Protein 3WXL (pdb70)

B-factor: mean 33.08, std 6.6, range [2.0, 93.12]

Radius of gyration: 60.73 Å; Cα contacts (8 Å, |Δi|>4): 5060; chains: 4; bounding box: 120×101×193 Å

Secondary structure (DSSP, 8-state):
----EEEEEEE-SSEEEEEEEETT--EEEEEEEE---B-SSTT--EE-HHHHHHHHHHHHHHHHHHHHHH-TT----SEEEEEE-SS-EEEEETTT-SBSSPEEPTT--TTHHHHHHHHHHTTSS-TTTTHHHHS--S-TTSHHHHHHHHHHH-HHHHHHHHHT-EEEEEHHHHHHHHHTTS---EEEHHHHTTTT-EETTTTEE-HHHHHHTT--GGGSPEEE-SEEEEEE----TTSHHHHH-S--EEEEEEEHHHHHHHHTT--STTEEEEEESSSEEEEEEEESS----SSSPEEEEEEEBSTT--EEEEEEEEES-SHHHHHHHHHTT-S-SSTTHHHHHHHTSSS-TT-EEEE-BTBB-TTS-BTTB-EEEEEE-TT--HHHHHHHHHHHHHHHHHHHHHHHHHHHTS---EEEEESSGGG-HHHHHHHHHHHTS-EEEES---HHHHHHHHHHHHHHTSS--HHHHHHHHHHHS-EEEE-----HHHHHHHHHHHHHHHHT-B---/-PPP-EEEEEE-SSEEEEEEE-TTS-EEEEEEEE---B-SSTT--EE-HHHHHHHHHHHHHHHHHHHHHH-TT----SEEEEEE-SS-EEEEETTT--BSS-EE-TT--TTHHHHHHHHHHTSTT-TTTTHHHHS--S-TTSHHHHHHHHHHH-HHHHHHHHHT-EEEEEHHHHHHHHHTTS---EEEHHHHTTTT-EETTTTEE-HHHHHHTT--GGG-PEEE-SEEEEEE----TTSHHHHT-S--EEEEEEEHHHHHHHHTT--STTEEEEEESSSEEEEEEEESS----SSSPEEEEEEE-STTSPEEEEEEEEES-SHHHHHIIIIIT-S-SSTHHHHHHHHTSS--TT-EEEE-TT-B-SSS-BTTB-EEEEEE-TT--HHHHHHHHHHHHHHHHHHHHHHHHHHHT----EEEEESGGGG-HHHHHHHHHHHTS-EEEESSS-HHHHHHHHHHHHHHTSS--HHHHHHHHHHH--EEEE-----HHHHHHHHHHHHHHHTT-B---/-PPPEEEEEEE-SSEEEEEEEETTS-EEEEEEEE---B-SSTT--EE-HHHHHHHHHHHHHHHHHHHHHH-TT----SEEEEEE-SS-EEEEETTT-SBSSPEEPTT--TTHHHHHHHHHHTSTT-TTTTHHHHS----TTSHHHHHHHHHHH-HHHHHHHHHT-EEEEEHHHHHHHHHTTS---EEEHHHHTTSS-B-TTTSSB-HHHHHHTT--GGGSPEEE-SEEEEEE----GGGHHHH--S-PEEEEEEEHHHHHHHHTT--STTEEEEEESSSEEEEEEEESS----SSSPEEEEEEEBSSSS-EEEEEEEEES-SHHHHHHHHHTS-S-SSTHHHHHHHHHSSS-TT-EEEE-TT-B-TTS-BTTB-EEEEEE-TT--HHHHHHHHHHHHHHHHHHHHHHHHHHHTS---EEEEESSGGG-HHHHHHHHHHHTS-EEEESS--HHHHHHHHHHHHHHTSS-SHHHHHHHHHHHS-EEEE---S-HHHHHHHHHHHHHHHTT-B---/-PPPEEEEEEE-SSEEEEEEEETT--EEEEEEEE---B-SSTT--EE-HHHHHHHHHHHHHHHHHHHHHH-TT----SEEEEEE-SS-EEEEETTT--BSSPEEPTT--TTHHHHHHHHHHTTSS-TTTTHHHHS--S-TTSHHHHHHHHHHH-HHHHHHHHHT-EEEEEHHHHHHHHHTTT---EEEHHHHTTTT-B-TTT-SB-HHHHHHTT--GGGSPEEE-SEEEEEE----TTS-STTT-S--EEEEEEEHHHHHHHHTT--STTEEEEE-SSS-EEEEEEESS----SSSPEEEEEEE-STTSPEEEEEEEE-SSSHHHHHHHHHTT-S-SSTTHHHHHHHHSSS-TT-EEE--TT-B-TTT-BTTB-EEEEEE-TT--HHHHHHHHHHHHHHHHHHHHHHHHHHHTS---EEEEESGGGG-HHHHHHHHHHHTS-EEEES-S-HHHHHHHHHHHHHHTSS--HHHHHHHHHHH--EEEE---S-HHHHHHHHHHHHHHHTT-B---

Solvent-accessible surface area: 75720 Å² total; per-residue (Å²): 159,104,68,67,3,0,0,0,1,19,0,20,34,91,16,0,89,0,2,0,0,2,62,91,0,82,48,36,4,65,54,82,26,93,9,68,64,44,92,75,95,133,45,60,26,22,0,32,0,19,49,0,4,93,2,1,2,94,0,3,20,54,0,1,56,91,2,105,162,139,30,115,65,15,150,63,2,40,0,0,0,0,0,0,2,11,9,0,0,0,0,0,6,163,87,79,107,69,26,49,30,86,0,1,0,64,61,0,102,19,0,120,116,12,6,103,63,10,19,62,89,69,15,69,61,68,39,74,54,2,15,102,55,2,5,0,28,14,24,12,91,4,0,1,1,0,3,48,28,0,17,26,72,21,37,38,0,11,44,0,36,55,118,58,17,6,10,0,2,5,0,0,0,0,0,0,11,28,3,2,44,37,152,8,59,6,2,0,2,0,0,0,2,6,5,1,0,2,15,0,136,76,58,109,26,7,85,109,4,8,132,104,9,79,2,28,96,149,5,12,7,78,12,54,2,0,4,19,86,8,14,74,10,71,26,84,83,36,30,1,37,65,16,6,100,66,142,1,19,0,27,0,0,0,0,27,23,0,0,0,0,0,3,0,4,0,5,94,143,2,23,0,0,0,24,0,23,99,14,0,53,0,0,0,0,5,2,114,101,19,76,42,11,152,45,27,9,29,2,0,0,0,2,4,37,24,147,108,17,85,13,47,16,1,0,6,4,32,5,39,8,0,17,17,0,15,77,6,0,82,152,9,3,49,0,5,74,92,121,90,62,3,42,153,35,0,102,80,20,139,25,10,93,24,4,10,0,0,5,4,4,68,6,10,45,2,37,56,149,22,93,22,0,50,0,0,2,3,4,0,39,70,159,0,40,69,7,11,2,0,27,4,0,0,12,1,0,0,5,11,1,22,36,0,4,20,2,0,68,162,30,4,63,34,118,10,76,14,0,28,1,4,46,33,24,10,136,12,24,11,0,3,67,12,0,0,23,2,18,53,16,62,0,33,25,17,77,18,87,61,3,32,2,6,0,0,0,0,0,0,0,27,35,31,42,27,4,110,45,51,127,71,0,57,37,10,6,184,168,49,13,77,65,134,87,16,60,57,88,51,49,88,151,100,94,125,49,37,36,56,51,2,155,86,0,30,163,19,2,120,49,27,242,246,56,64,94,14,0,0,0,0,20,0,20,35,88,16,0,73,0,0,0,0,5,60,79,0,83,44,29,3,42,46,83,26,97,13,64,62,54,94,63,99,132,39,59,25,21,0,32,1,33,48,0,6,130,5,0,0,102,0,0,24,41,0,1,49,85,2,118,155,141,31,97,53,10,174,78,3,41,0,0,0,0,0,0,2,9,9,0,0,0,0,0,2,105,103,84,73,79,29,46,27,90,0,0,0,57,65,1,90,22,0,119,114,12,12,108,107,10,23,65,127,58,13,72,55,72,41,80,55,2,24,119,40,1,5,0,21,12,24,12,73,6,0,0,1,0,4,49,32,0,20,84,83,26,101,39,0,21,51,0,30,168,156,32,25,4,0,0,5,5,0,0,0,0,0,0,8,25,0,2,42,24,161,9,40,7,3,0,4,0,0,1,2,4,7,0,0,2,35,0,121,67,69,129,38,11,85,91,2,1,151,94,8,107,5,38,84,123,5,18,6,94,32,64,2,0,6,38,73,6,12,69,5,64,20,120,57,54,30,0,41,81,25,5,103,71,148,0,23,0,27,0,0,0,0,23,19,0,0,0,0,0,2,11,23,0,17,104,105,0,23,0,2,0,24,11,44,101,16,4,43,1,1,0,1,0,0,93,120,13,63,28,30,156,75,20,6,23,3,0,0,1,3,6,42,20,190,130,21,76,12,44,10,1,0,1,2,22,12,34,7,0,21,16,0,5,57,6,0,85,178,12,2,45,0,3,77,116,92,76,60,1,38,140,36,0,113,76,18,114,15,12,122,35,2,10,0,1,1,2,4,63,4,9,30,0,21,55,124,50,110,28,0,54,0,2,3,2,4,0,49,80,174,6,38,66,7,17,2,0,38,3,0,0,16,1,6,0,5,3,2,9,9,1,5,12,10,0,70,168,17,7,73,42,105,12,68,16,0,32,0,21,33,67,13,14,169,13,27,14,0,3,65,17,0,0,27,4,16,48,14,57,0,18,26,20,62,12,152,21,8,28,1,2,0,0,0,0,0,0,0,28,34,32,48,20,2,114,34,46,121,63,0,89,62,15,14,170,161,30,15,73,123,145,77,20,60,60,94,35,57,83,138,86,70,100,60,40,21,62,54,1,100,66,0,26,130,37,5,95,43,29,235,227,70,76,48,1,0,0,0,0,24,0,21,34,94,18,0,47,0,0,0,0,1,70,102,0,84,48,34,7,57,50,97,25,94,10,71,68,47,95,64,96,138,36,66,24,25,0,29,0,24,42,0,4,101,6,0,0,90,0,0,18,41,0,1,52,93,0,83,159,135,29,116,56,14,137,54,4,38,0,0,0,0,0,0,2,12,8,0,0,0,0,0,2,157,114,84,77,89,32,31,30,88,0,0,0,73,54,0,93,22,0,122,111,14,11,113,79,3,16,62,137,62,17,68,63,71,46,66,50,1,8,116,28,2,5,0,28,9,24,13,98,4,0,0,0,0,2,33,33,1,26,90,80,26,102,46,0,22,65,0,38,179,145,56,22,8,6,0,1,4,0,0,0,0,0,2,9,26,0,1,35,16,156,12,51,7,2,0,2,0,0,0,3,5,5,1,0,3,10,0,70,14,56,59,26,6,101,78,0,6,118,90,4,116,3,26,88,142,5,14,4,74,9,34,0,0,5,22,80,14,14,69,15,71,13,114,62,48,31,0,60,78,8,11,107,67,153,4,20,1,27,0,0,0,0,31,26,0,0,1,0,0,0,0,12,0,7,87,127,2,19,0,0,0,30,0,20,104,13,1,51,2,0,0,0,4,5,86,56,13,78,44,7,143,79,26,5,28,3,0,0,1,1,10,40,22,63,64,17,72,3,53,2,1,0,4,3,20,10,40,5,0,11,19,0,7,76,8,0,101,200,25,3,59,1,7,84,115,118,77,53,2,41,136,27,0,115,80,20,122,25,10,117,16,2,9,0,0,3,3,6,68,5,7,34,1,33,52,136,28,106,31,0,46,0,1,3,1,4,0,41,69,155,1,38,54,8,13,1,0,32,3,0,0,11,0,0,0,6,7,0,24,16,1,3,18,4,0,70,182,21,1,68,30,117,14,68,10,0,26,0,7,33,52,15,10,173,14,21,10,0,2,49,12,0,0,12,17,20,50,25,60,0,35,22,14,69,16,127,33,2,40,1,4,0,0,0,0,0,0,0,25,34,43,49,20,3,120,50,51,119,58,0,70,49,10,3,200,152,41,9,76,66,134,90,14,65,54,86,39,39,70,144,81,67,106,46,34,28,49,52,0,87,81,0,28,156,47,3,108,40,36,220,165,75,77,78,13,0,0,0,0,16,0,18,14,73,18,0,48,0,0,0,0,5,59,82,0,82,47,44,8,55,52,96,15,94,9,71,60,50,92,67,95,134,42,62,22,25,0,34,1,23,45,0,5,117,1,0,7,88,0,12,37,56,0,2,54,103,4,80,160,178,34,98,83,16,144,85,4,27,0,0,0,0,0,0,1,8,7,0,0,0,1,0,3,119,105,85,80,89,30,32,33,89,0,0,0,28,60,0,89,21,0,118,94,23,9,109,120,11,20,63,144,59,15,69,61,74,44,62,55,0,10,104,41,1,4,0,24,11,22,12,71,2,0,0,0,0,3,50,37,1,19,98,82,26,110,50,0,40,56,0,33,186,136,32,12,6,5,0,2,4,0,0,0,0,0,0,8,30,0,2,32,24,161,9,49,4,2,0,4,0,0,1,2,5,5,1,0,2,33,0,126,80,56,130,39,9,89,91,2,2,141,91,9,148,4,39,85,124,3,15,6,84,21,57,3,0,6,28,76,5,12,76,8,54,39,68,53,49,39,96,26,65,26,7,86,85,150,2,22,0,27,0,0,0,0,23,14,0,0,0,0,0,5,10,14,0,17,106,103,0,18,0,0,3,12,23,55,76,16,12,29,0,0,0,1,0,1,98,110,15,73,34,6,148,56,41,6,30,2,0,0,1,3,6,40,18,143,146,17,81,8,49,8,1,0,2,4,17,7,33,14,4,31,39,0,24,81,6,0,70,185,26,4,59,1,13,86,120,111,91,49,6,36,147,29,0,111,79,24,131,22,17,126,32,2,10,0,0,0,3,4,69,4,9,40,15,33,85,165,26,72,30,0,46,0,0,3,2,6,0,29,78,141,4,41,61,8,12,2,0,30,4,0,0,17,1,2,0,7,9,4,18,17,0,4,25,7,0,75,183,24,7,65,46,93,5,71,16,0,43,0,10,42,51,8,9,117,4,16,7,0,0,64,13,0,0,30,5,16,50,16,56,0,23,12,35,82,17,153,9,9,30,1,2,0,0,0,0,0,0,0,29,35,42,48,9,3,119,48,63,135,58,0,88,50,9,14,179,156,39,17,72,116,122,76,24,65,56,77,60,78,76,142,114,85,74,52,48,6,57,50,2,119,74,0,11,130,39,0,108,42,21,239

Foldseek 3Di:
DAKAKEWEWEAEPFKIKIFIAILLRDTQFMDIDGFDWDDPDPQWTWGQLVRSLLRSLVNQLVRLVVRVVPDVRDDFHLAYFYAYQAQFKFKPFLVVLHTLGTTTHQRRCPLVVVLVVCCVPVVVVFQCNCCQFLLAGSDPRANLSRLLCCCVPPPSQVVRVVVLGIAMDISLQSNLCVQQVNPFREAELQRVSRHQQGGPVVSHGDPVSCVSSVPDPSRHGHYWFFFAFRHWGDDCSPHRCVSNVDIHTHGGYHYLLLLLCQLLLLPDALEWEWAQAQKIKIKGFLAQDWFHAPQNWGKGWNGAADGVHRTIIITIDMDRGGVVVQVCCVPVVVLDPDDPVLLVLLVVDPALQQKAWAQCCQAGGASDGDRQFHTDMDDDDPPGGSSSVSNNSLLNNLLSVLSNQVRCCVRSVHHNAEYEYAHPCLVRPVSQQSNQQLRQYKYKYWPRRPRSSSSRSCSHCCNSVSDVDSVVVVVSCVVSIPIDIHHHDDDPVRSVVSNVSVVVRVVVRRHHD/DDWAKEWFWEAEPFKIKIFIATLLLAGDFMDIDGFDFDDPDVQWTFGQLVRSLLRSLVNQLRRLVVVCVVPVPPQAHLAYFYAYQAQFKFKDFLPVLHTLDTTTHLRGDPLVVVLVVCCVPVVVNFQCSCCQFLLDGRDSRANLSSLLCCCVPRVSQVVSVVVLGMAMDISLQSNLCVQQVNPFREAELQRLSRHSQGGAQVSHGDPVVCVSSVHDCSRHGYYAFQFAFRHWRDDCNVDNCVSRRPIHTHGGYHYLLLLLCQLVLLPDFQEWEWEDDQWIKIKTFLALDWFHFPQQWGKGWNGAQGRPGGTTIIIMFIDRGDVNLLVCCPPPVPLDPDSVVLLVLLVVDPALVFKAWAQQCQADTLRDGGRQFHTDMDGDDPPGGSSSVSNNSLLNSLLSVLSNQVRRCVRSVDHNAAYEYADDCVPNPVSLQSNQQLNQHKYKYKPRRCSSSSSRSVSHCCNSVSDPDSVSVVVSCPVNIDIDIHHHDDDPVRNVVSNVSVVVVRVVRRHGD/DAWAKEWEWEAEDFWIKIFIATLLRAGQFMDIDGFDWDDPDVLWTFTALVRSLLRSLQNLQVRLVVCVVVPVRDDFHLAYFYAYQAQFKFKDFLPVLHTLDTTTHQRRCPLVVVLVVCCCPVVVVFQCSCCQFLLAGRDPRANLSSLLCCCVPRPSQVVSVVVLGMAMDISLQSNLCVQQVNDFREAELQRLSRHSQGGPVVSFGDPVRCVSSVPDCSNHGHYFFFFAFRHWRDDCRVHSCVSHPDTHTHGGYHYLLLLLCLLLLLPDFLEKEWEPAQHIKIKTFLAQDWFHFPQRWGKGWSGFAGRVTTTIIITMFDFRGGVVVVVCCCPVVVLDDDPVVLLVLLVVDPALQLKAWQQQCQAGTASDGDRQFHTDIDDDDPPGGSNSVSNNSLLNSLLSVLSNQVRVCVRSVHHRAEYEYAYDCLVSPVSLLSNQQQRVHKYKYWPNRPSSSSSRRVSHCCNSVSDVDSVRVVVSCVVNIPIDIHHNDDDPVCRVSSNVSVVVVRVVRGHHD/DDWAKEKFWEAEDFKIKIFIATLLLAGQFMDIDGFDFDDPDVQWTWTQLVRSLLRSLQNLLRRLVSNCVVPVVDAAHLAYFYAYQAQFKWKDFQPVLHTLDTTTHLRHCPLVVVLVCCCVPVVVVFQCNCCQFLLAGRDSRANLSSLLCCCVPRVSQVVSVVVLGMAMDISLQSNLCQQQVNPFREAELQRVSRHSQGGAQVSDGDPVRCVSSVHDCSNHGHYWFQFAFRHWGQNCRPHYCCSNVDTHTHGGYHYLLLLLCLLVLLPDAQEWEWEDDQWTKIKGWLALDFWHFPLNWGKGWNGAQGRPGRTIIITMFTFPQDVPVVVCCVPVVVLDDDPCVLLVLQVVDVALVLKAWQQQCQHGTASPDGRQFHTDIDDDDPPGDSNSVSNNSLLNSLLSVLRNLVRVCVRSVHHNAAYEYADDCLVSPVSLQSNQQLNQHKYKYKPRRCSSSSSRRVSHCCNSVSDVDSVRVVVSCPVNIDIDIHHHDDDDVVSVVSNVSSVVVSVVGRHHD

InterPro domains:
  IPR000577 Carbohydrate kinase, FGGY [PIRSF000538] (1-509)
  IPR005999 Glycerol kinase [TIGR01311] (2-508)
  IPR018483 Carbohydrate kinase, FGGY, conserved site [PS00445] (373-393)
  IPR018484 Carbohydrate kinase FGGY, N-terminal [PF00370] (3-261)
  IPR018485 Carbohydrate kinase FGGY, C-terminal [PF02782] (271-462)
  IPR042018 Glycerol kinase, metazoan-type [cd07792] (2-507)
  IPR043129 ATPase, nucleotide binding domain [SSF53067] (2-264)
  IPR043129 ATPase, nucleotide binding domain [SSF53067] (263-507)

Nearest PDB structures (foldseek):
  5azi-assembly1_A  TM=9.895E-01  e=1.089E-96  Trypanosoma brucei gambiense
  5gn5-assembly2_C  TM=9.904E-01  e=2.605E-94  Trypanosoma brucei gambiense
  8pry-assembly2_B  TM=9.829E-01  e=1.267E-76  Trypanosoma cruzi
  6zq6-assembly2_C  TM=9.469E-01  e=1.086E-59  Thermochaetoides thermophila DSM 1495
  6zq4-assembly4_G-3  TM=9.348E-01  e=2.263E-58  Thermochaetoides thermophila DSM 1495

CATH classification: 3.30.420.40 (+1 more: 3.30.420.40)

Sequence (2052 aa):
FTMKYVGSIDQGTTSTRFIIFDERQRPVSVHQVPHTQHTPHPGWLEHDPMEIFRSACKCMSVAIAKLRQKDASFRKIEAIGITNQRETTVAWDRVTKEPLCYAPVWNDLRTYDITKKVTAELGGGDSMFASKITGLPVSTYFAAFKMRWMLENVPAVADACRRGTLCFGTIDTWLMYKLSGGKAFVTDVTNASRTFLMDLRTRKWSPELCEKLKIPMETLPEIRSNSELFGYVETDECGVAAALNERTPIMGSIGDQQSALFGNMCFEKGEAKNTYGTGCFLLMNVGEEARFSKHGLLSTVGFQVGRDGPCYYALEGAIACAGATVEWMRRNMNLFSHITECEKLARSVPGTQGIVFVPAFSGLLAPYWDPSARGTIVGMTLKTTRAHVIRAALQAIALQLNDVVGSMKRDAGLNLSSLRVDGGLSKNGLLMEIQASLLGVDILVPSMHETTALGAALCAGLAAGVWTSLEEVKAVSRRENSWKTVSPSGSAMEREAMIAEWREALKRTKWAKFTMKYVGSIDQGTTSTRFIIFDERQRPVSVHQVPHTQHTPHPGWLEHDPMEIFRSACKCMSVAIAKLRQKDASFRKIEAIGITNQRETTVAWDRVTKEPLCYAPVWNDLRTYDITKKVTAELGGGDSMFASKITGLPVSTYFAAFKMRWMLENVPAVADACRRGTLCFGTIDTWLMYKLSGGKAFVTDVTNASRTFLMDLRTRKWSPELCEKLKIPMETLPEIRSNSELFGYVETDECGVAAALNERTPIMGSIGDQQSALFGNMCFEKGEAKNTYGTGCFLLMNVGEEARFSKHGLLSTVGFQVGRDGPCYYALEGAIACAGATVEWMRRNMNLFSHITECEKLARSVPGTQGIVFVPAFSGLLAPYWDPSARGTIVGMTLKTTRAHVIRAALQAIALQLNDVVGSMKRDAGLNLSSLRVDGGLSKNGLLMEIQASLLGVDILVPSMHETTALGAALCAGLAAGVWTSLEEVKAVSRRENSWKTVSPSGSAMEREAMIAEWREALKRTKWAKFTMKYVGSIDQGTTSTRFIIFDERQRPVSVHQVPHTQHTPHPGWLEHDPMEIFRSACKCMSVAIAKLRQKDASFRKIEAIGITNQRETTVAWDRVTKEPLCYAPVWNDLRTYDITKKVTAELGGGDSMFASKITGLPVSTYFAAFKMRWMLENVPAVADACRRGTLCFGTIDTWLMYKLSGGKAFVTDVTNASRTFLMDLRTRKWSPELCEKLKIPMETLPEIRSNSELFGYVETDECGVAAALNERTPIMGSIGDQQSALFGNMCFEKGEAKNTYGTGCFLLMNVGEEARFSKHGLLSTVGFQVGRDGPCYYALEGAIACAGATVEWMRRNMNLFSHITECEKLARSVPGTQGIVFVPAFSGLLAPYWDPSARGTIVGMTLKTTRAHVIRAALQAIALQLNDVVGSMKRDAGLNLSSLRVDGGLSKNGLLMEIQASLLGVDILVPSMHETTALGAALCAGLAAGVWTSLEEVKAVSRRENSWKTVSPSGSAMEREAMIAEWREALKRTKWAKFTMKYVGSIDQGTTSTRFIIFDERQRPVSVHQVPHTQHTPHPGWLEHDPMEIFRSACKCMSVAIAKLRQKDASFRKIEAIGITNQRETTVAWDRVTKEPLCYAPVWNDLRTYDITKKVTAELGGGDSMFASKITGLPVSTYFAAFKMRWMLENVPAVADACRRGTLCFGTIDTWLMYKLSGGKAFVTDVTNASRTFLMDLRTRKWSPELCEKLKIPMETLPEIRSNSELFGYVETDECGVAAALNERTPIMGSIGDQQSALFGNMCFEKGEAKNTYGTGCFLLMNVGEEARFSKHGLLSTVGFQVGRDGPCYYALEGAIACAGATVEWMRRNMNLFSHITECEKLARSVPGTQGIVFVPAFSGLLAPYWDPSARGTIVGMTLKTTRAHVIRAALQAIALQLNDVVGSMKRDAGLNLSSLRVDGGLSKNGLLMEIQASLLGVDILVPSMHETTALGAALCAGLAAGVWTSLEEVKAVSRRENSWKTVSPSGSAMEREAMIAEWREALKRTKWAK

Organism: Trypanosoma brucei gambiense (NCBI:txid31285)

Structure (mmCIF, N/CA/C/O backbone):
data_3WXL
#
_entry.id   3WXL
#
_cell.length_a   62.115
_cell.length_b   153.840
_cell.length_c   120.098
_cell.angle_alpha   90.00
_cell.angle_beta   89.95
_cell.angle_gamma   90.00
#
_symmetry.space_group_name_H-M   'P 1 21 1'
#
loop_
_entity.id
_entity.type
_entity.pdbx_description
1 polymer 'Glycerol kinase'
2 non-polymer GLYCEROL
3 non-polymer "ADENOSINE-5'-DIPHOSPHATE"
4 non-polymer 'MAGNESIUM ION'
5 water water
#
loop_
_atom_site.group_PDB
_atom_site.id
_atom_site.type_symbol
_atom_site.label_atom_id
_atom_site.label_alt_id
_atom_site.label_comp_id
_atom_site.label_asym_id
_atom_site.label_entity_id
_atom_site.label_seq_id
_atom_site.pdbx_PDB_ins_code
_atom_site.Cartn_x
_atom_site.Cartn_y
_atom_site.Cartn_z
_atom_site.occupancy
_atom_site.B_iso_or_equiv
_atom_site.auth_seq_id
_atom_site.auth_comp_id
_atom_site.auth_asym_id
_atom_site.auth_atom_id
_atom_site.pdbx_PDB_model_num
ATOM 1 N N . PHE A 1 5 ? -13.691 -21.366 31.268 1.00 33.52 -1 PHE A N 1
ATOM 2 C CA . PHE A 1 5 ? -12.868 -20.837 32.394 1.00 33.29 -1 PHE A CA 1
ATOM 3 C C . PHE A 1 5 ? -11.642 -21.713 32.645 1.00 33.10 -1 PHE A C 1
ATOM 4 O O . PHE A 1 5 ? -11.764 -22.905 32.941 1.00 33.35 -1 PHE A O 1
ATOM 6 N N . THR A 1 6 ? -10.463 -21.107 32.520 1.00 32.64 0 THR A N 1
ATOM 7 C CA . THR A 1 6 ? -9.187 -21.812 32.670 1.00 32.17 0 THR A CA 1
ATOM 8 C C . THR A 1 6 ? -8.227 -21.024 33.562 1.00 31.79 0 THR A C 1
ATOM 9 O O . THR A 1 6 ? -8.375 -19.809 33.714 1.00 31.73 0 THR A O 1
ATOM 13 N N . MET A 1 7 ? -7.249 -21.723 34.142 1.00 31.33 1 MET A N 1
ATOM 14 C CA . MET A 1 7 ? -6.239 -21.105 35.009 1.00 31.00 1 MET A CA 1
ATOM 15 C C . MET A 1 7 ? -5.492 -19.982 34.292 1.00 30.26 1 MET A C 1
ATOM 16 O O . MET A 1 7 ? -5.035 -20.149 33.157 1.00 30.04 1 MET A O 1
ATOM 21 N N . LYS A 1 8 ? -5.383 -18.836 34.960 1.00 29.39 2 LYS A N 1
ATOM 22 C CA . LYS A 1 8 ? -4.653 -17.696 34.416 1.00 28.44 2 LYS A CA 1
ATOM 23 C C . LYS A 1 8 ? -3.324 -17.486 35.136 1.00 27.82 2 LYS A C 1
ATOM 24 O O . LYS A 1 8 ? -3.212 -17.717 36.343 1.00 27.52 2 LYS A O 1
ATOM 30 N N . TYR A 1 9 ? -2.323 -17.059 34.370 1.00 27.04 3 TYR A N 1
ATOM 31 C CA . TYR A 1 9 ? -0.963 -16.871 34.869 1.00 26.37 3 TYR A CA 1
ATOM 32 C C . TYR A 1 9 ? -0.416 -15.525 34.420 1.00 25.77 3 TYR A C 1
ATOM 33 O O . TYR A 1 9 ? -0.611 -15.120 33.275 1.00 25.57 3 TYR A O 1
ATOM 42 N N . VAL A 1 10 ? 0.272 -14.841 35.330 1.00 25.07 4 VAL A N 1
ATOM 43 C CA . VAL A 1 10 ? 0.912 -13.565 35.028 1.00 24.49 4 VAL A CA 1
ATOM 44 C C . VAL A 1 10 ? 2.397 -13.662 35.372 1.00 24.25 4 VAL A C 1
ATOM 45 O O . VAL A 1 10 ? 2.758 -14.152 36.445 1.00 24.25 4 VAL A O 1
ATOM 49 N N . GLY A 1 11 ? 3.247 -13.204 34.457 1.00 23.75 5 GLY A N 1
ATOM 50 C CA . GLY A 1 11 ? 4.692 -13.223 34.663 1.00 23.64 5 GLY A CA 1
ATOM 51 C C . GLY A 1 11 ? 5.227 -11.904 35.187 1.00 23.44 5 GLY A C 1
ATOM 52 O O . GLY A 1 11 ? 4.678 -10.839 34.895 1.00 23.41 5 GLY A O 1
ATOM 53 N N . SER A 1 12 ? 6.299 -11.976 35.970 1.00 23.16 6 SER A N 1
ATOM 54 C CA . SER A 1 12 ? 6.954 -10.781 36.487 1.00 23.28 6 SER A CA 1
ATOM 55 C C . SER A 1 12 ? 8.457 -10.872 36.276 1.00 23.31 6 SER A C 1
ATOM 56 O O . SER A 1 12 ? 9.100 -11.812 36.747 1.00 22.93 6 SER A O 1
ATOM 59 N N . ILE A 1 13 ? 8.997 -9.904 35.540 1.00 23.48 7 ILE A N 1
ATOM 60 C CA . ILE A 1 13 ? 10.438 -9.736 35.400 1.00 23.65 7 ILE A CA 1
ATOM 61 C C . ILE A 1 13 ? 10.903 -8.820 36.526 1.00 23.88 7 ILE A C 1
ATOM 62 O O . ILE A 1 13 ? 10.483 -7.664 36.619 1.00 23.84 7 ILE A O 1
ATOM 67 N N . ASP A 1 14 ? 11.748 -9.363 37.395 1.00 24.15 8 ASP A N 1
ATOM 68 C CA . ASP A 1 14 ? 12.328 -8.607 38.486 1.00 24.43 8 ASP A CA 1
ATOM 69 C C . ASP A 1 14 ? 13.811 -8.422 38.185 1.00 24.49 8 ASP A C 1
ATOM 70 O O . ASP A 1 14 ? 14.617 -9.332 38.381 1.00 24.41 8 ASP A O 1
ATOM 75 N N . GLN A 1 15 ? 14.156 -7.242 37.683 1.00 24.56 9 GLN A N 1
ATOM 76 C CA . GLN A 1 15 ? 15.528 -6.942 37.308 1.00 24.77 9 GLN A CA 1
ATOM 77 C C . GLN A 1 15 ? 16.171 -6.120 38.417 1.00 24.91 9 GLN A C 1
ATOM 78 O O . GLN A 1 15 ? 15.870 -4.940 38.574 1.00 24.94 9 GLN A O 1
ATOM 84 N N . GLY A 1 16 ? 17.052 -6.755 39.187 1.00 25.08 10 GLY A N 1
ATOM 85 C CA . GLY A 1 16 ? 17.700 -6.097 40.320 1.00 25.48 10 GLY A CA 1
ATOM 86 C C . GLY A 1 16 ? 19.140 -5.687 40.071 1.00 25.83 10 GLY A C 1
ATOM 87 O O . GLY A 1 16 ? 19.674 -5.870 38.975 1.00 25.78 10 GLY A O 1
ATOM 88 N N . THR A 1 17 ? 19.766 -5.134 41.107 1.00 26.26 11 THR A N 1
ATOM 89 C CA . THR A 1 17 ? 21.155 -4.671 41.046 1.00 26.79 11 THR A CA 1
ATOM 90 C C . THR A 1 17 ? 22.154 -5.803 40.776 1.00 26.81 11 THR A C 1
ATOM 91 O O . THR A 1 17 ? 23.176 -5.590 40.121 1.00 26.95 11 THR A O 1
ATOM 95 N N . THR A 1 18 ? 21.858 -7.003 41.271 1.00 26.92 12 THR A N 1
ATOM 96 C CA . THR A 1 18 ? 22.805 -8.117 41.164 1.00 26.95 12 THR A CA 1
ATOM 97 C C . THR A 1 18 ? 22.344 -9.240 40.232 1.00 26.71 12 THR A C 1
ATOM 98 O O . THR A 1 18 ? 23.172 -9.967 39.678 1.00 26.49 12 THR A O 1
ATOM 102 N N . SER A 1 19 ? 21.031 -9.372 40.056 1.00 26.49 13 SER A N 1
ATOM 103 C CA . SER A 1 19 ? 20.474 -10.454 39.244 1.00 26.29 13 SER A CA 1
ATOM 104 C C . SER A 1 19 ? 19.110 -10.114 38.652 1.00 26.05 13 SER A C 1
ATOM 105 O O . SER A 1 19 ? 18.431 -9.185 39.100 1.00 25.93 13 SER A O 1
ATOM 108 N N . THR A 1 20 ? 18.723 -10.884 37.640 1.00 25.67 14 THR A N 1
ATOM 109 C CA . THR A 1 20 ? 17.389 -10.814 37.061 1.00 25.24 14 THR A CA 1
ATOM 110 C C . THR A 1 20 ? 16.651 -12.100 37.422 1.00 25.02 14 THR A C 1
ATOM 111 O O . THR A 1 20 ? 17.257 -13.171 37.505 1.00 24.93 14 THR A O 1
ATOM 115 N N . ARG A 1 21 ? 15.351 -11.977 37.667 1.00 24.63 15 ARG A N 1
ATOM 116 C CA . ARG A 1 21 ? 14.509 -13.113 38.020 1.00 24.44 15 ARG A CA 1
ATOM 117 C C . ARG A 1 21 ? 13.125 -12.987 37.399 1.00 23.93 15 ARG A C 1
ATOM 118 O O . ARG A 1 21 ? 12.494 -11.935 37.479 1.00 23.92 15 ARG A O 1
ATOM 126 N N . PHE A 1 22 ? 12.671 -14.067 36.773 1.00 23.34 16 PHE A N 1
ATOM 127 C CA . PHE A 1 22 ? 11.313 -14.145 36.256 1.00 22.94 16 PHE A CA 1
ATOM 128 C C . PHE A 1 22 ? 10.477 -15.005 37.190 1.00 22.83 16 PHE A C 1
ATOM 129 O O . PHE A 1 22 ? 10.852 -16.134 37.510 1.00 22.64 16 PHE A O 1
ATOM 137 N N . ILE A 1 23 ? 9.355 -14.457 37.647 1.00 22.77 17 ILE A N 1
ATOM 138 C CA . ILE A 1 23 ? 8.444 -15.199 38.509 1.00 22.77 17 ILE A CA 1
ATOM 139 C C . ILE A 1 23 ? 7.065 -15.264 37.867 1.00 22.70 17 ILE A C 1
ATOM 140 O O . ILE A 1 23 ? 6.510 -14.242 37.456 1.00 22.45 17 ILE A O 1
ATOM 145 N N . ILE A 1 24 ? 6.535 -16.478 37.766 1.00 22.70 18 ILE A N 1
ATOM 146 C CA . ILE A 1 24 ? 5.187 -16.692 37.258 1.00 22.73 18 ILE A CA 1
ATOM 147 C C . ILE A 1 24 ? 4.231 -16.817 38.443 1.00 22.79 18 ILE A C 1
ATOM 148 O O . ILE A 1 24 ? 4.458 -17.614 39.360 1.00 22.81 18 ILE A O 1
ATOM 153 N N . PHE A 1 25 ? 3.186 -15.995 38.426 1.00 22.70 19 PHE A N 1
ATOM 154 C CA . PHE A 1 25 ? 2.132 -16.039 39.429 1.00 22.78 19 PHE A CA 1
ATOM 155 C C . PHE A 1 25 ? 0.864 -16.596 38.810 1.00 22.87 19 PHE A C 1
ATOM 156 O O . PHE A 1 25 ? 0.576 -16.316 37.649 1.00 22.83 19 PHE A O 1
ATOM 164 N N . ASP A 1 26 ? 0.103 -17.370 39.579 1.00 23.20 20 ASP A N 1
ATOM 165 C CA . ASP A 1 26 ? -1.238 -17.759 39.140 1.00 23.53 20 ASP A CA 1
ATOM 166 C C . ASP A 1 26 ? -2.280 -16.744 39.623 1.00 23.83 20 ASP A C 1
ATOM 167 O O . ASP A 1 26 ? -1.933 -15.752 40.271 1.00 23.77 20 ASP A O 1
ATOM 172 N N . GLU A 1 27 ? -3.548 -16.993 39.302 1.00 24.15 21 GLU A N 1
ATOM 173 C CA . GLU A 1 27 ? -4.642 -16.080 39.654 1.00 24.88 21 GLU A CA 1
ATOM 174 C C . GLU A 1 27 ? -4.880 -15.966 41.164 1.00 24.92 21 GLU A C 1
ATOM 175 O O . GLU A 1 27 ? -5.510 -15.014 41.628 1.00 25.16 21 GLU A O 1
ATOM 181 N N . ARG A 1 28 ? -4.366 -16.933 41.920 1.00 25.15 22 ARG A N 1
ATOM 182 C CA . ARG A 1 28 ? -4.443 -16.916 43.382 1.00 25.48 22 ARG A CA 1
ATOM 183 C C . ARG A 1 28 ? -3.339 -16.046 43.991 1.00 25.55 22 ARG A C 1
ATOM 184 O O . ARG A 1 28 ? -3.264 -15.897 45.215 1.00 25.58 22 ARG A O 1
ATOM 192 N N . GLN A 1 29 ? -2.494 -15.479 43.129 1.00 25.67 23 GLN A N 1
ATOM 193 C CA . GLN A 1 29 ? -1.335 -14.674 43.540 1.00 25.88 23 GLN A CA 1
ATOM 194 C C . GLN A 1 29 ? -0.257 -15.528 44.220 1.00 26.03 23 GLN A C 1
ATOM 195 O O . GLN A 1 29 ? 0.513 -15.039 45.051 1.00 26.13 23 GLN A O 1
ATOM 201 N N . ARG A 1 30 ? -0.211 -16.806 43.844 1.00 26.28 24 ARG A N 1
ATOM 202 C CA . ARG A 1 30 ? 0.792 -17.746 44.340 1.00 26.40 24 ARG A CA 1
ATOM 203 C C . ARG A 1 30 ? 1.969 -17.816 43.369 1.00 26.19 24 ARG A C 1
ATOM 204 O O . ARG A 1 30 ? 1.762 -17.940 42.159 1.00 26.16 24 ARG A O 1
ATOM 212 N N . PRO A 1 31 ? 3.209 -17.730 43.889 1.00 26.04 25 PRO A N 1
ATOM 213 C CA . PRO A 1 31 ? 4.375 -17.899 43.025 1.00 25.95 25 PRO A CA 1
ATOM 214 C C . PRO A 1 31 ? 4.568 -19.377 42.693 1.00 25.82 25 PRO A C 1
ATOM 215 O O . PRO A 1 31 ? 4.800 -20.193 43.590 1.00 25.91 25 PRO A O 1
ATOM 219 N N . VAL A 1 32 ? 4.454 -19.717 41.413 1.00 25.57 26 VAL A N 1
ATOM 220 C CA . VAL A 1 32 ? 4.456 -21.120 41.000 1.00 25.40 26 VAL A CA 1
ATOM 221 C C . VAL A 1 32 ? 5.678 -21.533 40.180 1.00 25.37 26 VAL A C 1
ATOM 222 O O . VAL A 1 32 ? 5.907 -22.722 39.962 1.00 25.18 26 VAL A O 1
ATOM 226 N N . SER A 1 33 ? 6.450 -20.551 39.723 1.00 25.24 27 SER A N 1
ATOM 227 C CA . SER A 1 33 ? 7.722 -20.821 39.058 1.00 25.47 27 SER A CA 1
ATOM 228 C C . SER A 1 33 ? 8.653 -19.631 39.193 1.00 25.56 27 SER A C 1
ATOM 229 O O . SER A 1 33 ? 8.211 -18.481 39.160 1.00 25.60 27 SER A O 1
ATOM 232 N N . VAL A 1 34 ? 9.943 -19.919 39.341 1.00 25.72 28 VAL A N 1
ATOM 233 C CA . VAL A 1 34 ? 10.963 -18.883 39.507 1.00 25.90 28 VAL A CA 1
ATOM 234 C C . VAL A 1 34 ? 12.322 -19.341 38.971 1.00 25.89 28 VAL A C 1
ATOM 235 O O . VAL A 1 34 ? 12.762 -20.461 39.239 1.00 25.88 28 VAL A O 1
ATOM 239 N N . HIS A 1 35 ? 12.971 -18.476 38.194 1.00 26.02 29 HIS A N 1
ATOM 240 C CA . HIS A 1 35 ? 14.371 -18.682 37.839 1.00 25.98 29 HIS A CA 1
ATOM 241 C C . HIS A 1 35 ? 15.169 -17.382 37.885 1.00 26.21 29 HIS A C 1
ATOM 242 O O . HIS A 1 35 ? 14.656 -16.318 37.538 1.00 25.76 29 HIS A O 1
ATOM 249 N N . GLN A 1 36 ? 16.425 -17.493 38.311 1.00 26.46 30 GLN A N 1
ATOM 250 C CA . GLN A 1 36 ? 17.289 -16.339 38.551 1.00 27.12 30 GLN A CA 1
ATOM 251 C C . GLN A 1 36 ? 18.612 -16.468 37.797 1.00 27.41 30 GLN A C 1
ATOM 252 O O . GLN A 1 36 ? 19.269 -17.508 37.855 1.00 27.49 30 GLN A O 1
ATOM 258 N N . VAL A 1 37 ? 18.980 -15.407 37.079 1.00 27.91 31 VAL A N 1
ATOM 259 C CA . VAL A 1 37 ? 20.254 -15.335 36.364 1.00 28.34 31 VAL A CA 1
ATOM 260 C C . VAL A 1 37 ? 20.967 -14.027 36.731 1.00 28.72 31 VAL A C 1
ATOM 261 O O . VAL A 1 37 ? 20.415 -12.941 36.523 1.00 28.84 31 VAL A O 1
ATOM 265 N N . PRO A 1 38 ? 22.192 -14.126 37.282 1.00 29.02 32 PRO A N 1
ATOM 266 C CA . PRO A 1 38 ? 22.971 -12.939 37.635 1.00 29.31 32 PRO A CA 1
ATOM 267 C C . PRO A 1 38 ? 23.603 -12.251 36.423 1.00 29.70 32 PRO A C 1
ATOM 268 O O . PRO A 1 38 ? 23.616 -12.808 35.324 1.00 29.76 32 PRO A O 1
ATOM 272 N N . HIS A 1 39 ? 24.111 -11.040 36.636 1.00 30.19 33 HIS A N 1
ATOM 273 C CA . HIS A 1 39 ? 24.890 -10.325 35.625 1.00 30.74 33 HIS A CA 1
ATOM 274 C C . HIS A 1 39 ? 26.137 -9.711 36.262 1.00 31.12 33 HIS A C 1
ATOM 275 O O . HIS A 1 39 ? 26.171 -9.473 37.473 1.00 31.07 33 HIS A O 1
ATOM 282 N N . THR A 1 40 ? 27.152 -9.464 35.436 1.00 31.82 34 THR A N 1
ATOM 283 C CA . THR A 1 40 ? 28.464 -9.012 35.906 1.00 32.52 34 THR A CA 1
ATOM 284 C C . THR A 1 40 ? 28.401 -7.632 36.561 1.00 32.93 34 THR A C 1
ATOM 285 O O . THR A 1 40 ? 27.729 -6.728 36.064 1.00 32.87 34 THR A O 1
ATOM 289 N N . GLN A 1 41 ? 29.100 -7.493 37.686 1.00 33.57 35 GLN A N 1
ATOM 290 C CA . GLN A 1 41 ? 29.213 -6.222 38.391 1.00 34.18 35 GLN A CA 1
ATOM 291 C C . GLN A 1 41 ? 30.559 -5.576 38.082 1.00 34.72 35 GLN A C 1
ATOM 292 O O . GLN A 1 41 ? 31.583 -5.932 38.671 1.00 34.83 35 GLN A O 1
ATOM 298 N N . HIS A 1 42 ? 30.547 -4.629 37.148 1.00 35.28 36 HIS A N 1
ATOM 299 C CA . HIS A 1 42 ? 31.769 -3.967 36.701 1.00 35.87 36 HIS A CA 1
ATOM 300 C C . HIS A 1 42 ? 32.128 -2.780 37.589 1.00 36.19 36 HIS A C 1
ATOM 301 O O . HIS A 1 42 ? 31.336 -1.847 37.746 1.00 36.19 36 HIS A O 1
ATOM 308 N N . THR A 1 43 ? 33.325 -2.830 38.169 1.00 36.62 37 THR A N 1
ATOM 309 C CA . THR A 1 43 ? 33.840 -1.743 39.001 1.00 37.10 37 THR A CA 1
ATOM 310 C C . THR A 1 43 ? 35.182 -1.246 38.443 1.00 37.49 37 THR A C 1
ATOM 311 O O . THR A 1 43 ? 36.241 -1.581 38.986 1.00 37.45 37 THR A O 1
ATOM 315 N N . PRO A 1 44 ? 35.142 -0.449 37.352 1.00 37.77 38 PRO A N 1
ATOM 316 C CA . PRO A 1 44 ? 36.362 -0.019 36.656 1.00 38.11 38 PRO A CA 1
ATOM 317 C C . PRO A 1 44 ? 37.223 0.922 37.497 1.00 38.41 38 PRO A C 1
ATOM 318 O O . PRO A 1 44 ? 38.453 0.826 37.472 1.00 38.54 38 PRO A O 1
ATOM 322 N N . HIS A 1 45 ? 36.569 1.819 38.231 1.00 38.67 39 HIS A N 1
ATOM 323 C CA . HIS A 1 45 ? 37.246 2.746 39.131 1.00 38.94 39 HIS A CA 1
ATOM 324 C C . HIS A 1 45 ? 36.654 2.600 40.535 1.00 38.87 39 HIS A C 1
ATOM 325 O O . HIS A 1 45 ? 35.544 2.081 40.679 1.00 39.02 39 HIS A O 1
ATOM 332 N N . PRO A 1 46 ? 37.395 3.031 41.578 1.00 38.82 40 PRO A N 1
ATOM 333 C CA . PRO A 1 46 ? 36.863 2.953 42.943 1.00 38.71 40 PRO A CA 1
ATOM 334 C C . PRO A 1 46 ? 35.578 3.765 43.124 1.00 38.58 40 PRO A C 1
ATOM 335 O O . PRO A 1 46 ? 35.520 4.931 42.729 1.00 38.62 40 PRO A O 1
ATOM 339 N N . GLY A 1 47 ? 34.557 3.136 43.704 1.00 38.41 41 GLY A N 1
ATOM 340 C CA . GLY A 1 47 ? 33.269 3.790 43.944 1.00 38.15 41 GLY A CA 1
ATOM 341 C C . GLY A 1 47 ? 32.335 3.774 42.746 1.00 38.00 41 GLY A C 1
ATOM 342 O O . GLY A 1 47 ? 31.197 4.243 42.831 1.00 38.03 41 GLY A O 1
ATOM 343 N N . TRP A 1 48 ? 32.819 3.233 41.630 1.00 37.79 42 TRP A N 1
ATOM 344 C CA . TRP A 1 48 ? 32.038 3.143 40.400 1.00 37.59 42 TRP A CA 1
ATOM 345 C C . TRP A 1 48 ? 31.366 1.777 40.290 1.00 37.34 42 TRP A C 1
ATOM 346 O O . TRP A 1 48 ? 31.892 0.775 40.782 1.00 37.27 42 TRP A O 1
ATOM 357 N N . LEU A 1 49 ? 30.200 1.751 39.648 1.00 36.97 43 LEU A N 1
ATOM 358 C CA . LEU A 1 49 ? 29.493 0.505 39.357 1.00 36.61 43 LEU A CA 1
ATOM 359 C C . LEU A 1 49 ? 28.752 0.620 38.027 1.00 36.39 43 LEU A C 1
ATOM 360 O O . LEU A 1 49 ? 28.067 1.612 37.770 1.00 36.35 43 LEU A O 1
ATOM 365 N N . GLU A 1 50 ? 28.899 -0.407 37.196 1.00 36.18 44 GLU A N 1
ATOM 366 C CA . GLU A 1 50 ? 28.443 -0.379 35.810 1.00 35.99 44 GLU A CA 1
ATOM 367 C C . GLU A 1 50 ? 27.797 -1.722 35.452 1.00 35.74 44 GLU A C 1
ATOM 368 O O . GLU A 1 50 ? 28.266 -2.773 35.892 1.00 35.53 44 GLU A O 1
ATOM 374 N N . HIS A 1 51 ? 26.726 -1.679 34.658 1.00 35.38 45 HIS A N 1
ATOM 375 C CA . HIS A 1 51 ? 26.041 -2.896 34.206 1.00 35.22 45 HIS A CA 1
ATOM 376 C C . HIS A 1 51 ? 26.025 -3.040 32.691 1.00 35.06 45 HIS A C 1
ATOM 377 O O . HIS A 1 51 ? 25.694 -2.095 31.973 1.00 35.20 45 HIS A O 1
ATOM 384 N N . ASP A 1 52 ? 26.369 -4.236 32.222 1.00 34.97 46 ASP A N 1
ATOM 385 C CA . ASP A 1 52 ? 26.294 -4.592 30.809 1.00 34.88 46 ASP A CA 1
ATOM 386 C C . ASP A 1 52 ? 24.826 -4.781 30.414 1.00 34.72 46 ASP A C 1
ATOM 387 O O . ASP A 1 52 ? 24.200 -5.766 30.813 1.00 34.73 46 ASP A O 1
ATOM 392 N N . PRO A 1 53 ? 24.275 -3.833 29.627 1.00 34.62 47 PRO A N 1
ATOM 393 C CA . PRO A 1 53 ? 22.846 -3.805 29.297 1.00 34.46 47 PRO A CA 1
ATOM 394 C C . PRO A 1 53 ? 22.389 -5.000 28.463 1.00 34.40 47 PRO A C 1
ATOM 395 O O . PRO A 1 53 ? 21.259 -5.472 28.635 1.00 34.23 47 PRO A O 1
ATOM 399 N N . MET A 1 54 ? 23.256 -5.479 27.573 1.00 34.28 48 MET A N 1
ATOM 400 C CA . MET A 1 54 ? 22.950 -6.646 26.743 1.00 34.09 48 MET A CA 1
ATOM 401 C C . MET A 1 54 ? 22.930 -7.931 27.563 1.00 33.86 48 MET A C 1
ATOM 402 O O . MET A 1 54 ? 22.153 -8.842 27.272 1.00 33.91 48 MET A O 1
ATOM 407 N N . GLU A 1 55 ? 23.785 -8.000 28.583 1.00 33.59 49 GLU A N 1
ATOM 408 C CA . GLU A 1 55 ? 23.800 -9.133 29.508 1.00 33.36 49 GLU A CA 1
ATOM 409 C C . GLU A 1 55 ? 22.521 -9.169 30.347 1.00 33.06 49 GLU A C 1
ATOM 410 O O . GLU A 1 55 ? 21.961 -10.241 30.585 1.00 33.04 49 GLU A O 1
ATOM 416 N N . ILE A 1 56 ? 22.067 -7.993 30.784 1.00 32.55 50 ILE A N 1
ATOM 417 C CA . ILE A 1 56 ? 20.820 -7.862 31.542 1.00 32.22 50 ILE A CA 1
ATOM 418 C C . ILE A 1 56 ? 19.619 -8.342 30.720 1.00 32.02 50 ILE A C 1
ATOM 419 O O . ILE A 1 56 ? 18.769 -9.080 31.224 1.00 31.87 50 ILE A O 1
ATOM 424 N N . PHE A 1 57 ? 19.569 -7.920 29.457 1.00 31.81 51 PHE A N 1
ATOM 425 C CA . PHE A 1 57 ? 18.509 -8.319 28.534 1.00 31.67 51 PHE A CA 1
ATOM 426 C C . PHE A 1 57 ? 18.537 -9.824 28.242 1.00 31.49 51 PHE A C 1
ATOM 427 O O . PHE A 1 57 ? 17.492 -10.480 28.267 1.00 31.46 51 PHE A O 1
ATOM 435 N N . ARG A 1 58 ? 19.729 -10.361 27.978 1.00 31.37 52 ARG A N 1
ATOM 436 C CA . ARG A 1 58 ? 19.911 -11.802 27.771 1.00 31.40 52 ARG A CA 1
ATOM 437 C C . ARG A 1 58 ? 19.457 -12.609 28.985 1.00 31.08 52 ARG A C 1
ATOM 438 O O . ARG A 1 58 ? 18.817 -13.653 28.839 1.00 30.87 52 ARG A O 1
ATOM 446 N N . SER A 1 59 ? 19.789 -12.114 30.176 1.00 30.83 53 SER A N 1
ATOM 447 C CA . SER A 1 59 ? 19.405 -12.766 31.425 1.00 30.63 53 SER A CA 1
ATOM 448 C C . SER A 1 59 ? 17.891 -12.809 31.603 1.00 30.47 53 SER A C 1
ATOM 449 O O . SER A 1 59 ? 17.343 -13.837 32.001 1.00 30.43 53 SER A O 1
ATOM 452 N N . ALA A 1 60 ? 17.228 -11.693 31.300 1.00 30.35 54 ALA A N 1
ATOM 453 C CA . ALA A 1 60 ? 15.766 -11.604 31.368 1.00 30.21 54 ALA A CA 1
ATOM 454 C C . ALA A 1 60 ? 15.094 -12.666 30.498 1.00 30.21 54 ALA A C 1
ATOM 455 O O . ALA A 1 60 ? 14.157 -13.334 30.941 1.00 30.15 54 ALA A O 1
ATOM 457 N N . CYS A 1 61 ? 15.591 -12.826 29.272 1.00 30.26 55 CYS A N 1
ATOM 458 C CA . CYS A 1 61 ? 15.071 -13.824 28.333 1.00 30.46 55 CYS A CA 1
ATOM 459 C C . CYS A 1 61 ? 15.380 -15.256 28.773 1.00 30.26 55 CYS A C 1
ATOM 460 O O . CYS A 1 61 ? 14.532 -16.145 28.651 1.00 30.15 55 CYS A O 1
ATOM 463 N N . LYS A 1 62 ? 16.594 -15.472 29.277 1.00 30.16 56 LYS A N 1
ATOM 464 C CA . LYS A 1 62 ? 16.981 -16.768 29.836 1.00 30.06 56 LYS A CA 1
ATOM 465 C C . LYS A 1 62 ? 16.064 -17.146 30.996 1.00 29.95 56 LYS A C 1
ATOM 466 O O . LYS A 1 62 ? 15.563 -18.271 31.053 1.00 29.86 56 LYS A O 1
ATOM 472 N N . CYS A 1 63 ? 15.846 -16.192 31.903 1.00 29.79 57 CYS A N 1
ATOM 473 C CA . CYS A 1 63 ? 14.982 -16.383 33.069 1.00 29.80 57 CYS A CA 1
ATOM 474 C C . CYS A 1 63 ? 13.572 -16.794 32.679 1.00 29.46 57 CYS A C 1
ATOM 475 O O . CYS A 1 63 ? 12.986 -17.682 33.298 1.00 29.30 57 CYS A O 1
ATOM 478 N N . MET A 1 64 ? 13.041 -16.143 31.648 1.00 29.23 58 MET A N 1
ATOM 479 C CA . MET A 1 64 ? 11.689 -16.407 31.179 1.00 29.10 58 MET A CA 1
ATOM 480 C C . MET A 1 64 ? 11.522 -17.821 30.621 1.00 28.94 58 MET A C 1
ATOM 481 O O . MET A 1 64 ? 10.619 -18.546 31.039 1.00 28.79 58 MET A O 1
ATOM 486 N N . SER A 1 65 ? 12.402 -18.212 29.700 1.00 28.68 59 SER A N 1
ATOM 487 C CA . SER A 1 65 ? 12.283 -19.510 29.031 1.00 28.53 59 SER A CA 1
ATOM 488 C C . SER A 1 65 ? 12.464 -20.682 29.995 1.00 28.18 59 SER A C 1
ATOM 489 O O . SER A 1 65 ? 11.784 -21.700 29.865 1.00 28.02 59 SER A O 1
ATOM 492 N N . VAL A 1 66 ? 13.372 -20.529 30.958 1.00 27.76 60 VAL A N 1
ATOM 493 C CA . VAL A 1 66 ? 13.629 -21.571 31.956 1.00 27.54 60 VAL A CA 1
ATOM 494 C C . VAL A 1 66 ? 12.460 -21.714 32.938 1.00 27.42 60 VAL A C 1
ATOM 495 O O . VAL A 1 66 ? 11.992 -22.826 33.184 1.00 27.12 60 VAL A O 1
ATOM 499 N N . ALA A 1 67 ? 11.987 -20.591 33.482 1.00 27.34 61 ALA A N 1
ATOM 500 C CA . ALA A 1 67 ? 10.869 -20.603 34.431 1.00 27.42 61 ALA A CA 1
ATOM 501 C C . ALA A 1 67 ? 9.589 -21.157 33.805 1.00 27.47 61 ALA A C 1
ATOM 502 O O . ALA A 1 67 ? 8.817 -21.850 34.473 1.00 27.44 61 ALA A O 1
ATOM 504 N N . ILE A 1 68 ? 9.377 -20.854 32.524 1.00 27.62 62 ILE A N 1
ATOM 505 C CA . ILE A 1 68 ? 8.241 -21.386 31.768 1.00 27.93 62 ILE A CA 1
ATOM 506 C C . ILE A 1 68 ? 8.397 -22.895 31.549 1.00 28.09 62 ILE A C 1
ATOM 507 O O . ILE A 1 68 ? 7.461 -23.662 31.799 1.00 27.92 62 ILE A O 1
ATOM 512 N N . ALA A 1 69 ? 9.580 -23.311 31.094 1.00 28.39 63 ALA A N 1
ATOM 513 C CA . ALA A 1 69 ? 9.884 -24.732 30.887 1.00 28.76 63 ALA A CA 1
ATOM 514 C C . ALA A 1 69 ? 9.725 -25.538 32.174 1.00 28.96 63 ALA A C 1
ATOM 515 O O . ALA A 1 69 ? 9.225 -26.663 32.148 1.00 28.87 63 ALA A O 1
ATOM 517 N N . LYS A 1 70 ? 10.144 -24.951 33.294 1.00 29.30 64 LYS A N 1
ATOM 518 C CA . LYS A 1 70 ? 9.992 -25.574 34.607 1.00 29.68 64 LYS A CA 1
ATOM 519 C C . LYS A 1 70 ? 8.524 -25.705 35.019 1.00 29.91 64 LYS A C 1
ATOM 520 O O . LYS A 1 70 ? 8.142 -26.694 35.653 1.00 29.89 64 LYS A O 1
ATOM 526 N N . LEU A 1 71 ? 7.713 -24.712 34.653 1.00 29.99 65 LEU A N 1
ATOM 527 C CA . LEU A 1 71 ? 6.306 -24.672 35.052 1.00 30.37 65 LEU A CA 1
ATOM 528 C C . LEU A 1 71 ? 5.468 -25.751 34.369 1.00 30.48 65 LEU A C 1
ATOM 529 O O . LEU A 1 71 ? 4.651 -26.402 35.018 1.00 30.53 65 LEU A O 1
ATOM 534 N N . ARG A 1 72 ? 5.669 -25.939 33.067 1.00 30.84 66 ARG A N 1
ATOM 535 C CA . ARG A 1 72 ? 4.879 -26.919 32.317 1.00 31.27 66 ARG A CA 1
ATOM 536 C C . ARG A 1 72 ? 5.225 -28.368 32.660 1.00 31.24 66 ARG A C 1
ATOM 537 O O . ARG A 1 72 ? 4.430 -29.278 32.410 1.00 31.22 66 ARG A O 1
ATOM 545 N N . GLN A 1 73 ? 6.402 -28.572 33.245 1.00 31.26 67 GLN A N 1
ATOM 546 C CA . GLN A 1 73 ? 6.787 -29.884 33.750 1.00 31.40 67 GLN A CA 1
ATOM 547 C C . GLN A 1 73 ? 5.922 -30.275 34.948 1.00 31.15 67 GLN A C 1
ATOM 548 O O . GLN A 1 73 ? 5.463 -31.416 35.040 1.00 31.23 67 GLN A O 1
ATOM 554 N N . LYS A 1 74 ? 5.688 -29.317 35.846 1.00 30.76 68 LYS A N 1
ATOM 555 C CA . LYS A 1 74 ? 4.984 -29.578 37.106 1.00 30.58 68 LYS A CA 1
ATOM 556 C C . LYS A 1 74 ? 3.518 -29.124 37.136 1.00 30.36 68 LYS A C 1
ATOM 557 O O . LYS A 1 74 ? 2.814 -29.374 38.117 1.00 30.29 68 LYS A O 1
ATOM 563 N N . ASP A 1 75 ? 3.068 -28.464 36.072 1.00 30.19 69 ASP A N 1
ATOM 564 C CA . ASP A 1 75 ? 1.701 -27.941 36.000 1.00 30.19 69 ASP A CA 1
ATOM 565 C C . ASP A 1 75 ? 1.062 -28.229 34.642 1.00 30.21 69 ASP A C 1
ATOM 566 O O . ASP A 1 75 ? 1.383 -27.585 33.641 1.00 30.29 69 ASP A O 1
ATOM 571 N N . ALA A 1 76 ? 0.147 -29.197 34.624 1.00 30.30 70 ALA A N 1
ATOM 572 C CA . ALA A 1 76 ? -0.552 -29.591 33.400 1.00 30.33 70 ALA A CA 1
ATOM 573 C C . ALA A 1 76 ? -1.592 -28.560 32.942 1.00 30.40 70 ALA A C 1
ATOM 574 O O . ALA A 1 76 ? -1.973 -28.536 31.769 1.00 30.51 70 ALA A O 1
ATOM 576 N N . SER A 1 77 ? -2.037 -27.703 33.860 1.00 30.36 71 SER A N 1
ATOM 577 C CA . SER A 1 77 ? -3.017 -26.663 33.529 1.00 30.23 71 SER A CA 1
ATOM 578 C C . SER A 1 77 ? -2.389 -25.370 32.984 1.00 30.25 71 SER A C 1
ATOM 579 O O . SER A 1 77 ? -3.106 -24.469 32.546 1.00 30.23 71 SER A O 1
ATOM 582 N N . PHE A 1 78 ? -1.057 -25.292 32.999 1.00 30.10 72 PHE A N 1
ATOM 583 C CA . PHE A 1 78 ? -0.348 -24.139 32.441 1.00 30.12 72 PHE A CA 1
ATOM 584 C C . PHE A 1 78 ? -0.220 -24.236 30.922 1.00 30.16 72 PHE A C 1
ATOM 585 O O . PHE A 1 78 ? 0.317 -25.211 30.394 1.00 30.36 72 PHE A O 1
ATOM 593 N N . ARG A 1 79 ? -0.718 -23.212 30.234 1.00 30.29 73 ARG A N 1
ATOM 594 C CA . ARG A 1 79 ? -0.718 -23.165 28.773 1.00 30.46 73 ARG A CA 1
ATOM 595 C C . ARG A 1 79 ? 0.079 -21.958 28.280 1.00 30.16 73 ARG A C 1
ATOM 596 O O . ARG A 1 79 ? 0.976 -22.092 27.441 1.00 30.27 73 ARG A O 1
ATOM 604 N N . LYS A 1 80 ? -0.259 -20.784 28.806 1.00 29.73 74 LYS A N 1
ATOM 605 C CA . LYS A 1 80 ? 0.380 -19.534 28.408 1.00 29.31 74 LYS A CA 1
ATOM 606 C C . LYS A 1 80 ? 0.368 -18.518 29.546 1.00 28.92 74 LYS A C 1
ATOM 607 O O . LYS A 1 80 ? -0.385 -18.657 30.513 1.00 29.01 74 LYS A O 1
ATOM 613 N N . ILE A 1 81 ? 1.221 -17.507 29.423 1.00 28.50 75 ILE A N 1
ATOM 614 C CA . ILE A 1 81 ? 1.216 -16.361 30.323 1.00 28.02 75 ILE A CA 1
ATOM 615 C C . ILE A 1 81 ? 0.309 -15.281 29.737 1.00 27.75 75 ILE A C 1
ATOM 616 O O . ILE A 1 81 ? 0.468 -14.884 28.577 1.00 27.62 75 ILE A O 1
ATOM 621 N N . GLU A 1 82 ? -0.645 -14.822 30.544 1.00 27.35 76 GLU A N 1
ATOM 622 C CA . GLU A 1 82 ? -1.637 -13.836 30.113 1.00 27.15 76 GLU A CA 1
ATOM 623 C C . GLU A 1 82 ? -1.018 -12.466 29.841 1.00 26.69 76 GLU A C 1
ATOM 624 O O . GLU A 1 82 ? -1.392 -11.793 28.878 1.00 26.69 76 GLU A O 1
ATOM 630 N N . ALA A 1 83 ? -0.077 -12.065 30.695 1.00 26.05 77 ALA A N 1
ATOM 631 C CA . ALA A 1 83 ? 0.614 -10.780 30.575 1.00 25.44 77 ALA A CA 1
ATOM 632 C C . ALA A 1 83 ? 1.898 -10.772 31.400 1.00 25.14 77 ALA A C 1
ATOM 633 O O . ALA A 1 83 ? 2.031 -11.531 32.364 1.00 24.75 77 ALA A O 1
ATOM 635 N N . ILE A 1 84 ? 2.833 -9.910 31.014 1.00 24.69 78 ILE A N 1
ATOM 636 C CA . ILE A 1 84 ? 4.093 -9.748 31.736 1.00 24.57 78 ILE A CA 1
ATOM 637 C C . ILE A 1 84 ? 4.170 -8.363 32.368 1.00 24.28 78 ILE A C 1
ATOM 638 O O . ILE A 1 84 ? 3.848 -7.354 31.732 1.00 24.00 78 ILE A O 1
ATOM 643 N N . GLY A 1 85 ? 4.568 -8.333 33.636 1.00 23.91 79 GLY A N 1
ATOM 644 C CA . GLY A 1 85 ? 4.912 -7.090 34.313 1.00 23.58 79 GLY A CA 1
ATOM 645 C C . GLY A 1 85 ? 6.416 -6.995 34.479 1.00 23.44 79 GLY A C 1
ATOM 646 O O . GLY A 1 85 ? 7.102 -8.020 34.569 1.00 23.50 79 GLY A O 1
ATOM 647 N N . ILE A 1 86 ? 6.925 -5.765 34.511 1.00 23.12 80 ILE A N 1
ATOM 648 C CA . ILE A 1 86 ? 8.346 -5.501 34.731 1.00 23.15 80 ILE A CA 1
ATOM 649 C C . ILE A 1 86 ? 8.539 -4.709 36.023 1.00 22.84 80 ILE A C 1
ATOM 650 O O . ILE A 1 86 ? 7.819 -3.745 36.288 1.00 22.74 80 ILE A O 1
ATOM 655 N N . THR A 1 87 ? 9.504 -5.134 36.831 1.00 22.58 81 THR A N 1
ATOM 656 C CA . THR A 1 87 ? 9.948 -4.335 37.968 1.00 22.34 81 THR A CA 1
ATOM 657 C C . THR A 1 87 ? 11.474 -4.292 38.006 1.00 22.28 81 THR A C 1
ATOM 658 O O . THR A 1 87 ? 12.137 -5.312 37.814 1.00 22.25 81 THR A O 1
ATOM 662 N N . ASN A 1 88 ? 12.021 -3.102 38.240 1.00 22.35 82 ASN A N 1
ATOM 663 C CA . ASN A 1 88 ? 13.442 -2.864 38.012 1.00 22.41 82 ASN A CA 1
ATOM 664 C C . ASN A 1 88 ? 14.136 -2.027 39.075 1.00 22.56 82 ASN A C 1
ATOM 665 O O . ASN A 1 88 ? 13.513 -1.184 39.725 1.00 22.24 82 ASN A O 1
ATOM 670 N N . GLN A 1 89 ? 15.437 -2.266 39.227 1.00 22.73 83 GLN A N 1
ATOM 671 C CA . GLN A 1 89 ? 16.317 -1.350 39.947 1.00 23.30 83 GLN A CA 1
ATOM 672 C C . GLN A 1 89 ? 16.161 0.031 39.316 1.00 23.59 83 GLN A C 1
ATOM 673 O O . GLN A 1 89 ? 16.280 0.183 38.099 1.00 23.71 83 GLN A O 1
ATOM 679 N N . ARG A 1 90 ? 15.865 1.026 40.141 1.00 23.97 84 ARG A N 1
ATOM 680 C CA . ARG A 1 90 ? 15.598 2.371 39.637 1.00 24.49 84 ARG A CA 1
ATOM 681 C C . ARG A 1 90 ? 16.893 3.153 39.400 1.00 24.82 84 ARG A C 1
ATOM 682 O O . ARG A 1 90 ? 17.972 2.717 39.807 1.00 24.65 84 ARG A O 1
ATOM 690 N N . GLU A 1 91 ? 16.771 4.287 38.707 1.00 25.25 85 GLU A N 1
ATOM 691 C CA . GLU A 1 91 ? 17.867 5.253 38.481 1.00 25.90 85 GLU A CA 1
ATOM 692 C C . GLU A 1 91 ? 18.992 4.804 37.541 1.00 26.16 85 GLU A C 1
ATOM 693 O O . GLU A 1 91 ? 19.554 5.631 36.818 1.00 26.34 85 GLU A O 1
ATOM 699 N N . THR A 1 92 ? 19.328 3.514 37.562 1.00 26.57 86 THR A N 1
ATOM 700 C CA . THR A 1 92 ? 20.302 2.940 36.630 1.00 26.97 86 THR A CA 1
ATOM 701 C C . THR A 1 92 ? 19.896 3.289 35.195 1.00 27.39 86 THR A C 1
ATOM 702 O O . THR A 1 92 ? 18.770 3.009 34.779 1.00 27.37 86 THR A O 1
ATOM 706 N N . THR A 1 93 ? 20.814 3.910 34.456 1.00 27.92 87 THR A N 1
ATOM 707 C CA . THR A 1 93 ? 20.497 4.511 33.157 1.00 28.52 87 THR A CA 1
ATOM 708 C C . THR A 1 93 ? 21.304 3.905 32.012 1.00 28.96 87 THR A C 1
ATOM 709 O O . THR A 1 93 ? 22.531 3.829 32.078 1.00 29.08 87 THR A O 1
ATOM 713 N N . VAL A 1 94 ? 20.597 3.493 30.961 1.00 29.64 88 VAL A N 1
ATOM 714 C CA . VAL A 1 94 ? 21.208 2.915 29.765 1.00 30.26 88 VAL A CA 1
ATOM 715 C C . VAL A 1 94 ? 21.174 3.920 28.614 1.00 30.80 88 VAL A C 1
ATOM 716 O O . VAL A 1 94 ? 20.148 4.560 28.367 1.00 30.74 88 VAL A O 1
ATOM 720 N N . ALA A 1 95 ? 22.303 4.059 27.924 1.00 31.43 89 ALA A N 1
ATOM 721 C CA . ALA A 1 95 ? 22.372 4.848 26.698 1.00 32.21 89 ALA A CA 1
ATOM 722 C C . ALA A 1 95 ? 22.572 3.917 25.509 1.00 32.69 89 ALA A C 1
ATOM 723 O O . ALA A 1 95 ? 23.569 3.195 25.443 1.00 32.92 89 ALA A O 1
ATOM 725 N N . TRP A 1 96 ? 21.623 3.932 24.576 1.00 33.28 90 TRP A N 1
ATOM 726 C CA . TRP A 1 96 ? 21.699 3.056 23.407 1.00 33.89 90 TRP A CA 1
ATOM 727 C C . TRP A 1 96 ? 21.418 3.761 22.079 1.00 34.28 90 TRP A C 1
ATOM 728 O O . TRP A 1 96 ? 20.763 4.806 22.037 1.00 34.36 90 TRP A O 1
ATOM 739 N N . ASP A 1 97 ? 21.934 3.166 21.006 1.00 34.84 91 ASP A N 1
ATOM 740 C CA . ASP A 1 97 ? 21.799 3.690 19.651 1.00 35.45 91 ASP A CA 1
ATOM 741 C C . ASP A 1 97 ? 20.517 3.160 19.008 1.00 35.71 91 ASP A C 1
ATOM 742 O O . ASP A 1 97 ? 20.247 1.958 19.031 1.00 35.68 91 ASP A O 1
ATOM 747 N N . ARG A 1 98 ? 19.750 4.079 18.425 1.00 36.17 92 ARG A N 1
ATOM 748 C CA . ARG A 1 98 ? 18.442 3.794 17.832 1.00 36.77 92 ARG A CA 1
ATOM 749 C C . ARG A 1 98 ? 18.529 3.031 16.497 1.00 36.93 92 ARG A C 1
ATOM 750 O O . ARG A 1 98 ? 17.533 2.464 16.039 1.00 37.11 92 ARG A O 1
ATOM 758 N N . VAL A 1 99 ? 19.711 3.009 15.879 1.00 37.25 93 VAL A N 1
ATOM 759 C CA . VAL A 1 99 ? 19.903 2.249 14.633 1.00 37.48 93 VAL A CA 1
ATOM 760 C C . VAL A 1 99 ? 20.580 0.885 14.838 1.00 37.64 93 VAL A C 1
ATOM 761 O O . VAL A 1 99 ? 20.172 -0.104 14.229 1.00 37.77 93 VAL A O 1
ATOM 765 N N . THR A 1 100 ? 21.601 0.831 15.693 1.00 37.76 94 THR A N 1
ATOM 766 C CA . THR A 1 100 ? 22.283 -0.435 15.985 1.00 37.91 94 THR A CA 1
ATOM 767 C C . THR A 1 100 ? 21.488 -1.288 16.974 1.00 38.02 94 THR A C 1
ATOM 768 O O . THR A 1 100 ? 21.674 -2.506 17.038 1.00 38.09 94 THR A O 1
ATOM 772 N N . LYS A 1 101 ? 20.610 -0.635 17.739 1.00 38.12 95 LYS A N 1
ATOM 773 C CA . LYS A 1 101 ? 19.787 -1.277 18.777 1.00 38.13 95 LYS A CA 1
ATOM 774 C C . LYS A 1 101 ? 20.638 -1.798 19.944 1.00 38.08 95 LYS A C 1
ATOM 775 O O . LYS A 1 101 ? 20.171 -2.594 20.762 1.00 38.20 95 LYS A O 1
ATOM 781 N N . GLU A 1 102 ? 21.880 -1.317 20.015 1.00 38.01 96 GLU A N 1
ATOM 782 C CA . GLU A 1 102 ? 22.856 -1.738 21.019 1.00 37.99 96 GLU A CA 1
ATOM 783 C C . GLU A 1 102 ? 23.293 -0.536 21.872 1.00 37.76 96 GLU A C 1
ATOM 784 O O . GLU A 1 102 ? 23.255 0.601 21.396 1.00 37.72 96 GLU A O 1
ATOM 790 N N . PRO A 1 103 ? 23.695 -0.780 23.139 1.00 37.55 97 PRO A N 1
ATOM 791 C CA . PRO A 1 103 ? 24.216 0.294 23.992 1.00 37.37 97 PRO A CA 1
ATOM 792 C C . PRO A 1 103 ? 25.567 0.838 23.525 1.00 37.18 97 PRO A C 1
ATOM 793 O O . PRO A 1 103 ? 26.346 0.111 22.902 1.00 37.08 97 PRO A O 1
ATOM 797 N N . LEU A 1 104 ? 25.832 2.108 23.831 1.00 36.93 98 LEU A N 1
ATOM 798 C CA . LEU A 1 104 ? 27.111 2.733 23.499 1.00 36.76 98 LEU A CA 1
ATOM 799 C C . LEU A 1 104 ? 28.159 2.492 24.582 1.00 36.59 98 LEU A C 1
ATOM 800 O O . LEU A 1 104 ? 29.359 2.649 24.342 1.00 36.73 98 LEU A O 1
ATOM 805 N N . CYS A 1 105 ? 27.691 2.120 25.772 1.00 36.25 99 CYS A N 1
ATOM 806 C CA . CYS A 1 105 ? 28.550 1.803 26.912 1.00 35.98 99 CYS A CA 1
ATOM 807 C C . CYS A 1 105 ? 27.742 1.023 27.946 1.00 35.71 99 CYS A C 1
ATOM 808 O O . CYS A 1 105 ? 26.551 0.772 27.744 1.00 35.85 99 CYS A O 1
ATOM 811 N N . TYR A 1 106 ? 28.383 0.634 29.046 1.00 35.29 100 TYR A N 1
ATOM 812 C CA . TYR A 1 106 ? 27.660 0.013 30.150 1.00 34.94 100 TYR A CA 1
ATOM 813 C C . TYR A 1 106 ? 26.851 1.069 30.908 1.00 34.54 100 TYR A C 1
ATOM 814 O O . TYR A 1 106 ? 27.099 2.271 30.775 1.00 34.48 100 TYR A O 1
ATOM 823 N N . ALA A 1 107 ? 25.889 0.610 31.703 1.00 34.03 101 ALA A N 1
ATOM 824 C CA . ALA A 1 107 ? 24.988 1.500 32.428 1.00 33.48 101 ALA A CA 1
ATOM 825 C C . ALA A 1 107 ? 25.472 1.767 33.854 1.00 33.17 101 ALA A C 1
ATOM 826 O O . ALA A 1 107 ? 25.631 0.827 34.636 1.00 32.93 101 ALA A O 1
ATOM 828 N N . PRO A 1 108 ? 25.714 3.050 34.198 1.00 32.83 102 PRO A N 1
ATOM 829 C CA . PRO A 1 108 ? 26.024 3.381 35.585 1.00 32.67 102 PRO A CA 1
ATOM 830 C C . PRO A 1 108 ? 24.841 3.036 36.476 1.00 32.56 102 PRO A C 1
ATOM 831 O O . PRO A 1 108 ? 23.702 3.402 36.175 1.00 32.39 102 PRO A O 1
ATOM 835 N N . VAL A 1 109 ? 25.127 2.316 37.553 1.00 32.59 103 VAL A N 1
ATOM 836 C CA . VAL A 1 109 ? 24.110 1.825 38.474 1.00 32.69 103 VAL A CA 1
ATOM 837 C C . VAL A 1 109 ? 23.687 2.951 39.423 1.00 32.70 103 VAL A C 1
ATOM 838 O O . VAL A 1 109 ? 24.388 3.956 39.546 1.00 32.76 103 VAL A O 1
ATOM 842 N N . TRP A 1 110 ? 22.538 2.781 40.076 1.00 32.69 104 TRP A N 1
ATOM 843 C CA . TRP A 1 110 ? 21.974 3.799 40.967 1.00 32.72 104 TRP A CA 1
ATOM 844 C C . TRP A 1 110 ? 22.944 4.307 42.044 1.00 32.76 104 TRP A C 1
ATOM 845 O O . TRP A 1 110 ? 23.018 5.510 42.288 1.00 32.68 104 TRP A O 1
ATOM 856 N N . ASN A 1 111 ? 23.690 3.394 42.665 1.00 32.91 105 ASN A N 1
ATOM 857 C CA . ASN A 1 111 ? 24.619 3.752 43.745 1.00 33.11 105 ASN A CA 1
ATOM 858 C C . ASN A 1 111 ? 26.029 4.134 43.275 1.00 33.22 105 ASN A C 1
ATOM 859 O O . ASN A 1 111 ? 26.936 4.320 44.094 1.00 33.23 105 ASN A O 1
ATOM 864 N N . ASP A 1 112 ? 26.197 4.260 41.960 1.00 33.26 106 ASP A N 1
ATOM 865 C CA . ASP A 1 112 ? 27.461 4.688 41.357 1.00 33.55 106 ASP A CA 1
ATOM 866 C C . ASP A 1 112 ? 27.766 6.149 41.708 1.00 33.67 106 ASP A C 1
ATOM 867 O O . ASP A 1 112 ? 26.866 6.990 41.724 1.00 33.58 106 ASP A O 1
ATOM 872 N N . LEU A 1 113 ? 29.038 6.438 41.983 1.00 34.01 107 LEU A N 1
ATOM 873 C CA . LEU A 1 113 ? 29.443 7.752 42.493 1.00 34.28 107 LEU A CA 1
ATOM 874 C C . LEU A 1 113 ? 30.326 8.560 41.534 1.00 34.45 107 LEU A C 1
ATOM 875 O O . LEU A 1 113 ? 31.009 9.497 41.961 1.00 34.59 107 LEU A O 1
ATOM 880 N N . ARG A 1 114 ? 30.304 8.215 40.247 1.00 34.66 108 ARG A N 1
ATOM 881 C CA . ARG A 1 114 ? 31.107 8.930 39.245 1.00 34.85 108 ARG A CA 1
ATOM 882 C C . ARG A 1 114 ? 30.554 10.324 38.953 1.00 35.05 108 ARG A C 1
ATOM 883 O O . ARG A 1 114 ? 31.263 11.189 38.431 1.00 35.24 108 ARG A O 1
ATOM 891 N N . THR A 1 115 ? 29.287 10.528 39.301 1.00 35.25 109 THR A N 1
ATOM 892 C CA . THR A 1 115 ? 28.568 11.760 38.992 1.00 35.41 109 THR A CA 1
ATOM 893 C C . THR A 1 115 ? 28.727 12.828 40.073 1.00 35.64 109 THR A C 1
ATOM 894 O O . THR A 1 115 ? 28.070 13.870 40.018 1.00 35.74 109 THR A O 1
ATOM 898 N N . TYR A 1 116 ? 29.607 12.571 41.042 1.00 35.90 110 TYR A N 1
ATOM 899 C CA . TYR A 1 116 ? 29.806 13.482 42.172 1.00 36.14 110 TYR A CA 1
ATOM 900 C C . TYR A 1 116 ? 30.218 14.883 41.725 1.00 36.20 110 TYR A C 1
ATOM 901 O O . TYR A 1 116 ? 29.589 15.864 42.121 1.00 36.22 110 TYR A O 1
ATOM 910 N N . ASP A 1 117 ? 31.256 14.969 40.894 1.00 36.32 111 ASP A N 1
ATOM 911 C CA . ASP A 1 117 ? 31.736 16.254 40.373 1.00 36.40 111 ASP A CA 1
ATOM 912 C C . ASP A 1 117 ? 30.629 17.041 39.663 1.00 36.40 111 ASP A C 1
ATOM 913 O O . ASP A 1 117 ? 30.504 18.252 39.853 1.00 36.29 111 ASP A O 1
ATOM 918 N N . ILE A 1 118 ? 29.825 16.344 38.861 1.00 36.34 112 ILE A N 1
ATOM 919 C CA . ILE A 1 118 ? 28.686 16.955 38.167 1.00 36.36 112 ILE A CA 1
ATOM 920 C C . ILE A 1 118 ? 27.584 17.389 39.144 1.00 36.40 112 ILE A C 1
ATOM 921 O O . ILE A 1 118 ? 26.982 18.453 38.974 1.00 36.33 112 ILE A O 1
ATOM 926 N N . THR A 1 119 ? 27.345 16.574 40.172 1.00 36.48 113 THR A N 1
ATOM 927 C CA . THR A 1 119 ? 26.290 16.843 41.154 1.00 36.51 113 THR A CA 1
ATOM 928 C C . THR A 1 119 ? 26.616 18.067 42.024 1.00 36.60 113 THR A C 1
ATOM 929 O O . THR A 1 119 ? 25.715 18.783 42.467 1.00 36.49 113 THR A O 1
ATOM 933 N N . LYS A 1 120 ? 27.907 18.304 42.249 1.00 36.64 114 LYS A N 1
ATOM 934 C CA . LYS A 1 120 ? 28.365 19.486 42.974 1.00 36.82 114 LYS A CA 1
ATOM 935 C C . LYS A 1 120 ? 28.255 20.721 42.085 1.00 36.81 114 LYS A C 1
ATOM 936 O O . LYS A 1 120 ? 28.013 21.828 42.571 1.00 36.79 114 LYS A O 1
ATOM 942 N N . LYS A 1 121 ? 28.431 20.508 40.783 1.00 36.79 115 LYS A N 1
ATOM 943 C CA . LYS A 1 121 ? 28.355 21.561 39.772 1.00 36.87 115 LYS A CA 1
ATOM 944 C C . LYS A 1 121 ? 26.922 22.070 39.586 1.00 36.72 115 LYS A C 1
ATOM 945 O O . LYS A 1 121 ? 26.702 23.278 39.456 1.00 36.75 115 LYS A O 1
ATOM 951 N N . VAL A 1 122 ? 25.959 21.147 39.577 1.00 36.51 116 VAL A N 1
ATOM 952 C CA . VAL A 1 122 ? 24.536 21.492 39.473 1.00 36.33 116 VAL A CA 1
ATOM 953 C C . VAL A 1 122 ? 24.064 22.290 40.696 1.00 36.25 116 VAL A C 1
ATOM 954 O O . VAL A 1 122 ? 23.403 23.320 40.550 1.00 36.22 116 VAL A O 1
ATOM 958 N N . THR A 1 123 ? 24.413 21.813 41.890 1.00 36.22 117 THR A N 1
ATOM 959 C CA . THR A 1 123 ? 24.065 22.494 43.141 1.00 36.28 117 THR A CA 1
ATOM 960 C C . THR A 1 123 ? 24.668 23.903 43.199 1.00 36.39 117 THR A C 1
ATOM 961 O O . THR A 1 123 ? 24.004 24.850 43.628 1.00 36.44 117 THR A O 1
ATOM 965 N N . ALA A 1 124 ? 25.915 24.032 42.752 1.00 36.52 118 ALA A N 1
ATOM 966 C CA . ALA A 1 124 ? 26.616 25.316 42.759 1.00 36.68 118 ALA A CA 1
ATOM 967 C C . ALA A 1 124 ? 26.046 26.309 41.745 1.00 36.82 118 ALA A C 1
ATOM 968 O O . ALA A 1 124 ? 25.626 27.407 42.117 1.00 37.04 118 ALA A O 1
ATOM 970 N N . GLU A 1 125 ? 26.022 25.913 40.475 1.00 36.96 119 GLU A N 1
ATOM 971 C CA . GLU A 1 125 ? 25.688 26.827 39.378 1.00 37.13 119 GLU A CA 1
ATOM 972 C C . GLU A 1 125 ? 24.186 27.010 39.145 1.00 37.20 119 GLU A C 1
ATOM 973 O O . GLU A 1 125 ? 23.722 28.134 38.936 1.00 37.18 119 GLU A O 1
ATOM 979 N N . LEU A 1 126 ? 23.436 25.910 39.182 1.00 37.28 120 LEU A N 1
ATOM 980 C CA . LEU A 1 126 ? 21.991 25.945 38.933 1.00 37.37 120 LEU A CA 1
ATOM 981 C C . LEU A 1 126 ? 21.177 26.124 40.215 1.00 37.38 120 LEU A C 1
ATOM 982 O O . LEU A 1 126 ? 20.094 26.712 40.192 1.00 37.31 120 LEU A O 1
ATOM 987 N N . GLY A 1 127 ? 21.703 25.613 41.326 1.00 37.44 121 GLY A N 1
ATOM 988 C CA . GLY A 1 127 ? 21.009 25.675 42.610 1.00 37.57 121 GLY A CA 1
ATOM 989 C C . GLY A 1 127 ? 21.373 26.883 43.453 1.00 37.66 121 GLY A C 1
ATOM 990 O O . GLY A 1 127 ? 20.584 27.314 44.294 1.00 37.81 121 GLY A O 1
ATOM 991 N N . GLY A 1 128 ? 22.567 27.428 43.225 1.00 37.71 122 GLY A N 1
ATOM 992 C CA . GLY A 1 128 ? 23.077 28.555 44.006 1.00 37.64 122 GLY A CA 1
ATOM 993 C C . GLY A 1 128 ? 23.549 28.130 45.384 1.00 37.68 122 GLY A C 1
ATOM 994 O O . GLY A 1 128 ? 23.507 28.916 46.334 1.00 37.71 122 GLY A O 1
ATOM 995 N N . GLY A 1 129 ? 24.001 26.881 45.487 1.00 37.55 123 GLY A N 1
ATOM 996 C CA . GLY A 1 129 ? 24.420 26.299 46.759 1.00 37.48 123 GLY A CA 1
ATOM 997 C C . GLY A 1 129 ? 23.314 25.501 47.427 1.00 37.40 123 GLY A C 1
ATOM 998 O O . GLY A 1 129 ? 23.521 24.907 48.485 1.00 37.54 123 GLY A O 1
ATOM 999 N N . ASP A 1 130 ? 22.141 25.488 46.798 1.00 37.24 124 ASP A N 1
ATOM 1000 C CA . ASP A 1 130 ? 20.961 24.814 47.331 1.00 37.09 124 ASP A CA 1
ATOM 1001 C C . ASP A 1 130 ? 20.620 23.576 46.497 1.00 36.80 124 ASP A C 1
ATOM 1002 O O . ASP A 1 130 ? 20.176 23.689 45.353 1.00 36.71 124 ASP A O 1
ATOM 1007 N N . SER A 1 131 ? 20.831 22.399 47.082 1.00 36.58 125 SER A N 1
ATOM 1008 C CA . SER A 1 131 ? 20.549 21.132 46.402 1.00 36.29 125 SER A CA 1
ATOM 1009 C C . SER A 1 131 ? 19.048 20.829 46.330 1.00 36.18 125 SER A C 1
ATOM 1010 O O . SER A 1 131 ? 18.629 19.903 45.633 1.00 36.13 125 SER A O 1
ATOM 1013 N N . MET A 1 132 ? 18.250 21.622 47.042 1.00 35.97 126 MET A N 1
ATOM 1014 C CA . MET A 1 132 ? 16.796 21.452 47.082 1.00 35.86 126 MET A CA 1
ATOM 1015 C C . MET A 1 132 ? 16.064 22.372 46.099 1.00 35.56 126 MET A C 1
ATOM 1016 O O . MET A 1 132 ? 14.842 22.530 46.188 1.00 35.52 126 MET A O 1
ATOM 1021 N N . PHE A 1 133 ? 16.804 22.963 45.161 1.00 35.21 127 PHE A N 1
ATOM 1022 C CA . PHE A 1 133 ? 16.252 23.984 44.260 1.00 34.94 127 PHE A CA 1
ATOM 1023 C C . PHE A 1 133 ? 15.101 23.490 43.376 1.00 34.73 127 PHE A C 1
ATOM 1024 O O . PHE A 1 133 ? 14.199 24.261 43.041 1.00 34.80 127 PHE A O 1
ATOM 1032 N N . ALA A 1 134 ? 15.134 22.208 43.016 1.00 34.41 128 ALA A N 1
ATOM 1033 C CA . ALA A 1 134 ? 14.097 21.606 42.176 1.00 34.12 128 ALA A CA 1
ATOM 1034 C C . ALA A 1 134 ? 13.277 20.547 42.920 1.00 33.92 128 ALA A C 1
ATOM 1035 O O . ALA A 1 134 ? 12.612 19.716 42.296 1.00 33.83 128 ALA A O 1
ATOM 1037 N N . SER A 1 135 ? 13.321 20.590 44.252 1.00 33.65 129 SER A N 1
ATOM 1038 C CA . SER A 1 135 ? 12.619 19.612 45.089 1.00 33.38 129 SER A CA 1
ATOM 1039 C C . SER A 1 135 ? 11.099 19.724 44.986 1.00 33.12 129 SER A C 1
ATOM 1040 O O . SER A 1 135 ? 10.398 18.716 45.026 1.00 33.11 129 SER A O 1
ATOM 1043 N N . LYS A 1 136 ? 10.594 20.947 44.849 1.00 32.76 130 LYS A N 1
ATOM 1044 C CA . LYS A 1 136 ? 9.155 21.166 44.715 1.00 32.55 130 LYS A CA 1
ATOM 1045 C C . LYS A 1 136 ? 8.611 20.745 43.345 1.00 32.22 130 LYS A C 1
ATOM 1046 O O . LYS A 1 136 ? 7.395 20.625 43.165 1.00 32.23 130 LYS A O 1
ATOM 1052 N N . ILE A 1 137 ? 9.514 20.516 42.393 1.00 31.75 131 ILE A N 1
ATOM 1053 C CA . ILE A 1 137 ? 9.142 20.064 41.050 1.00 31.35 131 ILE A CA 1
ATOM 1054 C C . ILE A 1 137 ? 9.333 18.548 40.884 1.00 31.03 131 ILE A C 1
ATOM 1055 O O . ILE A 1 137 ? 8.425 17.853 40.423 1.00 30.94 131 ILE A O 1
ATOM 1060 N N . THR A 1 138 ? 10.506 18.045 41.267 1.00 30.74 132 THR A N 1
ATOM 1061 C CA . THR A 1 138 ? 10.836 16.623 41.105 1.00 30.40 132 THR A CA 1
ATOM 1062 C C . THR A 1 138 ? 10.562 15.780 42.353 1.00 30.12 132 THR A C 1
ATOM 1063 O O . THR A 1 138 ? 10.328 14.575 42.251 1.00 29.94 132 THR A O 1
ATOM 1067 N N . GLY A 1 139 ? 10.614 16.417 43.521 1.00 29.84 133 GLY A N 1
ATOM 1068 C CA . GLY A 1 139 ? 10.513 15.718 44.802 1.00 29.48 133 GLY A CA 1
ATOM 1069 C C . GLY A 1 139 ? 11.862 15.214 45.282 1.00 29.39 133 GLY A C 1
ATOM 1070 O O . GLY A 1 139 ? 11.950 14.514 46.295 1.00 29.07 133 GLY A O 1
ATOM 1071 N N . LEU A 1 140 ? 12.914 15.591 44.557 1.00 29.26 134 LEU A N 1
ATOM 1072 C CA . LEU A 1 140 ? 14.256 15.062 44.774 1.00 29.25 134 LEU A CA 1
ATOM 1073 C C . LEU A 1 140 ? 15.292 16.166 44.984 1.00 29.39 134 LEU A C 1
ATOM 1074 O O . LEU A 1 140 ? 15.189 17.240 44.383 1.00 29.16 134 LEU A O 1
ATOM 1079 N N . PRO A 1 141 ? 16.294 15.905 45.844 1.00 29.50 135 PRO A N 1
ATOM 1080 C CA . PRO A 1 141 ? 17.458 16.781 45.928 1.00 29.71 135 PRO A CA 1
ATOM 1081 C C . PRO A 1 141 ? 18.458 16.440 44.827 1.00 29.88 135 PRO A C 1
ATOM 1082 O O . PRO A 1 141 ? 18.354 15.379 44.204 1.00 29.82 135 PRO A O 1
ATOM 1086 N N . VAL A 1 142 ? 19.413 17.335 44.590 1.00 30.04 136 VAL A N 1
ATOM 1087 C CA . VAL A 1 142 ? 20.521 17.045 43.686 1.00 30.30 136 VAL A CA 1
ATOM 1088 C C . VAL A 1 142 ? 21.371 15.948 44.324 1.00 30.44 136 VAL A C 1
ATOM 1089 O O . VAL A 1 142 ? 21.942 16.139 45.402 1.00 30.57 136 VAL A O 1
ATOM 1093 N N . SER A 1 143 ? 21.425 14.792 43.666 1.00 30.51 137 SER A N 1
ATOM 1094 C CA . SER A 1 143 ? 22.141 13.633 44.197 1.00 30.57 137 SER A CA 1
ATOM 1095 C C . SER A 1 143 ? 22.677 12.729 43.093 1.00 30.62 137 SER A C 1
ATOM 1096 O O . SER A 1 143 ? 22.096 12.648 42.006 1.00 30.63 137 SER A O 1
ATOM 1099 N N . THR A 1 144 ? 23.780 12.044 43.393 1.00 30.63 138 THR A N 1
ATOM 1100 C CA . THR A 1 144 ? 24.432 11.116 42.461 1.00 30.80 138 THR A CA 1
ATOM 1101 C C . THR A 1 144 ? 23.499 10.028 41.921 1.00 30.85 138 THR A C 1
ATOM 1102 O O . THR A 1 144 ? 23.670 9.564 40.790 1.00 30.98 138 THR A O 1
ATOM 1106 N N . TYR A 1 145 ? 22.518 9.636 42.732 1.00 30.90 139 TYR A N 1
ATOM 1107 C CA . TYR A 1 145 ? 21.594 8.550 42.395 1.00 31.01 139 TYR A CA 1
ATOM 1108 C C . TYR A 1 145 ? 20.825 8.753 41.087 1.00 30.93 139 TYR A C 1
ATOM 1109 O O . TYR A 1 145 ? 20.755 7.844 40.263 1.00 30.89 139 TYR A O 1
ATOM 1118 N N . PHE A 1 146 ? 20.273 9.949 40.895 1.00 30.68 140 PHE A N 1
ATOM 1119 C CA . PHE A 1 146 ? 19.229 10.158 39.886 1.00 30.62 140 PHE A CA 1
ATOM 1120 C C . PHE A 1 146 ? 19.721 10.249 38.442 1.00 30.75 140 PHE A C 1
ATOM 1121 O O . PHE A 1 146 ? 20.817 10.749 38.174 1.00 30.70 140 PHE A O 1
ATOM 1129 N N . ALA A 1 147 ? 18.882 9.764 37.528 1.00 30.84 141 ALA A N 1
ATOM 1130 C CA . ALA A 1 147 ? 19.266 9.478 36.141 1.00 31.16 141 ALA A CA 1
ATOM 1131 C C . ALA A 1 147 ? 19.875 10.645 35.362 1.00 31.31 141 ALA A C 1
ATOM 1132 O O . ALA A 1 147 ? 20.845 10.451 34.633 1.00 31.35 141 ALA A O 1
ATOM 1134 N N . ALA A 1 148 ? 19.308 11.842 35.523 1.00 31.73 142 ALA A N 1
ATOM 1135 C CA . ALA A 1 148 ? 19.761 13.044 34.802 1.00 32.08 142 ALA A CA 1
ATOM 1136 C C . ALA A 1 148 ? 21.271 13.267 34.866 1.00 32.36 142 ALA A C 1
ATOM 1137 O O . ALA A 1 148 ? 21.891 13.658 33.876 1.00 32.56 142 ALA A O 1
ATOM 1139 N N . PHE A 1 149 ? 21.849 13.017 36.036 1.00 32.66 143 PHE A N 1
ATOM 1140 C CA . PHE A 1 149 ? 23.269 13.257 36.271 1.00 32.88 143 PHE A CA 1
ATOM 1141 C C . PHE A 1 149 ? 24.139 12.178 35.628 1.00 33.01 143 PHE A C 1
ATOM 1142 O O . PHE A 1 149 ? 25.276 12.447 35.231 1.00 32.79 143 PHE A O 1
ATOM 1150 N N . LYS A 1 150 ? 23.590 10.969 35.512 1.00 33.15 144 LYS A N 1
ATOM 1151 C CA . LYS A 1 150 ? 24.255 9.868 34.812 1.00 33.45 144 LYS A CA 1
ATOM 1152 C C . LYS A 1 150 ? 24.251 10.103 33.302 1.00 33.70 144 LYS A C 1
ATOM 1153 O O . LYS A 1 150 ? 25.254 9.854 32.627 1.00 33.71 144 LYS A O 1
ATOM 1159 N N . MET A 1 151 ? 23.117 10.579 32.786 1.00 34.11 145 MET A N 1
ATOM 1160 C CA . MET A 1 151 ? 22.978 10.960 31.377 1.00 34.55 145 MET A CA 1
ATOM 1161 C C . MET A 1 151 ? 23.982 12.052 31.010 1.00 34.85 145 MET A C 1
ATOM 1162 O O . MET A 1 151 ? 24.596 12.007 29.942 1.00 34.81 145 MET A O 1
ATOM 1167 N N . ARG A 1 152 ? 24.136 13.025 31.909 1.00 35.17 146 ARG A N 1
ATOM 1168 C CA . ARG A 1 152 ? 25.068 14.134 31.726 1.00 35.62 146 ARG A CA 1
ATOM 1169 C C . ARG A 1 152 ? 26.513 13.648 31.689 1.00 35.75 146 ARG A C 1
ATOM 1170 O O . ARG A 1 152 ? 27.309 14.121 30.875 1.00 35.78 146 ARG A O 1
ATOM 1178 N N . TRP A 1 153 ? 26.841 12.706 32.572 1.00 35.94 147 TRP A N 1
ATOM 1179 C CA . TRP A 1 153 ? 28.183 12.129 32.626 1.00 36.26 147 TRP A CA 1
ATOM 1180 C C . TRP A 1 153 ? 28.527 11.393 31.335 1.00 36.62 147 TRP A C 1
ATOM 1181 O O . TRP A 1 153 ? 29.662 11.460 30.861 1.00 36.62 147 TRP A O 1
ATOM 1192 N N . MET A 1 154 ? 27.542 10.694 30.776 1.00 37.04 148 MET A N 1
ATOM 1193 C CA . MET A 1 154 ? 27.725 9.945 29.537 1.00 37.52 148 MET A CA 1
ATOM 1194 C C . MET A 1 154 ? 28.019 10.860 28.348 1.00 37.62 148 MET A C 1
ATOM 1195 O O . MET A 1 154 ? 28.828 10.520 27.486 1.00 37.66 148 MET A O 1
ATOM 1200 N N . LEU A 1 155 ? 27.369 12.020 28.315 1.00 37.79 149 LEU A N 1
ATOM 1201 C CA . LEU A 1 155 ? 27.601 13.007 27.257 1.00 37.95 149 LEU A CA 1
ATOM 1202 C C . LEU A 1 155 ? 28.935 13.734 27.427 1.00 38.04 149 LEU A C 1
ATOM 1203 O O . LEU A 1 155 ? 29.519 14.210 26.451 1.00 38.17 149 LEU A O 1
ATOM 1208 N N . GLU A 1 156 ? 29.416 13.802 28.666 1.00 38.15 150 GLU A N 1
ATOM 1209 C CA . GLU A 1 156 ? 30.671 14.484 28.980 1.00 38.20 150 GLU A CA 1
ATOM 1210 C C . GLU A 1 156 ? 31.900 13.575 28.901 1.00 38.24 150 GLU A C 1
ATOM 1211 O O . GLU A 1 156 ? 33.005 14.047 28.627 1.00 38.26 150 GLU A O 1
ATOM 1217 N N . ASN A 1 157 ? 31.713 12.279 29.140 1.00 38.23 151 ASN A N 1
ATOM 1218 C CA . ASN A 1 157 ? 32.847 11.359 29.247 1.00 38.26 151 ASN A CA 1
ATOM 1219 C C . ASN A 1 157 ? 32.901 10.245 28.200 1.00 38.23 151 ASN A C 1
ATOM 1220 O O . ASN A 1 157 ? 33.987 9.799 27.826 1.00 38.26 151 ASN A O 1
ATOM 1225 N N . VAL A 1 158 ? 31.738 9.797 27.735 1.00 38.23 152 VAL A N 1
ATOM 1226 C CA . VAL A 1 158 ? 31.674 8.739 26.726 1.00 38.17 152 VAL A CA 1
ATOM 1227 C C . VAL A 1 158 ? 31.511 9.359 25.334 1.00 38.16 152 VAL A C 1
ATOM 1228 O O . VAL A 1 158 ? 30.468 9.951 25.039 1.00 38.12 152 VAL A O 1
ATOM 1232 N N . PRO A 1 159 ? 32.548 9.231 24.481 1.00 38.18 153 PRO A N 1
ATOM 1233 C CA . PRO A 1 159 ? 32.549 9.828 23.141 1.00 38.24 153 PRO A CA 1
ATOM 1234 C C . PRO A 1 159 ? 31.436 9.294 22.240 1.00 38.31 153 PRO A C 1
ATOM 1235 O O . PRO A 1 159 ? 30.867 10.056 21.455 1.00 38.32 153 PRO A O 1
ATOM 1239 N N . ALA A 1 160 ? 31.131 8.002 22.364 1.00 38.37 154 ALA A N 1
ATOM 1240 C CA . ALA A 1 160 ? 30.075 7.360 21.579 1.00 38.47 154 ALA A CA 1
ATOM 1241 C C . ALA A 1 160 ? 28.685 7.917 21.897 1.00 38.54 154 ALA A C 1
ATOM 1242 O O . ALA A 1 160 ? 27.851 8.064 21.000 1.00 38.59 154 ALA A O 1
ATOM 1244 N N . VAL A 1 161 ? 28.447 8.225 23.172 1.00 38.54 155 VAL A N 1
ATOM 1245 C CA . VAL A 1 161 ? 27.167 8.787 23.617 1.00 38.56 155 VAL A CA 1
ATOM 1246 C C . VAL A 1 161 ? 26.991 10.225 23.112 1.00 38.66 155 VAL A C 1
ATOM 1247 O O . VAL A 1 161 ? 25.908 10.599 22.654 1.00 38.66 155 VAL A O 1
ATOM 1251 N N . ALA A 1 162 ? 28.061 11.015 23.187 1.00 38.76 156 ALA A N 1
ATOM 1252 C CA . ALA A 1 162 ? 28.063 12.379 22.655 1.00 38.93 156 ALA A CA 1
ATOM 1253 C C . ALA A 1 162 ? 27.890 12.387 21.135 1.00 39.02 156 ALA A C 1
ATOM 1254 O O . ALA A 1 162 ? 27.224 13.268 20.583 1.00 39.01 156 ALA A O 1
ATOM 1256 N N . ASP A 1 163 ? 28.484 11.394 20.474 1.00 39.22 157 ASP A N 1
ATOM 1257 C CA . ASP A 1 163 ? 28.401 11.241 19.021 1.00 39.46 157 ASP A CA 1
ATOM 1258 C C . ASP A 1 163 ? 26.991 10.856 18.563 1.00 39.54 157 ASP A C 1
ATOM 1259 O O . ASP A 1 163 ? 26.507 11.355 17.544 1.00 39.50 157 ASP A O 1
ATOM 1264 N N . ALA A 1 164 ? 26.341 9.970 19.318 1.00 39.70 158 ALA A N 1
ATOM 1265 C CA . ALA A 1 164 ? 24.977 9.532 19.015 1.00 39.85 158 ALA A CA 1
ATOM 1266 C C . ALA A 1 164 ? 23.953 10.651 19.209 1.00 40.02 158 ALA A C 1
ATOM 1267 O O . ALA A 1 164 ? 22.958 10.721 18.484 1.00 39.94 158 ALA A O 1
ATOM 1269 N N . CYS A 1 165 ? 24.209 11.520 20.188 1.00 40.29 159 CYS A N 1
ATOM 1270 C CA . CYS A 1 165 ? 23.360 12.680 20.468 1.00 40.61 159 CYS A CA 1
ATOM 1271 C C . CYS A 1 165 ? 23.312 13.658 19.294 1.00 40.68 159 CYS A C 1
ATOM 1272 O O . CYS A 1 165 ? 22.271 14.260 19.022 1.00 40.75 159 CYS A O 1
ATOM 1275 N N . ARG A 1 166 ? 24.445 13.806 18.612 1.00 40.83 160 ARG A N 1
ATOM 1276 C CA . ARG A 1 166 ? 24.574 14.703 17.464 1.00 41.00 160 ARG A CA 1
ATOM 1277 C C . ARG A 1 166 ? 23.694 14.252 16.302 1.00 40.88 160 ARG A C 1
ATOM 1278 O O . ARG A 1 166 ? 22.998 15.067 15.690 1.00 40.95 160 ARG A O 1
ATOM 1286 N N . ARG A 1 167 ? 23.734 12.952 16.012 1.00 40.75 161 ARG A N 1
ATOM 1287 C CA . ARG A 1 167 ? 23.039 12.372 14.861 1.00 40.50 161 ARG A CA 1
ATOM 1288 C C . ARG A 1 167 ? 21.530 12.276 15.072 1.00 40.14 161 ARG A C 1
ATOM 1289 O O . ARG A 1 167 ? 20.760 12.292 14.107 1.00 40.19 161 ARG A O 1
ATOM 1297 N N . GLY A 1 168 ? 21.117 12.175 16.333 1.00 39.63 162 GLY A N 1
ATOM 1298 C CA . GLY A 1 168 ? 19.708 12.010 16.682 1.00 38.96 162 GLY A CA 1
ATOM 1299 C C . GLY A 1 168 ? 19.320 10.548 16.797 1.00 38.46 162 GLY A C 1
ATOM 1300 O O . GLY A 1 168 ? 18.169 10.184 16.554 1.00 38.44 162 GLY A O 1
ATOM 1301 N N . THR A 1 169 ? 20.288 9.711 17.163 1.00 37.92 163 THR A N 1
ATOM 1302 C CA . THR A 1 169 ? 20.055 8.278 17.340 1.00 37.36 163 THR A CA 1
ATOM 1303 C C . THR A 1 169 ? 20.232 7.846 18.800 1.00 36.93 163 THR A C 1
ATOM 1304 O O . THR A 1 169 ? 20.147 6.658 19.119 1.00 36.90 163 THR A O 1
ATOM 1308 N N . LEU A 1 170 ? 20.470 8.815 19.682 1.00 36.38 164 LEU A N 1
ATOM 1309 C CA . LEU A 1 170 ? 20.689 8.524 21.097 1.00 35.73 164 LEU A CA 1
ATOM 1310 C C . LEU A 1 170 ? 19.378 8.355 21.858 1.00 35.30 164 LEU A C 1
ATOM 1311 O O . LEU A 1 170 ? 18.456 9.163 21.723 1.00 35.16 164 LEU A O 1
ATOM 1316 N N . CYS A 1 171 ? 19.316 7.291 22.655 1.00 34.72 165 CYS A N 1
ATOM 1317 C CA . CYS A 1 171 ? 18.193 7.041 23.550 1.00 34.10 165 CYS A CA 1
ATOM 1318 C C . CYS A 1 171 ? 18.697 6.865 24.974 1.00 33.63 165 CYS A C 1
ATOM 1319 O O . CYS A 1 171 ? 19.601 6.063 25.226 1.00 33.59 165 CYS A O 1
ATOM 1322 N N . PHE A 1 172 ? 18.121 7.630 25.895 1.00 32.94 166 PHE A N 1
ATOM 1323 C CA . PHE A 1 172 ? 18.348 7.418 27.317 1.00 32.43 166 PHE A CA 1
ATOM 1324 C C . PHE A 1 172 ? 17.147 6.702 27.909 1.00 31.93 166 PHE A C 1
ATOM 1325 O O . PHE A 1 172 ? 16.001 6.992 27.558 1.00 31.97 166 PHE A O 1
ATOM 1333 N N . GLY A 1 173 ? 17.413 5.763 28.807 1.00 31.33 167 GLY A N 1
ATOM 1334 C CA . GLY A 1 173 ? 16.346 5.016 29.447 1.00 30.62 167 GLY A CA 1
ATOM 1335 C C . GLY A 1 173 ? 16.773 4.361 30.738 1.00 30.07 167 GLY A C 1
ATOM 1336 O O . GLY A 1 173 ? 17.909 3.902 30.872 1.00 30.03 167 GLY A O 1
ATOM 1337 N N . THR A 1 174 ? 15.855 4.337 31.696 1.00 29.59 168 THR A N 1
ATOM 1338 C CA . THR A 1 174 ? 16.014 3.527 32.894 1.00 29.20 168 THR A CA 1
ATOM 1339 C C . THR A 1 174 ? 15.729 2.070 32.515 1.00 28.91 168 THR A C 1
ATOM 1340 O O . THR A 1 174 ? 15.240 1.802 31.416 1.00 28.74 168 THR A O 1
ATOM 1344 N N . ILE A 1 175 ? 16.047 1.137 33.410 1.00 28.58 169 ILE A N 1
ATOM 1345 C CA . ILE A 1 175 ? 16.006 -0.302 33.102 1.00 28.50 169 ILE A CA 1
ATOM 1346 C C . ILE A 1 175 ? 14.660 -0.791 32.547 1.00 28.40 169 ILE A C 1
ATOM 1347 O O . ILE A 1 175 ? 14.628 -1.652 31.662 1.00 28.57 169 ILE A O 1
ATOM 1352 N N . ASP A 1 176 ? 13.562 -0.238 33.058 1.00 28.37 170 ASP A N 1
ATOM 1353 C CA . ASP A 1 176 ? 12.223 -0.554 32.555 1.00 28.39 170 ASP A CA 1
ATOM 1354 C C . ASP A 1 176 ? 12.095 -0.236 31.062 1.00 28.41 170 ASP A C 1
ATOM 1355 O O . ASP A 1 176 ? 11.509 -1.011 30.303 1.00 28.32 170 ASP A O 1
ATOM 1360 N N . THR A 1 177 ? 12.666 0.897 30.657 1.00 28.44 171 THR A N 1
ATOM 1361 C CA . THR A 1 177 ? 12.644 1.350 29.266 1.00 28.69 171 THR A CA 1
ATOM 1362 C C . THR A 1 177 ? 13.533 0.477 28.384 1.00 28.84 171 THR A C 1
ATOM 1363 O O . THR A 1 177 ? 13.112 0.054 27.309 1.00 28.95 171 THR A O 1
ATOM 1367 N N . TRP A 1 178 ? 14.754 0.212 28.845 1.00 29.17 172 TRP A N 1
ATOM 1368 C CA . TRP A 1 178 ? 15.714 -0.608 28.102 1.00 29.54 172 TRP A CA 1
ATOM 1369 C C . TRP A 1 178 ? 15.169 -2.006 27.802 1.00 29.84 172 TRP A C 1
ATOM 1370 O O . TRP A 1 178 ? 15.214 -2.462 26.656 1.00 29.73 172 TRP A O 1
ATOM 1381 N N . LEU A 1 179 ? 14.658 -2.671 28.837 1.00 30.22 173 LEU A N 1
ATOM 1382 C CA . LEU A 1 179 ? 14.035 -3.989 28.706 1.00 30.65 173 LEU A CA 1
ATOM 1383 C C . LEU A 1 179 ? 12.796 -3.958 27.813 1.00 30.98 173 LEU A C 1
ATOM 1384 O O . LEU A 1 179 ? 12.649 -4.796 26.925 1.00 30.92 173 LEU A O 1
ATOM 1389 N N . MET A 1 180 ? 11.925 -2.975 28.038 1.00 31.42 174 MET A N 1
ATOM 1390 C CA . MET A 1 180 ? 10.713 -2.788 27.238 1.00 31.95 174 MET A CA 1
ATOM 1391 C C . MET A 1 180 ? 11.051 -2.522 25.764 1.00 32.32 174 MET A C 1
ATOM 1392 O O . MET A 1 180 ? 10.309 -2.930 24.868 1.00 32.31 174 MET A O 1
ATOM 1397 N N . TYR A 1 181 ? 12.181 -1.852 25.529 1.00 32.75 175 TYR A N 1
ATOM 1398 C CA . TYR A 1 181 ? 12.676 -1.576 24.179 1.00 33.31 175 TYR A CA 1
ATOM 1399 C C . TYR A 1 181 ? 13.182 -2.843 23.489 1.00 33.50 175 TYR A C 1
ATOM 1400 O O . TYR A 1 181 ? 12.815 -3.122 22.346 1.00 33.64 175 TYR A O 1
ATOM 1409 N N . LYS A 1 182 ? 14.019 -3.606 24.190 1.00 33.80 176 LYS A N 1
ATOM 1410 C CA . LYS A 1 182 ? 14.637 -4.801 23.617 1.00 34.00 176 LYS A CA 1
ATOM 1411 C C . LYS A 1 182 ? 13.679 -5.984 23.514 1.00 34.13 176 LYS A C 1
ATOM 1412 O O . LYS A 1 182 ? 13.780 -6.786 22.582 1.00 34.02 176 LYS A O 1
ATOM 1418 N N . LEU A 1 183 ? 12.760 -6.089 24.475 1.00 34.31 177 LEU A N 1
ATOM 1419 C CA . LEU A 1 183 ? 11.729 -7.130 24.472 1.00 34.52 177 LEU A CA 1
ATOM 1420 C C . LEU A 1 183 ? 10.778 -6.963 23.289 1.00 34.64 177 LEU A C 1
ATOM 1421 O O . LEU A 1 183 ? 10.339 -7.951 22.697 1.00 34.73 177 LEU A O 1
ATOM 1426 N N . SER A 1 184 ? 10.475 -5.710 22.952 1.00 34.71 178 SER A N 1
ATOM 1427 C CA . SER A 1 184 ? 9.586 -5.379 21.836 1.00 34.90 178 SER A CA 1
ATOM 1428 C C . SER A 1 184 ? 10.283 -5.402 20.474 1.00 34.81 178 SER A C 1
ATOM 1429 O O . SER A 1 184 ? 9.634 -5.230 19.441 1.00 34.97 178 SER A O 1
ATOM 1432 N N . GLY A 1 185 ? 11.598 -5.610 20.476 1.00 34.89 179 GLY A N 1
ATOM 1433 C CA . GLY A 1 185 ? 12.395 -5.566 19.251 1.00 34.81 179 GLY A CA 1
ATOM 1434 C C . GLY A 1 185 ? 12.504 -4.158 18.694 1.00 34.78 179 GLY A C 1
ATOM 1435 O O . GLY A 1 185 ? 12.384 -3.949 17.485 1.00 34.87 179 GLY A O 1
ATOM 1436 N N . GLY A 1 186 ? 12.728 -3.193 19.585 1.00 34.65 180 GLY A N 1
ATOM 1437 C CA . GLY A 1 186 ? 12.850 -1.784 19.210 1.00 34.40 180 GLY A CA 1
ATOM 1438 C C . GLY A 1 186 ? 11.555 -1.121 18.777 1.00 34.20 180 GLY A C 1
ATOM 1439 O O . GLY A 1 186 ? 11.575 -0.165 17.997 1.00 34.33 180 GLY A O 1
ATOM 1440 N N . LYS A 1 187 ? 10.431 -1.619 19.288 1.00 33.93 181 LYS A N 1
ATOM 1441 C CA . LYS A 1 187 ? 9.112 -1.109 18.910 1.00 33.66 181 LYS A CA 1
ATOM 1442 C C . LYS A 1 187 ? 8.468 -0.235 19.985 1.00 33.36 181 LYS A C 1
ATOM 1443 O O . LYS A 1 187 ? 7.544 0.531 19.698 1.00 33.27 181 LYS A O 1
ATOM 1449 N N . ALA A 1 188 ? 8.960 -0.354 21.218 1.00 32.88 182 ALA A N 1
ATOM 1450 C CA . ALA A 1 188 ? 8.444 0.427 22.337 1.00 32.39 182 ALA A CA 1
ATOM 1451 C C . ALA A 1 188 ? 9.539 1.263 22.993 1.00 32.04 182 ALA A C 1
ATOM 1452 O O . ALA A 1 188 ? 10.594 0.746 23.363 1.00 32.10 182 ALA A O 1
ATOM 1454 N N . PHE A 1 189 ? 9.282 2.561 23.118 1.00 31.57 183 PHE A N 1
ATOM 1455 C CA . PHE A 1 189 ? 10.187 3.472 23.810 1.00 31.07 183 PHE A CA 1
ATOM 1456 C C . PHE A 1 189 ? 9.374 4.237 24.846 1.00 30.67 183 PHE A C 1
ATOM 1457 O O . PHE A 1 189 ? 8.919 5.360 24.607 1.00 30.37 183 PHE A O 1
ATOM 1465 N N . VAL A 1 190 ? 9.181 3.597 25.997 1.00 30.13 184 VAL A N 1
ATOM 1466 C CA . VAL A 1 190 ? 8.258 4.079 27.024 1.00 29.77 184 VAL A CA 1
ATOM 1467 C C . VAL A 1 190 ? 8.813 3.892 28.438 1.00 29.31 184 VAL A C 1
ATOM 1468 O O . VAL A 1 190 ? 9.688 3.055 28.670 1.00 29.29 184 VAL A O 1
ATOM 1472 N N . THR A 1 191 ? 8.297 4.686 29.371 1.00 28.97 185 THR A N 1
ATOM 1473 C CA . THR A 1 191 ? 8.610 4.537 30.793 1.00 28.58 185 THR A CA 1
ATOM 1474 C C . THR A 1 191 ? 7.356 4.738 31.640 1.00 28.32 185 THR A C 1
ATOM 1475 O O . THR A 1 191 ? 6.418 5.417 31.222 1.00 28.43 185 THR A O 1
ATOM 1479 N N . ASP A 1 192 ? 7.342 4.136 32.826 1.00 27.88 186 ASP A N 1
ATOM 1480 C CA . ASP A 1 192 ? 6.244 4.317 33.768 1.00 27.31 186 ASP A CA 1
ATOM 1481 C C . ASP A 1 192 ? 6.500 5.532 34.657 1.00 26.85 186 ASP A C 1
ATOM 1482 O O . ASP A 1 192 ? 7.640 5.989 34.777 1.00 27.03 186 ASP A O 1
ATOM 1487 N N . VAL A 1 193 ? 5.438 6.041 35.279 1.00 26.29 187 VAL A N 1
ATOM 1488 C CA . VAL A 1 193 ? 5.509 7.250 36.108 1.00 25.82 187 VAL A CA 1
ATOM 1489 C C . VAL A 1 193 ? 6.413 7.124 37.332 1.00 25.37 187 VAL A C 1
ATOM 1490 O O . VAL A 1 193 ? 7.008 8.113 37.766 1.00 25.35 187 VAL A O 1
ATOM 1494 N N . THR A 1 194 ? 6.504 5.916 37.890 1.00 24.85 188 THR A N 1
ATOM 1495 C CA . THR A 1 194 ? 7.347 5.685 39.064 1.00 24.35 188 THR A CA 1
ATOM 1496 C C . THR A 1 194 ? 8.827 5.764 38.693 1.00 24.12 188 THR A C 1
ATOM 1497 O O . THR A 1 194 ? 9.607 6.415 39.386 1.00 24.00 188 THR A O 1
ATOM 1501 N N . ASN A 1 195 ? 9.200 5.122 37.587 1.00 23.78 189 ASN A N 1
ATOM 1502 C CA . ASN A 1 195 ? 10.574 5.165 37.090 1.00 23.60 189 ASN A CA 1
ATOM 1503 C C . ASN A 1 195 ? 11.000 6.554 36.617 1.00 23.59 189 ASN A C 1
ATOM 1504 O O . ASN A 1 195 ? 12.138 6.973 36.844 1.00 23.34 189 ASN A O 1
ATOM 1509 N N . ALA A 1 196 ? 10.074 7.268 35.983 1.00 23.50 190 ALA A N 1
ATOM 1510 C CA . ALA A 1 196 ? 10.330 8.627 35.509 1.00 23.65 190 ALA A CA 1
ATOM 1511 C C . ALA A 1 196 ? 10.552 9.610 36.659 1.00 23.70 190 ALA A C 1
ATOM 1512 O O . ALA A 1 196 ? 11.347 10.546 36.533 1.00 23.78 190 ALA A O 1
ATOM 1514 N N . SER A 1 197 ? 9.865 9.385 37.780 1.00 23.85 191 SER A N 1
ATOM 1515 C CA . SER A 1 197 ? 9.993 10.251 38.958 1.00 24.12 191 SER A CA 1
ATOM 1516 C C . SER A 1 197 ? 11.388 10.176 39.594 1.00 24.37 191 SER A C 1
ATOM 1517 O O . SER A 1 197 ? 11.691 10.928 40.523 1.00 24.43 191 SER A O 1
ATOM 1520 N N . ARG A 1 198 ? 12.228 9.281 39.074 1.00 24.53 192 ARG A N 1
ATOM 1521 C CA . ARG A 1 198 ? 13.584 9.064 39.595 1.00 24.96 192 ARG A CA 1
ATOM 1522 C C . ARG A 1 198 ? 14.681 9.562 38.649 1.00 24.97 192 ARG A C 1
ATOM 1523 O O . ARG A 1 198 ? 15.864 9.257 38.843 1.00 24.92 192 ARG A O 1
ATOM 1531 N N . THR A 1 199 ? 14.292 10.326 37.630 1.00 25.18 193 THR A N 1
ATOM 1532 C CA . THR A 1 199 ? 15.245 10.822 36.635 1.00 25.44 193 THR A CA 1
ATOM 1533 C C . THR A 1 199 ? 15.752 12.238 36.918 1.00 25.75 193 THR A C 1
ATOM 1534 O O . THR A 1 199 ? 16.766 12.650 36.356 1.00 25.57 193 THR A O 1
ATOM 1538 N N . PHE A 1 200 ? 15.049 12.966 37.788 1.00 26.12 194 PHE A N 1
ATOM 1539 C CA . PHE A 1 200 ? 15.286 14.399 38.034 1.00 26.76 194 PHE A CA 1
ATOM 1540 C C . PHE A 1 200 ? 14.836 15.238 36.826 1.00 27.12 194 PHE A C 1
ATOM 1541 O O . PHE A 1 200 ? 15.237 16.393 36.668 1.00 27.35 194 PHE A O 1
ATOM 1549 N N . LEU A 1 201 ? 13.985 14.652 35.986 1.00 27.53 195 LEU A N 1
ATOM 1550 C CA . LEU A 1 201 ? 13.497 15.327 34.785 1.00 28.05 195 LEU A CA 1
ATOM 1551 C C . LEU A 1 201 ? 11.973 15.438 34.722 1.00 28.37 195 LEU A C 1
ATOM 1552 O O . LEU A 1 201 ? 11.439 16.177 33.896 1.00 28.48 195 LEU A O 1
ATOM 1557 N N . MET A 1 202 ? 11.281 14.716 35.601 1.00 28.72 196 MET A N 1
ATOM 1558 C CA . MET A 1 202 ? 9.821 14.736 35.625 1.00 29.01 196 MET A CA 1
ATOM 1559 C C . MET A 1 202 ? 9.260 15.700 36.671 1.00 29.31 196 MET A C 1
ATOM 1560 O O . MET A 1 202 ? 9.761 15.779 37.797 1.00 29.12 196 MET A O 1
ATOM 1565 N N . ASP A 1 203 ? 8.221 16.432 36.277 1.00 29.63 197 ASP A N 1
ATOM 1566 C CA . ASP A 1 203 ? 7.449 17.257 37.196 1.00 30.17 197 ASP A CA 1
ATOM 1567 C C . ASP A 1 203 ? 6.411 16.372 37.890 1.00 30.44 197 ASP A C 1
ATOM 1568 O O . ASP A 1 203 ? 5.636 15.683 37.225 1.00 30.44 197 ASP A O 1
ATOM 1573 N N . LEU A 1 204 ? 6.406 16.392 39.223 1.00 30.80 198 LEU A N 1
ATOM 1574 C CA . LEU A 1 204 ? 5.513 15.538 40.017 1.00 31.20 198 LEU A CA 1
ATOM 1575 C C . LEU A 1 204 ? 4.038 15.895 39.875 1.00 31.51 198 LEU A C 1
ATOM 1576 O O . LEU A 1 204 ? 3.178 15.017 39.918 1.00 31.76 198 LEU A O 1
ATOM 1581 N N . ARG A 1 205 ? 3.762 17.185 39.712 1.00 31.93 199 ARG A N 1
ATOM 1582 C CA . ARG A 1 205 ? 2.397 17.703 39.643 1.00 32.20 199 ARG A CA 1
ATOM 1583 C C . ARG A 1 205 ? 1.701 17.351 38.324 1.00 32.24 199 ARG A C 1
ATOM 1584 O O . ARG A 1 205 ? 0.501 17.067 38.303 1.00 32.39 199 ARG A O 1
ATOM 1592 N N . THR A 1 206 ? 2.458 17.368 37.229 1.00 32.19 200 THR A N 1
ATOM 1593 C CA . THR A 1 206 ? 1.909 17.068 35.903 1.00 32.05 200 THR A CA 1
ATOM 1594 C C . THR A 1 206 ? 2.142 15.617 35.484 1.00 31.99 200 THR A C 1
ATOM 1595 O O . THR A 1 206 ? 1.417 15.089 34.637 1.00 31.85 200 THR A O 1
ATOM 1599 N N . ARG A 1 207 ? 3.155 14.986 36.082 1.00 31.94 201 ARG A N 1
ATOM 1600 C CA . ARG A 1 207 ? 3.628 13.648 35.687 1.00 31.89 201 ARG A CA 1
ATOM 1601 C C . ARG A 1 207 ? 4.184 13.641 34.254 1.00 31.75 201 ARG A C 1
ATOM 1602 O O . ARG A 1 207 ? 4.065 12.647 33.530 1.00 31.58 201 ARG A O 1
ATOM 1610 N N . LYS A 1 208 ? 4.798 14.759 33.866 1.00 31.58 202 LYS A N 1
ATOM 1611 C CA . LYS A 1 208 ? 5.398 14.921 32.541 1.00 31.52 202 LYS A CA 1
ATOM 1612 C C . LYS A 1 208 ? 6.823 15.457 32.660 1.00 31.50 202 LYS A C 1
ATOM 1613 O O . LYS A 1 208 ? 7.198 16.007 33.699 1.00 31.41 202 LYS A O 1
ATOM 1619 N N . TRP A 1 209 ? 7.608 15.294 31.595 1.00 31.58 203 TRP A N 1
ATOM 1620 C CA . TRP A 1 209 ? 8.969 15.830 31.543 1.00 31.84 203 TRP A CA 1
ATOM 1621 C C . TRP A 1 209 ? 8.957 17.349 31.702 1.00 32.04 203 TRP A C 1
ATOM 1622 O O . TRP A 1 209 ? 8.076 18.025 31.171 1.00 32.07 203 TRP A O 1
ATOM 1633 N N . SER A 1 210 ? 9.931 17.870 32.442 1.00 32.23 204 SER A N 1
ATOM 1634 C CA . SER A 1 210 ? 10.069 19.308 32.647 1.00 32.47 204 SER A CA 1
ATOM 1635 C C . SER A 1 210 ? 10.998 19.900 31.590 1.00 32.69 204 SER A C 1
ATOM 1636 O O . SER A 1 210 ? 12.200 19.617 31.593 1.00 32.67 204 SER A O 1
ATOM 1639 N N . PRO A 1 211 ? 10.443 20.721 30.675 1.00 33.03 205 PRO A N 1
ATOM 1640 C CA . PRO A 1 211 ? 11.250 21.361 29.635 1.00 33.25 205 PRO A CA 1
ATOM 1641 C C . PRO A 1 211 ? 12.372 22.213 30.224 1.00 33.47 205 PRO A C 1
ATOM 1642 O O . PRO A 1 211 ? 13.486 22.207 29.697 1.00 33.40 205 PRO A O 1
ATOM 1646 N N . GLU A 1 212 ? 12.074 22.915 31.319 1.00 33.89 206 GLU A N 1
ATOM 1647 C CA . GLU A 1 212 ? 13.044 23.778 31.997 1.00 34.30 206 GLU A CA 1
ATOM 1648 C C . GLU A 1 212 ? 14.206 22.987 32.588 1.00 34.49 206 GLU A C 1
ATOM 1649 O O . GLU A 1 212 ? 15.364 23.382 32.447 1.00 34.61 206 GLU A O 1
ATOM 1655 N N . LEU A 1 213 ? 13.894 21.871 33.245 1.00 34.65 207 LEU A N 1
ATOM 1656 C CA . LEU A 1 213 ? 14.921 21.014 33.835 1.00 34.83 207 LEU A CA 1
ATOM 1657 C C . LEU A 1 213 ? 15.760 20.317 32.770 1.00 34.95 207 LEU A C 1
ATOM 1658 O O . LEU A 1 213 ? 16.969 20.161 32.934 1.00 34.86 207 LEU A O 1
ATOM 1663 N N . CYS A 1 214 ? 15.113 19.911 31.680 1.00 35.25 208 CYS A N 1
ATOM 1664 C CA . CYS A 1 214 ? 15.816 19.367 30.521 1.00 35.67 208 CYS A CA 1
ATOM 1665 C C . CYS A 1 214 ? 16.729 20.424 29.894 1.00 35.92 208 CYS A C 1
ATOM 1666 O O . CYS A 1 214 ? 17.867 20.128 29.525 1.00 35.91 208 CYS A O 1
ATOM 1669 N N . GLU A 1 215 ? 16.221 21.653 29.794 1.00 36.34 209 GLU A N 1
ATOM 1670 C CA . GLU A 1 215 ? 16.982 22.790 29.267 1.00 36.77 209 GLU A CA 1
ATOM 1671 C C . GLU A 1 215 ? 18.200 23.099 30.140 1.00 36.91 209 GLU A C 1
ATOM 1672 O O . GLU A 1 215 ? 19.314 23.240 29.632 1.00 37.02 209 GLU A O 1
ATOM 1678 N N . LYS A 1 216 ? 17.980 23.188 31.452 1.00 37.03 210 LYS A N 1
ATOM 1679 C CA . LYS A 1 216 ? 19.037 23.527 32.411 1.00 37.25 210 LYS A CA 1
ATOM 1680 C C . LYS A 1 216 ? 20.128 22.461 32.509 1.00 37.27 210 LYS A C 1
ATOM 1681 O O . LYS A 1 216 ? 21.306 22.786 32.680 1.00 37.21 210 LYS A O 1
ATOM 1687 N N . LEU A 1 217 ? 19.729 21.195 32.395 1.00 37.32 211 LEU A N 1
ATOM 1688 C CA . LEU A 1 217 ? 20.654 20.070 32.532 1.00 37.35 211 LEU A CA 1
ATOM 1689 C C . LEU A 1 217 ? 21.188 19.561 31.189 1.00 37.34 211 LEU A C 1
ATOM 1690 O O . LEU A 1 217 ? 21.914 18.567 31.146 1.00 37.25 211 LEU A O 1
ATOM 1695 N N . LYS A 1 218 ? 20.827 20.253 30.106 1.00 37.36 212 LYS A N 1
ATOM 1696 C CA . LYS A 1 218 ? 21.282 19.932 28.743 1.00 37.45 212 LYS A CA 1
ATOM 1697 C C . LYS A 1 218 ? 20.990 18.481 28.335 1.00 37.28 212 LYS A C 1
ATOM 1698 O O . LYS A 1 218 ? 21.830 17.801 27.742 1.00 37.28 212 LYS A O 1
ATOM 1704 N N . ILE A 1 219 ? 19.789 18.016 28.662 1.00 37.13 213 ILE A N 1
ATOM 1705 C CA . ILE A 1 219 ? 19.336 16.703 28.225 1.00 37.02 213 ILE A CA 1
ATOM 1706 C C . ILE A 1 219 ? 18.191 16.900 27.232 1.00 36.79 213 ILE A C 1
ATOM 1707 O O . ILE A 1 219 ? 17.095 17.299 27.626 1.00 36.78 213 ILE A O 1
ATOM 1712 N N . PRO A 1 220 ? 18.452 16.638 25.936 1.00 36.69 214 PRO A N 1
ATOM 1713 C CA . PRO A 1 220 ? 17.438 16.841 24.899 1.00 36.56 214 PRO A CA 1
ATOM 1714 C C . PRO A 1 220 ? 16.246 15.909 25.093 1.00 36.46 214 PRO A C 1
ATOM 1715 O O . PRO A 1 220 ? 16.426 14.745 25.465 1.00 36.32 214 PRO A O 1
ATOM 1719 N N . MET A 1 221 ? 15.042 16.427 24.855 1.00 36.37 215 MET A N 1
ATOM 1720 C CA . MET A 1 221 ? 13.820 15.632 24.982 1.00 36.34 215 MET A CA 1
ATOM 1721 C C . MET A 1 221 ? 13.672 14.567 23.895 1.00 36.14 215 MET A C 1
ATOM 1722 O O . MET A 1 221 ? 12.826 13.677 24.012 1.00 36.22 215 MET A O 1
ATOM 1727 N N . GLU A 1 222 ? 14.493 14.661 22.848 1.00 35.77 216 GLU A N 1
ATOM 1728 C CA . GLU A 1 222 ? 14.532 13.644 21.794 1.00 35.51 216 GLU A CA 1
ATOM 1729 C C . GLU A 1 222 ? 15.038 12.303 22.329 1.00 35.05 216 GLU A C 1
ATOM 1730 O O . GLU A 1 222 ? 14.704 11.249 21.788 1.00 35.10 216 GLU A O 1
ATOM 1736 N N . THR A 1 223 ? 15.841 12.357 23.391 1.00 34.54 217 THR A N 1
ATOM 1737 C CA . THR A 1 223 ? 16.471 11.163 23.957 1.00 33.90 217 THR A CA 1
ATOM 1738 C C . THR A 1 223 ? 15.596 10.446 24.991 1.00 33.54 217 THR A C 1
ATOM 1739 O O . THR A 1 223 ? 15.898 9.318 25.385 1.00 33.48 217 THR A O 1
ATOM 1743 N N . LEU A 1 224 ? 14.517 11.098 25.420 1.00 33.05 218 LEU A N 1
ATOM 1744 C CA . LEU A 1 224 ? 13.669 10.580 26.498 1.00 32.64 218 LEU A CA 1
ATOM 1745 C C . LEU A 1 224 ? 12.444 9.820 25.986 1.00 32.23 218 LEU A C 1
ATOM 1746 O O . LEU A 1 224 ? 11.858 10.199 24.968 1.00 32.29 218 LEU A O 1
ATOM 1751 N N . PRO A 1 225 ? 12.053 8.737 26.691 1.00 31.76 219 PRO A N 1
ATOM 1752 C CA . PRO A 1 225 ? 10.872 7.969 26.295 1.00 31.41 219 PRO A CA 1
ATOM 1753 C C . PRO A 1 225 ? 9.558 8.616 26.732 1.00 31.02 219 PRO A C 1
ATOM 1754 O O . PRO A 1 225 ? 9.561 9.597 27.482 1.00 31.08 219 PRO A O 1
ATOM 1758 N N . GLU A 1 226 ? 8.451 8.053 26.257 1.00 30.51 220 GLU A N 1
ATOM 1759 C CA . GLU A 1 226 ? 7.114 8.508 26.617 1.00 30.16 220 GLU A CA 1
ATOM 1760 C C . GLU A 1 226 ? 6.699 7.969 27.984 1.00 29.67 220 GLU A C 1
ATOM 1761 O O . GLU A 1 226 ? 6.736 6.758 28.221 1.00 29.72 220 GLU A O 1
ATOM 1767 N N . ILE A 1 227 ? 6.294 8.875 28.870 1.00 29.12 221 ILE A N 1
ATOM 1768 C CA . ILE A 1 227 ? 5.824 8.506 30.205 1.00 28.60 221 ILE A CA 1
ATOM 1769 C C . ILE A 1 227 ? 4.393 7.976 30.153 1.00 28.22 221 ILE A C 1
ATOM 1770 O O . ILE A 1 227 ? 3.504 8.617 29.587 1.00 28.07 221 ILE A O 1
ATOM 1775 N N . ARG A 1 228 ? 4.191 6.799 30.743 1.00 27.57 222 ARG A N 1
ATOM 1776 C CA . ARG A 1 228 ? 2.869 6.187 30.874 1.00 27.07 222 ARG A CA 1
ATOM 1777 C C . ARG A 1 228 ? 2.623 5.744 32.324 1.00 26.59 222 ARG A C 1
ATOM 1778 O O . ARG A 1 228 ? 3.442 6.015 33.206 1.00 26.48 222 ARG A O 1
ATOM 1786 N N . SER A 1 229 ? 1.495 5.078 32.568 1.00 26.01 223 SER A N 1
ATOM 1787 C CA . SER A 1 229 ? 1.153 4.585 33.905 1.00 25.55 223 SER A CA 1
ATOM 1788 C C . SER A 1 229 ? 1.918 3.302 34.244 1.00 25.05 223 SER A C 1
ATOM 1789 O O . SER A 1 229 ? 2.824 2.905 33.511 1.00 24.93 223 SER A O 1
ATOM 1792 N N . ASN A 1 230 ? 1.549 2.670 35.359 1.00 24.94 224 ASN A N 1
ATOM 1793 C CA . ASN A 1 230 ? 2.131 1.390 35.781 1.00 24.82 224 ASN A CA 1
ATOM 1794 C C . ASN A 1 230 ? 1.369 0.176 35.254 1.00 25.10 224 ASN A C 1
ATOM 1795 O O . ASN A 1 230 ? 1.895 -0.940 35.247 1.00 24.91 224 ASN A O 1
ATOM 1800 N N . SER A 1 231 ? 0.127 0.400 34.829 1.00 25.62 225 SER A N 1
ATOM 1801 C CA . SER A 1 231 ? -0.764 -0.678 34.413 1.00 26.21 225 SER A CA 1
ATOM 1802 C C . SER A 1 231 ? -1.525 -0.294 33.149 1.00 26.79 225 SER A C 1
ATOM 1803 O O . SER A 1 231 ? -2.469 0.493 33.201 1.00 26.92 225 SER A O 1
ATOM 1806 N N . GLU A 1 232 ? -1.089 -0.852 32.020 1.00 27.67 226 GLU A N 1
ATOM 1807 C CA . GLU A 1 232 ? -1.671 -0.604 30.695 1.00 28.58 226 GLU A CA 1
ATOM 1808 C C . GLU A 1 232 ? -0.831 -1.334 29.651 1.00 29.14 226 GLU A C 1
ATOM 1809 O O . GLU A 1 232 ? 0.143 -1.997 29.999 1.00 29.17 226 GLU A O 1
ATOM 1815 N N . LEU A 1 233 ? -1.200 -1.216 28.377 1.00 29.87 227 LEU A N 1
ATOM 1816 C CA . LEU A 1 233 ? -0.404 -1.806 27.302 1.00 30.40 227 LEU A CA 1
ATOM 1817 C C . LEU A 1 233 ? 0.847 -0.972 27.022 1.00 30.77 227 LEU A C 1
ATOM 1818 O O . LEU A 1 233 ? 0.762 0.233 26.769 1.00 30.80 227 LEU A O 1
ATOM 1823 N N . PHE A 1 234 ? 2.005 -1.624 27.081 1.00 31.14 228 PHE A N 1
ATOM 1824 C CA . PHE A 1 234 ? 3.280 -0.991 26.749 1.00 31.62 228 PHE A CA 1
ATOM 1825 C C . PHE A 1 234 ? 3.799 -1.500 25.410 1.00 31.98 228 PHE A C 1
ATOM 1826 O O . PHE A 1 234 ? 4.482 -0.777 24.680 1.00 31.98 228 PHE A O 1
ATOM 1834 N N . GLY A 1 235 ? 3.472 -2.753 25.107 1.00 32.48 229 GLY A N 1
ATOM 1835 C CA . GLY A 1 235 ? 3.925 -3.417 23.892 1.00 33.23 229 GLY A CA 1
ATOM 1836 C C . GLY A 1 235 ? 3.847 -4.926 24.016 1.00 33.74 229 GLY A C 1
ATOM 1837 O O . GLY A 1 235 ? 3.217 -5.450 24.935 1.00 33.77 229 GLY A O 1
ATOM 1838 N N . TYR A 1 236 ? 4.494 -5.620 23.086 1.00 34.33 230 TYR A N 1
ATOM 1839 C CA . TYR A 1 236 ? 4.497 -7.080 23.059 1.00 34.90 230 TYR A CA 1
ATOM 1840 C C . TYR A 1 236 ? 5.920 -7.615 23.028 1.00 35.51 230 TYR A C 1
ATOM 1841 O O . TYR A 1 236 ? 6.832 -6.943 22.542 1.00 35.48 230 TYR A O 1
ATOM 1850 N N . VAL A 1 237 ? 6.105 -8.823 23.554 1.00 36.24 231 VAL A N 1
ATOM 1851 C CA . VAL A 1 237 ? 7.392 -9.504 23.473 1.00 37.06 231 VAL A CA 1
ATOM 1852 C C . VAL A 1 237 ? 7.598 -10.000 22.040 1.00 37.64 231 VAL A C 1
ATOM 1853 O O . VAL A 1 237 ? 6.873 -10.875 21.564 1.00 37.73 231 VAL A O 1
ATOM 1857 N N . GLU A 1 238 ? 8.575 -9.406 21.358 1.00 38.40 232 GLU A N 1
ATOM 1858 C CA . GLU A 1 238 ? 8.890 -9.750 19.974 1.00 39.22 232 GLU A CA 1
ATOM 1859 C C . GLU A 1 238 ? 10.389 -9.989 19.798 1.00 39.68 232 GLU A C 1
ATOM 1860 O O . GLU A 1 238 ? 11.066 -9.287 19.038 1.00 39.74 232 GLU A O 1
ATOM 1866 N N . THR A 1 239 ? 10.895 -10.983 20.523 1.00 40.25 233 THR A N 1
ATOM 1867 C CA . THR A 1 239 ? 12.289 -11.415 20.427 1.00 40.78 233 THR A CA 1
ATOM 1868 C C . THR A 1 239 ? 12.400 -12.900 20.770 1.00 41.20 233 THR A C 1
ATOM 1869 O O . THR A 1 239 ? 11.572 -13.433 21.512 1.00 41.26 233 THR A O 1
ATOM 1873 N N . ASP A 1 240 ? 13.414 -13.563 20.220 1.00 41.70 234 ASP A N 1
ATOM 1874 C CA . ASP A 1 240 ? 13.685 -14.964 20.538 1.00 42.17 234 ASP A CA 1
ATOM 1875 C C . ASP A 1 240 ? 15.162 -15.148 20.893 1.00 42.42 234 ASP A C 1
ATOM 1876 O O . ASP A 1 240 ? 15.792 -16.135 20.504 1.00 42.51 234 ASP A O 1
ATOM 1881 N N . GLU A 1 241 ? 15.696 -14.187 21.647 1.00 42.72 235 GLU A N 1
ATOM 1882 C CA . GLU A 1 241 ? 17.112 -14.151 22.019 1.00 43.07 235 GLU A CA 1
ATOM 1883 C C . GLU A 1 241 ? 17.594 -15.450 22.668 1.00 43.16 235 GLU A C 1
ATOM 1884 O O . GLU A 1 241 ? 18.628 -15.999 22.281 1.00 43.40 235 GLU A O 1
ATOM 1890 N N . CYS A 1 242 ? 16.837 -15.935 23.648 1.00 43.23 236 CYS A N 1
ATOM 1891 C CA . CYS A 1 242 ? 17.191 -17.154 24.369 1.00 43.29 236 CYS A CA 1
ATOM 1892 C C . CYS A 1 242 ? 16.047 -18.169 24.312 1.00 43.13 236 CYS A C 1
ATOM 1893 O O . CYS A 1 242 ? 15.821 -18.929 25.259 1.00 43.21 236 CYS A O 1
ATOM 1896 N N . GLY A 1 243 ? 15.336 -18.173 23.185 1.00 42.90 237 GLY A N 1
ATOM 1897 C CA . GLY A 1 243 ? 14.180 -19.043 22.981 1.00 42.63 237 GLY A CA 1
ATOM 1898 C C . GLY A 1 243 ? 12.969 -18.633 23.799 1.00 42.41 237 GLY A C 1
ATOM 1899 O O . GLY A 1 243 ? 12.149 -19.476 24.166 1.00 42.41 237 GLY A O 1
ATOM 1900 N N . VAL A 1 244 ? 12.885 -17.356 24.141 1.00 42.14 238 VAL A N 1
ATOM 1901 C CA . VAL A 1 244 ? 11.776 -16.828 24.901 1.00 41.79 238 VAL A CA 1
ATOM 1902 C C . VAL A 1 244 ? 10.404 -16.798 24.245 1.00 41.58 238 VAL A C 1
ATOM 1903 O O . VAL A 1 244 ? 9.428 -17.157 24.850 1.00 41.51 238 VAL A O 1
ATOM 1907 N N . ALA A 1 245 ? 10.343 -16.372 23.002 1.00 41.34 239 ALA A N 1
ATOM 1908 C CA . ALA A 1 245 ? 9.067 -16.284 22.299 1.00 41.08 239 ALA A CA 1
ATOM 1909 C C . ALA A 1 245 ? 8.474 -17.648 22.122 1.00 40.89 239 ALA A C 1
ATOM 1910 O O . ALA A 1 245 ? 7.286 -17.836 22.166 1.00 40.84 239 ALA A O 1
ATOM 1912 N N . ALA A 1 246 ? 9.361 -18.573 21.839 1.00 40.67 240 ALA A N 1
ATOM 1913 C CA . ALA A 1 246 ? 9.017 -19.927 21.613 1.00 40.41 240 ALA A CA 1
ATOM 1914 C C . ALA A 1 246 ? 8.490 -20.496 22.899 1.00 40.18 240 ALA A C 1
ATOM 1915 O O . ALA A 1 246 ? 7.540 -21.212 22.911 1.00 40.16 240 ALA A O 1
ATOM 1917 N N . ALA A 1 247 ? 9.127 -20.163 23.999 1.00 39.91 241 ALA A N 1
ATOM 1918 C CA . ALA A 1 247 ? 8.676 -20.648 25.277 1.00 39.53 241 ALA A CA 1
ATOM 1919 C C . ALA A 1 247 ? 7.318 -20.084 25.640 1.00 39.34 241 ALA A C 1
ATOM 1920 O O . ALA A 1 247 ? 6.480 -20.749 26.164 1.00 39.28 241 ALA A O 1
ATOM 1922 N N . LEU A 1 248 ? 7.151 -18.816 25.355 1.00 39.02 242 LEU A N 1
ATOM 1923 C CA . LEU A 1 248 ? 5.946 -18.096 25.578 1.00 38.75 242 LEU A CA 1
ATOM 1924 C C . LEU A 1 248 ? 4.866 -18.704 24.709 1.00 38.61 242 LEU A C 1
ATOM 1925 O O . LEU A 1 248 ? 3.735 -18.709 25.043 1.00 38.66 242 LEU A O 1
ATOM 1930 N N . ASN A 1 249 ? 5.285 -19.168 23.547 1.00 38.41 243 ASN A N 1
ATOM 1931 C CA . ASN A 1 249 ? 4.497 -19.859 22.541 1.00 38.07 243 ASN A CA 1
ATOM 1932 C C . ASN A 1 249 ? 3.558 -18.879 21.927 1.00 37.83 243 ASN A C 1
ATOM 1933 O O . ASN A 1 249 ? 3.749 -18.444 20.827 1.00 37.97 243 ASN A O 1
ATOM 1938 N N . GLU A 1 250 ? 2.572 -18.482 22.705 1.00 37.39 244 GLU A N 1
ATOM 1939 C CA . GLU A 1 250 ? 1.588 -17.512 22.304 1.00 36.88 244 GLU A CA 1
ATOM 1940 C C . GLU A 1 250 ? 2.129 -16.093 22.452 1.00 36.28 244 GLU A C 1
ATOM 1941 O O . GLU A 1 250 ? 3.081 -15.860 23.147 1.00 36.14 244 GLU A O 1
ATOM 1947 N N . ARG A 1 251 ? 1.487 -15.157 21.783 1.00 35.44 245 ARG A N 1
ATOM 1948 C CA . ARG A 1 251 ? 1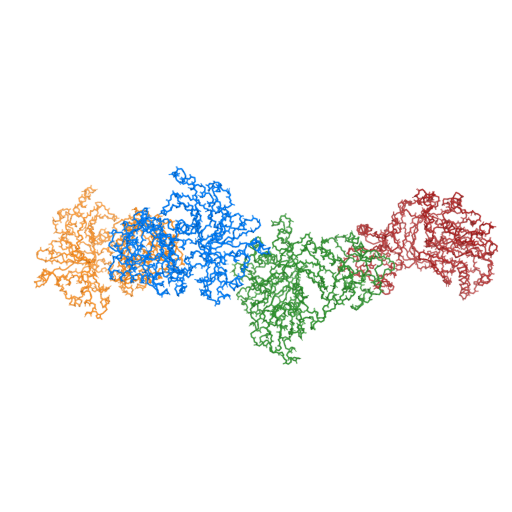.889 -13.782 21.857 1.00 34.69 245 ARG A CA 1
ATOM 1949 C C . ARG A 1 251 ? 1.538 -13.218 23.220 1.00 33.88 245 ARG A C 1
ATOM 1950 O O . ARG A 1 251 ? 0.418 -13.344 23.672 1.00 33.88 245 ARG A O 1
ATOM 1958 N N . THR A 1 252 ? 2.516 -12.579 23.854 1.00 32.81 246 THR A N 1
ATOM 1959 C CA . THR A 1 252 ? 2.359 -12.070 25.212 1.00 31.67 246 THR A CA 1
ATOM 1960 C C . THR A 1 252 ? 2.542 -10.566 25.361 1.00 30.76 246 THR A C 1
ATOM 1961 O O . THR A 1 252 ? 3.556 -10.053 25.026 1.00 30.72 246 THR A O 1
ATOM 1965 N N . PRO A 1 253 ? 1.543 -9.884 25.887 1.00 29.89 247 PRO A N 1
ATOM 1966 C CA . PRO A 1 253 ? 1.659 -8.439 26.062 1.00 29.28 247 PRO A CA 1
ATOM 1967 C C . PRO A 1 253 ? 2.413 -8.040 27.328 1.00 28.63 247 PRO A C 1
ATOM 1968 O O . PRO A 1 253 ? 2.344 -8.738 28.343 1.00 28.51 247 PRO A O 1
ATOM 1972 N N . ILE A 1 254 ? 3.137 -6.926 27.243 1.00 27.91 248 ILE A N 1
ATOM 1973 C CA . ILE A 1 254 ? 3.772 -6.299 28.399 1.00 27.11 248 ILE A CA 1
ATOM 1974 C C . ILE A 1 254 ? 2.795 -5.256 28.930 1.00 26.48 248 ILE A C 1
ATOM 1975 O O . ILE A 1 254 ? 2.541 -4.240 28.273 1.00 26.51 248 ILE A O 1
ATOM 1980 N N . MET A 1 255 ? 2.236 -5.517 30.109 1.00 25.49 249 MET A N 1
ATOM 1981 C CA . MET A 1 255 ? 1.151 -4.692 30.641 1.00 24.73 249 MET A CA 1
ATOM 1982 C C . MET A 1 255 ? 1.427 -4.122 32.038 1.00 24.07 249 MET A C 1
ATOM 1983 O O . MET A 1 255 ? 0.548 -3.521 32.660 1.00 23.61 249 MET A O 1
ATOM 1988 N N . GLY A 1 256 ? 2.656 -4.304 32.514 1.00 23.12 250 GLY A N 1
ATOM 1989 C CA . GLY A 1 256 ? 3.065 -3.765 33.802 1.00 22.45 250 GLY A CA 1
ATOM 1990 C C . GLY A 1 256 ? 4.487 -3.250 33.766 1.00 21.86 250 GLY A C 1
ATOM 1991 O O . GLY A 1 256 ? 5.370 -3.887 33.188 1.00 21.79 250 GLY A O 1
ATOM 1992 N N . SER A 1 257 ? 4.696 -2.084 34.372 1.00 21.36 251 SER A N 1
ATOM 1993 C CA . SER A 1 257 ? 6.028 -1.519 34.558 1.00 20.92 251 SER A CA 1
ATOM 1994 C C . SER A 1 257 ? 6.017 -0.636 35.796 1.00 20.46 251 SER A C 1
ATOM 1995 O O . SER A 1 257 ? 5.226 0.304 35.888 1.00 20.23 251 SER A O 1
ATOM 1998 N N . ILE A 1 258 ? 6.894 -0.944 36.749 1.00 19.98 252 ILE A N 1
ATOM 1999 C CA . ILE A 1 258 ? 6.909 -0.252 38.039 1.00 19.42 252 ILE A CA 1
ATOM 2000 C C . ILE A 1 258 ? 8.279 -0.399 38.715 1.00 19.30 252 ILE A C 1
ATOM 2001 O O . ILE A 1 258 ? 8.857 -1.487 38.718 1.00 19.06 252 ILE A O 1
ATOM 2006 N N . GLY A 1 259 ? 8.798 0.705 39.256 1.00 18.81 253 GLY A N 1
ATOM 2007 C CA . GLY A 1 259 ? 10.072 0.703 39.990 1.00 19.04 253 GLY A CA 1
ATOM 2008 C C . GLY A 1 259 ? 10.020 -0.217 41.197 1.00 18.78 253 GLY A C 1
ATOM 2009 O O . GLY A 1 259 ? 8.987 -0.318 41.851 1.00 18.86 253 GLY A O 1
ATOM 2010 N N . ASP A 1 260 ? 11.136 -0.879 41.498 1.00 19.11 254 ASP A N 1
ATOM 2011 C CA . ASP A 1 260 ? 11.155 -1.979 42.476 1.00 19.30 254 ASP A CA 1
ATOM 2012 C C . ASP A 1 260 ? 10.562 -1.684 43.860 1.00 19.17 254 ASP A C 1
ATOM 2013 O O . ASP A 1 260 ? 9.875 -2.530 44.436 1.00 19.15 254 ASP A O 1
ATOM 2018 N N . GLN A 1 261 ? 10.834 -0.489 44.381 1.00 19.20 255 GLN A N 1
ATOM 2019 C CA . GLN A 1 261 ? 10.337 -0.090 45.699 1.00 19.41 255 GLN A CA 1
ATOM 2020 C C . GLN A 1 261 ? 8.846 0.222 45.680 1.00 19.24 255 GLN A C 1
ATOM 2021 O O . GLN A 1 261 ? 8.116 -0.164 46.590 1.00 19.02 255 GLN A O 1
ATOM 2027 N N . GLN A 1 262 ? 8.402 0.920 44.636 1.00 19.01 256 GLN A N 1
ATOM 2028 C CA . GLN A 1 262 ? 6.975 1.142 44.408 1.00 19.05 256 GLN A CA 1
ATOM 2029 C C . GLN A 1 262 ? 6.228 -0.178 44.180 1.00 19.05 256 GLN A C 1
ATOM 2030 O O . GLN A 1 262 ? 5.074 -0.326 44.590 1.00 18.89 256 GLN A O 1
ATOM 2036 N N . SER A 1 263 ? 6.898 -1.131 43.536 1.00 19.35 257 SER A N 1
ATOM 2037 C CA . SER A 1 263 ? 6.328 -2.453 43.282 1.00 19.80 257 SER A CA 1
ATOM 2038 C C . SER A 1 263 ? 6.094 -3.238 44.574 1.00 20.07 257 SER A C 1
ATOM 2039 O O . SER A 1 263 ? 5.148 -4.016 44.667 1.00 20.17 257 SER A O 1
ATOM 2042 N N . ALA A 1 264 ? 6.962 -3.031 45.562 1.00 20.61 258 ALA A N 1
ATOM 2043 C CA . ALA A 1 264 ? 6.785 -3.634 46.880 1.00 20.89 258 ALA A CA 1
ATOM 2044 C C . ALA A 1 264 ? 5.623 -2.971 47.615 1.00 21.15 258 ALA A C 1
ATOM 2045 O O . ALA A 1 264 ? 4.861 -3.644 48.305 1.00 21.36 258 ALA A O 1
ATOM 2047 N N . LEU A 1 265 ? 5.485 -1.655 47.448 1.00 21.44 259 LEU A N 1
ATOM 2048 C CA . LEU A 1 265 ? 4.366 -0.900 48.013 1.00 21.79 259 LEU A CA 1
ATOM 2049 C C . LEU A 1 265 ? 3.046 -1.426 47.456 1.00 22.04 259 LEU A C 1
ATOM 2050 O O . LEU A 1 265 ? 2.070 -1.600 48.188 1.00 22.00 259 LEU A O 1
ATOM 2055 N N . PHE A 1 266 ? 3.042 -1.696 46.155 1.00 22.50 260 PHE A N 1
ATOM 2056 C CA . PHE A 1 266 ? 1.880 -2.234 45.463 1.00 22.80 260 PHE A CA 1
ATOM 2057 C C . PHE A 1 266 ? 1.642 -3.702 45.818 1.00 23.17 260 PHE A C 1
ATOM 2058 O O . PHE A 1 266 ? 0.508 -4.105 46.100 1.00 23.00 260 PHE A O 1
ATOM 2066 N N . GLY A 1 267 ? 2.716 -4.492 45.809 1.00 23.43 261 GLY A N 1
ATOM 2067 C CA . GLY A 1 267 ? 2.658 -5.907 46.176 1.00 24.17 261 GLY A CA 1
ATOM 2068 C C . GLY A 1 267 ? 2.159 -6.131 47.592 1.00 24.69 261 GLY A C 1
ATOM 2069 O O . GLY A 1 267 ? 1.492 -7.128 47.870 1.00 24.69 261 GLY A O 1
ATOM 2070 N N . ASN A 1 268 ? 2.475 -5.189 48.480 1.00 25.16 262 ASN A N 1
ATOM 2071 C CA . ASN A 1 268 ? 2.030 -5.231 49.873 1.00 26.06 262 ASN A CA 1
ATOM 2072 C C . ASN A 1 268 ? 0.663 -4.574 50.105 1.00 26.45 262 ASN A C 1
ATOM 2073 O O . ASN A 1 268 ? 0.275 -4.323 51.247 1.00 26.47 262 ASN A O 1
ATOM 2078 N N . MET A 1 269 ? -0.055 -4.303 49.014 1.00 27.13 263 MET A N 1
ATOM 2079 C CA . MET A 1 269 ? -1.439 -3.796 49.056 1.00 27.84 263 MET A CA 1
ATOM 2080 C C . MET A 1 269 ? -1.599 -2.476 49.821 1.00 27.82 263 MET A C 1
ATOM 2081 O O . MET A 1 269 ? -2.562 -2.296 50.571 1.00 27.88 263 MET A O 1
ATOM 2086 N N . CYS A 1 270 ? -0.657 -1.556 49.623 1.00 27.90 264 CYS A N 1
ATOM 2087 C CA . CYS A 1 270 ? -0.721 -0.239 50.259 1.00 28.05 264 CYS A CA 1
ATOM 2088 C C . CYS A 1 270 ? -1.440 0.769 49.362 1.00 28.23 264 CYS A C 1
ATOM 2089 O O . CYS A 1 270 ? -0.875 1.800 48.982 1.00 27.94 264 CYS A O 1
ATOM 2092 N N . PHE A 1 271 ? -2.696 0.461 49.046 1.00 28.61 265 PHE A N 1
ATOM 2093 C CA . PHE A 1 271 ? -3.481 1.241 48.091 1.00 29.05 265 PHE A CA 1
ATOM 2094 C C . PHE A 1 271 ? -4.123 2.492 48.698 1.00 29.40 265 PHE A C 1
ATOM 2095 O O . PHE A 1 271 ? -4.584 3.370 47.966 1.00 29.43 265 PHE A O 1
ATOM 2103 N N . GLU A 1 272 ? -4.144 2.570 50.028 1.00 29.80 266 GLU A N 1
ATOM 2104 C CA . GLU A 1 272 ? -4.772 3.687 50.740 1.00 30.45 266 GLU A CA 1
ATOM 2105 C C . GLU A 1 272 ? -3.733 4.607 51.371 1.00 30.45 266 GLU A C 1
ATOM 2106 O O . GLU A 1 272 ? -2.636 4.164 51.717 1.00 30.52 266 GLU A O 1
ATOM 2112 N N . LYS A 1 273 ? -4.088 5.882 51.527 1.00 30.57 267 LYS A N 1
ATOM 2113 C CA . LYS A 1 273 ? -3.231 6.848 52.223 1.00 30.63 267 LYS A CA 1
ATOM 2114 C C . LYS A 1 273 ? -3.071 6.470 53.695 1.00 30.51 267 LYS A C 1
ATOM 2115 O O . LYS A 1 273 ? -4.041 6.102 54.359 1.00 30.62 267 LYS A O 1
ATOM 2121 N N . GLY A 1 274 ? -1.839 6.541 54.188 1.00 30.37 268 GLY A N 1
ATOM 2122 C CA . GLY A 1 274 ? -1.536 6.150 55.563 1.00 30.15 268 GLY A CA 1
ATOM 2123 C C . GLY A 1 274 ? -0.908 4.772 55.650 1.00 29.97 268 GLY A C 1
ATOM 2124 O O . GLY A 1 274 ? -0.249 4.443 56.638 1.00 30.21 268 GLY A O 1
ATOM 2125 N N . GLU A 1 275 ? -1.122 3.963 54.614 1.00 29.76 269 GLU A N 1
ATOM 2126 C CA . GLU A 1 275 ? -0.535 2.629 54.530 1.00 29.41 269 GLU A CA 1
ATOM 2127 C C . GLU A 1 275 ? 0.904 2.705 54.030 1.00 29.07 269 GLU A C 1
ATOM 2128 O O . GLU A 1 275 ? 1.211 3.454 53.098 1.00 28.90 269 GLU A O 1
ATOM 2134 N N . ALA A 1 276 ? 1.780 1.932 54.665 1.00 28.59 270 ALA A N 1
ATOM 2135 C CA . ALA A 1 276 ? 3.206 1.959 54.356 1.00 28.30 270 ALA A CA 1
ATOM 2136 C C . ALA A 1 276 ? 3.800 0.561 54.243 1.00 28.03 270 ALA A C 1
ATOM 2137 O O . ALA A 1 276 ? 3.223 -0.414 54.730 1.00 27.94 270 ALA A O 1
ATOM 2139 N N . LYS A 1 277 ? 4.948 0.477 53.575 1.00 27.76 271 LYS A N 1
ATOM 2140 C CA . LYS A 1 277 ? 5.721 -0.754 53.504 1.00 27.61 271 LYS A CA 1
ATOM 2141 C C . LYS A 1 277 ? 7.170 -0.479 53.880 1.00 27.77 271 LYS A C 1
ATOM 2142 O O . LYS A 1 277 ? 7.685 0.621 53.651 1.00 27.68 271 LYS A O 1
ATOM 2148 N N . ASN A 1 278 ? 7.816 -1.478 54.472 1.00 27.95 272 ASN A N 1
ATOM 2149 C CA . ASN A 1 278 ? 9.259 -1.443 54.649 1.00 28.23 272 ASN A CA 1
ATOM 2150 C C . ASN A 1 278 ? 9.910 -2.751 54.240 1.00 28.52 272 ASN A C 1
ATOM 2151 O O . ASN A 1 278 ? 9.495 -3.831 54.672 1.00 28.74 272 ASN A O 1
ATOM 2156 N N . THR A 1 279 ? 10.933 -2.638 53.400 1.00 28.83 273 THR A N 1
ATOM 2157 C CA . THR A 1 279 ? 11.713 -3.784 52.969 1.00 29.19 273 THR A CA 1
ATOM 2158 C C . THR A 1 279 ? 12.994 -3.863 53.794 1.00 29.52 273 THR A C 1
ATOM 2159 O O . THR A 1 279 ? 13.909 -3.060 53.609 1.00 29.67 273 THR A O 1
ATOM 2163 N N . TYR A 1 280 ? 13.032 -4.822 54.717 1.00 29.82 274 TYR A N 1
ATOM 2164 C CA . TYR A 1 280 ? 14.210 -5.073 55.543 1.00 30.18 274 TYR A CA 1
ATOM 2165 C C . TYR A 1 280 ? 15.204 -5.948 54.782 1.00 30.37 274 TYR A C 1
ATOM 2166 O O . TYR A 1 280 ? 15.188 -7.176 54.913 1.00 30.59 274 TYR A O 1
ATOM 2175 N N . GLY A 1 281 ? 16.058 -5.317 53.979 1.00 30.53 275 GLY A N 1
ATOM 2176 C CA . GLY A 1 281 ? 17.104 -6.030 53.242 1.00 30.68 275 GLY A CA 1
ATOM 2177 C C . GLY A 1 281 ? 18.473 -5.702 53.803 1.00 30.71 275 GLY A C 1
ATOM 2178 O O . GLY A 1 281 ? 18.624 -5.550 55.016 1.00 30.78 275 GLY A O 1
ATOM 2179 N N . THR A 1 282 ? 19.468 -5.600 52.921 1.00 30.78 276 THR A N 1
ATOM 2180 C CA . THR A 1 282 ? 20.795 -5.084 53.280 1.00 30.84 276 THR A CA 1
ATOM 2181 C C . THR A 1 282 ? 20.625 -3.718 53.953 1.00 30.73 276 THR A C 1
ATOM 2182 O O . THR A 1 282 ? 21.231 -3.444 54.993 1.00 30.77 276 THR A O 1
ATOM 2186 N N . GLY A 1 283 ? 19.783 -2.881 53.351 1.00 30.59 277 GLY A N 1
ATOM 2187 C CA . GLY A 1 283 ? 19.285 -1.659 53.978 1.00 30.38 277 GLY A CA 1
ATOM 2188 C C . GLY A 1 283 ? 17.765 -1.675 54.017 1.00 30.25 277 GLY A C 1
ATOM 2189 O O . GLY A 1 283 ? 17.138 -2.624 53.538 1.00 30.39 277 GLY A O 1
ATOM 2190 N N . CYS A 1 284 ? 17.167 -0.632 54.591 1.00 30.01 278 CYS A N 1
ATOM 2191 C CA . CYS A 1 284 ? 15.711 -0.502 54.613 1.00 29.87 278 CYS A CA 1
ATOM 2192 C C . CYS A 1 284 ? 15.244 0.571 53.639 1.00 29.49 278 CYS A C 1
ATOM 2193 O O . CYS A 1 284 ? 15.813 1.661 53.590 1.00 29.41 278 CYS A O 1
ATOM 2196 N N . PHE A 1 285 ? 14.218 0.246 52.857 1.00 28.97 279 PHE A N 1
ATOM 2197 C CA . PHE A 1 285 ? 13.494 1.244 52.078 1.00 28.63 279 PHE A CA 1
ATOM 2198 C C . PHE A 1 285 ? 12.071 1.322 52.610 1.00 28.25 279 PHE A C 1
ATOM 2199 O O . PHE A 1 285 ? 11.309 0.353 52.516 1.00 28.08 279 PHE A O 1
ATOM 2207 N N . LEU A 1 286 ? 11.728 2.471 53.181 1.00 27.76 280 LEU A N 1
ATOM 2208 C CA . LEU A 1 286 ? 10.387 2.723 53.691 1.00 27.42 280 LEU A CA 1
ATOM 2209 C C . LEU A 1 286 ? 9.609 3.602 52.715 1.00 27.09 280 LEU A C 1
ATOM 2210 O O . LEU A 1 286 ? 10.023 4.721 52.412 1.00 26.94 280 LEU A O 1
ATOM 2215 N N . LEU A 1 287 ? 8.492 3.079 52.217 1.00 27.00 281 LEU A N 1
ATOM 2216 C CA . LEU A 1 287 ? 7.581 3.849 51.376 1.00 27.02 281 LEU A CA 1
ATOM 2217 C C . LEU A 1 287 ? 6.210 3.944 52.029 1.00 27.43 281 LEU A C 1
ATOM 2218 O O . LEU A 1 287 ? 5.649 2.935 52.458 1.00 27.24 281 LEU A O 1
ATOM 2223 N N . MET A 1 288 ? 5.687 5.165 52.105 1.00 27.95 282 MET A N 1
ATOM 2224 C CA . MET A 1 288 ? 4.371 5.425 52.682 1.00 28.57 282 MET A CA 1
ATOM 2225 C C . MET A 1 288 ? 3.465 6.101 51.662 1.00 28.64 282 MET A C 1
ATOM 2226 O O . MET A 1 288 ? 3.833 7.119 51.072 1.00 28.50 282 MET A O 1
ATOM 2231 N N . ASN A 1 289 ? 2.283 5.523 51.463 1.00 28.95 283 ASN A N 1
ATOM 2232 C CA . ASN A 1 289 ? 1.251 6.114 50.619 1.00 29.21 283 ASN A CA 1
ATOM 2233 C C . ASN A 1 289 ? 0.708 7.378 51.283 1.00 29.57 283 ASN A C 1
ATOM 2234 O O . ASN A 1 289 ? 0.121 7.316 52.365 1.00 29.71 283 ASN A O 1
ATOM 2239 N N . VAL A 1 290 ? 0.919 8.522 50.637 1.00 29.91 284 VAL A N 1
ATOM 2240 C CA . VAL A 1 290 ? 0.524 9.813 51.211 1.00 30.37 284 VAL A CA 1
ATOM 2241 C C . VAL A 1 290 ? -0.766 10.377 50.606 1.00 30.71 284 VAL A C 1
ATOM 2242 O O . VAL A 1 290 ? -1.249 11.429 51.029 1.00 30.82 284 VAL A O 1
ATOM 2246 N N . GLY A 1 291 ? -1.318 9.670 49.622 1.00 31.08 285 GLY A N 1
ATOM 2247 C CA . GLY A 1 291 ? -2.571 10.074 48.987 1.00 31.53 285 GLY A CA 1
ATOM 2248 C C . GLY A 1 291 ? -2.408 10.600 47.574 1.00 32.00 285 GLY A C 1
ATOM 2249 O O . GLY A 1 291 ? -1.385 10.369 46.926 1.00 31.89 285 GLY A O 1
ATOM 2250 N N . GLU A 1 292 ? -3.422 11.328 47.110 1.00 32.43 286 GLU A N 1
ATOM 2251 C CA . GLU A 1 292 ? -3.477 11.815 45.731 1.00 33.02 286 GLU A CA 1
ATOM 2252 C C . GLU A 1 292 ? -2.837 13.194 45.546 1.00 33.34 286 GLU A C 1
ATOM 2253 O O . GLU A 1 292 ? -2.695 13.672 44.418 1.00 33.34 286 GLU A O 1
ATOM 2259 N N . GLU A 1 293 ? -2.461 13.827 46.654 1.00 33.66 287 GLU A N 1
ATOM 2260 C CA . GLU A 1 293 ? -1.681 15.064 46.615 1.00 34.05 287 GLU A CA 1
ATOM 2261 C C . GLU A 1 293 ? -0.236 14.782 47.025 1.00 34.11 287 GLU A C 1
ATOM 2262 O O . GLU A 1 293 ? 0.011 14.082 48.013 1.00 34.17 287 GLU A O 1
ATOM 2268 N N . ALA A 1 294 ? 0.710 15.315 46.255 1.00 34.15 288 ALA A N 1
ATOM 2269 C CA . ALA A 1 294 ? 2.130 15.147 46.553 1.00 34.29 288 ALA A CA 1
ATOM 2270 C C . ALA A 1 294 ? 2.495 15.859 47.851 1.00 34.39 288 ALA A C 1
ATOM 2271 O O . ALA A 1 294 ? 2.124 17.015 48.064 1.00 34.32 288 ALA A O 1
ATOM 2273 N N . ARG A 1 295 ? 3.213 15.150 48.718 1.00 34.49 289 ARG A N 1
ATOM 2274 C CA . ARG A 1 295 ? 3.646 15.698 49.996 1.00 34.59 289 ARG A CA 1
ATOM 2275 C C . ARG A 1 295 ? 5.160 15.854 49.995 1.00 34.56 289 ARG A C 1
ATOM 2276 O O . ARG A 1 295 ? 5.887 14.944 49.589 1.00 34.51 289 ARG A O 1
ATOM 2284 N N . PHE A 1 296 ? 5.627 17.015 50.440 1.00 34.49 290 PHE A N 1
ATOM 2285 C CA . PHE A 1 296 ? 7.048 17.339 50.384 1.00 34.44 290 PHE A CA 1
ATOM 2286 C C . PHE A 1 296 ? 7.678 17.375 51.767 1.00 34.40 290 PHE A C 1
ATOM 2287 O O . PHE A 1 296 ? 7.064 17.836 52.734 1.00 34.49 290 PHE A O 1
ATOM 2295 N N . SER A 1 297 ? 8.908 16.881 51.845 1.00 34.34 291 SER A N 1
ATOM 2296 C CA . SER A 1 297 ? 9.602 16.711 53.113 1.00 34.27 291 SER A CA 1
ATOM 2297 C C . SER A 1 297 ? 10.529 17.874 53.441 1.00 34.26 291 SER A C 1
ATOM 2298 O O . SER A 1 297 ? 11.105 18.497 52.549 1.00 34.22 291 SER A O 1
ATOM 2301 N N . LYS A 1 298 ? 10.656 18.157 54.733 1.00 34.24 292 LYS A N 1
ATOM 2302 C CA . LYS A 1 298 ? 11.656 19.093 55.229 1.00 34.28 292 LYS A CA 1
ATOM 2303 C C . LYS A 1 298 ? 12.742 18.319 55.981 1.00 34.10 292 LYS A C 1
ATOM 2304 O O . LYS A 1 298 ? 13.608 18.913 56.628 1.00 34.22 292 LYS A O 1
ATOM 2310 N N . HIS A 1 299 ? 12.690 16.991 55.871 1.00 33.80 293 HIS A N 1
ATOM 2311 C CA . HIS A 1 299 ? 13.628 16.095 56.554 1.00 33.47 293 HIS A CA 1
ATOM 2312 C C . HIS A 1 299 ? 14.478 15.270 55.578 1.00 32.96 293 HIS A C 1
ATOM 2313 O O . HIS A 1 299 ? 15.018 14.225 55.946 1.00 33.03 293 HIS A O 1
ATOM 2320 N N . GLY A 1 300 ? 14.580 15.732 54.333 1.00 32.44 294 GLY A N 1
ATOM 2321 C CA . GLY A 1 300 ? 15.415 15.073 53.324 1.00 31.63 294 GLY A CA 1
ATOM 2322 C C . GLY A 1 300 ? 14.838 13.800 52.725 1.00 31.03 294 GLY A C 1
ATOM 2323 O O . GLY A 1 300 ? 15.509 13.119 51.946 1.00 31.15 294 GLY A O 1
ATOM 2324 N N . LEU A 1 301 ? 13.601 13.473 53.089 1.00 30.30 295 LEU A N 1
ATOM 2325 C CA . LEU A 1 301 ? 12.909 12.315 52.527 1.00 29.61 295 LEU A CA 1
ATOM 2326 C C . LEU A 1 301 ? 12.421 12.631 51.117 1.00 29.10 295 LEU A C 1
ATOM 2327 O O . LEU A 1 301 ? 12.115 13.783 50.806 1.00 28.86 295 LEU A O 1
ATOM 2332 N N . LEU A 1 302 ? 12.360 11.606 50.271 1.00 28.36 296 LEU A N 1
ATOM 2333 C CA . LEU A 1 302 ? 12.037 11.791 48.859 1.00 27.93 296 LEU A CA 1
ATOM 2334 C C . LEU A 1 302 ? 10.538 11.760 48.609 1.00 27.57 296 LEU A C 1
ATOM 2335 O O . LEU A 1 302 ? 9.833 10.890 49.122 1.00 27.66 296 LEU A O 1
ATOM 2340 N N . SER A 1 303 ? 10.060 12.724 47.829 1.00 27.03 297 SER A N 1
ATOM 2341 C CA . SER A 1 303 ? 8.696 12.694 47.322 1.00 26.63 297 SER A CA 1
ATOM 2342 C C . SER A 1 303 ? 8.733 11.983 45.981 1.00 26.13 297 SER A C 1
ATOM 2343 O O . SER A 1 303 ? 9.586 12.277 45.141 1.00 26.33 297 SER A O 1
ATOM 2346 N N . THR A 1 304 ? 7.823 11.034 45.793 1.00 25.57 298 THR A N 1
ATOM 2347 C CA . THR A 1 304 ? 7.799 10.221 44.582 1.00 25.04 298 THR A CA 1
ATOM 2348 C C . THR A 1 304 ? 6.382 9.747 44.274 1.00 24.79 298 THR A C 1
ATOM 2349 O O . THR A 1 304 ? 5.485 9.873 45.106 1.00 24.79 298 THR A O 1
ATOM 2353 N N . VAL A 1 305 ? 6.184 9.219 43.071 1.00 24.35 299 VAL A N 1
ATOM 2354 C CA . VAL A 1 305 ? 4.916 8.596 42.719 1.00 24.16 299 VAL A CA 1
ATOM 2355 C C . VAL A 1 305 ? 4.904 7.183 43.296 1.00 24.07 299 VAL A C 1
ATOM 2356 O O . VAL A 1 305 ? 5.892 6.455 43.180 1.00 23.89 299 VAL A O 1
ATOM 2360 N N . GLY A 1 306 ? 3.797 6.816 43.938 1.00 24.12 300 GLY A N 1
ATOM 2361 C CA . GLY A 1 306 ? 3.623 5.474 44.493 1.00 24.30 300 GLY A CA 1
ATOM 2362 C C . GLY A 1 306 ? 3.147 4.497 43.435 1.00 24.57 300 GLY A C 1
ATOM 2363 O O . GLY A 1 306 ? 3.775 3.462 43.211 1.00 24.36 300 GLY A O 1
ATOM 2364 N N . PHE A 1 307 ? 2.025 4.827 42.795 1.00 24.79 301 PHE A N 1
ATOM 2365 C CA . PHE A 1 307 ? 1.481 4.038 41.687 1.00 25.31 301 PHE A CA 1
ATOM 2366 C C . PHE A 1 307 ? 0.395 4.793 40.918 1.00 25.75 301 PHE A C 1
ATOM 2367 O O . PHE A 1 307 ? -0.207 5.738 41.434 1.00 25.91 301 PHE A O 1
ATOM 2375 N N . GLN A 1 308 ? 0.159 4.354 39.686 1.00 26.39 302 GLN A N 1
ATOM 2376 C CA . GLN A 1 308 ? -0.940 4.836 38.856 1.00 27.07 302 GLN A CA 1
ATOM 2377 C C . GLN A 1 308 ? -1.464 3.672 38.016 1.00 27.34 302 GLN A C 1
ATOM 2378 O O . GLN A 1 308 ? -0.767 3.171 37.130 1.00 27.27 302 GLN A O 1
ATOM 2384 N N . VAL A 1 309 ? -2.685 3.237 38.311 1.00 28.00 303 VAL A N 1
ATOM 2385 C CA . VAL A 1 309 ? -3.303 2.119 37.599 1.00 28.64 303 VAL A CA 1
ATOM 2386 C C . VAL A 1 309 ? -4.186 2.650 36.472 1.00 29.15 303 VAL A C 1
ATOM 2387 O O . VAL A 1 309 ? -5.196 3.310 36.722 1.00 29.26 303 VAL A O 1
ATOM 2391 N N . GLY A 1 310 ? -3.790 2.364 35.235 1.00 29.67 304 GLY A N 1
ATOM 2392 C CA . GLY A 1 310 ? -4.532 2.812 34.058 1.00 30.45 304 GLY A CA 1
ATOM 2393 C C . GLY A 1 310 ? -4.029 4.135 33.514 1.00 30.89 304 GLY A C 1
ATOM 2394 O O . GLY A 1 310 ? -3.531 4.975 34.267 1.00 30.85 304 GLY A O 1
ATOM 2395 N N . ARG A 1 311 ? -4.164 4.311 32.200 1.00 31.43 305 ARG A N 1
ATOM 2396 C CA . ARG A 1 311 ? -3.783 5.545 31.517 1.00 32.03 305 ARG A CA 1
ATOM 2397 C C . ARG A 1 311 ? -4.471 6.750 32.157 1.00 32.13 305 ARG A C 1
ATOM 2398 O O . ARG A 1 311 ? -5.699 6.778 32.272 1.00 32.29 305 ARG A O 1
ATOM 2406 N N . ASP A 1 312 ? -3.664 7.721 32.589 1.00 32.38 306 ASP A N 1
ATOM 2407 C CA . ASP A 1 312 ? -4.138 8.948 33.254 1.00 32.49 306 ASP A CA 1
ATOM 2408 C C . ASP A 1 312 ? -5.058 8.670 34.449 1.00 32.48 306 ASP A C 1
ATOM 2409 O O . ASP A 1 312 ? -5.941 9.472 34.768 1.00 32.68 306 ASP A O 1
ATOM 2414 N N . GLY A 1 313 ? -4.841 7.534 35.108 1.00 32.33 307 GLY A N 1
ATOM 2415 C CA . GLY A 1 313 ? -5.671 7.120 36.233 1.00 32.13 307 GLY A CA 1
ATOM 2416 C C . GLY A 1 313 ? -5.319 7.833 37.525 1.00 32.04 307 GLY A C 1
ATOM 2417 O O . GLY A 1 313 ? -4.471 8.731 37.527 1.00 32.20 307 GLY A O 1
ATOM 2418 N N . PRO A 1 314 ? -5.969 7.440 38.637 1.00 31.95 308 PRO A N 1
ATOM 2419 C CA . PRO A 1 314 ? -5.680 8.027 39.945 1.00 31.88 308 PRO A CA 1
ATOM 2420 C C . PRO A 1 314 ? -4.222 7.799 40.325 1.00 31.73 308 PRO A C 1
ATOM 2421 O O . PRO A 1 314 ? -3.764 6.655 40.372 1.00 31.87 308 PRO A O 1
ATOM 2425 N N . CYS A 1 315 ? -3.498 8.886 40.567 1.00 31.56 309 CYS A N 1
ATOM 2426 C CA . CYS A 1 315 ? -2.083 8.801 40.906 1.00 31.37 309 CYS A CA 1
ATOM 2427 C C . CYS A 1 315 ? -1.849 9.023 42.395 1.00 30.86 309 CYS A C 1
ATOM 2428 O O . CYS A 1 315 ? -2.010 10.135 42.906 1.00 30.79 309 CYS A O 1
ATOM 2431 N N . TYR A 1 316 ? -1.471 7.949 43.081 1.00 30.24 310 TYR A N 1
ATOM 2432 C CA . TYR A 1 316 ? -1.139 8.010 44.497 1.00 29.76 310 TYR A CA 1
ATOM 2433 C C . TYR A 1 316 ? 0.351 8.271 44.686 1.00 29.25 310 TYR A C 1
ATOM 2434 O O . TYR A 1 316 ? 1.190 7.593 44.091 1.00 29.18 310 TYR A O 1
ATOM 2443 N N . TYR A 1 317 ? 0.665 9.273 45.502 1.00 28.58 311 TYR A N 1
ATOM 2444 C CA . TYR A 1 317 ? 2.044 9.672 45.758 1.00 27.95 311 TYR A CA 1
ATOM 2445 C C . TYR A 1 317 ? 2.608 8.959 46.980 1.00 27.72 311 TYR A C 1
ATOM 2446 O O . TYR A 1 317 ? 1.870 8.321 47.735 1.00 27.56 311 TYR A O 1
ATOM 2455 N N . ALA A 1 318 ? 3.920 9.072 47.167 1.00 27.33 312 ALA A N 1
ATOM 2456 C CA . ALA A 1 318 ? 4.591 8.433 48.289 1.00 27.09 312 ALA A CA 1
ATOM 2457 C C . ALA A 1 318 ? 5.724 9.284 48.852 1.00 27.05 312 ALA A C 1
ATOM 2458 O O . ALA A 1 318 ? 6.280 10.146 48.162 1.00 26.93 312 ALA A O 1
ATOM 2460 N N . LEU A 1 319 ? 6.037 9.048 50.122 1.00 26.89 313 LEU A N 1
ATOM 2461 C CA . LEU A 1 319 ? 7.263 9.546 50.726 1.00 26.89 313 LEU A CA 1
ATOM 2462 C C . LEU A 1 319 ? 8.201 8.365 50.899 1.00 26.89 313 LEU A C 1
ATOM 2463 O O . LEU A 1 319 ? 7.758 7.259 51.219 1.00 26.84 313 LEU A O 1
ATOM 2468 N N . GLU A 1 320 ? 9.490 8.602 50.681 1.00 26.94 314 GLU A N 1
ATOM 2469 C CA . GLU A 1 320 ? 10.485 7.538 50.698 1.00 27.18 314 GLU A CA 1
ATOM 2470 C C . GLU A 1 320 ? 11.629 7.847 51.655 1.00 27.32 314 GLU A C 1
ATOM 2471 O O . GLU A 1 320 ? 12.181 8.950 51.649 1.00 27.24 314 GLU A O 1
ATOM 2477 N N . GLY A 1 321 ? 11.962 6.863 52.484 1.00 27.48 315 GLY A N 1
ATOM 2478 C CA . GLY A 1 321 ? 13.090 6.959 53.401 1.00 28.03 315 GLY A CA 1
ATOM 2479 C C . GLY A 1 321 ? 13.937 5.706 53.346 1.00 28.37 315 GLY A C 1
ATOM 2480 O O . GLY A 1 321 ? 13.438 4.622 53.042 1.00 27.96 315 GLY A O 1
ATOM 2481 N N . ALA A 1 322 ? 15.224 5.853 53.645 1.00 28.99 316 ALA A N 1
ATOM 2482 C CA . ALA A 1 322 ? 16.141 4.719 53.618 1.00 29.57 316 ALA A CA 1
ATOM 2483 C C . ALA A 1 322 ? 17.123 4.726 54.781 1.00 29.97 316 ALA A C 1
ATOM 2484 O O . ALA A 1 322 ? 17.511 5.787 55.272 1.00 30.10 316 ALA A O 1
ATOM 2486 N N . ILE A 1 323 ? 17.496 3.532 55.231 1.00 30.42 317 ILE A N 1
ATOM 2487 C CA . ILE A 1 323 ? 18.648 3.366 56.116 1.00 31.02 317 ILE A CA 1
ATOM 2488 C C . ILE A 1 323 ? 19.673 2.473 55.417 1.00 31.30 317 ILE A C 1
ATOM 2489 O O . ILE A 1 323 ? 19.307 1.538 54.699 1.00 31.22 317 ILE A O 1
ATOM 2494 N N . ALA A 1 324 ? 20.952 2.778 55.617 1.00 31.79 318 ALA A N 1
ATOM 2495 C CA . ALA A 1 324 ? 22.031 2.117 54.882 1.00 32.26 318 ALA A CA 1
ATOM 2496 C C . ALA A 1 324 ? 22.348 0.698 55.360 1.00 32.60 318 ALA A C 1
ATOM 2497 O O . ALA A 1 324 ? 22.526 -0.206 54.540 1.00 32.59 318 ALA A O 1
ATOM 2499 N N . CYS A 1 325 ? 22.422 0.507 56.677 1.00 32.95 319 CYS A N 1
ATOM 2500 C CA . CYS A 1 325 ? 22.891 -0.761 57.240 1.00 33.37 319 CYS A CA 1
ATOM 2501 C C . CYS A 1 325 ? 21.869 -1.458 58.145 1.00 33.28 319 CYS A C 1
ATOM 2502 O O . CYS A 1 325 ? 21.820 -1.219 59.354 1.00 33.40 319 CYS A O 1
ATOM 2505 N N . ALA A 1 326 ? 21.064 -2.328 57.542 1.00 33.13 320 ALA A N 1
ATOM 2506 C CA . ALA A 1 326 ? 20.102 -3.141 58.277 1.00 33.02 320 ALA A CA 1
ATOM 2507 C C . ALA A 1 326 ? 20.546 -4.602 58.269 1.00 33.02 320 ALA A C 1
ATOM 2508 O O . ALA A 1 326 ? 21.036 -5.116 59.279 1.00 33.02 320 ALA A O 1
ATOM 2510 N N . GLY A 1 327 ? 20.388 -5.260 57.122 1.00 32.93 321 GLY A N 1
ATOM 2511 C CA . GLY A 1 327 ? 20.870 -6.629 56.937 1.00 32.92 321 GLY A CA 1
ATOM 2512 C C . GLY A 1 327 ? 22.385 -6.685 56.934 1.00 32.94 321 GLY A C 1
ATOM 2513 O O . GLY A 1 327 ? 22.978 -7.673 57.376 1.00 33.01 321 GLY A O 1
ATOM 2514 N N . ALA A 1 328 ? 23.005 -5.613 56.440 1.00 32.88 322 ALA A N 1
ATOM 2515 C CA . ALA A 1 328 ? 24.461 -5.470 56.425 1.00 32.95 322 ALA A CA 1
ATOM 2516 C C . ALA A 1 328 ? 25.058 -5.488 57.832 1.00 32.95 322 ALA A C 1
ATOM 2517 O O . ALA A 1 328 ? 26.206 -5.890 58.011 1.00 32.90 322 ALA A O 1
ATOM 2519 N N . THR A 1 329 ? 24.274 -5.045 58.815 1.00 33.07 323 THR A N 1
ATOM 2520 C CA . THR A 1 329 ? 24.684 -5.044 60.222 1.00 33.24 323 THR A CA 1
ATOM 2521 C C . THR A 1 329 ? 24.649 -6.456 60.807 1.00 33.50 323 THR A C 1
ATOM 2522 O O . THR A 1 329 ? 25.584 -6.869 61.497 1.00 33.35 323 THR A O 1
ATOM 2526 N N . VAL A 1 330 ? 23.572 -7.189 60.521 1.00 33.82 324 VAL A N 1
ATOM 2527 C CA . VAL A 1 330 ? 23.426 -8.575 60.969 1.00 34.19 324 VAL A CA 1
ATOM 2528 C C . VAL A 1 330 ? 24.557 -9.450 60.416 1.00 34.42 324 VAL A C 1
ATOM 2529 O O . VAL A 1 330 ? 25.166 -10.222 61.160 1.00 34.40 324 VAL A O 1
ATOM 2533 N N . GLU A 1 331 ? 24.843 -9.305 59.122 1.00 34.78 325 GLU A N 1
ATOM 2534 C CA . GLU A 1 331 ? 25.955 -10.012 58.483 1.00 35.04 325 GLU A CA 1
ATOM 2535 C C . GLU A 1 331 ? 27.307 -9.589 59.066 1.00 35.02 325 GLU A C 1
ATOM 2536 O O . GLU A 1 331 ? 28.141 -10.443 59.369 1.00 34.95 325 GLU A O 1
ATOM 2542 N N . TRP A 1 332 ? 27.508 -8.281 59.232 1.00 34.92 326 TRP A N 1
ATOM 2543 C CA . TRP A 1 332 ? 28.750 -7.739 59.798 1.00 34.87 326 TRP A CA 1
ATOM 2544 C C . TRP A 1 332 ? 29.078 -8.336 61.166 1.00 35.07 326 TRP A C 1
ATOM 2545 O O . TRP A 1 332 ? 30.231 -8.676 61.436 1.00 35.06 326 TRP A O 1
ATOM 2556 N N . MET A 1 333 ? 28.063 -8.459 62.019 1.00 35.24 327 MET A N 1
ATOM 2557 C CA . MET A 1 333 ? 28.227 -9.073 63.336 1.00 35.50 327 MET A CA 1
ATOM 2558 C C . MET A 1 333 ? 28.669 -10.534 63.230 1.00 35.85 327 MET A C 1
ATOM 2559 O O . MET A 1 333 ? 29.433 -11.017 64.068 1.00 35.70 327 MET A O 1
ATOM 2564 N N . ARG A 1 334 ? 28.193 -11.222 62.193 1.00 36.28 328 ARG A N 1
ATOM 2565 C CA . ARG A 1 334 ? 28.517 -12.632 61.975 1.00 36.76 328 ARG A CA 1
ATOM 2566 C C . ARG A 1 334 ? 29.946 -12.844 61.462 1.00 36.89 328 ARG A C 1
ATOM 2567 O O . ARG A 1 334 ? 30.749 -13.502 62.127 1.00 37.00 328 ARG A O 1
ATOM 2575 N N . ARG A 1 335 ? 30.252 -12.302 60.283 1.00 37.14 329 ARG A N 1
ATOM 2576 C CA . ARG A 1 335 ? 31.559 -12.520 59.649 1.00 37.46 329 ARG A CA 1
ATOM 2577 C C . ARG A 1 335 ? 32.697 -11.742 60.304 1.00 37.58 329 ARG A C 1
ATOM 2578 O O . ARG A 1 335 ? 33.725 -12.324 60.654 1.00 37.63 329 AR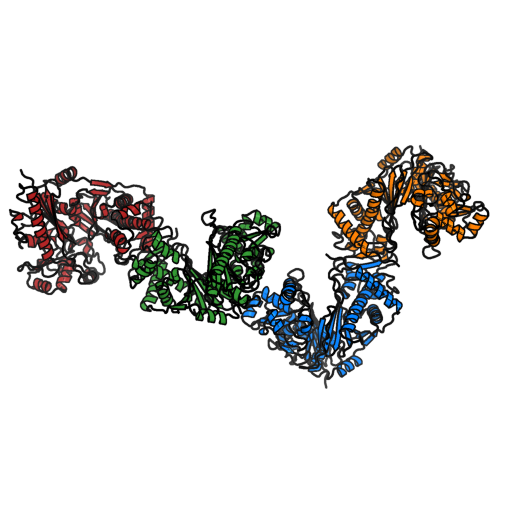G A O 1
ATOM 2586 N N . ASN A 1 336 ? 32.510 -10.434 60.464 1.00 37.76 330 ASN A N 1
ATOM 2587 C CA . ASN A 1 336 ? 33.561 -9.562 60.986 1.00 37.92 330 ASN A CA 1
ATOM 2588 C C . ASN A 1 336 ? 33.799 -9.678 62.489 1.00 38.07 330 ASN A C 1
ATOM 2589 O O . ASN A 1 336 ? 34.927 -9.502 62.950 1.00 38.03 330 ASN A O 1
ATOM 2594 N N . MET A 1 337 ? 32.748 -9.987 63.245 1.00 38.23 331 MET A N 1
ATOM 2595 C CA . MET A 1 337 ? 32.828 -9.960 64.710 1.00 38.54 331 MET A CA 1
ATOM 2596 C C . MET A 1 337 ? 32.652 -11.308 65.405 1.00 38.70 331 MET A C 1
ATOM 2597 O O . MET A 1 337 ? 32.867 -11.410 66.615 1.00 38.66 331 MET A O 1
ATOM 2602 N N . ASN A 1 338 ? 32.262 -12.332 64.643 1.00 39.02 332 ASN A N 1
ATOM 2603 C CA . ASN A 1 338 ? 32.081 -13.696 65.161 1.00 39.30 332 ASN A CA 1
ATOM 2604 C C . ASN A 1 338 ? 31.085 -13.778 66.330 1.00 39.57 332 ASN A C 1
ATOM 2605 O O . ASN A 1 338 ? 31.266 -14.560 67.266 1.00 39.52 332 ASN A O 1
ATOM 2610 N N . LEU A 1 339 ? 30.032 -12.965 66.265 1.00 39.95 333 LEU A N 1
ATOM 2611 C CA . LEU A 1 339 ? 29.025 -12.923 67.329 1.00 40.38 333 LEU A CA 1
ATOM 2612 C C . LEU A 1 339 ? 28.072 -14.114 67.274 1.00 40.69 333 LEU A C 1
ATOM 2613 O O . LEU A 1 339 ? 27.502 -14.505 68.293 1.00 40.76 333 LEU A O 1
ATOM 2618 N N . PHE A 1 340 ? 27.904 -14.674 66.078 1.00 41.15 334 PHE A N 1
ATOM 2619 C CA . PHE A 1 340 ? 27.144 -15.911 65.871 1.00 41.58 334 PHE A CA 1
ATOM 2620 C C . PHE A 1 340 ? 27.597 -16.604 64.585 1.00 41.90 334 PHE A C 1
ATOM 2621 O O . PHE A 1 340 ? 28.214 -15.970 63.725 1.00 41.93 334 PHE A O 1
ATOM 2629 N N . SER A 1 341 ? 27.299 -17.898 64.462 1.00 42.31 335 SER A N 1
ATOM 2630 C CA . SER A 1 341 ? 27.769 -18.697 63.325 1.00 42.71 335 SER A CA 1
ATOM 2631 C C . SER A 1 341 ? 26.987 -18.442 62.033 1.00 42.91 335 SER A C 1
ATOM 2632 O O . SER A 1 341 ? 27.590 -18.140 61.000 1.00 42.99 335 SER A O 1
ATOM 2635 N N . HIS A 1 342 ? 25.660 -18.580 62.086 1.00 43.11 336 HIS A N 1
ATOM 2636 C CA . HIS A 1 342 ? 24.799 -18.238 60.942 1.00 43.28 336 HIS A CA 1
ATOM 2637 C C . HIS A 1 342 ? 23.435 -17.648 61.350 1.00 43.25 336 HIS A C 1
ATOM 2638 O O . HIS A 1 342 ? 23.140 -17.523 62.542 1.00 43.33 336 HIS A O 1
ATOM 2645 N N . ILE A 1 343 ? 22.614 -17.311 60.352 1.00 43.14 337 ILE A N 1
ATOM 2646 C CA . ILE A 1 343 ? 21.467 -16.395 60.513 1.00 42.97 337 ILE A CA 1
ATOM 2647 C C . ILE A 1 343 ? 20.482 -16.654 61.668 1.00 42.69 337 ILE A C 1
ATOM 2648 O O . ILE A 1 343 ? 19.982 -15.703 62.272 1.00 42.76 337 ILE A O 1
ATOM 2653 N N . THR A 1 344 ? 20.213 -17.923 61.970 1.00 42.36 338 THR A N 1
ATOM 2654 C CA . THR A 1 344 ? 19.163 -18.289 62.933 1.00 41.95 338 THR A CA 1
ATOM 2655 C C . THR A 1 344 ? 19.475 -17.924 64.388 1.00 41.72 338 THR A C 1
ATOM 2656 O O . THR A 1 344 ? 18.559 -17.699 65.186 1.00 41.65 338 THR A O 1
ATOM 2660 N N . GLU A 1 345 ? 20.762 -17.855 64.722 1.00 41.31 339 GLU A N 1
ATOM 2661 C CA . GLU A 1 345 ? 21.205 -17.551 66.086 1.00 40.94 339 GLU A CA 1
ATOM 2662 C C . GLU A 1 345 ? 21.021 -16.088 66.486 1.00 40.48 339 GLU A C 1
ATOM 2663 O O . GLU A 1 345 ? 20.985 -15.768 67.679 1.00 40.44 339 GLU A O 1
ATOM 2669 N N . CYS A 1 346 ? 20.911 -15.207 65.493 1.00 39.92 340 CYS A N 1
ATOM 2670 C CA . CYS A 1 346 ? 20.718 -13.775 65.733 1.00 39.37 340 CYS A CA 1
ATOM 2671 C C . CYS A 1 346 ? 19.496 -13.504 66.612 1.00 39.07 340 CYS A C 1
ATOM 2672 O O . CYS A 1 346 ? 19.597 -12.809 67.624 1.00 39.00 340 CYS A O 1
ATOM 2675 N N . GLU A 1 347 ? 18.355 -14.076 66.231 1.00 38.57 341 GLU A N 1
ATOM 2676 C CA . GLU A 1 347 ? 17.102 -13.885 66.958 1.00 38.17 341 GLU A CA 1
ATOM 2677 C C . GLU A 1 347 ? 17.114 -14.565 68.330 1.00 37.87 341 GLU A C 1
ATOM 2678 O O . GLU A 1 347 ? 16.678 -13.973 69.319 1.00 37.80 341 GLU A O 1
ATOM 2684 N N . LYS A 1 348 ? 17.618 -15.798 68.383 1.00 37.61 342 LYS A N 1
ATOM 2685 C CA . LYS A 1 348 ? 17.635 -16.585 69.620 1.00 37.41 342 LYS A CA 1
ATOM 2686 C C . LYS A 1 348 ? 18.491 -15.948 70.719 1.00 37.11 342 LYS A C 1
ATOM 2687 O O . LYS A 1 348 ? 18.067 -15.879 71.875 1.00 37.20 342 LYS A O 1
ATOM 2693 N N . LEU A 1 349 ? 19.681 -15.478 70.353 1.00 36.79 343 LEU A N 1
ATOM 2694 C CA . LEU A 1 349 ? 20.561 -14.781 71.294 1.00 36.42 343 LEU A CA 1
ATOM 2695 C C . LEU A 1 349 ? 19.951 -13.459 71.757 1.00 36.28 343 LEU A C 1
ATOM 2696 O O . LEU A 1 349 ? 20.000 -13.130 72.943 1.00 36.06 343 LEU A O 1
ATOM 2701 N N . ALA A 1 350 ? 19.358 -12.720 70.821 1.00 36.09 344 ALA A N 1
ATOM 2702 C CA . ALA A 1 350 ? 18.713 -11.444 71.130 1.00 36.13 344 ALA A CA 1
ATOM 2703 C C . ALA A 1 350 ? 17.511 -11.598 72.067 1.00 36.18 344 ALA A C 1
ATOM 2704 O O . ALA A 1 350 ? 17.264 -10.735 72.910 1.00 36.20 344 ALA A O 1
ATOM 2706 N N . ARG A 1 351 ? 16.777 -12.701 71.921 1.00 36.24 345 ARG A N 1
ATOM 2707 C CA . ARG A 1 351 ? 15.613 -12.982 72.764 1.00 36.31 345 ARG A CA 1
ATOM 2708 C C . ARG A 1 351 ? 15.964 -13.475 74.169 1.00 36.29 345 ARG A C 1
ATOM 2709 O O . ARG A 1 351 ? 15.157 -13.337 75.092 1.00 36.28 345 ARG A O 1
ATOM 2717 N N . SER A 1 352 ? 17.162 -14.040 74.323 1.00 36.25 346 SER A N 1
ATOM 2718 C CA . SER A 1 352 ? 17.603 -14.635 75.592 1.00 36.18 346 SER A CA 1
ATOM 2719 C C . SER A 1 352 ? 17.768 -13.618 76.727 1.00 36.26 346 SER A C 1
ATOM 2720 O O . SER A 1 352 ? 17.848 -13.989 77.902 1.00 36.32 346 SER A O 1
ATOM 2723 N N . VAL A 1 353 ? 17.817 -12.339 76.366 1.00 36.12 347 VAL A N 1
ATOM 2724 C CA . VAL A 1 353 ? 17.916 -11.258 77.344 1.00 35.99 347 VAL A CA 1
ATOM 2725 C C . VAL A 1 353 ? 16.645 -10.396 77.326 1.00 35.95 347 VAL A C 1
ATOM 2726 O O . VAL A 1 353 ? 16.115 -10.109 76.251 1.00 36.02 347 VAL A O 1
ATOM 2730 N N . PRO A 1 354 ? 16.143 -10.001 78.518 1.00 35.85 348 PRO A N 1
ATOM 2731 C CA . PRO A 1 354 ? 14.929 -9.180 78.632 1.00 35.76 348 PRO A CA 1
ATOM 2732 C C . PRO A 1 354 ? 15.050 -7.829 77.925 1.00 35.62 348 PRO A C 1
ATOM 2733 O O . PRO A 1 354 ? 14.071 -7.336 77.361 1.00 35.81 348 PRO A O 1
ATOM 2737 N N . GLY A 1 355 ? 16.248 -7.251 77.959 1.00 35.43 349 GLY A N 1
ATOM 2738 C CA . GLY A 1 355 ? 16.535 -5.991 77.286 1.00 35.01 349 GLY A CA 1
ATOM 2739 C C . GLY A 1 355 ? 18.014 -5.821 76.997 1.00 34.75 349 GLY A C 1
ATOM 2740 O O . GLY A 1 355 ? 18.800 -6.761 77.139 1.00 34.70 349 GLY A O 1
ATOM 2741 N N . THR A 1 356 ? 18.392 -4.612 76.596 1.00 34.46 350 THR A N 1
ATOM 2742 C CA . THR A 1 356 ? 19.777 -4.311 76.241 1.00 34.29 350 THR A CA 1
ATOM 2743 C C . THR A 1 356 ? 20.575 -3.792 77.439 1.00 34.11 350 THR A C 1
ATOM 2744 O O . THR A 1 356 ? 21.774 -3.516 77.324 1.00 34.05 350 THR A O 1
ATOM 2748 N N . GLN A 1 357 ? 19.902 -3.694 78.587 1.00 33.95 351 GLN A N 1
ATOM 2749 C CA . GLN A 1 357 ? 20.482 -3.200 79.846 1.00 33.85 351 GLN A CA 1
ATOM 2750 C C . GLN A 1 357 ? 21.452 -2.024 79.678 1.00 33.49 351 GLN A C 1
ATOM 2751 O O . GLN A 1 357 ? 22.614 -2.087 80.090 1.00 33.66 351 GLN A O 1
ATOM 2757 N N . GLY A 1 358 ? 20.958 -0.955 79.058 1.00 33.09 352 GLY A N 1
ATOM 2758 C CA . GLY A 1 358 ? 21.682 0.314 79.002 1.00 32.47 352 GLY A CA 1
ATOM 2759 C C . GLY A 1 358 ? 22.484 0.599 77.746 1.00 31.98 352 GLY A C 1
ATOM 2760 O O . GLY A 1 358 ? 22.748 1.763 77.435 1.00 32.09 352 GLY A O 1
ATOM 2761 N N . ILE A 1 359 ? 22.879 -0.444 77.020 1.00 31.36 353 ILE A N 1
ATOM 2762 C CA . ILE A 1 359 ? 23.723 -0.248 75.839 1.00 30.65 353 ILE A CA 1
ATOM 2763 C C . ILE A 1 359 ? 22.949 0.247 74.615 1.00 30.30 353 ILE A C 1
ATOM 2764 O O . ILE A 1 359 ? 21.765 -0.063 74.440 1.00 29.98 353 ILE A O 1
ATOM 2769 N N . VAL A 1 360 ? 23.628 1.032 73.784 1.00 29.75 354 VAL A N 1
ATOM 2770 C CA . VAL A 1 360 ? 23.101 1.413 72.479 1.00 29.37 354 VAL A CA 1
ATOM 2771 C C . VAL A 1 360 ? 24.168 1.162 71.421 1.00 29.25 354 VAL A C 1
ATOM 2772 O O . VAL A 1 360 ? 25.340 1.500 71.606 1.00 29.16 354 VAL A O 1
ATOM 2776 N N . PHE A 1 361 ? 23.748 0.545 70.323 1.00 29.04 355 PHE A N 1
ATOM 2777 C CA . PHE A 1 361 ? 24.614 0.290 69.184 1.00 29.00 355 PHE A CA 1
ATOM 2778 C C . PHE A 1 361 ? 24.015 1.008 67.981 1.00 29.05 355 PHE A C 1
ATOM 2779 O O . PHE A 1 361 ? 22.938 0.645 67.510 1.00 28.81 355 PHE A O 1
ATOM 2787 N N . VAL A 1 362 ? 24.706 2.051 67.522 1.00 29.10 356 VAL A N 1
ATOM 2788 C CA . VAL A 1 362 ? 24.293 2.816 66.346 1.00 29.41 356 VAL A CA 1
ATOM 2789 C C . VAL A 1 362 ? 25.160 2.411 65.149 1.00 29.74 356 VAL A C 1
ATOM 2790 O O . VAL A 1 362 ? 26.285 2.895 65.003 1.00 29.63 356 VAL A O 1
ATOM 2794 N N . PRO A 1 363 ? 24.641 1.512 64.290 1.00 30.15 357 PRO A N 1
ATOM 2795 C CA . PRO A 1 363 ? 25.395 0.983 63.157 1.00 30.54 357 PRO A CA 1
ATOM 2796 C C . PRO A 1 363 ? 25.443 1.958 61.978 1.00 30.99 357 PRO A C 1
ATOM 2797 O O . PRO A 1 363 ? 25.053 1.610 60.861 1.00 31.07 357 PRO A O 1
ATOM 2801 N N . ALA A 1 364 ? 25.939 3.167 62.234 1.00 31.46 358 ALA A N 1
ATOM 2802 C CA . ALA A 1 364 ? 26.071 4.192 61.201 1.00 32.02 358 ALA A CA 1
ATOM 2803 C C . ALA A 1 364 ? 27.386 4.038 60.432 1.00 32.34 358 ALA A C 1
ATOM 2804 O O . ALA A 1 364 ? 28.072 5.024 60.155 1.00 32.47 358 ALA A O 1
ATOM 2806 N N . PHE A 1 365 ? 27.710 2.795 60.075 1.00 32.84 359 PHE A N 1
ATOM 2807 C CA . PHE A 1 365 ? 28.981 2.439 59.430 1.00 33.34 359 PHE A CA 1
ATOM 2808 C C . PHE A 1 365 ? 29.347 3.316 58.229 1.00 33.64 359 PHE A C 1
ATOM 2809 O O . PHE A 1 365 ? 30.530 3.533 57.951 1.00 33.74 359 PHE A O 1
ATOM 2817 N N . SER A 1 366 ? 28.330 3.804 57.522 1.00 34.00 360 SER A N 1
ATOM 2818 C CA . SER A 1 366 ? 28.523 4.711 56.392 1.00 34.27 360 SER A CA 1
ATOM 2819 C C . SER A 1 366 ? 27.686 5.982 56.565 1.00 34.45 360 SER A C 1
ATOM 2820 O O . SER A 1 366 ? 27.095 6.491 55.609 1.00 34.62 360 SER A O 1
ATOM 2823 N N . GLY A 1 367 ? 27.644 6.484 57.796 1.00 34.57 361 GLY A N 1
ATOM 2824 C CA . GLY A 1 367 ? 26.913 7.705 58.114 1.00 34.72 361 GLY A CA 1
ATOM 2825 C C . GLY A 1 367 ? 25.443 7.498 58.425 1.00 34.90 361 GLY A C 1
ATOM 2826 O O . GLY A 1 367 ? 24.923 6.381 58.339 1.00 34.97 361 GLY A O 1
ATOM 2827 N N . LEU A 1 368 ? 24.784 8.591 58.796 1.00 35.08 362 LEU A N 1
ATOM 2828 C CA . LEU A 1 368 ? 23.353 8.612 59.075 1.00 35.42 362 LEU A CA 1
ATOM 2829 C C . LEU A 1 368 ? 22.606 9.339 57.962 1.00 35.62 362 LEU A C 1
ATOM 2830 O O . LEU A 1 368 ? 23.034 10.403 57.512 1.00 35.69 362 LEU A O 1
ATOM 2835 N N . LEU A 1 369 ? 21.497 8.751 57.520 1.00 35.91 363 LEU A N 1
ATOM 2836 C CA . LEU A 1 369 ? 20.640 9.351 56.498 1.00 36.19 363 LEU A CA 1
ATOM 2837 C C . LEU A 1 369 ? 19.353 9.833 57.162 1.00 36.41 363 LEU A C 1
ATOM 2838 O O . LEU A 1 369 ? 19.404 10.539 58.173 1.00 36.53 363 LEU A O 1
ATOM 2843 N N . ALA A 1 370 ? 18.210 9.452 56.589 1.00 36.75 364 ALA A N 1
ATOM 2844 C CA . ALA A 1 370 ? 16.898 9.618 57.223 1.00 36.77 364 ALA A CA 1
ATOM 2845 C C . ALA A 1 370 ? 16.581 11.094 57.539 1.00 36.91 364 ALA A C 1
ATOM 2846 O O . ALA A 1 370 ? 16.881 11.963 56.717 1.00 37.16 364 ALA A O 1
ATOM 2848 N N . PRO A 1 371 ? 15.968 11.390 58.709 1.00 36.84 365 PRO A N 1
ATOM 2849 C CA . PRO A 1 371 ? 15.761 12.806 59.022 1.00 36.80 365 PRO A CA 1
ATOM 2850 C C . PRO A 1 371 ? 16.983 13.508 59.631 1.00 36.67 365 PRO A C 1
ATOM 2851 O O . PRO A 1 371 ? 16.929 14.713 59.882 1.00 36.64 365 PRO A O 1
ATOM 2855 N N . TYR A 1 372 ? 18.066 12.769 59.865 1.00 36.62 366 TYR A N 1
ATOM 2856 C CA . TYR A 1 372 ? 19.285 13.352 60.439 1.00 36.62 366 TYR A CA 1
ATOM 2857 C C . TYR A 1 372 ? 20.535 13.047 59.610 1.00 36.60 366 TYR A C 1
ATOM 2858 O O . TYR A 1 372 ? 21.345 12.190 59.975 1.00 36.71 366 TYR A O 1
ATOM 2867 N N . TRP A 1 373 ? 20.686 13.765 58.500 1.00 36.52 367 TRP A N 1
ATOM 2868 C CA . TRP A 1 373 ? 21.774 13.521 57.556 1.00 36.42 367 TRP A CA 1
ATOM 2869 C C . TRP A 1 373 ? 23.132 13.887 58.147 1.00 36.14 367 TRP A C 1
ATOM 2870 O O . TRP A 1 373 ? 23.378 15.046 58.490 1.00 36.15 367 TRP A O 1
ATOM 2881 N N . ASP A 1 374 ? 23.999 12.883 58.271 1.00 35.75 368 ASP A N 1
ATOM 2882 C CA . ASP A 1 374 ? 25.350 13.070 58.795 1.00 35.45 368 ASP A CA 1
ATOM 2883 C C . ASP A 1 374 ? 26.298 11.992 58.263 1.00 35.10 368 ASP A C 1
ATOM 2884 O O . ASP A 1 374 ? 26.315 10.872 58.778 1.00 35.07 368 ASP A O 1
ATOM 2889 N N . PRO A 1 375 ? 27.088 12.332 57.224 1.00 34.74 369 PRO A N 1
ATOM 2890 C CA . PRO A 1 375 ? 28.081 11.419 56.650 1.00 34.45 369 PRO A CA 1
ATOM 2891 C C . PRO A 1 375 ? 29.272 11.154 57.577 1.00 34.15 369 PRO A C 1
ATOM 2892 O O . PRO A 1 375 ? 29.991 10.170 57.383 1.00 34.25 369 PRO A O 1
ATOM 2896 N N . SER A 1 376 ? 29.472 12.024 58.567 1.00 33.72 370 SER A N 1
ATOM 2897 C CA . SER A 1 376 ? 30.584 11.898 59.515 1.00 33.35 370 SER A CA 1
ATOM 2898 C C . SER A 1 376 ? 30.321 10.868 60.621 1.00 32.95 370 SER A C 1
ATOM 2899 O O . SER A 1 376 ? 31.255 10.424 61.296 1.00 32.87 370 SER A O 1
ATOM 2902 N N . ALA A 1 377 ? 29.056 10.493 60.800 1.00 32.37 371 ALA A N 1
ATOM 2903 C CA . ALA A 1 377 ? 28.679 9.481 61.786 1.00 31.92 371 ALA A CA 1
ATOM 2904 C C . ALA A 1 377 ? 29.275 8.122 61.429 1.00 31.62 371 ALA A C 1
ATOM 2905 O O . ALA A 1 377 ? 29.355 7.758 60.256 1.00 31.57 371 ALA A O 1
ATOM 2907 N N . ARG A 1 378 ? 29.714 7.386 62.445 1.00 31.25 372 ARG A N 1
ATOM 2908 C CA . ARG A 1 378 ? 30.269 6.048 62.247 1.00 30.85 372 ARG A CA 1
ATOM 2909 C C . ARG A 1 378 ? 29.630 5.053 63.214 1.00 30.44 372 ARG A C 1
ATOM 2910 O O . ARG A 1 378 ? 28.834 5.444 64.071 1.00 30.36 372 ARG A O 1
ATOM 2918 N N . GLY A 1 379 ? 29.963 3.772 63.059 1.00 30.05 373 GLY A N 1
ATOM 2919 C CA . GLY A 1 379 ? 29.459 2.717 63.940 1.00 29.55 373 GLY A CA 1
ATOM 2920 C C . GLY A 1 379 ? 29.890 2.932 65.379 1.00 29.19 373 GLY A C 1
ATOM 2921 O O . GLY A 1 379 ? 31.084 3.043 65.663 1.00 29.31 373 GLY A O 1
ATOM 2922 N N . THR A 1 380 ? 28.915 3.010 66.282 1.00 28.73 374 THR A N 1
ATOM 2923 C CA . THR A 1 380 ? 29.188 3.310 67.691 1.00 28.42 374 THR A CA 1
ATOM 2924 C C . THR A 1 380 ? 28.462 2.375 68.643 1.00 28.13 374 THR A C 1
ATOM 2925 O O . THR A 1 380 ? 27.301 2.016 68.418 1.00 28.12 374 THR A O 1
ATOM 2929 N N . ILE A 1 381 ? 29.153 1.995 69.712 1.00 27.68 375 ILE A N 1
ATOM 2930 C CA . ILE A 1 381 ? 28.541 1.280 70.824 1.00 27.34 375 ILE A CA 1
ATOM 2931 C C . ILE A 1 381 ? 28.826 2.074 72.094 1.00 27.18 375 ILE A C 1
ATOM 2932 O O . ILE A 1 381 ? 29.960 2.495 72.320 1.00 27.10 375 ILE A O 1
ATOM 2937 N N . VAL A 1 382 ? 27.793 2.286 72.904 1.00 26.98 376 VAL A N 1
ATOM 2938 C CA . VAL A 1 382 ? 27.931 2.977 74.189 1.00 26.87 376 VAL A CA 1
ATOM 2939 C C . VAL A 1 382 ? 27.236 2.218 75.318 1.00 26.99 376 VAL A C 1
ATOM 2940 O O . VAL A 1 382 ? 26.347 1.402 75.069 1.00 26.89 376 VAL A O 1
ATOM 2944 N N . GLY A 1 383 ? 27.660 2.487 76.552 1.00 26.99 377 GLY A N 1
ATOM 2945 C CA . GLY A 1 383 ? 26.977 1.989 77.745 1.00 27.22 377 GLY A CA 1
ATOM 2946 C C . GLY A 1 383 ? 27.358 0.603 78.236 1.00 27.34 377 GLY A C 1
ATOM 2947 O O . GLY A 1 383 ? 26.693 0.056 79.115 1.00 27.56 377 GLY A O 1
ATOM 2948 N N . MET A 1 384 ? 28.426 0.034 77.686 1.00 27.48 378 MET A N 1
ATOM 2949 C CA . MET A 1 384 ? 28.799 -1.346 77.998 1.00 27.71 378 MET A CA 1
ATOM 2950 C C . MET A 1 384 ? 29.372 -1.511 79.402 1.00 27.92 378 MET A C 1
ATOM 2951 O O . MET A 1 384 ? 30.167 -0.689 79.859 1.00 27.59 378 MET A O 1
ATOM 2956 N N . THR A 1 385 ? 28.937 -2.573 80.077 1.00 28.24 379 THR A N 1
ATOM 2957 C CA . THR A 1 385 ? 29.519 -2.993 81.349 1.00 28.67 379 THR A CA 1
ATOM 2958 C C . THR A 1 385 ? 30.117 -4.387 81.169 1.00 28.82 379 THR A C 1
ATOM 2959 O O . THR A 1 385 ? 30.078 -4.946 80.070 1.00 28.93 379 THR A O 1
ATOM 2963 N N . LEU A 1 386 ? 30.676 -4.946 82.239 1.00 29.09 380 LEU A N 1
ATOM 2964 C CA . LEU A 1 386 ? 31.173 -6.320 82.201 1.00 29.37 380 LEU A CA 1
ATOM 2965 C C . LEU A 1 386 ? 30.023 -7.329 82.118 1.00 29.57 380 LEU A C 1
ATOM 2966 O O . LEU A 1 386 ? 30.237 -8.490 81.769 1.00 29.67 380 LEU A O 1
ATOM 2971 N N . LYS A 1 387 ? 28.810 -6.876 82.433 1.00 29.79 381 LYS A N 1
ATOM 2972 C CA . LYS A 1 387 ? 27.607 -7.700 82.295 1.00 30.11 381 LYS A CA 1
ATOM 2973 C C . LYS A 1 387 ? 27.125 -7.797 80.843 1.00 30.17 381 LYS A C 1
ATOM 2974 O O . LYS A 1 387 ? 26.321 -8.674 80.512 1.00 30.21 381 LYS A O 1
ATOM 2980 N N . THR A 1 388 ? 27.617 -6.897 79.988 1.00 30.17 382 THR A N 1
ATOM 2981 C CA . THR A 1 388 ? 27.282 -6.885 78.557 1.00 30.07 382 THR A CA 1
ATOM 2982 C C . THR A 1 388 ? 27.825 -8.121 77.836 1.00 30.17 382 THR A C 1
ATOM 2983 O O . THR A 1 388 ? 28.979 -8.507 78.033 1.00 30.23 382 THR A O 1
ATOM 2987 N N . THR A 1 389 ? 26.981 -8.733 77.006 1.00 30.09 383 THR A N 1
ATOM 2988 C CA . THR A 1 389 ? 27.364 -9.902 76.211 1.00 30.20 383 THR A CA 1
ATOM 2989 C C . THR A 1 389 ? 27.101 -9.680 74.721 1.00 30.23 383 THR A C 1
ATOM 2990 O O . THR A 1 389 ? 26.487 -8.682 74.330 1.00 30.10 383 THR A O 1
ATOM 2994 N N . ARG A 1 390 ? 27.566 -10.618 73.897 1.00 30.29 384 ARG A N 1
ATOM 2995 C CA . ARG A 1 390 ? 27.304 -10.596 72.454 1.00 30.34 384 ARG A CA 1
ATOM 2996 C C . ARG A 1 390 ? 25.804 -10.550 72.155 1.00 30.23 384 ARG A C 1
ATOM 2997 O O . ARG A 1 390 ? 25.376 -9.899 71.199 1.00 30.14 384 ARG A O 1
ATOM 3005 N N . ALA A 1 391 ? 25.024 -11.230 72.994 1.00 30.13 385 ALA A N 1
ATOM 3006 C CA . ALA A 1 391 ? 23.564 -11.239 72.906 1.00 29.99 385 ALA A CA 1
ATOM 3007 C C . ALA A 1 391 ? 22.970 -9.839 73.064 1.00 29.84 385 ALA A C 1
ATOM 3008 O O . ALA A 1 391 ? 22.006 -9.490 72.380 1.00 29.93 385 ALA A O 1
ATOM 3010 N N . HIS A 1 392 ? 23.548 -9.045 73.964 1.00 29.59 386 HIS A N 1
ATOM 3011 C CA . HIS A 1 392 ? 23.106 -7.667 74.170 1.00 29.36 386 HIS A CA 1
ATOM 3012 C C . HIS A 1 392 ? 23.431 -6.789 72.962 1.00 29.11 386 HIS A C 1
ATOM 3013 O O . HIS A 1 392 ? 22.614 -5.961 72.558 1.00 29.09 386 HIS A O 1
ATOM 3020 N N . VAL A 1 393 ? 24.618 -6.983 72.389 1.00 28.94 387 VAL A N 1
ATOM 3021 C CA . VAL A 1 393 ? 25.048 -6.248 71.198 1.00 28.69 387 VAL A CA 1
ATOM 3022 C C . VAL A 1 393 ? 24.164 -6.602 69.997 1.00 28.68 387 VAL A C 1
ATOM 3023 O O . VAL A 1 393 ? 23.757 -5.717 69.237 1.00 28.55 387 VAL A O 1
ATOM 3027 N N . ILE A 1 394 ? 23.857 -7.891 69.846 1.00 28.48 388 ILE A N 1
ATOM 3028 C CA . ILE A 1 394 ? 22.958 -8.362 68.787 1.00 28.34 388 ILE A CA 1
ATOM 3029 C C . ILE A 1 394 ? 21.556 -7.748 68.926 1.00 28.30 388 ILE A C 1
ATOM 3030 O O . ILE A 1 394 ? 21.012 -7.216 67.953 1.00 28.20 388 ILE A O 1
ATOM 3035 N N . ARG A 1 395 ? 20.989 -7.804 70.132 1.00 28.16 389 ARG A N 1
ATOM 3036 C CA . ARG A 1 395 ? 19.680 -7.195 70.393 1.00 28.22 389 ARG A CA 1
ATOM 3037 C C . ARG A 1 395 ? 19.690 -5.678 70.173 1.00 28.04 389 ARG A C 1
ATOM 3038 O O . ARG A 1 395 ? 18.700 -5.110 69.703 1.00 27.86 389 ARG A O 1
ATOM 3046 N N . ALA A 1 396 ? 20.808 -5.034 70.509 1.00 27.88 390 ALA A N 1
ATOM 3047 C CA . ALA A 1 396 ? 20.959 -3.592 70.324 1.00 27.74 390 ALA A CA 1
ATOM 3048 C C . ALA A 1 396 ? 20.962 -3.198 68.848 1.00 27.70 390 ALA A C 1
ATOM 3049 O O . ALA A 1 396 ? 20.461 -2.132 68.491 1.00 27.67 390 ALA A O 1
ATOM 3051 N N . ALA A 1 397 ? 21.523 -4.062 68.002 1.00 27.68 391 ALA A N 1
ATOM 3052 C CA . ALA A 1 397 ? 21.546 -3.837 66.555 1.00 27.63 391 ALA A CA 1
ATOM 3053 C C . ALA A 1 397 ? 20.137 -3.882 65.973 1.00 27.58 391 ALA A C 1
ATOM 3054 O O . ALA A 1 397 ? 19.760 -3.024 65.170 1.00 27.62 391 ALA A O 1
ATOM 3056 N N . LEU A 1 398 ? 19.366 -4.884 66.393 1.00 27.53 392 LEU A N 1
ATOM 3057 C CA . LEU A 1 398 ? 17.965 -5.021 65.993 1.00 27.42 392 LEU A CA 1
ATOM 3058 C C . LEU A 1 398 ? 17.125 -3.850 66.501 1.00 27.21 392 LEU A C 1
ATOM 3059 O O . LEU A 1 398 ? 16.282 -3.325 65.772 1.00 27.28 392 LEU A O 1
ATOM 3064 N N . GLN A 1 399 ? 17.371 -3.431 67.741 1.00 26.91 393 GLN A N 1
ATOM 3065 C CA . GLN A 1 399 ? 16.711 -2.244 68.286 1.00 26.63 393 GLN A CA 1
ATOM 3066 C C . GLN A 1 399 ? 17.050 -0.984 67.491 1.00 26.22 393 GLN A C 1
ATOM 3067 O O . GLN A 1 399 ? 16.172 -0.163 67.233 1.00 26.22 393 GLN A O 1
ATOM 3073 N N . ALA A 1 400 ? 18.314 -0.855 67.087 1.00 25.82 394 ALA A N 1
ATOM 3074 C CA . ALA A 1 400 ? 18.782 0.299 66.313 1.00 25.53 394 ALA A CA 1
ATOM 3075 C C . ALA A 1 400 ? 18.101 0.441 64.950 1.00 25.41 394 ALA A C 1
ATOM 3076 O O . ALA A 1 400 ? 17.781 1.555 64.531 1.00 25.30 394 ALA A O 1
ATOM 3078 N N . ILE A 1 401 ? 17.894 -0.683 64.264 1.00 25.30 395 ILE A N 1
ATOM 3079 C CA . ILE A 1 401 ? 17.190 -0.690 62.976 1.00 25.21 395 ILE A CA 1
ATOM 3080 C C . ILE A 1 401 ? 15.762 -0.176 63.156 1.00 25.05 395 ILE A C 1
ATOM 3081 O O . ILE A 1 401 ? 15.331 0.740 62.446 1.00 24.91 395 ILE A O 1
ATOM 3086 N N . ALA A 1 402 ? 15.049 -0.757 64.120 1.00 24.90 396 ALA A N 1
ATOM 3087 C CA . ALA A 1 402 ? 13.682 -0.349 64.449 1.00 24.75 396 ALA A CA 1
ATOM 3088 C C . ALA A 1 402 ? 13.588 1.113 64.889 1.00 24.65 396 ALA A C 1
ATOM 3089 O O . ALA A 1 402 ? 12.651 1.817 64.508 1.00 24.51 396 ALA A O 1
ATOM 3091 N N . LEU A 1 403 ? 14.559 1.566 65.684 1.00 24.71 397 LEU A N 1
ATOM 3092 C CA . LEU A 1 403 ? 14.587 2.952 66.156 1.00 24.67 397 LEU A CA 1
ATOM 3093 C C . LEU A 1 403 ? 14.782 3.946 65.009 1.00 24.96 397 LEU A C 1
ATOM 3094 O O . LEU A 1 403 ? 14.128 4.995 64.974 1.00 24.64 397 LEU A O 1
ATOM 3099 N N . GLN A 1 404 ? 15.672 3.610 64.074 1.00 25.24 398 GLN A N 1
ATOM 3100 C CA . GLN A 1 404 ? 15.899 4.444 62.888 1.00 25.77 398 GLN A CA 1
ATOM 3101 C C . GLN A 1 404 ? 14.627 4.604 62.059 1.00 25.83 398 GLN A C 1
ATOM 3102 O O . GLN A 1 404 ? 14.281 5.717 61.662 1.00 25.84 398 GLN A O 1
ATOM 3108 N N . LEU A 1 405 ? 13.933 3.491 61.819 1.00 26.15 399 LEU A N 1
ATOM 3109 C CA . LEU A 1 405 ? 12.643 3.513 61.124 1.00 26.38 399 LEU A CA 1
ATOM 3110 C C . LEU A 1 405 ? 11.605 4.367 61.842 1.00 26.41 399 LEU A C 1
ATOM 3111 O O . LEU A 1 405 ? 10.866 5.108 61.197 1.00 26.27 399 LEU A O 1
ATOM 3116 N N . ASN A 1 406 ? 11.560 4.266 63.171 1.00 26.39 400 ASN A N 1
ATOM 3117 C CA . ASN A 1 406 ? 10.649 5.079 63.981 1.00 26.52 400 ASN A CA 1
ATOM 3118 C C . ASN A 1 406 ? 10.847 6.580 63.756 1.00 26.62 400 ASN A C 1
ATOM 3119 O O . ASN A 1 406 ? 9.874 7.331 63.644 1.00 26.31 400 ASN A O 1
ATOM 3124 N N . ASP A 1 407 ? 12.110 7.000 63.690 1.00 26.84 401 ASP A N 1
ATOM 3125 C CA . ASP A 1 407 ? 12.467 8.382 63.371 1.00 27.17 401 ASP A CA 1
ATOM 3126 C C . ASP A 1 407 ? 12.028 8.769 61.955 1.00 27.32 401 ASP A C 1
ATOM 3127 O O . ASP A 1 407 ? 11.486 9.858 61.746 1.00 27.31 401 ASP A O 1
ATOM 3132 N N . VAL A 1 408 ? 12.257 7.875 60.993 1.00 27.64 402 VAL A N 1
ATOM 3133 C CA . VAL A 1 408 ? 11.845 8.109 59.603 1.00 28.00 402 VAL A CA 1
ATOM 3134 C C . VAL A 1 408 ? 10.318 8.190 59.495 1.00 28.34 402 VAL A C 1
ATOM 3135 O O . VAL A 1 408 ? 9.787 9.092 58.842 1.00 28.36 402 VAL A O 1
ATOM 3139 N N . VAL A 1 409 ? 9.630 7.253 60.149 1.00 28.88 403 VAL A N 1
ATOM 3140 C CA . VAL A 1 409 ? 8.160 7.204 60.175 1.00 29.42 403 VAL A CA 1
ATOM 3141 C C . VAL A 1 409 ? 7.570 8.482 60.776 1.00 29.87 403 VAL A C 1
ATOM 3142 O O . VAL A 1 409 ? 6.661 9.083 60.197 1.00 29.83 403 VAL A O 1
ATOM 3146 N N . GLY A 1 410 ? 8.103 8.894 61.927 1.00 30.35 404 GLY A N 1
ATOM 3147 C CA . GLY A 1 410 ? 7.687 10.133 62.585 1.00 31.04 404 GLY A CA 1
ATOM 3148 C C . GLY A 1 410 ? 7.772 11.337 61.666 1.00 31.56 404 GLY A C 1
ATOM 3149 O O . GLY A 1 410 ? 6.826 12.121 61.573 1.00 31.47 404 GLY A O 1
ATOM 3150 N N . SER A 1 411 ? 8.905 11.470 60.978 1.00 32.12 405 SER A N 1
ATOM 3151 C CA . SER A 1 411 ? 9.128 12.562 60.027 1.00 32.74 405 SER A CA 1
ATOM 3152 C C . SER A 1 411 ? 8.166 12.513 58.838 1.00 33.10 405 SER A C 1
ATOM 3153 O O . SER A 1 411 ? 7.739 13.555 58.337 1.00 33.06 405 SER A O 1
ATOM 3156 N N . MET A 1 412 ? 7.832 11.302 58.396 1.00 33.64 406 MET A N 1
ATOM 3157 C CA . MET A 1 412 ? 6.843 11.105 57.335 1.00 34.26 406 MET A CA 1
ATOM 3158 C C . MET A 1 412 ? 5.446 11.521 57.780 1.00 34.64 406 MET A C 1
ATOM 3159 O O . MET A 1 412 ? 4.746 12.224 57.052 1.00 34.54 406 MET A O 1
ATOM 3164 N N . LYS A 1 413 ? 5.057 11.083 58.977 1.00 35.14 407 LYS A N 1
ATOM 3165 C CA . LYS A 1 413 ? 3.743 11.392 59.552 1.00 35.66 407 LYS A CA 1
ATOM 3166 C C . LYS A 1 413 ? 3.497 12.893 59.712 1.00 35.88 407 LYS A C 1
ATOM 3167 O O . LYS A 1 413 ? 2.372 13.366 59.535 1.00 36.09 407 LYS A O 1
ATOM 3173 N N . ARG A 1 414 ? 4.551 13.630 60.048 1.00 36.27 408 ARG A N 1
ATOM 3174 C CA . ARG A 1 414 ? 4.455 15.072 60.264 1.00 36.56 408 ARG A CA 1
ATOM 3175 C C . ARG A 1 414 ? 4.306 15.841 58.952 1.00 36.66 408 ARG A C 1
ATOM 3176 O O . ARG A 1 414 ? 3.472 16.744 58.850 1.00 36.67 408 ARG A O 1
ATOM 3184 N N . ASP A 1 415 ? 5.113 15.476 57.956 1.00 36.79 409 ASP A N 1
ATOM 3185 C CA . ASP A 1 415 ? 5.084 16.131 56.647 1.00 36.93 409 ASP A CA 1
ATOM 3186 C C . ASP A 1 415 ? 3.860 15.757 55.816 1.00 36.90 409 ASP A C 1
ATOM 3187 O O . ASP A 1 415 ? 3.307 16.598 55.104 1.00 36.97 409 ASP A O 1
ATOM 3192 N N . ALA A 1 416 ? 3.446 14.495 55.910 1.00 36.79 410 ALA A N 1
ATOM 3193 C CA . ALA A 1 416 ? 2.297 13.998 55.153 1.00 36.70 410 ALA A CA 1
ATOM 3194 C C . ALA A 1 416 ? 0.958 14.435 55.751 1.00 36.64 410 ALA A C 1
ATOM 3195 O O . ALA A 1 416 ? -0.068 14.433 55.064 1.00 36.56 410 ALA A O 1
ATOM 3197 N N . GLY A 1 417 ? 0.975 14.808 57.029 1.00 36.54 411 GLY A N 1
ATOM 3198 C CA . GLY A 1 417 ? -0.239 15.195 57.746 1.00 36.52 411 GLY A CA 1
ATOM 3199 C C . GLY A 1 417 ? -1.200 14.035 57.932 1.00 36.44 411 GLY A C 1
ATOM 3200 O O . GLY A 1 417 ? -2.415 14.207 57.848 1.00 36.42 411 GLY A O 1
ATOM 3201 N N . LEU A 1 418 ? -0.650 12.849 58.176 1.00 36.46 412 LEU A N 1
ATOM 3202 C CA . LEU A 1 418 ? -1.457 11.647 58.377 1.00 36.46 412 LEU A CA 1
ATOM 3203 C C . LEU A 1 418 ? -0.769 10.643 59.291 1.00 36.38 412 LEU A C 1
ATOM 3204 O O . LEU A 1 418 ? 0.460 10.556 59.328 1.00 36.29 412 LEU A O 1
ATOM 3209 N N . ASN A 1 419 ? -1.579 9.891 60.028 1.00 36.41 413 ASN A N 1
ATOM 3210 C CA . ASN A 1 419 ? -1.077 8.846 60.907 1.00 36.46 413 ASN A CA 1
ATOM 3211 C C . ASN A 1 419 ? -0.758 7.581 60.125 1.00 36.39 413 ASN A C 1
ATOM 3212 O O . ASN A 1 419 ? -1.387 7.301 59.099 1.00 36.52 413 ASN A O 1
ATOM 3217 N N . LEU A 1 420 ? 0.231 6.832 60.605 1.00 36.15 414 LEU A N 1
ATOM 3218 C CA . LEU A 1 420 ? 0.540 5.522 60.051 1.00 35.98 414 LEU A CA 1
ATOM 3219 C C . LEU A 1 420 ? -0.566 4.549 60.443 1.00 35.89 414 LEU A C 1
ATOM 3220 O O . LEU A 1 420 ? -0.815 4.320 61.627 1.00 35.90 414 LEU A O 1
ATOM 3225 N N . SER A 1 421 ? -1.243 4.002 59.437 1.00 35.85 415 SER A N 1
ATOM 3226 C CA . SER A 1 421 ? -2.357 3.086 59.660 1.00 35.70 415 SER A CA 1
ATOM 3227 C C . SER A 1 421 ? -1.834 1.709 60.044 1.00 35.42 415 SER A C 1
ATOM 3228 O O . SER A 1 421 ? -2.293 1.107 61.018 1.00 35.45 415 SER A O 1
ATOM 3231 N N . SER A 1 422 ? -0.865 1.229 59.266 1.00 35.05 416 SER A N 1
ATOM 3232 C CA . SER A 1 422 ? -0.221 -0.063 59.479 1.00 34.65 416 SER A CA 1
ATOM 3233 C C . SER A 1 422 ? 1.058 -0.128 58.654 1.00 34.36 416 SER A C 1
ATOM 3234 O O . SER A 1 422 ? 1.218 0.622 57.686 1.00 34.34 416 SER A O 1
ATOM 3237 N N . LEU A 1 423 ? 1.967 -1.019 59.039 1.00 33.94 417 LEU A N 1
ATOM 3238 C CA . LEU A 1 423 ? 3.189 -1.239 58.273 1.00 33.59 417 LEU A CA 1
ATOM 3239 C C . LEU A 1 423 ? 3.269 -2.676 57.764 1.00 33.46 417 LEU A C 1
ATOM 3240 O O . LEU A 1 423 ? 3.292 -3.623 58.551 1.00 33.40 417 LEU A O 1
ATOM 3245 N N . ARG A 1 424 ? 3.296 -2.824 56.443 1.00 33.27 418 ARG A N 1
ATOM 3246 C CA . ARG A 1 424 ? 3.518 -4.124 55.818 1.00 33.18 418 ARG A CA 1
ATOM 3247 C C . ARG A 1 424 ? 5.023 -4.299 55.653 1.00 33.08 418 ARG A C 1
ATOM 3248 O O . ARG A 1 424 ? 5.733 -3.336 55.355 1.00 33.01 418 ARG A O 1
ATOM 3256 N N . VAL A 1 425 ? 5.514 -5.518 55.861 1.00 32.98 419 VAL A N 1
ATOM 3257 C CA . VAL A 1 425 ? 6.959 -5.768 55.848 1.00 33.08 419 VAL A CA 1
ATOM 3258 C C . VAL A 1 425 ? 7.378 -6.889 54.892 1.00 33.18 419 VAL A C 1
ATOM 3259 O O . VAL A 1 425 ? 6.594 -7.791 54.599 1.00 33.09 419 VAL A O 1
ATOM 3263 N N . ASP A 1 426 ? 8.615 -6.805 54.404 1.00 33.40 420 ASP A N 1
ATOM 3264 C CA . ASP A 1 426 ? 9.220 -7.832 53.545 1.00 33.67 420 ASP A CA 1
ATOM 3265 C C . ASP A 1 426 ? 10.744 -7.682 53.544 1.00 33.67 420 ASP A C 1
ATOM 3266 O O . ASP A 1 426 ? 11.279 -6.805 54.221 1.00 33.65 420 ASP A O 1
ATOM 3271 N N . GLY A 1 427 ? 11.438 -8.546 52.803 1.00 33.70 421 GLY A N 1
ATOM 3272 C CA . GLY A 1 427 ? 12.882 -8.395 52.599 1.00 33.96 421 GLY A CA 1
ATOM 3273 C C . GLY A 1 427 ? 13.778 -9.536 53.046 1.00 34.02 421 GLY A C 1
ATOM 3274 O O . GLY A 1 427 ? 14.690 -9.937 52.320 1.00 34.20 421 GLY A O 1
ATOM 3275 N N . GLY A 1 428 ? 13.536 -10.051 54.248 1.00 33.98 422 GLY A N 1
ATOM 3276 C CA . GLY A 1 428 ? 14.394 -11.092 54.813 1.00 33.94 422 GLY A CA 1
ATOM 3277 C C . GLY A 1 428 ? 14.523 -10.973 56.317 1.00 33.82 422 GLY A C 1
ATOM 3278 O O . GLY A 1 428 ? 14.318 -11.949 57.038 1.00 33.97 422 GLY A O 1
ATOM 3279 N N . LEU A 1 429 ? 14.860 -9.774 56.791 1.00 33.75 423 LEU A N 1
ATOM 3280 C CA . LEU A 1 429 ? 14.888 -9.498 58.227 1.00 33.57 423 LEU A CA 1
ATOM 3281 C C . LEU A 1 429 ? 13.483 -9.391 58.816 1.00 33.47 423 LEU A C 1
ATOM 3282 O O . LEU A 1 429 ? 13.321 -9.302 60.034 1.00 33.55 423 LEU A O 1
ATOM 3287 N N . SER A 1 430 ? 12.472 -9.403 57.947 1.00 33.22 424 SER A N 1
ATOM 3288 C CA . SER A 1 430 ? 11.077 -9.480 58.377 1.00 33.02 424 SER A CA 1
ATOM 3289 C C . SER A 1 430 ? 10.775 -10.851 58.989 1.00 32.88 424 SER A C 1
ATOM 3290 O O . SER A 1 430 ? 9.787 -11.015 59.708 1.00 32.81 424 SER A O 1
ATOM 3293 N N . LYS A 1 431 ? 11.645 -11.821 58.706 1.00 32.74 425 LYS A N 1
ATOM 3294 C CA . LYS A 1 431 ? 11.564 -13.155 59.300 0.50 32.62 425 LYS A CA 1
ATOM 3295 C C . LYS A 1 431 ? 12.014 -13.157 60.766 1.00 32.60 425 LYS A C 1
ATOM 3296 O O . LYS A 1 431 ? 11.752 -14.115 61.496 1.00 32.62 425 LYS A O 1
ATOM 3302 N N . ASN A 1 432 ? 12.693 -12.090 61.189 1.00 32.43 426 ASN A N 1
ATOM 3303 C CA . ASN A 1 432 ? 13.080 -11.933 62.588 1.00 32.18 426 ASN A CA 1
ATOM 3304 C C . ASN A 1 432 ? 11.885 -11.467 63.413 1.00 32.02 426 ASN A C 1
ATOM 3305 O O . ASN A 1 432 ? 11.493 -10.299 63.349 1.00 31.96 426 ASN A O 1
ATOM 3310 N N . GLY A 1 433 ? 11.315 -12.394 64.182 1.00 31.83 427 GLY A N 1
ATOM 3311 C CA . GLY A 1 433 ? 10.128 -12.134 64.996 1.00 31.55 427 GLY A CA 1
ATOM 3312 C C . GLY A 1 433 ? 10.298 -11.054 66.048 1.00 31.36 427 GLY A C 1
ATOM 3313 O O . GLY A 1 433 ? 9.380 -10.263 66.284 1.00 31.47 427 GLY A O 1
ATOM 3314 N N . LEU A 1 434 ? 11.471 -11.022 66.680 1.00 31.11 428 LEU A N 1
ATOM 3315 C CA . LEU A 1 434 ? 11.768 -10.026 67.711 1.00 30.74 428 LEU A CA 1
ATOM 3316 C C . LEU A 1 434 ? 11.881 -8.619 67.124 1.00 30.48 428 LEU A C 1
ATOM 3317 O O . LEU A 1 434 ? 11.360 -7.663 67.701 1.00 30.44 428 LEU A O 1
ATOM 3322 N N . LEU A 1 435 ? 12.557 -8.504 65.981 1.00 30.30 429 LEU A N 1
ATOM 3323 C CA . LEU A 1 435 ? 12.688 -7.229 65.273 1.00 30.14 429 LEU A CA 1
ATOM 3324 C C . LEU A 1 435 ? 11.318 -6.641 64.929 1.00 30.03 429 LEU A C 1
ATOM 3325 O O . LEU A 1 435 ? 11.096 -5.441 65.087 1.00 29.99 429 LEU A O 1
ATOM 3330 N N . MET A 1 436 ? 10.405 -7.497 64.474 1.00 30.05 430 MET A N 1
ATOM 3331 C CA . MET A 1 436 ? 9.038 -7.079 64.165 1.00 30.01 430 MET A CA 1
ATOM 3332 C C . MET A 1 436 ? 8.280 -6.637 65.418 1.00 29.82 430 MET A C 1
ATOM 3333 O O . MET A 1 436 ? 7.561 -5.638 65.388 1.00 29.87 430 MET A O 1
ATOM 3338 N N . GLU A 1 437 ? 8.463 -7.369 66.517 1.00 29.73 431 GLU A N 1
ATOM 3339 C CA . GLU A 1 437 ? 7.831 -7.030 67.796 1.00 29.69 431 GLU A CA 1
ATOM 3340 C C . GLU A 1 437 ? 8.316 -5.693 68.352 1.00 29.52 431 GLU A C 1
ATOM 3341 O O . GLU A 1 437 ? 7.506 -4.870 68.780 1.00 29.42 431 GLU A O 1
ATOM 3347 N N . ILE A 1 438 ? 9.633 -5.483 68.341 1.00 29.42 432 ILE A N 1
ATOM 3348 C CA . ILE A 1 438 ? 10.224 -4.207 68.759 1.00 29.18 432 ILE A CA 1
ATOM 3349 C C . ILE A 1 438 ? 9.685 -3.077 67.881 1.00 29.12 432 ILE A C 1
ATOM 3350 O O . ILE A 1 438 ? 9.227 -2.048 68.387 1.00 28.99 432 ILE A O 1
ATOM 3355 N N . GLN A 1 439 ? 9.718 -3.292 66.569 1.00 28.99 433 GLN A N 1
ATOM 3356 C CA . GLN A 1 439 ? 9.220 -2.311 65.611 1.00 28.87 433 GLN A CA 1
ATOM 3357 C C . GLN A 1 439 ? 7.759 -1.939 65.873 1.00 28.82 433 GLN A C 1
ATOM 3358 O O . GLN A 1 439 ? 7.404 -0.765 65.824 1.00 28.83 433 GLN A O 1
ATOM 3364 N N . ALA A 1 440 ? 6.929 -2.940 66.166 1.00 28.98 434 ALA A N 1
ATOM 3365 C CA . ALA A 1 440 ? 5.508 -2.719 66.453 1.00 29.11 434 ALA A CA 1
ATOM 3366 C C . ALA A 1 440 ? 5.295 -1.874 67.709 1.00 29.19 434 ALA A C 1
ATOM 3367 O O . ALA A 1 440 ? 4.455 -0.973 67.724 1.00 29.27 434 ALA A O 1
ATOM 3369 N N . SER A 1 441 ? 6.071 -2.162 68.751 1.00 29.42 435 SER A N 1
ATOM 3370 C CA . SER A 1 441 ? 5.979 -1.431 70.015 1.00 29.46 435 SER A CA 1
ATOM 3371 C C . SER A 1 441 ? 6.435 0.020 69.888 1.00 29.47 435 SER A C 1
ATOM 3372 O O . SER A 1 441 ? 5.836 0.915 70.486 1.00 29.61 435 SER A O 1
ATOM 3375 N N . LEU A 1 442 ? 7.489 0.249 69.105 1.00 29.51 436 LEU A N 1
ATOM 3376 C CA . LEU A 1 442 ? 8.011 1.599 68.882 1.00 29.54 436 LEU A CA 1
ATOM 3377 C C . LEU A 1 442 ? 7.074 2.469 68.047 1.00 29.58 436 LEU A C 1
ATOM 3378 O O . LEU A 1 442 ? 6.915 3.661 68.324 1.00 29.51 436 LEU A O 1
ATOM 3383 N N . LEU A 1 443 ? 6.459 1.868 67.031 1.00 29.65 437 LEU A N 1
ATOM 3384 C CA . LEU A 1 443 ? 5.606 2.610 66.104 1.00 29.75 437 LEU A CA 1
ATOM 3385 C C . LEU A 1 443 ? 4.194 2.852 66.633 1.00 29.94 437 LEU A C 1
ATOM 3386 O O . LEU A 1 443 ? 3.563 3.857 66.296 1.00 29.86 437 LEU A O 1
ATOM 3391 N N . GLY A 1 444 ? 3.704 1.932 67.460 1.00 30.13 438 GLY A N 1
ATOM 3392 C CA . GLY A 1 444 ? 2.334 1.998 67.961 1.00 30.36 438 GLY A CA 1
ATOM 3393 C C . GLY A 1 444 ? 1.330 1.667 66.873 1.00 30.67 438 GLY A C 1
ATOM 3394 O O . GLY A 1 444 ? 0.234 2.231 66.835 1.00 30.80 438 GLY A O 1
ATOM 3395 N N . VAL A 1 445 ? 1.726 0.767 65.973 1.00 30.78 439 VAL A N 1
ATOM 3396 C CA . VAL A 1 445 ? 0.860 0.268 64.903 1.00 31.04 439 VAL A CA 1
ATOM 3397 C C . VAL A 1 445 ? 1.067 -1.237 64.735 1.00 31.09 439 VAL A C 1
ATOM 3398 O O . VAL A 1 445 ? 2.125 -1.767 65.089 1.00 31.15 439 VAL A O 1
ATOM 3402 N N . ASP A 1 446 ? 0.058 -1.921 64.200 1.00 31.36 440 ASP A N 1
ATOM 3403 C CA . ASP A 1 446 ? 0.180 -3.339 63.859 1.00 31.55 440 ASP A CA 1
ATOM 3404 C C . ASP A 1 446 ? 1.093 -3.529 62.652 1.00 31.56 440 ASP A C 1
ATOM 3405 O O . ASP A 1 446 ? 1.036 -2.756 61.690 1.00 31.52 440 ASP A O 1
ATOM 3410 N N . ILE A 1 447 ? 1.927 -4.562 62.708 1.00 31.48 441 ILE A N 1
ATOM 3411 C CA . ILE A 1 447 ? 2.833 -4.887 61.612 1.00 31.49 441 ILE A CA 1
ATOM 3412 C C . ILE A 1 447 ? 2.373 -6.144 60.883 1.00 31.46 441 ILE A C 1
ATOM 3413 O O . ILE A 1 447 ? 2.181 -7.194 61.500 1.00 31.63 441 ILE A O 1
ATOM 3418 N N . LEU A 1 448 ? 2.207 -6.024 59.568 1.00 31.32 442 LEU A N 1
ATOM 3419 C CA . LEU A 1 448 ? 1.692 -7.115 58.747 1.00 31.22 442 LEU A CA 1
ATOM 3420 C C . LEU A 1 448 ? 2.795 -7.869 58.008 1.00 31.04 442 LEU A C 1
ATOM 3421 O O . LEU A 1 448 ? 3.568 -7.282 57.246 1.00 30.77 442 LEU A O 1
ATOM 3426 N N . VAL A 1 449 ? 2.850 -9.177 58.244 1.00 31.01 443 VAL A N 1
ATOM 3427 C CA . VAL A 1 449 ? 3.878 -10.039 57.674 1.00 31.15 443 VAL A CA 1
ATOM 3428 C C . VAL A 1 449 ? 3.246 -11.029 56.690 1.00 31.25 443 VAL A C 1
ATOM 3429 O O . VAL A 1 449 ? 2.631 -12.014 57.108 1.00 31.27 443 VAL A O 1
ATOM 3433 N N . PRO A 1 450 ? 3.390 -10.768 55.377 1.00 31.39 444 PRO A N 1
ATOM 3434 C CA . PRO A 1 450 ? 2.855 -11.681 54.369 1.00 31.47 444 PRO A CA 1
ATOM 3435 C C . PRO A 1 450 ? 3.618 -13.002 54.354 1.00 31.57 444 PRO A C 1
ATOM 3436 O O . PRO A 1 450 ? 4.850 -13.005 54.357 1.00 31.65 444 PRO A O 1
ATOM 3440 N N . SER A 1 451 ? 2.884 -14.112 54.346 1.00 31.82 445 SER A N 1
ATOM 3441 C CA . SER A 1 451 ? 3.485 -15.446 54.270 1.00 32.08 445 SER A CA 1
ATOM 3442 C C . SER A 1 451 ? 4.005 -15.730 52.862 1.00 32.15 445 SER A C 1
ATOM 3443 O O . SER A 1 451 ? 4.828 -16.626 52.662 1.00 32.14 445 SER A O 1
ATOM 3446 N N . MET A 1 452 ? 3.496 -14.969 51.895 1.00 32.33 446 MET A N 1
ATOM 3447 C CA . MET A 1 452 ? 4.034 -14.941 50.543 1.00 32.44 446 MET A CA 1
ATOM 3448 C C . MET A 1 452 ? 4.862 -13.663 50.439 1.00 32.63 446 MET A C 1
ATOM 3449 O O . MET A 1 452 ? 4.312 -12.560 50.369 1.00 32.74 446 MET A O 1
ATOM 3454 N N . HIS A 1 453 ? 6.183 -13.820 50.445 1.00 32.69 447 HIS A N 1
ATOM 3455 C CA . HIS A 1 453 ? 7.096 -12.679 50.564 1.00 32.74 447 HIS A CA 1
ATOM 3456 C C . HIS A 1 453 ? 7.803 -12.290 49.260 1.00 32.45 447 HIS A C 1
ATOM 3457 O O . HIS A 1 453 ? 8.751 -11.499 49.273 1.00 32.61 447 HIS A O 1
ATOM 3464 N N . GLU A 1 454 ? 7.337 -12.842 48.142 1.00 32.03 448 GLU A N 1
ATOM 3465 C CA . GLU A 1 454 ? 7.778 -12.396 46.822 1.00 31.67 448 GLU A CA 1
ATOM 3466 C C . GLU A 1 454 ? 6.987 -11.147 46.421 1.00 31.06 448 GLU A C 1
ATOM 3467 O O . GLU A 1 454 ? 6.384 -11.091 45.346 1.00 31.03 448 GLU A O 1
ATOM 3473 N N . THR A 1 455 ? 7.017 -10.143 47.298 1.00 30.28 449 THR A N 1
ATOM 3474 C CA . THR A 1 455 ? 6.152 -8.963 47.192 1.00 29.54 449 THR A CA 1
ATOM 3475 C C . THR A 1 455 ? 6.549 -7.990 46.082 1.00 28.74 449 THR A C 1
ATOM 3476 O O . THR A 1 455 ? 5.678 -7.406 45.434 1.00 28.55 449 THR A O 1
ATOM 3480 N N . THR A 1 456 ? 7.854 -7.801 45.882 1.00 27.77 450 THR A N 1
ATOM 3481 C CA . THR A 1 456 ? 8.362 -6.926 44.820 1.00 27.02 450 THR A CA 1
ATOM 3482 C C . THR A 1 456 ? 7.961 -7.460 43.444 1.00 26.34 450 THR A C 1
ATOM 3483 O O . THR A 1 456 ? 7.498 -6.702 42.588 1.00 26.15 450 THR A O 1
ATOM 3487 N N . ALA A 1 457 ? 8.129 -8.766 43.247 1.00 25.50 451 ALA A N 1
ATOM 3488 C CA . ALA A 1 457 ? 7.700 -9.424 42.014 1.00 25.01 451 ALA A CA 1
ATOM 3489 C C . ALA A 1 457 ? 6.184 -9.359 41.851 1.00 24.58 451 ALA A C 1
ATOM 3490 O O . ALA A 1 457 ? 5.685 -9.205 40.736 1.00 24.40 451 ALA A O 1
ATOM 3492 N N . LEU A 1 458 ? 5.464 -9.465 42.969 1.00 24.12 452 LEU A N 1
ATOM 3493 C CA . LEU A 1 458 ? 4.002 -9.440 42.953 1.00 23.76 452 LEU A CA 1
ATOM 3494 C C . LEU A 1 458 ? 3.448 -8.120 42.411 1.00 23.60 452 LEU A C 1
ATOM 3495 O O . LEU A 1 458 ? 2.528 -8.131 41.601 1.00 23.42 452 LEU A O 1
ATOM 3500 N N . GLY A 1 459 ? 4.024 -6.999 42.845 1.00 23.37 453 GLY A N 1
ATOM 3501 C CA . GLY A 1 459 ? 3.587 -5.670 42.403 1.00 23.33 453 GLY A CA 1
ATOM 3502 C C . GLY A 1 459 ? 3.442 -5.517 40.898 1.00 23.39 453 GLY A C 1
ATOM 3503 O O . GLY A 1 459 ? 2.413 -5.040 40.415 1.00 23.40 453 GLY A O 1
ATOM 3504 N N . ALA A 1 460 ? 4.471 -5.931 40.159 1.00 23.29 454 ALA A N 1
ATOM 3505 C CA . ALA A 1 460 ? 4.459 -5.863 38.696 1.00 23.35 454 ALA A CA 1
ATOM 3506 C C . ALA A 1 460 ? 3.467 -6.856 38.088 1.00 23.39 454 ALA A C 1
ATOM 3507 O O . ALA A 1 460 ? 2.814 -6.553 37.085 1.00 23.28 454 ALA A O 1
ATOM 3509 N N . ALA A 1 461 ? 3.355 -8.033 38.704 1.00 23.46 455 ALA A N 1
ATOM 3510 C CA . ALA A 1 461 ? 2.379 -9.042 38.285 1.00 23.71 455 ALA A CA 1
ATOM 3511 C C . ALA A 1 461 ? 0.944 -8.554 38.491 1.00 23.97 455 ALA A C 1
ATOM 3512 O O . ALA A 1 461 ? 0.074 -8.803 37.652 1.00 24.23 455 ALA A O 1
ATOM 3514 N N . LEU A 1 462 ? 0.704 -7.863 39.604 1.00 24.03 456 LEU A N 1
ATOM 3515 C CA . LEU A 1 462 ? -0.599 -7.255 39.872 1.00 24.41 456 LEU A CA 1
ATOM 3516 C C . LEU A 1 462 ? -0.906 -6.150 38.860 1.00 24.58 456 LEU A C 1
ATOM 3517 O O . LEU A 1 462 ? -2.020 -6.081 38.341 1.00 24.65 456 LEU A O 1
ATOM 3522 N N . CYS A 1 463 ? 0.086 -5.306 38.578 1.00 24.85 457 CYS A N 1
ATOM 3523 C CA . CYS A 1 463 ? -0.048 -4.250 37.568 1.00 25.26 457 CYS A CA 1
ATOM 3524 C C . CYS A 1 463 ? -0.411 -4.826 36.195 1.00 25.65 457 CYS A C 1
ATOM 3525 O O . CYS A 1 463 ? -1.356 -4.361 35.552 1.00 25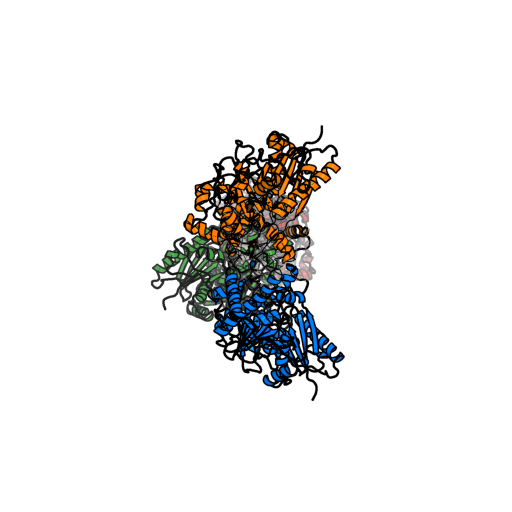.94 457 CYS A O 1
ATOM 3528 N N . ALA A 1 464 ? 0.330 -5.847 35.768 1.00 25.92 458 ALA A N 1
ATOM 3529 C CA . ALA A 1 464 ? 0.077 -6.520 34.494 1.00 26.17 458 ALA A CA 1
ATOM 3530 C C . ALA A 1 464 ? -1.272 -7.236 34.491 1.00 26.49 458 ALA A C 1
ATOM 3531 O O . ALA A 1 464 ? -2.024 -7.145 33.518 1.00 26.39 458 ALA A O 1
ATOM 3533 N N . GLY A 1 465 ? -1.570 -7.935 35.586 1.00 26.92 459 GLY A N 1
ATOM 3534 C CA . GLY A 1 465 ? -2.819 -8.684 35.735 1.00 27.44 459 GLY A CA 1
ATOM 3535 C C . GLY A 1 465 ? -4.064 -7.816 35.778 1.00 27.86 459 GLY A C 1
ATOM 3536 O O . GLY A 1 465 ? -5.120 -8.215 35.281 1.00 27.92 459 GLY A O 1
ATOM 3537 N N . LEU A 1 466 ? -3.941 -6.633 36.380 1.00 28.19 460 LEU A N 1
ATOM 3538 C CA . LEU A 1 466 ? -5.032 -5.659 36.428 1.00 28.61 460 LEU A CA 1
ATOM 3539 C C . LEU A 1 466 ? -5.350 -5.106 35.041 1.00 28.95 460 LEU A C 1
ATOM 3540 O O . LEU A 1 466 ? -6.517 -4.897 34.701 1.00 29.23 460 LEU A O 1
ATOM 3545 N N . ALA A 1 467 ? -4.308 -4.885 34.244 1.00 29.30 461 ALA A N 1
ATOM 3546 C CA . ALA A 1 467 ? -4.462 -4.414 32.870 1.00 29.69 461 ALA A CA 1
ATOM 3547 C C . ALA A 1 467 ? -4.979 -5.522 31.954 1.00 30.02 461 ALA A C 1
ATOM 3548 O O . ALA A 1 467 ? -5.681 -5.248 30.979 1.00 30.13 461 ALA A O 1
ATOM 3550 N N . ALA A 1 468 ? -4.631 -6.766 32.281 1.00 30.22 462 ALA A N 1
ATOM 3551 C CA . ALA A 1 468 ? -5.046 -7.936 31.505 1.00 30.59 462 ALA A CA 1
ATOM 3552 C C . ALA A 1 468 ? -6.411 -8.479 31.937 1.00 30.83 462 ALA A C 1
ATOM 3553 O O . ALA A 1 468 ? -6.962 -9.375 31.292 1.00 30.94 462 ALA A O 1
ATOM 3555 N N . GLY A 1 469 ? -6.949 -7.939 33.028 1.00 31.09 463 GLY A N 1
ATOM 3556 C CA . GLY A 1 469 ? -8.255 -8.352 33.535 1.00 31.51 463 GLY A CA 1
ATOM 3557 C C . GLY A 1 469 ? -8.255 -9.682 34.268 1.00 31.79 463 GLY A C 1
ATOM 3558 O O . GLY A 1 469 ? -9.312 -10.287 34.458 1.00 31.97 463 GLY A O 1
ATOM 3559 N N . VAL A 1 470 ? -7.069 -10.141 34.672 1.00 31.90 464 VAL A N 1
ATOM 3560 C CA . VAL A 1 470 ? -6.928 -11.338 35.507 1.00 31.99 464 VAL A CA 1
ATOM 3561 C C . VAL A 1 470 ? -7.533 -11.045 36.882 1.00 32.19 464 VAL A C 1
ATOM 3562 O O . VAL A 1 470 ? -8.215 -11.891 37.468 1.00 32.19 464 VAL A O 1
ATOM 3566 N N . TRP A 1 471 ? -7.268 -9.838 37.378 1.00 32.41 465 TRP A N 1
ATOM 3567 C CA . TRP A 1 471 ? -7.958 -9.280 38.534 1.00 32.63 465 TRP A CA 1
ATOM 3568 C C . TRP A 1 471 ? -8.621 -7.979 38.087 1.00 33.08 465 TRP A C 1
ATOM 3569 O O . TRP A 1 471 ? -7.993 -7.155 37.415 1.00 33.16 465 TRP A O 1
ATOM 3580 N N . THR A 1 472 ? -9.889 -7.802 38.447 1.00 33.61 466 THR A N 1
ATOM 3581 C CA . THR A 1 472 ? -10.698 -6.702 37.902 1.00 34.08 466 THR A CA 1
ATOM 3582 C C . THR A 1 472 ? -10.785 -5.448 38.781 1.00 34.33 466 THR A C 1
ATOM 3583 O O . THR A 1 472 ? -11.304 -4.418 38.341 1.00 34.42 466 THR A O 1
ATOM 3587 N N . SER A 1 473 ? -10.276 -5.533 40.009 1.00 34.62 467 SER A N 1
ATOM 3588 C CA . SER A 1 473 ? -10.241 -4.383 40.919 1.00 34.91 467 SER A CA 1
ATOM 3589 C C . SER A 1 473 ? -9.167 -4.544 41.989 1.00 35.13 467 SER A C 1
ATOM 3590 O O . SER A 1 473 ? -8.738 -5.661 42.283 1.00 35.19 467 SER A O 1
ATOM 3593 N N . LEU A 1 474 ? -8.748 -3.422 42.573 1.00 35.44 468 LEU A N 1
ATOM 3594 C CA . LEU A 1 474 ? -7.832 -3.434 43.714 1.00 35.78 468 LEU A CA 1
ATOM 3595 C C . LEU A 1 474 ? -8.500 -4.087 44.922 1.00 35.94 468 LEU A C 1
ATOM 3596 O O . LEU A 1 474 ? -7.836 -4.718 45.747 1.00 36.01 468 LEU A O 1
ATOM 3601 N N . GLU A 1 475 ? -9.821 -3.932 45.002 1.00 36.17 469 GLU A N 1
ATOM 3602 C CA . GLU A 1 475 ? -10.635 -4.534 46.054 1.00 36.35 469 GLU A CA 1
ATOM 3603 C C . GLU A 1 475 ? -10.628 -6.062 45.961 1.00 36.29 469 GLU A C 1
ATOM 3604 O O . GLU A 1 475 ? -10.583 -6.748 46.984 1.00 36.38 469 GLU A O 1
ATOM 3610 N N . GLU A 1 476 ? -10.674 -6.588 44.737 1.00 36.26 470 GLU A N 1
ATOM 3611 C CA . GLU A 1 476 ? -10.598 -8.035 44.517 1.00 36.19 470 GLU A CA 1
ATOM 3612 C C . GLU A 1 476 ? -9.168 -8.544 44.694 1.00 35.92 470 GLU A C 1
ATOM 3613 O O . GLU A 1 476 ? -8.958 -9.651 45.191 1.00 35.91 470 GLU A O 1
ATOM 3619 N N . VAL A 1 477 ? -8.196 -7.730 44.284 1.00 35.70 471 VAL A N 1
ATOM 3620 C CA . VAL A 1 477 ? -6.779 -8.031 44.500 1.00 35.47 471 VAL A CA 1
ATOM 3621 C C . VAL A 1 477 ? -6.525 -8.334 45.983 1.00 35.40 471 VAL A C 1
ATOM 3622 O O . VAL A 1 477 ? -5.908 -9.348 46.316 1.00 35.25 471 VAL A O 1
ATOM 3626 N N . LYS A 1 478 ? -7.033 -7.467 46.858 1.00 35.43 472 LYS A N 1
ATOM 3627 C CA . LYS A 1 478 ? -6.920 -7.651 48.307 1.00 35.52 472 LYS A CA 1
ATOM 3628 C C . LYS A 1 478 ? -7.700 -8.863 48.810 1.00 35.46 472 LYS A C 1
ATOM 3629 O O . LYS A 1 478 ? -7.218 -9.595 49.678 1.00 35.60 472 LYS A O 1
ATOM 3635 N N . ALA A 1 479 ? -8.900 -9.064 48.265 1.00 35.48 473 ALA A N 1
ATOM 3636 C CA . ALA A 1 479 ? -9.755 -10.195 48.629 1.00 35.36 473 ALA A CA 1
ATOM 3637 C C . ALA A 1 479 ? -9.094 -11.533 48.295 1.00 35.31 473 ALA A C 1
ATOM 3638 O O . ALA A 1 479 ? -9.083 -12.447 49.122 1.00 35.30 473 ALA A O 1
ATOM 3640 N N . VAL A 1 480 ? -8.534 -11.630 47.089 1.00 35.26 474 VAL A N 1
ATOM 3641 C CA . VAL A 1 480 ? -7.771 -12.807 46.671 1.00 35.14 474 VAL A CA 1
ATOM 3642 C C . VAL A 1 480 ? -6.573 -13.016 47.601 1.00 35.13 474 VAL A C 1
ATOM 3643 O O . VAL A 1 480 ? -6.342 -14.128 48.081 1.00 34.94 474 VAL A O 1
ATOM 3647 N N . SER A 1 481 ? -5.835 -11.939 47.868 1.00 35.19 475 SER A N 1
ATOM 3648 C CA . SER A 1 481 ? -4.690 -11.996 48.775 1.00 35.38 475 SER A CA 1
ATOM 3649 C C . SER A 1 481 ? -5.091 -12.528 50.150 1.00 35.53 475 SER A C 1
ATOM 3650 O O . SER A 1 481 ? -4.454 -13.441 50.671 1.00 35.56 475 SER A O 1
ATOM 3653 N N . ARG A 1 482 ? -6.161 -11.965 50.711 1.00 35.80 476 ARG A N 1
ATOM 3654 C CA . ARG A 1 482 ? -6.662 -12.347 52.034 1.00 36.20 476 ARG A CA 1
ATOM 3655 C C . ARG A 1 482 ? -7.135 -13.797 52.111 1.00 36.21 476 ARG A C 1
ATOM 3656 O O . ARG A 1 482 ? -6.964 -14.458 53.135 1.00 36.42 476 ARG A O 1
ATOM 3664 N N . ARG A 1 483 ? -7.732 -14.276 51.024 1.00 36.39 477 ARG A N 1
ATOM 3665 C CA . ARG A 1 483 ? -8.282 -15.628 50.960 1.00 36.42 477 ARG A CA 1
ATOM 3666 C C . ARG A 1 483 ? -7.200 -16.684 50.719 1.00 36.37 477 ARG A C 1
ATOM 3667 O O . ARG A 1 483 ? -7.251 -17.771 51.297 1.00 36.44 477 ARG A O 1
ATOM 3675 N N . GLU A 1 484 ? -6.220 -16.353 49.881 1.00 36.37 478 GLU A N 1
ATOM 3676 C CA . GLU A 1 484 ? -5.208 -17.318 49.443 1.00 36.41 478 GLU A CA 1
ATOM 3677 C C . GLU A 1 484 ? -3.911 -17.265 50.248 1.00 36.49 478 GLU A C 1
ATOM 3678 O O . GLU A 1 484 ? -3.356 -18.306 50.602 1.00 36.51 478 GLU A O 1
ATOM 3684 N N . ASN A 1 485 ? -3.431 -16.055 50.527 1.00 36.62 479 ASN A N 1
ATOM 3685 C CA . ASN A 1 485 ? -2.171 -15.861 51.242 1.00 36.82 479 ASN A CA 1
ATOM 3686 C C . ASN A 1 485 ? -2.394 -15.293 52.643 1.00 36.97 479 ASN A C 1
ATOM 3687 O O . ASN A 1 485 ? -2.907 -14.186 52.799 1.00 37.15 479 ASN A O 1
ATOM 3692 N N . SER A 1 486 ? -2.010 -16.059 53.659 1.00 37.21 480 SER A N 1
ATOM 3693 C CA . SER A 1 486 ? -2.211 -15.645 55.046 1.00 37.42 480 SER A CA 1
ATOM 3694 C C . SER A 1 486 ? -1.235 -14.552 55.472 1.00 37.43 480 SER A C 1
ATOM 3695 O O . SER A 1 486 ? -0.065 -14.563 55.088 1.00 37.50 480 SER A O 1
ATOM 3698 N N . TRP A 1 487 ? -1.739 -13.605 56.256 1.00 37.58 481 TRP A N 1
ATOM 3699 C CA . TRP A 1 487 ? -0.918 -12.571 56.874 1.00 37.66 481 TRP A CA 1
ATOM 3700 C C . TRP A 1 487 ? -0.604 -12.972 58.312 1.00 37.55 481 TRP A C 1
ATOM 3701 O O . TRP A 1 487 ? -1.392 -13.667 58.956 1.00 37.53 481 TRP A O 1
ATOM 3712 N N . LYS A 1 488 ? 0.553 -12.540 58.804 1.00 37.43 482 LYS A N 1
ATOM 3713 C CA . LYS A 1 488 ? 0.847 -12.590 60.230 1.00 37.38 482 LYS A CA 1
ATOM 3714 C C . LYS A 1 488 ? 0.800 -11.168 60.775 1.00 37.25 482 LYS A C 1
ATOM 3715 O O . LYS A 1 488 ? 1.479 -10.274 60.263 1.00 37.18 482 LYS A O 1
ATOM 3721 N N . THR A 1 489 ? -0.021 -10.962 61.800 1.00 37.05 483 THR A N 1
ATOM 3722 C CA . THR A 1 489 ? -0.147 -9.651 62.426 1.00 37.01 483 THR A CA 1
ATOM 3723 C C . THR A 1 489 ? 0.639 -9.587 63.737 1.00 36.97 483 THR A C 1
ATOM 3724 O O . THR A 1 489 ? 0.513 -10.463 64.596 1.00 36.83 483 THR A O 1
ATOM 3728 N N . VAL A 1 490 ? 1.475 -8.559 63.855 1.00 36.86 484 VAL A N 1
ATOM 3729 C CA . VAL A 1 490 ? 2.294 -8.342 65.045 1.00 36.87 484 VAL A CA 1
ATOM 3730 C C . VAL A 1 490 ? 1.878 -7.013 65.675 1.00 36.92 484 VAL A C 1
ATOM 3731 O O . VAL A 1 490 ? 2.133 -5.941 65.119 1.00 36.82 484 VAL A O 1
ATOM 3735 N N . SER A 1 491 ? 1.214 -7.101 66.824 1.00 37.03 485 SER A N 1
ATOM 3736 C CA . SER A 1 491 ? 0.680 -5.927 67.511 1.00 37.23 485 SER A CA 1
ATOM 3737 C C . SER A 1 491 ? 1.688 -5.344 68.503 1.00 37.40 485 SER A C 1
ATOM 3738 O O . SER A 1 491 ? 2.565 -6.066 68.984 1.00 37.32 485 SER A O 1
ATOM 3741 N N . PRO A 1 492 ? 1.575 -4.032 68.803 1.00 37.62 486 PRO A N 1
ATOM 3742 C CA . PRO A 1 492 ? 2.445 -3.389 69.790 1.00 37.86 486 PRO A CA 1
ATOM 3743 C C . PRO A 1 492 ? 2.314 -4.017 71.177 1.00 38.20 486 PRO A C 1
ATOM 3744 O O . PRO A 1 492 ? 1.200 -4.162 71.690 1.00 38.05 486 PRO A O 1
ATOM 3748 N N . SER A 1 493 ? 3.451 -4.390 71.761 1.00 38.71 487 SER A N 1
ATOM 3749 C CA . SER A 1 493 ? 3.493 -5.012 73.084 1.00 39.26 487 SER A CA 1
ATOM 3750 C C . SER A 1 493 ? 4.688 -4.513 73.901 1.00 39.60 487 SER A C 1
ATOM 3751 O O . SER A 1 493 ? 5.544 -5.298 74.316 1.00 39.88 487 SER A O 1
ATOM 3754 N N . GLY A 1 494 ? 4.741 -3.204 74.124 1.00 40.01 488 GLY A N 1
ATOM 3755 C CA . GLY A 1 494 ? 5.785 -2.602 74.949 1.00 40.47 488 GLY A CA 1
ATOM 3756 C C . GLY A 1 494 ? 5.224 -1.889 76.163 1.00 40.72 488 GLY A C 1
ATOM 3757 O O . GLY A 1 494 ? 4.009 -1.836 76.357 1.00 40.82 488 GLY A O 1
ATOM 3758 N N . SER A 1 495 ? 6.116 -1.352 76.990 1.00 41.04 489 SER A N 1
ATOM 3759 C CA . SER A 1 495 ? 5.722 -0.514 78.118 1.00 41.33 489 SER A CA 1
ATOM 3760 C C . SER A 1 495 ? 6.065 0.938 77.808 1.00 41.45 489 SER A C 1
ATOM 3761 O O . SER A 1 495 ? 7.086 1.214 77.173 1.00 41.57 489 SER A O 1
ATOM 3764 N N . ALA A 1 496 ? 5.210 1.855 78.258 1.00 41.63 490 ALA A N 1
ATOM 3765 C CA . ALA A 1 496 ? 5.382 3.289 78.006 1.00 41.77 490 ALA A CA 1
ATOM 3766 C C . ALA A 1 496 ? 6.736 3.805 78.480 1.00 41.87 490 ALA A C 1
ATOM 3767 O O . ALA A 1 496 ? 7.349 4.637 77.813 1.00 41.93 490 ALA A O 1
ATOM 3769 N N . MET A 1 497 ? 7.195 3.305 79.625 1.00 41.93 491 MET A N 1
ATOM 3770 C CA . MET A 1 497 ? 8.498 3.690 80.161 1.00 41.98 491 MET A CA 1
ATOM 3771 C C . MET A 1 497 ? 9.646 2.959 79.459 1.00 41.77 491 MET A C 1
ATOM 3772 O O . MET A 1 497 ? 10.749 3.497 79.359 1.00 41.85 491 MET A O 1
ATOM 3777 N N . GLU A 1 498 ? 9.377 1.744 78.978 1.00 41.48 492 GLU A N 1
ATOM 3778 C CA . GLU A 1 498 ? 10.365 0.951 78.239 1.00 41.14 492 GLU A CA 1
ATOM 3779 C C . GLU A 1 498 ? 10.649 1.548 76.864 1.00 40.77 492 GLU A C 1
ATOM 3780 O O . GLU A 1 498 ? 11.798 1.583 76.422 1.00 40.79 492 GLU A O 1
ATOM 3786 N N . ARG A 1 499 ? 9.592 2.004 76.195 1.00 40.27 493 ARG A N 1
ATOM 3787 C CA . ARG A 1 499 ? 9.710 2.705 74.921 1.00 39.74 493 ARG A CA 1
ATOM 3788 C C . ARG A 1 499 ? 10.355 4.073 75.147 1.00 39.33 493 ARG A C 1
ATOM 3789 O O . ARG A 1 499 ? 11.203 4.505 74.362 1.00 39.19 493 ARG A O 1
ATOM 3797 N N . GLU A 1 500 ? 9.951 4.733 76.232 1.00 38.74 494 GLU A N 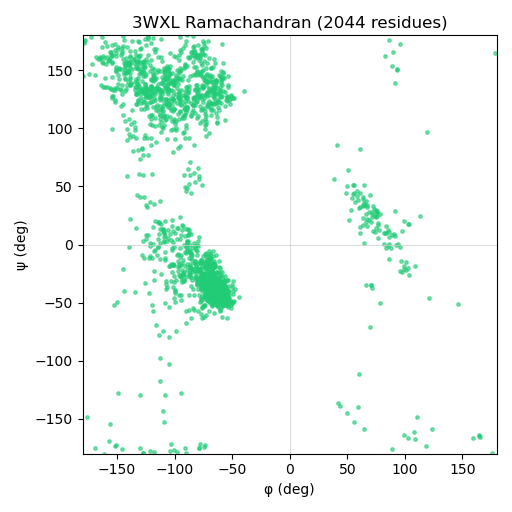1
ATOM 3798 C CA . GLU A 1 500 ? 10.487 6.036 76.621 1.00 38.25 494 GLU A CA 1
ATOM 3799 C C . GLU A 1 500 ? 11.988 5.958 76.888 1.00 37.69 494 GLU A C 1
ATOM 3800 O O . GLU A 1 500 ? 12.743 6.827 76.452 1.00 37.65 494 GLU A O 1
ATOM 3806 N N . ALA A 1 501 ? 12.409 4.910 77.596 1.00 36.96 495 ALA A N 1
ATOM 3807 C CA . ALA A 1 501 ? 13.820 4.698 77.918 1.00 36.27 495 ALA A CA 1
ATOM 3808 C C . ALA A 1 501 ? 14.643 4.362 76.677 1.00 35.68 495 ALA A C 1
ATOM 3809 O O . ALA A 1 501 ? 15.751 4.870 76.513 1.00 35.58 495 ALA A O 1
ATOM 3811 N N . MET A 1 502 ? 14.090 3.516 75.808 1.00 34.91 496 MET A N 1
ATOM 3812 C CA . MET A 1 502 ? 14.787 3.075 74.598 1.00 34.29 496 MET A CA 1
ATOM 3813 C C . MET A 1 502 ? 15.056 4.234 73.638 1.00 33.64 496 MET A C 1
ATOM 3814 O O . MET A 1 502 ? 16.157 4.350 73.096 1.00 33.48 496 MET A O 1
ATOM 3819 N N . ILE A 1 503 ? 14.047 5.080 73.442 1.00 32.88 497 ILE A N 1
ATOM 3820 C CA . ILE A 1 503 ? 14.166 6.268 72.594 1.00 32.19 497 ILE A CA 1
ATOM 3821 C C . ILE A 1 503 ? 15.123 7.297 73.206 1.00 31.66 497 ILE A C 1
ATOM 3822 O O . ILE A 1 503 ? 15.944 7.880 72.496 1.00 31.64 497 ILE A O 1
ATOM 3827 N N . ALA A 1 504 ? 15.025 7.499 74.520 1.00 31.18 498 ALA A N 1
ATOM 3828 C CA . ALA A 1 504 ? 15.890 8.447 75.229 1.00 30.58 498 ALA A CA 1
ATOM 3829 C C . ALA A 1 504 ? 17.366 8.053 75.162 1.00 30.26 498 ALA A C 1
ATOM 3830 O O . ALA A 1 504 ? 18.233 8.913 74.977 1.00 30.07 498 ALA A O 1
ATOM 3832 N N . GLU A 1 505 ? 17.639 6.756 75.316 1.00 29.77 499 GLU A N 1
ATOM 3833 C CA . GLU A 1 505 ? 18.995 6.213 75.199 1.00 29.42 499 GLU A CA 1
ATOM 3834 C C . GLU A 1 505 ? 19.509 6.373 73.771 1.00 29.02 499 GLU A C 1
ATOM 3835 O O . GLU A 1 505 ? 20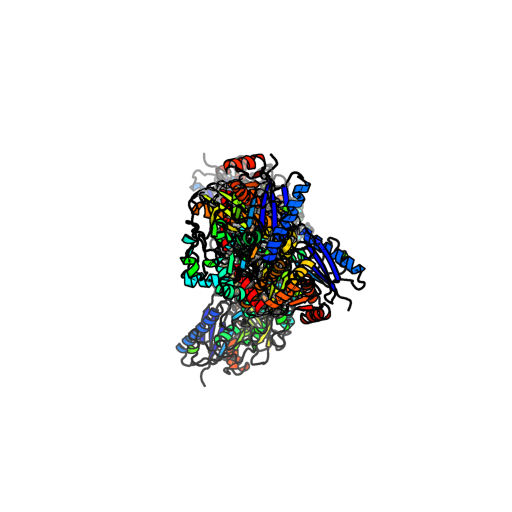.644 6.801 73.553 1.00 28.78 499 GLU A O 1
ATOM 3841 N N . TRP A 1 506 ? 18.654 6.017 72.813 1.00 28.61 500 TRP A N 1
ATOM 3842 C CA . TRP A 1 506 ? 18.926 6.164 71.385 1.00 28.26 500 TRP A CA 1
ATOM 3843 C C . TRP A 1 506 ? 19.311 7.606 71.054 1.00 28.19 500 TRP A C 1
ATOM 3844 O O . TRP A 1 506 ? 20.288 7.850 70.342 1.00 28.01 500 TRP A O 1
ATOM 3855 N N . ARG A 1 507 ? 18.544 8.547 71.600 1.00 28.14 501 ARG A N 1
ATOM 3856 C CA . ARG A 1 507 ? 18.794 9.976 71.430 1.00 28.23 501 ARG A CA 1
ATOM 3857 C C . ARG A 1 507 ? 20.187 10.401 71.899 1.00 28.03 501 ARG A C 1
ATOM 3858 O O . ARG A 1 507 ? 20.891 11.124 71.188 1.00 27.93 501 ARG A O 1
ATOM 3866 N N . GLU A 1 508 ? 20.573 9.954 73.094 1.00 27.82 502 GLU A N 1
ATOM 3867 C CA . GLU A 1 508 ? 21.885 10.278 73.666 1.00 27.76 502 GLU A CA 1
ATOM 3868 C C . GLU A 1 508 ? 23.025 9.694 72.840 1.00 27.51 502 GLU A C 1
ATOM 3869 O O . GLU A 1 508 ? 24.036 10.363 72.598 1.00 27.43 502 GLU A O 1
ATOM 3875 N N . ALA A 1 509 ? 22.852 8.444 72.414 1.00 27.09 503 ALA A N 1
ATOM 3876 C CA . ALA A 1 509 ? 23.860 7.735 71.631 1.00 26.82 503 ALA A CA 1
ATOM 3877 C C . ALA A 1 509 ? 24.158 8.441 70.313 1.00 26.75 503 ALA A C 1
ATOM 3878 O O . ALA A 1 509 ? 25.318 8.549 69.913 1.00 26.42 503 ALA A O 1
ATOM 3880 N N . LEU A 1 510 ? 23.107 8.934 69.658 1.00 26.74 504 LEU A N 1
ATOM 3881 C CA . LEU A 1 510 ? 23.233 9.638 68.381 1.00 27.12 504 LEU A CA 1
ATOM 3882 C C . LEU A 1 510 ? 24.169 10.841 68.459 1.00 27.32 504 LEU A C 1
ATOM 3883 O O . LEU A 1 510 ? 24.859 11.155 67.491 1.00 27.40 504 LEU A O 1
ATOM 3888 N N . LYS A 1 511 ? 24.189 11.504 69.614 1.00 27.69 505 LYS A N 1
ATOM 3889 C CA . LYS A 1 511 ? 25.050 12.667 69.833 1.00 28.14 505 LYS A CA 1
ATOM 3890 C C . LYS A 1 511 ? 26.533 12.300 69.954 1.00 28.62 505 LYS A C 1
ATOM 3891 O O . LYS A 1 511 ? 27.406 13.152 69.785 1.00 28.55 505 LYS A O 1
ATOM 3897 N N . ARG A 1 512 ? 26.809 11.029 70.233 1.00 29.20 506 ARG A N 1
ATOM 3898 C CA . ARG A 1 512 ? 28.181 10.552 70.419 1.00 30.04 506 ARG A CA 1
ATOM 3899 C C . ARG A 1 512 ? 28.740 9.851 69.171 1.00 30.56 506 ARG A C 1
ATOM 3900 O O . ARG A 1 512 ? 29.820 9.254 69.219 1.00 30.61 506 ARG A O 1
ATOM 3908 N N . THR A 1 513 ? 28.012 9.945 68.058 1.00 31.20 507 THR A N 1
ATOM 3909 C CA . THR A 1 513 ? 28.359 9.213 66.830 1.00 31.95 507 THR A CA 1
ATOM 3910 C C . THR A 1 513 ? 29.308 9.951 65.879 1.00 32.48 507 THR A C 1
ATOM 3911 O O . THR A 1 513 ? 29.902 9.329 64.994 1.00 32.42 507 THR A O 1
ATOM 3915 N N . LYS A 1 514 ? 29.447 11.264 66.059 1.00 33.35 508 LYS A N 1
ATOM 3916 C CA . LYS A 1 514 ? 30.304 12.086 65.194 1.00 34.30 508 LYS A CA 1
ATOM 3917 C C . LYS A 1 514 ? 31.780 11.721 65.333 1.00 34.86 508 LYS A C 1
ATOM 3918 O O . LYS A 1 514 ? 32.316 11.704 66.442 1.00 34.90 508 LYS A O 1
ATOM 3924 N N . TRP A 1 515 ? 32.428 11.426 64.206 1.00 35.60 509 TRP A N 1
ATOM 3925 C CA . TRP A 1 515 ? 33.823 10.971 64.218 1.00 36.28 509 TRP A CA 1
ATOM 3926 C C . TRP A 1 515 ? 34.611 11.293 62.942 1.00 36.78 509 TRP A C 1
ATOM 3927 O O . TRP A 1 515 ? 35.696 11.873 63.017 1.00 36.89 509 TRP A O 1
ATOM 3938 N N . ALA A 1 516 ? 34.063 10.916 61.785 1.00 37.40 510 ALA A N 1
ATOM 3939 C CA . ALA A 1 516 ? 34.776 11.000 60.502 1.00 37.91 510 ALA A CA 1
ATOM 3940 C C . ALA A 1 516 ? 35.257 12.405 60.128 1.00 38.33 510 ALA A C 1
ATOM 3941 O O . ALA A 1 516 ? 34.695 13.408 60.582 1.00 38.49 510 ALA A O 1
ATOM 3943 N N . LYS A 1 517 ? 36.291 12.448 59.284 1.00 38.77 511 LYS A N 1
ATOM 3944 C CA . LYS A 1 517 ? 37.026 13.671 58.927 1.00 39.09 511 LYS A CA 1
ATOM 3945 C C . LYS A 1 517 ? 37.801 14.220 60.121 1.00 39.21 511 LYS A C 1
ATOM 3946 O O . LYS A 1 517 ? 38.740 13.584 60.605 1.00 39.32 511 LYS A O 1
ATOM 3952 N N . PHE B 1 5 ? 77.297 -25.502 103.761 1.00 34.23 -1 PHE B N 1
ATOM 3953 C CA . PHE B 1 5 ? 76.245 -26.069 104.653 1.00 34.05 -1 PHE B CA 1
ATOM 3954 C C . PHE B 1 5 ? 74.875 -26.005 103.970 1.00 33.78 -1 PHE B C 1
ATOM 3955 O O . PHE B 1 5 ? 74.784 -25.754 102.761 1.00 33.71 -1 PHE B O 1
ATOM 3963 N N . THR B 1 6 ? 73.820 -26.236 104.749 1.00 33.33 0 THR B N 1
ATOM 3964 C CA . THR B 1 6 ? 72.448 -26.248 104.250 1.00 33.02 0 THR B CA 1
ATOM 3965 C C . THR B 1 6 ? 72.007 -24.880 103.738 1.00 32.53 0 THR B C 1
ATOM 3966 O O . THR B 1 6 ? 72.546 -23.845 104.133 1.00 32.44 0 THR B O 1
ATOM 3970 N N . MET B 1 7 ? 71.021 -24.894 102.852 1.00 32.17 1 MET B N 1
ATOM 3971 C CA . MET B 1 7 ? 70.447 -23.676 102.302 1.00 31.55 1 MET B CA 1
ATOM 3972 C C . MET B 1 7 ? 69.614 -22.948 103.358 1.00 31.19 1 MET B C 1
ATOM 3973 O O . MET B 1 7 ? 68.905 -23.589 104.138 1.00 31.43 1 MET B O 1
ATOM 3978 N N . LYS B 1 8 ? 69.717 -21.617 103.393 1.00 30.52 2 LYS B N 1
ATOM 3979 C CA . LYS B 1 8 ? 68.800 -20.804 104.193 1.00 29.76 2 LYS B CA 1
ATOM 3980 C C . LYS B 1 8 ? 67.527 -20.604 103.380 1.00 29.07 2 LYS B C 1
ATOM 3981 O O . LYS B 1 8 ? 67.590 -20.285 102.190 1.00 28.81 2 LYS B O 1
ATOM 3987 N N . TYR B 1 9 ? 66.380 -20.795 104.022 1.00 28.21 3 TYR B N 1
ATOM 3988 C CA . TYR B 1 9 ? 65.093 -20.617 103.355 1.00 27.36 3 TYR B CA 1
ATOM 3989 C C . TYR B 1 9 ? 64.279 -19.496 103.994 1.00 26.80 3 TYR B C 1
ATOM 3990 O O . TYR B 1 9 ? 64.302 -19.310 105.213 1.00 26.64 3 TYR B O 1
ATOM 3999 N N . VAL B 1 10 ? 63.570 -18.742 103.157 1.00 25.99 4 VAL B N 1
ATOM 4000 C CA . VAL B 1 10 ? 62.664 -17.704 103.633 1.00 25.27 4 VAL B CA 1
ATOM 4001 C C . VAL B 1 10 ? 61.267 -17.970 103.082 1.00 25.01 4 VAL B C 1
ATOM 4002 O O . VAL B 1 10 ? 61.098 -18.175 101.880 1.00 24.88 4 VAL B O 1
ATOM 4006 N N . GLY B 1 11 ? 60.276 -17.972 103.968 1.00 24.64 5 GLY B N 1
ATOM 4007 C CA . GLY B 1 11 ? 58.893 -18.244 103.579 1.00 24.37 5 GLY B CA 1
ATOM 4008 C C . GLY B 1 11 ? 58.063 -16.983 103.467 1.00 24.20 5 GLY B C 1
ATOM 4009 O O . GLY B 1 11 ? 58.170 -16.086 104.299 1.00 24.31 5 GLY B O 1
ATOM 4010 N N . SER B 1 12 ? 57.229 -16.922 102.433 1.00 23.98 6 SER B N 1
ATOM 4011 C CA . SER B 1 12 ? 56.383 -15.762 102.186 1.00 23.76 6 SER B CA 1
ATOM 4012 C C . SER B 1 12 ? 54.915 -16.162 102.080 1.00 23.61 6 SER B C 1
ATOM 4013 O O . SER B 1 12 ? 54.544 -16.951 101.210 1.00 23.85 6 SER B O 1
ATOM 4016 N N . ILE B 1 13 ? 54.095 -15.627 102.981 1.00 23.32 7 ILE B N 1
ATOM 4017 C CA . ILE B 1 13 ? 52.645 -15.757 102.880 1.00 23.25 7 ILE B CA 1
ATOM 4018 C C . ILE B 1 13 ? 52.142 -14.660 101.948 1.00 23.16 7 ILE B C 1
ATOM 4019 O O . ILE B 1 13 ? 52.340 -13.470 102.204 1.00 23.28 7 ILE B O 1
ATOM 4024 N N . ASP B 1 14 ? 51.511 -15.078 100.859 1.00 23.03 8 ASP B N 1
ATOM 4025 C CA . ASP B 1 14 ? 50.931 -14.164 99.890 1.00 22.84 8 ASP B CA 1
ATOM 4026 C C . ASP B 1 14 ? 49.420 -14.328 99.982 1.00 22.61 8 ASP B C 1
ATOM 4027 O O . ASP B 1 14 ? 48.847 -15.258 99.410 1.00 22.49 8 ASP B O 1
ATOM 4032 N N . GLN B 1 15 ? 48.794 -13.432 100.739 1.00 22.43 9 GLN B N 1
ATOM 4033 C CA . GLN B 1 15 ? 47.363 -13.486 100.992 1.00 22.34 9 GLN B CA 1
ATOM 4034 C C . GLN B 1 15 ? 46.654 -12.517 100.055 1.00 22.37 9 GLN B C 1
ATOM 4035 O O . GLN B 1 15 ? 46.604 -11.311 100.305 1.00 22.27 9 GLN B O 1
ATOM 4041 N N . GLY B 1 16 ? 46.117 -13.062 98.967 1.00 22.50 10 GLY B N 1
ATOM 4042 C CA . GLY B 1 16 ? 45.466 -12.262 97.937 1.00 22.73 10 GLY B CA 1
ATOM 4043 C C . GLY B 1 16 ? 43.964 -12.183 98.108 1.00 22.96 10 GLY B C 1
ATOM 4044 O O . GLY B 1 16 ? 43.391 -12.779 99.026 1.00 22.71 10 GLY B O 1
ATOM 4045 N N . THR B 1 17 ? 43.327 -11.437 97.213 1.00 23.16 11 THR B N 1
ATOM 4046 C CA . THR B 1 17 ? 41.879 -11.262 97.243 1.00 23.48 11 THR B CA 1
ATOM 4047 C C . THR B 1 17 ? 41.143 -12.596 97.070 1.00 23.60 11 THR B C 1
ATOM 4048 O O . THR B 1 17 ? 40.154 -12.852 97.757 1.00 23.88 11 THR B O 1
ATOM 4052 N N . THR B 1 18 ? 41.631 -13.449 96.172 1.00 23.78 12 THR B N 1
ATOM 4053 C CA . THR B 1 18 ? 40.913 -14.689 95.850 1.00 24.10 12 THR B CA 1
ATOM 4054 C C . THR B 1 18 ? 41.484 -15.953 96.493 1.00 24.18 12 THR B C 1
ATOM 4055 O O . THR B 1 18 ? 40.769 -16.942 96.656 1.00 24.25 12 THR B O 1
ATOM 4059 N N . SER B 1 19 ? 42.765 -15.922 96.854 1.00 24.22 13 SER B N 1
ATOM 4060 C CA . SER B 1 19 ? 43.412 -17.088 97.459 1.00 24.41 13 SER B CA 1
ATOM 4061 C C . SER B 1 19 ? 44.561 -16.701 98.385 1.00 24.40 13 SER B C 1
ATOM 4062 O O . SER B 1 19 ? 44.948 -15.535 98.464 1.00 24.28 13 SER B O 1
ATOM 4065 N N . THR B 1 20 ? 45.096 -17.698 99.085 1.00 24.49 14 THR B N 1
ATOM 4066 C CA . THR B 1 20 ? 46.303 -17.534 99.879 1.00 24.56 14 THR B CA 1
ATOM 4067 C C . THR B 1 20 ? 47.377 -18.476 99.341 1.00 24.58 14 THR B C 1
ATOM 4068 O O . THR B 1 20 ? 47.078 -19.583 98.886 1.00 24.52 14 THR B O 1
ATOM 4072 N N . ARG B 1 21 ? 48.622 -18.011 99.365 1.00 24.53 15 ARG B N 1
ATOM 4073 C CA . ARG B 1 21 ? 49.756 -18.807 98.920 1.00 24.68 15 ARG B CA 1
ATOM 4074 C C . ARG B 1 21 ? 50.884 -18.690 99.933 1.00 24.55 15 ARG B C 1
ATOM 4075 O O . ARG B 1 21 ? 51.116 -17.615 100.486 1.00 24.42 15 ARG B O 1
ATOM 4083 N N . PHE B 1 22 ? 51.554 -19.808 100.192 1.00 24.26 16 PHE B N 1
ATOM 4084 C CA . PHE B 1 22 ? 52.823 -19.796 100.909 1.00 24.22 16 PHE B CA 1
ATOM 4085 C C . PHE B 1 22 ? 53.901 -20.227 99.933 1.00 23.96 16 PHE B C 1
ATOM 4086 O O . PHE B 1 22 ? 53.779 -21.264 99.276 1.00 23.89 16 PHE B O 1
ATOM 4094 N N . ILE B 1 23 ? 54.939 -19.406 99.821 1.00 23.83 17 ILE B N 1
ATOM 4095 C CA . ILE B 1 23 ? 56.033 -19.666 98.897 1.00 23.74 17 ILE B CA 1
ATOM 4096 C C . ILE B 1 23 ? 57.359 -19.607 99.640 1.00 23.61 17 ILE B C 1
ATOM 4097 O O . ILE B 1 23 ? 57.682 -18.605 100.284 1.00 23.54 17 ILE B O 1
ATOM 4102 N N . ILE B 1 24 ? 58.107 -20.703 99.567 1.00 23.39 18 ILE B N 1
ATOM 4103 C CA . ILE B 1 24 ? 59.423 -20.774 100.189 1.00 23.22 18 ILE B CA 1
ATOM 4104 C C . ILE B 1 24 ? 60.499 -20.432 99.165 1.00 22.97 18 ILE B C 1
ATOM 4105 O O . ILE B 1 24 ? 60.589 -21.062 98.112 1.00 22.98 18 ILE B O 1
ATOM 4110 N N . PHE B 1 25 ? 61.304 -19.422 99.486 1.00 22.83 19 PHE B N 1
ATOM 4111 C CA . PHE B 1 25 ? 62.430 -19.022 98.652 1.00 22.63 19 PHE B CA 1
ATOM 4112 C C . PHE B 1 25 ? 63.734 -19.489 99.280 1.00 22.81 19 PHE B C 1
ATOM 4113 O O . PHE B 1 25 ? 63.829 -19.609 100.501 1.00 22.84 19 PHE B O 1
ATOM 4121 N N . ASP B 1 26 ? 64.738 -19.740 98.446 1.00 22.91 20 ASP B N 1
ATOM 4122 C CA . ASP B 1 26 ? 66.088 -19.969 98.949 1.00 23.06 20 ASP B CA 1
ATOM 4123 C C . ASP B 1 26 ? 66.963 -18.727 98.750 1.00 23.16 20 ASP B C 1
ATOM 4124 O O . ASP B 1 26 ? 66.456 -17.665 98.369 1.00 23.01 20 ASP B O 1
ATOM 4129 N N . GLU B 1 27 ? 68.262 -18.858 99.014 1.00 23.31 21 GLU B N 1
ATOM 4130 C CA . GLU B 1 27 ? 69.200 -17.730 98.933 1.00 23.48 21 GLU B CA 1
ATOM 4131 C C . GLU B 1 27 ? 69.359 -17.179 97.519 1.00 23.54 21 GLU B C 1
ATOM 4132 O O . GLU B 1 27 ? 69.813 -16.048 97.337 1.00 23.43 21 GLU B O 1
ATOM 4138 N N . ARG B 1 28 ? 68.988 -17.987 96.529 1.00 23.68 22 ARG B N 1
ATOM 4139 C CA . ARG B 1 28 ? 69.057 -17.602 95.118 1.00 24.06 22 ARG B CA 1
ATOM 4140 C C . ARG B 1 28 ? 67.863 -16.737 94.719 1.00 24.30 22 ARG B C 1
ATOM 4141 O O . ARG B 1 28 ? 67.758 -16.317 93.565 1.00 24.42 22 ARG B O 1
ATOM 4149 N N . GLN B 1 29 ? 66.968 -16.486 95.677 1.00 24.62 23 GLN B N 1
ATOM 4150 C CA . GLN B 1 29 ? 65.685 -15.811 95.431 1.00 24.90 23 GLN B CA 1
ATOM 4151 C C . GLN B 1 29 ? 64.816 -16.606 94.450 1.00 25.14 23 GLN B C 1
ATOM 4152 O O . GLN B 1 29 ? 64.049 -16.038 93.668 1.00 25.22 23 GLN B O 1
ATOM 4158 N N . ARG B 1 30 ? 64.952 -17.929 94.504 1.00 25.43 24 ARG B N 1
ATOM 4159 C CA . ARG B 1 30 ? 64.178 -18.834 93.664 1.00 25.78 24 ARG B CA 1
ATOM 4160 C C . ARG B 1 30 ? 63.063 -19.481 94.471 1.00 25.83 24 ARG B C 1
ATOM 4161 O O . ARG B 1 30 ? 63.302 -19.960 95.583 1.00 25.84 24 ARG B O 1
ATOM 4169 N N . PRO B 1 31 ? 61.836 -19.498 93.916 1.00 25.93 25 PRO B N 1
ATOM 4170 C CA . PRO B 1 31 ? 60.738 -20.198 94.573 1.00 26.08 25 PRO B CA 1
ATOM 4171 C C . PRO B 1 31 ? 60.914 -21.709 94.421 1.00 26.14 25 PRO B C 1
ATOM 4172 O O . PRO B 1 31 ? 60.879 -22.234 93.304 1.00 26.44 25 PRO B O 1
ATOM 4176 N N . VAL B 1 32 ? 61.120 -22.391 95.543 1.00 26.18 26 VAL B N 1
ATOM 4177 C CA . VAL B 1 32 ? 61.441 -23.819 95.533 1.00 26.12 26 VAL B CA 1
ATOM 4178 C C . VAL B 1 32 ? 60.294 -24.705 96.024 1.00 26.15 26 VAL B C 1
ATOM 4179 O O . VAL B 1 32 ? 60.326 -25.924 95.840 1.00 26.17 26 VAL B O 1
ATOM 4183 N N . SER B 1 33 ? 59.292 -24.087 96.649 1.00 26.24 27 SER B N 1
ATOM 4184 C CA . SER B 1 33 ? 58.099 -24.798 97.117 1.00 26.28 27 SER B CA 1
ATOM 4185 C C . SER B 1 33 ? 56.914 -23.848 97.239 1.00 26.28 27 SER B C 1
ATOM 4186 O O . SER B 1 33 ? 57.046 -22.750 97.782 1.00 26.31 27 SER B O 1
ATOM 4189 N N . VAL B 1 34 ? 55.759 -24.282 96.737 1.00 26.22 28 VAL B N 1
ATOM 4190 C CA . VAL B 1 34 ? 54.556 -23.448 96.696 1.00 26.31 28 VAL B CA 1
ATOM 4191 C C . VAL B 1 34 ? 53.316 -24.281 97.023 1.00 26.31 28 VAL B C 1
ATOM 4192 O O . VAL B 1 34 ? 53.214 -25.437 96.612 1.00 26.37 28 VAL B O 1
ATOM 4196 N N . HIS B 1 35 ? 52.391 -23.693 97.778 1.00 26.22 29 HIS B N 1
ATOM 4197 C CA . HIS B 1 35 ? 51.031 -24.223 97.887 1.00 26.22 29 HIS B CA 1
ATOM 4198 C C . HIS B 1 35 ? 50.003 -23.097 97.959 1.00 26.05 29 HIS B C 1
ATOM 4199 O O . HIS B 1 35 ? 50.247 -22.063 98.584 1.00 25.93 29 HIS B O 1
ATOM 4206 N N . GLN B 1 36 ? 48.857 -23.321 97.318 1.00 25.76 30 GLN B N 1
ATOM 4207 C CA . GLN B 1 36 ? 47.787 -22.332 97.223 1.00 25.66 30 GLN B CA 1
ATOM 4208 C C . GLN B 1 36 ? 46.460 -22.903 97.726 1.00 25.31 30 GLN B C 1
ATOM 4209 O O . GLN B 1 36 ? 46.129 -24.059 97.446 1.00 25.05 30 GLN B O 1
ATOM 4215 N N . VAL B 1 37 ? 45.721 -22.085 98.477 1.00 25.00 31 VAL B N 1
ATOM 4216 C CA . VAL B 1 37 ? 44.376 -22.423 98.957 1.00 24.83 31 VAL B CA 1
ATOM 4217 C C . VAL B 1 37 ? 43.421 -21.245 98.711 1.00 24.88 31 VAL B C 1
ATOM 4218 O O . VAL B 1 37 ? 43.655 -20.142 99.215 1.00 24.76 31 VAL B O 1
ATOM 4222 N N . PRO B 1 38 ? 42.344 -21.472 97.934 1.00 24.90 32 PRO B N 1
ATOM 4223 C CA . PRO B 1 38 ? 41.378 -20.402 97.673 1.00 24.91 32 PRO B CA 1
ATOM 4224 C C . PRO B 1 38 ? 40.417 -20.185 98.844 1.00 24.94 32 PRO B C 1
ATOM 4225 O O . PRO B 1 38 ? 40.251 -21.077 99.678 1.00 25.14 32 PRO B O 1
ATOM 4229 N N . HIS B 1 39 ? 39.803 -19.005 98.905 1.00 25.07 33 HIS B N 1
ATOM 4230 C CA . HIS B 1 39 ? 38.777 -18.723 99.912 1.00 25.08 33 HIS B CA 1
ATOM 4231 C C . HIS B 1 39 ? 37.514 -18.125 99.293 1.00 25.11 33 HIS B C 1
ATOM 4232 O O . HIS B 1 39 ? 37.508 -17.735 98.124 1.00 25.04 33 HIS B O 1
ATOM 4239 N N . THR B 1 40 ? 36.454 -18.060 100.093 1.00 25.10 34 THR B N 1
ATOM 4240 C CA . THR B 1 40 ? 35.118 -17.712 99.611 1.00 25.24 34 THR B CA 1
ATOM 4241 C C . THR B 1 40 ? 34.931 -16.208 99.440 1.00 25.31 34 THR B C 1
ATOM 4242 O O . THR B 1 40 ? 35.229 -15.424 100.344 1.00 25.11 34 THR B O 1
ATOM 4246 N N . GLN B 1 41 ? 34.428 -15.827 98.269 1.00 25.45 35 GLN B N 1
ATOM 4247 C CA . GLN B 1 41 ? 34.130 -14.438 97.946 1.00 25.74 35 GLN B CA 1
ATOM 4248 C C . GLN B 1 41 ? 32.650 -14.163 98.221 1.00 26.10 35 GLN B C 1
ATOM 4249 O O . GLN B 1 41 ? 31.814 -14.252 97.314 1.00 26.07 35 GLN B O 1
ATOM 4255 N N . HIS B 1 42 ? 32.335 -13.846 99.477 1.00 26.37 36 HIS B N 1
ATOM 4256 C CA . HIS B 1 42 ? 30.954 -13.633 99.912 1.00 26.89 36 HIS B CA 1
ATOM 4257 C C . HIS B 1 42 ? 30.409 -12.302 99.405 1.00 27.36 36 HIS B C 1
ATOM 4258 O O . HIS B 1 42 ? 31.040 -11.256 99.578 1.00 27.24 36 HIS B O 1
ATOM 4265 N N . THR B 1 43 ? 29.238 -12.359 98.777 1.00 27.82 37 THR B N 1
ATOM 4266 C CA . THR B 1 43 ? 28.549 -11.173 98.277 1.00 28.53 37 THR B CA 1
ATOM 4267 C C . THR B 1 43 ? 27.106 -11.176 98.797 1.00 28.96 37 THR B C 1
ATOM 4268 O O . THR B 1 43 ? 26.187 -11.592 98.085 1.00 29.04 37 THR B O 1
ATOM 4272 N N . PRO B 1 44 ? 26.904 -10.719 100.049 1.00 29.43 38 PRO B N 1
ATOM 4273 C CA . PRO B 1 44 ? 25.589 -10.769 100.696 1.00 29.78 38 PRO B CA 1
ATOM 4274 C C . PRO B 1 44 ? 24.573 -9.787 100.104 1.00 30.14 38 PRO B C 1
ATOM 4275 O O . PRO B 1 44 ? 23.365 -9.993 100.246 1.00 30.16 38 PRO B O 1
ATOM 4279 N N . HIS B 1 45 ? 25.070 -8.733 99.458 1.00 30.52 39 HIS B N 1
ATOM 4280 C CA . HIS B 1 45 ? 24.238 -7.736 98.784 1.00 30.85 39 HIS B CA 1
ATOM 4281 C C . HIS B 1 45 ? 24.960 -7.232 97.529 1.00 30.82 39 HIS B C 1
ATOM 4282 O O . HIS B 1 45 ? 26.152 -7.504 97.359 1.00 30.94 39 HIS B O 1
ATOM 4289 N N . PRO B 1 46 ? 24.244 -6.514 96.636 1.00 30.90 40 PRO B N 1
ATOM 4290 C CA . PRO B 1 46 ? 24.912 -5.893 95.488 1.00 30.73 40 PRO B CA 1
ATOM 4291 C C . PRO B 1 46 ? 25.929 -4.835 95.918 1.00 30.62 40 PRO B C 1
ATOM 4292 O O . PRO B 1 46 ? 25.612 -3.960 96.729 1.00 30.65 40 PRO B O 1
ATOM 4296 N N . GLY B 1 47 ? 27.145 -4.936 95.385 1.00 30.40 41 GLY B N 1
ATOM 4297 C CA . GLY B 1 47 ? 28.230 -4.015 95.729 1.00 30.11 41 GLY B CA 1
ATOM 4298 C C . GLY B 1 47 ? 29.000 -4.402 96.980 1.00 29.85 41 GLY B C 1
ATOM 4299 O O . GLY B 1 47 ? 29.960 -3.725 97.360 1.00 29.87 41 GLY B O 1
ATOM 4300 N N . TRP B 1 48 ? 28.581 -5.491 97.620 1.00 29.59 42 TRP B N 1
ATOM 4301 C CA . TRP B 1 48 ? 29.212 -5.973 98.844 1.00 29.31 42 TRP B CA 1
ATOM 4302 C C . TRP B 1 48 ? 30.148 -7.140 98.552 1.00 29.08 42 TRP B C 1
ATOM 4303 O O . TRP B 1 48 ? 29.828 -8.017 97.746 1.00 29.16 42 TRP B O 1
ATOM 4314 N N . LEU B 1 49 ? 31.302 -7.138 99.213 1.00 28.77 43 LEU B N 1
ATOM 4315 C CA . LEU B 1 49 ? 32.232 -8.265 99.179 1.00 28.34 43 LEU B CA 1
ATOM 4316 C C . LEU B 1 49 ? 32.930 -8.390 100.528 1.00 28.27 43 LEU B C 1
ATOM 4317 O O . LEU B 1 49 ? 33.453 -7.408 101.063 1.00 28.06 43 LEU B O 1
ATOM 4322 N N . GLU B 1 50 ? 32.920 -9.602 101.074 1.00 28.03 44 GLU B N 1
ATOM 4323 C CA . GLU B 1 50 ? 33.529 -9.873 102.373 1.00 28.02 44 GLU B CA 1
ATOM 4324 C C . GLU B 1 50 ? 34.177 -11.251 102.429 1.00 27.67 44 GLU B C 1
ATOM 4325 O O . GLU B 1 50 ? 33.728 -12.191 101.768 1.00 27.77 44 GLU B O 1
ATOM 4331 N N . HIS B 1 51 ? 35.244 -11.355 103.214 1.00 27.36 45 HIS B N 1
ATOM 4332 C CA . HIS B 1 51 ? 35.940 -12.619 103.403 1.00 26.91 45 HIS B CA 1
ATOM 4333 C C . HIS B 1 51 ? 35.780 -13.130 104.829 1.00 26.97 45 HIS B C 1
ATOM 4334 O O . HIS B 1 51 ? 35.655 -12.345 105.774 1.00 26.85 45 HIS B O 1
ATOM 4341 N N . ASP B 1 52 ? 35.779 -14.453 104.966 1.00 26.97 46 ASP B N 1
ATOM 4342 C CA . ASP B 1 52 ? 35.760 -15.121 106.260 1.00 27.13 46 ASP B CA 1
ATOM 4343 C C . ASP B 1 52 ? 37.188 -15.118 106.811 1.00 26.99 46 ASP B C 1
ATOM 4344 O O . ASP B 1 52 ? 38.055 -15.816 106.281 1.00 26.75 46 ASP B O 1
ATOM 4349 N N . PRO B 1 53 ? 37.439 -14.310 107.864 1.00 27.07 47 PRO B N 1
ATOM 4350 C CA . PRO B 1 53 ? 38.780 -14.139 108.429 1.00 27.15 47 PRO B CA 1
ATOM 4351 C C . PRO B 1 53 ? 39.399 -15.453 108.897 1.00 27.18 47 PRO B C 1
ATOM 4352 O O . PRO B 1 53 ? 40.591 -15.678 108.683 1.00 27.20 47 PRO B O 1
ATOM 4356 N N . MET B 1 54 ? 38.589 -16.310 109.517 1.00 27.24 48 MET B N 1
ATOM 4357 C CA . MET B 1 54 ? 39.053 -17.614 109.991 1.00 27.34 48 MET B CA 1
ATOM 4358 C C . MET B 1 54 ? 39.385 -18.557 108.834 1.00 27.02 48 MET B C 1
ATOM 4359 O O . MET B 1 54 ? 40.302 -19.375 108.944 1.00 27.02 48 MET B O 1
ATOM 4364 N N . GLU B 1 55 ? 38.640 -18.436 107.734 1.00 26.58 49 GLU B N 1
ATOM 4365 C CA . GLU B 1 55 ? 38.926 -19.192 106.512 1.00 26.20 49 GLU B CA 1
ATOM 4366 C C . GLU B 1 55 ? 40.280 -18.785 105.932 1.00 26.02 49 GLU B C 1
ATOM 4367 O O . GLU B 1 55 ? 41.050 -19.637 105.493 1.00 26.08 49 GLU B O 1
ATOM 4373 N N . ILE B 1 56 ? 40.560 -17.483 105.944 1.00 25.94 50 ILE B N 1
ATOM 4374 C CA . ILE B 1 56 ? 41.837 -16.955 105.463 1.00 25.77 50 ILE B CA 1
ATOM 4375 C C . ILE B 1 56 ? 43.003 -17.443 106.335 1.00 25.82 50 ILE B C 1
ATOM 4376 O O . ILE B 1 56 ? 44.025 -17.894 105.812 1.00 25.79 50 ILE B O 1
ATOM 4381 N N . PHE B 1 57 ? 42.832 -17.371 107.654 1.00 25.94 51 PHE B N 1
ATOM 4382 C CA . PHE B 1 57 ? 43.831 -17.882 108.596 1.00 26.09 51 PHE B CA 1
ATOM 4383 C C . PHE B 1 57 ? 44.129 -19.364 108.359 1.00 25.96 51 PHE B C 1
ATOM 4384 O O . PHE B 1 57 ? 45.291 -19.750 108.235 1.00 25.87 51 PHE B O 1
ATOM 4392 N N . ARG B 1 58 ? 43.076 -20.177 108.281 1.00 25.79 52 ARG B N 1
ATOM 4393 C CA . ARG B 1 58 ? 43.211 -21.618 108.053 1.00 25.77 52 ARG B CA 1
ATOM 4394 C C . ARG B 1 58 ? 43.855 -21.939 106.707 1.00 25.54 52 ARG B C 1
ATOM 4395 O O . ARG B 1 58 ? 44.614 -22.903 106.592 1.00 25.44 52 ARG B O 1
ATOM 4403 N N . SER B 1 59 ? 43.551 -21.122 105.700 1.00 25.24 53 SER B N 1
ATOM 4404 C CA . SER B 1 59 ? 44.138 -21.262 104.372 1.00 25.09 53 SER B CA 1
ATOM 4405 C C . SER B 1 59 ? 45.651 -21.064 104.419 1.00 25.10 53 SER B C 1
ATOM 4406 O O . SER B 1 59 ? 46.402 -21.882 103.888 1.00 24.98 53 SER B O 1
ATOM 4409 N N . ALA B 1 60 ? 46.083 -19.982 105.069 1.00 25.15 54 ALA B N 1
ATOM 4410 C CA . ALA B 1 60 ? 47.503 -19.680 105.240 1.00 25.39 54 ALA B CA 1
ATOM 4411 C C . ALA B 1 60 ? 48.221 -20.817 105.964 1.00 25.52 54 ALA B C 1
ATOM 4412 O O . ALA B 1 60 ? 49.323 -21.209 105.579 1.00 25.29 54 ALA B O 1
ATOM 4414 N N . CYS B 1 61 ? 47.575 -21.342 107.002 1.00 25.91 55 CYS B N 1
ATOM 4415 C CA . CYS B 1 61 ? 48.113 -22.442 107.797 1.00 26.46 55 CYS B CA 1
ATOM 4416 C C . CYS B 1 61 ? 48.303 -23.713 106.974 1.00 26.42 55 CYS B C 1
ATOM 4417 O O . CYS B 1 61 ? 49.372 -24.325 107.018 1.00 26.43 55 CYS B O 1
ATOM 4420 N N . LYS B 1 62 ? 47.272 -24.096 106.220 1.00 26.44 56 LYS B N 1
ATOM 4421 C CA . LYS B 1 62 ? 47.360 -25.222 105.287 1.00 26.56 56 LYS B CA 1
ATOM 4422 C C . LYS B 1 62 ? 48.466 -25.032 104.252 1.00 26.47 56 LYS B C 1
ATOM 4423 O O . LYS B 1 62 ? 49.254 -25.945 104.010 1.00 26.21 56 LYS B O 1
ATOM 4429 N N . CYS B 1 63 ? 48.516 -23.842 103.653 1.00 26.43 57 CYS B N 1
ATOM 4430 C CA . CYS B 1 63 ? 49.546 -23.498 102.675 1.00 26.53 57 CYS B CA 1
ATOM 4431 C C . CYS B 1 63 ? 50.945 -23.739 103.233 1.00 26.58 57 CYS B C 1
ATOM 4432 O O . CYS B 1 63 ? 51.785 -24.338 102.567 1.00 26.50 57 CYS B O 1
ATOM 4435 N N . MET B 1 64 ? 51.171 -23.281 104.462 1.00 26.67 58 MET B N 1
ATOM 4436 C CA . MET B 1 64 ? 52.461 -23.425 105.126 1.00 26.94 58 MET B CA 1
ATOM 4437 C C . MET B 1 64 ? 52.850 -24.894 105.303 1.00 26.93 58 MET B C 1
ATOM 4438 O O . MET B 1 64 ? 53.895 -25.318 104.808 1.00 27.01 58 MET B O 1
ATOM 4443 N N . SER B 1 65 ? 51.992 -25.663 105.972 1.00 26.90 59 SER B N 1
ATOM 4444 C CA . SER B 1 65 ? 52.271 -27.072 106.277 1.00 26.85 59 SER B CA 1
ATOM 4445 C C . SER B 1 65 ? 52.494 -27.932 105.028 1.00 26.64 59 SER B C 1
ATOM 4446 O O . SER B 1 65 ? 53.371 -28.798 105.020 1.00 26.52 59 SER B O 1
ATOM 4449 N N . VAL B 1 66 ? 51.712 -27.682 103.979 1.00 26.44 60 VAL B N 1
ATOM 4450 C CA . VAL B 1 66 ? 51.851 -28.407 102.711 1.00 26.25 60 VAL B CA 1
ATOM 4451 C C . VAL B 1 66 ? 53.144 -28.017 101.977 1.00 26.15 60 VAL B C 1
ATOM 4452 O O . VAL B 1 66 ? 53.871 -28.885 101.485 1.00 25.99 60 VAL B O 1
ATOM 4456 N N . ALA B 1 67 ? 53.429 -26.717 101.917 1.00 26.12 61 ALA B N 1
ATOM 4457 C CA . ALA B 1 67 ? 54.658 -26.224 101.290 1.00 26.11 61 ALA B CA 1
ATOM 4458 C C . ALA B 1 67 ? 55.913 -26.695 102.031 1.00 26.09 61 ALA B C 1
ATOM 4459 O O . ALA B 1 67 ? 56.922 -27.012 101.400 1.00 26.12 61 ALA B O 1
ATOM 4461 N N . ILE B 1 68 ? 55.837 -26.739 103.363 1.00 26.05 62 ILE B N 1
ATOM 4462 C CA . ILE B 1 68 ? 56.928 -27.253 104.197 1.00 26.26 62 ILE B CA 1
ATOM 4463 C C . ILE B 1 68 ? 57.165 -28.737 103.911 1.00 26.36 62 ILE B C 1
ATOM 4464 O O . ILE B 1 68 ? 58.306 -29.162 103.714 1.00 26.50 62 ILE B O 1
ATOM 4469 N N . ALA B 1 69 ? 56.079 -29.508 103.868 1.00 26.52 63 ALA B N 1
ATOM 4470 C CA . ALA B 1 69 ? 56.138 -30.943 103.580 1.00 26.72 63 ALA B CA 1
ATOM 4471 C C . ALA B 1 69 ? 56.769 -31.242 102.221 1.00 26.86 63 ALA B C 1
ATOM 4472 O O . ALA B 1 69 ? 57.582 -32.158 102.103 1.00 26.79 63 ALA B O 1
ATOM 4474 N N . LYS B 1 70 ? 56.398 -30.458 101.209 1.00 27.13 64 LYS B N 1
ATOM 4475 C CA . LYS B 1 70 ? 56.929 -30.610 99.853 1.00 27.49 64 LYS B CA 1
ATOM 4476 C C . LYS B 1 70 ? 58.420 -30.287 99.754 1.00 27.83 64 LYS B C 1
ATOM 4477 O O . LYS B 1 70 ? 59.133 -30.887 98.948 1.00 27.76 64 LYS B O 1
ATOM 4483 N N . LEU B 1 71 ? 58.878 -29.333 100.564 1.00 28.29 65 LEU B N 1
ATOM 4484 C CA . LEU B 1 71 ? 60.280 -28.918 100.552 1.00 28.90 65 LEU B CA 1
ATOM 4485 C C . LEU B 1 71 ? 61.182 -29.960 101.212 1.00 29.33 65 LEU B C 1
ATOM 4486 O O . LEU B 1 71 ? 62.261 -30.253 100.698 1.00 29.43 65 LEU B O 1
ATOM 4491 N N . ARG B 1 72 ? 60.737 -30.512 102.344 1.00 30.00 66 ARG B N 1
ATOM 4492 C CA . ARG B 1 72 ? 61.497 -31.547 103.058 1.00 30.72 66 ARG B CA 1
ATOM 4493 C C . ARG B 1 72 ? 61.685 -32.801 102.198 1.00 30.93 66 ARG B C 1
ATOM 4494 O O . ARG B 1 72 ? 62.575 -33.616 102.447 1.00 31.06 66 ARG B O 1
ATOM 4502 N N . GLN B 1 73 ? 60.840 -32.924 101.178 1.00 31.30 67 GLN B N 1
ATOM 4503 C CA . GLN B 1 73 ? 60.916 -33.988 100.187 1.00 31.52 67 GLN B CA 1
ATOM 4504 C C . GLN B 1 73 ? 62.047 -33.706 99.190 1.00 31.69 67 GLN B C 1
ATOM 4505 O O . GLN B 1 73 ? 62.726 -34.629 98.733 1.00 31.62 67 GLN B O 1
ATOM 4511 N N . LYS B 1 74 ? 62.239 -32.428 98.862 1.00 31.93 68 LYS B N 1
ATOM 4512 C CA . LYS B 1 74 ? 63.275 -31.992 97.919 1.00 32.15 68 LYS B CA 1
ATOM 4513 C C . LYS B 1 74 ? 64.629 -31.805 98.605 1.00 32.21 68 LYS B C 1
ATOM 4514 O O . LYS B 1 74 ? 65.678 -31.973 97.983 1.00 32.19 68 LYS B O 1
ATOM 4520 N N . ASP B 1 75 ? 64.584 -31.440 99.883 1.00 32.33 69 ASP B N 1
ATOM 4521 C CA . ASP B 1 75 ? 65.774 -31.180 100.683 1.00 32.52 69 ASP B CA 1
ATOM 4522 C C . ASP B 1 75 ? 65.531 -31.727 102.082 1.00 32.74 69 ASP B C 1
ATOM 4523 O O . ASP B 1 75 ? 64.868 -31.091 102.902 1.00 32.91 69 ASP B O 1
ATOM 4528 N N . ALA B 1 76 ? 66.068 -32.916 102.343 1.00 33.16 70 ALA B N 1
ATOM 4529 C CA . ALA B 1 76 ? 65.835 -33.615 103.607 1.00 33.43 70 ALA B CA 1
ATOM 4530 C C . ALA B 1 76 ? 66.552 -32.967 104.794 1.00 33.68 70 ALA B C 1
ATOM 4531 O O . ALA B 1 76 ? 66.204 -33.225 105.948 1.00 33.80 70 ALA B O 1
ATOM 4533 N N . SER B 1 77 ? 67.540 -32.122 104.503 1.00 33.89 71 SER B N 1
ATOM 4534 C CA . SER B 1 77 ? 68.269 -31.393 105.540 1.00 34.15 71 SER B CA 1
ATOM 4535 C C . SER B 1 77 ? 67.556 -30.102 105.947 1.00 34.27 71 SER B C 1
ATOM 4536 O O . SER B 1 77 ? 67.947 -29.452 106.920 1.00 34.44 71 SER B O 1
ATOM 4539 N N . PHE B 1 78 ? 66.514 -29.737 105.199 1.00 34.29 72 PHE B N 1
ATOM 4540 C CA . PHE B 1 78 ? 65.672 -28.592 105.544 1.00 34.30 72 PHE B CA 1
ATOM 4541 C C . PHE B 1 78 ? 64.963 -28.839 106.877 1.00 34.21 72 PHE B C 1
ATOM 4542 O O . PHE B 1 78 ? 64.021 -29.631 106.966 1.00 34.48 72 PHE B O 1
ATOM 4550 N N . ARG B 1 79 ? 65.450 -28.161 107.912 1.00 33.99 73 ARG B N 1
ATOM 4551 C CA . ARG B 1 79 ? 64.912 -28.297 109.261 1.00 33.88 73 ARG B CA 1
ATOM 4552 C C . ARG B 1 79 ? 64.097 -27.077 109.673 1.00 33.37 73 ARG B C 1
ATOM 4553 O O . ARG B 1 79 ? 63.090 -27.213 110.367 1.00 33.65 73 ARG B O 1
ATOM 4561 N N . LYS B 1 80 ? 64.529 -25.891 109.245 1.00 32.79 74 LYS B N 1
ATOM 4562 C CA . LYS B 1 80 ? 63.839 -24.654 109.608 1.00 32.02 74 LYS B CA 1
ATOM 4563 C C . LYS B 1 80 ? 63.793 -23.614 108.490 1.00 31.41 74 LYS B C 1
ATOM 4564 O O . LYS B 1 80 ? 64.579 -23.657 107.539 1.00 31.23 74 LYS B O 1
ATOM 4570 N N . ILE B 1 81 ? 62.856 -22.682 108.629 1.00 30.67 75 ILE B N 1
ATOM 4571 C CA . ILE B 1 81 ? 62.801 -21.487 107.801 1.00 30.01 75 ILE B CA 1
ATOM 4572 C C . ILE B 1 81 ? 63.365 -20.325 108.624 1.00 29.50 75 ILE B C 1
ATOM 4573 O O . ILE B 1 81 ? 62.988 -20.137 109.783 1.00 29.43 75 ILE B O 1
ATOM 4578 N N . GLU B 1 82 ? 64.272 -19.559 108.020 1.00 28.91 76 GLU B N 1
ATOM 4579 C CA . GLU B 1 82 ? 64.988 -18.488 108.721 1.00 28.42 76 GLU B CA 1
ATOM 4580 C C . GLU B 1 82 ? 64.052 -17.410 109.273 1.00 27.87 76 GLU B C 1
ATOM 4581 O O . GLU B 1 82 ? 64.202 -16.972 110.416 1.00 27.73 76 GLU B O 1
ATOM 4587 N N . ALA B 1 83 ? 63.091 -16.992 108.450 1.00 26.97 77 ALA B N 1
ATOM 4588 C CA . ALA B 1 83 ? 62.073 -16.023 108.848 1.00 26.23 77 ALA B CA 1
ATOM 4589 C C . ALA B 1 83 ? 60.892 -16.077 107.887 1.00 25.72 77 ALA B C 1
ATOM 4590 O O . ALA B 1 83 ? 61.005 -16.601 106.778 1.00 25.66 77 ALA B O 1
ATOM 4592 N N . ILE B 1 84 ? 59.763 -15.533 108.322 1.00 25.12 78 ILE B N 1
ATOM 4593 C CA . ILE B 1 84 ? 58.582 -15.447 107.474 1.00 24.61 78 ILE B CA 1
ATOM 4594 C C . ILE B 1 84 ? 58.209 -13.994 107.197 1.00 24.15 78 ILE B C 1
ATOM 4595 O O . ILE B 1 84 ? 58.208 -13.154 108.101 1.00 24.11 78 ILE B O 1
ATOM 4600 N N . GLY B 1 85 ? 57.922 -13.711 105.930 1.00 23.73 79 GLY B N 1
ATOM 4601 C CA . GLY B 1 85 ? 57.362 -12.430 105.523 1.00 22.97 79 GLY B CA 1
ATOM 4602 C C . GLY B 1 85 ? 55.917 -12.606 105.094 1.00 22.82 79 GLY B C 1
ATOM 4603 O O . GLY B 1 85 ? 55.529 -13.673 104.608 1.00 22.62 79 GLY B O 1
ATOM 4604 N N . ILE B 1 86 ? 55.120 -11.560 105.285 1.00 22.41 80 ILE B N 1
ATOM 4605 C CA . ILE B 1 86 ? 53.711 -11.566 104.892 1.00 22.25 80 ILE B CA 1
ATOM 4606 C C . ILE B 1 86 ? 53.448 -10.457 103.879 1.00 22.05 80 ILE B C 1
ATOM 4607 O O . ILE B 1 86 ? 53.932 -9.336 104.032 1.00 21.70 80 ILE B O 1
ATOM 4612 N N . THR B 1 87 ? 52.715 -10.794 102.822 1.00 21.93 81 THR B N 1
ATOM 4613 C CA . THR B 1 87 ? 52.186 -9.789 101.905 1.00 21.92 81 THR B CA 1
ATOM 4614 C C . THR B 1 87 ? 50.703 -10.049 101.652 1.00 21.80 81 THR B C 1
ATOM 4615 O O . THR B 1 87 ? 50.286 -11.199 101.490 1.00 21.89 81 THR B O 1
ATOM 4619 N N . ASN B 1 88 ? 49.916 -8.976 101.627 1.00 21.69 82 ASN B N 1
ATOM 4620 C CA . ASN B 1 88 ? 48.462 -9.095 101.693 1.00 21.69 82 ASN B CA 1
ATOM 4621 C C . ASN B 1 88 ? 47.697 -8.097 100.837 1.00 21.66 82 ASN B C 1
ATOM 4622 O O . ASN B 1 88 ? 48.149 -6.973 100.614 1.00 21.70 82 ASN B O 1
ATOM 4627 N N . GLN B 1 89 ? 46.520 -8.519 100.382 1.00 21.70 83 GLN B N 1
ATOM 4628 C CA . GLN B 1 89 ? 45.505 -7.603 99.872 1.00 21.73 83 GLN B CA 1
ATOM 4629 C C . GLN B 1 89 ? 45.289 -6.494 100.902 1.00 22.01 83 GLN B C 1
ATOM 4630 O O . GLN B 1 89 ? 45.059 -6.763 102.084 1.00 21.77 83 GLN B O 1
ATOM 4636 N N . ARG B 1 90 ? 45.384 -5.250 100.451 1.00 22.33 84 ARG B N 1
ATOM 4637 C CA . ARG B 1 90 ? 45.315 -4.108 101.351 1.00 22.76 84 ARG B CA 1
ATOM 4638 C C . ARG B 1 90 ? 43.874 -3.710 101.643 1.00 23.23 84 ARG B C 1
ATOM 4639 O O . ARG B 1 90 ? 42.943 -4.221 101.015 1.00 23.10 84 ARG B O 1
ATOM 4647 N N . GLU B 1 91 ? 43.709 -2.817 102.620 1.00 23.72 85 GLU B N 1
ATOM 4648 C CA . GLU B 1 91 ? 42.425 -2.180 102.951 1.00 24.49 85 GLU B CA 1
ATOM 4649 C C . GLU B 1 91 ? 41.370 -3.078 103.612 1.00 24.69 85 GLU B C 1
ATOM 4650 O O . GLU B 1 91 ? 40.630 -2.612 104.481 1.00 24.77 85 GLU B O 1
ATOM 4656 N N . THR B 1 92 ? 41.294 -4.344 103.195 1.00 25.16 86 THR B N 1
ATOM 4657 C CA . THR B 1 92 ? 40.372 -5.323 103.789 1.00 25.66 86 THR B CA 1
ATOM 4658 C C . THR B 1 92 ? 40.542 -5.360 105.312 1.00 26.10 86 THR B C 1
ATOM 4659 O O . THR B 1 92 ? 41.635 -5.627 105.815 1.00 26.06 86 THR B O 1
ATOM 4663 N N . THR B 1 93 ? 39.454 -5.082 106.028 1.00 26.57 87 THR B N 1
ATOM 4664 C CA . THR B 1 93 ? 39.497 -4.847 107.472 1.00 27.29 87 THR B CA 1
ATOM 4665 C C . THR B 1 93 ? 38.799 -5.946 108.267 1.00 27.72 87 THR B C 1
ATOM 4666 O O . THR B 1 93 ? 37.623 -6.233 108.042 1.00 27.59 87 THR B O 1
ATOM 4670 N N . VAL B 1 94 ? 39.535 -6.543 109.203 1.00 28.33 88 VAL B N 1
ATOM 4671 C CA . VAL B 1 94 ? 38.984 -7.550 110.106 1.00 28.93 88 VAL B CA 1
ATOM 4672 C C . VAL B 1 94 ? 38.667 -6.912 111.461 1.00 29.42 88 VAL B C 1
ATOM 4673 O O . VAL B 1 94 ? 39.446 -6.105 111.977 1.00 29.42 88 VAL B O 1
ATOM 4677 N N . ALA B 1 95 ? 37.507 -7.263 112.014 1.00 30.03 89 ALA B N 1
ATOM 4678 C CA . ALA B 1 95 ? 37.128 -6.862 113.365 1.00 30.68 89 ALA B CA 1
ATOM 4679 C C . ALA B 1 95 ? 37.071 -8.097 114.260 1.00 31.17 89 ALA B C 1
ATOM 4680 O O . ALA B 1 95 ? 36.296 -9.020 114.001 1.00 31.38 89 ALA B O 1
ATOM 4682 N N . TRP B 1 96 ? 37.898 -8.119 115.305 1.00 31.80 90 TRP B N 1
ATOM 4683 C CA . TRP B 1 96 ? 37.933 -9.264 116.215 1.00 32.47 90 TRP B CA 1
ATOM 4684 C C . TRP B 1 96 ? 37.970 -8.894 117.699 1.00 33.04 90 TRP B C 1
ATOM 4685 O O . TRP B 1 96 ? 38.320 -7.769 118.069 1.00 33.07 90 TRP B O 1
ATOM 4696 N N . ASP B 1 97 ? 37.582 -9.856 118.532 1.00 33.79 91 ASP B N 1
ATOM 4697 C CA . ASP B 1 97 ? 37.580 -9.695 119.982 1.00 34.54 91 ASP B CA 1
ATOM 4698 C C . ASP B 1 97 ? 38.871 -10.266 120.560 1.00 34.88 91 ASP B C 1
ATOM 4699 O O . ASP B 1 97 ? 39.258 -11.394 120.243 1.00 34.82 91 ASP B O 1
ATOM 4704 N N . ARG B 1 98 ? 39.527 -9.479 121.412 1.00 35.39 92 ARG B N 1
ATOM 4705 C CA . ARG B 1 98 ? 40.845 -9.832 121.947 1.00 35.95 92 ARG B CA 1
ATOM 4706 C C . ARG B 1 98 ? 40.811 -10.841 123.108 1.00 36.20 92 ARG B C 1
ATOM 4707 O O . ARG B 1 98 ? 41.855 -11.175 123.675 1.00 36.48 92 ARG B O 1
ATOM 4715 N N . VAL B 1 99 ? 39.616 -11.321 123.450 1.00 36.54 93 VAL B N 1
ATOM 4716 C CA . VAL B 1 99 ? 39.450 -12.316 124.515 1.00 36.71 93 VAL B CA 1
ATOM 4717 C C . VAL B 1 99 ? 39.078 -13.683 123.932 1.00 37.00 93 VAL B C 1
ATOM 4718 O O . VAL B 1 99 ? 39.703 -14.696 124.260 1.00 37.07 93 VAL B O 1
ATOM 4722 N N . THR B 1 1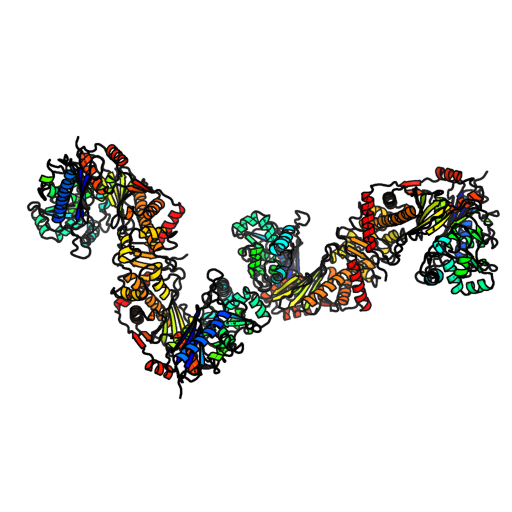00 ? 38.067 -13.702 123.064 1.00 37.16 94 THR B N 1
ATOM 4723 C CA . THR B 1 100 ? 37.657 -14.927 122.377 1.00 37.40 94 THR B CA 1
ATOM 4724 C C . THR B 1 100 ? 38.607 -15.270 121.229 1.00 37.42 94 THR B C 1
ATOM 4725 O O . THR B 1 100 ? 38.565 -16.381 120.696 1.00 37.55 94 THR B O 1
ATOM 4729 N N . LYS B 1 101 ? 39.454 -14.307 120.858 1.00 37.42 95 LYS B N 1
ATOM 4730 C CA . LYS B 1 101 ? 40.380 -14.422 119.719 1.00 37.35 95 LYS B CA 1
ATOM 4731 C C . LYS B 1 101 ? 39.628 -14.631 118.396 1.00 37.10 95 LYS B C 1
ATOM 4732 O O . LYS B 1 101 ? 40.225 -15.005 117.384 1.00 37.19 95 LYS B O 1
ATOM 4738 N N . GLU B 1 102 ? 38.321 -14.368 118.420 1.00 36.84 96 GLU B N 1
ATOM 4739 C CA . GLU B 1 102 ? 37.431 -14.636 117.289 1.00 36.53 96 GLU B CA 1
ATOM 4740 C C . GLU B 1 102 ? 36.968 -13.351 116.599 1.00 36.06 96 GLU B C 1
ATOM 4741 O O . GLU B 1 102 ? 36.829 -12.313 117.250 1.00 36.10 96 GLU B O 1
ATOM 4747 N N . PRO B 1 103 ? 36.721 -13.418 115.275 1.00 35.66 97 PRO B N 1
ATOM 4748 C CA . PRO B 1 103 ? 36.169 -12.267 114.561 1.00 35.32 97 PRO B CA 1
ATOM 4749 C C . PRO B 1 103 ? 34.692 -12.060 114.894 1.00 35.00 97 PRO B C 1
ATOM 4750 O O . PRO B 1 103 ? 33.948 -13.036 115.021 1.00 35.08 97 PRO B O 1
ATOM 4754 N N . LEU B 1 104 ? 34.281 -10.802 115.040 1.00 34.60 98 LEU B N 1
ATOM 4755 C CA . LEU B 1 104 ? 32.884 -10.473 115.338 1.00 34.24 98 LEU B CA 1
ATOM 4756 C C . LEU B 1 104 ? 31.991 -10.532 114.098 1.00 33.94 98 LEU B C 1
ATOM 4757 O O . LEU B 1 104 ? 30.771 -10.690 114.209 1.00 34.02 98 LEU B O 1
ATOM 4762 N N . CYS B 1 105 ? 32.606 -10.403 112.923 1.00 33.40 99 CYS B N 1
ATOM 4763 C CA . CYS B 1 105 ? 31.887 -10.403 111.649 1.00 32.91 99 CYS B CA 1
ATOM 4764 C C . CYS B 1 105 ? 32.835 -10.720 110.495 1.00 32.56 99 CYS B C 1
ATOM 4765 O O . CYS B 1 105 ? 34.047 -10.833 110.695 1.00 32.55 99 CYS B O 1
ATOM 4768 N N . TYR B 1 106 ? 32.281 -10.865 109.293 1.00 32.06 100 TYR B N 1
ATOM 4769 C CA . TYR B 1 106 ? 33.101 -11.039 108.095 1.00 31.70 100 TYR B CA 1
ATOM 4770 C C . TYR B 1 106 ? 33.792 -9.731 107.715 1.00 31.08 100 TYR B C 1
ATOM 4771 O O . TYR B 1 106 ? 33.292 -8.647 108.020 1.00 31.14 100 TYR B O 1
ATOM 4780 N N . ALA B 1 107 ? 34.946 -9.846 107.062 1.00 30.39 101 ALA B N 1
ATOM 4781 C CA . ALA B 1 107 ? 35.801 -8.696 106.771 1.00 29.76 101 ALA B CA 1
ATOM 4782 C C . ALA B 1 107 ? 35.478 -8.044 105.426 1.00 29.23 101 ALA B C 1
ATOM 4783 O O . ALA B 1 107 ? 35.663 -8.672 104.382 1.00 29.18 101 ALA B O 1
ATOM 4785 N N . PRO B 1 108 ? 35.007 -6.777 105.445 1.00 28.82 102 PRO B N 1
ATOM 4786 C CA . PRO B 1 108 ? 34.733 -6.055 104.199 1.00 28.45 102 PRO B CA 1
ATOM 4787 C C . PRO B 1 108 ? 36.000 -5.860 103.369 1.00 28.14 102 PRO B C 1
ATOM 4788 O O . PRO B 1 108 ? 36.996 -5.329 103.864 1.00 28.02 102 PRO B O 1
ATOM 4792 N N . VAL B 1 109 ? 35.944 -6.308 102.119 1.00 27.71 103 VAL B N 1
ATOM 4793 C CA . VAL B 1 109 ? 37.091 -6.314 101.210 1.00 27.50 103 VAL B CA 1
ATOM 4794 C C . VAL B 1 109 ? 37.368 -4.911 100.657 1.00 27.49 103 VAL B C 1
ATOM 4795 O O . VAL B 1 109 ? 36.472 -4.064 100.629 1.00 27.27 103 VAL B O 1
ATOM 4799 N N . TRP B 1 110 ? 38.610 -4.668 100.231 1.00 27.51 104 TRP B N 1
ATOM 4800 C CA . TRP B 1 110 ? 39.003 -3.376 99.654 1.00 27.66 104 TRP B CA 1
ATOM 4801 C C . TRP B 1 110 ? 37.993 -2.910 98.608 1.00 27.92 104 TRP B C 1
ATOM 4802 O O . TRP B 1 110 ? 37.650 -1.726 98.541 1.00 27.73 104 TRP B O 1
ATOM 4813 N N . ASN B 1 111 ? 37.504 -3.889 97.848 1.00 28.27 105 ASN B N 1
ATOM 4814 C CA . ASN B 1 111 ? 36.580 -3.749 96.725 1.00 28.96 105 ASN B CA 1
ATOM 4815 C C . ASN B 1 111 ? 35.138 -3.396 97.108 1.00 28.98 105 ASN B C 1
ATOM 4816 O O . ASN B 1 111 ? 34.347 -2.965 96.261 1.00 29.05 105 ASN B O 1
ATOM 4821 N N . ASP B 1 112 ? 34.804 -3.603 98.379 1.00 29.16 106 ASP B N 1
ATOM 4822 C CA . ASP B 1 112 ? 33.433 -3.486 98.882 1.00 29.34 106 ASP B CA 1
ATOM 4823 C C . ASP B 1 112 ? 32.900 -2.046 98.856 1.00 29.57 106 ASP B C 1
ATOM 4824 O O . ASP B 1 112 ? 33.623 -1.102 99.176 1.00 29.43 106 ASP B O 1
ATOM 4829 N N . LEU B 1 113 ? 31.629 -1.896 98.482 1.00 29.75 107 LEU B N 1
ATOM 4830 C CA . LEU B 1 113 ? 31.015 -0.576 98.316 1.00 30.09 107 LEU B CA 1
ATOM 4831 C C . LEU B 1 113 ? 30.028 -0.184 99.420 1.00 30.23 107 LEU B C 1
ATOM 4832 O O . LEU B 1 113 ? 29.426 0.890 99.352 1.00 30.23 107 LEU B O 1
ATOM 4837 N N . ARG B 1 114 ? 29.873 -1.035 100.433 1.00 30.52 108 ARG B N 1
ATOM 4838 C CA . ARG B 1 114 ? 28.891 -0.793 101.500 1.00 30.89 108 ARG B CA 1
ATOM 4839 C C . ARG B 1 114 ? 29.144 0.512 102.264 1.00 30.96 108 ARG B C 1
ATOM 4840 O O . ARG B 1 114 ? 28.242 1.045 102.909 1.00 30.96 108 ARG B O 1
ATOM 4848 N N . THR B 1 115 ? 30.372 1.017 102.170 1.00 31.17 109 THR B N 1
ATOM 4849 C CA . THR B 1 115 ? 30.799 2.208 102.906 1.00 31.33 109 THR B CA 1
ATOM 4850 C C . THR B 1 115 ? 30.459 3.510 102.179 1.00 31.73 109 THR B C 1
ATOM 4851 O O . THR B 1 115 ? 30.890 4.588 102.597 1.00 31.60 109 THR B O 1
ATOM 4855 N N . TYR B 1 116 ? 29.678 3.402 101.104 1.00 32.17 110 TYR B N 1
ATOM 4856 C CA . TYR B 1 116 ? 29.299 4.554 100.281 1.00 32.82 110 TYR B CA 1
ATOM 4857 C C . TYR B 1 116 ? 28.619 5.666 101.083 1.00 33.00 110 TYR B C 1
ATOM 4858 O O . TYR B 1 116 ? 29.045 6.821 101.016 1.00 33.08 110 TYR B O 1
ATOM 4867 N N . ASP B 1 117 ? 27.581 5.312 101.844 1.00 33.35 111 ASP B N 1
ATOM 4868 C CA . ASP B 1 117 ? 26.844 6.273 102.677 1.00 33.70 111 ASP B CA 1
ATOM 4869 C C . ASP B 1 117 ? 27.758 7.067 103.612 1.00 33.70 111 ASP B C 1
ATOM 4870 O O . ASP B 1 117 ? 27.642 8.291 103.714 1.00 33.76 111 ASP B O 1
ATOM 4875 N N . ILE B 1 118 ? 28.665 6.360 104.282 1.00 33.69 112 ILE B N 1
ATOM 4876 C CA . ILE B 1 118 ? 29.627 6.974 105.200 1.00 33.73 112 ILE B CA 1
ATOM 4877 C C . ILE B 1 118 ? 30.622 7.864 104.452 1.00 33.77 112 ILE B C 1
ATOM 4878 O O . ILE B 1 118 ? 30.938 8.964 104.908 1.00 33.74 112 ILE B O 1
ATOM 4883 N N . THR B 1 119 ? 31.089 7.386 103.299 1.00 33.87 113 THR B N 1
ATOM 4884 C CA . THR B 1 119 ? 32.001 8.137 102.432 1.00 34.05 113 THR B CA 1
ATOM 4885 C C . THR B 1 119 ? 31.439 9.521 102.073 1.00 33.99 113 THR B C 1
ATOM 4886 O O . THR B 1 119 ? 32.147 10.530 102.176 1.00 33.89 113 THR B O 1
ATOM 4890 N N . LYS B 1 120 ? 30.166 9.557 101.678 1.00 33.87 114 LYS B N 1
ATOM 4891 C CA . LYS B 1 120 ? 29.466 10.807 101.373 1.00 33.83 114 LYS B CA 1
ATOM 4892 C C . LYS B 1 120 ? 29.407 11.726 102.592 1.00 33.68 114 LYS B C 1
ATOM 4893 O O . LYS B 1 120 ? 29.663 12.926 102.488 1.00 33.78 114 LYS B O 1
ATOM 4899 N N . LYS B 1 121 ? 29.071 11.141 103.740 1.00 33.53 115 LYS B N 1
ATOM 4900 C CA . LYS B 1 121 ? 28.909 11.866 104.999 1.00 33.40 115 LYS B CA 1
ATOM 4901 C C . LYS B 1 121 ? 30.220 12.494 105.481 1.00 33.26 115 LYS B C 1
ATOM 4902 O O . LYS B 1 121 ? 30.227 13.632 105.957 1.00 33.15 115 LYS B O 1
ATOM 4908 N N . VAL B 1 122 ? 31.318 11.751 105.345 1.00 32.96 116 VAL B N 1
ATOM 4909 C CA . VAL B 1 122 ? 32.650 12.229 105.732 1.00 32.85 116 VAL B CA 1
ATOM 4910 C C . VAL B 1 122 ? 33.063 13.452 104.908 1.00 32.87 116 VAL B C 1
ATOM 4911 O O . VAL B 1 122 ? 33.489 14.468 105.465 1.00 32.71 116 VAL B O 1
ATOM 4915 N N . THR B 1 123 ? 32.923 13.346 103.588 1.00 32.80 117 THR B N 1
ATOM 4916 C CA . THR B 1 123 ? 33.272 14.426 102.663 1.00 33.01 117 THR B CA 1
ATOM 4917 C C . THR B 1 123 ? 32.446 15.691 102.921 1.00 33.26 117 THR B C 1
ATOM 4918 O O . THR B 1 123 ? 32.974 16.803 102.863 1.00 33.27 117 THR B O 1
ATOM 4922 N N . ALA B 1 124 ? 31.164 15.511 103.233 1.00 33.56 118 ALA B N 1
ATOM 4923 C CA . ALA B 1 124 ? 30.246 16.632 103.440 1.00 33.92 118 ALA B CA 1
ATOM 4924 C C . ALA B 1 124 ? 30.382 17.302 104.812 1.00 34.12 118 ALA B C 1
ATOM 4925 O O . ALA B 1 124 ? 30.385 18.531 104.907 1.00 34.34 118 ALA B O 1
ATOM 4927 N N . GLU B 1 125 ? 30.496 16.494 105.865 1.00 34.36 119 GLU B N 1
ATOM 4928 C CA . GLU B 1 125 ? 30.453 16.999 107.242 1.00 34.61 119 GLU B CA 1
ATOM 4929 C C . GLU B 1 125 ? 31.827 17.286 107.856 1.00 34.50 119 GLU B C 1
ATOM 4930 O O . GLU B 1 125 ? 31.947 18.136 108.741 1.00 34.51 119 GLU B O 1
ATOM 4936 N N . LEU B 1 126 ? 32.851 16.573 107.393 1.00 34.35 120 LEU B N 1
ATOM 4937 C CA . LEU B 1 126 ? 34.214 16.768 107.892 1.00 34.16 120 LEU B CA 1
ATOM 4938 C C . LEU B 1 126 ? 35.109 17.462 106.868 1.00 34.04 120 LEU B C 1
ATOM 4939 O O . LEU B 1 126 ? 35.999 18.235 107.234 1.00 33.91 120 LEU B O 1
ATOM 4944 N N . GLY B 1 127 ? 34.867 17.185 105.589 1.00 33.91 121 GLY B N 1
ATOM 4945 C CA . GLY B 1 127 ? 35.661 17.759 104.507 1.00 33.78 121 GLY B CA 1
ATOM 4946 C C . GLY B 1 127 ? 35.071 19.016 103.897 1.00 33.73 121 GLY B C 1
ATOM 4947 O O . GLY B 1 127 ? 35.722 19.681 103.088 1.00 33.81 121 GLY B O 1
ATOM 4948 N N . GLY B 1 128 ? 33.835 19.334 104.277 1.00 33.64 122 GLY B N 1
ATOM 4949 C CA . GLY B 1 128 ? 33.129 20.507 103.758 1.00 33.41 122 GLY B CA 1
ATOM 4950 C C . GLY B 1 128 ? 32.853 20.445 102.265 1.00 33.26 122 GLY B C 1
ATOM 4951 O O . GLY B 1 128 ? 32.659 21.477 101.622 1.00 33.26 122 GLY B O 1
ATOM 4952 N N . GLY B 1 129 ? 32.833 19.231 101.719 1.00 33.03 123 GLY B N 1
ATOM 4953 C CA . GLY B 1 129 ? 32.628 19.021 100.288 1.00 32.78 123 GLY B CA 1
ATOM 4954 C C . GLY B 1 129 ? 33.869 18.552 99.547 1.00 32.49 123 GLY B C 1
ATOM 4955 O O . GLY B 1 129 ? 33.769 18.027 98.439 1.00 32.54 123 GLY B O 1
ATOM 4956 N N . ASP B 1 130 ? 35.038 18.743 100.160 1.00 32.21 124 ASP B N 1
ATOM 4957 C CA . ASP B 1 130 ? 36.311 18.344 99.561 1.00 31.84 124 ASP B CA 1
ATOM 4958 C C . ASP B 1 130 ? 36.698 16.925 99.980 1.00 31.52 124 ASP B C 1
ATOM 4959 O O . ASP B 1 130 ? 36.928 16.660 101.163 1.00 31.40 124 ASP B O 1
ATOM 4964 N N . SER B 1 131 ? 36.774 16.021 99.003 1.00 31.03 125 SER B N 1
ATOM 4965 C CA . SER B 1 131 ? 37.198 14.642 99.257 1.00 30.63 125 SER B CA 1
ATOM 4966 C C . SER B 1 131 ? 38.706 14.549 99.517 1.00 30.38 125 SER B C 1
ATOM 4967 O O . SER B 1 131 ? 39.182 13.569 100.095 1.00 30.17 125 SER B O 1
ATOM 4970 N N . MET B 1 132 ? 39.442 15.576 99.093 1.00 30.05 126 MET B N 1
ATOM 4971 C CA . MET B 1 132 ? 40.895 15.640 99.274 1.00 29.95 126 MET B CA 1
ATOM 4972 C C . MET B 1 132 ? 41.303 16.391 100.549 1.00 29.51 126 MET B C 1
ATOM 4973 O O . MET B 1 132 ? 42.469 16.773 100.699 1.00 29.43 126 MET B O 1
ATOM 4978 N N . PHE B 1 133 ? 40.356 16.578 101.469 1.00 29.00 127 PHE B N 1
ATOM 4979 C CA . PHE B 1 133 ? 40.570 17.422 102.654 1.00 28.73 127 PHE B CA 1
ATOM 4980 C C . PHE B 1 133 ? 41.705 16.962 103.578 1.00 28.38 127 PHE B C 1
ATOM 4981 O O . PHE B 1 133 ? 42.368 17.788 104.204 1.00 28.29 127 PHE B O 1
ATOM 4989 N N . ALA B 1 134 ? 41.921 15.650 103.653 1.00 27.91 128 ALA B N 1
ATOM 4990 C CA . ALA B 1 134 ? 42.971 15.083 104.499 1.00 27.59 128 ALA B CA 1
ATOM 4991 C C . ALA B 1 134 ? 44.109 14.449 103.688 1.00 27.24 128 ALA B C 1
ATOM 4992 O O . ALA B 1 134 ? 44.909 13.679 104.225 1.00 27.34 128 ALA B O 1
ATOM 4994 N N . SER B 1 135 ? 44.188 14.797 102.403 1.00 26.84 129 SER B N 1
ATOM 4995 C CA . SER B 1 135 ? 45.163 14.205 101.481 1.00 26.60 129 SER B CA 1
ATOM 4996 C C . SER B 1 135 ? 46.611 14.556 101.819 1.00 26.32 129 SER B C 1
ATOM 4997 O O . SER B 1 135 ? 47.518 13.773 101.547 1.00 26.36 129 SER B O 1
ATOM 5000 N N . LYS B 1 136 ? 46.828 15.736 102.396 1.00 26.07 130 LYS B N 1
ATOM 5001 C CA . LYS B 1 136 ? 48.172 16.131 102.826 1.00 25.85 130 LYS B CA 1
ATOM 5002 C C . LYS B 1 136 ? 48.594 15.423 104.117 1.00 25.48 130 LYS B C 1
ATOM 5003 O O . LYS B 1 136 ? 49.777 15.419 104.475 1.00 25.49 130 LYS B O 1
ATOM 5009 N N . ILE B 1 137 ? 47.627 14.821 104.807 1.00 24.97 131 ILE B N 1
ATOM 5010 C CA . ILE B 1 137 ? 47.916 13.983 105.971 1.00 24.66 131 ILE B CA 1
ATOM 5011 C C . ILE B 1 137 ? 48.128 12.524 105.551 1.00 24.42 131 ILE B C 1
ATOM 5012 O O . ILE B 1 137 ? 49.186 11.950 105.809 1.00 24.55 131 ILE B O 1
ATOM 5017 N N . THR B 1 138 ? 47.127 11.945 104.890 1.00 24.01 132 THR B N 1
ATOM 5018 C CA . THR B 1 138 ? 47.116 10.510 104.575 1.00 23.77 132 THR B CA 1
ATOM 5019 C C . THR B 1 138 ? 47.705 10.175 103.206 1.00 23.56 132 THR B C 1
ATOM 5020 O O . THR B 1 138 ? 48.168 9.054 102.984 1.00 23.35 132 THR B O 1
ATOM 5024 N N . GLY B 1 139 ? 47.670 11.147 102.297 1.00 23.35 133 GLY B N 1
ATOM 5025 C CA . GLY B 1 139 ? 48.020 10.926 100.896 1.00 23.52 133 GLY B CA 1
ATOM 5026 C C . GLY B 1 139 ? 46.849 10.350 100.114 1.00 23.46 133 GLY B C 1
ATOM 5027 O O . GLY B 1 139 ? 47.003 9.942 98.960 1.00 23.36 133 GLY B O 1
ATOM 5028 N N . LEU B 1 140 ? 45.679 10.331 100.749 1.00 23.55 134 LEU B N 1
ATOM 5029 C CA . LEU B 1 140 ? 44.500 9.649 100.216 1.00 23.70 134 LEU B CA 1
ATOM 5030 C C . LEU B 1 140 ? 43.280 10.567 100.135 1.00 23.96 134 LEU B C 1
ATOM 5031 O O . LEU B 1 140 ? 43.135 11.479 100.953 1.00 23.94 134 LEU B O 1
ATOM 5036 N N . PRO B 1 141 ? 42.401 10.328 99.140 1.00 24.05 135 PRO B N 1
ATOM 5037 C CA . PRO B 1 141 ? 41.082 10.953 99.097 1.00 24.33 135 PRO B CA 1
ATOM 5038 C C . PRO B 1 141 ? 40.079 10.156 99.921 1.00 24.54 135 PRO B C 1
ATOM 5039 O O . PRO B 1 141 ? 40.353 9.007 100.287 1.00 24.67 135 PRO B O 1
ATOM 5043 N N . VAL B 1 142 ? 38.928 10.758 100.209 1.00 24.85 136 VAL B N 1
ATOM 5044 C CA . VAL B 1 142 ? 37.829 10.019 100.819 1.00 25.22 136 VAL B CA 1
ATOM 5045 C C . VAL B 1 142 ? 37.276 9.062 99.768 1.00 25.50 136 VAL B C 1
ATOM 5046 O O . VAL B 1 142 ? 36.892 9.475 98.669 1.00 25.76 136 VAL B O 1
ATOM 5050 N N . SER B 1 143 ? 37.273 7.781 100.112 1.00 25.65 137 SER B N 1
ATOM 5051 C CA . SER B 1 143 ? 36.923 6.716 99.184 1.00 25.87 137 SER B CA 1
ATOM 5052 C C . SER B 1 143 ? 36.413 5.514 99.966 1.00 25.94 137 SER B C 1
ATOM 5053 O O . SER B 1 143 ? 36.739 5.351 101.139 1.00 25.84 137 SER B O 1
ATOM 5056 N N . THR B 1 144 ? 35.617 4.673 99.310 1.00 26.13 138 THR B N 1
ATOM 5057 C CA . THR B 1 144 ? 35.048 3.481 99.940 1.00 26.24 138 THR B CA 1
ATOM 5058 C C . THR B 1 144 ? 36.107 2.438 100.291 1.00 26.49 138 THR B C 1
ATOM 5059 O O . THR B 1 144 ? 35.890 1.587 101.155 1.00 26.42 138 THR B O 1
ATOM 5063 N N . TYR B 1 145 ? 37.253 2.527 99.624 1.00 26.75 139 TYR B N 1
ATOM 5064 C CA . TYR B 1 145 ? 38.286 1.496 99.693 1.00 27.15 139 TYR B CA 1
ATOM 5065 C C . TYR B 1 145 ? 39.021 1.431 101.031 1.00 26.85 139 TYR B C 1
ATOM 5066 O O . TYR B 1 145 ? 39.342 0.345 101.502 1.00 27.01 139 TYR B O 1
ATOM 5075 N N . PHE B 1 146 ? 39.254 2.583 101.654 1.00 26.60 140 PHE B N 1
ATOM 5076 C CA . PHE B 1 146 ? 40.171 2.663 102.796 1.00 26.27 140 PHE B CA 1
ATOM 5077 C C . PHE B 1 146 ? 39.592 2.179 104.131 1.00 26.40 140 PHE B C 1
ATOM 5078 O O . PHE B 1 146 ? 38.399 2.333 104.403 1.00 26.26 140 PHE B O 1
ATOM 5086 N N . ALA B 1 147 ? 40.467 1.595 104.947 1.00 26.44 141 ALA B N 1
ATOM 5087 C CA . ALA B 1 147 ? 40.080 0.827 106.133 1.00 26.56 141 ALA B CA 1
ATOM 5088 C C . ALA B 1 147 ? 39.216 1.555 107.170 1.00 26.74 141 ALA B C 1
ATOM 5089 O O . ALA B 1 147 ? 38.333 0.940 107.772 1.00 26.71 141 ALA B O 1
ATOM 5091 N N . ALA B 1 148 ? 39.466 2.849 107.374 1.00 27.05 142 ALA B N 1
ATOM 5092 C CA . ALA B 1 148 ? 38.752 3.638 108.390 1.00 27.41 142 ALA B CA 1
ATOM 5093 C C . ALA B 1 148 ? 37.235 3.603 108.229 1.00 27.65 142 ALA B C 1
ATOM 5094 O O . ALA B 1 148 ? 36.502 3.451 109.207 1.00 27.75 142 ALA B O 1
ATOM 5096 N N . PHE B 1 149 ? 36.772 3.746 106.991 1.00 27.88 143 PHE B N 1
ATOM 5097 C CA . PHE B 1 149 ? 35.341 3.815 106.712 1.00 28.16 143 PHE B CA 1
ATOM 5098 C C . PHE B 1 149 ? 34.653 2.464 106.907 1.00 28.44 143 PHE B C 1
ATOM 5099 O O . PHE B 1 149 ? 33.492 2.412 107.318 1.00 28.48 143 PHE B O 1
ATOM 5107 N N . LYS B 1 150 ? 35.382 1.382 106.632 1.00 28.87 144 LYS B N 1
ATOM 5108 C CA . LYS B 1 150 ? 34.910 0.023 106.918 1.00 29.42 144 LYS B CA 1
ATOM 5109 C C . LYS B 1 150 ? 34.806 -0.207 108.424 1.00 29.93 144 LYS B C 1
ATOM 5110 O O . LYS B 1 150 ? 33.889 -0.886 108.891 1.00 29.89 144 LYS B O 1
ATOM 5116 N N . MET B 1 151 ? 35.756 0.360 109.168 1.00 30.61 145 MET B N 1
ATOM 5117 C CA . MET B 1 151 ? 35.752 0.308 110.629 1.00 31.38 145 MET B CA 1
ATOM 5118 C C . MET B 1 151 ? 34.510 1.007 111.176 1.00 31.82 145 MET B C 1
ATOM 5119 O O . MET B 1 151 ? 33.790 0.445 112.007 1.00 31.98 145 MET B O 1
ATOM 5124 N N . ARG B 1 152 ? 34.265 2.224 110.689 1.00 32.42 146 ARG B N 1
ATOM 5125 C CA . ARG B 1 152 ? 33.100 3.021 111.076 1.00 33.03 146 ARG B CA 1
ATOM 5126 C C . ARG B 1 152 ? 31.789 2.291 110.780 1.00 33.22 146 ARG B C 1
ATOM 5127 O O . ARG B 1 152 ? 30.871 2.311 111.602 1.00 33.28 146 ARG B O 1
ATOM 5135 N N . TRP B 1 153 ? 31.714 1.648 109.614 1.00 33.56 147 TRP B N 1
ATOM 5136 C CA . TRP B 1 153 ? 30.522 0.896 109.221 1.00 33.87 147 TRP B CA 1
ATOM 5137 C C . TRP B 1 153 ? 30.229 -0.250 110.185 1.00 34.16 147 TRP B C 1
ATOM 5138 O O . TRP B 1 153 ? 29.082 -0.448 110.586 1.00 34.14 147 TRP B O 1
ATOM 5149 N N . MET B 1 154 ? 31.270 -1.000 110.541 1.00 34.51 148 MET B N 1
ATOM 5150 C CA . MET B 1 154 ? 31.139 -2.130 111.459 1.00 34.91 148 MET B CA 1
ATOM 5151 C C . MET B 1 154 ? 30.723 -1.680 112.863 1.00 35.39 148 MET B C 1
ATOM 5152 O O . MET B 1 154 ? 30.004 -2.396 113.561 1.00 35.47 148 MET B O 1
ATOM 5157 N N . LEU B 1 155 ? 31.164 -0.487 113.258 1.00 35.87 149 LEU B N 1
ATOM 5158 C CA . LEU B 1 155 ? 30.743 0.122 114.522 1.00 36.50 149 LEU B CA 1
ATOM 5159 C C . LEU B 1 155 ? 29.269 0.536 114.495 1.00 36.91 149 LEU B C 1
ATOM 5160 O O . LEU B 1 155 ? 28.587 0.488 115.520 1.00 36.94 149 LEU B O 1
ATOM 5165 N N . GLU B 1 156 ? 28.790 0.936 113.318 1.00 37.55 150 GLU B N 1
ATOM 5166 C CA . GLU B 1 156 ? 27.434 1.467 113.158 1.00 38.08 150 GLU B CA 1
ATOM 5167 C C . GLU B 1 156 ? 26.386 0.409 112.800 1.00 38.42 150 GLU B C 1
ATOM 5168 O O . GLU B 1 156 ? 25.195 0.604 113.059 1.00 38.48 150 GLU B O 1
ATOM 5174 N N . ASN B 1 157 ? 26.825 -0.700 112.208 1.00 38.77 151 ASN B N 1
ATOM 5175 C CA . ASN B 1 157 ? 25.896 -1.710 111.692 1.00 39.16 151 ASN B CA 1
ATOM 5176 C C . ASN B 1 157 ? 25.988 -3.090 112.345 1.00 39.38 151 ASN B C 1
ATOM 5177 O O . ASN B 1 157 ? 25.028 -3.862 112.298 1.00 39.51 151 ASN B O 1
ATOM 5182 N N . VAL B 1 158 ? 27.134 -3.402 112.946 1.00 39.67 152 VAL B N 1
ATOM 5183 C CA . VAL B 1 158 ? 27.322 -4.696 113.604 1.00 39.97 152 VAL B CA 1
ATOM 5184 C C . VAL B 1 158 ? 27.311 -4.523 115.127 1.00 40.20 152 VAL B C 1
ATOM 5185 O O . VAL B 1 158 ? 28.262 -3.978 115.696 1.00 40.31 152 VAL B O 1
ATOM 5189 N N . PRO B 1 159 ? 26.229 -4.986 115.788 1.00 40.41 153 PRO B N 1
ATOM 5190 C CA . PRO B 1 159 ? 26.062 -4.847 117.238 1.00 40.55 153 PRO B CA 1
ATOM 5191 C C . PRO B 1 159 ? 27.168 -5.523 118.048 1.00 40.64 153 PRO B C 1
ATOM 5192 O O . PRO B 1 159 ? 27.518 -5.038 119.124 1.00 40.73 153 PRO B O 1
ATOM 5196 N N . ALA B 1 160 ? 27.710 -6.623 117.527 1.00 40.73 154 ALA B N 1
ATOM 5197 C CA . ALA B 1 160 ? 28.796 -7.354 118.182 1.00 40.82 154 ALA B CA 1
ATOM 5198 C C . ALA B 1 160 ? 30.112 -6.570 118.179 1.00 40.89 154 ALA B C 1
ATOM 5199 O O . ALA B 1 160 ? 30.892 -6.655 119.132 1.00 40.96 154 ALA B O 1
ATOM 5201 N N . VAL B 1 161 ? 30.351 -5.818 117.105 1.00 40.97 155 VAL B N 1
ATOM 5202 C CA . VAL B 1 161 ? 31.526 -4.946 117.000 1.00 40.99 155 VAL B CA 1
ATOM 5203 C C . VAL B 1 161 ? 31.404 -3.780 117.983 1.00 41.14 155 VAL B C 1
ATOM 5204 O O . VAL B 1 161 ? 32.352 -3.465 118.709 1.00 41.09 155 VAL B O 1
ATOM 5208 N N . ALA B 1 162 ? 30.225 -3.158 118.006 1.00 41.33 156 ALA B N 1
ATOM 5209 C CA . ALA B 1 162 ? 29.911 -2.097 118.960 1.00 41.55 156 ALA B CA 1
ATOM 5210 C C . ALA B 1 162 ? 29.929 -2.623 120.394 1.00 41.70 156 ALA B C 1
ATOM 5211 O O . ALA B 1 162 ? 30.315 -1.906 121.316 1.00 41.77 156 ALA B O 1
ATOM 5213 N N . ASP B 1 163 ? 29.517 -3.880 120.564 1.00 41.90 157 ASP B N 1
ATOM 5214 C CA . ASP B 1 163 ? 29.519 -4.551 121.863 1.00 42.09 157 ASP B CA 1
ATOM 5215 C C . ASP B 1 163 ? 30.945 -4.744 122.376 1.00 42.12 157 ASP B C 1
ATOM 5216 O O . ASP B 1 163 ? 31.207 -4.580 123.566 1.00 42.20 157 ASP B O 1
ATOM 5221 N N . ALA B 1 164 ? 31.856 -5.088 121.467 1.00 42.17 158 ALA B N 1
ATOM 5222 C CA . ALA B 1 164 ? 33.276 -5.209 121.792 1.00 42.21 158 ALA B CA 1
ATOM 5223 C C . ALA B 1 164 ? 33.915 -3.834 121.990 1.00 42.28 158 ALA B C 1
ATOM 5224 O O . ALA B 1 164 ? 34.865 -3.690 122.763 1.00 42.33 158 ALA B O 1
ATOM 5226 N N . CYS B 1 165 ? 33.386 -2.833 121.287 1.00 42.35 159 CYS B N 1
ATOM 5227 C CA . CYS B 1 165 ? 33.849 -1.452 121.412 1.00 42.43 159 CYS B CA 1
ATOM 5228 C C . CYS B 1 165 ? 33.434 -0.833 122.745 1.00 42.29 159 CYS B C 1
ATOM 5229 O O . CYS B 1 165 ? 34.256 -0.223 123.432 1.00 42.31 159 CYS B O 1
ATOM 5232 N N . ARG B 1 166 ? 32.158 -0.995 123.097 1.00 42.16 160 ARG B N 1
ATOM 5233 C CA . ARG B 1 166 ? 31.605 -0.453 124.342 1.00 42.00 160 ARG B CA 1
ATOM 5234 C C . ARG B 1 166 ? 32.228 -1.089 125.584 1.00 41.80 160 ARG B C 1
ATOM 5235 O O . ARG B 1 166 ? 32.382 -0.430 126.614 1.00 41.92 160 ARG B O 1
ATOM 5243 N N . ARG B 1 167 ? 32.586 -2.367 125.475 1.00 41.50 161 ARG B N 1
ATOM 5244 C CA . ARG B 1 167 ? 33.274 -3.085 126.547 1.00 41.15 161 ARG B CA 1
ATOM 5245 C C . ARG B 1 167 ? 34.754 -2.707 126.624 1.00 40.78 161 ARG B C 1
ATOM 5246 O O . ARG B 1 167 ? 35.275 -2.445 127.709 1.00 40.89 161 ARG B O 1
ATOM 5254 N N . GLY B 1 168 ? 35.418 -2.678 125.470 1.00 40.26 162 GLY B N 1
ATOM 5255 C CA . GLY B 1 168 ? 36.839 -2.341 125.389 1.00 39.49 162 GLY B CA 1
ATOM 5256 C C . GLY B 1 168 ? 37.714 -3.501 124.946 1.00 38.93 162 GLY B C 1
ATOM 5257 O O . GLY B 1 168 ? 38.909 -3.536 125.247 1.00 39.00 162 GLY B O 1
ATOM 5258 N N . THR B 1 169 ? 37.117 -4.445 124.223 1.00 38.31 163 THR B N 1
ATOM 5259 C CA . THR B 1 169 ? 37.819 -5.643 123.759 1.00 37.64 163 THR B CA 1
ATOM 5260 C C . THR B 1 169 ? 37.961 -5.683 122.233 1.00 37.06 163 THR B C 1
ATOM 5261 O O . THR B 1 169 ? 38.392 -6.691 121.667 1.00 37.01 163 THR B O 1
ATOM 5265 N N . LEU B 1 170 ? 37.611 -4.580 121.576 1.00 36.31 164 LEU B N 1
ATOM 5266 C CA . LEU B 1 170 ? 37.605 -4.526 120.116 1.00 35.60 164 LEU B CA 1
ATOM 5267 C C . LEU B 1 170 ? 38.992 -4.298 119.520 1.00 34.97 164 LEU B C 1
ATOM 5268 O O . LEU B 1 170 ? 39.747 -3.434 119.976 1.00 34.94 164 LEU B O 1
ATOM 5273 N N . CYS B 1 171 ? 39.312 -5.089 118.500 1.00 34.20 165 CYS B N 1
ATOM 5274 C CA . CYS B 1 171 ? 40.523 -4.905 117.710 1.00 33.41 165 CYS B CA 1
ATOM 5275 C C . CYS B 1 171 ? 40.156 -4.748 116.239 1.00 32.83 165 CYS B C 1
ATOM 5276 O O . CYS B 1 171 ? 39.416 -5.566 115.688 1.00 32.74 165 CYS B O 1
ATOM 5279 N N . PHE B 1 172 ? 40.660 -3.685 115.619 1.00 32.05 166 PHE B N 1
ATOM 5280 C CA . PHE B 1 172 ? 40.577 -3.518 114.170 1.00 31.46 166 PHE B CA 1
ATOM 5281 C C . PHE B 1 172 ? 41.939 -3.784 113.546 1.00 30.92 166 PHE B C 1
ATOM 5282 O O . PHE B 1 172 ? 42.975 -3.538 114.170 1.00 30.91 166 PHE B O 1
ATOM 5290 N N . GLY B 1 173 ? 41.941 -4.280 112.313 1.00 30.33 167 GLY B N 1
ATOM 5291 C CA . GLY B 1 173 ? 43.189 -4.531 111.611 1.00 29.43 167 GLY B CA 1
ATOM 5292 C C . GLY B 1 173 ? 43.028 -4.978 110.177 1.00 28.97 167 GLY B C 1
ATOM 5293 O O . GLY B 1 173 ? 42.069 -5.674 109.830 1.00 28.87 167 GLY B O 1
ATOM 5294 N N . THR B 1 174 ? 43.980 -4.573 109.342 1.00 28.32 168 THR B N 1
ATOM 5295 C CA . THR B 1 174 ? 44.069 -5.079 107.979 1.00 27.85 168 THR B CA 1
ATOM 5296 C C . THR B 1 174 ? 44.624 -6.508 107.995 1.00 27.56 168 THR B C 1
ATOM 5297 O O . THR B 1 174 ? 44.987 -7.026 109.057 1.00 27.50 168 THR B O 1
ATOM 5301 N N . ILE B 1 175 ? 44.673 -7.144 106.826 1.00 27.20 169 ILE B N 1
ATOM 5302 C CA . ILE B 1 175 ? 44.976 -8.576 106.730 1.00 26.94 169 ILE B CA 1
ATOM 5303 C C . ILE B 1 175 ? 46.346 -8.956 107.314 1.00 26.93 169 ILE B C 1
ATOM 5304 O O . ILE B 1 175 ? 46.488 -10.024 107.911 1.00 26.71 169 ILE B O 1
ATOM 5309 N N . ASP B 1 176 ? 47.335 -8.076 107.168 1.00 26.82 170 ASP B N 1
ATOM 5310 C CA . ASP B 1 176 ? 48.646 -8.300 107.780 1.00 26.89 170 ASP B CA 1
ATOM 5311 C C . ASP B 1 176 ? 48.534 -8.449 109.303 1.00 26.82 170 ASP B C 1
ATOM 5312 O O . ASP B 1 176 ? 49.076 -9.394 109.872 1.00 26.95 170 ASP B O 1
ATOM 5317 N N . THR B 1 177 ? 47.806 -7.530 109.938 1.00 27.02 171 THR B N 1
ATOM 5318 C CA . THR B 1 177 ? 47.599 -7.534 111.388 1.00 27.21 171 THR B CA 1
ATOM 5319 C C . THR B 1 177 ? 46.871 -8.796 111.841 1.00 27.50 171 THR B C 1
ATOM 5320 O O . THR B 1 177 ? 47.349 -9.505 112.731 1.00 27.64 171 THR B O 1
ATOM 5324 N N . TRP B 1 178 ? 45.728 -9.069 111.213 1.00 27.78 172 TRP B N 1
ATOM 5325 C CA . TRP B 1 178 ? 44.928 -10.263 111.495 1.00 27.99 172 TRP B CA 1
ATOM 5326 C C . TRP B 1 178 ? 45.764 -11.542 111.446 1.00 28.19 172 TRP B C 1
ATOM 5327 O O . TRP B 1 178 ? 45.725 -12.350 112.382 1.00 28.21 172 TRP B O 1
ATOM 5338 N N . LEU B 1 179 ? 46.525 -11.705 110.363 1.00 28.44 173 LEU B N 1
ATOM 5339 C CA . LEU B 1 179 ? 47.405 -12.859 110.176 1.00 28.72 173 LEU B CA 1
ATOM 5340 C C . LEU B 1 179 ? 48.474 -12.949 111.259 1.00 29.00 173 LEU B C 1
ATOM 5341 O O . LEU B 1 179 ? 48.649 -14.002 111.869 1.00 28.99 173 LEU B O 1
ATOM 5346 N N . MET B 1 180 ? 49.170 -11.841 111.507 1.00 29.16 174 MET B N 1
ATOM 5347 C CA . MET B 1 180 ? 50.201 -11.799 112.545 1.00 29.57 174 MET B CA 1
ATOM 5348 C C . MET B 1 180 ? 49.621 -12.026 113.944 1.00 29.77 174 MET B C 1
ATOM 5349 O O . MET B 1 180 ? 50.295 -12.583 114.812 1.00 29.94 174 MET B O 1
ATOM 5354 N N . TYR B 1 181 ? 48.369 -11.613 114.143 1.00 30.08 175 TYR B N 1
ATOM 5355 C CA . TYR B 1 181 ? 47.658 -11.817 115.407 1.00 30.26 175 TYR B CA 1
ATOM 5356 C C . TYR B 1 181 ? 47.335 -13.286 115.660 1.00 30.34 175 TYR B C 1
ATOM 5357 O O . TYR B 1 181 ? 47.547 -13.788 116.763 1.00 30.29 175 TYR B O 1
ATOM 5366 N N . LYS B 1 182 ? 46.819 -13.966 114.642 1.00 30.37 176 LYS B N 1
ATOM 5367 C CA . LYS B 1 182 ? 46.402 -15.357 114.790 1.00 30.55 176 LYS B CA 1
ATOM 5368 C C . LYS B 1 182 ? 47.579 -16.323 114.713 1.00 30.74 176 LYS B C 1
ATOM 5369 O O . LYS B 1 182 ? 47.593 -17.341 115.407 1.00 30.79 176 LYS B O 1
ATOM 5375 N N . LEU B 1 183 ? 48.562 -15.994 113.876 1.00 30.93 177 LEU B N 1
ATOM 5376 C CA . LEU B 1 183 ? 49.795 -16.774 113.773 1.00 31.33 177 LEU B CA 1
ATOM 5377 C C . LEU B 1 183 ? 50.572 -16.761 115.091 1.00 31.48 177 LEU B C 1
ATOM 5378 O O . LEU B 1 183 ? 51.285 -17.714 115.405 1.00 31.51 177 LEU B O 1
ATOM 5383 N N . SER B 1 184 ? 50.417 -15.679 115.854 1.00 31.71 178 SER B N 1
ATOM 5384 C CA . SER B 1 184 ? 51.078 -15.516 117.149 1.00 32.10 178 SER B CA 1
ATOM 5385 C C . SER B 1 184 ? 50.245 -16.045 118.316 1.00 32.05 178 SER B C 1
ATOM 5386 O O . SER B 1 184 ? 50.689 -16.004 119.467 1.00 32.20 178 SER B O 1
ATOM 5389 N N . GLY B 1 185 ? 49.041 -16.529 118.019 1.00 32.03 179 GLY B N 1
ATOM 5390 C CA . GLY B 1 185 ? 48.107 -16.990 119.047 1.00 31.99 179 GLY B CA 1
ATOM 5391 C C . GLY B 1 185 ? 47.595 -15.861 119.924 1.00 32.04 179 GLY B C 1
ATOM 5392 O O . GLY B 1 185 ? 47.325 -16.061 121.113 1.00 32.13 179 GLY B O 1
ATOM 5393 N N . GLY B 1 186 ? 47.473 -14.671 119.337 1.00 31.75 180 GLY B N 1
ATOM 5394 C CA . GLY B 1 186 ? 47.004 -13.482 120.047 1.00 31.62 180 GLY B CA 1
ATOM 5395 C C . GLY B 1 186 ? 48.096 -12.676 120.730 1.00 31.48 180 GLY B C 1
ATOM 5396 O O . GLY B 1 186 ? 47.804 -11.736 121.469 1.00 31.61 180 GLY B O 1
ATOM 5397 N N . LYS B 1 187 ? 49.353 -13.032 120.474 1.00 31.36 181 LYS B N 1
ATOM 5398 C CA . LYS B 1 187 ? 50.490 -12.406 121.155 1.00 31.23 181 LYS B CA 1
ATOM 5399 C C . LYS B 1 187 ? 50.989 -11.122 120.491 1.00 31.02 181 LYS B C 1
ATOM 5400 O O . LYS B 1 187 ? 51.585 -10.268 121.156 1.00 31.00 181 LYS B O 1
ATOM 5406 N N . ALA B 1 188 ? 50.755 -10.996 119.186 1.00 30.51 182 ALA B N 1
ATOM 5407 C CA . ALA B 1 188 ? 51.189 -9.823 118.429 1.00 30.12 182 ALA B CA 1
ATOM 5408 C C . ALA B 1 188 ? 50.002 -9.035 117.882 1.00 29.68 182 ALA B C 1
ATOM 5409 O O . ALA B 1 188 ? 49.051 -9.613 117.358 1.00 29.75 182 ALA B O 1
ATOM 5411 N N . PHE B 1 189 ? 50.068 -7.715 118.016 1.00 29.30 183 PHE B N 1
ATOM 5412 C CA . PHE B 1 189 ? 49.045 -6.817 117.485 1.00 28.91 183 PHE B CA 1
ATOM 5413 C C . PHE B 1 189 ? 49.749 -5.642 116.812 1.00 28.57 183 PHE B C 1
ATOM 5414 O O . PHE B 1 189 ? 49.899 -4.565 117.394 1.00 28.54 183 PHE B O 1
ATOM 5422 N N . VAL B 1 190 ? 50.194 -5.876 115.578 1.00 28.20 184 VAL B N 1
ATOM 5423 C CA . VAL B 1 190 ? 51.078 -4.947 114.868 1.00 27.71 184 VAL B CA 1
ATOM 5424 C C . VAL B 1 190 ? 50.715 -4.785 113.390 1.00 27.49 184 VAL B C 1
ATOM 5425 O O . VAL B 1 190 ? 50.012 -5.618 112.820 1.00 27.53 184 VAL B O 1
ATOM 5429 N N . THR B 1 191 ? 51.207 -3.708 112.784 1.00 27.15 185 THR B N 1
ATOM 5430 C CA . THR B 1 191 ? 51.063 -3.477 111.347 1.00 26.83 185 THR B CA 1
ATOM 5431 C C . THR B 1 191 ? 52.298 -2.783 110.779 1.00 26.49 185 THR B C 1
ATOM 5432 O O . THR B 1 191 ? 53.075 -2.172 111.519 1.00 26.38 185 THR B O 1
ATOM 5436 N N . ASP B 1 192 ? 52.481 -2.895 109.466 1.00 25.91 186 ASP B N 1
ATOM 5437 C CA . ASP B 1 192 ? 53.592 -2.244 108.786 1.00 25.40 186 ASP B CA 1
ATOM 5438 C C . ASP B 1 192 ? 53.154 -0.904 108.195 1.00 25.08 186 ASP B C 1
ATOM 5439 O O . ASP B 1 192 ? 51.955 -0.650 108.043 1.00 24.79 186 ASP B O 1
ATOM 5444 N N . VAL B 1 193 ? 54.133 -0.065 107.861 1.00 24.39 187 VAL B N 1
ATOM 5445 C CA . VAL B 1 193 ? 53.887 1.296 107.366 1.00 24.17 187 VAL B CA 1
ATOM 5446 C C . VAL B 1 193 ? 53.077 1.370 106.067 1.00 23.82 187 VAL B C 1
ATOM 5447 O O . VAL B 1 193 ? 52.309 2.320 105.868 1.00 23.97 187 VAL B O 1
ATOM 5451 N N . THR B 1 194 ? 53.252 0.379 105.193 1.00 23.34 188 THR B N 1
ATOM 5452 C CA . THR B 1 194 ? 52.535 0.366 103.914 1.00 22.86 188 THR B CA 1
ATOM 5453 C C . THR B 1 194 ? 51.051 0.065 104.109 1.00 22.40 188 THR B C 1
ATOM 5454 O O . THR B 1 194 ? 50.207 0.775 103.573 1.00 22.35 188 THR B O 1
ATOM 5458 N N . ASN B 1 195 ? 50.741 -0.968 104.892 1.00 21.98 189 ASN B N 1
ATOM 5459 C CA . ASN B 1 195 ? 49.352 -1.285 105.226 1.00 21.30 189 ASN B CA 1
ATOM 5460 C C . ASN B 1 195 ? 48.681 -0.171 106.021 1.00 21.10 189 ASN B C 1
ATOM 5461 O O . ASN B 1 195 ? 47.532 0.184 105.753 1.00 20.73 189 ASN B O 1
ATOM 5466 N N . ALA B 1 196 ? 49.409 0.387 106.987 1.00 20.69 190 ALA B N 1
ATOM 5467 C CA . ALA B 1 196 ? 48.891 1.486 107.800 1.00 20.62 190 ALA B CA 1
ATOM 5468 C C . ALA B 1 196 ? 48.537 2.711 106.958 1.00 20.49 190 ALA B C 1
ATOM 5469 O O . ALA B 1 196 ? 47.569 3.412 107.257 1.00 20.58 190 ALA B O 1
ATOM 5471 N N . SER B 1 197 ? 49.309 2.950 105.900 1.00 20.54 191 SER B N 1
ATOM 5472 C CA . SER B 1 197 ? 49.072 4.089 105.007 1.00 20.90 191 SER B CA 1
ATOM 5473 C C . SER B 1 197 ? 47.759 3.983 104.217 1.00 21.09 191 SER B C 1
ATOM 5474 O O . SER B 1 197 ? 47.346 4.949 103.577 1.00 21.14 191 SER B O 1
ATOM 5477 N N . ARG B 1 198 ? 47.117 2.817 104.274 1.00 21.51 192 ARG B N 1
ATOM 5478 C CA . ARG B 1 198 ? 45.876 2.565 103.526 1.00 22.01 192 ARG B CA 1
ATOM 5479 C C . ARG B 1 198 ? 44.640 2.610 104.424 1.00 22.18 192 ARG B C 1
ATOM 5480 O O . ARG B 1 198 ? 43.531 2.263 103.995 1.00 22.41 192 ARG B O 1
ATOM 5488 N N . THR B 1 199 ? 44.829 3.039 105.668 1.00 22.21 193 THR B N 1
ATOM 5489 C CA . THR B 1 199 ? 43.744 3.049 106.645 1.00 22.64 193 THR B CA 1
ATOM 5490 C C . THR B 1 199 ? 43.002 4.376 106.720 1.00 22.76 193 THR B C 1
ATOM 5491 O O . THR B 1 199 ? 41.906 4.431 107.272 1.00 23.07 193 THR B O 1
ATOM 5495 N N . PHE B 1 200 ? 43.604 5.432 106.165 1.00 23.04 194 PHE B N 1
ATOM 5496 C CA . PHE B 1 200 ? 43.102 6.812 106.267 1.00 23.29 194 PHE B CA 1
ATOM 5497 C C . PHE B 1 200 ? 43.298 7.374 107.688 1.00 23.60 194 PHE B C 1
ATOM 5498 O O . PHE B 1 200 ? 42.777 8.438 108.026 1.00 23.61 194 PHE B O 1
ATOM 5506 N N . LEU B 1 201 ? 44.069 6.660 108.504 1.00 23.97 195 LEU B N 1
ATOM 5507 C CA . LEU B 1 201 ? 44.278 7.040 109.902 1.00 24.45 195 LEU B CA 1
ATOM 5508 C C . LEU B 1 201 ? 45.736 7.387 110.231 1.00 24.91 195 LEU B C 1
ATOM 5509 O O . LEU B 1 201 ? 46.039 7.815 111.350 1.00 25.15 195 LEU B O 1
ATOM 5514 N N . MET B 1 202 ? 46.628 7.207 109.257 1.00 25.29 196 MET B N 1
ATOM 5515 C CA . MET B 1 202 ? 48.058 7.454 109.456 1.00 25.58 196 MET B CA 1
ATOM 5516 C C . MET B 1 202 ? 48.531 8.711 108.728 1.00 25.84 196 MET B C 1
ATOM 5517 O O . MET B 1 202 ? 48.166 8.942 107.574 1.00 25.84 196 MET B O 1
ATOM 5522 N N . ASP B 1 203 ? 49.339 9.524 109.409 1.00 26.02 197 ASP B N 1
ATOM 5523 C CA . ASP B 1 203 ? 50.061 10.600 108.741 1.00 26.13 197 ASP B CA 1
ATOM 5524 C C . ASP B 1 203 ? 51.162 9.967 107.894 1.00 26.13 197 ASP B C 1
ATOM 5525 O O . ASP B 1 203 ? 52.033 9.263 108.410 1.00 26.07 197 ASP B O 1
ATOM 5530 N N . LEU B 1 204 ? 51.095 10.222 106.590 1.00 26.18 198 LEU B N 1
ATOM 5531 C CA . LEU B 1 204 ? 51.925 9.556 105.589 1.00 26.26 198 LEU B CA 1
ATOM 5532 C C . LEU B 1 204 ? 53.421 9.800 105.789 1.00 26.30 198 LEU B C 1
ATOM 5533 O O . LEU B 1 204 ? 54.235 8.889 105.615 1.00 25.94 198 LEU B O 1
ATOM 5538 N N . ARG B 1 205 ? 53.767 11.024 106.178 1.00 26.41 199 ARG B N 1
ATOM 5539 C CA . ARG B 1 205 ? 55.163 11.445 106.287 1.00 26.75 199 ARG B CA 1
ATOM 5540 C C . ARG B 1 205 ? 55.807 11.096 107.626 1.00 26.97 199 ARG B C 1
ATOM 5541 O O . ARG B 1 205 ? 56.991 10.764 107.673 1.00 27.22 199 ARG B O 1
ATOM 5549 N N . THR B 1 206 ? 55.030 11.172 108.705 1.00 27.16 200 THR B N 1
ATOM 5550 C CA . THR B 1 206 ? 55.534 10.841 110.040 1.00 27.55 200 THR B CA 1
ATOM 5551 C C . THR B 1 206 ? 55.399 9.347 110.344 1.00 27.60 200 THR B C 1
ATOM 5552 O O . THR B 1 206 ? 56.073 8.826 111.240 1.00 27.72 200 THR B O 1
ATOM 5556 N N . ARG B 1 207 ? 54.527 8.676 109.588 1.00 27.63 201 ARG B N 1
ATOM 5557 C CA . ARG B 1 207 ? 54.221 7.246 109.755 1.00 27.66 201 ARG B CA 1
ATOM 5558 C C . ARG B 1 207 ? 53.754 6.897 111.174 1.00 27.62 201 ARG B C 1
ATOM 5559 O O . ARG B 1 207 ? 54.172 5.895 111.766 1.00 27.41 201 ARG B O 1
ATOM 5567 N N . LYS B 1 208 ? 52.874 7.750 111.692 1.00 27.59 202 LYS B N 1
ATOM 5568 C CA . LYS B 1 208 ? 52.266 7.587 113.003 1.00 27.79 202 LYS B CA 1
ATOM 5569 C C . LYS B 1 208 ? 50.764 7.778 112.861 1.00 27.88 202 LYS B C 1
ATOM 5570 O O . LYS B 1 208 ? 50.318 8.516 111.980 1.00 27.79 202 LYS B O 1
ATOM 5576 N N . TRP B 1 209 ? 49.990 7.120 113.725 1.00 28.16 203 TRP B N 1
ATOM 5577 C CA . TRP B 1 209 ? 48.539 7.312 113.760 1.00 28.49 203 TRP B CA 1
ATOM 5578 C C . TRP B 1 209 ? 48.199 8.773 114.040 1.00 28.95 203 TRP B C 1
ATOM 5579 O O . TRP B 1 209 ? 48.881 9.438 114.825 1.00 28.91 203 TRP B O 1
ATOM 5590 N N . SER B 1 210 ? 47.142 9.256 113.395 1.00 29.38 204 SER B N 1
ATOM 5591 C CA . SER B 1 210 ? 46.660 10.622 113.575 1.00 30.00 204 SER B CA 1
ATOM 5592 C C . SER B 1 210 ? 45.447 10.657 114.513 1.00 30.45 204 SER B C 1
ATOM 5593 O O . SER B 1 210 ? 44.357 10.228 114.126 1.00 30.52 204 SER B O 1
ATOM 5596 N N . PRO B 1 211 ? 45.634 11.161 115.754 1.00 30.89 205 PRO B N 1
ATOM 5597 C CA . PRO B 1 211 ? 44.518 11.292 116.699 1.00 31.10 205 PRO B CA 1
ATOM 5598 C C . PRO B 1 211 ? 43.415 12.213 116.181 1.00 31.35 205 PRO B C 1
ATOM 5599 O O . PRO B 1 211 ? 42.240 11.988 116.475 1.00 31.34 205 PRO B O 1
ATOM 5603 N N . GLU B 1 212 ? 43.805 13.232 115.416 1.00 31.69 206 GLU B N 1
ATOM 5604 C CA . GLU B 1 212 ? 42.874 14.151 114.761 1.00 32.08 206 GLU B CA 1
ATOM 5605 C C . GLU B 1 212 ? 41.842 13.396 113.914 1.00 32.19 206 GLU B C 1
ATOM 5606 O O . GLU B 1 212 ? 40.635 13.575 114.092 1.00 32.14 206 GLU B O 1
ATOM 5612 N N . LEU B 1 213 ? 42.325 12.544 113.010 1.00 32.56 207 LEU B N 1
ATOM 5613 C CA . LEU B 1 213 ? 41.447 11.784 112.118 1.00 32.85 207 LEU B CA 1
ATOM 5614 C C . LEU B 1 213 ? 40.704 10.650 112.821 1.00 33.13 207 LEU B C 1
ATOM 5615 O O . LEU B 1 213 ? 39.546 10.380 112.503 1.00 33.13 207 LEU B O 1
ATOM 5620 N N . CYS B 1 214 ? 41.372 9.991 113.769 1.00 33.50 208 CYS B N 1
ATOM 5621 C CA . CYS B 1 214 ? 40.751 8.922 114.552 1.00 33.94 208 CYS B CA 1
ATOM 5622 C C . CYS B 1 214 ? 39.524 9.420 115.317 1.00 34.31 208 CYS B C 1
ATOM 5623 O O . CYS B 1 214 ? 38.492 8.751 115.347 1.00 34.36 208 CYS B O 1
ATOM 5626 N N . GLU B 1 215 ? 39.644 10.598 115.926 1.00 34.82 209 GLU B N 1
ATOM 5627 C CA . GLU B 1 215 ? 38.553 11.185 116.700 1.00 35.31 209 GLU B CA 1
ATOM 5628 C C . GLU B 1 215 ? 37.442 11.726 115.796 1.00 35.31 209 GLU B C 1
ATOM 5629 O O . GLU B 1 215 ? 36.257 11.587 116.113 1.00 35.49 209 GLU B O 1
ATOM 5635 N N . LYS B 1 216 ? 37.827 12.333 114.675 1.00 35.43 210 LYS B N 1
ATOM 5636 C CA . LYS B 1 216 ? 36.862 12.853 113.702 1.00 35.54 210 LYS B CA 1
ATOM 5637 C C . LYS B 1 216 ? 36.013 11.738 113.094 1.00 35.60 210 LYS B C 1
ATOM 5638 O O . LYS B 1 216 ? 34.798 11.881 112.954 1.00 35.59 210 LYS B O 1
ATOM 5644 N N . LEU B 1 217 ? 36.660 10.626 112.750 1.00 35.73 211 LEU B N 1
ATOM 5645 C CA . LEU B 1 217 ? 35.978 9.483 112.142 1.00 35.90 211 LEU B CA 1
ATOM 5646 C C . LEU B 1 217 ? 35.413 8.513 113.186 1.00 36.06 211 LEU B C 1
ATOM 5647 O O . LEU B 1 217 ? 35.015 7.396 112.852 1.00 36.08 211 LEU B O 1
ATOM 5652 N N . LYS B 1 218 ? 35.380 8.958 114.444 1.00 36.29 212 LYS B N 1
ATOM 5653 C CA . LYS B 1 218 ? 34.863 8.183 115.584 1.00 36.49 212 LYS B CA 1
ATOM 5654 C C . LYS B 1 218 ? 35.440 6.764 115.664 1.00 36.46 212 LYS B C 1
ATOM 5655 O O . LYS B 1 218 ? 34.703 5.780 115.779 1.00 36.56 212 LYS B O 1
ATOM 5661 N N . ILE B 1 219 ? 36.764 6.667 115.595 1.00 36.44 213 ILE B N 1
ATOM 5662 C CA . ILE B 1 219 ? 37.450 5.390 115.761 1.00 36.36 213 ILE B CA 1
ATOM 5663 C C . ILE B 1 219 ? 38.333 5.458 117.005 1.00 36.24 213 ILE B C 1
ATOM 5664 O O . ILE B 1 219 ? 39.246 6.284 117.070 1.00 36.31 213 ILE B O 1
ATOM 5669 N N . PRO B 1 220 ? 38.050 4.601 118.005 1.00 36.15 214 PRO B N 1
ATOM 5670 C CA . PRO B 1 220 ? 38.887 4.541 119.200 1.00 36.01 214 PRO B CA 1
ATOM 5671 C C . PRO B 1 220 ? 40.282 4.038 118.847 1.00 35.87 214 PRO B C 1
ATOM 5672 O O . PRO B 1 220 ? 40.419 3.012 118.176 1.00 35.72 214 PRO B O 1
ATOM 5676 N N . MET B 1 221 ? 41.302 4.772 119.282 1.00 35.69 215 MET B N 1
ATOM 5677 C CA . MET B 1 221 ? 42.697 4.417 119.007 1.00 35.64 215 MET B CA 1
ATOM 5678 C C . MET B 1 221 ? 43.134 3.161 119.766 1.00 35.35 215 MET B C 1
ATOM 5679 O O . MET B 1 221 ? 44.184 2.580 119.474 1.00 35.22 215 MET B O 1
ATOM 5684 N N . GLU B 1 222 ? 42.308 2.754 120.730 1.00 34.92 216 GLU B N 1
ATOM 5685 C CA . GLU B 1 222 ? 42.506 1.533 121.509 1.00 34.73 216 GLU B CA 1
ATOM 5686 C C . GLU B 1 222 ? 42.343 0.278 120.645 1.00 34.22 216 GLU B C 1
ATOM 5687 O O . GLU B 1 222 ? 42.853 -0.790 120.990 1.00 34.31 216 GLU B O 1
ATOM 5693 N N . THR B 1 223 ? 41.634 0.421 119.526 1.00 33.62 217 THR B N 1
ATOM 5694 C CA . THR B 1 223 ? 41.365 -0.686 118.600 1.00 32.91 217 THR B CA 1
ATOM 5695 C C . THR B 1 223 ? 42.439 -0.843 117.516 1.00 32.55 217 THR B C 1
ATOM 5696 O O . THR B 1 223 ? 42.349 -1.738 116.670 1.00 32.40 217 THR B O 1
ATOM 5700 N N . LEU B 1 224 ? 43.448 0.026 117.543 1.00 31.96 218 LEU B N 1
ATOM 5701 C CA . LEU B 1 224 ? 44.454 0.074 116.482 1.00 31.53 218 LEU B CA 1
ATOM 5702 C C . LEU B 1 224 ? 45.798 -0.526 116.900 1.00 31.15 218 LEU B C 1
ATOM 5703 O O . LEU B 1 224 ? 46.255 -0.302 118.024 1.00 31.20 218 LEU B O 1
ATOM 5708 N N . PRO B 1 225 ? 46.433 -1.297 115.993 1.00 30.72 219 PRO B N 1
ATOM 5709 C CA . PRO B 1 225 ? 47.726 -1.928 116.273 1.00 30.34 219 PRO B CA 1
ATOM 5710 C C . PRO B 1 225 ? 48.911 -0.961 116.190 1.00 29.94 219 PRO B C 1
ATOM 5711 O O . PRO B 1 225 ? 48.764 0.166 115.711 1.00 29.94 219 PRO B O 1
ATOM 5715 N N . GLU B 1 226 ? 50.070 -1.416 116.663 1.00 29.51 220 GLU B N 1
ATOM 5716 C CA . GLU B 1 226 ? 51.315 -0.651 116.605 1.00 28.98 220 GLU B CA 1
ATOM 5717 C C . GLU B 1 226 ? 51.892 -0.664 115.187 1.00 28.48 220 GLU B C 1
ATOM 5718 O O . GLU B 1 226 ? 51.911 -1.704 114.528 1.00 28.21 220 GLU B O 1
ATOM 5724 N N . ILE B 1 227 ? 52.362 0.495 114.730 1.00 27.95 221 ILE B N 1
ATOM 5725 C CA . ILE B 1 227 ? 52.973 0.617 113.407 1.00 27.38 221 ILE B CA 1
ATOM 5726 C C . ILE B 1 227 ? 54.473 0.353 113.466 1.00 27.18 221 ILE B C 1
ATOM 5727 O O . ILE B 1 227 ? 55.198 0.989 114.237 1.00 27.29 221 ILE B O 1
ATOM 5732 N N . ARG B 1 228 ? 54.929 -0.581 112.636 1.00 26.53 222 ARG B N 1
ATOM 5733 C CA . ARG B 1 228 ? 56.353 -0.854 112.469 1.00 26.18 222 ARG B CA 1
ATOM 5734 C C . ARG B 1 228 ? 56.759 -0.709 110.998 1.00 25.91 222 ARG B C 1
ATOM 5735 O O . ARG B 1 228 ? 55.921 -0.388 110.150 1.00 25.66 222 ARG B O 1
ATOM 5743 N N . SER B 1 229 ? 58.039 -0.926 110.699 1.00 25.47 223 SER B N 1
ATOM 5744 C CA . SER B 1 229 ? 58.528 -0.854 109.321 1.00 25.28 223 SER B CA 1
ATOM 5745 C C . SER B 1 229 ? 58.168 -2.140 108.572 1.00 25.12 223 SER B C 1
ATOM 5746 O O . SER B 1 229 ? 57.476 -2.998 109.114 1.00 25.13 223 SER B O 1
ATOM 5749 N N . ASN B 1 230 ? 58.632 -2.266 107.330 1.00 25.14 224 ASN B N 1
ATOM 5750 C CA . ASN B 1 230 ? 58.409 -3.482 106.547 1.00 25.18 224 ASN B CA 1
ATOM 5751 C C . ASN B 1 230 ? 59.362 -4.621 106.906 1.00 25.41 224 ASN B C 1
ATOM 5752 O O . ASN B 1 230 ? 59.064 -5.787 106.642 1.00 25.06 224 ASN B O 1
ATOM 5757 N N . SER B 1 231 ? 60.498 -4.279 107.514 1.00 25.81 225 SER B N 1
ATOM 5758 C CA . SER B 1 231 ? 61.561 -5.249 107.778 1.00 26.25 225 SER B CA 1
ATOM 5759 C C . SER B 1 231 ? 62.107 -5.154 109.207 1.00 26.71 225 SER B C 1
ATOM 5760 O O . SER B 1 231 ? 63.023 -4.378 109.484 1.00 26.66 225 SER B O 1
ATOM 5763 N N . GLU B 1 232 ? 61.522 -5.947 110.101 1.00 27.16 226 GLU B N 1
ATOM 5764 C CA . GLU B 1 232 ? 61.947 -6.044 111.505 1.00 27.67 226 GLU B CA 1
ATOM 5765 C C . GLU B 1 232 ? 61.186 -7.171 112.198 1.00 27.93 226 GLU B C 1
ATOM 5766 O O . GLU B 1 232 ? 60.339 -7.814 111.583 1.00 27.87 226 GLU B O 1
ATOM 5772 N N . LEU B 1 233 ? 61.486 -7.412 113.472 1.00 28.24 227 LEU B N 1
ATOM 5773 C CA . LEU B 1 233 ? 60.770 -8.434 114.231 1.00 28.54 227 LEU B CA 1
ATOM 5774 C C . LEU B 1 233 ? 59.339 -7.989 114.528 1.00 28.75 227 LEU B C 1
ATOM 5775 O O . LEU B 1 233 ? 59.122 -6.954 115.162 1.00 28.79 227 LEU B O 1
ATOM 5780 N N . PHE B 1 234 ? 58.372 -8.771 114.050 1.00 29.10 228 PHE B N 1
ATOM 5781 C CA . PHE B 1 234 ? 56.952 -8.506 114.290 1.00 29.51 228 PHE B CA 1
ATOM 5782 C C . PHE B 1 234 ? 56.394 -9.406 115.385 1.00 29.87 228 PHE B C 1
ATOM 5783 O O . PHE B 1 234 ? 55.542 -8.989 116.169 1.00 29.87 228 PHE B O 1
ATOM 5791 N N . GLY B 1 235 ? 56.878 -10.644 115.416 1.00 30.55 229 GLY B N 1
ATOM 5792 C CA . GLY B 1 235 ? 56.403 -11.660 116.347 1.00 31.41 229 GLY B CA 1
ATOM 5793 C C . GLY B 1 235 ? 56.862 -13.039 115.915 1.00 31.99 229 GLY B C 1
ATOM 5794 O O . GLY B 1 235 ? 57.742 -13.168 115.064 1.00 32.00 229 GLY B O 1
ATOM 5795 N N . TYR B 1 236 ? 56.262 -14.071 116.502 1.00 32.76 230 TYR B N 1
ATOM 5796 C CA . TYR B 1 236 ? 56.638 -15.453 116.215 1.00 33.53 230 TYR B CA 1
ATOM 5797 C C . TYR B 1 236 ? 55.411 -16.291 115.879 1.00 34.02 230 TYR B C 1
ATOM 5798 O O . TYR B 1 236 ? 54.323 -16.039 116.398 1.00 34.23 230 TYR B O 1
ATOM 5807 N N . VAL B 1 237 ? 55.588 -17.282 115.007 1.00 34.67 231 VAL B N 1
ATOM 5808 C CA . VAL B 1 237 ? 54.507 -18.207 114.665 1.00 35.41 231 VAL B CA 1
ATOM 5809 C C . VAL B 1 237 ? 54.258 -19.170 115.833 1.00 36.08 231 VAL B C 1
ATOM 5810 O O . VAL B 1 237 ? 54.985 -20.150 116.017 1.00 36.32 231 VAL B O 1
ATOM 5814 N N . GLU B 1 238 ? 53.231 -18.860 116.622 1.00 36.87 232 GLU B N 1
ATOM 5815 C CA . GLU B 1 238 ? 52.888 -19.617 117.822 1.00 37.67 232 GLU B CA 1
ATOM 5816 C C . GLU B 1 238 ? 51.472 -20.187 117.708 1.00 38.08 232 GLU B C 1
ATOM 5817 O O . GLU B 1 238 ? 50.593 -19.857 118.511 1.00 38.25 232 GLU B O 1
ATOM 5823 N N . THR B 1 239 ? 51.253 -21.031 116.700 1.00 38.56 233 THR B N 1
ATOM 5824 C CA . THR B 1 239 ? 49.962 -21.699 116.506 1.00 39.00 233 THR B CA 1
ATOM 5825 C C . THR B 1 239 ? 50.125 -23.095 115.902 1.00 39.27 233 THR B C 1
ATOM 5826 O O . THR B 1 239 ? 50.869 -23.281 114.936 1.00 39.19 233 THR B O 1
ATOM 5830 N N . ASP B 1 240 ? 49.426 -24.069 116.480 1.00 39.73 234 ASP B N 1
ATOM 5831 C CA . ASP B 1 240 ? 49.462 -25.449 115.984 1.00 40.26 234 ASP B CA 1
ATOM 5832 C C . ASP B 1 240 ? 48.309 -25.762 115.020 1.00 40.46 234 ASP B C 1
ATOM 5833 O O . ASP B 1 240 ? 47.908 -26.916 114.855 1.00 40.50 234 ASP B O 1
ATOM 5838 N N . GLU B 1 241 ? 47.783 -24.710 114.399 1.00 40.81 235 GLU B N 1
ATOM 5839 C CA . GLU B 1 241 ? 46.837 -24.819 113.299 1.00 41.12 235 GLU B CA 1
ATOM 5840 C C . GLU B 1 241 ? 47.610 -24.472 112.029 1.00 41.29 235 GLU B C 1
ATOM 5841 O O . GLU B 1 241 ? 48.235 -23.414 111.975 1.00 41.45 235 GLU B O 1
ATOM 5847 N N . CYS B 1 242 ? 47.629 -25.354 111.029 1.00 41.53 236 CYS B N 1
ATOM 5848 C CA . CYS B 1 242 ? 47.135 -26.723 111.123 1.00 41.70 236 CYS B CA 1
ATOM 5849 C C . CYS B 1 242 ? 48.366 -27.612 111.278 1.00 41.62 236 CYS B C 1
ATOM 5850 O O . CYS B 1 242 ? 48.846 -28.212 110.311 1.00 41.71 236 CYS B O 1
ATOM 5853 N N . GLY B 1 243 ? 48.887 -27.668 112.501 1.00 41.56 237 GLY B N 1
ATOM 5854 C CA . GLY B 1 243 ? 50.156 -28.334 112.783 1.00 41.44 237 GLY B CA 1
ATOM 5855 C C . GLY B 1 243 ? 51.348 -27.524 112.299 1.00 41.35 237 GLY B C 1
ATOM 5856 O O . GLY B 1 243 ? 52.415 -28.079 112.035 1.00 41.31 237 GLY B O 1
ATOM 5857 N N . VAL B 1 244 ? 51.160 -26.208 112.189 1.00 41.25 238 VAL B N 1
ATOM 5858 C CA . VAL B 1 244 ? 52.189 -25.297 111.673 1.00 41.17 238 VAL B CA 1
ATOM 5859 C C . VAL B 1 244 ? 53.341 -25.098 112.665 1.00 41.15 238 VAL B C 1
ATOM 5860 O O . VAL B 1 244 ? 54.503 -25.003 112.260 1.00 41.12 238 VAL B O 1
ATOM 5864 N N . ALA B 1 245 ? 53.025 -24.963 113.923 1.00 41.21 239 ALA B N 1
ATOM 5865 C CA . ALA B 1 245 ? 54.071 -24.805 114.888 1.00 41.31 239 ALA B CA 1
ATOM 5866 C C . ALA B 1 245 ? 54.952 -26.049 114.882 1.00 41.32 239 ALA B C 1
ATOM 5867 O O . ALA B 1 245 ? 56.111 -25.947 115.076 1.00 41.45 239 ALA B O 1
ATOM 5869 N N . ALA B 1 246 ? 54.380 -27.222 114.713 1.00 41.22 240 ALA B N 1
ATOM 5870 C CA . ALA B 1 246 ? 55.154 -28.419 114.512 1.00 41.18 240 ALA B CA 1
ATOM 5871 C C . ALA B 1 246 ? 55.900 -28.524 113.179 1.00 41.11 240 ALA B C 1
ATOM 5872 O O . ALA B 1 246 ? 57.042 -28.909 113.133 1.00 41.17 240 ALA B O 1
ATOM 5874 N N . ALA B 1 247 ? 55.234 -28.162 112.099 1.00 40.92 241 ALA B N 1
ATOM 5875 C CA . ALA B 1 247 ? 55.796 -28.264 110.773 1.00 40.77 241 ALA B CA 1
ATOM 5876 C C . ALA B 1 247 ? 57.030 -27.375 110.669 1.00 40.68 241 ALA B C 1
ATOM 5877 O O . ALA B 1 247 ? 57.962 -27.703 110.015 1.00 40.69 241 ALA B O 1
ATOM 5879 N N . LEU B 1 248 ? 56.980 -26.239 111.322 1.00 40.60 242 LEU B N 1
ATOM 5880 C CA . LEU B 1 248 ? 58.063 -25.301 111.426 1.00 40.48 242 LEU B CA 1
ATOM 5881 C C . LEU B 1 248 ? 59.335 -25.742 112.187 1.00 40.44 242 LEU B C 1
ATOM 5882 O O . LEU B 1 248 ? 60.376 -25.177 111.956 1.00 40.67 242 LEU B O 1
ATOM 5887 N N . ASN B 1 249 ? 59.257 -26.659 113.142 1.00 40.24 243 ASN B N 1
ATOM 5888 C CA . ASN B 1 249 ? 60.465 -26.996 113.922 1.00 39.80 243 ASN B CA 1
ATOM 5889 C C . ASN B 1 249 ? 61.059 -25.821 114.687 1.00 39.47 243 ASN B C 1
ATOM 5890 O O . ASN B 1 249 ? 60.460 -25.451 115.660 1.00 39.49 243 ASN B O 1
ATOM 5895 N N . GLU B 1 250 ? 62.243 -25.289 114.345 1.00 38.93 244 GLU B N 1
ATOM 5896 C CA . GLU B 1 250 ? 62.704 -24.149 115.131 1.00 38.41 244 GLU B CA 1
ATOM 5897 C C . GLU B 1 250 ? 61.632 -23.068 115.164 1.00 37.92 244 GLU B C 1
ATOM 5898 O O . GLU B 1 250 ? 60.910 -22.880 114.180 1.00 37.84 244 GLU B O 1
ATOM 5904 N N . ARG B 1 251 ? 61.523 -22.372 116.295 1.00 37.20 245 ARG B N 1
ATOM 5905 C CA . ARG B 1 251 ? 60.573 -21.270 116.425 1.00 36.49 245 ARG B CA 1
ATOM 5906 C C . ARG B 1 251 ? 60.889 -20.223 115.362 1.00 35.72 245 ARG B C 1
ATOM 5907 O O . ARG B 1 251 ? 62.037 -19.788 115.231 1.00 35.90 245 ARG B O 1
ATOM 5915 N N . THR B 1 252 ? 59.869 -19.837 114.600 1.00 34.59 246 THR B N 1
ATOM 5916 C CA . THR B 1 252 ? 60.062 -19.026 113.401 1.00 33.37 246 THR B CA 1
ATOM 5917 C C . THR B 1 252 ? 59.588 -17.589 113.594 1.00 32.35 246 THR B C 1
ATOM 5918 O O . THR B 1 252 ? 58.413 -17.354 113.894 1.00 32.39 246 THR B O 1
ATOM 5922 N N . PRO B 1 253 ? 60.504 -16.619 113.419 1.00 31.22 247 PRO B N 1
ATOM 5923 C CA . PRO B 1 253 ? 60.129 -15.222 113.570 1.00 30.37 247 PRO B CA 1
ATOM 5924 C C . PRO B 1 253 ? 59.438 -14.679 112.320 1.00 29.45 247 PRO B C 1
ATOM 5925 O O . PRO B 1 253 ? 59.850 -14.982 111.199 1.00 29.41 247 PRO B O 1
ATOM 5929 N N . ILE B 1 254 ? 58.374 -13.910 112.524 1.00 28.53 248 ILE B N 1
ATOM 5930 C CA . ILE B 1 254 ? 57.762 -13.149 111.444 1.00 27.46 248 ILE B CA 1
ATOM 5931 C C . ILE B 1 254 ? 58.524 -11.832 111.357 1.00 26.88 248 ILE B C 1
ATOM 5932 O O . ILE B 1 254 ? 58.458 -11.007 112.272 1.00 26.94 248 ILE B O 1
ATOM 5937 N N . MET B 1 255 ? 59.267 -11.650 110.267 1.00 26.14 249 MET B N 1
ATOM 5938 C CA . MET B 1 255 ? 60.176 -10.512 110.148 1.00 25.41 249 MET B CA 1
ATOM 5939 C C . MET B 1 255 ? 59.901 -9.594 108.955 1.00 24.83 249 MET B C 1
ATOM 5940 O O . MET B 1 255 ? 60.617 -8.610 108.743 1.00 24.71 249 MET B O 1
ATOM 5945 N N . GLY B 1 256 ? 58.860 -9.914 108.192 1.00 23.97 250 GLY B N 1
ATOM 5946 C CA . GLY B 1 256 ? 58.472 -9.115 107.036 1.00 23.17 250 GLY B CA 1
ATOM 5947 C C . GLY B 1 256 ? 56.970 -8.948 106.941 1.00 22.37 250 GLY B C 1
ATOM 5948 O O . GLY B 1 256 ? 56.217 -9.890 107.171 1.00 22.28 250 GLY B O 1
ATOM 5949 N N . SER B 1 257 ? 56.540 -7.733 106.620 1.00 21.83 251 SER B N 1
ATOM 5950 C CA . SER B 1 257 ? 55.129 -7.434 106.384 1.00 21.20 251 SER B CA 1
ATOM 5951 C C . SER B 1 257 ? 55.048 -6.221 105.472 1.00 20.69 251 SER B C 1
ATOM 5952 O O . SER B 1 257 ? 55.640 -5.181 105.759 1.00 20.40 251 SER B O 1
ATOM 5955 N N . ILE B 1 258 ? 54.326 -6.368 104.366 1.00 20.36 252 ILE B N 1
ATOM 5956 C CA . ILE B 1 258 ? 54.273 -5.344 103.322 1.00 19.96 252 ILE B CA 1
ATOM 5957 C C . ILE B 1 258 ? 53.035 -5.559 102.444 1.00 19.89 252 ILE B C 1
ATOM 5958 O O . ILE B 1 258 ? 52.730 -6.689 102.078 1.00 20.04 252 ILE B O 1
ATOM 5963 N N . GLY B 1 259 ? 52.325 -4.474 102.132 1.00 19.57 253 GLY B N 1
ATOM 5964 C CA . GLY B 1 259 ? 51.140 -4.523 101.264 1.00 19.14 253 GLY B CA 1
ATOM 5965 C C . GLY B 1 259 ? 51.470 -5.103 99.898 1.00 18.78 253 GLY B C 1
ATOM 5966 O O . GLY B 1 259 ? 52.581 -4.915 99.393 1.00 18.43 253 GLY B O 1
ATOM 5967 N N . ASP B 1 260 ? 50.511 -5.806 99.298 1.00 18.66 254 ASP B N 1
ATOM 5968 C CA . ASP B 1 260 ? 50.793 -6.592 98.091 1.00 18.62 254 ASP B CA 1
ATOM 5969 C C . ASP B 1 260 ? 51.422 -5.826 96.930 1.00 18.54 254 ASP B C 1
ATOM 5970 O O . ASP B 1 260 ? 52.424 -6.262 96.362 1.00 18.40 254 ASP B O 1
ATOM 5975 N N . GLN B 1 261 ? 50.852 -4.669 96.606 1.00 18.71 255 GLN B N 1
ATOM 5976 C CA . GLN B 1 261 ? 51.355 -3.847 95.505 1.00 18.73 255 GLN B CA 1
ATOM 5977 C C . GLN B 1 261 ? 52.751 -3.297 95.803 1.00 18.76 255 GLN B C 1
ATOM 5978 O O . GLN B 1 261 ? 53.623 -3.279 94.930 1.00 18.22 255 GLN B O 1
ATOM 5984 N N . GLN B 1 262 ? 52.960 -2.877 97.049 1.00 18.81 256 GLN B N 1
ATOM 5985 C CA . GLN B 1 262 ? 54.279 -2.441 97.496 1.00 19.01 256 GLN B CA 1
ATOM 5986 C C . GLN B 1 262 ? 55.275 -3.601 97.449 1.00 19.18 256 GLN B C 1
ATOM 5987 O O . GLN B 1 262 ? 56.428 -3.419 97.054 1.00 19.49 256 GLN B O 1
ATOM 5993 N N . SER B 1 263 ? 54.815 -4.795 97.827 1.00 19.33 257 SER B N 1
ATOM 5994 C CA . SER B 1 263 ? 55.644 -5.998 97.796 1.00 19.54 257 SER B CA 1
ATOM 5995 C C . SER B 1 263 ? 56.107 -6.301 96.376 1.00 19.71 257 SER B C 1
ATOM 5996 O O . SER B 1 263 ? 57.244 -6.724 96.167 1.00 19.47 257 SER B O 1
ATOM 5999 N N . ALA B 1 264 ? 55.221 -6.067 95.408 1.00 19.83 258 ALA B N 1
ATOM 6000 C CA . ALA B 1 264 ? 55.546 -6.224 93.992 1.00 20.42 258 ALA B CA 1
ATOM 6001 C C . ALA B 1 264 ? 56.625 -5.231 93.559 1.00 20.54 258 ALA B C 1
ATOM 6002 O O . ALA B 1 264 ? 57.572 -5.604 92.868 1.00 20.80 258 ALA B O 1
ATOM 6004 N N . LEU B 1 265 ? 56.474 -3.976 93.981 1.00 21.00 259 LEU B N 1
ATOM 6005 C CA . LEU B 1 265 ? 57.445 -2.921 93.696 1.00 21.39 259 LEU B CA 1
ATOM 6006 C C . LEU B 1 265 ? 58.820 -3.300 94.251 1.00 21.90 259 LEU B C 1
ATOM 6007 O O . LEU B 1 265 ? 59.831 -3.203 93.549 1.00 22.00 259 LEU B O 1
ATOM 6012 N N . PHE B 1 266 ? 58.834 -3.764 95.500 1.00 22.21 260 PHE B N 1
ATOM 6013 C CA . PHE B 1 266 ? 60.060 -4.171 96.184 1.00 23.10 260 PHE B CA 1
ATOM 6014 C C . PHE B 1 266 ? 60.662 -5.434 95.566 1.00 23.37 260 PHE B C 1
ATOM 6015 O O . PHE B 1 266 ? 61.865 -5.488 95.301 1.00 23.64 260 PHE B O 1
ATOM 6023 N N . GLY B 1 267 ? 59.814 -6.434 95.326 1.00 23.70 261 GLY B N 1
ATOM 6024 C CA . GLY B 1 267 ? 60.237 -7.713 94.755 1.00 23.99 261 GLY B CA 1
ATOM 6025 C C . GLY B 1 267 ? 60.759 -7.628 93.330 1.00 24.34 261 GLY B C 1
ATOM 6026 O O . GLY B 1 267 ? 61.450 -8.533 92.870 1.00 24.13 261 GLY B O 1
ATOM 6027 N N . ASN B 1 268 ? 60.423 -6.544 92.632 1.00 24.70 262 ASN B N 1
ATOM 6028 C CA . ASN B 1 268 ? 60.951 -6.291 91.289 1.00 25.22 262 ASN B CA 1
ATOM 6029 C C . ASN B 1 268 ? 62.144 -5.332 91.259 1.00 25.54 262 ASN B C 1
ATOM 6030 O O . ASN B 1 268 ? 62.527 -4.840 90.194 1.00 25.63 262 ASN B O 1
ATOM 6035 N N . MET B 1 269 ? 62.726 -5.083 92.432 1.00 25.91 263 MET B N 1
ATOM 6036 C CA . MET B 1 269 ? 63.961 -4.290 92.564 1.00 26.44 263 MET B CA 1
ATOM 6037 C C . MET B 1 269 ? 63.790 -2.821 92.161 1.00 26.77 263 MET B C 1
ATOM 6038 O O . MET B 1 269 ? 64.715 -2.206 91.622 1.00 26.73 263 MET B O 1
ATOM 6043 N N . CYS B 1 270 ? 62.611 -2.262 92.428 1.00 27.12 264 CYS B N 1
ATOM 6044 C CA . CYS B 1 270 ? 62.348 -0.852 92.140 1.00 27.66 264 CYS B CA 1
ATOM 6045 C C . CYS B 1 270 ? 62.789 0.032 93.308 1.00 28.07 264 CYS B C 1
ATOM 6046 O O . CYS B 1 270 ? 61.961 0.596 94.031 1.00 28.13 264 CYS B O 1
ATOM 6049 N N . PHE B 1 271 ? 64.105 0.147 93.475 1.00 28.65 265 PHE B N 1
ATOM 6050 C CA . PHE B 1 271 ? 64.695 0.852 94.612 1.00 29.28 265 PHE B CA 1
ATOM 6051 C C . PHE B 1 271 ? 65.006 2.323 94.311 1.00 29.66 265 PHE B C 1
ATOM 6052 O O . PHE B 1 271 ? 65.045 3.154 95.224 1.00 29.78 265 PHE B O 1
ATOM 6060 N N . GLU B 1 272 ? 65.228 2.631 93.035 1.00 30.16 266 GLU B N 1
ATOM 6061 C CA . GLU B 1 272 ? 65.615 3.976 92.598 1.00 30.71 266 GLU B CA 1
ATOM 6062 C C . GLU B 1 272 ? 64.394 4.854 92.328 1.00 30.70 266 GLU B C 1
ATOM 6063 O O . GLU B 1 272 ? 63.290 4.345 92.125 1.00 30.75 266 GLU B O 1
ATOM 6069 N N . LYS B 1 273 ? 64.606 6.170 92.315 1.00 30.88 267 LYS B N 1
ATOM 6070 C CA . LYS B 1 273 ? 63.561 7.133 91.959 1.00 30.90 267 LYS B CA 1
ATOM 6071 C C . LYS B 1 273 ? 63.180 6.982 90.487 1.00 30.79 267 LYS B C 1
ATOM 6072 O O . LYS B 1 273 ? 64.045 6.990 89.609 1.00 30.89 267 LYS B O 1
ATOM 6078 N N . GLY B 1 274 ? 61.885 6.832 90.224 1.00 30.54 268 GLY B N 1
ATOM 6079 C CA . GLY B 1 274 ? 61.387 6.696 88.856 1.00 30.27 268 GLY B CA 1
ATOM 6080 C C . GLY B 1 274 ? 61.169 5.262 88.410 1.00 29.99 268 GLY B C 1
ATOM 6081 O O . GLY B 1 274 ? 60.523 5.020 87.387 1.00 30.02 268 GLY B O 1
ATOM 6082 N N . GLU B 1 275 ? 61.714 4.310 89.167 1.00 29.79 269 GLU B N 1
ATOM 6083 C CA . GLU B 1 275 ? 61.496 2.889 88.896 1.00 29.61 269 GLU B CA 1
ATOM 6084 C C . GLU B 1 275 ? 60.074 2.496 89.285 1.00 29.42 269 GLU B C 1
ATOM 6085 O O . GLU B 1 275 ? 59.617 2.795 90.393 1.00 29.27 269 GLU B O 1
ATOM 6091 N N . ALA B 1 276 ? 59.380 1.834 88.364 1.00 29.17 270 ALA B N 1
ATOM 6092 C CA . ALA B 1 276 ? 57.961 1.552 88.535 1.00 29.04 270 ALA B CA 1
ATOM 6093 C C . ALA B 1 276 ? 57.583 0.106 88.248 1.00 28.97 270 ALA B C 1
ATOM 6094 O O . ALA B 1 276 ? 58.278 -0.605 87.520 1.00 28.85 270 ALA B O 1
ATOM 6096 N N . LYS B 1 277 ? 56.462 -0.305 88.832 1.00 29.06 271 LYS B N 1
ATOM 6097 C CA . LYS B 1 277 ? 55.907 -1.633 88.643 1.00 29.15 271 LYS B CA 1
ATOM 6098 C C . LYS B 1 277 ? 54.425 -1.526 88.293 1.00 29.22 271 LYS B C 1
ATOM 6099 O O . LYS B 1 277 ? 53.673 -0.808 88.958 1.00 28.96 271 LYS B O 1
ATOM 6105 N N . ASN B 1 278 ? 54.022 -2.228 87.236 1.00 29.38 272 ASN B N 1
ATOM 6106 C CA . ASN B 1 278 ? 52.611 -2.390 86.901 1.00 29.67 272 ASN B CA 1
ATOM 6107 C C . ASN B 1 278 ? 52.189 -3.843 87.089 1.00 29.77 272 ASN B C 1
ATOM 6108 O O . ASN B 1 278 ? 52.626 -4.730 86.349 1.00 29.87 272 ASN B O 1
ATOM 6113 N N . THR B 1 279 ? 51.353 -4.082 88.095 1.00 29.99 273 THR B N 1
ATOM 6114 C CA . THR B 1 279 ? 50.906 -5.432 88.418 1.00 30.26 273 THR B CA 1
ATOM 6115 C C . THR B 1 279 ? 49.566 -5.706 87.757 1.00 30.64 273 THR B C 1
ATOM 6116 O O . THR B 1 279 ? 48.565 -5.065 88.074 1.00 30.48 273 THR B O 1
ATOM 6120 N N . TYR B 1 280 ? 49.567 -6.658 86.829 1.00 31.03 274 TYR B N 1
ATOM 6121 C CA . TYR B 1 280 ? 48.360 -7.027 86.102 1.00 31.54 274 TYR B CA 1
ATOM 6122 C C . TYR B 1 280 ? 47.567 -8.090 86.844 1.00 31.58 274 TYR B C 1
ATOM 6123 O O . TYR B 1 280 ? 48.130 -9.047 87.372 1.00 31.89 274 TYR B O 1
ATOM 6132 N N . GLY B 1 281 ? 46.253 -7.894 86.882 1.00 31.65 275 GLY B N 1
ATOM 6133 C CA . GLY B 1 281 ? 45.311 -8.886 87.381 1.00 31.65 275 GLY B CA 1
ATOM 6134 C C . GLY B 1 281 ? 44.011 -8.704 86.624 1.00 31.58 275 GLY B C 1
ATOM 6135 O O . GLY B 1 281 ? 44.007 -8.674 85.391 1.00 31.74 275 GLY B O 1
ATOM 6136 N N . THR B 1 282 ? 42.913 -8.572 87.364 1.00 31.56 276 THR B N 1
ATOM 6137 C CA . THR B 1 282 ? 41.615 -8.216 86.793 1.00 31.42 276 THR B CA 1
ATOM 6138 C C . THR B 1 282 ? 41.708 -6.790 86.247 1.00 31.23 276 THR B C 1
ATOM 6139 O O . THR B 1 282 ? 41.354 -6.525 85.094 1.00 31.02 276 THR B O 1
ATOM 6143 N N . GLY B 1 283 ? 42.193 -5.884 87.092 1.00 30.90 277 GLY B N 1
ATOM 6144 C CA . GLY B 1 283 ? 42.642 -4.572 86.657 1.00 30.67 277 GLY B CA 1
ATOM 6145 C C . GLY B 1 283 ? 44.150 -4.544 86.780 1.00 30.53 277 GLY B C 1
ATOM 6146 O O . GLY B 1 283 ? 44.800 -5.588 86.699 1.00 30.38 277 GLY B O 1
ATOM 6147 N N . CYS B 1 284 ? 44.711 -3.355 86.973 1.00 30.44 278 CYS B N 1
ATOM 6148 C CA . CYS B 1 284 ? 46.133 -3.235 87.288 1.00 30.46 278 CYS B CA 1
ATOM 6149 C C . CYS B 1 284 ? 46.444 -2.028 88.167 1.00 29.93 278 CYS B C 1
ATOM 6150 O O . CYS B 1 284 ? 45.782 -0.990 88.077 1.00 29.87 278 CYS B O 1
ATOM 6153 N N . PHE B 1 285 ? 47.438 -2.196 89.035 1.00 29.19 279 PHE B N 1
ATOM 6154 C CA . PHE B 1 285 ? 47.967 -1.107 89.842 1.00 28.63 279 PHE B CA 1
ATOM 6155 C C . PHE B 1 285 ? 49.345 -0.739 89.329 1.00 28.25 279 PHE B C 1
ATOM 6156 O O . PHE B 1 285 ? 50.191 -1.611 89.115 1.00 28.47 279 PHE B O 1
ATOM 6164 N N . LEU B 1 286 ? 49.561 0.555 89.134 1.00 27.84 280 LEU B N 1
ATOM 6165 C CA . LEU B 1 286 ? 50.872 1.080 88.785 1.00 27.52 280 LEU B CA 1
ATOM 6166 C C . LEU B 1 286 ? 51.427 1.853 89.975 1.00 27.16 280 LEU B C 1
ATOM 6167 O O . LEU B 1 286 ? 50.793 2.790 90.460 1.00 26.98 280 LEU B O 1
ATOM 6172 N N . LEU B 1 287 ? 52.595 1.434 90.456 1.00 26.95 281 LEU B N 1
ATOM 6173 C CA . LEU B 1 287 ? 53.301 2.138 91.525 1.00 26.82 281 LEU B CA 1
ATOM 6174 C C . LEU B 1 287 ? 54.671 2.587 91.046 1.00 26.80 281 LEU B C 1
ATOM 6175 O O . LEU B 1 287 ? 55.379 1.830 90.384 1.00 26.77 281 LEU B O 1
ATOM 6180 N N . MET B 1 288 ? 55.033 3.821 91.382 1.00 26.77 282 MET B N 1
ATOM 6181 C CA . MET B 1 288 ? 56.348 4.358 91.064 1.00 26.94 282 MET B CA 1
ATOM 6182 C C . MET B 1 288 ? 57.035 4.857 92.329 1.00 26.75 282 MET B C 1
ATOM 6183 O O . MET B 1 288 ? 56.453 5.619 93.101 1.00 26.45 282 MET B O 1
ATOM 6188 N N . ASN B 1 289 ? 58.272 4.412 92.531 1.00 26.63 283 ASN B N 1
ATOM 6189 C CA . ASN B 1 289 ? 59.134 4.932 93.584 1.00 26.55 283 ASN B CA 1
ATOM 6190 C C . ASN B 1 289 ? 59.464 6.394 93.286 1.00 26.63 283 ASN B C 1
ATOM 6191 O O . ASN B 1 289 ? 60.025 6.704 92.235 1.00 26.67 283 ASN B O 1
ATOM 6196 N N . VAL B 1 290 ? 59.103 7.285 94.208 1.00 26.75 284 VAL B N 1
ATOM 6197 C CA . VAL B 1 290 ? 59.319 8.726 94.017 1.00 27.09 284 VAL B CA 1
ATOM 6198 C C . VAL B 1 290 ? 60.433 9.293 94.904 1.00 27.44 284 VAL B C 1
ATOM 6199 O O . VAL B 1 290 ? 60.641 10.508 94.947 1.00 27.52 284 VAL B O 1
ATOM 6203 N N . GLY B 1 291 ? 61.146 8.406 95.597 1.00 27.85 285 GLY B N 1
ATOM 6204 C CA . GLY B 1 291 ? 62.252 8.802 96.468 1.00 28.23 285 GLY B CA 1
ATOM 6205 C C . GLY B 1 291 ? 61.882 8.875 97.937 1.00 28.48 285 GLY B C 1
ATOM 6206 O O . GLY B 1 291 ? 60.848 8.353 98.351 1.00 28.37 285 GLY B O 1
ATOM 6207 N N . GLU B 1 292 ? 62.732 9.538 98.720 1.00 28.87 286 GLU B N 1
ATOM 6208 C CA . GLU B 1 292 ? 62.565 9.614 100.174 1.00 29.33 286 GLU B CA 1
ATOM 6209 C C . GLU B 1 292 ? 61.648 10.752 100.621 1.00 29.50 286 GLU B C 1
ATOM 6210 O O . GLU B 1 292 ? 61.280 10.840 101.797 1.00 29.46 286 GLU B O 1
ATOM 6216 N N . GLU B 1 293 ? 61.283 11.617 99.678 1.00 29.74 287 GLU B N 1
ATOM 6217 C CA . GLU B 1 293 ? 60.384 12.735 99.943 1.00 30.01 287 GLU B CA 1
ATOM 6218 C C . GLU B 1 293 ? 59.011 12.454 99.335 1.00 29.77 287 GLU B C 1
ATOM 6219 O O . GLU B 1 293 ? 58.890 12.243 98.124 1.00 29.96 287 GLU B O 1
ATOM 6225 N N . ALA B 1 294 ? 57.987 12.450 100.185 1.00 29.44 288 ALA B N 1
ATOM 6226 C CA . ALA B 1 294 ? 56.615 12.174 99.764 1.00 29.27 288 ALA B CA 1
ATOM 6227 C C . ALA B 1 294 ? 56.123 13.187 98.734 1.00 29.16 288 ALA B C 1
ATOM 6228 O O . ALA B 1 294 ? 56.293 14.399 98.902 1.00 29.00 288 ALA B O 1
ATOM 6230 N N . ARG B 1 295 ? 55.528 12.673 97.664 1.00 29.07 289 ARG B N 1
ATOM 6231 C CA . ARG B 1 295 ? 54.996 13.506 96.591 1.00 28.99 289 ARG B CA 1
ATOM 6232 C C . ARG B 1 295 ? 53.477 13.410 96.573 1.00 28.87 289 ARG B C 1
ATOM 6233 O O . ARG B 1 295 ? 52.913 12.312 96.635 1.00 28.78 289 ARG B O 1
ATOM 6241 N N . PHE B 1 296 ? 52.823 14.565 96.502 1.00 28.68 290 PHE B N 1
ATOM 6242 C CA . PHE B 1 296 ? 51.363 14.633 96.518 1.00 28.88 290 PHE B CA 1
ATOM 6243 C C . PHE B 1 296 ? 50.810 14.908 95.124 1.00 29.00 290 PHE B C 1
ATOM 6244 O O . PHE B 1 296 ? 51.489 15.497 94.284 1.00 28.99 290 PHE B O 1
ATOM 6252 N N . SER B 1 297 ? 49.574 14.475 94.891 1.00 29.37 291 SER B N 1
ATOM 6253 C CA . SER B 1 297 ? 49.021 14.406 93.542 1.00 29.57 291 SER B CA 1
ATOM 6254 C C . SER B 1 297 ? 48.015 15.502 93.221 1.00 29.81 291 SER B C 1
ATOM 6255 O O . SER B 1 297 ? 47.102 15.776 94.004 1.00 29.84 291 SER B O 1
ATOM 6258 N N . LYS B 1 298 ? 48.201 16.117 92.056 1.00 30.10 292 LYS B N 1
ATOM 6259 C CA . LYS B 1 298 ? 47.273 17.109 91.521 1.00 30.50 292 LYS B CA 1
ATOM 6260 C C . LYS B 1 298 ? 46.383 16.462 90.459 1.00 30.52 292 LYS B C 1
ATOM 6261 O O . LYS B 1 298 ? 45.490 17.111 89.908 1.00 30.61 292 LYS B O 1
ATOM 6267 N N . HIS B 1 299 ? 46.626 15.179 90.184 1.00 30.51 293 HIS B N 1
ATOM 6268 C CA . HIS B 1 299 ? 45.984 14.486 89.064 1.00 30.50 293 HIS B CA 1
ATOM 6269 C C . HIS B 1 299 ? 45.393 13.113 89.420 1.00 30.18 293 HIS B C 1
ATOM 6270 O O . HIS B 1 299 ? 45.536 12.153 88.659 1.00 30.43 293 HIS B O 1
ATOM 6277 N N . GLY B 1 300 ? 44.737 13.028 90.576 1.00 29.75 294 GLY B N 1
ATOM 6278 C CA . GLY B 1 300 ? 43.957 11.845 90.953 1.00 28.97 294 GLY B CA 1
ATOM 6279 C C . GLY B 1 300 ? 44.689 10.705 91.645 1.00 28.43 294 GLY B C 1
ATOM 6280 O O . GLY B 1 300 ? 44.053 9.805 92.196 1.00 28.73 294 GLY B O 1
ATOM 6281 N N . LEU B 1 301 ? 46.019 10.744 91.634 1.00 27.53 295 LEU B N 1
ATOM 6282 C CA . LEU B 1 301 ? 46.826 9.618 92.113 1.00 26.47 295 LEU B CA 1
ATOM 6283 C C . LEU B 1 301 ? 46.904 9.529 93.637 1.00 25.78 295 LEU B C 1
ATOM 6284 O O . LEU B 1 301 ? 46.580 10.484 94.345 1.00 25.45 295 LEU B O 1
ATOM 6289 N N . LEU B 1 302 ? 47.328 8.367 94.126 1.00 24.86 296 LEU B N 1
ATOM 6290 C CA . LEU B 1 302 ? 47.484 8.140 95.557 1.00 24.11 296 LEU B CA 1
ATOM 6291 C C . LEU B 1 302 ? 48.928 8.330 95.994 1.00 23.77 296 LEU B C 1
ATOM 6292 O O . LEU B 1 302 ? 49.856 7.940 95.284 1.00 23.55 296 LEU B O 1
ATOM 6297 N N . SER B 1 303 ? 49.104 8.938 97.164 1.00 23.28 297 SER B N 1
ATOM 6298 C CA . SER B 1 303 ? 50.410 9.029 97.806 1.00 22.96 297 SER B CA 1
ATOM 6299 C C . SER B 1 303 ? 50.469 7.980 98.902 1.00 22.63 297 SER B C 1
ATOM 6300 O O . SER B 1 303 ? 49.600 7.928 99.775 1.00 22.70 297 SER B O 1
ATOM 6303 N N . THR B 1 304 ? 51.491 7.135 98.842 1.00 22.42 298 THR B N 1
ATOM 6304 C CA . THR B 1 304 ? 51.591 5.987 99.734 1.00 22.26 298 THR B CA 1
ATOM 6305 C C . THR B 1 304 ? 53.047 5.692 100.087 1.00 22.19 298 THR B C 1
ATOM 6306 O O . THR B 1 304 ? 53.966 6.208 99.447 1.00 21.94 298 THR B O 1
ATOM 6310 N N . VAL B 1 305 ? 53.249 4.879 101.120 1.00 22.34 299 VAL B N 1
ATOM 6311 C CA . VAL B 1 305 ? 54.578 4.380 101.453 1.00 22.50 299 VAL B CA 1
ATOM 6312 C C . VAL B 1 305 ? 54.942 3.301 100.439 1.00 22.75 299 VAL B C 1
ATOM 6313 O O . VAL B 1 305 ? 54.113 2.450 100.112 1.00 22.66 299 VAL B O 1
ATOM 6317 N N . GLY B 1 306 ? 56.171 3.358 99.929 1.00 22.91 300 GLY B N 1
ATOM 6318 C CA . GLY B 1 306 ? 56.686 2.326 99.035 1.00 23.70 300 GLY B CA 1
ATOM 6319 C C . GLY B 1 306 ? 57.266 1.195 99.856 1.00 23.99 300 GLY B C 1
ATOM 6320 O O . GLY B 1 306 ? 56.783 0.066 99.799 1.00 23.95 300 GLY B O 1
ATOM 6321 N N . PHE B 1 307 ? 58.308 1.511 100.622 1.00 24.60 301 PHE B N 1
ATOM 6322 C CA . PHE B 1 307 ? 58.902 0.574 101.574 1.00 25.14 301 PHE B CA 1
ATOM 6323 C C . PHE B 1 307 ? 59.787 1.286 102.599 1.00 25.36 301 PHE B C 1
ATOM 6324 O O . PHE B 1 307 ? 60.264 2.399 102.366 1.00 25.26 301 PHE B O 1
ATOM 6332 N N . GLN B 1 308 ? 59.980 0.630 103.739 1.00 25.86 302 GLN B N 1
ATOM 6333 C CA . GLN B 1 308 ? 60.870 1.102 104.788 1.00 26.35 302 GLN B CA 1
ATOM 6334 C C . GLN B 1 308 ? 61.543 -0.117 105.398 1.00 26.63 302 GLN B C 1
ATOM 6335 O O . GLN B 1 308 ? 60.908 -0.893 106.118 1.00 26.51 302 GLN B O 1
ATOM 6341 N N . VAL B 1 309 ? 62.823 -0.290 105.081 1.00 27.10 303 VAL B N 1
ATOM 6342 C CA . VAL B 1 309 ? 63.601 -1.416 105.581 1.00 27.62 303 VAL B CA 1
ATOM 6343 C C . VAL B 1 309 ? 64.249 -1.010 106.903 1.00 28.03 303 VAL B C 1
ATOM 6344 O O . VAL B 1 309 ? 65.229 -0.260 106.924 1.00 27.93 303 VAL B O 1
ATOM 6348 N N . GLY B 1 310 ? 63.674 -1.493 108.003 1.00 28.48 304 GLY B N 1
ATOM 6349 C CA . GLY B 1 310 ? 64.175 -1.187 109.342 1.00 29.20 304 GLY B CA 1
ATOM 6350 C C . GLY B 1 310 ? 63.499 0.015 109.973 1.00 29.62 304 GLY B C 1
ATOM 6351 O O . GLY B 1 310 ? 63.063 0.933 109.274 1.00 29.50 304 GLY B O 1
ATOM 6352 N N . ARG B 1 311 ? 63.430 0.001 111.303 1.00 30.19 305 ARG B N 1
ATOM 6353 C CA . ARG B 1 311 ? 62.756 1.033 112.098 1.00 30.79 305 ARG B CA 1
ATOM 6354 C C . ARG B 1 311 ? 63.217 2.468 111.802 1.00 30.94 305 ARG B C 1
ATOM 6355 O O . ARG B 1 311 ? 62.398 3.388 111.752 1.00 31.06 305 ARG B O 1
ATOM 6363 N N . ASP B 1 312 ? 64.518 2.659 111.602 1.00 31.19 306 ASP B N 1
ATOM 6364 C CA . ASP B 1 312 ? 65.020 3.967 111.172 1.00 31.40 306 ASP B CA 1
ATOM 6365 C C . ASP B 1 312 ? 65.827 3.900 109.873 1.00 31.27 306 ASP B C 1
ATOM 6366 O O . ASP B 1 312 ? 66.762 4.675 109.658 1.00 31.39 306 ASP B O 1
ATOM 6371 N N . GLY B 1 313 ? 65.442 2.964 109.008 1.00 30.92 307 GLY B N 1
ATOM 6372 C CA . GLY B 1 313 ? 65.923 2.941 107.633 1.00 30.61 307 GLY B CA 1
ATOM 6373 C C . GLY B 1 313 ? 65.170 3.989 106.831 1.00 30.29 307 GLY B C 1
ATOM 6374 O O . GLY B 1 313 ? 64.108 4.448 107.261 1.00 30.25 307 GLY B O 1
ATOM 6375 N N . PRO B 1 314 ? 65.713 4.381 105.663 1.00 30.07 308 PRO B N 1
ATOM 6376 C CA . PRO B 1 314 ? 65.078 5.424 104.858 1.00 29.88 308 PRO B CA 1
ATOM 6377 C C . PRO B 1 314 ? 63.714 4.972 104.337 1.00 29.50 308 PRO B C 1
ATOM 6378 O O . PRO B 1 314 ? 63.582 3.852 103.845 1.00 29.68 308 PRO B O 1
ATOM 6382 N N . CYS B 1 315 ? 62.704 5.824 104.472 1.00 29.13 309 CYS B N 1
ATOM 6383 C CA . CYS B 1 315 ? 61.385 5.494 103.949 1.00 28.75 309 CYS B CA 1
ATOM 6384 C C . CYS B 1 315 ? 61.249 6.009 102.522 1.00 28.20 309 CYS B C 1
ATOM 6385 O O . CYS B 1 315 ? 61.338 7.213 102.274 1.00 28.13 309 CYS B O 1
ATOM 6388 N N . TYR B 1 316 ? 61.056 5.079 101.593 1.00 27.52 310 TYR B N 1
ATOM 6389 C CA . TYR B 1 316 ? 60.839 5.411 100.192 1.00 26.99 310 TYR B CA 1
ATOM 6390 C C . TYR B 1 316 ? 59.347 5.470 99.910 1.00 26.35 310 TYR B C 1
ATOM 6391 O O . TYR B 1 316 ? 58.620 4.518 100.186 1.00 26.22 310 TYR B O 1
ATOM 6400 N N . TYR B 1 317 ? 58.899 6.603 99.383 1.00 25.56 311 TYR B N 1
ATOM 6401 C CA . TYR B 1 317 ? 57.483 6.813 99.104 1.00 24.89 311 TYR B CA 1
ATOM 6402 C C . TYR B 1 317 ? 57.148 6.480 97.659 1.00 24.41 311 TYR B C 1
ATOM 6403 O O . TYR B 1 317 ? 58.041 6.299 96.830 1.00 23.97 311 TYR B O 1
ATOM 6412 N N . ALA B 1 318 ? 55.855 6.381 97.370 1.00 24.08 312 ALA B N 1
ATOM 6413 C CA . ALA B 1 318 ? 55.400 6.027 96.035 1.00 23.98 312 ALA B CA 1
ATOM 6414 C C . ALA B 1 318 ? 54.151 6.795 95.632 1.00 23.87 312 ALA B C 1
ATOM 6415 O O . ALA B 1 318 ? 53.412 7.296 96.481 1.00 23.69 312 ALA B O 1
ATOM 6417 N N . LEU B 1 319 ? 53.944 6.904 94.323 1.00 24.00 313 LEU B N 1
ATOM 6418 C CA . LEU B 1 319 ? 52.665 7.328 93.772 1.00 24.06 313 LEU B CA 1
ATOM 6419 C C . LEU B 1 319 ? 51.961 6.103 93.210 1.00 24.49 313 LEU B C 1
ATOM 6420 O O . LEU B 1 319 ? 52.607 5.209 92.662 1.00 24.44 313 LEU B O 1
ATOM 6425 N N . GLU B 1 320 ? 50.641 6.058 93.362 1.00 24.93 314 GLU B N 1
ATOM 6426 C CA . GLU B 1 320 ? 49.859 4.912 92.914 1.00 25.61 314 GLU B CA 1
ATOM 6427 C C . GLU B 1 320 ? 48.691 5.332 92.032 1.00 26.00 314 GLU B C 1
ATOM 6428 O O . GLU B 1 320 ? 47.958 6.270 92.352 1.00 25.88 314 GLU B O 1
ATOM 6434 N N . GLY B 1 321 ? 48.536 4.616 90.921 1.00 26.77 315 GLY B N 1
ATOM 6435 C CA . GLY B 1 321 ? 47.403 4.783 90.021 1.00 27.63 315 GLY B CA 1
ATOM 6436 C C . GLY B 1 321 ? 46.798 3.431 89.706 1.00 28.34 315 GLY B C 1
ATOM 6437 O O . GLY B 1 321 ? 47.517 2.458 89.464 1.00 28.31 315 GLY B O 1
ATOM 6438 N N . ALA B 1 322 ? 45.472 3.368 89.721 1.00 29.25 316 ALA B N 1
ATOM 6439 C CA . ALA B 1 322 ? 44.757 2.127 89.451 1.00 30.09 316 ALA B CA 1
ATOM 6440 C C . ALA B 1 322 ? 43.841 2.277 88.244 1.00 30.70 316 ALA B C 1
ATOM 6441 O O . ALA B 1 322 ? 43.163 3.294 88.095 1.00 30.86 316 ALA B O 1
ATOM 6443 N N . ILE B 1 323 ? 43.843 1.268 87.377 1.00 31.44 317 ILE B N 1
ATOM 6444 C CA . ILE B 1 323 ? 42.840 1.166 86.315 1.00 32.17 317 ILE B CA 1
ATOM 6445 C C . ILE B 1 323 ? 42.140 -0.196 86.404 1.00 32.58 317 ILE B C 1
ATOM 6446 O O . ILE B 1 323 ? 42.790 -1.232 86.581 1.00 32.50 317 ILE B O 1
ATOM 6451 N N . ALA B 1 324 ? 40.812 -0.171 86.299 1.00 33.07 318 ALA B N 1
ATOM 6452 C CA . ALA B 1 324 ? 39.956 -1.278 86.743 1.00 33.57 318 ALA B CA 1
ATOM 6453 C C . ALA B 1 324 ? 39.845 -2.486 85.815 1.00 33.95 318 ALA B C 1
ATOM 6454 O O . ALA B 1 324 ? 39.679 -3.611 86.294 1.00 34.03 318 ALA B O 1
ATOM 6456 N N . CYS B 1 325 ? 39.919 -2.261 84.504 1.00 34.37 319 CYS B N 1
ATOM 6457 C CA . CYS B 1 325 ? 39.641 -3.325 83.533 1.00 34.68 319 CYS B CA 1
ATOM 6458 C C . CYS B 1 325 ? 40.780 -3.588 82.540 1.00 34.71 319 CYS B C 1
ATOM 6459 O O . CYS B 1 325 ? 40.850 -2.961 81.478 1.00 34.68 319 CYS B O 1
ATOM 6462 N N . ALA B 1 326 ? 41.659 -4.526 82.895 1.00 34.78 320 ALA B N 1
ATOM 6463 C CA . ALA B 1 326 ? 42.776 -4.928 82.037 1.00 34.79 320 ALA B CA 1
ATOM 6464 C C . ALA B 1 326 ? 42.615 -6.368 81.559 1.00 34.88 320 ALA B C 1
ATOM 6465 O O . ALA B 1 326 ? 42.227 -6.608 80.412 1.00 34.98 320 ALA B O 1
ATOM 6467 N N . GLY B 1 327 ? 42.922 -7.320 82.441 1.00 34.85 321 GLY B N 1
ATOM 6468 C CA . GLY B 1 327 ? 42.730 -8.741 82.161 1.00 34.73 321 GLY B CA 1
ATOM 6469 C C . GLY B 1 327 ? 41.262 -9.083 81.990 1.00 34.70 321 GLY B C 1
ATOM 6470 O O . GLY B 1 327 ? 40.913 -9.994 81.237 1.00 34.65 321 GLY B O 1
ATOM 6471 N N . ALA B 1 328 ? 40.408 -8.339 82.693 1.00 34.61 322 ALA B N 1
ATOM 6472 C CA . ALA B 1 328 ? 38.956 -8.476 82.590 1.00 34.67 322 ALA B CA 1
ATOM 6473 C C . ALA B 1 328 ? 38.432 -8.084 81.207 1.00 34.64 322 ALA B C 1
ATOM 6474 O O . ALA B 1 328 ? 37.436 -8.639 80.745 1.00 34.53 322 ALA B O 1
ATOM 6476 N N . THR B 1 329 ? 39.104 -7.130 80.562 1.00 34.69 323 THR B N 1
ATOM 6477 C CA . THR B 1 329 ? 38.757 -6.682 79.209 1.00 34.69 323 THR B CA 1
ATOM 6478 C C . THR B 1 329 ? 39.060 -7.755 78.155 1.00 34.89 323 THR B C 1
ATOM 6479 O O . THR B 1 329 ? 38.241 -8.016 77.269 1.00 34.58 323 THR B O 1
ATOM 6483 N N . VAL B 1 330 ? 40.235 -8.372 78.262 1.00 35.00 324 VAL B N 1
ATOM 6484 C CA . VAL B 1 330 ? 40.644 -9.437 77.345 1.00 35.15 324 VAL B CA 1
ATOM 6485 C C . VAL B 1 330 ? 39.719 -10.652 77.475 1.00 35.36 324 VAL B C 1
ATOM 6486 O O . VAL B 1 330 ? 39.294 -11.227 76.470 1.00 35.42 324 VAL B O 1
ATOM 6490 N N . GLU B 1 331 ? 39.397 -11.019 78.714 1.00 35.57 325 GLU B N 1
ATOM 6491 C CA . GLU B 1 331 ? 38.467 -12.115 78.978 1.00 35.81 325 GLU B CA 1
ATOM 6492 C C . GLU B 1 331 ? 37.044 -11.751 78.556 1.00 35.76 325 GLU B C 1
ATOM 6493 O O . GLU B 1 331 ? 36.300 -12.609 78.082 1.00 35.73 325 GLU B O 1
ATOM 6499 N N . TRP B 1 332 ? 36.677 -10.479 78.721 1.00 35.73 326 TRP B N 1
ATOM 6500 C CA . TRP B 1 332 ? 35.374 -9.984 78.270 1.00 35.77 326 TRP B CA 1
ATOM 6501 C C . TRP B 1 332 ? 35.183 -10.226 76.774 1.00 35.95 326 TRP B C 1
ATOM 6502 O O . TRP B 1 332 ? 34.112 -10.653 76.343 1.00 36.03 326 TRP B O 1
ATOM 6513 N N . MET B 1 333 ? 36.230 -9.963 75.994 1.00 36.16 327 MET B N 1
ATOM 6514 C CA . MET B 1 333 ? 36.206 -10.205 74.552 1.00 36.49 327 MET B CA 1
ATOM 6515 C C . MET B 1 333 ? 36.034 -11.693 74.227 1.00 36.88 327 MET B C 1
ATOM 6516 O O . MET B 1 333 ? 35.547 -12.044 73.148 1.00 36.91 327 MET B O 1
ATOM 6521 N N . ARG B 1 334 ? 36.417 -12.551 75.174 1.00 37.26 328 ARG B N 1
ATOM 6522 C CA . ARG B 1 334 ? 36.342 -14.004 75.011 1.00 37.78 328 ARG B CA 1
ATOM 6523 C C . ARG B 1 334 ? 35.008 -14.597 75.481 1.00 37.85 328 ARG B C 1
ATOM 6524 O O . ARG B 1 334 ? 34.234 -15.101 74.665 1.00 37.90 328 ARG B O 1
ATOM 6532 N N . ARG B 1 335 ? 34.749 -14.544 76.789 1.00 38.06 329 ARG B N 1
ATOM 6533 C CA . ARG B 1 335 ? 33.558 -15.179 77.371 1.00 38.36 329 ARG B CA 1
ATOM 6534 C C . ARG B 1 335 ? 32.249 -14.440 77.082 1.00 38.40 329 ARG B C 1
ATOM 6535 O O . ARG B 1 335 ? 31.183 -15.057 77.053 1.00 38.43 329 ARG B O 1
ATOM 6543 N N . ASN B 1 336 ? 32.333 -13.128 76.871 1.00 38.52 330 ASN B N 1
ATOM 6544 C CA . ASN B 1 336 ? 31.140 -12.314 76.634 1.00 38.68 330 ASN B CA 1
ATOM 6545 C C . ASN B 1 336 ? 30.858 -12.007 75.164 1.00 38.75 330 ASN B C 1
ATOM 6546 O O . ASN B 1 336 ? 29.700 -11.866 74.776 1.00 38.78 330 ASN B O 1
ATOM 6551 N N . MET B 1 337 ? 31.908 -11.919 74.349 1.00 38.84 331 MET B N 1
ATOM 6552 C CA . MET B 1 337 ? 31.764 -11.454 72.966 1.00 39.03 331 MET B CA 1
ATOM 6553 C C . MET B 1 337 ? 32.173 -12.443 71.875 1.00 39.25 331 MET B C 1
ATOM 6554 O O . MET B 1 337 ? 31.884 -12.218 70.698 1.00 39.20 331 MET B O 1
ATOM 6559 N N . ASN B 1 338 ? 32.844 -13.527 72.268 1.00 39.57 332 ASN B N 1
ATOM 6560 C CA . ASN B 1 338 ? 33.252 -14.596 71.344 1.00 39.97 332 ASN B CA 1
ATOM 6561 C C . ASN B 1 338 ? 34.193 -14.130 70.220 1.00 40.22 332 ASN B C 1
ATOM 6562 O O . ASN B 1 338 ? 34.172 -14.669 69.111 1.00 40.19 332 ASN B O 1
ATOM 6567 N N . LEU B 1 339 ? 35.022 -13.129 70.514 1.00 40.59 333 LEU B N 1
ATOM 6568 C CA . LEU B 1 339 ? 35.985 -12.611 69.537 1.00 41.02 333 LEU B CA 1
ATOM 6569 C C . LEU B 1 339 ? 37.128 -13.598 69.287 1.00 41.41 333 LEU B C 1
ATOM 6570 O O . LEU B 1 339 ? 37.754 -13.582 68.225 1.00 41.41 333 LEU B O 1
ATOM 6575 N N . PHE B 1 340 ? 37.387 -14.446 70.280 1.00 42.00 334 PHE B N 1
ATOM 6576 C CA . PHE B 1 340 ? 38.339 -15.553 70.169 1.00 42.66 334 PHE B CA 1
ATOM 6577 C C . PHE B 1 340 ? 37.995 -16.646 71.180 1.00 43.12 334 PHE B C 1
ATOM 6578 O O . PHE B 1 340 ? 37.199 -16.419 72.096 1.00 43.20 334 PHE B O 1
ATOM 6586 N N . SER B 1 341 ? 38.583 -17.828 71.003 1.00 43.78 335 SER B N 1
ATOM 6587 C CA . SER B 1 341 ? 38.323 -18.971 71.882 1.00 44.35 335 SER B CA 1
ATOM 6588 C C . SER B 1 341 ? 39.483 -19.227 72.842 1.00 44.76 335 SER B C 1
ATOM 6589 O O . SER B 1 341 ? 39.286 -19.298 74.057 1.00 44.78 335 SER B O 1
ATOM 6592 N N . HIS B 1 342 ? 40.685 -19.372 72.289 1.00 45.27 336 HIS B N 1
ATOM 6593 C CA . HIS B 1 342 ? 41.897 -19.520 73.086 1.00 45.81 336 HIS B CA 1
ATOM 6594 C C . HIS B 1 342 ? 42.551 -18.151 73.227 1.00 46.08 336 HIS B C 1
ATOM 6595 O O . HIS B 1 342 ? 42.531 -17.349 72.289 1.00 46.19 336 HIS B O 1
ATOM 6602 N N . ILE B 1 343 ? 43.131 -17.887 74.396 1.00 46.44 337 ILE B N 1
ATOM 6603 C CA . ILE B 1 343 ? 43.760 -16.592 74.681 1.00 46.73 337 ILE B CA 1
ATOM 6604 C C . ILE B 1 343 ? 45.056 -16.387 73.870 1.00 46.90 337 ILE B C 1
ATOM 6605 O O . ILE B 1 343 ? 45.650 -15.306 73.890 1.00 46.98 337 ILE B O 1
ATOM 6610 N N . THR B 1 344 ? 45.470 -17.421 73.139 1.00 47.09 338 THR B N 1
ATOM 6611 C CA . THR B 1 344 ? 46.599 -17.310 72.213 1.00 47.29 338 THR B CA 1
ATOM 6612 C C . THR B 1 344 ? 46.183 -16.625 70.905 1.00 47.38 338 THR B C 1
ATOM 6613 O O . THR B 1 344 ? 47.022 -16.061 70.199 1.00 47.40 338 THR B O 1
ATOM 6617 N N . GLU B 1 345 ? 44.885 -16.670 70.603 1.00 47.44 339 GLU B N 1
ATOM 6618 C CA . GLU B 1 345 ? 44.327 -16.052 69.397 1.00 47.55 339 GLU B CA 1
ATOM 6619 C C . GLU B 1 345 ? 44.181 -14.538 69.546 1.00 47.52 339 GLU B C 1
ATOM 6620 O O . GLU B 1 345 ? 44.124 -13.815 68.548 1.00 47.57 339 GLU B O 1
ATOM 6626 N N . CYS B 1 346 ? 44.113 -14.074 70.793 1.00 47.48 340 CYS B N 1
ATOM 6627 C CA . CYS B 1 346 ? 43.994 -12.651 71.105 1.00 47.46 340 CYS B CA 1
ATOM 6628 C C . CYS B 1 346 ? 45.112 -11.830 70.461 1.00 47.30 340 CYS B C 1
ATOM 6629 O O . CYS B 1 346 ? 44.841 -10.848 69.769 1.00 47.34 340 CYS B O 1
ATOM 6632 N N . GLU B 1 347 ? 46.359 -12.242 70.685 1.00 47.11 341 GLU B N 1
ATOM 6633 C CA . GLU B 1 347 ? 47.511 -11.559 70.099 1.00 46.88 341 GLU B CA 1
ATOM 6634 C C . GLU B 1 347 ? 47.626 -11.847 68.602 1.00 46.70 341 GLU B C 1
ATOM 6635 O O . GLU B 1 347 ? 47.980 -10.961 67.825 1.00 46.72 341 GLU B O 1
ATOM 6641 N N . LYS B 1 348 ? 47.314 -13.082 68.208 1.00 46.48 342 LYS B N 1
ATOM 6642 C CA . LYS B 1 348 ? 47.375 -13.508 66.805 1.00 46.26 342 LYS B CA 1
ATOM 6643 C C . LYS B 1 348 ? 46.479 -12.671 65.887 1.00 46.04 342 LYS B C 1
ATOM 6644 O O . LYS B 1 348 ? 46.898 -12.278 64.796 1.00 45.96 342 LYS B O 1
ATOM 6650 N N . LEU B 1 349 ? 45.254 -12.401 66.337 1.00 45.70 343 LEU B N 1
ATOM 6651 C CA . LEU B 1 349 ? 44.319 -11.559 65.589 1.00 45.44 343 LEU B CA 1
ATOM 6652 C C . LEU B 1 349 ? 44.716 -10.084 65.639 1.00 45.23 343 LEU B C 1
ATOM 6653 O O . LEU B 1 349 ? 44.604 -9.372 64.641 1.00 45.21 343 LEU B O 1
ATOM 6658 N N . ALA B 1 350 ? 45.190 -9.635 66.800 1.00 45.04 344 ALA B N 1
ATOM 6659 C CA . ALA B 1 350 ? 45.618 -8.247 66.982 1.00 44.79 344 ALA B CA 1
ATOM 6660 C C . ALA B 1 350 ? 46.831 -7.894 66.118 1.00 44.65 344 ALA B C 1
ATOM 6661 O O . ALA B 1 350 ? 46.948 -6.764 65.638 1.00 44.63 344 ALA B O 1
ATOM 6663 N N . ARG B 1 351 ? 47.719 -8.867 65.918 1.00 44.44 345 ARG B N 1
ATOM 6664 C CA . ARG B 1 351 ? 48.905 -8.680 65.080 1.00 44.24 345 ARG B CA 1
ATOM 6665 C C . ARG B 1 351 ? 48.599 -8.862 63.590 1.00 44.09 345 ARG B C 1
ATOM 6666 O O . ARG B 1 351 ? 49.385 -8.444 62.736 1.00 44.06 345 ARG B O 1
ATOM 6674 N N . SER B 1 352 ? 47.453 -9.471 63.283 1.00 43.92 346 SER B N 1
ATOM 6675 C CA . SER B 1 352 ? 47.058 -9.744 61.897 1.00 43.68 346 SER B CA 1
ATOM 6676 C C . SER B 1 352 ? 46.613 -8.496 61.128 1.00 43.60 346 SER B C 1
ATOM 6677 O O . SER B 1 352 ? 46.401 -8.552 59.914 1.00 43.56 346 SER B O 1
ATOM 6680 N N . VAL B 1 353 ? 46.476 -7.378 61.840 1.00 43.41 347 VAL B N 1
ATOM 6681 C CA . VAL B 1 353 ? 46.089 -6.098 61.238 1.00 43.24 347 VAL B CA 1
ATOM 6682 C C . VAL B 1 353 ? 47.178 -5.028 61.416 1.00 43.14 347 VAL B C 1
ATOM 6683 O O . VAL B 1 353 ? 47.870 -5.017 62.437 1.00 43.15 347 VAL B O 1
ATOM 6687 N N . PRO B 1 354 ? 47.337 -4.133 60.418 1.00 42.96 348 PRO B N 1
ATOM 6688 C CA . PRO B 1 354 ? 48.360 -3.080 60.473 1.00 42.82 348 PRO B CA 1
ATOM 6689 C C . PRO B 1 354 ? 48.091 -2.018 61.543 1.00 42.63 348 PRO B C 1
ATOM 6690 O O . PRO B 1 354 ? 49.032 -1.424 62.074 1.00 42.67 348 PRO B O 1
ATOM 6694 N N . GLY B 1 355 ? 46.816 -1.789 61.844 1.00 42.33 349 GLY B N 1
ATOM 6695 C CA . GLY B 1 355 ? 46.408 -0.812 62.847 1.00 41.97 349 GLY B CA 1
ATOM 6696 C C . GLY B 1 355 ? 44.935 -0.944 63.181 1.00 41.68 349 GLY B C 1
ATOM 6697 O O . GLY B 1 355 ? 44.260 -1.859 62.704 1.00 41.79 349 GLY B O 1
ATOM 6698 N N . THR B 1 356 ? 44.440 -0.030 64.012 1.00 41.38 350 THR B N 1
ATOM 6699 C CA . THR B 1 356 ? 43.019 0.022 64.356 1.00 41.02 350 THR B CA 1
ATOM 6700 C C . THR B 1 356 ? 42.205 0.577 63.192 1.00 40.70 350 THR B C 1
ATOM 6701 O O . THR B 1 356 ? 41.011 0.289 63.063 1.00 40.71 350 THR B O 1
ATOM 6705 N N . GLN B 1 357 ? 42.870 1.377 62.358 1.00 40.26 351 GLN B N 1
ATOM 6706 C CA . GLN B 1 357 ? 42.292 1.956 61.142 1.00 39.79 351 GLN B CA 1
ATOM 6707 C C . GLN B 1 357 ? 40.955 2.659 61.393 1.00 39.24 351 GLN B C 1
ATOM 6708 O O . GLN B 1 357 ? 39.910 2.235 60.897 1.00 39.20 351 GLN B O 1
ATOM 6714 N N . GLY B 1 358 ? 41.005 3.727 62.187 1.00 38.63 352 GLY B N 1
ATOM 6715 C CA . GLY B 1 358 ? 39.849 4.597 62.394 1.00 37.78 352 GLY B CA 1
ATOM 6716 C C . GLY B 1 358 ? 39.107 4.453 63.710 1.00 37.17 352 GLY B C 1
ATOM 6717 O O . GLY B 1 358 ? 38.474 5.407 64.168 1.00 37.31 352 GLY B O 1
ATOM 6718 N N . ILE B 1 359 ? 39.182 3.271 64.322 1.00 36.42 353 ILE B N 1
ATOM 6719 C CA . ILE B 1 359 ? 38.383 2.974 65.518 1.00 35.61 353 ILE B CA 1
ATOM 6720 C C . ILE B 1 359 ? 39.121 3.214 66.838 1.00 35.16 353 ILE B C 1
ATOM 6721 O O . ILE B 1 359 ? 40.351 3.123 66.901 1.00 35.16 353 ILE B O 1
ATOM 6726 N N . VAL B 1 360 ? 38.357 3.531 67.881 1.00 34.31 354 VAL B N 1
ATOM 6727 C CA . VAL B 1 360 ? 38.876 3.560 69.250 1.00 33.61 354 VAL B CA 1
ATOM 6728 C C . VAL B 1 360 ? 37.911 2.813 70.168 1.00 33.11 354 VAL B C 1
ATOM 6729 O O . VAL B 1 360 ? 36.698 3.048 70.137 1.00 32.95 354 VAL B O 1
ATOM 6733 N N . PHE B 1 361 ? 38.462 1.906 70.971 1.00 32.41 355 PHE B N 1
ATOM 6734 C CA . PHE B 1 361 ? 37.694 1.144 71.947 1.00 31.77 355 PHE B CA 1
ATOM 6735 C C . PHE B 1 361 ? 38.128 1.574 73.342 1.00 31.40 355 PHE B C 1
ATOM 6736 O O . PHE B 1 361 ? 39.263 1.330 73.749 1.00 31.28 355 PHE B O 1
ATOM 6744 N N . VAL B 1 362 ? 37.225 2.245 74.054 1.00 30.78 356 VAL B N 1
ATOM 6745 C CA . VAL B 1 362 ? 37.460 2.622 75.442 1.00 30.37 356 VAL B CA 1
ATOM 6746 C C . VAL B 1 362 ? 36.741 1.619 76.346 1.00 30.17 356 VAL B C 1
ATOM 6747 O O . VAL B 1 362 ? 35.517 1.677 76.487 1.00 30.01 356 VAL B O 1
ATOM 6751 N N . PRO B 1 363 ? 37.502 0.691 76.957 1.00 30.03 357 PRO B N 1
ATOM 6752 C CA . PRO B 1 363 ? 36.918 -0.360 77.779 1.00 30.01 357 PRO B CA 1
ATOM 6753 C C . PRO B 1 363 ? 36.711 0.102 79.223 1.00 30.07 357 PRO B C 1
ATOM 6754 O O . PRO B 1 363 ? 37.259 -0.488 80.157 1.00 29.93 357 PRO B O 1
ATOM 6758 N N . ALA B 1 364 ? 35.913 1.154 79.387 1.00 30.12 358 ALA B N 1
ATOM 6759 C CA . ALA B 1 364 ? 35.601 1.709 80.700 1.00 30.45 358 ALA B CA 1
ATOM 6760 C C . ALA B 1 364 ? 34.342 1.074 81.292 1.00 30.67 358 ALA B C 1
ATOM 6761 O O . ALA B 1 364 ? 33.449 1.778 81.765 1.00 30.64 358 ALA B O 1
ATOM 6763 N N . PHE B 1 365 ? 34.291 -0.257 81.281 1.00 31.00 359 PHE B N 1
ATOM 6764 C CA . PHE B 1 365 ? 33.113 -1.012 81.729 1.00 31.48 359 PHE B CA 1
ATOM 6765 C C . PHE B 1 365 ? 32.662 -0.677 83.150 1.00 31.77 359 PHE B C 1
ATOM 6766 O O . PHE B 1 365 ? 31.472 -0.743 83.459 1.00 31.91 359 PHE B O 1
ATOM 6774 N N . SER B 1 366 ? 33.617 -0.320 84.004 1.00 32.33 360 SER B N 1
ATOM 6775 C CA . SER B 1 366 ? 33.336 -0.010 85.401 1.00 32.78 360 SER B CA 1
ATOM 6776 C C . SER B 1 366 ? 33.599 1.463 85.696 1.00 33.07 360 SER B C 1
ATOM 6777 O O . SER B 1 366 ? 33.739 1.863 86.853 1.00 33.24 360 SER B O 1
ATOM 6780 N N . GLY B 1 367 ? 33.655 2.266 84.637 1.00 33.43 361 GLY B N 1
ATOM 6781 C CA . GLY B 1 367 ? 33.942 3.688 84.755 1.00 33.92 361 GLY B CA 1
ATOM 6782 C C . GLY B 1 367 ? 35.405 4.002 84.524 1.00 34.26 361 GLY B C 1
ATOM 6783 O O . GLY B 1 367 ? 36.238 3.097 84.400 1.00 34.35 361 GLY B O 1
ATOM 6784 N N . LEU B 1 368 ? 35.709 5.294 84.463 1.00 34.64 362 LEU B N 1
ATOM 6785 C CA . LEU B 1 368 ? 37.075 5.773 84.299 1.00 35.04 362 LEU B CA 1
ATOM 6786 C C . LEU B 1 368 ? 37.734 6.014 85.651 1.00 35.34 362 LEU B C 1
ATOM 6787 O O . LEU B 1 368 ? 37.220 6.759 86.486 1.00 35.36 362 LEU B O 1
ATOM 6792 N N . LEU B 1 369 ? 38.868 5.355 85.860 1.00 35.77 363 LEU B N 1
ATOM 6793 C CA . LEU B 1 369 ? 39.681 5.576 87.045 1.00 36.09 363 LEU B CA 1
ATOM 6794 C C . LEU B 1 369 ? 40.980 6.227 86.596 1.00 36.15 363 LEU B C 1
ATOM 6795 O O . LEU B 1 369 ? 41.017 7.440 86.380 1.00 36.23 363 LEU B O 1
ATOM 6800 N N . ALA B 1 370 ? 42.025 5.413 86.429 1.00 36.35 364 ALA B N 1
ATOM 6801 C CA . ALA B 1 370 ? 43.329 5.859 85.929 1.00 36.35 364 ALA B CA 1
ATOM 6802 C C . ALA B 1 370 ? 43.543 7.205 86.678 1.00 36.44 364 ALA B C 1
ATOM 6803 O O . ALA B 1 370 ? 43.295 7.268 87.883 1.00 36.52 364 ALA B O 1
ATOM 6805 N N . PRO B 1 371 ? 44.014 8.265 85.980 1.00 36.49 365 PRO B N 1
ATOM 6806 C CA . PRO B 1 371 ? 43.848 9.589 86.566 1.00 36.56 365 PRO B CA 1
ATOM 6807 C C . PRO B 1 371 ? 42.544 10.394 86.543 1.00 36.73 365 PRO B C 1
ATOM 6808 O O . PRO B 1 371 ? 42.246 11.135 87.482 1.00 36.73 365 PRO B O 1
ATOM 6812 N N . TYR B 1 372 ? 41.783 10.242 85.462 1.00 36.91 366 TYR B N 1
ATOM 6813 C CA . TYR B 1 372 ? 40.521 10.952 85.256 1.00 36.97 366 TYR B CA 1
ATOM 6814 C C . TYR B 1 372 ? 39.354 10.187 85.874 1.00 36.88 366 TYR B C 1
ATOM 6815 O O . TYR B 1 372 ? 38.746 9.333 85.221 1.00 37.02 366 TYR B O 1
ATOM 6824 N N . TRP B 1 373 ? 39.038 10.489 87.130 1.00 36.62 367 TRP B N 1
ATOM 6825 C CA . TRP B 1 373 ? 37.953 9.787 87.812 1.00 36.40 367 TRP B CA 1
ATOM 6826 C C . TRP B 1 373 ? 36.580 10.204 87.302 1.00 35.98 367 TRP B C 1
ATOM 6827 O O . TRP B 1 373 ? 36.078 11.289 87.608 1.00 36.12 367 TRP B O 1
ATOM 6838 N N . ASP B 1 374 ? 35.998 9.320 86.498 1.00 35.41 368 ASP B N 1
ATOM 6839 C CA . ASP B 1 374 ? 34.696 9.538 85.898 1.00 34.90 368 ASP B CA 1
ATOM 6840 C C . ASP B 1 374 ? 33.886 8.248 86.016 1.00 34.42 368 ASP B C 1
ATOM 6841 O O . ASP B 1 374 ? 33.997 7.365 85.162 1.00 34.43 368 ASP B O 1
ATOM 6846 N N . PRO B 1 375 ? 33.077 8.129 87.087 1.00 34.03 369 PRO B N 1
ATOM 6847 C CA . PRO B 1 375 ? 32.242 6.947 87.304 1.00 33.67 369 PRO B CA 1
ATOM 6848 C C . PRO B 1 375 ? 31.095 6.822 86.298 1.00 33.32 369 PRO B C 1
ATOM 6849 O O . PRO B 1 375 ? 30.462 5.767 86.219 1.00 33.33 369 PRO B O 1
ATOM 6853 N N . SER B 1 376 ? 30.835 7.891 85.544 1.00 32.82 370 SER B N 1
ATOM 6854 C CA . SER B 1 376 ? 29.780 7.897 84.531 1.00 32.34 370 SER B CA 1
ATOM 6855 C C . SER B 1 376 ? 30.206 7.188 83.241 1.00 31.94 370 SER B C 1
ATOM 6856 O O . SER B 1 376 ? 29.360 6.760 82.452 1.00 31.77 370 SER B O 1
ATOM 6859 N N . ALA B 1 377 ? 31.517 7.065 83.040 1.00 31.37 371 ALA B N 1
ATOM 6860 C CA . ALA B 1 377 ? 32.071 6.433 81.843 1.00 30.88 371 ALA B CA 1
ATOM 6861 C C . ALA B 1 377 ? 31.648 4.972 81.713 1.00 30.54 371 ALA B C 1
ATOM 6862 O O . ALA B 1 377 ? 31.477 4.271 82.712 1.00 30.45 371 ALA B O 1
ATOM 6864 N N . ARG B 1 378 ? 31.465 4.529 80.474 1.00 30.14 372 ARG B N 1
ATOM 6865 C CA . ARG B 1 378 ? 31.119 3.138 80.190 1.00 29.77 372 ARG B CA 1
ATOM 6866 C C . ARG B 1 378 ? 31.918 2.610 79.000 1.00 29.55 372 ARG B C 1
ATOM 6867 O O . ARG B 1 378 ? 32.674 3.358 78.375 1.00 29.25 372 ARG B O 1
ATOM 6875 N N . GLY B 1 379 ? 31.758 1.318 78.707 1.00 29.26 373 GLY B N 1
ATOM 6876 C CA . GLY B 1 379 ? 32.405 0.691 77.559 1.00 29.07 373 GLY B CA 1
ATOM 6877 C C . GLY B 1 379 ? 31.863 1.251 76.259 1.00 28.97 373 GLY B C 1
ATOM 6878 O O . GLY B 1 379 ? 30.648 1.276 76.045 1.00 28.95 373 GLY B O 1
ATOM 6879 N N . THR B 1 380 ? 32.768 1.703 75.394 1.00 28.92 374 THR B N 1
ATOM 6880 C CA . THR B 1 380 ? 32.385 2.402 74.165 1.00 28.98 374 THR B CA 1
ATOM 6881 C C . THR B 1 380 ? 33.356 2.198 73.006 1.00 29.15 374 THR B C 1
ATOM 6882 O O . THR B 1 380 ? 34.577 2.215 73.182 1.00 29.06 374 THR B O 1
ATOM 6886 N N . ILE B 1 381 ? 32.790 1.997 71.819 1.00 29.21 375 ILE B N 1
ATOM 6887 C CA . ILE B 1 381 ? 33.563 1.875 70.591 1.00 29.46 375 ILE B CA 1
ATOM 6888 C C . ILE B 1 381 ? 33.083 2.932 69.602 1.00 29.67 375 ILE B C 1
ATOM 6889 O O . ILE B 1 381 ? 31.887 3.036 69.329 1.00 29.67 375 ILE B O 1
ATOM 6894 N N . VAL B 1 382 ? 34.019 3.723 69.085 1.00 29.89 376 VAL B N 1
ATOM 6895 C CA . VAL B 1 382 ? 33.704 4.749 68.089 1.00 30.21 376 VAL B CA 1
ATOM 6896 C C . VAL B 1 382 ? 34.477 4.521 66.790 1.00 30.53 376 VAL B C 1
ATOM 6897 O O . VAL B 1 382 ? 35.493 3.826 66.778 1.00 30.52 376 VAL B O 1
ATOM 6901 N N . GLY B 1 383 ? 33.973 5.096 65.701 1.00 30.87 377 GLY B N 1
ATOM 6902 C CA . GLY B 1 383 ? 34.702 5.157 64.437 1.00 31.44 377 GLY B CA 1
ATOM 6903 C C . GLY B 1 383 ? 34.595 3.954 63.521 1.00 31.89 377 GLY B C 1
ATOM 6904 O O . GLY B 1 383 ? 35.351 3.845 62.555 1.00 32.07 377 GLY B O 1
ATOM 6905 N N . MET B 1 384 ? 33.652 3.059 63.806 1.00 32.21 378 MET B N 1
ATOM 6906 C CA . MET B 1 384 ? 33.527 1.812 63.046 1.00 32.75 378 MET B CA 1
ATOM 6907 C C . MET B 1 384 ? 32.961 1.989 61.637 1.00 33.07 378 MET B C 1
ATOM 6908 O O . MET B 1 384 ? 32.057 2.796 61.410 1.00 33.06 378 MET B O 1
ATOM 6913 N N . THR B 1 385 ? 33.529 1.233 60.700 1.00 33.58 379 THR B N 1
ATOM 6914 C CA . THR B 1 385 ? 33.006 1.102 59.340 1.00 34.02 379 THR B CA 1
ATOM 6915 C C . THR B 1 385 ? 32.705 -0.378 59.096 1.00 34.31 379 THR B C 1
ATOM 6916 O O . THR B 1 385 ? 32.873 -1.203 59.998 1.00 34.40 379 THR B O 1
ATOM 6920 N N . LEU B 1 386 ? 32.266 -0.717 57.886 1.00 34.82 380 LEU B N 1
ATOM 6921 C CA . LEU B 1 386 ? 32.017 -2.117 57.536 1.00 35.24 380 LEU B CA 1
ATOM 6922 C C . LEU B 1 386 ? 33.315 -2.920 57.388 1.00 35.48 380 LEU B C 1
ATOM 6923 O O . LEU B 1 386 ? 33.297 -4.153 57.400 1.00 35.62 380 LEU B O 1
ATOM 6928 N N . LYS B 1 387 ? 34.436 -2.210 57.263 1.00 35.77 381 LYS B N 1
ATOM 6929 C CA . LYS B 1 387 ? 35.760 -2.836 57.193 1.00 36.02 381 LYS B CA 1
ATOM 6930 C C . LYS B 1 387 ? 36.316 -3.219 58.571 1.00 36.06 381 LYS B C 1
ATOM 6931 O O . LYS B 1 387 ? 37.375 -3.851 58.666 1.00 36.22 381 LYS B O 1
ATOM 6937 N N . THR B 1 388 ? 35.600 -2.843 59.631 1.00 36.01 382 THR B N 1
ATOM 6938 C CA . THR B 1 388 ? 36.013 -3.137 61.004 1.00 35.98 382 THR B CA 1
ATOM 6939 C C . THR B 1 388 ? 35.771 -4.604 61.353 1.00 36.06 382 THR B C 1
ATOM 6940 O O . THR B 1 388 ? 34.645 -5.098 61.257 1.00 36.10 382 THR B O 1
ATOM 6944 N N . THR B 1 389 ? 36.836 -5.291 61.758 1.00 36.05 383 THR B N 1
ATOM 6945 C CA . THR B 1 389 ? 36.758 -6.697 62.154 1.00 36.02 383 THR B CA 1
ATOM 6946 C C . THR B 1 389 ? 37.108 -6.879 63.629 1.00 35.94 383 THR B C 1
ATOM 6947 O O . THR B 1 389 ? 37.612 -5.955 64.277 1.00 35.88 383 THR B O 1
ATOM 6951 N N . ARG B 1 390 ? 36.838 -8.076 64.149 1.00 35.77 384 ARG B N 1
ATOM 6952 C CA . ARG B 1 390 ? 37.212 -8.452 65.514 1.00 35.75 384 ARG B CA 1
ATOM 6953 C C . ARG B 1 390 ? 38.707 -8.239 65.773 1.00 35.68 384 ARG B C 1
ATOM 6954 O O . ARG B 1 390 ? 39.108 -7.937 66.895 1.00 35.58 384 ARG B O 1
ATOM 6962 N N . ALA B 1 391 ? 39.509 -8.382 64.719 1.00 35.59 385 ALA B N 1
ATOM 6963 C CA . ALA B 1 391 ? 40.953 -8.169 64.776 1.00 35.60 385 ALA B CA 1
ATOM 6964 C C . ALA B 1 391 ? 41.320 -6.715 65.089 1.00 35.51 385 ALA B C 1
ATOM 6965 O O . ALA B 1 391 ? 42.214 -6.459 65.899 1.00 35.57 385 ALA B O 1
ATOM 6967 N N . HIS B 1 392 ? 40.626 -5.774 64.448 1.00 35.43 386 HIS B N 1
ATOM 6968 C CA . HIS B 1 392 ? 40.817 -4.345 64.708 1.00 35.26 386 HIS B CA 1
ATOM 6969 C C . HIS B 1 392 ? 40.328 -3.956 66.103 1.00 35.04 386 HIS B C 1
ATOM 6970 O O . HIS B 1 392 ? 40.926 -3.101 66.759 1.00 35.04 386 HIS B O 1
ATOM 6977 N N . VAL B 1 393 ? 39.239 -4.587 66.540 1.00 34.80 387 VAL B N 1
ATOM 6978 C CA . VAL B 1 393 ? 38.649 -4.337 67.857 1.00 34.55 387 VAL B CA 1
ATOM 6979 C C . VAL B 1 393 ? 39.566 -4.823 68.982 1.00 34.45 387 VAL B C 1
ATOM 6980 O O . VAL B 1 393 ? 39.752 -4.124 69.984 1.00 34.30 387 VAL B O 1
ATOM 6984 N N . ILE B 1 394 ? 40.134 -6.016 68.807 1.00 34.29 388 ILE B N 1
ATOM 6985 C CA . ILE B 1 394 ? 41.069 -6.587 69.779 1.00 34.25 388 ILE B CA 1
ATOM 6986 C C . ILE B 1 394 ? 42.328 -5.720 69.890 1.00 34.20 388 ILE B C 1
ATOM 6987 O O . ILE B 1 394 ? 42.796 -5.443 70.998 1.00 34.28 388 ILE B O 1
ATOM 6992 N N . ARG B 1 395 ? 42.853 -5.280 68.747 1.00 34.14 389 ARG B N 1
ATOM 6993 C CA . ARG B 1 395 ? 44.021 -4.397 68.716 1.00 34.11 389 ARG B CA 1
ATOM 6994 C C . ARG B 1 395 ? 43.730 -3.044 69.364 1.00 33.98 389 ARG B C 1
ATOM 6995 O O . ARG B 1 395 ? 44.612 -2.451 69.991 1.00 33.90 389 ARG B O 1
ATOM 7003 N N . ALA B 1 396 ? 42.496 -2.565 69.203 1.00 33.83 390 ALA B N 1
ATOM 7004 C CA . ALA B 1 396 ? 42.048 -1.320 69.827 1.00 33.74 390 ALA B CA 1
ATOM 7005 C C . ALA B 1 396 ? 41.979 -1.448 71.345 1.00 33.69 390 ALA B C 1
ATOM 7006 O O . ALA B 1 396 ? 42.279 -0.495 72.064 1.00 33.63 390 ALA B O 1
ATOM 7008 N N . ALA B 1 397 ? 41.583 -2.628 71.821 1.00 33.66 391 ALA B N 1
ATOM 7009 C CA . ALA B 1 397 ? 41.561 -2.924 73.250 1.00 33.65 391 ALA B CA 1
ATOM 7010 C C . ALA B 1 397 ? 42.973 -2.888 73.837 1.00 33.64 391 ALA B C 1
ATOM 7011 O O . ALA B 1 397 ? 43.185 -2.341 74.920 1.00 33.58 391 ALA B O 1
ATOM 7013 N N . LEU B 1 398 ? 43.930 -3.458 73.105 1.00 33.66 392 LEU B N 1
ATOM 7014 C CA . LEU B 1 398 ? 45.336 -3.454 73.515 1.00 33.65 392 LEU B CA 1
ATOM 7015 C C . LEU B 1 398 ? 45.935 -2.047 73.501 1.00 33.58 392 LEU B C 1
ATOM 7016 O O . LEU B 1 398 ? 46.693 -1.685 74.403 1.00 33.77 392 LEU B O 1
ATOM 7021 N N . GLN B 1 399 ? 45.585 -1.259 72.485 1.00 33.46 393 GLN B N 1
ATOM 7022 C CA . GLN B 1 399 ? 45.992 0.146 72.418 1.00 33.27 393 GLN B CA 1
ATOM 7023 C C . GLN B 1 399 ? 45.409 0.950 73.582 1.00 32.94 393 GLN B C 1
ATOM 7024 O O . GLN B 1 399 ? 46.079 1.824 74.134 1.00 32.92 393 GLN B O 1
ATOM 7030 N N . ALA B 1 400 ? 44.169 0.631 73.954 1.00 32.54 394 ALA B N 1
ATOM 7031 C CA . ALA B 1 400 ? 43.463 1.311 75.041 1.00 32.25 394 ALA B CA 1
ATOM 7032 C C . ALA B 1 400 ? 44.110 1.095 76.405 1.00 32.05 394 ALA B C 1
ATOM 7033 O O . ALA B 1 400 ? 44.238 2.038 77.189 1.00 31.95 394 ALA B O 1
ATOM 7035 N N . ILE B 1 401 ? 44.494 -0.149 76.688 1.00 31.86 395 ILE B N 1
ATOM 7036 C CA . ILE B 1 401 ? 45.199 -0.483 77.928 1.00 31.72 395 ILE B CA 1
ATOM 7037 C C . ILE B 1 401 ? 46.492 0.330 78.015 1.00 31.41 395 ILE B C 1
ATOM 7038 O O . ILE B 1 401 ? 46.795 0.914 79.056 1.00 31.44 395 ILE B O 1
ATOM 7043 N N . ALA B 1 402 ? 47.225 0.380 76.903 1.00 31.21 396 ALA B N 1
ATOM 7044 C CA . ALA B 1 402 ? 48.461 1.158 76.795 1.00 31.05 396 ALA B CA 1
ATOM 7045 C C . ALA B 1 402 ? 48.232 2.655 76.986 1.00 30.97 396 ALA B C 1
ATOM 7046 O O . ALA B 1 402 ? 49.005 3.323 77.680 1.00 30.92 396 ALA B O 1
ATOM 7048 N N . LEU B 1 403 ? 47.174 3.172 76.363 1.00 30.82 397 LEU B N 1
ATOM 7049 C CA . LEU B 1 403 ? 46.836 4.593 76.442 1.00 30.81 397 LEU B CA 1
ATOM 7050 C C . LEU B 1 403 ? 46.369 5.003 77.839 1.00 30.80 397 LEU B C 1
ATOM 7051 O O . LEU B 1 403 ? 46.683 6.100 78.304 1.00 30.79 397 LEU B O 1
ATOM 7056 N N . GLN B 1 404 ? 45.627 4.115 78.498 1.00 30.89 398 GLN B N 1
ATOM 7057 C CA . GLN B 1 404 ? 45.170 4.345 79.868 1.00 31.05 398 GLN B CA 1
ATOM 7058 C C . GLN B 1 404 ? 46.339 4.439 80.848 1.00 30.88 398 GLN B C 1
ATOM 7059 O O . GLN B 1 404 ? 46.353 5.309 81.719 1.00 31.00 398 GLN B O 1
ATOM 7065 N N . LEU B 1 405 ? 47.320 3.552 80.688 1.00 30.74 399 LEU B N 1
ATOM 7066 C CA . LEU B 1 405 ? 48.527 3.580 81.516 1.00 30.63 399 LEU B CA 1
ATOM 7067 C C . LEU B 1 405 ? 49.360 4.829 81.225 1.00 30.48 399 LEU B C 1
ATOM 7068 O O . LEU B 1 405 ? 49.923 5.427 82.141 1.00 30.47 399 LEU B O 1
ATOM 7073 N N . ASN B 1 406 ? 49.423 5.215 79.951 1.00 30.35 400 ASN B N 1
ATOM 7074 C CA . ASN B 1 406 ? 50.079 6.455 79.532 1.00 30.27 400 ASN B CA 1
ATOM 7075 C C . ASN B 1 406 ? 49.489 7.682 80.224 1.00 30.23 400 ASN B C 1
ATOM 7076 O O . ASN B 1 406 ? 50.219 8.600 80.599 1.00 30.21 400 ASN B O 1
ATOM 7081 N N . ASP B 1 407 ? 48.167 7.681 80.390 1.00 30.23 401 ASP B N 1
ATOM 7082 C CA . ASP B 1 407 ? 47.468 8.726 81.135 1.00 30.31 401 ASP B CA 1
ATOM 7083 C C . ASP B 1 407 ? 47.880 8.744 82.610 1.00 30.24 401 ASP B C 1
ATOM 7084 O O . ASP B 1 407 ? 48.047 9.813 83.197 1.00 30.26 401 ASP B O 1
ATOM 7089 N N . VAL B 1 408 ? 48.051 7.561 83.197 1.00 30.30 402 VAL B N 1
ATOM 7090 C CA . VAL B 1 408 ? 48.519 7.447 84.581 1.00 30.46 402 VAL B CA 1
ATOM 7091 C C . VAL B 1 408 ? 49.981 7.891 84.697 1.00 30.62 402 VAL B C 1
ATOM 7092 O O . VAL B 1 408 ? 50.318 8.696 85.567 1.00 30.55 402 VAL B O 1
ATOM 7096 N N . VAL B 1 409 ? 50.829 7.369 83.809 1.00 30.92 403 VAL B N 1
ATOM 7097 C CA . VAL B 1 409 ? 52.267 7.674 83.797 1.00 31.35 403 VAL B CA 1
ATOM 7098 C C . VAL B 1 409 ? 52.522 9.170 83.610 1.00 31.63 403 VAL B C 1
ATOM 7099 O O . VAL B 1 409 ? 53.346 9.757 84.317 1.00 31.61 403 VAL B O 1
ATOM 7103 N N . GLY B 1 410 ? 51.802 9.777 82.667 1.00 32.02 404 GLY B N 1
ATOM 7104 C CA . GLY B 1 410 ? 51.858 11.223 82.451 1.00 32.57 404 GLY B CA 1
ATOM 7105 C C . GLY B 1 410 ? 51.578 11.993 83.729 1.00 32.97 404 GLY B C 1
ATOM 7106 O O . GLY B 1 410 ? 52.319 12.909 84.082 1.00 32.92 404 GLY B O 1
ATOM 7107 N N . SER B 1 411 ? 50.517 11.596 84.429 1.00 33.42 405 SER B N 1
ATOM 7108 C CA . SER B 1 411 ? 50.132 12.207 85.701 1.00 33.91 405 SER B CA 1
ATOM 7109 C C . SER B 1 411 ? 51.187 12.018 86.791 1.00 34.14 405 SER B C 1
ATOM 7110 O O . SER B 1 411 ? 51.439 12.933 87.579 1.00 34.17 405 SER B O 1
ATOM 7113 N N . MET B 1 412 ? 51.796 10.834 86.826 1.00 34.54 406 MET B N 1
ATOM 7114 C CA . MET B 1 412 ? 52.858 10.524 87.789 1.00 35.12 406 MET B CA 1
ATOM 7115 C C . MET B 1 412 ? 54.101 11.374 87.563 1.00 35.39 406 MET B C 1
ATOM 7116 O O . MET B 1 412 ? 54.712 11.858 88.518 1.00 35.36 406 MET B O 1
ATOM 7121 N N . LYS B 1 413 ? 54.463 11.546 86.294 1.00 35.81 407 LYS B N 1
ATOM 7122 C CA . LYS B 1 413 ? 55.615 12.353 85.906 1.00 36.32 407 LYS B CA 1
ATOM 7123 C C . LYS B 1 413 ? 55.463 13.804 86.356 1.00 36.62 407 LYS B C 1
ATOM 7124 O O . LYS B 1 413 ? 56.416 14.405 86.853 1.00 36.76 407 LYS B O 1
ATOM 7130 N N . ARG B 1 414 ? 54.258 14.347 86.190 1.00 36.99 408 ARG B N 1
ATOM 7131 C CA . ARG B 1 414 ? 53.944 15.723 86.582 1.00 37.41 408 ARG B CA 1
ATOM 7132 C C . ARG B 1 414 ? 53.904 15.896 88.104 1.00 37.53 408 ARG B C 1
ATOM 7133 O O . ARG B 1 414 ? 54.367 16.911 88.627 1.00 37.59 408 ARG B O 1
ATOM 7141 N N . ASP B 1 415 ? 53.354 14.904 88.803 1.00 37.69 409 ASP B N 1
ATOM 7142 C CA . ASP B 1 415 ? 53.228 14.951 90.263 1.00 37.86 409 ASP B CA 1
ATOM 7143 C C . ASP B 1 415 ? 54.559 14.738 90.982 1.00 38.01 409 ASP B C 1
ATOM 7144 O O . ASP B 1 415 ? 54.766 15.254 92.083 1.00 37.93 409 ASP B O 1
ATOM 7149 N N . ALA B 1 416 ? 55.451 13.974 90.358 1.00 38.19 410 ALA B N 1
ATOM 7150 C CA . ALA B 1 416 ? 56.740 13.640 90.960 1.00 38.49 410 ALA B CA 1
ATOM 7151 C C . ALA B 1 416 ? 57.873 14.544 90.478 1.00 38.69 410 ALA B C 1
ATOM 7152 O O . ALA B 1 416 ? 58.911 14.644 91.137 1.00 38.85 410 ALA B O 1
ATOM 7154 N N . GLY B 1 417 ? 57.667 15.200 89.336 1.00 38.94 411 GLY B N 1
ATOM 7155 C CA . GLY B 1 417 ? 58.725 15.964 88.671 1.00 39.23 411 GLY B CA 1
ATOM 7156 C C . GLY B 1 417 ? 59.863 15.033 88.303 1.00 39.38 411 GLY B C 1
ATOM 7157 O O . GLY B 1 417 ? 61.037 15.351 88.508 1.00 39.54 411 GLY B O 1
ATOM 7158 N N . LEU B 1 418 ? 59.499 13.873 87.762 1.00 39.47 412 LEU B N 1
ATOM 7159 C CA . LEU B 1 418 ? 60.427 12.766 87.588 1.00 39.62 412 LEU B CA 1
ATOM 7160 C C . LEU B 1 418 ? 59.987 11.870 86.436 1.00 39.68 412 LEU B C 1
ATOM 7161 O O . LEU B 1 418 ? 58.815 11.502 86.336 1.00 39.60 412 LEU B O 1
ATOM 7166 N N . ASN B 1 419 ? 60.935 11.530 85.568 1.00 39.83 413 ASN B N 1
ATOM 7167 C CA . ASN B 1 419 ? 60.674 10.634 84.445 1.00 40.01 413 ASN B CA 1
ATOM 7168 C C . ASN B 1 419 ? 60.620 9.170 84.866 1.00 40.09 413 ASN B C 1
ATOM 7169 O O . ASN B 1 419 ? 61.335 8.749 85.780 1.00 40.13 413 ASN B O 1
ATOM 7174 N N . LEU B 1 420 ? 59.763 8.407 84.194 1.00 40.13 414 LEU B N 1
ATOM 7175 C CA . LEU B 1 420 ? 59.715 6.960 84.359 1.00 40.25 414 LEU B CA 1
ATOM 7176 C C . LEU B 1 420 ? 60.989 6.346 83.781 1.00 40.25 414 LEU B C 1
ATOM 7177 O O . LEU B 1 420 ? 61.216 6.384 82.569 1.00 40.26 414 LEU B O 1
ATOM 7182 N N . SER B 1 421 ? 61.824 5.803 84.664 1.00 40.28 415 SER B N 1
ATOM 7183 C CA . SER B 1 421 ? 63.118 5.241 84.278 1.00 40.27 415 SER B CA 1
ATOM 7184 C C . SER B 1 421 ? 62.962 3.912 83.547 1.00 40.20 415 SER B C 1
ATOM 7185 O O . SER B 1 421 ? 63.510 3.730 82.458 1.00 40.37 415 SER B O 1
ATOM 7188 N N . SER B 1 422 ? 62.213 2.995 84.156 1.00 40.00 416 SER B N 1
ATOM 7189 C CA . SER B 1 422 ? 61.899 1.697 83.562 1.00 39.76 416 SER B CA 1
ATOM 7190 C C . SER B 1 422 ? 60.621 1.145 84.185 1.00 39.55 416 SER B C 1
ATOM 7191 O O . SER B 1 422 ? 60.238 1.547 85.287 1.00 39.56 416 SER B O 1
ATOM 7194 N N . LEU B 1 423 ? 59.969 0.221 83.484 1.00 39.15 417 LEU B N 1
ATOM 7195 C CA . LEU B 1 423 ? 58.708 -0.338 83.956 1.00 38.88 417 LEU B CA 1
ATOM 7196 C C . LEU B 1 423 ? 58.713 -1.864 84.005 1.00 38.77 417 LEU B C 1
ATOM 7197 O O . LEU B 1 423 ? 58.845 -2.532 82.977 1.00 38.57 417 LEU B O 1
ATOM 7202 N N . ARG B 1 424 ? 58.563 -2.400 85.214 1.00 38.65 418 ARG B N 1
ATOM 7203 C CA . ARG B 1 424 ? 58.445 -3.841 85.415 1.00 38.70 418 ARG B CA 1
ATOM 7204 C C . ARG B 1 424 ? 56.973 -4.223 85.320 1.00 38.65 418 ARG B C 1
ATOM 7205 O O . ARG B 1 424 ? 56.111 -3.536 85.875 1.00 38.46 418 ARG B O 1
ATOM 7213 N N . VAL B 1 425 ? 56.688 -5.305 84.601 1.00 38.70 419 VAL B N 1
ATOM 7214 C CA . VAL B 1 425 ? 55.318 -5.806 84.461 1.00 38.91 419 VAL B CA 1
ATOM 7215 C C . VAL B 1 425 ? 55.248 -7.321 84.645 1.00 39.07 419 VAL B C 1
ATOM 7216 O O . VAL B 1 425 ? 56.079 -8.061 84.113 1.00 39.05 419 VAL B O 1
ATOM 7220 N N . ASP B 1 426 ? 54.256 -7.770 85.408 1.00 39.29 420 ASP B N 1
ATOM 7221 C CA . ASP B 1 426 ? 53.994 -9.196 85.584 1.00 39.59 420 ASP B CA 1
ATOM 7222 C C . ASP B 1 426 ? 52.494 -9.442 85.738 1.00 39.80 420 ASP B C 1
ATOM 7223 O O . ASP B 1 426 ? 51.731 -8.513 86.016 1.00 39.81 420 ASP B O 1
ATOM 7228 N N . GLY B 1 427 ? 52.083 -10.693 85.553 1.00 40.13 421 GLY B N 1
ATOM 7229 C CA . GLY B 1 427 ? 50.676 -11.069 85.638 1.00 40.48 421 GLY B CA 1
ATOM 7230 C C . GLY B 1 427 ? 50.155 -11.621 84.326 1.00 40.73 421 GLY B C 1
ATOM 7231 O O . GLY B 1 427 ? 50.921 -11.824 83.381 1.00 40.78 421 GLY B O 1
ATOM 7232 N N . GLY B 1 428 ? 48.845 -11.853 84.273 1.00 40.99 422 GLY B N 1
ATOM 7233 C CA . GLY B 1 428 ? 48.191 -12.447 83.108 1.00 41.25 422 GLY B CA 1
ATOM 7234 C C . GLY B 1 428 ? 48.555 -11.823 81.774 1.00 41.44 422 GLY B C 1
ATOM 7235 O O . GLY B 1 428 ? 48.900 -12.533 80.826 1.00 41.52 422 GLY B O 1
ATOM 7236 N N . LEU B 1 429 ? 48.498 -10.494 81.707 1.00 41.56 423 LEU B N 1
ATOM 7237 C CA . LEU B 1 429 ? 48.682 -9.771 80.444 1.00 41.68 423 LEU B CA 1
ATOM 7238 C C . LEU B 1 429 ? 50.128 -9.421 80.086 1.00 41.72 423 LEU B C 1
ATOM 7239 O O . LEU B 1 429 ? 50.389 -8.904 78.994 1.00 41.75 423 LEU B O 1
ATOM 7244 N N . SER B 1 430 ? 51.063 -9.708 80.990 1.00 41.66 424 SER B N 1
ATOM 7245 C CA . SER B 1 430 ? 52.484 -9.483 80.712 1.00 41.68 424 SER B CA 1
ATOM 7246 C C . SER B 1 430 ? 53.024 -10.488 79.689 1.00 41.57 424 SER B C 1
ATOM 7247 O O . SER B 1 430 ? 54.117 -10.306 79.147 1.00 41.64 424 SER B O 1
ATOM 7250 N N . LYS B 1 431 ? 52.243 -11.536 79.431 1.00 41.48 425 LYS B N 1
ATOM 7251 C CA . LYS B 1 431 ? 52.575 -12.551 78.434 0.50 41.30 425 LYS B CA 1
ATOM 7252 C C . LYS B 1 431 ? 52.287 -12.031 77.023 1.00 41.17 425 LYS B C 1
ATOM 7253 O O . LYS B 1 431 ? 52.978 -12.399 76.068 1.00 41.29 425 LYS B O 1
ATOM 7259 N N . ASN B 1 432 ? 51.270 -11.178 76.898 1.00 40.92 426 ASN B N 1
ATOM 7260 C CA . ASN B 1 432 ? 50.894 -10.596 75.607 1.00 40.60 426 ASN B CA 1
ATOM 7261 C C . ASN B 1 432 ? 52.012 -9.723 75.037 1.00 40.31 426 ASN B C 1
ATOM 7262 O O . ASN B 1 432 ? 52.238 -8.598 75.497 1.00 40.16 426 ASN B O 1
ATOM 7267 N N . GLY B 1 433 ? 52.703 -10.262 74.035 1.00 39.94 427 GLY B N 1
ATOM 7268 C CA . GLY B 1 433 ? 53.848 -9.602 73.411 1.00 39.46 427 GLY B CA 1
ATOM 7269 C C . GLY B 1 433 ? 53.532 -8.263 72.775 1.00 39.09 427 GLY B C 1
ATOM 7270 O O . GLY B 1 433 ? 54.250 -7.284 72.996 1.00 39.02 427 GLY B O 1
ATOM 7271 N N . LEU B 1 434 ? 52.458 -8.219 71.987 1.00 38.71 428 LEU B N 1
ATOM 7272 C CA . LEU B 1 434 ? 52.049 -6.989 71.305 1.00 38.32 428 LEU B CA 1
ATOM 7273 C C . LEU B 1 434 ? 51.685 -5.880 72.289 1.00 37.96 428 LEU B C 1
ATOM 7274 O O . LEU B 1 434 ? 52.080 -4.728 72.096 1.00 37.97 428 LEU B O 1
ATOM 7279 N N . LEU B 1 435 ? 50.943 -6.230 73.340 1.00 37.58 429 LEU B N 1
ATOM 7280 C CA . LEU B 1 435 ? 50.590 -5.274 74.391 1.00 37.20 429 LEU B CA 1
ATOM 7281 C C . LEU B 1 435 ? 51.843 -4.612 74.966 1.00 36.95 429 LEU B C 1
ATOM 7282 O O . LEU B 1 435 ? 51.870 -3.398 75.160 1.00 36.88 429 LEU B O 1
ATOM 7287 N N . MET B 1 436 ? 52.878 -5.415 75.209 1.00 36.70 430 MET B N 1
ATOM 7288 C CA . MET B 1 436 ? 54.158 -4.913 75.711 1.00 36.57 430 MET B CA 1
ATOM 7289 C C . MET B 1 436 ? 54.827 -3.956 74.726 1.00 36.27 430 MET B C 1
ATOM 7290 O O . MET B 1 436 ? 55.307 -2.894 75.123 1.00 36.22 430 MET B O 1
ATOM 7295 N N . GLU B 1 437 ? 54.849 -4.335 73.447 1.00 36.02 431 GLU B N 1
ATOM 7296 C CA . GLU B 1 437 ? 55.437 -3.504 72.391 1.00 35.77 431 GLU B CA 1
ATOM 7297 C C . GLU B 1 437 ? 54.724 -2.161 72.253 1.00 35.59 431 GLU B C 1
ATOM 7298 O O . GLU B 1 437 ? 55.374 -1.116 72.147 1.00 35.51 431 GLU B O 1
ATOM 7304 N N . ILE B 1 438 ? 53.392 -2.195 72.256 1.00 35.30 432 ILE B N 1
ATOM 7305 C CA . ILE B 1 438 ? 52.586 -0.975 72.164 1.00 35.11 432 ILE B CA 1
ATOM 7306 C C . ILE B 1 438 ? 52.806 -0.084 73.388 1.00 34.99 432 ILE B C 1
ATOM 7307 O O . ILE B 1 438 ? 52.972 1.127 73.249 1.00 35.03 432 ILE B O 1
ATOM 7312 N N . GLN B 1 439 ? 52.818 -0.691 74.574 1.00 34.81 433 GLN B N 1
ATOM 7313 C CA . GLN B 1 439 ? 53.056 0.040 75.820 1.00 34.76 433 GLN B CA 1
ATOM 7314 C C . GLN B 1 439 ? 54.443 0.681 75.859 1.00 34.65 433 GLN B C 1
ATOM 7315 O O . GLN B 1 439 ? 54.577 1.840 76.247 1.00 34.44 433 GLN B O 1
ATOM 7321 N N . ALA B 1 440 ? 55.461 -0.076 75.449 1.00 34.50 434 ALA B N 1
ATOM 7322 C CA . ALA B 1 440 ? 56.839 0.421 75.405 1.00 34.59 434 ALA B CA 1
ATOM 7323 C C . ALA B 1 440 ? 56.997 1.601 74.446 1.00 34.62 434 ALA B C 1
ATOM 7324 O O . ALA B 1 440 ? 57.655 2.590 74.774 1.00 34.58 434 ALA B O 1
ATOM 7326 N N . SER B 1 441 ? 56.382 1.492 73.271 1.00 34.76 435 SER B N 1
ATOM 7327 C CA . SER B 1 441 ? 56.467 2.532 72.243 1.00 34.96 435 SER B CA 1
ATOM 7328 C C . SER B 1 441 ? 55.659 3.779 72.600 1.00 35.07 435 SER B C 1
ATOM 7329 O O . SER B 1 441 ? 56.068 4.899 72.286 1.00 35.14 435 SER B O 1
ATOM 7332 N N . LEU B 1 442 ? 54.517 3.580 73.253 1.00 35.21 436 LEU B N 1
ATOM 7333 C CA . LEU B 1 442 ? 53.631 4.684 73.616 1.00 35.27 436 LEU B CA 1
ATOM 7334 C C . LEU B 1 442 ? 54.157 5.443 74.833 1.00 35.31 436 LEU B C 1
ATOM 7335 O O . LEU B 1 442 ? 54.047 6.666 74.902 1.00 35.48 436 LEU B O 1
ATOM 7340 N N . LEU B 1 443 ? 54.726 4.712 75.790 1.00 35.16 437 LEU B N 1
ATOM 7341 C CA . LEU B 1 443 ? 55.293 5.322 76.991 1.00 35.17 437 LEU B CA 1
ATOM 7342 C C . LEU B 1 443 ? 56.698 5.865 76.755 1.00 34.99 437 LEU B C 1
ATOM 7343 O O . LEU B 1 443 ? 57.113 6.827 77.403 1.00 35.02 437 LEU B O 1
ATOM 7348 N N . GLY B 1 444 ? 57.422 5.243 75.827 1.00 34.86 438 GLY B N 1
ATOM 7349 C CA . GLY B 1 444 ? 58.810 5.606 75.548 1.00 34.71 438 GLY B CA 1
ATOM 7350 C C . GLY B 1 444 ? 59.758 5.099 76.619 1.00 34.61 438 GLY B C 1
ATOM 7351 O O . GLY B 1 444 ? 60.813 5.693 76.853 1.00 34.78 438 GLY B O 1
ATOM 7352 N N . VAL B 1 445 ? 59.374 4.004 77.272 1.00 34.41 439 VAL B N 1
ATOM 7353 C CA . VAL B 1 445 ? 60.181 3.391 78.331 1.00 34.10 439 VAL B CA 1
ATOM 7354 C C . VAL B 1 445 ? 60.405 1.900 78.075 1.00 33.91 439 VAL B C 1
ATOM 7355 O O . VAL B 1 445 ? 59.633 1.261 77.354 1.00 33.90 439 VAL B O 1
ATOM 7359 N N . ASP B 1 446 ? 61.462 1.354 78.670 1.00 33.61 440 ASP B N 1
ATOM 7360 C CA . ASP B 1 446 ? 61.744 -0.073 78.571 1.00 33.33 440 ASP B CA 1
ATOM 7361 C C . ASP B 1 446 ? 60.804 -0.859 79.470 1.00 33.04 440 ASP B C 1
ATOM 7362 O O . ASP B 1 446 ? 60.565 -0.484 80.620 1.00 32.96 440 ASP B O 1
ATOM 7367 N N . ILE B 1 447 ? 60.268 -1.946 78.929 1.00 32.71 441 ILE B N 1
ATOM 7368 C CA . ILE B 1 447 ? 59.409 -2.838 79.689 1.00 32.54 441 ILE B CA 1
ATOM 7369 C C . ILE B 1 447 ? 60.174 -4.112 80.037 1.00 32.34 441 ILE B C 1
ATOM 7370 O O . ILE B 1 447 ? 60.665 -4.817 79.152 1.00 32.28 441 ILE B O 1
ATOM 7375 N N . LEU B 1 448 ? 60.286 -4.384 81.335 1.00 32.00 442 LEU B N 1
ATOM 7376 C CA . LEU B 1 448 ? 60.973 -5.576 81.815 1.00 31.74 442 LEU B CA 1
ATOM 7377 C C . LEU B 1 448 ? 59.969 -6.599 82.329 1.00 31.63 442 LEU B C 1
ATOM 7378 O O . LEU B 1 448 ? 59.169 -6.306 83.222 1.00 31.52 442 LEU B O 1
ATOM 7383 N N . VAL B 1 449 ? 60.009 -7.793 81.744 1.00 31.36 443 VAL B N 1
ATOM 7384 C CA . VAL B 1 449 ? 59.133 -8.885 82.149 1.00 31.22 443 VAL B CA 1
ATOM 7385 C C . VAL B 1 449 ? 59.967 -9.959 82.847 1.00 31.05 443 VAL B C 1
ATOM 7386 O O . VAL B 1 449 ? 60.822 -10.578 82.215 1.00 31.02 443 VAL B O 1
ATOM 7390 N N . PRO B 1 450 ? 59.726 -10.177 84.155 1.00 30.95 444 PRO B N 1
ATOM 7391 C CA . PRO B 1 450 ? 60.484 -11.179 84.907 1.00 30.83 444 PRO B CA 1
ATOM 7392 C C . PRO B 1 450 ? 60.139 -12.609 84.495 1.00 30.77 444 PRO B C 1
ATOM 7393 O O . PRO B 1 450 ? 58.962 -12.948 84.352 1.00 30.67 444 PRO B O 1
ATOM 7397 N N . SER B 1 451 ? 61.168 -13.432 84.302 1.00 30.77 445 SER B N 1
ATOM 7398 C CA . SER B 1 451 ? 60.979 -14.853 84.016 1.00 30.89 445 SER B CA 1
ATOM 7399 C C . SER B 1 451 ? 60.562 -15.602 85.281 1.00 30.75 445 SER B C 1
ATOM 7400 O O . SER B 1 451 ? 59.939 -16.662 85.209 1.00 30.89 445 SER B O 1
ATOM 7403 N N . MET B 1 452 ? 60.917 -15.042 86.435 1.00 30.58 446 MET B N 1
ATOM 7404 C CA . MET B 1 452 ? 60.481 -15.564 87.725 1.00 30.41 446 MET B CA 1
ATOM 7405 C C . MET B 1 452 ? 59.087 -15.004 88.012 1.00 30.29 446 MET B C 1
ATOM 7406 O O . MET B 1 452 ? 58.888 -13.788 88.008 1.00 30.41 446 MET B O 1
ATOM 7411 N N . HIS B 1 453 ? 58.129 -15.898 88.249 1.00 30.13 447 HIS B N 1
ATOM 7412 C CA . HIS B 1 453 ? 56.714 -15.521 88.343 1.00 30.02 447 HIS B CA 1
ATOM 7413 C C . HIS B 1 453 ? 56.242 -15.164 89.755 1.00 29.67 447 HIS B C 1
ATOM 7414 O O . HIS B 1 453 ? 55.048 -14.946 89.978 1.00 29.61 447 HIS B O 1
ATOM 7421 N N . GLU B 1 454 ? 57.172 -15.083 90.700 1.00 29.06 448 GLU B N 1
ATOM 7422 C CA . GLU B 1 454 ? 56.795 -14.936 92.099 1.00 28.63 448 GLU B CA 1
ATOM 7423 C C . GLU B 1 454 ? 57.364 -13.679 92.756 1.00 28.01 448 GLU B C 1
ATOM 7424 O O . GLU B 1 454 ? 57.701 -13.694 93.941 1.00 27.69 448 GLU B O 1
ATOM 7430 N N . THR B 1 455 ? 57.440 -12.590 91.993 1.00 27.39 449 THR B N 1
ATOM 7431 C CA . THR B 1 455 ? 58.033 -11.343 92.486 1.00 26.81 449 THR B CA 1
ATOM 7432 C C . THR B 1 455 ? 57.193 -10.636 93.555 1.00 26.48 449 THR B C 1
ATOM 7433 O O . THR B 1 455 ? 57.747 -9.945 94.412 1.00 26.61 449 THR B O 1
ATOM 7437 N N . THR B 1 456 ? 55.870 -10.807 93.506 1.00 25.90 450 THR B N 1
ATOM 7438 C CA . THR B 1 456 ? 54.984 -10.265 94.541 1.00 25.31 450 THR B CA 1
ATOM 7439 C C . THR B 1 456 ? 55.266 -10.930 95.889 1.00 25.06 450 THR B C 1
ATOM 7440 O O . THR B 1 456 ? 55.448 -10.247 96.898 1.00 24.96 450 THR B O 1
ATOM 7444 N N . ALA B 1 457 ? 55.300 -12.261 95.893 1.00 24.53 451 ALA B N 1
ATOM 7445 C CA . ALA B 1 457 ? 55.649 -13.029 97.085 1.00 24.27 451 ALA B CA 1
ATOM 7446 C C . ALA B 1 457 ? 57.064 -12.700 97.562 1.00 24.03 451 ALA B C 1
ATOM 7447 O O . ALA B 1 457 ? 57.299 -12.543 98.764 1.00 24.07 451 ALA B O 1
ATOM 7449 N N . LEU B 1 458 ? 57.989 -12.577 96.611 1.00 23.78 452 LEU B N 1
ATOM 7450 C CA . LEU B 1 458 ? 59.399 -12.310 96.911 1.00 23.55 452 LEU B CA 1
ATOM 7451 C C . LEU B 1 458 ? 59.618 -11.044 97.738 1.00 23.38 452 LEU B C 1
ATOM 7452 O O . LEU B 1 458 ? 60.498 -11.013 98.594 1.00 23.15 452 LEU B O 1
ATOM 7457 N N . GLY B 1 459 ? 58.814 -10.012 97.485 1.00 23.20 453 GLY B N 1
ATOM 7458 C CA . GLY B 1 459 ? 58.915 -8.750 98.221 1.00 22.84 453 GLY B CA 1
ATOM 7459 C C . GLY B 1 459 ? 58.906 -8.927 99.730 1.00 22.79 453 GLY B C 1
ATOM 7460 O O . GLY B 1 459 ? 59.800 -8.431 100.426 1.00 22.48 453 GLY B O 1
ATOM 7461 N N . ALA B 1 460 ? 57.900 -9.645 100.230 1.00 22.50 454 ALA B N 1
ATOM 7462 C CA . ALA B 1 460 ? 57.783 -9.955 101.657 1.00 22.44 454 ALA B CA 1
ATOM 7463 C C . ALA B 1 460 ? 58.903 -10.877 102.144 1.00 22.40 454 ALA B C 1
ATOM 7464 O O . ALA B 1 460 ? 59.334 -10.785 103.299 1.00 22.38 454 ALA B O 1
ATOM 7466 N N . ALA B 1 461 ? 59.367 -11.760 101.264 1.00 22.45 455 ALA B N 1
ATOM 7467 C CA . ALA B 1 461 ? 60.482 -12.654 101.579 1.00 22.77 455 ALA B CA 1
ATOM 7468 C C . ALA B 1 461 ? 61.805 -11.894 101.653 1.00 22.98 455 ALA B C 1
ATOM 7469 O O . ALA B 1 461 ? 62.686 -12.259 102.433 1.00 22.95 455 ALA B O 1
ATOM 7471 N N . LEU B 1 462 ? 61.940 -10.850 100.835 1.00 23.07 456 LEU B N 1
ATOM 7472 C CA . LEU B 1 462 ? 63.133 -10.002 100.848 1.00 23.48 456 LEU B CA 1
ATOM 7473 C C . LEU B 1 462 ? 63.175 -9.155 102.114 1.00 23.80 456 LEU B C 1
ATOM 7474 O O . LEU B 1 462 ? 64.241 -8.973 102.704 1.00 23.90 456 LEU B O 1
ATOM 7479 N N . CYS B 1 463 ? 62.011 -8.647 102.523 1.00 24.12 457 CYS B N 1
ATOM 7480 C CA . CYS B 1 463 ? 61.876 -7.898 103.773 1.00 24.68 457 CYS B CA 1
ATOM 7481 C C . CYS B 1 463 ? 62.266 -8.740 104.989 1.00 24.76 457 CYS B C 1
ATOM 7482 O O . CYS B 1 463 ? 62.954 -8.256 105.890 1.00 25.00 457 CYS B O 1
ATOM 7485 N N . ALA B 1 464 ? 61.829 -9.997 104.999 1.00 24.71 458 ALA B N 1
ATOM 7486 C CA . ALA B 1 464 ? 62.140 -10.928 106.080 1.00 24.86 458 ALA B CA 1
ATOM 7487 C C . ALA B 1 464 ? 63.607 -11.369 106.057 1.00 24.94 458 ALA B C 1
ATOM 7488 O O . ALA B 1 464 ? 64.261 -11.404 107.101 1.00 25.13 458 ALA B O 1
ATOM 7490 N N . GLY B 1 465 ? 64.110 -11.697 104.867 1.00 25.07 459 GLY B N 1
ATOM 7491 C CA . GLY B 1 465 ? 65.488 -12.161 104.679 1.00 25.39 459 GLY B CA 1
ATOM 7492 C C . GLY B 1 465 ? 66.547 -11.131 105.029 1.00 25.61 459 GLY B C 1
ATOM 7493 O O . GLY B 1 465 ? 67.606 -11.475 105.566 1.00 25.74 459 GLY B O 1
ATOM 7494 N N . LEU B 1 466 ? 66.263 -9.867 104.721 1.00 25.75 460 LEU B N 1
ATOM 7495 C CA . LEU B 1 466 ? 67.141 -8.759 105.092 1.00 25.91 460 LEU B CA 1
ATOM 7496 C C . LEU B 1 466 ? 67.176 -8.577 106.607 1.00 26.12 460 LEU B C 1
ATOM 7497 O O . LEU B 1 466 ? 68.243 -8.365 107.187 1.00 26.20 460 LEU B O 1
ATOM 7502 N N . ALA B 1 467 ? 66.006 -8.677 107.236 1.00 26.30 461 ALA B N 1
ATOM 7503 C CA . ALA B 1 467 ? 65.879 -8.595 108.691 1.00 26.68 461 ALA B CA 1
ATOM 7504 C C . ALA B 1 467 ? 66.498 -9.793 109.415 1.00 26.88 461 ALA B C 1
ATOM 7505 O O . ALA B 1 467 ? 66.951 -9.664 110.554 1.00 27.19 461 ALA B O 1
ATOM 7507 N N . ALA B 1 468 ? 66.513 -10.948 108.752 1.00 27.02 462 ALA B N 1
ATOM 7508 C CA . ALA B 1 468 ? 67.047 -12.184 109.331 1.00 27.47 462 ALA B CA 1
ATOM 7509 C C . ALA B 1 468 ? 68.507 -12.453 108.957 1.00 27.64 462 ALA B C 1
ATOM 7510 O O . ALA B 1 468 ? 69.100 -13.436 109.417 1.00 27.90 462 ALA B O 1
ATOM 7512 N N . GLY B 1 469 ? 69.078 -11.586 108.122 1.00 27.84 463 GLY B N 1
ATOM 7513 C CA . GLY B 1 469 ? 70.483 -11.689 107.723 1.00 27.96 463 GLY B CA 1
ATOM 7514 C C . GLY B 1 469 ? 70.791 -12.667 106.600 1.00 28.18 463 GLY B C 1
ATOM 7515 O O . GLY B 1 469 ? 71.961 -12.958 106.333 1.00 27.97 463 GLY B O 1
ATOM 7516 N N . VAL B 1 470 ? 69.748 -13.177 105.944 1.00 28.21 464 VAL B N 1
ATOM 7517 C CA . VAL B 1 470 ? 69.902 -14.047 104.773 1.00 28.50 464 VAL B CA 1
ATOM 7518 C C . VAL B 1 470 ? 70.573 -13.265 103.644 1.00 28.64 464 VAL B C 1
ATOM 7519 O O . VAL B 1 470 ? 71.496 -13.761 102.997 1.00 28.79 464 VAL B O 1
ATOM 7523 N N . TRP B 1 471 ? 70.091 -12.045 103.420 1.00 28.94 465 TRP B N 1
ATOM 7524 C CA . TRP B 1 471 ? 70.764 -11.077 102.566 1.00 29.12 465 TRP B CA 1
ATOM 7525 C C . TRP B 1 471 ? 71.147 -9.868 103.420 1.00 29.60 465 TRP B C 1
ATOM 7526 O O . TRP B 1 471 ? 70.429 -9.509 104.357 1.00 29.46 465 TRP B O 1
ATOM 7537 N N . THR B 1 472 ? 72.281 -9.251 103.097 1.00 30.14 466 THR B N 1
ATOM 7538 C CA . THR B 1 472 ? 72.882 -8.226 103.957 1.00 30.84 466 THR B CA 1
ATOM 7539 C C . THR B 1 472 ? 72.694 -6.786 103.473 1.00 31.09 466 THR B C 1
ATOM 7540 O O . THR B 1 472 ? 72.845 -5.844 104.256 1.00 31.40 466 THR B O 1
ATOM 7544 N N . SER B 1 473 ? 72.369 -6.618 102.193 1.00 31.39 467 SER B N 1
ATOM 7545 C CA . SER B 1 473 ? 72.154 -5.293 101.604 1.00 31.57 467 SER B CA 1
ATOM 7546 C C . SER B 1 473 ? 71.250 -5.372 100.376 1.00 31.70 467 SER B C 1
ATOM 7547 O O . SER B 1 473 ? 71.042 -6.454 99.828 1.00 31.75 467 SER B O 1
ATOM 7550 N N . LEU B 1 474 ? 70.720 -4.226 99.948 1.00 31.86 468 LEU B N 1
ATOM 7551 C CA . LEU B 1 474 ? 69.925 -4.153 98.720 1.00 31.98 468 LEU B CA 1
ATOM 7552 C C . LEU B 1 474 ? 70.788 -4.397 97.483 1.00 32.00 468 LEU B C 1
ATOM 7553 O O . LEU B 1 474 ? 70.314 -4.939 96.483 1.00 32.11 468 LEU B O 1
ATOM 7558 N N . GLU B 1 475 ? 72.055 -3.996 97.563 1.00 32.03 469 GLU B N 1
ATOM 7559 C CA . GLU B 1 475 ? 73.029 -4.251 96.500 1.00 31.94 469 GLU B CA 1
ATOM 7560 C C . GLU B 1 475 ? 73.344 -5.739 96.340 1.00 31.70 469 GLU B C 1
ATOM 7561 O O . GLU B 1 475 ? 73.513 -6.217 95.217 1.00 31.59 469 GLU B O 1
ATOM 7567 N N . GLU B 1 476 ? 73.416 -6.467 97.456 1.00 31.38 470 GLU B N 1
ATOM 7568 C CA . GLU B 1 476 ? 73.550 -7.925 97.406 1.00 31.16 470 GLU B CA 1
ATOM 7569 C C . GLU B 1 476 ? 72.265 -8.567 96.879 1.00 30.76 470 GLU B C 1
ATOM 7570 O O . GLU B 1 476 ? 72.318 -9.496 96.070 1.00 30.86 470 GLU B O 1
ATOM 7576 N N . VAL B 1 477 ? 71.121 -8.061 97.340 1.00 30.44 471 VAL B N 1
ATOM 7577 C CA . VAL B 1 477 ? 69.810 -8.512 96.863 1.00 30.15 471 VAL B CA 1
ATOM 7578 C C . VAL B 1 477 ? 69.724 -8.371 95.341 1.00 30.06 471 VAL B C 1
ATOM 7579 O O . VAL B 1 477 ? 69.303 -9.300 94.647 1.00 29.97 471 VAL B O 1
ATOM 7583 N N . LYS B 1 478 ? 70.155 -7.217 94.834 1.00 29.88 472 LYS B N 1
ATOM 7584 C CA . LYS B 1 478 ? 70.149 -6.939 93.399 1.00 29.85 472 LYS B CA 1
ATOM 7585 C C . LYS B 1 478 ? 71.123 -7.836 92.627 1.00 29.68 472 LYS B C 1
ATOM 7586 O O . LYS B 1 478 ? 70.793 -8.320 91.543 1.00 29.66 472 LYS B O 1
ATOM 7592 N N . ALA B 1 479 ? 72.307 -8.066 93.197 1.00 29.58 473 ALA B N 1
ATOM 7593 C CA . ALA B 1 479 ? 73.331 -8.906 92.567 1.00 29.45 473 ALA B CA 1
ATOM 7594 C C . ALA B 1 479 ? 72.877 -10.360 92.420 1.00 29.38 473 ALA B C 1
ATOM 7595 O O . ALA B 1 479 ? 73.053 -10.965 91.360 1.00 29.29 473 ALA B O 1
ATOM 7597 N N . VAL B 1 480 ? 72.296 -10.909 93.486 1.00 29.35 474 VAL B N 1
ATOM 7598 C CA . VAL B 1 480 ? 71.716 -12.253 93.460 1.00 29.43 474 VAL B CA 1
ATOM 7599 C C . VAL B 1 480 ? 70.599 -12.334 92.412 1.00 29.48 474 VAL B C 1
ATOM 7600 O O . VAL B 1 480 ? 70.559 -13.273 91.613 1.00 29.22 474 VAL B O 1
ATOM 7604 N N . SER B 1 481 ? 69.717 -11.334 92.415 1.00 29.65 475 SER B N 1
ATOM 7605 C CA . SER B 1 481 ? 68.601 -11.249 91.467 1.00 29.90 475 SER B CA 1
ATOM 7606 C C . SER B 1 481 ? 69.060 -11.332 90.008 1.00 30.20 475 SER B C 1
ATOM 7607 O O . SER B 1 481 ? 68.546 -12.145 89.235 1.00 30.22 475 SER B O 1
ATOM 7610 N N . ARG B 1 482 ? 70.038 -10.503 89.647 1.00 30.54 476 ARG B N 1
ATOM 7611 C CA . ARG B 1 482 ? 70.562 -10.451 88.280 1.00 31.00 476 ARG B CA 1
ATOM 7612 C C . ARG B 1 482 ? 71.218 -11.759 87.836 1.00 30.94 476 ARG B C 1
ATOM 7613 O O . ARG B 1 482 ? 71.129 -12.141 86.668 1.00 31.08 476 ARG B O 1
ATOM 7621 N N . ARG B 1 483 ? 71.868 -12.438 88.777 1.00 30.97 477 ARG B N 1
ATOM 7622 C CA . ARG B 1 483 ? 72.547 -13.705 88.519 1.00 30.95 477 ARG B CA 1
ATOM 7623 C C . ARG B 1 483 ? 71.557 -14.858 88.344 1.00 31.02 477 ARG B C 1
ATOM 7624 O O . ARG B 1 483 ? 71.818 -15.804 87.596 1.00 31.17 477 ARG B O 1
ATOM 7632 N N . GLU B 1 484 ? 70.416 -14.763 89.024 1.00 31.07 478 GLU B N 1
ATOM 7633 C CA . GLU B 1 484 ? 69.496 -15.893 89.159 1.00 31.11 478 GLU B CA 1
ATOM 7634 C C . GLU B 1 484 ? 68.203 -15.792 88.355 1.00 31.28 478 GLU B C 1
ATOM 7635 O O . GLU B 1 484 ? 67.714 -16.796 87.830 1.00 31.19 478 GLU B O 1
ATOM 7641 N N . ASN B 1 485 ? 67.648 -14.587 88.275 1.00 31.28 479 ASN B N 1
ATOM 7642 C CA . ASN B 1 485 ? 66.333 -14.390 87.680 1.00 31.65 479 ASN B CA 1
ATOM 7643 C C . ASN B 1 485 ? 66.369 -13.461 86.475 1.00 31.90 479 ASN B C 1
ATOM 7644 O O . ASN B 1 485 ? 66.465 -12.241 86.614 1.00 31.90 479 ASN B O 1
ATOM 7649 N N . SER B 1 486 ? 66.303 -14.064 85.291 1.00 32.36 480 SER B N 1
ATOM 7650 C CA . SER B 1 486 ? 66.365 -13.337 84.031 1.00 32.89 480 SER B CA 1
ATOM 7651 C C . SER B 1 486 ? 65.073 -12.567 83.763 1.00 33.23 480 SER B C 1
ATOM 7652 O O . SER B 1 486 ? 64.065 -12.756 84.448 1.00 33.21 480 SER B O 1
ATOM 7655 N N . TRP B 1 487 ? 65.124 -11.696 82.762 1.00 33.72 481 TRP B N 1
ATOM 7656 C CA . TRP B 1 487 ? 63.965 -10.920 82.339 1.00 34.27 481 TRP B CA 1
ATOM 7657 C C . TRP B 1 487 ? 64.050 -10.595 80.855 1.00 34.46 481 TRP B C 1
ATOM 7658 O O . TRP B 1 487 ? 65.145 -10.472 80.302 1.00 34.57 481 TRP B O 1
ATOM 7669 N N . LYS B 1 488 ? 62.889 -10.481 80.215 1.00 34.66 482 LYS B N 1
ATOM 7670 C CA . LYS B 1 488 ? 62.813 -10.005 78.839 1.00 34.91 482 LYS B CA 1
ATOM 7671 C C . LYS B 1 488 ? 62.660 -8.488 78.843 1.00 34.86 482 LYS B C 1
ATOM 7672 O O . LYS B 1 488 ? 61.883 -7.936 79.626 1.00 34.76 482 LYS B O 1
ATOM 7678 N N . THR B 1 489 ? 63.415 -7.820 77.975 1.00 34.92 483 THR B N 1
ATOM 7679 C CA . THR B 1 489 ? 63.286 -6.378 77.806 1.00 35.00 483 THR B CA 1
ATOM 7680 C C . THR B 1 489 ? 62.577 -6.035 76.495 1.00 35.15 483 THR B C 1
ATOM 7681 O O . THR B 1 489 ? 62.919 -6.561 75.430 1.00 34.91 483 THR B O 1
ATOM 7685 N N . VAL B 1 490 ? 61.565 -5.178 76.598 1.00 35.29 484 VAL B N 1
ATOM 7686 C CA . VAL B 1 490 ? 60.843 -4.674 75.436 1.00 35.53 484 VAL B CA 1
ATOM 7687 C C . VAL B 1 490 ? 61.074 -3.169 75.351 1.00 35.73 484 VAL B C 1
ATOM 7688 O O . VAL B 1 490 ? 60.669 -2.415 76.240 1.00 35.66 484 VAL B O 1
ATOM 7692 N N . SER B 1 491 ? 61.737 -2.749 74.279 1.00 36.06 485 SER B N 1
ATOM 7693 C CA . SER B 1 491 ? 62.131 -1.357 74.092 1.00 36.38 485 SER B CA 1
ATOM 7694 C C . SER B 1 491 ? 61.153 -0.613 73.181 1.00 36.57 485 SER B C 1
ATOM 7695 O O . SER B 1 491 ? 60.386 -1.250 72.453 1.00 36.51 485 SER B O 1
ATOM 7698 N N . PRO B 1 492 ? 61.160 0.737 73.233 1.00 36.79 486 PRO B N 1
ATOM 7699 C CA . PRO B 1 492 ? 60.357 1.538 72.306 1.00 37.09 486 PRO B CA 1
ATOM 7700 C C . PRO B 1 492 ? 60.722 1.267 70.847 1.00 37.43 486 PRO B C 1
ATOM 7701 O O . PRO B 1 492 ? 61.905 1.149 70.513 1.00 37.40 486 PRO B O 1
ATOM 7705 N N . SER B 1 493 ? 59.703 1.159 69.998 1.00 37.83 487 SER B N 1
ATOM 7706 C CA . SER B 1 493 ? 59.893 0.875 68.576 1.00 38.27 487 SER B CA 1
ATOM 7707 C C . SER B 1 493 ? 58.952 1.707 67.702 1.00 38.62 487 SER B C 1
ATOM 7708 O O . SER B 1 493 ? 58.672 1.348 66.554 1.00 38.71 487 SER B O 1
ATOM 7711 N N . GLY B 1 494 ? 58.473 2.819 68.255 1.00 38.94 488 GLY B N 1
ATOM 7712 C CA . GLY B 1 494 ? 57.561 3.715 67.549 1.00 39.51 488 GLY B CA 1
ATOM 7713 C C . GLY B 1 494 ? 58.142 5.100 67.342 1.00 39.86 488 GLY B C 1
ATOM 7714 O O . GLY B 1 494 ? 59.169 5.449 67.934 1.00 39.96 488 GLY B O 1
ATOM 7715 N N . SER B 1 495 ? 57.479 5.890 66.500 1.00 40.15 489 SER B N 1
ATOM 7716 C CA . SER B 1 495 ? 57.919 7.251 66.200 1.00 40.46 489 SER B CA 1
ATOM 7717 C C . SER B 1 495 ? 57.279 8.268 67.145 1.00 40.65 489 SER B C 1
ATOM 7718 O O . SER B 1 495 ? 56.385 7.927 67.925 1.00 40.72 489 SER B O 1
ATOM 7721 N N . ALA B 1 496 ? 57.747 9.512 67.065 1.00 40.88 490 ALA B N 1
ATOM 7722 C CA . ALA B 1 496 ? 57.223 10.604 67.882 1.00 41.09 490 ALA B CA 1
ATOM 7723 C C . ALA B 1 496 ? 55.796 10.986 67.480 1.00 41.27 490 ALA B C 1
ATOM 7724 O O . ALA B 1 496 ? 54.935 11.160 68.344 1.00 41.22 490 ALA B O 1
ATOM 7726 N N . MET B 1 497 ? 55.552 11.104 66.173 1.00 41.42 491 MET B N 1
ATOM 7727 C CA . MET B 1 497 ? 54.226 11.461 65.659 1.00 41.64 491 MET B CA 1
ATOM 7728 C C . MET B 1 497 ? 53.215 10.324 65.825 1.00 41.50 491 MET B C 1
ATOM 7729 O O . MET B 1 497 ? 52.021 10.571 65.999 1.00 41.60 491 MET B O 1
ATOM 7734 N N . GLU B 1 498 ? 53.707 9.086 65.762 1.00 41.36 492 GLU B N 1
ATOM 7735 C CA . GLU B 1 498 ? 52.890 7.882 65.931 1.00 41.16 492 GLU B CA 1
ATOM 7736 C C . GLU B 1 498 ? 52.254 7.854 67.321 1.00 40.90 492 GLU B C 1
ATOM 7737 O O . GLU B 1 498 ? 51.151 7.333 67.502 1.00 40.84 492 GLU B O 1
ATOM 7743 N N . ARG B 1 499 ? 52.968 8.421 68.290 1.00 40.53 493 ARG B N 1
ATOM 7744 C CA . ARG B 1 499 ? 52.498 8.535 69.664 1.00 40.16 493 ARG B CA 1
ATOM 7745 C C . ARG B 1 499 ? 51.488 9.675 69.803 1.00 39.85 493 ARG B C 1
ATOM 7746 O O . ARG B 1 499 ? 50.409 9.485 70.365 1.00 39.66 493 ARG B O 1
ATOM 7754 N N . GLU B 1 500 ? 51.844 10.848 69.280 1.00 39.53 494 GLU B N 1
ATOM 7755 C CA . GLU B 1 500 ? 51.011 12.049 69.398 1.00 39.28 494 GLU B CA 1
ATOM 7756 C C . GLU B 1 500 ? 49.649 11.899 68.723 1.00 38.88 494 GLU B C 1
ATOM 7757 O O . GLU B 1 500 ? 48.635 12.346 69.264 1.00 38.85 494 GLU B O 1
ATOM 7763 N N . ALA B 1 501 ? 49.636 11.268 67.549 1.00 38.44 495 ALA B N 1
ATOM 7764 C CA . ALA B 1 501 ? 48.402 11.037 66.797 1.00 37.96 495 ALA B CA 1
ATOM 7765 C C . ALA B 1 501 ? 47.481 10.049 67.511 1.00 37.58 495 ALA B C 1
ATOM 7766 O O . ALA B 1 501 ? 46.265 10.247 67.550 1.00 37.52 495 ALA B O 1
ATOM 7768 N N . MET B 1 502 ? 48.071 8.997 68.076 1.00 37.13 496 MET B N 1
ATOM 7769 C CA . MET B 1 502 ? 47.330 7.975 68.815 1.00 36.67 496 MET B CA 1
ATOM 7770 C C . MET B 1 502 ? 46.691 8.541 70.087 1.00 36.11 496 MET B C 1
ATOM 7771 O O . MET B 1 502 ? 45.566 8.178 70.436 1.00 36.07 496 MET B O 1
ATOM 7776 N N . ILE B 1 503 ? 47.413 9.429 70.770 1.00 35.41 497 ILE B N 1
ATOM 7777 C CA . ILE B 1 503 ? 46.898 10.090 71.973 1.00 34.80 497 ILE B CA 1
ATOM 7778 C C . ILE B 1 503 ? 45.779 11.073 71.618 1.00 34.42 497 ILE B C 1
ATOM 7779 O O . ILE B 1 503 ? 44.739 11.096 72.278 1.00 34.27 497 ILE B O 1
ATOM 7784 N N . ALA B 1 504 ? 45.994 11.866 70.567 1.00 34.04 498 ALA B N 1
ATOM 7785 C CA . ALA B 1 504 ? 44.992 12.821 70.080 1.00 33.61 498 ALA B CA 1
ATOM 7786 C C . ALA B 1 504 ? 43.677 12.126 69.732 1.00 33.30 498 ALA B C 1
ATOM 7787 O O . ALA B 1 504 ? 42.598 12.624 70.053 1.00 33.33 498 ALA B O 1
ATOM 7789 N N . GLU B 1 505 ? 43.789 10.971 69.079 1.00 32.92 499 GLU B N 1
ATOM 7790 C CA . GLU B 1 505 ? 42.651 10.124 68.735 1.00 32.50 499 GLU B CA 1
ATOM 7791 C C . GLU B 1 505 ? 41.966 9.590 70.000 1.00 32.03 499 GLU B C 1
ATOM 7792 O O . GLU B 1 505 ? 40.735 9.524 70.075 1.00 31.89 499 GLU B O 1
ATOM 7798 N N . TRP B 1 506 ? 42.783 9.220 70.985 1.00 31.40 500 TRP B N 1
ATOM 7799 C CA . TRP B 1 506 ? 42.323 8.727 72.284 1.00 31.02 500 TRP B CA 1
ATOM 7800 C C . TRP B 1 506 ? 41.545 9.797 73.054 1.00 30.85 500 TRP B C 1
ATOM 7801 O O . TRP B 1 506 ? 40.492 9.512 73.626 1.00 30.67 500 TRP B O 1
ATOM 7812 N N . ARG B 1 507 ? 42.068 11.023 73.053 1.00 30.97 501 ARG B N 1
ATOM 7813 C CA . ARG B 1 507 ? 41.440 12.155 73.744 1.00 31.15 501 ARG B CA 1
ATOM 7814 C C . ARG B 1 507 ? 40.061 12.476 73.173 1.00 31.14 501 ARG B C 1
ATOM 7815 O O . ARG B 1 507 ? 39.138 12.810 73.917 1.00 31.15 501 ARG B O 1
ATOM 7823 N N . GLU B 1 508 ? 39.933 12.369 71.852 1.00 31.27 502 GLU B N 1
ATOM 7824 C CA . GLU B 1 508 ? 38.668 12.611 71.157 1.00 31.39 502 GLU B CA 1
ATOM 7825 C C . GLU B 1 508 ? 37.609 11.570 71.530 1.00 31.23 502 GLU B C 1
ATOM 7826 O O . GLU B 1 508 ? 36.434 11.903 71.697 1.00 31.40 502 GLU B O 1
ATOM 7832 N N . ALA B 1 509 ? 38.039 10.318 71.670 1.00 30.89 503 ALA B N 1
ATOM 7833 C CA . ALA B 1 509 ? 37.148 9.214 72.027 1.00 30.58 503 ALA B CA 1
ATOM 7834 C C . ALA B 1 509 ? 36.652 9.292 73.471 1.00 30.48 503 ALA B C 1
ATOM 7835 O O . ALA B 1 509 ? 35.499 8.956 73.750 1.00 30.25 503 ALA B O 1
ATOM 7837 N N . LEU B 1 510 ? 37.522 9.737 74.379 1.00 30.41 504 LEU B N 1
ATOM 7838 C CA . LEU B 1 510 ? 37.174 9.873 75.799 1.00 30.44 504 LEU B CA 1
ATOM 7839 C C . LEU B 1 510 ? 35.975 10.797 76.021 1.00 30.45 504 LEU B C 1
ATOM 7840 O O . LEU B 1 510 ? 35.173 10.578 76.933 1.00 30.41 504 LEU B O 1
ATOM 7845 N N . LYS B 1 511 ? 35.861 11.812 75.166 1.00 30.54 505 LYS B N 1
ATOM 7846 C CA . LYS B 1 511 ? 34.761 12.781 75.196 1.00 30.77 505 LYS B CA 1
ATOM 7847 C C . LYS B 1 511 ? 33.384 12.135 75.027 1.00 30.85 505 LYS B C 1
ATOM 7848 O O . LYS B 1 511 ? 32.376 12.698 75.452 1.00 30.81 505 LYS B O 1
ATOM 7854 N N . ARG B 1 512 ? 33.356 10.955 74.409 1.00 31.02 506 ARG B N 1
ATOM 7855 C CA . ARG B 1 512 ? 32.107 10.275 74.057 1.00 31.17 506 ARG B CA 1
ATOM 7856 C C . ARG B 1 512 ? 31.756 9.112 74.994 1.00 31.25 506 ARG B C 1
ATOM 7857 O O . ARG B 1 512 ? 30.756 8.419 74.784 1.00 31.18 506 ARG B O 1
ATOM 7865 N N . THR B 1 513 ? 32.568 8.921 76.034 1.00 31.37 507 THR B N 1
ATOM 7866 C CA . THR B 1 513 ? 32.430 7.780 76.951 1.00 31.68 507 THR B CA 1
ATOM 7867 C C . THR B 1 513 ? 31.369 7.979 78.039 1.00 31.94 507 THR B C 1
ATOM 7868 O O . THR B 1 513 ? 30.864 7.008 78.611 1.00 31.92 507 THR B O 1
ATOM 7872 N N . LYS B 1 514 ? 31.054 9.239 78.325 1.00 32.40 508 LYS B N 1
ATOM 7873 C CA . LYS B 1 514 ? 30.044 9.607 79.322 1.00 33.00 508 LYS B CA 1
ATOM 7874 C C . LYS B 1 514 ? 28.685 8.961 79.038 1.00 33.33 508 LYS B C 1
ATOM 7875 O O . LYS B 1 514 ? 28.138 9.105 77.944 1.00 33.32 508 LYS B O 1
ATOM 7881 N N . TRP B 1 515 ? 28.160 8.238 80.024 1.00 33.78 509 TRP B N 1
ATOM 7882 C CA . TRP B 1 515 ? 26.878 7.548 79.877 1.00 34.38 509 TRP B CA 1
ATOM 7883 C C . TRP B 1 515 ? 26.064 7.545 81.170 1.00 35.00 509 TRP B C 1
ATOM 7884 O O . TRP B 1 515 ? 24.839 7.706 81.141 1.00 35.10 509 TRP B O 1
ATOM 7895 N N . ALA B 1 516 ? 26.760 7.351 82.291 1.00 35.76 510 ALA B N 1
ATOM 7896 C CA . ALA B 1 516 ? 26.194 7.460 83.642 1.00 36.39 510 ALA B CA 1
ATOM 7897 C C . ALA B 1 516 ? 25.121 6.421 83.972 1.00 36.87 510 ALA B C 1
ATOM 7898 O O . ALA B 1 516 ? 25.053 5.357 83.346 1.00 37.10 510 ALA B O 1
ATOM 7900 N N . LYS B 1 517 ? 24.297 6.754 84.966 1.00 37.29 511 LYS B N 1
ATOM 7901 C CA . LYS B 1 517 ? 23.239 5.888 85.486 1.00 37.61 511 LYS B CA 1
ATOM 7902 C C . LYS B 1 517 ? 22.284 5.415 84.396 1.00 37.73 511 LYS B C 1
ATOM 7903 O O . LYS B 1 517 ? 22.301 4.246 84.008 1.00 38.01 511 LYS B O 1
ATOM 7909 N N . PHE C 1 5 ? 19.059 51.283 27.693 1.00 35.27 -1 PHE C N 1
ATOM 7910 C CA . PHE C 1 5 ? 18.869 52.732 28.005 1.00 35.13 -1 PHE C CA 1
ATOM 7911 C C . PHE C 1 5 ? 20.036 53.594 27.514 1.00 34.89 -1 PHE C C 1
ATOM 7912 O O . PHE C 1 5 ? 19.944 54.208 26.447 1.00 35.01 -1 PHE C O 1
ATOM 7920 N N . THR C 1 6 ? 21.126 53.631 28.278 1.00 34.46 0 THR C N 1
ATOM 7921 C CA . THR C 1 6 ? 22.310 54.408 27.900 1.00 34.01 0 THR C CA 1
ATOM 7922 C C . THR C 1 6 ? 23.165 53.658 26.878 1.00 33.49 0 THR C C 1
ATOM 7923 O O . THR C 1 6 ? 23.008 52.447 26.699 1.00 33.42 0 THR C O 1
ATOM 7927 N N . MET C 1 7 ? 24.054 54.393 26.208 1.00 32.93 1 MET C N 1
ATOM 7928 C CA . MET C 1 7 ? 25.021 53.827 25.262 1.00 32.33 1 MET C CA 1
ATOM 7929 C C . MET C 1 7 ? 25.799 52.678 25.901 1.00 31.68 1 MET C C 1
ATOM 7930 O O . MET C 1 7 ? 26.394 52.841 26.969 1.00 31.65 1 MET C O 1
ATOM 7935 N N . LYS C 1 8 ? 25.779 51.518 25.250 1.00 30.80 2 LYS C N 1
ATOM 7936 C CA . LYS C 1 8 ? 26.479 50.341 25.757 1.00 29.88 2 LYS C CA 1
ATOM 7937 C C . LYS C 1 8 ? 27.803 50.127 25.032 1.00 29.16 2 LYS C C 1
ATOM 7938 O O . LYS C 1 8 ? 27.900 50.328 23.816 1.00 28.90 2 LYS C O 1
ATOM 7944 N N . TYR C 1 9 ? 28.815 49.723 25.796 1.00 28.20 3 TYR C N 1
ATOM 7945 C CA . TYR C 1 9 ? 30.167 49.526 25.283 1.00 27.37 3 TYR C CA 1
ATOM 7946 C C . TYR C 1 9 ? 30.722 48.182 25.737 1.00 26.83 3 TYR C C 1
ATOM 7947 O O . TYR C 1 9 ? 30.471 47.746 26.861 1.00 26.74 3 TYR C O 1
ATOM 7956 N N . VAL C 1 10 ? 31.477 47.540 24.851 1.00 26.26 4 VAL C N 1
ATOM 7957 C CA . VAL C 1 10 ? 32.131 46.265 25.143 1.00 25.86 4 VAL C CA 1
ATOM 7958 C C . VAL C 1 10 ? 33.623 46.355 24.796 1.00 25.64 4 VAL C C 1
ATOM 7959 O O . VAL C 1 10 ? 33.999 46.964 23.793 1.00 25.68 4 VAL C O 1
ATOM 7963 N N . GLY C 1 11 ? 34.463 45.756 25.636 1.00 25.13 5 GLY C N 1
ATOM 7964 C CA . GLY C 1 11 ? 35.908 45.772 25.423 1.00 24.80 5 GLY C CA 1
ATOM 7965 C C . GLY C 1 11 ? 36.467 44.446 24.941 1.00 24.48 5 GLY C C 1
ATOM 7966 O O . GLY C 1 11 ? 35.992 43.383 25.336 1.00 24.54 5 GLY C O 1
ATOM 7967 N N . SER C 1 12 ? 37.486 44.518 24.089 1.00 24.15 6 SER C N 1
ATOM 7968 C CA . SER C 1 12 ? 38.143 43.331 23.561 1.00 24.13 6 SER C CA 1
ATOM 7969 C C . SER C 1 12 ? 39.658 43.409 23.739 1.00 23.89 6 SER C C 1
ATOM 7970 O O . SER C 1 12 ? 40.311 44.292 23.180 1.00 23.87 6 SER C O 1
ATOM 7973 N N . ILE C 1 13 ? 40.206 42.490 24.531 1.00 23.77 7 ILE C N 1
ATOM 7974 C CA . ILE C 1 13 ? 41.655 42.334 24.643 1.00 23.66 7 ILE C CA 1
ATOM 7975 C C . ILE C 1 13 ? 42.147 41.413 23.527 1.00 23.87 7 ILE C C 1
ATOM 7976 O O . ILE C 1 13 ? 41.860 40.210 23.524 1.00 24.01 7 ILE C O 1
ATOM 7981 N N . ASP C 1 14 ? 42.871 41.993 22.574 1.00 23.88 8 ASP C N 1
ATOM 7982 C CA . ASP C 1 14 ? 43.463 41.249 21.470 1.00 24.16 8 ASP C CA 1
ATOM 7983 C C . ASP C 1 14 ? 44.942 40.997 21.773 1.00 24.11 8 ASP C C 1
ATOM 7984 O O . ASP C 1 14 ? 45.812 41.805 21.437 1.00 24.11 8 ASP C O 1
ATOM 7989 N N . GLN C 1 15 ? 45.212 39.867 22.418 1.00 24.28 9 GLN C N 1
ATOM 7990 C CA . GLN C 1 15 ? 46.569 39.514 22.816 1.00 24.50 9 GLN C CA 1
ATOM 7991 C C . GLN C 1 15 ? 47.246 38.716 21.702 1.00 24.66 9 GLN C C 1
ATOM 7992 O O . GLN C 1 15 ? 47.009 37.518 21.555 1.00 24.82 9 GLN C O 1
ATOM 7998 N N . GLY C 1 16 ? 48.086 39.393 20.920 1.00 24.87 10 GLY C N 1
ATOM 7999 C CA . GLY C 1 16 ? 48.750 38.781 19.770 1.00 25.37 10 GLY C CA 1
ATOM 8000 C C . GLY C 1 16 ? 50.191 38.371 20.020 1.00 25.67 10 GLY C C 1
ATOM 8001 O O . GLY C 1 16 ? 50.706 38.516 21.128 1.00 25.62 10 GLY C O 1
ATOM 8002 N N . THR C 1 17 ? 50.840 37.865 18.974 1.00 26.03 11 THR C N 1
ATOM 8003 C CA . THR C 1 17 ? 52.210 37.354 19.064 1.00 26.56 11 THR C CA 1
ATOM 8004 C C . THR C 1 17 ? 53.245 38.470 19.248 1.00 26.66 11 THR C C 1
ATOM 8005 O O . THR C 1 17 ? 54.236 38.294 19.961 1.00 26.61 11 THR C O 1
ATOM 8009 N N . THR C 1 18 ? 53.005 39.619 18.621 1.00 26.83 12 THR C N 1
ATOM 8010 C CA . THR C 1 18 ? 53.963 40.726 18.682 1.00 26.99 12 THR C CA 1
ATOM 8011 C C . THR C 1 18 ? 53.490 41.907 19.538 1.00 26.87 12 THR C C 1
ATOM 8012 O O . THR C 1 18 ? 54.280 42.800 19.849 1.00 26.70 12 THR C O 1
ATOM 8016 N N . SER C 1 19 ? 52.212 41.900 19.923 1.00 26.78 13 SER C N 1
ATOM 8017 C CA . SER C 1 19 ? 51.627 42.996 20.707 1.00 26.69 13 SER C CA 1
ATOM 8018 C C . SER C 1 19 ? 50.302 42.627 21.382 1.00 26.57 13 SER C C 1
ATOM 8019 O O . SER C 1 19 ? 49.723 41.575 21.111 1.00 26.50 13 SER C O 1
ATOM 8022 N N . THR C 1 20 ? 49.837 43.504 22.269 1.00 26.30 14 THR C N 1
ATOM 8023 C CA . THR C 1 20 ? 48.504 43.391 22.854 1.00 26.02 14 THR C CA 1
ATOM 8024 C C . THR C 1 20 ? 47.711 44.647 22.516 1.00 25.85 14 THR C C 1
ATOM 8025 O O . THR C 1 20 ? 48.263 45.748 22.474 1.00 25.62 14 THR C O 1
ATOM 8029 N N . ARG C 1 21 ? 46.420 44.472 22.255 1.00 25.58 15 ARG C N 1
ATOM 8030 C CA . ARG C 1 21 ? 45.537 45.591 21.965 1.00 25.45 15 ARG C CA 1
ATOM 8031 C C . ARG C 1 21 ? 44.292 45.530 22.830 1.00 24.98 15 ARG C C 1
ATOM 8032 O O . ARG C 1 21 ? 43.857 44.451 23.229 1.00 24.95 15 ARG C O 1
ATOM 8040 N N . PHE C 1 22 ? 43.726 46.696 23.120 1.00 24.54 16 PHE C N 1
ATOM 8041 C CA . PHE C 1 22 ? 42.390 46.763 23.686 1.00 24.08 16 PHE C CA 1
ATOM 8042 C C . PHE C 1 22 ? 41.524 47.632 22.790 1.00 23.83 16 PHE C C 1
ATOM 8043 O O . PHE C 1 22 ? 41.807 48.811 22.592 1.00 23.60 16 PHE C O 1
ATOM 8051 N N . ILE C 1 23 ? 40.483 47.031 22.229 1.00 23.50 17 ILE C N 1
ATOM 8052 C CA . ILE C 1 23 ? 39.553 47.772 21.395 1.00 23.17 17 ILE C CA 1
ATOM 8053 C C . ILE C 1 23 ? 38.206 47.866 22.099 1.00 22.97 17 ILE C C 1
ATOM 8054 O O . ILE C 1 23 ? 37.650 46.856 22.534 1.00 22.88 17 ILE C O 1
ATOM 8059 N N . ILE C 1 24 ? 37.712 49.092 22.242 1.00 22.88 18 ILE C N 1
ATOM 8060 C CA . ILE C 1 24 ? 36.366 49.319 22.752 1.00 22.88 18 ILE C CA 1
ATOM 8061 C C . ILE C 1 24 ? 35.434 49.479 21.559 1.00 22.91 18 ILE C C 1
ATOM 8062 O O . ILE C 1 24 ? 35.702 50.267 20.647 1.00 22.91 18 ILE C O 1
ATOM 8067 N N . PHE C 1 25 ? 34.363 48.694 21.561 1.00 22.92 19 PHE C N 1
ATOM 8068 C CA . PHE C 1 25 ? 33.330 48.782 20.541 1.00 22.92 19 PHE C CA 1
ATOM 8069 C C . PHE C 1 25 ? 32.080 49.389 21.154 1.00 23.12 19 PHE C C 1
ATOM 8070 O O . PHE C 1 25 ? 31.806 49.186 22.337 1.00 23.16 19 PHE C O 1
ATOM 8078 N N . ASP C 1 26 ? 31.324 50.141 20.360 1.00 23.37 20 ASP C N 1
ATOM 8079 C CA . ASP C 1 26 ? 30.006 50.568 20.808 1.00 23.70 20 ASP C CA 1
ATOM 8080 C C . ASP C 1 26 ? 28.977 49.523 20.386 1.00 23.92 20 ASP C C 1
ATOM 8081 O O . ASP C 1 26 ? 29.316 48.559 19.690 1.00 24.00 20 ASP C O 1
ATOM 8086 N N . GLU C 1 27 ? 27.729 49.715 20.803 1.00 24.15 21 GLU C N 1
ATOM 8087 C CA . GLU C 1 27 ? 26.651 48.774 20.491 1.00 24.52 21 GLU C CA 1
ATOM 8088 C C . GLU C 1 27 ? 26.350 48.670 18.988 1.00 24.41 21 GLU C C 1
ATOM 8089 O O . GLU C 1 27 ? 25.596 47.791 18.562 1.00 24.63 21 GLU C O 1
ATOM 8095 N N . ARG C 1 28 ? 26.954 49.562 18.201 1.00 24.37 22 ARG C N 1
ATOM 8096 C CA . ARG C 1 28 ? 26.861 49.531 16.737 1.00 24.41 22 ARG C CA 1
ATOM 8097 C C . ARG C 1 28 ? 27.963 48.680 16.104 1.00 24.29 22 ARG C C 1
ATOM 8098 O O . ARG C 1 28 ? 28.061 48.608 14.876 1.00 24.30 22 ARG C O 1
ATOM 8106 N N . GLN C 1 29 ? 28.787 48.048 16.942 1.00 24.24 23 GLN C N 1
ATOM 8107 C CA . GLN C 1 29 ? 29.954 47.270 16.496 1.00 24.35 23 GLN C CA 1
ATOM 8108 C C . GLN C 1 29 ? 31.043 48.142 15.853 1.00 24.43 23 GLN C C 1
ATOM 8109 O O . GLN C 1 29 ? 31.832 47.667 15.032 1.00 24.53 23 GLN C O 1
ATOM 8115 N N . ARG C 1 30 ? 31.083 49.414 16.240 1.00 24.67 24 ARG C N 1
ATOM 8116 C CA . ARG C 1 30 ? 32.095 50.345 15.748 1.00 24.96 24 ARG C CA 1
ATOM 8117 C C . ARG C 1 30 ? 33.246 50.435 16.743 1.00 24.78 24 ARG C C 1
ATOM 8118 O O . ARG C 1 30 ? 33.013 50.683 17.925 1.00 24.80 24 ARG C O 1
ATOM 8126 N N . PRO C 1 31 ? 34.492 50.228 16.270 1.00 24.81 25 PRO C N 1
ATOM 8127 C CA . PRO C 1 31 ? 35.656 50.358 17.146 1.00 24.74 25 PRO C CA 1
ATOM 8128 C C . PRO C 1 31 ? 35.917 51.828 17.456 1.00 24.62 25 PRO C C 1
ATOM 8129 O O . PRO C 1 31 ? 36.386 52.580 16.595 1.00 24.93 25 PRO C O 1
ATOM 8133 N N . VAL C 1 32 ? 35.592 52.232 18.680 1.00 24.40 26 VAL C N 1
ATOM 8134 C CA . VAL C 1 32 ? 35.614 53.645 19.044 1.00 24.26 26 VAL C CA 1
ATOM 8135 C C . VAL C 1 32 ? 36.923 54.100 19.693 1.00 24.17 26 VAL C C 1
ATOM 8136 O O . VAL C 1 32 ? 37.287 55.270 19.595 1.00 23.91 26 VAL C O 1
ATOM 8140 N N . SER C 1 33 ? 37.625 53.176 20.346 1.00 24.08 27 SER C N 1
ATOM 8141 C CA . SER C 1 33 ? 38.928 53.483 20.931 1.00 24.29 27 SER C CA 1
ATOM 8142 C C . SER C 1 33 ? 39.833 52.265 20.919 1.00 24.39 27 SER C C 1
ATOM 8143 O O . SER C 1 33 ? 39.379 51.136 21.131 1.00 24.43 27 SER C O 1
ATOM 8146 N N . VAL C 1 34 ? 41.116 52.509 20.667 1.00 24.62 28 VAL C N 1
ATOM 8147 C CA . VAL C 1 34 ? 42.120 51.450 20.628 1.00 24.79 28 VAL C CA 1
ATOM 8148 C C . VAL C 1 34 ? 43.439 51.924 21.234 1.00 24.87 28 VAL C C 1
ATOM 8149 O O . VAL C 1 34 ? 43.785 53.104 21.151 1.00 24.67 28 VAL C O 1
ATOM 8153 N N . HIS C 1 35 ? 44.155 50.997 21.866 1.00 24.91 29 HIS C N 1
ATOM 8154 C CA . HIS C 1 35 ? 45.555 51.210 22.193 1.00 25.21 29 HIS C CA 1
ATOM 8155 C C . HIS C 1 35 ? 46.344 49.911 22.064 1.00 25.33 29 HIS C C 1
ATOM 8156 O O . HIS C 1 35 ? 45.814 48.829 22.315 1.00 25.03 29 HIS C O 1
ATOM 8163 N N . GLN C 1 36 ? 47.605 50.034 21.656 1.00 25.69 30 GLN C N 1
ATOM 8164 C CA . GLN C 1 36 ? 48.479 48.881 21.443 1.00 26.23 30 GLN C CA 1
ATOM 8165 C C . GLN C 1 36 ? 49.766 49.014 22.259 1.00 26.35 30 GLN C C 1
ATOM 8166 O O . GLN C 1 36 ? 50.366 50.087 22.316 1.00 26.32 30 GLN C O 1
ATOM 8172 N N . VAL C 1 37 ? 50.162 47.918 22.905 1.00 26.66 31 VAL C N 1
ATOM 8173 C CA . VAL C 1 37 ? 51.414 47.847 23.660 1.00 26.86 31 VAL C CA 1
ATOM 8174 C C . VAL C 1 37 ? 52.159 46.571 23.253 1.00 27.15 31 VAL C C 1
ATOM 8175 O O . VAL C 1 37 ? 51.599 45.476 23.340 1.00 27.22 31 VAL C O 1
ATOM 8179 N N . PRO C 1 38 ? 53.420 46.709 22.797 1.00 27.37 32 PRO C N 1
ATOM 8180 C CA . PRO C 1 38 ? 54.209 45.543 22.400 1.00 27.60 32 PRO C CA 1
ATOM 8181 C C . PRO C 1 38 ? 54.856 44.836 23.589 1.00 27.98 32 PRO C C 1
ATOM 8182 O O . PRO C 1 38 ? 54.960 45.411 24.674 1.00 28.08 32 PRO C O 1
ATOM 8186 N N . HIS C 1 39 ? 55.277 43.593 23.375 1.00 28.37 33 HIS C N 1
ATOM 8187 C CA . HIS C 1 39 ? 56.039 42.845 24.374 1.00 28.75 33 HIS C CA 1
ATOM 8188 C C . HIS C 1 39 ? 57.296 42.244 23.748 1.00 29.02 33 HIS C C 1
ATOM 8189 O O . HIS C 1 39 ? 57.359 42.036 22.533 1.00 29.20 33 HIS C O 1
ATOM 8196 N N . THR C 1 40 ? 58.290 41.968 24.588 1.00 29.55 34 THR C N 1
ATOM 8197 C CA . THR C 1 40 ? 59.605 41.517 24.133 1.00 30.05 34 THR C CA 1
ATOM 8198 C C . THR C 1 40 ? 59.578 40.112 23.527 1.00 30.37 34 THR C C 1
ATOM 8199 O O . THR C 1 40 ? 59.000 39.189 24.100 1.00 30.36 34 THR C O 1
ATOM 8203 N N . GLN C 1 41 ? 60.202 39.975 22.358 1.00 30.98 35 GLN C N 1
ATOM 8204 C CA . GLN C 1 41 ? 60.375 38.683 21.702 1.00 31.49 35 GLN C CA 1
ATOM 8205 C C . GLN C 1 41 ? 61.707 38.063 22.127 1.00 31.98 35 GLN C C 1
ATOM 8206 O O . GLN C 1 41 ? 62.761 38.394 21.572 1.00 32.20 35 GLN C O 1
ATOM 8212 N N . HIS C 1 42 ? 61.654 37.175 23.118 1.00 32.38 36 HIS C N 1
ATOM 8213 C CA . HIS C 1 42 ? 62.851 36.497 23.616 1.00 32.87 36 HIS C CA 1
ATOM 8214 C C . HIS C 1 42 ? 63.224 35.318 22.722 1.00 33.20 36 HIS C C 1
ATOM 8215 O O . HIS C 1 42 ? 62.418 34.408 22.509 1.00 33.04 36 HIS C O 1
ATOM 8222 N N . THR C 1 43 ? 64.447 35.349 22.196 1.00 33.69 37 THR C N 1
ATOM 8223 C CA . THR C 1 43 ? 64.959 34.282 21.336 1.00 34.20 37 THR C CA 1
ATOM 8224 C C . THR C 1 43 ? 66.302 33.768 21.867 1.00 34.46 37 THR C C 1
ATOM 8225 O O . THR C 1 43 ? 67.355 34.308 21.517 1.00 34.48 37 THR C O 1
ATOM 8229 N N . PRO C 1 44 ? 66.267 32.730 22.727 1.00 34.69 38 PRO C N 1
ATOM 8230 C CA . PRO C 1 44 ? 67.495 32.158 23.290 1.00 34.81 38 PRO C CA 1
ATOM 8231 C C . PRO C 1 44 ? 68.324 31.350 22.283 1.00 34.92 38 PRO C C 1
ATOM 8232 O O . PRO C 1 44 ? 69.553 31.337 22.377 1.00 35.02 38 PRO C O 1
ATOM 8236 N N . HIS C 1 45 ? 67.658 30.686 21.339 1.00 34.95 39 HIS C N 1
ATOM 8237 C CA . HIS C 1 45 ? 68.341 29.871 20.330 1.00 35.03 39 HIS C CA 1
ATOM 8238 C C . HIS C 1 45 ? 67.655 29.987 18.966 1.00 34.88 39 HIS C C 1
ATOM 8239 O O . HIS C 1 45 ? 66.473 30.329 18.899 1.00 35.00 39 HIS C O 1
ATOM 8246 N N . PRO C 1 46 ? 68.397 29.720 17.871 1.00 34.80 40 PRO C N 1
ATOM 8247 C CA . PRO C 1 46 ? 67.768 29.687 16.550 1.00 34.60 40 PRO C CA 1
ATOM 8248 C C . PRO C 1 46 ? 66.609 28.685 16.496 1.00 34.39 40 PRO C C 1
ATOM 8249 O O . PRO C 1 46 ? 66.808 27.489 16.727 1.00 34.53 40 PRO C O 1
ATOM 8253 N N . GLY C 1 47 ? 65.411 29.188 16.210 1.00 34.12 41 GLY C N 1
ATOM 8254 C CA . GLY C 1 47 ? 64.199 28.369 16.194 1.00 33.60 41 GLY C CA 1
ATOM 8255 C C . GLY C 1 47 ? 63.353 28.525 17.446 1.00 33.17 41 GLY C C 1
ATOM 8256 O O . GLY C 1 47 ? 62.183 28.132 17.467 1.00 33.30 41 GLY C O 1
ATOM 8257 N N . TRP C 1 48 ? 63.945 29.105 18.489 1.00 32.68 42 TRP C N 1
ATOM 8258 C CA . TRP C 1 48 ? 63.269 29.301 19.770 1.00 32.20 42 TRP C CA 1
ATOM 8259 C C . TRP C 1 48 ? 62.615 30.681 19.863 1.00 31.71 42 TRP C C 1
ATOM 8260 O O . TRP C 1 48 ? 63.176 31.676 19.393 1.00 31.68 42 TRP C O 1
ATOM 8271 N N . LEU C 1 49 ? 61.431 30.726 20.473 1.00 31.00 43 LEU C N 1
ATOM 8272 C CA . LEU C 1 49 ? 60.737 31.985 20.763 1.00 30.31 43 LEU C CA 1
ATOM 8273 C C . LEU C 1 49 ? 59.881 31.863 22.022 1.00 29.78 43 LEU C C 1
ATOM 8274 O O . LEU C 1 49 ? 59.163 30.875 22.201 1.00 29.62 43 LEU C O 1
ATOM 8279 N N . GLU C 1 50 ? 59.968 32.869 22.890 1.00 29.12 44 GLU C N 1
ATOM 8280 C CA . GLU C 1 50 ? 59.211 32.887 24.145 1.00 28.52 44 GLU C CA 1
ATOM 8281 C C . GLU C 1 50 ? 58.821 34.297 24.596 1.00 28.29 44 GLU C C 1
ATOM 8282 O O . GLU C 1 50 ? 59.521 35.267 24.302 1.00 28.10 44 GLU C O 1
ATOM 8288 N N . HIS C 1 51 ? 57.698 34.393 25.307 1.00 28.03 45 HIS C N 1
ATOM 8289 C CA . HIS C 1 51 ? 57.201 35.671 25.820 1.00 27.74 45 HIS C CA 1
ATOM 8290 C C . HIS C 1 51 ? 57.147 35.690 27.344 1.00 27.69 45 HIS C C 1
ATOM 8291 O O . HIS C 1 51 ? 56.972 34.649 27.982 1.00 27.86 45 HIS C O 1
ATOM 8298 N N . ASP C 1 52 ? 57.298 36.884 27.912 1.00 27.67 46 ASP C N 1
ATOM 8299 C CA . ASP C 1 52 ? 57.178 37.112 29.352 1.00 27.70 46 ASP C CA 1
ATOM 8300 C C . ASP C 1 52 ? 55.696 37.251 29.717 1.00 27.56 46 ASP C C 1
ATOM 8301 O O . ASP C 1 52 ? 55.050 38.227 29.320 1.00 27.35 46 ASP C O 1
ATOM 8306 N N . PRO C 1 53 ? 55.156 36.279 30.481 1.00 27.50 47 PRO C N 1
ATOM 8307 C CA . PRO C 1 53 ? 53.732 36.258 30.833 1.00 27.50 47 PRO C CA 1
ATOM 8308 C C . PRO C 1 53 ? 53.297 37.448 31.690 1.00 27.70 47 PRO C C 1
ATOM 8309 O O . PRO C 1 53 ? 52.161 37.915 31.557 1.00 27.45 47 PRO C O 1
ATOM 8313 N N . MET C 1 54 ? 54.190 37.931 32.554 1.00 27.80 48 MET C N 1
ATOM 8314 C CA . MET C 1 54 ? 53.914 39.120 33.362 1.00 27.90 48 MET C CA 1
ATOM 8315 C C . MET C 1 54 ? 53.913 40.392 32.520 1.00 27.67 48 MET C C 1
ATOM 8316 O O . MET C 1 54 ? 53.081 41.279 32.734 1.00 27.83 48 MET C O 1
ATOM 8321 N N . GLU C 1 55 ? 54.839 40.474 31.565 1.00 27.38 49 GLU C N 1
ATOM 8322 C CA . GLU C 1 55 ? 54.883 41.592 30.622 1.00 27.22 49 GLU C CA 1
ATOM 8323 C C . GLU C 1 55 ? 53.583 41.668 29.820 1.00 26.85 49 GLU C C 1
ATOM 8324 O O . GLU C 1 55 ? 53.018 42.748 29.656 1.00 26.68 49 GLU C O 1
ATOM 8330 N N . ILE C 1 56 ? 53.115 40.513 29.343 1.00 26.36 50 ILE C N 1
ATOM 8331 C CA . ILE C 1 56 ? 51.849 40.413 28.613 1.00 26.15 50 ILE C CA 1
ATOM 8332 C C . ILE C 1 56 ? 50.659 40.841 29.481 1.00 26.05 50 ILE C C 1
ATOM 8333 O O . ILE C 1 56 ? 49.786 41.587 29.022 1.00 25.97 50 ILE C O 1
ATOM 8338 N N . PHE C 1 57 ? 50.633 40.372 30.728 1.00 26.02 51 PHE C N 1
ATOM 8339 C CA . PHE C 1 57 ? 49.589 40.755 31.679 1.00 26.11 51 PHE C CA 1
ATOM 8340 C C . PHE C 1 57 ? 49.530 42.272 31.891 1.00 26.32 51 PHE C C 1
ATOM 8341 O O . PHE C 1 57 ? 48.448 42.865 31.832 1.00 26.18 51 PHE C O 1
ATOM 8349 N N . ARG C 1 58 ? 50.689 42.891 32.117 1.00 26.51 52 ARG C N 1
ATOM 8350 C CA . ARG C 1 58 ? 50.769 44.341 32.324 1.00 26.93 52 ARG C CA 1
ATOM 8351 C C . ARG C 1 58 ? 50.470 45.130 31.046 1.00 26.91 52 ARG C C 1
ATOM 8352 O O . ARG C 1 58 ? 49.892 46.218 31.107 1.00 26.87 52 ARG C O 1
ATOM 8360 N N . SER C 1 59 ? 50.870 44.581 29.900 1.00 26.98 53 SER C N 1
ATOM 8361 C CA . SER C 1 59 ? 50.586 45.193 28.599 1.00 27.13 53 SER C CA 1
ATOM 8362 C C . SER C 1 59 ? 49.082 45.288 28.365 1.00 27.02 53 SER C C 1
ATOM 8363 O O . SER C 1 59 ? 48.578 46.341 27.966 1.00 26.98 53 SER C O 1
ATOM 8366 N N . ALA C 1 60 ? 48.380 44.184 28.623 1.00 26.93 54 ALA C N 1
ATOM 8367 C CA . ALA C 1 60 ? 46.920 44.141 28.571 1.00 27.01 54 ALA C CA 1
ATOM 8368 C C . ALA C 1 60 ? 46.302 45.219 29.463 1.00 27.11 54 ALA C C 1
ATOM 8369 O O . ALA C 1 60 ? 45.471 46.005 29.008 1.00 26.90 54 ALA C O 1
ATOM 8371 N N . CYS C 1 61 ? 46.731 45.259 30.724 1.00 27.17 55 CYS C N 1
ATOM 8372 C CA . CYS C 1 61 ? 46.273 46.270 31.680 1.00 27.52 55 CYS C CA 1
ATOM 8373 C C . CYS C 1 61 ? 46.521 47.696 31.182 1.00 27.54 55 CYS C C 1
ATOM 8374 O O . CYS C 1 61 ? 45.638 48.555 31.270 1.00 27.51 55 CYS C O 1
ATOM 8377 N N . LYS C 1 62 ? 47.722 47.929 30.652 1.00 27.72 56 LYS C N 1
ATOM 8378 C CA . LYS C 1 62 ? 48.117 49.227 30.106 1.00 27.95 56 LYS C CA 1
ATOM 8379 C C . LYS C 1 62 ? 47.219 49.640 28.941 1.00 27.91 56 LYS C C 1
ATOM 8380 O O .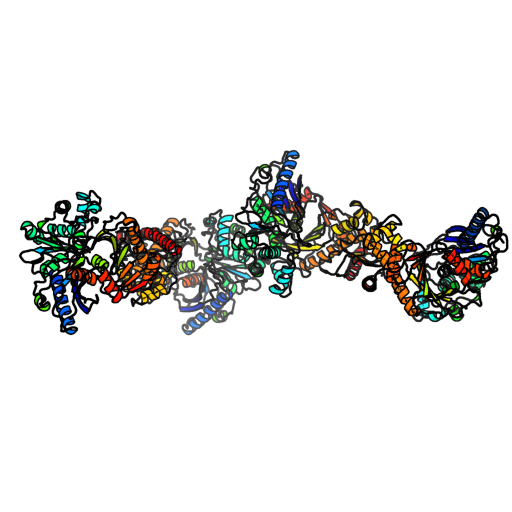 LYS C 1 62 ? 46.751 50.781 28.883 1.00 27.67 56 LYS C O 1
ATOM 8386 N N . CYS C 1 63 ? 46.997 48.702 28.020 1.00 27.76 57 CYS C N 1
ATOM 8387 C CA . CYS C 1 63 ? 46.107 48.902 26.877 1.00 27.99 57 CYS C CA 1
ATOM 8388 C C . CYS C 1 63 ? 44.731 49.368 27.322 1.00 27.48 57 CYS C C 1
ATOM 8389 O O . CYS C 1 63 ? 44.202 50.346 26.794 1.00 27.39 57 CYS C O 1
ATOM 8392 N N . MET C 1 64 ? 44.172 48.667 28.307 1.00 27.25 58 MET C N 1
ATOM 8393 C CA . MET C 1 64 ? 42.851 48.975 28.842 1.00 27.12 58 MET C CA 1
ATOM 8394 C C . MET C 1 64 ? 42.788 50.373 29.450 1.00 26.89 58 MET C C 1
ATOM 8395 O O . MET C 1 64 ? 41.862 51.132 29.170 1.00 26.74 58 MET C O 1
ATOM 8400 N N . SER C 1 65 ? 43.787 50.713 30.261 1.00 26.46 59 SER C N 1
ATOM 8401 C CA . SER C 1 65 ? 43.851 52.026 30.897 1.00 26.32 59 SER C CA 1
ATOM 8402 C C . SER C 1 65 ? 43.894 53.169 29.880 1.00 25.97 59 SER C C 1
ATOM 8403 O O . SER C 1 65 ? 43.131 54.130 29.997 1.00 26.08 59 SER C O 1
ATOM 8406 N N . VAL C 1 66 ? 44.768 53.052 28.882 1.00 25.57 60 VAL C N 1
ATOM 8407 C CA . VAL C 1 66 ? 44.928 54.090 27.858 1.00 25.29 60 VAL C CA 1
ATOM 8408 C C . VAL C 1 66 ? 43.696 54.210 26.952 1.00 25.26 60 VAL C C 1
ATOM 8409 O O . VAL C 1 66 ? 43.223 55.319 26.688 1.00 24.96 60 VAL C O 1
ATOM 8413 N N . ALA C 1 67 ? 43.180 53.071 26.490 1.00 25.26 61 ALA C N 1
ATOM 8414 C CA . ALA C 1 67 ? 42.010 53.053 25.606 1.00 25.35 61 ALA C CA 1
ATOM 8415 C C . ALA C 1 67 ? 40.777 53.676 26.264 1.00 25.38 61 ALA C C 1
ATOM 8416 O O . ALA C 1 67 ? 40.040 54.429 25.618 1.00 25.51 61 ALA C O 1
ATOM 8418 N N . ILE C 1 68 ? 40.569 53.369 27.545 1.00 25.56 62 ILE C N 1
ATOM 8419 C CA . ILE C 1 68 ? 39.463 53.938 28.322 1.00 25.93 62 ILE C CA 1
ATOM 8420 C C . ILE C 1 68 ? 39.643 55.447 28.507 1.00 26.05 62 ILE C C 1
ATOM 8421 O O . ILE C 1 68 ? 38.699 56.217 28.304 1.00 26.04 62 ILE C O 1
ATOM 8426 N N . ALA C 1 69 ? 40.858 55.859 28.871 1.00 26.28 63 ALA C N 1
ATOM 8427 C CA . ALA C 1 69 ? 41.180 57.276 29.065 1.00 26.53 63 ALA C CA 1
ATOM 8428 C C . ALA C 1 69 ? 40.969 58.103 27.798 1.00 26.76 63 ALA C C 1
ATOM 8429 O O . ALA C 1 69 ? 40.464 59.226 27.863 1.00 26.95 63 ALA C O 1
ATOM 8431 N N . LYS C 1 70 ? 41.352 57.543 26.652 1.00 26.95 64 LYS C N 1
ATOM 8432 C CA . LYS C 1 70 ? 41.193 58.223 25.371 1.00 27.30 64 LYS C CA 1
ATOM 8433 C C . LYS C 1 70 ? 39.724 58.368 24.986 1.00 27.43 64 LYS C C 1
ATOM 8434 O O . LYS C 1 70 ? 39.316 59.420 24.491 1.00 27.53 64 LYS C O 1
ATOM 8440 N N . LEU C 1 71 ? 38.941 57.316 25.228 1.00 27.41 65 LEU C N 1
ATOM 8441 C CA . LEU C 1 71 ? 37.508 57.314 24.927 1.00 27.66 65 LEU C CA 1
ATOM 8442 C C . LEU C 1 71 ? 36.754 58.316 25.802 1.00 27.77 65 LEU C C 1
ATOM 8443 O O . LEU C 1 71 ? 35.871 59.029 25.320 1.00 27.66 65 LEU C O 1
ATOM 8448 N N . ARG C 1 72 ? 37.110 58.363 27.085 1.00 28.03 66 ARG C N 1
ATOM 8449 C CA . ARG C 1 72 ? 36.478 59.278 28.036 1.00 28.43 66 ARG C CA 1
ATOM 8450 C C . ARG C 1 72 ? 36.596 60.743 27.619 1.00 28.59 66 ARG C C 1
ATOM 8451 O O . ARG C 1 72 ? 35.695 61.542 27.889 1.00 28.60 66 ARG C O 1
ATOM 8459 N N . GLN C 1 73 ? 37.693 61.080 26.944 1.00 28.92 67 GLN C N 1
ATOM 8460 C CA . GLN C 1 73 ? 37.943 62.452 26.501 1.00 29.40 67 GLN C CA 1
ATOM 8461 C C . GLN C 1 73 ? 37.177 62.839 25.238 1.00 29.45 67 GLN C C 1
ATOM 8462 O O . GLN C 1 73 ? 36.820 64.006 25.069 1.00 29.52 67 GLN C O 1
ATOM 8468 N N . LYS C 1 74 ? 36.931 61.871 24.354 1.00 29.40 68 LYS C N 1
ATOM 8469 C CA . LYS C 1 74 ? 36.273 62.169 23.076 1.00 29.47 68 LYS C CA 1
ATOM 8470 C C . LYS C 1 74 ? 34.832 61.660 22.935 1.00 29.30 68 LYS C C 1
ATOM 8471 O O . LYS C 1 74 ? 34.206 61.843 21.888 1.00 29.19 68 LYS C O 1
ATOM 8477 N N . ASP C 1 75 ? 34.315 61.038 23.994 1.00 29.27 69 ASP C N 1
ATOM 8478 C CA . ASP C 1 75 ? 32.937 60.546 24.024 1.00 29.47 69 ASP C CA 1
ATOM 8479 C C . ASP C 1 75 ? 32.300 60.801 25.389 1.00 29.52 69 ASP C C 1
ATOM 8480 O O . ASP C 1 75 ? 32.636 60.144 26.375 1.00 29.47 69 ASP C O 1
ATOM 8485 N N . ALA C 1 76 ? 31.367 61.750 25.430 1.00 29.66 70 ALA C N 1
ATOM 8486 C CA . ALA C 1 76 ? 30.717 62.153 26.679 1.00 29.79 70 ALA C CA 1
ATOM 8487 C C . ALA C 1 76 ? 29.669 61.151 27.171 1.00 29.92 70 ALA C C 1
ATOM 8488 O O . ALA C 1 76 ? 29.251 61.203 28.330 1.00 30.17 70 ALA C O 1
ATOM 8490 N N . SER C 1 77 ? 29.257 60.237 26.295 1.00 29.96 71 SER C N 1
ATOM 8491 C CA . SER C 1 77 ? 28.267 59.215 26.646 1.00 30.02 71 SER C CA 1
ATOM 8492 C C . SER C 1 77 ? 28.890 57.914 27.173 1.00 30.09 71 SER C C 1
ATOM 8493 O O . SER C 1 77 ? 28.173 57.015 27.617 1.00 30.11 71 SER C O 1
ATOM 8496 N N . PHE C 1 78 ? 30.218 57.821 27.129 1.00 30.11 72 PHE C N 1
ATOM 8497 C CA . PHE C 1 78 ? 30.924 56.650 27.653 1.00 30.27 72 PHE C CA 1
ATOM 8498 C C . PHE C 1 78 ? 31.157 56.769 29.157 1.00 30.48 72 PHE C C 1
ATOM 8499 O O . PHE C 1 78 ? 31.813 57.705 29.620 1.00 30.56 72 PHE C O 1
ATOM 8507 N N . ARG C 1 79 ? 30.617 55.814 29.913 1.00 30.77 73 ARG C N 1
ATOM 8508 C CA . ARG C 1 79 ? 30.773 55.806 31.370 1.00 31.13 73 ARG C CA 1
ATOM 8509 C C . ARG C 1 79 ? 31.338 54.497 31.931 1.00 31.01 73 ARG C C 1
ATOM 8510 O O . ARG C 1 79 ? 32.062 54.509 32.928 1.00 31.09 73 ARG C O 1
ATOM 8518 N N . LYS C 1 80 ? 31.007 53.379 31.286 1.00 30.84 74 LYS C N 1
ATOM 8519 C CA . LYS C 1 80 ? 31.453 52.057 31.731 1.00 30.74 74 LYS C CA 1
ATOM 8520 C C . LYS C 1 80 ? 31.508 51.048 30.584 1.00 30.49 74 LYS C C 1
ATOM 8521 O O . LYS C 1 80 ? 30.912 51.255 29.523 1.00 30.44 74 LYS C O 1
ATOM 8527 N N . ILE C 1 81 ? 32.237 49.962 30.811 1.00 30.11 75 ILE C N 1
ATOM 8528 C CA . ILE C 1 81 ? 32.276 48.838 29.885 1.00 29.72 75 ILE C CA 1
ATOM 8529 C C . ILE C 1 81 ? 31.372 47.730 30.427 1.00 29.48 75 ILE C C 1
ATOM 8530 O O . ILE C 1 81 ? 31.521 47.305 31.577 1.00 29.44 75 ILE C O 1
ATOM 8535 N N . GLU C 1 82 ? 30.430 47.285 29.596 1.00 29.12 76 GLU C N 1
ATOM 8536 C CA . GLU C 1 82 ? 29.452 46.261 29.979 1.00 28.83 76 GLU C CA 1
ATOM 8537 C C . GLU C 1 82 ? 30.096 44.908 30.266 1.00 28.40 76 GLU C C 1
ATOM 8538 O O . GLU C 1 82 ? 29.757 44.254 31.253 1.00 28.33 76 GLU C O 1
ATOM 8544 N N . ALA C 1 83 ? 31.014 44.502 29.392 1.00 27.86 77 ALA C N 1
ATOM 8545 C CA . ALA C 1 83 ? 31.739 43.238 29.520 1.00 27.38 77 ALA C CA 1
ATOM 8546 C C . ALA C 1 83 ? 33.027 43.265 28.707 1.00 26.98 77 ALA C C 1
ATOM 8547 O O . ALA C 1 83 ? 33.146 44.021 27.739 1.00 26.92 77 ALA C O 1
ATOM 8549 N N . ILE C 1 84 ? 33.991 42.441 29.110 1.00 26.39 78 ILE C N 1
ATOM 8550 C CA . ILE C 1 84 ? 35.243 42.305 28.374 1.00 25.94 78 ILE C CA 1
ATOM 8551 C C . ILE C 1 84 ? 35.318 40.925 27.727 1.00 25.48 78 ILE C C 1
ATOM 8552 O O . ILE C 1 84 ? 35.027 39.910 28.364 1.00 25.34 78 ILE C O 1
ATOM 8557 N N . GLY C 1 85 ? 35.684 40.906 26.450 1.00 24.91 79 GLY C N 1
ATOM 8558 C CA . GLY C 1 85 ? 35.999 39.669 25.751 1.00 24.05 79 GLY C CA 1
ATOM 8559 C C . GLY C 1 85 ? 37.498 39.569 25.559 1.00 23.59 79 GLY C C 1
ATOM 8560 O O . GLY C 1 85 ? 38.191 40.588 25.488 1.00 23.69 79 GLY C O 1
ATOM 8561 N N . ILE C 1 86 ? 38.005 38.344 25.494 1.00 22.90 80 ILE C N 1
ATOM 8562 C CA . ILE C 1 86 ? 39.429 38.126 25.262 1.00 22.59 80 ILE C CA 1
ATOM 8563 C C . ILE C 1 86 ? 39.639 37.262 24.022 1.00 22.28 80 ILE C C 1
ATOM 8564 O O . ILE C 1 86 ? 38.948 36.261 23.820 1.00 22.34 80 ILE C O 1
ATOM 8569 N N . THR C 1 87 ? 40.563 37.691 23.172 1.00 21.93 81 THR C N 1
ATOM 8570 C CA . THR C 1 87 ? 41.053 36.854 22.087 1.00 21.57 81 THR C CA 1
ATOM 8571 C C . THR C 1 87 ? 42.577 36.803 22.132 1.00 21.41 81 THR C C 1
ATOM 8572 O O . THR C 1 87 ? 43.228 37.778 22.506 1.00 21.34 81 THR C O 1
ATOM 8576 N N . ASN C 1 88 ? 43.140 35.657 21.768 1.00 21.15 82 ASN C N 1
ATOM 8577 C CA . ASN C 1 88 ? 44.552 35.409 22.036 1.00 21.07 82 ASN C CA 1
ATOM 8578 C C . ASN C 1 88 ? 45.278 34.575 20.996 1.00 20.93 82 ASN C C 1
ATOM 8579 O O . ASN C 1 88 ? 44.680 33.724 20.327 1.00 20.81 82 ASN C O 1
ATOM 8584 N N . GLN C 1 89 ? 46.581 34.822 20.880 1.00 20.90 83 GLN C N 1
ATOM 8585 C CA . GLN C 1 89 ? 47.477 33.913 20.181 1.00 20.94 83 GLN C CA 1
ATOM 8586 C C . GLN C 1 89 ? 47.305 32.529 20.801 1.00 21.03 83 GLN C C 1
ATOM 8587 O O . GLN C 1 89 ? 47.390 32.365 22.021 1.00 21.07 83 GLN C O 1
ATOM 8593 N N . ARG C 1 90 ? 47.025 31.545 19.958 1.00 20.94 84 ARG C N 1
ATOM 8594 C CA . ARG C 1 90 ? 46.740 30.198 20.435 1.00 21.19 84 ARG C CA 1
ATOM 8595 C C . ARG C 1 90 ? 48.033 29.424 20.699 1.00 21.39 84 ARG C C 1
ATOM 8596 O O . ARG C 1 90 ? 49.122 29.896 20.368 1.00 21.11 84 ARG C O 1
ATOM 8604 N N . GLU C 1 91 ? 47.891 28.254 21.325 1.00 21.92 85 GLU C N 1
ATOM 8605 C CA . GLU C 1 91 ? 48.982 27.287 21.548 1.00 22.50 85 GLU C CA 1
ATOM 8606 C C . GLU C 1 91 ? 50.110 27.736 22.484 1.00 22.75 85 GLU C C 1
ATOM 8607 O O . GLU C 1 91 ? 50.682 26.908 23.200 1.00 22.87 85 GLU C O 1
ATOM 8613 N N . THR C 1 92 ? 50.441 29.026 22.455 1.00 22.79 86 THR C N 1
ATOM 8614 C CA . THR C 1 92 ? 51.389 29.623 23.403 1.00 22.93 86 THR C CA 1
ATOM 8615 C C . THR C 1 92 ? 51.007 29.211 24.826 1.00 23.06 86 THR C C 1
ATOM 8616 O O . THR C 1 92 ? 49.862 29.392 25.250 1.00 22.96 86 THR C O 1
ATOM 8620 N N . THR C 1 93 ? 51.975 28.644 25.545 1.00 23.27 87 THR C N 1
ATOM 8621 C CA . THR C 1 93 ? 51.710 27.930 26.789 1.00 23.56 87 THR C CA 1
ATOM 8622 C C . THR C 1 93 ? 52.409 28.568 27.988 1.00 23.80 87 THR C C 1
ATOM 8623 O O . THR C 1 93 ? 53.632 28.728 27.996 1.00 23.62 87 THR C O 1
ATOM 8627 N N . VAL C 1 94 ? 51.612 28.913 28.996 1.00 24.18 88 VAL C N 1
ATOM 8628 C CA . VAL C 1 94 ? 52.105 29.522 30.227 1.00 24.70 88 VAL C CA 1
ATOM 8629 C C . VAL C 1 94 ? 52.084 28.496 31.357 1.00 25.11 88 VAL C C 1
ATOM 8630 O O . VAL C 1 94 ? 51.135 27.715 31.489 1.00 24.97 88 VAL C O 1
ATOM 8634 N N . ALA C 1 95 ? 53.146 28.501 32.157 1.00 25.63 89 ALA C N 1
ATOM 8635 C CA . ALA C 1 95 ? 53.193 27.742 33.399 1.00 26.30 89 ALA C CA 1
ATOM 8636 C C . ALA C 1 95 ? 53.364 28.721 34.557 1.00 26.74 89 ALA C C 1
ATOM 8637 O O . ALA C 1 95 ? 54.218 29.609 34.504 1.00 26.72 89 ALA C O 1
ATOM 8639 N N . TRP C 1 96 ? 52.538 28.570 35.589 1.00 27.46 90 TRP C N 1
ATOM 8640 C CA . TRP C 1 96 ? 52.646 29.406 36.785 1.00 28.29 90 TRP C CA 1
ATOM 8641 C C . TRP C 1 96 ? 52.339 28.640 38.069 1.00 28.86 90 TRP C C 1
ATOM 8642 O O . TRP C 1 96 ? 51.978 27.461 38.024 1.00 28.82 90 TRP C O 1
ATOM 8653 N N . ASP C 1 97 ? 52.502 29.316 39.205 1.00 29.69 91 ASP C N 1
ATOM 8654 C CA . ASP C 1 97 ? 52.308 28.702 40.516 1.00 30.58 91 ASP C CA 1
ATOM 8655 C C . ASP C 1 97 ? 50.990 29.133 41.150 1.00 31.08 91 ASP C C 1
ATOM 8656 O O . ASP C 1 97 ? 50.607 30.303 41.085 1.00 31.43 91 ASP C O 1
ATOM 8661 N N . ARG C 1 98 ? 50.319 28.164 41.767 1.00 31.78 92 ARG C N 1
ATOM 8662 C CA . ARG C 1 98 ? 49.010 28.326 42.405 1.00 32.50 92 ARG C CA 1
ATOM 8663 C C . ARG C 1 98 ? 48.991 29.387 43.511 1.00 32.81 92 ARG C C 1
ATOM 8664 O O . ARG C 1 98 ? 48.030 30.154 43.627 1.00 32.99 92 ARG C O 1
ATOM 8672 N N . VAL C 1 99 ? 50.047 29.425 44.320 1.00 33.17 93 VAL C N 1
ATOM 8673 C CA . VAL C 1 99 ? 50.068 30.287 45.509 1.00 33.43 93 VAL C CA 1
ATOM 8674 C C . VAL C 1 99 ? 50.901 31.562 45.353 1.00 33.49 93 VAL C C 1
ATOM 8675 O O . VAL C 1 99 ? 50.570 32.587 45.949 1.00 33.63 93 VAL C O 1
ATOM 8679 N N . THR C 1 100 ? 51.966 31.502 44.554 1.00 33.60 94 THR C N 1
ATOM 8680 C CA . THR C 1 100 ? 52.765 32.696 44.253 1.00 33.66 94 THR C CA 1
ATOM 8681 C C . THR C 1 100 ? 52.091 33.547 43.173 1.00 33.69 94 THR C C 1
ATOM 8682 O O . THR C 1 100 ? 52.358 34.746 43.061 1.00 33.78 94 THR C O 1
ATOM 8686 N N . LYS C 1 101 ? 51.228 32.904 42.382 1.00 33.66 95 LYS C N 1
ATOM 8687 C CA . LYS C 1 101 ? 50.469 33.541 41.286 1.00 33.53 95 LYS C CA 1
ATOM 8688 C C . LYS C 1 101 ? 51.349 34.094 40.157 1.00 33.32 95 LYS C C 1
ATOM 8689 O O . LYS C 1 101 ? 50.893 34.899 39.340 1.00 33.25 95 LYS C O 1
ATOM 8695 N N . GLU C 1 102 ? 52.602 33.645 40.109 1.00 33.04 96 GLU C N 1
ATOM 8696 C CA . GLU C 1 102 ? 53.568 34.136 39.127 1.00 32.80 96 GLU C CA 1
ATOM 8697 C C . GLU C 1 102 ? 54.135 33.024 38.235 1.00 32.38 96 GLU C C 1
ATOM 8698 O O . GLU C 1 102 ? 54.157 31.859 38.639 1.00 32.41 96 GLU C O 1
ATOM 8704 N N . PRO C 1 103 ? 54.594 33.384 37.016 1.00 31.99 97 PRO C N 1
ATOM 8705 C CA . PRO C 1 103 ? 55.157 32.436 36.048 1.00 31.62 97 PRO C CA 1
ATOM 8706 C C . PRO C 1 103 ? 56.381 31.688 36.573 1.00 31.25 97 PRO C C 1
ATOM 8707 O O . PRO C 1 103 ? 57.135 32.222 37.388 1.00 31.18 97 PRO C O 1
ATOM 8711 N N . LEU C 1 104 ? 56.563 30.460 36.099 1.00 30.70 98 LEU C N 1
ATOM 8712 C CA . LEU C 1 104 ? 57.687 29.620 36.507 1.00 30.32 98 LEU C CA 1
ATOM 8713 C C . LEU C 1 104 ? 58.823 29.679 35.490 1.00 30.03 98 LEU C C 1
ATOM 8714 O O . LEU C 1 104 ? 59.920 29.167 35.735 1.00 29.98 98 LEU C O 1
ATOM 8719 N N . CYS C 1 105 ? 58.539 30.313 34.354 1.00 29.52 99 CYS C N 1
ATOM 8720 C CA . CYS C 1 105 ? 59.467 30.455 33.236 1.00 29.21 99 CYS C CA 1
ATOM 8721 C C . CYS C 1 105 ? 58.761 31.262 32.158 1.00 28.76 99 CYS C C 1
ATOM 8722 O O . CYS C 1 105 ? 57.572 31.558 32.287 1.00 28.72 99 CYS C O 1
ATOM 8725 N N . TYR C 1 106 ? 59.487 31.626 31.103 1.00 28.37 100 TYR C N 1
ATOM 8726 C CA . TYR C 1 106 ? 58.869 32.285 29.956 1.00 27.95 100 TYR C CA 1
ATOM 8727 C C . TYR C 1 106 ? 58.015 31.294 29.167 1.00 27.67 100 TYR C C 1
ATOM 8728 O O . TYR C 1 106 ? 58.232 30.080 29.230 1.00 27.48 100 TYR C O 1
ATOM 8737 N N . ALA C 1 107 ? 57.037 31.824 28.437 1.00 27.35 101 ALA C N 1
ATOM 8738 C CA . ALA C 1 107 ? 56.069 31.005 27.717 1.00 27.05 101 ALA C CA 1
ATOM 8739 C C . ALA C 1 107 ? 56.540 30.669 26.303 1.00 26.91 101 ALA C C 1
ATOM 8740 O O . ALA C 1 107 ? 56.731 31.576 25.490 1.00 26.87 101 ALA C O 1
ATOM 8742 N N . PRO C 1 108 ? 56.729 29.365 26.001 1.00 26.81 102 PRO C N 1
ATOM 8743 C CA . PRO C 1 108 ? 57.011 28.969 24.620 1.00 26.78 102 PRO C CA 1
ATOM 8744 C C . PRO C 1 108 ? 55.856 29.367 23.703 1.00 26.85 102 PRO C C 1
ATOM 8745 O O . PRO C 1 108 ? 54.691 29.127 24.033 1.00 26.59 102 PRO C O 1
ATOM 8749 N N . VAL C 1 109 ? 56.192 29.977 22.570 1.00 27.06 103 VAL C N 1
ATOM 8750 C CA . VAL C 1 109 ? 55.203 30.517 21.636 1.00 27.47 103 VAL C CA 1
ATOM 8751 C C . VAL C 1 109 ? 54.818 29.462 20.591 1.00 27.75 103 VAL C C 1
ATOM 8752 O O . VAL C 1 109 ? 55.593 28.545 20.311 1.00 27.62 103 VAL C O 1
ATOM 8756 N N . TRP C 1 110 ? 53.619 29.595 20.027 1.00 28.07 104 TRP C N 1
ATOM 8757 C CA . TRP C 1 110 ? 53.079 28.628 19.067 1.00 28.45 104 TRP C CA 1
ATOM 8758 C C . TRP C 1 110 ? 54.080 28.160 18.000 1.00 28.75 104 TRP C C 1
ATOM 8759 O O . TRP C 1 110 ? 54.182 26.963 17.731 1.00 28.76 104 TRP C O 1
ATOM 8770 N N . ASN C 1 111 ? 54.826 29.101 17.422 1.00 29.21 105 ASN C N 1
ATOM 8771 C CA . ASN C 1 111 ? 55.768 28.804 16.337 1.00 29.74 105 ASN C CA 1
ATOM 8772 C C . ASN C 1 111 ? 57.176 28.402 16.795 1.00 29.89 105 ASN C C 1
ATOM 8773 O O . ASN C 1 111 ? 58.067 28.191 15.967 1.00 29.98 105 ASN C O 1
ATOM 8778 N N . ASP C 1 112 ? 57.368 28.304 18.109 1.00 30.04 106 ASP C N 1
ATOM 8779 C CA . ASP C 1 112 ? 58.640 27.868 18.692 1.00 30.34 106 ASP C CA 1
ATOM 8780 C C . ASP C 1 112 ? 58.949 26.421 18.291 1.00 30.58 106 ASP C C 1
ATOM 8781 O O . ASP C 1 112 ? 58.047 25.583 18.218 1.00 30.63 106 ASP C O 1
ATOM 8786 N N . LEU C 1 113 ? 60.225 26.141 18.030 1.00 30.89 107 LEU C N 1
ATOM 8787 C CA . LEU C 1 113 ? 60.635 24.848 17.475 1.00 31.23 107 LEU C CA 1
ATOM 8788 C C . LEU C 1 113 ? 61.395 23.930 18.438 1.00 31.45 107 LEU C C 1
ATOM 8789 O O . LEU C 1 113 ? 61.859 22.861 18.029 1.00 31.54 107 LEU C O 1
ATOM 8794 N N . ARG C 1 114 ? 61.502 24.324 19.707 1.00 31.87 108 ARG C N 1
ATOM 8795 C CA . ARG C 1 114 ? 62.288 23.564 20.692 1.00 32.13 108 ARG C CA 1
ATOM 8796 C C . ARG C 1 114 ? 61.712 22.178 21.012 1.00 32.46 108 ARG C C 1
ATOM 8797 O O . ARG C 1 114 ? 62.424 21.305 21.513 1.00 32.51 108 ARG C O 1
ATOM 8805 N N . THR C 1 115 ? 60.429 21.986 20.715 1.00 32.72 109 THR C N 1
ATOM 8806 C CA . THR C 1 115 ? 59.735 20.729 21.003 1.00 33.11 109 THR C CA 1
ATOM 8807 C C . THR C 1 115 ? 59.888 19.706 19.871 1.00 33.22 109 THR C C 1
ATOM 8808 O O . THR C 1 115 ? 59.230 18.663 19.876 1.00 33.22 109 THR C O 1
ATOM 8812 N N . TYR C 1 116 ? 60.767 20.012 18.917 1.00 33.55 110 TYR C N 1
ATOM 8813 C CA . TYR C 1 116 ? 60.998 19.181 17.729 1.00 33.84 110 TYR C CA 1
ATOM 8814 C C . TYR C 1 116 ? 61.314 17.721 18.054 1.00 33.89 110 TYR C C 1
ATOM 8815 O O . TYR C 1 116 ? 60.679 16.813 17.513 1.00 33.77 110 TYR C O 1
ATOM 8824 N N . ASP C 1 117 ? 62.289 17.505 18.935 1.00 33.99 111 ASP C N 1
ATOM 8825 C CA . ASP C 1 117 ? 62.698 16.153 19.329 1.00 34.13 111 ASP C CA 1
ATOM 8826 C C . ASP C 1 117 ? 61.583 15.406 20.057 1.00 34.15 111 ASP C C 1
ATOM 8827 O O . ASP C 1 117 ? 61.355 14.222 19.799 1.00 34.02 111 ASP C O 1
ATOM 8832 N N . ILE C 1 118 ? 60.888 16.111 20.949 1.00 34.16 112 ILE C N 1
ATOM 8833 C CA . ILE C 1 118 ? 59.730 15.564 21.664 1.00 34.26 112 ILE C CA 1
ATOM 8834 C C . ILE C 1 118 ? 58.631 15.100 20.702 1.00 34.30 112 ILE C C 1
ATOM 8835 O O . ILE C 1 118 ? 58.038 14.035 20.894 1.00 34.29 112 ILE C O 1
ATOM 8840 N N . THR C 1 119 ? 58.382 15.903 19.668 1.00 34.40 113 THR C N 1
ATOM 8841 C CA . THR C 1 119 ? 57.405 15.588 18.628 1.00 34.62 113 THR C CA 1
ATOM 8842 C C . THR C 1 119 ? 57.726 14.264 17.925 1.00 34.59 113 THR C C 1
ATOM 8843 O O . THR C 1 119 ? 56.865 13.384 17.829 1.00 34.58 113 THR C O 1
ATOM 8847 N N . LYS C 1 120 ? 58.965 14.130 17.451 1.00 34.65 114 LYS C N 1
ATOM 8848 C CA . LYS C 1 120 ? 59.414 12.922 16.753 1.00 34.77 114 LYS C CA 1
ATOM 8849 C C . LYS C 1 120 ? 59.396 11.703 17.674 1.00 34.76 114 LYS C C 1
ATOM 8850 O O . LYS C 1 120 ? 59.112 10.585 17.234 1.00 34.74 114 LYS C O 1
ATOM 8856 N N . LYS C 1 121 ? 59.700 11.935 18.950 1.00 34.68 115 LYS C N 1
ATOM 8857 C CA . LYS C 1 121 ? 59.647 10.902 19.981 1.00 34.63 115 LYS C CA 1
ATOM 8858 C C . LYS C 1 121 ? 58.216 10.396 20.186 1.00 34.52 115 LYS C C 1
ATOM 8859 O O . LYS C 1 121 ? 57.990 9.188 20.291 1.00 34.47 115 LYS C O 1
ATOM 8865 N N . VAL C 1 122 ? 57.261 11.327 20.231 1.00 34.36 116 VAL C N 1
ATOM 8866 C CA . VAL C 1 122 ? 55.842 10.999 20.416 1.00 34.26 116 VAL C CA 1
ATOM 8867 C C . VAL C 1 122 ? 55.276 10.205 19.231 1.00 34.37 116 VAL C C 1
ATOM 8868 O O . VAL C 1 122 ? 54.552 9.227 19.429 1.00 34.24 116 VAL C O 1
ATOM 8872 N N . THR C 1 123 ? 55.615 10.623 18.011 1.00 34.53 117 THR C N 1
ATOM 8873 C CA . THR C 1 123 ? 55.148 9.945 16.797 1.00 34.85 117 THR C CA 1
ATOM 8874 C C . THR C 1 123 ? 55.687 8.519 16.684 1.00 35.02 117 THR C C 1
ATOM 8875 O O . THR C 1 123 ? 54.976 7.614 16.245 1.00 35.08 117 THR C O 1
ATOM 8879 N N . ALA C 1 124 ? 56.941 8.332 17.087 1.00 35.23 118 ALA C N 1
ATOM 8880 C CA . ALA C 1 124 ? 57.613 7.039 16.978 1.00 35.48 118 ALA C CA 1
ATOM 8881 C C . ALA C 1 124 ? 57.173 6.041 18.049 1.00 35.67 118 ALA C C 1
ATOM 8882 O O . ALA C 1 124 ? 57.024 4.849 17.764 1.00 35.70 118 ALA C O 1
ATOM 8884 N N . GLU C 1 125 ? 56.956 6.530 19.269 1.00 35.83 119 GLU C N 1
ATOM 8885 C CA . GLU C 1 125 ? 56.697 5.658 20.419 1.00 36.10 119 GLU C CA 1
ATOM 8886 C C . GLU C 1 125 ? 55.218 5.520 20.789 1.00 36.14 119 GLU C C 1
ATOM 8887 O O . GLU C 1 125 ? 54.766 4.428 21.138 1.00 36.16 119 GLU C O 1
ATOM 8893 N N . LEU C 1 126 ? 54.472 6.621 20.712 1.00 36.17 120 LEU C N 1
ATOM 8894 C CA . LEU C 1 126 ? 53.040 6.607 21.017 1.00 36.13 120 LEU C CA 1
ATOM 8895 C C . LEU C 1 126 ? 52.186 6.421 19.765 1.00 36.09 120 LEU C C 1
ATOM 8896 O O . LEU C 1 126 ? 51.064 5.916 19.839 1.00 36.08 120 LEU C O 1
ATOM 8901 N N . GLY C 1 127 ? 52.727 6.828 18.620 1.00 36.02 121 GLY C N 1
ATOM 8902 C CA . GLY C 1 127 ? 52.019 6.715 17.349 1.00 35.98 121 GLY C CA 1
ATOM 8903 C C . GLY C 1 127 ? 52.467 5.544 16.498 1.00 35.89 121 GLY C C 1
ATOM 8904 O O . GLY C 1 127 ? 51.761 5.143 15.571 1.00 36.00 121 GLY C O 1
ATOM 8905 N N . GLY C 1 128 ? 53.640 4.997 16.814 1.00 35.76 122 GLY C N 1
ATOM 8906 C CA . GLY C 1 128 ? 54.232 3.906 16.040 1.00 35.51 122 GLY C CA 1
ATOM 8907 C C . GLY C 1 128 ? 54.587 4.322 14.624 1.00 35.42 122 GLY C C 1
ATOM 8908 O O . GLY C 1 128 ? 54.456 3.532 13.687 1.00 35.42 122 GLY C O 1
ATOM 8909 N N . GLY C 1 129 ? 55.030 5.569 14.473 1.00 35.13 123 GLY C N 1
ATOM 8910 C CA . GLY C 1 129 ? 55.370 6.129 13.168 1.00 34.92 123 GLY C CA 1
ATOM 8911 C C . GLY C 1 129 ? 54.311 7.066 12.613 1.00 34.74 123 GLY C C 1
ATOM 8912 O O . GLY C 1 129 ? 54.596 7.880 11.732 1.00 34.86 123 GLY C O 1
ATOM 8913 N N . ASP C 1 130 ? 53.091 6.951 13.129 1.00 34.47 124 ASP C N 1
ATOM 8914 C CA . ASP C 1 130 ? 51.963 7.744 12.648 1.00 34.27 124 ASP C CA 1
ATOM 8915 C C . ASP C 1 130 ? 51.821 9.052 13.429 1.00 33.89 124 ASP C C 1
ATOM 8916 O O . ASP C 1 130 ? 51.476 9.048 14.612 1.00 33.93 124 ASP C O 1
ATOM 8921 N N . SER C 1 131 ? 52.091 10.166 12.751 1.00 33.59 125 SER C N 1
ATOM 8922 C CA . SER C 1 131 ? 51.920 11.501 13.332 1.00 33.17 125 SER C CA 1
ATOM 8923 C C . SER C 1 131 ? 50.444 11.862 13.526 1.00 32.97 125 SER C C 1
ATOM 8924 O O . SER C 1 131 ? 50.118 12.787 14.271 1.00 32.74 125 SER C O 1
ATOM 8927 N N . MET C 1 132 ? 49.564 11.118 12.857 1.00 32.65 126 MET C N 1
ATOM 8928 C CA . MET C 1 132 ? 48.121 11.357 12.905 1.00 32.58 126 MET C CA 1
ATOM 8929 C C . MET C 1 132 ? 47.381 10.376 13.820 1.00 32.20 126 MET C C 1
ATOM 8930 O O . MET C 1 132 ? 46.153 10.269 13.757 1.00 32.21 126 MET C O 1
ATOM 8935 N N . PHE C 1 133 ? 48.125 9.681 14.679 1.00 31.88 127 PHE C N 1
ATOM 8936 C CA . PHE C 1 133 ? 47.565 8.602 15.501 1.00 31.55 127 PHE C CA 1
ATOM 8937 C C . PHE C 1 133 ? 46.393 9.012 16.396 1.00 31.33 127 PHE C C 1
ATOM 8938 O O . PHE C 1 133 ? 45.492 8.210 16.641 1.00 31.44 127 PHE C O 1
ATOM 8946 N N . ALA C 1 134 ? 46.410 10.257 16.872 1.00 31.00 128 ALA C N 1
ATOM 8947 C CA . ALA C 1 134 ? 45.365 10.769 17.758 1.00 30.71 128 ALA C CA 1
ATOM 8948 C C . ALA C 1 134 ? 44.512 11.861 17.105 1.00 30.57 128 ALA C C 1
ATOM 8949 O O . ALA C 1 134 ? 43.741 12.545 17.786 1.00 30.44 128 ALA C O 1
ATOM 8951 N N . SER C 1 135 ? 44.636 12.002 15.785 1.00 30.26 129 SER C N 1
ATOM 8952 C CA . SER C 1 135 ? 43.941 13.058 15.042 1.00 30.13 129 SER C CA 1
ATOM 8953 C C . SER C 1 135 ? 42.420 12.919 15.048 1.00 29.95 129 SER C C 1
ATOM 8954 O O . SER C 1 135 ? 41.708 13.906 14.885 1.00 29.92 129 SER C O 1
ATOM 8957 N N . LYS C 1 136 ? 41.925 11.698 15.232 1.00 29.74 130 LYS C N 1
ATOM 8958 C CA . LYS C 1 136 ? 40.484 11.465 15.312 1.00 29.64 130 LYS C CA 1
ATOM 8959 C C . LYS C 1 136 ? 39.928 11.828 16.689 1.00 29.39 130 LYS C C 1
ATOM 8960 O O . LYS C 1 136 ? 38.714 11.971 16.860 1.00 29.49 130 LYS C O 1
ATOM 8966 N N . ILE C 1 137 ? 40.826 11.982 17.659 1.00 28.91 131 ILE C N 1
ATOM 8967 C CA . ILE C 1 137 ? 40.462 12.406 19.009 1.00 28.58 131 ILE C CA 1
ATOM 8968 C C . ILE C 1 137 ? 40.623 13.925 19.155 1.00 28.12 131 ILE C C 1
ATOM 8969 O O . ILE C 1 137 ? 39.721 14.606 19.642 1.00 28.01 131 ILE C O 1
ATOM 8974 N N . THR C 1 138 ? 41.768 14.443 18.717 1.00 27.78 132 THR C N 1
ATOM 8975 C CA . THR C 1 138 ? 42.110 15.860 18.890 1.00 27.39 132 THR C CA 1
ATOM 8976 C C . THR C 1 138 ? 41.785 16.718 17.669 1.00 27.07 132 THR C C 1
ATOM 8977 O O . THR C 1 138 ? 41.579 17.927 17.790 1.00 26.84 132 THR C O 1
ATOM 8981 N N . GLY C 1 139 ? 41.767 16.088 16.497 1.00 26.90 133 GLY C N 1
ATOM 8982 C CA . GLY C 1 139 ? 41.633 16.801 15.230 1.00 26.66 133 GLY C CA 1
ATOM 8983 C C . GLY C 1 139 ? 42.966 17.331 14.735 1.00 26.60 133 GLY C C 1
ATOM 8984 O O . GLY C 1 139 ? 43.015 18.097 13.771 1.00 26.43 133 GLY C O 1
ATOM 8985 N N . LEU C 1 140 ? 44.046 16.901 15.389 1.00 26.37 134 LEU C N 1
ATOM 8986 C CA . LEU C 1 140 ? 45.377 17.472 15.188 1.00 26.45 134 LEU C CA 1
ATOM 8987 C C . LEU C 1 140 ? 46.449 16.411 14.951 1.00 26.57 134 LEU C C 1
ATOM 8988 O O . LEU C 1 140 ? 46.373 15.318 15.516 1.00 26.51 134 LEU C O 1
ATOM 8993 N N . PRO C 1 141 ? 47.460 16.735 14.123 1.00 26.78 135 PRO C N 1
ATOM 8994 C CA . PRO C 1 141 ? 48.652 15.897 14.043 1.00 27.05 135 PRO C CA 1
ATOM 8995 C C . PRO C 1 141 ? 49.610 16.231 15.182 1.00 27.24 135 PRO C C 1
ATOM 8996 O O . PRO C 1 141 ? 49.502 17.301 15.787 1.00 27.13 135 PRO C O 1
ATOM 9000 N N . VAL C 1 142 ? 50.531 15.320 15.481 1.00 27.62 136 VAL C N 1
ATOM 9001 C CA . VAL C 1 142 ? 51.626 15.642 16.391 1.00 27.94 136 VAL C CA 1
ATOM 9002 C C . VAL C 1 142 ? 52.529 16.651 15.682 1.00 28.09 136 VAL C C 1
ATOM 9003 O O . VAL C 1 142 ? 53.020 16.389 14.581 1.00 28.40 136 VAL C O 1
ATOM 9007 N N . SER C 1 143 ? 52.714 17.814 16.302 1.00 28.29 137 SER C N 1
ATOM 9008 C CA . SER C 1 143 ? 53.587 18.857 15.761 1.00 28.50 137 SER C CA 1
ATOM 9009 C C . SER C 1 143 ? 54.096 19.780 16.867 1.00 28.44 137 SER C C 1
ATOM 9010 O O . SER C 1 143 ? 53.566 19.777 17.981 1.00 28.54 137 SER C O 1
ATOM 9013 N N . THR C 1 144 ? 55.120 20.569 16.544 1.00 28.62 138 THR C N 1
ATOM 9014 C CA . THR C 1 144 ? 55.761 21.481 17.499 1.00 28.72 138 THR C CA 1
ATOM 9015 C C . THR C 1 144 ? 54.845 22.610 17.979 1.00 28.71 138 THR C C 1
ATOM 9016 O O . THR C 1 144 ? 55.147 23.289 18.965 1.00 28.73 138 THR C O 1
ATOM 9020 N N . TYR C 1 145 ? 53.729 22.798 17.283 1.00 28.56 139 TYR C N 1
ATOM 9021 C CA . TYR C 1 145 ? 52.845 23.931 17.528 1.00 28.61 139 TYR C CA 1
ATOM 9022 C C . TYR C 1 145 ? 51.982 23.822 18.786 1.00 28.19 139 TYR C C 1
ATOM 9023 O O . TYR C 1 145 ? 51.700 24.832 19.422 1.00 28.49 139 TYR C O 1
ATOM 9032 N N . PHE C 1 146 ? 51.582 22.607 19.154 1.00 27.69 140 PHE C N 1
ATOM 9033 C CA . PHE C 1 146 ? 50.520 22.428 20.151 1.00 27.20 140 PHE C CA 1
ATOM 9034 C C . PHE C 1 146 ? 50.978 22.360 21.612 1.00 27.06 140 PHE C C 1
ATOM 9035 O O . PHE C 1 146 ? 52.113 21.977 21.903 1.00 27.04 140 PHE C O 1
ATOM 9043 N N . ALA C 1 147 ? 50.070 22.739 22.511 1.00 26.83 141 ALA C N 1
ATOM 9044 C CA . ALA C 1 147 ? 50.408 23.118 23.890 1.00 26.92 141 ALA C CA 1
ATOM 9045 C C . ALA C 1 147 ? 50.987 22.021 24.778 1.00 26.89 141 ALA C C 1
ATOM 9046 O O . ALA C 1 147 ? 51.873 22.292 25.589 1.00 27.05 141 ALA C O 1
ATOM 9048 N N . ALA C 1 148 ? 50.486 20.796 24.631 1.00 26.91 142 ALA C N 1
ATOM 9049 C CA . ALA C 1 148 ? 50.927 19.668 25.468 1.00 26.86 142 ALA C CA 1
ATOM 9050 C C . ALA C 1 148 ? 52.404 19.330 25.285 1.00 26.98 142 ALA C C 1
ATOM 9051 O O . ALA C 1 148 ? 53.065 18.888 26.224 1.00 27.11 142 ALA C O 1
ATOM 9053 N N . PHE C 1 149 ? 52.915 19.542 24.076 1.00 27.16 143 PHE C N 1
ATOM 9054 C CA . PHE C 1 149 ? 54.318 19.274 23.773 1.00 27.24 143 PHE C CA 1
ATOM 9055 C C . PHE C 1 149 ? 55.225 20.336 24.392 1.00 27.30 143 PHE C C 1
ATOM 9056 O O . PHE C 1 149 ? 56.348 20.035 24.806 1.00 27.16 143 PHE C O 1
ATOM 9064 N N . LYS C 1 150 ? 54.720 21.568 24.463 1.00 27.35 144 LYS C N 1
ATOM 9065 C CA . LYS C 1 150 ? 55.394 22.654 25.178 1.00 27.48 144 LYS C CA 1
ATOM 9066 C C . LYS C 1 150 ? 55.348 22.414 26.688 1.00 27.56 144 LYS C C 1
ATOM 9067 O O . LYS C 1 150 ? 56.324 22.688 27.392 1.00 27.56 144 LYS C O 1
ATOM 9073 N N . MET C 1 151 ? 54.213 21.907 27.174 1.00 27.75 145 MET C N 1
ATOM 9074 C CA . MET C 1 151 ? 54.064 21.489 28.574 1.00 27.78 145 MET C CA 1
ATOM 9075 C C . MET C 1 151 ? 55.042 20.358 28.902 1.00 28.07 145 MET C C 1
ATOM 9076 O O . MET C 1 151 ? 55.667 20.351 29.965 1.00 27.85 145 MET C O 1
ATOM 9081 N N . ARG C 1 152 ? 55.150 19.410 27.971 1.00 28.36 146 ARG C N 1
ATOM 9082 C CA . ARG C 1 152 ? 56.081 18.282 28.048 1.00 28.86 146 ARG C CA 1
ATOM 9083 C C . ARG C 1 152 ? 57.528 18.772 28.130 1.00 28.95 146 ARG C C 1
ATOM 9084 O O . ARG C 1 152 ? 58.308 18.277 28.949 1.00 29.13 146 ARG C O 1
ATOM 9092 N N . TRP C 1 153 ? 57.873 19.751 27.293 1.00 29.06 147 TRP C N 1
ATOM 9093 C CA . TRP C 1 153 ? 59.225 20.313 27.275 1.00 29.30 147 TRP C CA 1
ATOM 9094 C C . TRP C 1 153 ? 59.564 21.017 28.583 1.00 29.45 147 TRP C C 1
ATOM 9095 O O . TRP C 1 153 ? 60.664 20.847 29.114 1.00 29.52 147 TRP C O 1
ATOM 9106 N N . MET C 1 154 ? 58.620 21.805 29.091 1.00 29.57 148 MET C N 1
ATOM 9107 C CA . MET C 1 154 ? 58.837 22.573 30.315 1.00 29.81 148 MET C CA 1
ATOM 9108 C C . MET C 1 154 ? 59.014 21.684 31.546 1.00 30.00 148 MET C C 1
ATOM 9109 O O . MET C 1 154 ? 59.806 22.004 32.431 1.00 29.95 148 MET C O 1
ATOM 9114 N N . LEU C 1 155 ? 58.291 20.565 31.589 1.00 30.17 149 LEU C N 1
ATOM 9115 C CA . LEU C 1 155 ? 58.446 19.589 32.676 1.00 30.55 149 LEU C CA 1
ATOM 9116 C C . LEU C 1 155 ? 59.825 18.925 32.661 1.00 30.62 149 LEU C C 1
ATOM 9117 O O . LEU C 1 155 ? 60.379 18.605 33.715 1.00 30.82 149 LEU C O 1
ATOM 9122 N N . GLU C 1 156 ? 60.376 18.740 31.463 1.00 30.76 150 GLU C N 1
ATOM 9123 C CA . GLU C 1 156 ? 61.650 18.039 31.282 1.00 30.93 150 GLU C CA 1
ATOM 9124 C C . GLU C 1 156 ? 62.875 18.958 31.259 1.00 30.86 150 GLU C C 1
ATOM 9125 O O . GLU C 1 156 ? 64.008 18.483 31.362 1.00 30.90 150 GLU C O 1
ATOM 9131 N N . ASN C 1 157 ? 62.654 20.263 31.127 1.00 30.75 151 ASN C N 1
ATOM 9132 C CA . ASN C 1 157 ? 63.765 21.203 30.960 1.00 30.70 151 ASN C CA 1
ATOM 9133 C C . ASN C 1 157 ? 63.804 22.372 31.948 1.00 30.71 151 ASN C C 1
ATOM 9134 O O . ASN C 1 157 ? 64.807 23.087 32.028 1.00 30.70 151 ASN C O 1
ATOM 9139 N N . VAL C 1 158 ? 62.719 22.564 32.696 1.00 30.68 152 VAL C N 1
ATOM 9140 C CA . VAL C 1 158 ? 62.631 23.666 33.657 1.00 30.64 152 VAL C CA 1
ATOM 9141 C C . VAL C 1 158 ? 62.390 23.117 35.068 1.00 30.65 152 VAL C C 1
ATOM 9142 O O . VAL C 1 158 ? 61.279 22.693 35.386 1.00 30.68 152 VAL C O 1
ATOM 9146 N N . PRO C 1 159 ? 63.441 23.110 35.913 1.00 30.85 153 PRO C N 1
ATOM 9147 C CA . PRO C 1 159 ? 63.363 22.608 37.290 1.00 30.99 153 PRO C CA 1
ATOM 9148 C C . PRO C 1 159 ? 62.183 23.158 38.099 1.00 31.14 153 PRO C C 1
ATOM 9149 O O . PRO C 1 159 ? 61.520 22.394 38.804 1.00 31.01 153 PRO C O 1
ATOM 9153 N N . ALA C 1 160 ? 61.921 24.461 37.982 1.00 31.41 154 ALA C N 1
ATOM 9154 C CA . ALA C 1 160 ? 60.819 25.111 38.699 1.00 31.68 154 ALA C CA 1
ATOM 9155 C C . ALA C 1 160 ? 59.447 24.548 38.317 1.00 31.86 154 ALA C C 1
ATOM 9156 O O . ALA C 1 160 ? 58.556 24.442 39.164 1.00 31.89 154 ALA C O 1
ATOM 9158 N N . VAL C 1 161 ? 59.289 24.190 37.043 1.00 32.17 155 VAL C N 1
ATOM 9159 C CA . VAL C 1 161 ? 58.054 23.575 36.547 1.00 32.47 155 VAL C CA 1
ATOM 9160 C C . VAL C 1 161 ? 57.913 22.144 37.078 1.00 32.68 155 VAL C C 1
ATOM 9161 O O . VAL C 1 161 ? 56.844 21.751 37.552 1.00 32.73 155 VAL C O 1
ATOM 9165 N N . ALA C 1 162 ? 59.002 21.381 37.005 1.00 33.10 156 ALA C N 1
ATOM 9166 C CA . ALA C 1 162 ? 59.037 20.011 37.518 1.00 33.46 156 ALA C CA 1
ATOM 9167 C C . ALA C 1 162 ? 58.737 19.948 39.018 1.00 33.72 156 ALA C C 1
ATOM 9168 O O . ALA C 1 162 ? 58.032 19.046 39.477 1.00 33.69 156 ALA C O 1
ATOM 9170 N N . ASP C 1 163 ? 59.269 20.913 39.768 1.00 34.14 157 ASP C N 1
ATOM 9171 C CA . ASP C 1 163 ? 59.072 20.986 41.218 1.00 34.48 157 ASP C CA 1
ATOM 9172 C C . ASP C 1 163 ? 57.653 21.385 41.625 1.00 34.52 157 ASP C C 1
ATOM 9173 O O . ASP C 1 163 ? 57.096 20.816 42.565 1.00 34.46 157 ASP C O 1
ATOM 9178 N N . ALA C 1 164 ? 57.077 22.360 40.922 1.00 34.60 158 ALA C N 1
ATOM 9179 C CA . ALA C 1 164 ? 55.705 22.794 41.184 1.00 34.75 158 ALA C CA 1
ATOM 9180 C C . ALA C 1 164 ? 54.692 21.700 40.844 1.00 34.89 158 ALA C C 1
ATOM 9181 O O . ALA C 1 164 ? 53.646 21.594 41.489 1.00 34.83 158 ALA C O 1
ATOM 9183 N N . CYS C 1 165 ? 55.010 20.896 39.830 1.00 35.16 159 CYS C N 1
ATOM 9184 C CA . CYS C 1 165 ? 54.225 19.709 39.495 1.00 35.48 159 CYS C CA 1
ATOM 9185 C C . CYS C 1 165 ? 54.241 18.726 40.663 1.00 35.47 159 CYS C C 1
ATOM 9186 O O . CYS C 1 165 ? 53.216 18.129 41.001 1.00 35.49 159 CYS C O 1
ATOM 9189 N N . ARG C 1 166 ? 55.416 18.577 41.273 1.00 35.60 160 ARG C N 1
ATOM 9190 C CA . ARG C 1 166 ? 55.617 17.692 42.418 1.00 35.76 160 ARG C CA 1
ATOM 9191 C C . ARG C 1 166 ? 54.953 18.249 43.677 1.00 35.68 160 ARG C C 1
ATOM 9192 O O . ARG C 1 166 ? 54.533 17.486 44.550 1.00 35.82 160 ARG C O 1
ATOM 9200 N N . ARG C 1 167 ? 54.873 19.577 43.767 1.00 35.61 161 ARG C N 1
ATOM 9201 C CA . ARG C 1 167 ? 54.259 20.248 44.916 1.00 35.45 161 ARG C CA 1
ATOM 9202 C C . ARG C 1 167 ? 52.734 20.300 44.820 1.00 35.20 161 ARG C C 1
ATOM 9203 O O . ARG C 1 167 ? 52.051 20.505 45.825 1.00 35.12 161 ARG C O 1
ATOM 9211 N N . GLY C 1 168 ? 52.212 20.118 43.608 1.00 34.85 162 GLY C N 1
ATOM 9212 C CA . GLY C 1 168 ? 50.777 20.215 43.355 1.00 34.28 162 GLY C CA 1
ATOM 9213 C C . GLY C 1 168 ? 50.321 21.660 43.261 1.00 33.93 162 GLY C C 1
ATOM 9214 O O . GLY C 1 168 ? 49.159 21.972 43.529 1.00 33.90 162 GLY C O 1
ATOM 9215 N N . THR C 1 169 ? 51.245 22.540 42.883 1.00 33.50 163 THR C N 1
ATOM 9216 C CA . THR C 1 169 ? 50.959 23.971 42.769 1.00 33.18 163 THR C CA 1
ATOM 9217 C C . THR C 1 169 ? 51.049 24.460 41.322 1.00 32.77 163 THR C C 1
ATOM 9218 O O . THR C 1 169 ? 50.795 25.633 41.037 1.00 32.93 163 THR C O 1
ATOM 9222 N N . LEU C 1 170 ? 51.401 23.554 40.412 1.00 32.24 164 LEU C N 1
ATOM 9223 C CA . LEU C 1 170 ? 51.579 23.900 39.004 1.00 31.64 164 LEU C CA 1
ATOM 9224 C C . LEU C 1 170 ? 50.255 24.088 38.268 1.00 31.21 164 LEU C C 1
ATOM 9225 O O . LEU C 1 170 ? 49.369 23.229 38.324 1.00 31.15 164 LEU C O 1
ATOM 9230 N N . CYS C 1 171 ? 50.138 25.225 37.586 1.00 30.73 165 CYS C N 1
ATOM 9231 C CA . CYS C 1 171 ? 49.047 25.478 36.654 1.00 30.19 165 CYS C CA 1
ATOM 9232 C C . CYS C 1 171 ? 49.606 25.621 35.245 1.00 29.53 165 CYS C C 1
ATOM 9233 O O . CYS C 1 171 ? 50.610 26.308 35.029 1.00 29.61 165 CYS C O 1
ATOM 9236 N N . PHE C 1 172 ? 48.963 24.949 34.297 1.00 28.61 166 PHE C N 1
ATOM 9237 C CA . PHE C 1 172 ? 49.247 25.144 32.882 1.00 27.72 166 PHE C CA 1
ATOM 9238 C C . PHE C 1 172 ? 48.074 25.872 32.241 1.00 27.10 166 PHE C C 1
ATOM 9239 O O . PHE C 1 172 ? 46.936 25.761 32.700 1.00 27.03 166 PHE C O 1
ATOM 9247 N N . GLY C 1 173 ? 48.350 26.619 31.180 1.00 26.45 167 GLY C N 1
ATOM 9248 C CA . GLY C 1 173 ? 47.287 27.328 30.480 1.00 25.75 167 GLY C CA 1
ATOM 9249 C C . GLY C 1 173 ? 47.745 28.123 29.281 1.00 25.07 167 GLY C C 1
ATOM 9250 O O . GLY C 1 173 ? 48.841 28.683 29.272 1.00 25.14 167 GLY C O 1
ATOM 9251 N N . THR C 1 174 ? 46.888 28.167 28.265 1.00 24.60 168 THR C N 1
ATOM 9252 C CA . THR C 1 174 ? 47.089 29.045 27.120 1.00 23.90 168 THR C CA 1
ATOM 9253 C C . THR C 1 174 ? 46.846 30.496 27.554 1.00 23.54 168 THR C C 1
ATOM 9254 O O . THR C 1 174 ? 46.462 30.750 28.699 1.00 23.38 168 THR C O 1
ATOM 9258 N N . ILE C 1 175 ? 47.079 31.442 26.647 1.00 23.06 169 ILE C N 1
ATOM 9259 C CA . ILE C 1 175 ? 47.044 32.870 26.981 1.00 22.86 169 ILE C CA 1
ATOM 9260 C C . ILE C 1 175 ? 45.686 33.361 27.508 1.00 22.81 169 ILE C C 1
ATOM 9261 O O . ILE C 1 175 ? 45.641 34.239 28.372 1.00 22.70 169 ILE C O 1
ATOM 9266 N N . ASP C 1 176 ? 44.590 32.790 27.008 1.00 22.91 170 ASP C N 1
ATOM 9267 C CA . ASP C 1 176 ? 43.258 33.126 27.525 1.00 22.93 170 ASP C CA 1
ATOM 9268 C C . ASP C 1 176 ? 43.170 32.841 29.028 1.00 23.12 170 ASP C C 1
ATOM 9269 O O . ASP C 1 176 ? 42.777 33.710 29.815 1.00 23.10 170 ASP C O 1
ATOM 9274 N N . THR C 1 177 ? 43.577 31.633 29.411 1.00 23.17 171 THR C N 1
ATOM 9275 C CA . THR C 1 177 ? 43.580 31.194 30.808 1.00 23.27 171 THR C CA 1
ATOM 9276 C C . THR C 1 177 ? 44.436 32.103 31.678 1.00 23.44 171 THR C C 1
ATOM 9277 O O . THR C 1 177 ? 44.006 32.526 32.753 1.00 23.54 171 THR C O 1
ATOM 9281 N N . TRP C 1 178 ? 45.645 32.389 31.203 1.00 23.81 172 TRP C N 1
ATOM 9282 C CA . TRP C 1 178 ? 46.606 33.199 31.937 1.00 24.28 172 TRP C CA 1
ATOM 9283 C C . TRP C 1 178 ? 46.074 34.603 32.208 1.00 24.41 172 TRP C C 1
ATOM 9284 O O . TRP C 1 178 ? 46.162 35.099 33.332 1.00 24.27 172 TRP C O 1
ATOM 9295 N N . LEU C 1 179 ? 45.517 35.227 31.172 1.00 24.29 173 LEU C N 1
ATOM 9296 C CA . LEU C 1 179 ? 44.956 36.571 31.279 1.00 24.66 173 LEU C CA 1
ATOM 9297 C C . LEU C 1 179 ? 43.747 36.620 32.209 1.00 24.67 173 LEU C C 1
ATOM 9298 O O . LEU C 1 179 ? 43.645 37.517 33.048 1.00 24.77 173 LEU C O 1
ATOM 9303 N N . MET C 1 180 ? 42.848 35.650 32.064 1.00 24.93 174 MET C N 1
ATOM 9304 C CA . MET C 1 180 ? 41.672 35.550 32.924 1.00 25.43 174 MET C CA 1
ATOM 9305 C C . MET C 1 180 ? 42.067 35.261 34.373 1.00 25.78 174 MET C C 1
ATOM 9306 O O . MET C 1 180 ? 41.434 35.766 35.299 1.00 25.88 174 MET C O 1
ATOM 9311 N N . TYR C 1 181 ? 43.118 34.463 34.557 1.00 26.13 175 TYR C N 1
ATOM 9312 C CA . TYR C 1 181 ? 43.640 34.167 35.892 1.00 26.66 175 TYR C CA 1
ATOM 9313 C C . TYR C 1 181 ? 44.104 35.443 36.589 1.00 26.84 175 TYR C C 1
ATOM 9314 O O . TYR C 1 181 ? 43.625 35.770 37.675 1.00 27.04 175 TYR C O 1
ATOM 9323 N N . LYS C 1 182 ? 45.010 36.173 35.944 1.00 27.27 176 LYS C N 1
ATOM 9324 C CA . LYS C 1 182 ? 45.607 37.364 36.541 1.00 27.64 176 LYS C CA 1
ATOM 9325 C C . LYS C 1 182 ? 44.664 38.567 36.615 1.00 27.83 176 LYS C C 1
ATOM 9326 O O . LYS C 1 182 ? 44.651 39.277 37.620 1.00 27.70 176 LYS C O 1
ATOM 9332 N N . LEU C 1 183 ? 43.881 38.796 35.559 1.00 28.15 177 LEU C N 1
ATOM 9333 C CA . LEU C 1 183 ? 42.872 39.866 35.558 1.00 28.33 177 LEU C CA 1
ATOM 9334 C C . LEU C 1 183 ? 41.867 39.723 36.699 1.00 28.45 177 LEU C C 1
ATOM 9335 O O . LEU C 1 183 ? 41.343 40.721 37.199 1.00 28.47 177 LEU C O 1
ATOM 9340 N N . SER C 1 184 ? 41.611 38.480 37.103 1.00 28.57 178 SER C N 1
ATOM 9341 C CA . SER C 1 184 ? 40.692 38.178 38.200 1.00 28.78 178 SER C CA 1
ATOM 9342 C C . SER C 1 184 ? 41.390 38.152 39.562 1.00 28.91 178 SER C C 1
ATOM 9343 O O . SER C 1 184 ? 40.758 37.863 40.580 1.00 29.14 178 SER C O 1
ATOM 9346 N N . GLY C 1 185 ? 42.687 38.448 39.574 1.00 29.18 179 GLY C N 1
ATOM 9347 C CA . GLY C 1 185 ? 43.488 38.404 40.800 1.00 29.49 179 GLY C CA 1
ATOM 9348 C C . GLY C 1 185 ? 43.854 36.998 41.244 1.00 29.68 179 GLY C C 1
ATOM 9349 O O . GLY C 1 185 ? 44.215 36.780 42.404 1.00 29.84 179 GLY C O 1
ATOM 9350 N N . GLY C 1 186 ? 43.761 36.042 40.320 1.00 29.66 180 GLY C N 1
ATOM 9351 C CA . GLY C 1 186 ? 44.103 34.647 40.595 1.00 29.77 180 GLY C CA 1
ATOM 9352 C C . GLY C 1 186 ? 42.921 33.755 40.932 1.00 29.68 180 GLY C C 1
ATOM 9353 O O . GLY C 1 186 ? 43.106 32.622 41.374 1.00 29.80 180 GLY C O 1
ATOM 9354 N N . LYS C 1 187 ? 41.707 34.257 40.711 1.00 29.67 181 LYS C N 1
ATOM 9355 C CA . LYS C 1 187 ? 40.487 33.538 41.092 1.00 29.68 181 LYS C CA 1
ATOM 9356 C C . LYS C 1 187 ? 39.974 32.563 40.027 1.00 29.55 181 LYS C C 1
ATOM 9357 O O . LYS C 1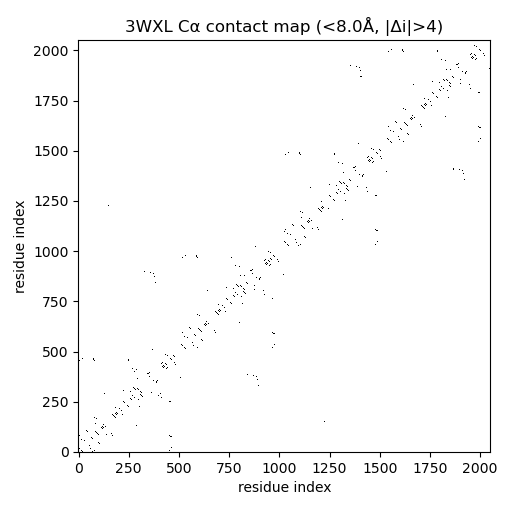 187 ? 39.585 31.437 40.348 1.00 29.67 181 LYS C O 1
ATOM 9363 N N . ALA C 1 188 ? 39.969 32.997 38.769 1.00 29.13 182 ALA C N 1
ATOM 9364 C CA . ALA C 1 188 ? 39.478 32.168 37.670 1.00 28.71 182 ALA C CA 1
ATOM 9365 C C . ALA C 1 188 ? 40.589 31.314 37.066 1.00 28.31 182 ALA C C 1
ATOM 9366 O O . ALA C 1 188 ? 41.676 31.812 36.778 1.00 28.45 182 ALA C O 1
ATOM 9368 N N . PHE C 1 189 ? 40.307 30.025 36.888 1.00 27.97 183 PHE C N 1
ATOM 9369 C CA . PHE C 1 189 ? 41.229 29.102 36.232 1.00 27.49 183 PHE C CA 1
ATOM 9370 C C . PHE C 1 189 ? 40.479 28.322 35.155 1.00 27.12 183 PHE C C 1
ATOM 9371 O O . PHE C 1 189 ? 40.170 27.133 35.306 1.00 26.85 183 PHE C O 1
ATOM 9379 N N . VAL C 1 190 ? 40.190 29.023 34.063 1.00 26.62 184 VAL C N 1
ATOM 9380 C CA . VAL C 1 190 ? 39.320 28.517 33.012 1.00 26.29 184 VAL C CA 1
ATOM 9381 C C . VAL C 1 190 ? 39.909 28.745 31.623 1.00 25.93 184 VAL C C 1
ATOM 9382 O O . VAL C 1 190 ? 40.700 29.664 31.412 1.00 25.68 184 VAL C O 1
ATOM 9386 N N . THR C 1 191 ? 39.517 27.888 30.687 1.00 25.75 185 THR C N 1
ATOM 9387 C CA . THR C 1 191 ? 39.841 28.066 29.278 1.00 25.48 185 THR C CA 1
ATOM 9388 C C . THR C 1 191 ? 38.578 27.888 28.439 1.00 25.27 185 THR C C 1
ATOM 9389 O O . THR C 1 191 ? 37.651 27.186 28.844 1.00 25.51 185 THR C O 1
ATOM 9393 N N . ASP C 1 192 ? 38.530 28.544 27.285 1.00 24.88 186 ASP C N 1
ATOM 9394 C CA . ASP C 1 192 ? 37.395 28.392 26.385 1.00 24.34 186 ASP C CA 1
ATOM 9395 C C . ASP C 1 192 ? 37.620 27.197 25.462 1.00 23.74 186 ASP C C 1
ATOM 9396 O O . ASP C 1 192 ? 38.753 26.739 25.298 1.00 23.54 186 ASP C O 1
ATOM 9401 N N . VAL C 1 193 ? 36.538 26.709 24.861 1.00 23.33 187 VAL C N 1
ATOM 9402 C CA . VAL C 1 193 ? 36.579 25.513 24.013 1.00 22.90 187 VAL C CA 1
ATOM 9403 C C . VAL C 1 193 ? 37.557 25.599 22.841 1.00 22.43 187 VAL C C 1
ATOM 9404 O O . VAL C 1 193 ? 38.226 24.615 22.527 1.00 22.37 187 VAL C O 1
ATOM 9408 N N . THR C 1 194 ? 37.637 26.767 22.199 1.00 21.94 188 THR C N 1
ATOM 9409 C CA . THR C 1 194 ? 38.494 26.926 21.019 1.00 21.46 188 THR C CA 1
ATOM 9410 C C . THR C 1 194 ? 39.977 26.820 21.366 1.00 21.35 188 THR C C 1
ATOM 9411 O O . THR C 1 194 ? 40.726 26.114 20.690 1.00 21.25 188 THR C O 1
ATOM 9415 N N . ASN C 1 195 ? 40.396 27.511 22.425 1.00 21.34 189 ASN C N 1
ATOM 9416 C CA . ASN C 1 195 ? 41.772 27.401 22.904 1.00 21.28 189 ASN C CA 1
ATOM 9417 C C . ASN C 1 195 ? 42.120 25.992 23.386 1.00 21.51 189 ASN C C 1
ATOM 9418 O O . ASN C 1 195 ? 43.204 25.478 23.093 1.00 21.38 189 ASN C O 1
ATOM 9423 N N . ALA C 1 196 ? 41.188 25.372 24.106 1.00 21.82 190 ALA C N 1
ATOM 9424 C CA . ALA C 1 196 ? 41.369 24.014 24.623 1.00 22.15 190 ALA C CA 1
ATOM 9425 C C . ALA C 1 196 ? 41.552 22.995 23.497 1.00 22.36 190 ALA C C 1
ATOM 9426 O O . ALA C 1 196 ? 42.257 22.001 23.667 1.00 22.46 190 ALA C O 1
ATOM 9428 N N . SER C 1 197 ? 40.936 23.262 22.344 1.00 22.65 191 SER C N 1
ATOM 9429 C CA . SER C 1 197 ? 41.058 22.390 21.173 1.00 22.84 191 SER C CA 1
ATOM 9430 C C . SER C 1 197 ? 42.460 22.411 20.547 1.00 23.09 191 SER C C 1
ATOM 9431 O O . SER C 1 197 ? 42.773 21.577 19.696 1.00 23.18 191 SER C O 1
ATOM 9434 N N . ARG C 1 198 ? 43.299 23.352 20.984 1.00 23.27 192 ARG C N 1
ATOM 9435 C CA . ARG C 1 198 ? 44.652 23.517 20.436 1.00 23.70 192 ARG C CA 1
ATOM 9436 C C . ARG C 1 198 ? 45.746 22.921 21.324 1.00 23.93 192 ARG C C 1
ATOM 9437 O O . ARG C 1 198 ? 46.935 23.016 21.004 1.00 24.02 192 ARG C O 1
ATOM 9445 N N . THR C 1 199 ? 45.340 22.306 22.432 1.00 24.27 193 THR C N 1
ATOM 9446 C CA . THR C 1 199 ? 46.278 21.747 23.408 1.00 24.66 193 THR C CA 1
ATOM 9447 C C . THR C 1 199 ? 46.822 20.369 23.024 1.00 25.09 193 THR C C 1
ATOM 9448 O O . THR C 1 199 ? 47.930 20.007 23.426 1.00 25.15 193 THR C O 1
ATOM 9452 N N . PHE C 1 200 ? 46.042 19.617 22.244 1.00 25.47 194 PHE C N 1
ATOM 9453 C CA . PHE C 1 200 ? 46.300 18.193 21.954 1.00 26.04 194 PHE C CA 1
ATOM 9454 C C . PHE C 1 200 ? 45.892 17.311 23.146 1.00 26.30 194 PHE C C 1
ATOM 9455 O O . PHE C 1 200 ? 46.211 16.123 23.191 1.00 26.54 194 PHE C O 1
ATOM 9463 N N . LEU C 1 201 ? 45.163 17.898 24.094 1.00 26.69 195 LEU C N 1
ATOM 9464 C CA . LEU C 1 201 ? 44.722 17.191 25.299 1.00 27.18 195 LEU C CA 1
ATOM 9465 C C . LEU C 1 201 ? 43.201 17.097 25.413 1.00 27.47 195 LEU C C 1
ATOM 9466 O O . LEU C 1 201 ? 42.683 16.441 26.317 1.00 27.66 195 LEU C O 1
ATOM 9471 N N . MET C 1 202 ? 42.492 17.752 24.496 1.00 27.88 196 MET C N 1
ATOM 9472 C CA . MET C 1 202 ? 41.032 17.737 24.495 1.00 28.17 196 MET C CA 1
ATOM 9473 C C . MET C 1 202 ? 40.474 16.771 23.451 1.00 28.57 196 MET C C 1
ATOM 9474 O O . MET C 1 202 ? 40.972 16.700 22.324 1.00 28.54 196 MET C O 1
ATOM 9479 N N . ASP C 1 203 ? 39.440 16.032 23.843 1.00 28.98 197 ASP C N 1
ATOM 9480 C CA . ASP C 1 203 ? 38.693 15.179 22.928 1.00 29.55 197 ASP C CA 1
ATOM 9481 C C . ASP C 1 203 ? 37.645 16.035 22.221 1.00 29.87 197 ASP C C 1
ATOM 9482 O O . ASP C 1 203 ? 36.780 16.622 22.872 1.00 29.92 197 ASP C O 1
ATOM 9487 N N . LEU C 1 204 ? 37.731 16.106 20.891 1.00 30.34 198 LEU C N 1
ATOM 9488 C CA . LEU C 1 204 ? 36.801 16.906 20.083 1.00 30.85 198 LEU C CA 1
ATOM 9489 C C . LEU C 1 204 ? 35.344 16.478 20.228 1.00 31.24 198 LEU C C 1
ATOM 9490 O O . LEU C 1 204 ? 34.439 17.307 20.124 1.00 31.46 198 LEU C O 1
ATOM 9495 N N . ARG C 1 205 ? 35.131 15.184 20.459 1.00 31.58 199 ARG C N 1
ATOM 9496 C CA . ARG C 1 205 ? 33.788 14.606 20.539 1.00 31.94 199 ARG C CA 1
ATOM 9497 C C . ARG C 1 205 ? 33.049 14.991 21.823 1.00 32.00 199 ARG C C 1
ATOM 9498 O O . ARG C 1 205 ? 31.835 15.206 21.805 1.00 32.21 199 ARG C O 1
ATOM 9506 N N . THR C 1 206 ? 33.784 15.077 22.929 1.00 31.81 200 THR C N 1
ATOM 9507 C CA . THR C 1 206 ? 33.196 15.406 24.228 1.00 31.80 200 THR C CA 1
ATOM 9508 C C . THR C 1 206 ? 33.410 16.874 24.597 1.00 31.61 200 THR C C 1
ATOM 9509 O O . THR C 1 206 ? 32.617 17.454 25.341 1.00 31.52 200 THR C O 1
ATOM 9513 N N . ARG C 1 207 ? 34.485 17.459 24.063 1.00 31.56 201 ARG C N 1
ATOM 9514 C CA . ARG C 1 207 ? 34.933 18.824 24.394 1.00 31.47 201 ARG C CA 1
ATOM 9515 C C . ARG C 1 207 ? 35.425 18.930 25.846 1.00 31.32 201 ARG C C 1
ATOM 9516 O O . ARG C 1 207 ? 35.462 20.017 26.428 1.00 31.33 201 ARG C O 1
ATOM 9524 N N . LYS C 1 208 ? 35.807 17.786 26.412 1.00 31.19 202 LYS C N 1
ATOM 9525 C CA . LYS C 1 208 ? 36.403 17.717 27.744 1.00 31.00 202 LYS C CA 1
ATOM 9526 C C . LYS C 1 208 ? 37.821 17.174 27.611 1.00 30.88 202 LYS C C 1
ATOM 9527 O O . LYS C 1 208 ? 38.180 16.630 26.564 1.00 30.71 202 LYS C O 1
ATOM 9533 N N . TRP C 1 209 ? 38.623 17.317 28.666 1.00 30.73 203 TRP C N 1
ATOM 9534 C CA . TRP C 1 209 ? 39.986 16.783 28.671 1.00 30.72 203 TRP C CA 1
ATOM 9535 C C . TRP C 1 209 ? 39.988 15.267 28.484 1.00 30.93 203 TRP C C 1
ATOM 9536 O O . TRP C 1 209 ? 39.186 14.559 29.094 1.00 30.84 203 TRP C O 1
ATOM 9547 N N . SER C 1 210 ? 40.889 14.788 27.631 1.00 31.10 204 SER C N 1
ATOM 9548 C CA . SER C 1 210 ? 41.023 13.363 27.352 1.00 31.35 204 SER C CA 1
ATOM 9549 C C . SER C 1 210 ? 41.860 12.671 28.425 1.00 31.54 204 SER C C 1
ATOM 9550 O O . SER C 1 210 ? 43.021 13.031 28.628 1.00 31.46 204 SER C O 1
ATOM 9553 N N . PRO C 1 211 ? 41.271 11.676 29.117 1.00 31.85 205 PRO C N 1
ATOM 9554 C CA . PRO C 1 211 ? 42.026 10.873 30.082 1.00 32.07 205 PRO C CA 1
ATOM 9555 C C . PRO C 1 211 ? 43.180 10.121 29.420 1.00 32.16 205 PRO C C 1
ATOM 9556 O O . PRO C 1 211 ? 44.286 10.094 29.962 1.00 32.29 205 PRO C O 1
ATOM 9560 N N . GLU C 1 212 ? 42.912 9.540 28.250 1.00 32.38 206 GLU C N 1
ATOM 9561 C CA . GLU C 1 212 ? 43.891 8.761 27.483 1.00 32.54 206 GLU C CA 1
ATOM 9562 C C . GLU C 1 212 ? 45.159 9.550 27.148 1.00 32.45 206 GLU C C 1
ATOM 9563 O O . GLU C 1 212 ? 46.271 9.072 27.378 1.00 32.45 206 GLU C O 1
ATOM 9569 N N . LEU C 1 213 ? 44.981 10.755 26.610 1.00 32.34 207 LEU C N 1
ATOM 9570 C CA . LEU C 1 213 ? 46.098 11.562 26.120 1.00 32.35 207 LEU C CA 1
ATOM 9571 C C . LEU C 1 213 ? 46.908 12.224 27.229 1.00 32.37 207 LEU C C 1
ATOM 9572 O O . LEU C 1 213 ? 48.133 12.314 27.133 1.00 32.36 207 LEU C O 1
ATOM 9577 N N . CYS C 1 214 ? 46.223 12.690 28.271 1.00 32.55 208 CYS C N 1
ATOM 9578 C CA . CYS C 1 214 ? 46.887 13.269 29.439 1.00 33.00 208 CYS C CA 1
ATOM 9579 C C . CYS C 1 214 ? 47.799 12.239 30.107 1.00 33.10 208 CYS C C 1
ATOM 9580 O O . CYS C 1 214 ? 48.895 12.571 30.565 1.00 33.22 208 CYS C O 1
ATOM 9583 N N . GLU C 1 215 ? 47.341 10.990 30.138 1.00 33.39 209 GLU C N 1
ATOM 9584 C CA . GLU C 1 215 ? 48.120 9.872 30.668 1.00 33.69 209 GLU C CA 1
ATOM 9585 C C . GLU C 1 215 ? 49.334 9.572 29.781 1.00 33.65 209 GLU C C 1
ATOM 9586 O O . GLU C 1 215 ? 50.464 9.507 30.272 1.00 33.61 209 GLU C O 1
ATOM 9592 N N . LYS C 1 216 ? 49.092 9.407 28.480 1.00 33.60 210 LYS C N 1
ATOM 9593 C CA . LYS C 1 216 ? 50.143 9.049 27.519 1.00 33.63 210 LYS C CA 1
ATOM 9594 C C . LYS C 1 216 ? 51.238 10.108 27.379 1.00 33.60 210 LYS C C 1
ATOM 9595 O O . LYS C 1 216 ? 52.425 9.777 27.333 1.00 33.42 210 LYS C O 1
ATOM 9601 N N . LEU C 1 217 ? 50.832 11.374 27.316 1.00 33.62 211 LEU C N 1
ATOM 9602 C CA . LEU C 1 217 ? 51.768 12.492 27.190 1.00 33.63 211 LEU C CA 1
ATOM 9603 C C . LEU C 1 217 ? 52.277 12.974 28.548 1.00 33.67 211 LEU C C 1
ATOM 9604 O O . LEU C 1 217 ? 53.079 13.910 28.623 1.00 33.58 211 LEU C O 1
ATOM 9609 N N . LYS C 1 218 ? 51.801 12.321 29.607 1.00 33.73 212 LYS C N 1
ATOM 9610 C CA . LYS C 1 218 ? 52.194 12.601 30.992 1.00 33.79 212 LYS C CA 1
ATOM 9611 C C . LYS C 1 218 ? 51.999 14.042 31.453 1.00 33.73 212 LYS C C 1
ATOM 9612 O O . LYS C 1 218 ? 52.918 14.671 31.983 1.00 33.61 212 LYS C O 1
ATOM 9618 N N . ILE C 1 219 ? 50.791 14.558 31.241 1.00 33.72 213 ILE C N 1
ATOM 9619 C CA . ILE C 1 219 ? 50.385 15.837 31.812 1.00 33.75 213 ILE C CA 1
ATOM 9620 C C . ILE C 1 219 ? 49.287 15.575 32.843 1.00 33.75 213 ILE C C 1
ATOM 9621 O O . ILE C 1 219 ? 48.213 15.076 32.490 1.00 33.79 213 ILE C O 1
ATOM 9626 N N . PRO C 1 220 ? 49.558 15.893 34.125 1.00 33.74 214 PRO C N 1
ATOM 9627 C CA . PRO C 1 220 ? 48.553 15.707 35.172 1.00 33.82 214 PRO C CA 1
ATOM 9628 C C . PRO C 1 220 ? 47.344 16.604 34.916 1.00 34.01 214 PRO C C 1
ATOM 9629 O O . PRO C 1 220 ? 47.510 17.780 34.580 1.00 33.94 214 PRO C O 1
ATOM 9633 N N . MET C 1 221 ? 46.143 16.047 35.059 1.00 34.21 215 MET C N 1
ATOM 9634 C CA . MET C 1 221 ? 44.911 16.780 34.751 1.00 34.39 215 MET C CA 1
ATOM 9635 C C . MET C 1 221 ? 44.618 17.938 35.706 1.00 34.14 215 MET C C 1
ATOM 9636 O O . MET C 1 221 ? 43.918 18.883 35.339 1.00 34.15 215 MET C O 1
ATOM 9641 N N . GLU C 1 222 ? 45.167 17.871 36.918 1.00 33.80 216 GLU C N 1
ATOM 9642 C CA . GLU C 1 222 ? 44.950 18.915 37.927 1.00 33.45 216 GLU C CA 1
ATOM 9643 C C . GLU C 1 222 ? 45.699 20.205 37.582 1.00 32.89 216 GLU C C 1
ATOM 9644 O O . GLU C 1 222 ? 45.439 21.256 38.174 1.00 33.01 216 GLU C O 1
ATOM 9650 N N . THR C 1 223 ? 46.625 20.118 36.628 1.00 32.17 217 THR C N 1
ATOM 9651 C CA . THR C 1 223 ? 47.355 21.287 36.136 1.00 31.45 217 THR C CA 1
ATOM 9652 C C . THR C 1 223 ? 46.549 22.054 35.082 1.00 31.09 217 THR C C 1
ATOM 9653 O O . THR C 1 223 ? 46.875 23.195 34.756 1.00 31.03 217 THR C O 1
ATOM 9657 N N . LEU C 1 224 ? 45.498 21.422 34.562 1.00 30.51 218 LEU C N 1
ATOM 9658 C CA . LEU C 1 224 ? 44.718 21.981 33.456 1.00 30.09 218 LEU C CA 1
ATOM 9659 C C . LEU C 1 224 ? 43.471 22.742 33.916 1.00 29.81 218 LEU C C 1
ATOM 9660 O O . LEU C 1 224 ? 42.811 22.335 34.875 1.00 29.69 218 LEU C O 1
ATOM 9665 N N . PRO C 1 225 ? 43.146 23.857 33.231 1.00 29.56 219 PRO C N 1
ATOM 9666 C CA . PRO C 1 225 ? 41.986 24.666 33.604 1.00 29.44 219 PRO C CA 1
ATOM 9667 C C . PRO C 1 225 ? 40.657 24.033 33.196 1.00 29.30 219 PRO C C 1
ATOM 9668 O O . PRO C 1 225 ? 40.632 23.111 32.375 1.00 29.28 219 PRO C O 1
ATOM 9672 N N . GLU C 1 226 ? 39.568 24.530 33.774 1.00 29.30 220 GLU C N 1
ATOM 9673 C CA . GLU C 1 226 ? 38.226 24.081 33.425 1.00 29.46 220 GLU C CA 1
ATOM 9674 C C . GLU C 1 226 ? 37.842 24.594 32.039 1.00 29.33 220 GLU C C 1
ATOM 9675 O O . GLU C 1 226 ? 38.006 25.780 31.738 1.00 29.28 220 GLU C O 1
ATOM 9681 N N . ILE C 1 227 ? 37.335 23.693 31.203 1.00 29.20 221 ILE C N 1
ATOM 9682 C CA . ILE C 1 227 ? 36.869 24.050 29.866 1.00 29.03 221 ILE C CA 1
ATOM 9683 C C . ILE C 1 227 ? 35.461 24.636 29.935 1.00 28.91 221 ILE C C 1
ATOM 9684 O O . ILE C 1 227 ? 34.556 24.039 30.525 1.00 28.87 221 ILE C O 1
ATOM 9689 N N . ARG C 1 228 ? 35.297 25.816 29.341 1.00 28.62 222 ARG C N 1
ATOM 9690 C CA . ARG C 1 228 ? 33.996 26.470 29.224 1.00 28.48 222 ARG C CA 1
ATOM 9691 C C . ARG C 1 228 ? 33.738 26.837 27.760 1.00 28.14 222 ARG C C 1
ATOM 9692 O O . ARG C 1 228 ? 34.567 26.562 26.892 1.00 27.78 222 ARG C O 1
ATOM 9700 N N . SER C 1 229 ? 32.589 27.453 27.491 1.00 27.99 223 SER C N 1
ATOM 9701 C CA . SER C 1 229 ? 32.275 27.973 26.160 1.00 27.88 223 SER C CA 1
ATOM 9702 C C . SER C 1 229 ? 33.061 29.253 25.864 1.00 27.79 223 SER C C 1
ATOM 9703 O O . SER C 1 229 ? 33.913 29.661 26.652 1.00 27.72 223 SER C O 1
ATOM 9706 N N . ASN C 1 230 ? 32.765 29.875 24.723 1.00 27.77 224 ASN C N 1
ATOM 9707 C CA . ASN C 1 230 ? 33.358 31.157 24.339 1.00 27.90 224 ASN C CA 1
ATOM 9708 C C . ASN C 1 230 ? 32.612 32.362 24.908 1.00 28.24 224 ASN C C 1
ATOM 9709 O O . ASN C 1 230 ? 33.164 33.460 24.985 1.00 28.14 224 ASN C O 1
ATOM 9714 N N . SER C 1 231 ? 31.356 32.151 25.290 1.00 28.84 225 SER C N 1
ATOM 9715 C CA . SER C 1 231 ? 30.464 33.238 25.679 1.00 29.54 225 SER C CA 1
ATOM 9716 C C . SER C 1 231 ? 29.700 32.911 26.960 1.00 29.99 225 SER C C 1
ATOM 9717 O O . SER C 1 231 ? 28.689 32.206 26.929 1.00 30.07 225 SER C O 1
ATOM 9720 N N . GLU C 1 232 ? 30.203 33.433 28.078 1.00 30.53 226 GLU C N 1
ATOM 9721 C CA . GLU C 1 232 ? 29.624 33.227 29.410 1.00 31.22 226 GLU C CA 1
ATOM 9722 C C . GLU C 1 232 ? 30.480 33.938 30.453 1.00 31.61 226 GLU C C 1
ATOM 9723 O O . GLU C 1 232 ? 31.624 34.300 30.177 1.00 31.51 226 GLU C O 1
ATOM 9729 N N . LEU C 1 233 ? 29.931 34.121 31.652 1.00 32.11 227 LEU C N 1
ATOM 9730 C CA . LEU C 1 233 ? 30.679 34.723 32.750 1.00 32.52 227 LEU C CA 1
ATOM 9731 C C . LEU C 1 233 ? 31.862 33.839 33.151 1.00 32.86 227 LEU C C 1
ATOM 9732 O O . LEU C 1 233 ? 31.678 32.724 33.647 1.00 32.97 227 LEU C O 1
ATOM 9737 N N . PHE C 1 234 ? 33.071 34.339 32.906 1.00 33.15 228 PHE C N 1
ATOM 9738 C CA . PHE C 1 234 ? 34.298 33.650 33.304 1.00 33.48 228 PHE C CA 1
ATOM 9739 C C . PHE C 1 234 ? 34.782 34.140 34.660 1.00 33.79 228 PHE C C 1
ATOM 9740 O O . PHE C 1 234 ? 35.380 33.385 35.426 1.00 33.85 228 PHE C O 1
ATOM 9748 N N . GLY C 1 235 ? 34.523 35.414 34.938 1.00 34.28 229 GLY C N 1
ATOM 9749 C CA . GLY C 1 235 ? 34.958 36.057 36.171 1.00 34.84 229 GLY C CA 1
ATOM 9750 C C . GLY C 1 235 ? 34.862 37.564 36.057 1.00 35.29 229 GLY C C 1
ATOM 9751 O O . GLY C 1 235 ? 34.213 38.086 35.149 1.00 35.29 229 GLY C O 1
ATOM 9752 N N . TYR C 1 236 ? 35.517 38.261 36.980 1.00 35.74 230 TYR C N 1
ATOM 9753 C CA . TYR C 1 236 ? 35.491 39.720 37.019 1.00 36.32 230 TYR C CA 1
ATOM 9754 C C . TYR C 1 236 ? 36.904 40.283 37.078 1.00 36.61 230 TYR C C 1
ATOM 9755 O O . TYR C 1 236 ? 37.803 39.656 37.641 1.00 36.60 230 TYR C O 1
ATOM 9764 N N . VAL C 1 237 ? 37.095 41.462 36.490 1.00 36.98 231 VAL C N 1
ATOM 9765 C CA . VAL C 1 237 ? 38.372 42.168 36.583 1.00 37.38 231 VAL C CA 1
ATOM 9766 C C . VAL C 1 237 ? 38.500 42.760 37.984 1.00 37.72 231 VAL C C 1
ATOM 9767 O O . VAL C 1 237 ? 37.697 43.602 38.391 1.00 37.79 231 VAL C O 1
ATOM 9771 N N . GLU C 1 238 ? 39.506 42.294 38.718 1.00 38.19 232 GLU C N 1
ATOM 9772 C CA . GLU C 1 238 ? 39.677 42.657 40.123 1.00 38.65 232 GLU C CA 1
ATOM 9773 C C . GLU C 1 238 ? 41.079 43.173 40.434 1.00 38.94 232 GLU C C 1
ATOM 9774 O O . GLU C 1 238 ? 41.329 43.678 41.533 1.00 39.04 232 GLU C O 1
ATOM 9780 N N . THR C 1 239 ? 41.985 43.050 39.465 1.00 39.24 233 THR C N 1
ATOM 9781 C CA . THR C 1 239 ? 43.349 43.562 39.608 1.00 39.53 233 THR C CA 1
ATOM 9782 C C . THR C 1 239 ? 43.383 45.093 39.602 1.00 39.82 233 THR C C 1
ATOM 9783 O O . THR C 1 239 ? 42.434 45.746 39.155 1.00 39.91 233 THR C O 1
ATOM 9787 N N . ASP C 1 240 ? 44.476 45.651 40.112 1.00 40.12 234 ASP C N 1
ATOM 9788 C CA . ASP C 1 240 ? 44.677 47.098 40.151 1.00 40.41 234 ASP C CA 1
ATOM 9789 C C . ASP C 1 240 ? 45.905 47.524 39.341 1.00 40.52 234 ASP C C 1
ATOM 9790 O O . ASP C 1 240 ? 46.220 48.714 39.258 1.00 40.58 234 ASP C O 1
ATOM 9795 N N . GLU C 1 241 ? 46.575 46.542 38.734 1.00 40.69 235 GLU C N 1
ATOM 9796 C CA . GLU C 1 241 ? 47.769 46.765 37.912 1.00 40.90 235 GLU C CA 1
ATOM 9797 C C . GLU C 1 241 ? 47.561 47.792 36.797 1.00 41.09 235 GLU C C 1
ATOM 9798 O O . GLU C 1 241 ? 46.549 47.761 36.093 1.00 40.80 235 GLU C O 1
ATOM 9804 N N . CYS C 1 242 ? 48.540 48.667 36.655 1.00 41.39 236 CYS C N 1
ATOM 9805 C CA . CYS C 1 242 ? 48.571 49.778 35.748 1.00 41.88 236 CYS C CA 1
ATOM 9806 C C . CYS C 1 242 ? 47.345 50.601 35.870 1.00 42.02 236 CYS C C 1
ATOM 9807 O O . CYS C 1 242 ? 47.012 51.286 34.960 1.00 42.19 236 CYS C O 1
ATOM 9810 N N . GLY C 1 243 ? 46.663 50.481 37.000 1.00 42.22 237 GLY C N 1
ATOM 9811 C CA . GLY C 1 243 ? 45.440 51.184 37.274 1.00 42.44 237 GLY C CA 1
ATOM 9812 C C . GLY C 1 243 ? 44.232 50.887 36.435 1.00 42.63 237 GLY C C 1
ATOM 9813 O O . GLY C 1 243 ? 43.600 51.789 35.952 1.00 42.58 237 GLY C O 1
ATOM 9814 N N . VAL C 1 244 ? 43.893 49.616 36.292 1.00 42.80 238 VAL C N 1
ATOM 9815 C CA . VAL C 1 244 ? 42.784 49.218 35.461 1.00 42.97 238 VAL C CA 1
ATOM 9816 C C . VAL C 1 244 ? 41.511 49.453 36.182 1.00 43.10 238 VAL C C 1
ATOM 9817 O O . VAL C 1 244 ? 40.502 49.707 35.580 1.00 43.07 238 VAL C O 1
ATOM 9821 N N . ALA C 1 245 ? 41.578 49.396 37.491 1.00 43.30 239 ALA C N 1
ATOM 9822 C CA . ALA C 1 245 ? 40.411 49.661 38.285 1.00 43.49 239 ALA C CA 1
ATOM 9823 C C . ALA C 1 245 ? 40.128 51.150 38.362 1.00 43.64 239 ALA C C 1
ATOM 9824 O O . ALA C 1 245 ? 39.088 51.561 38.785 1.00 43.76 239 ALA C O 1
ATOM 9826 N N . ALA C 1 246 ? 41.070 51.965 37.964 1.00 43.70 240 ALA C N 1
ATOM 9827 C CA . ALA C 1 246 ? 40.795 53.363 37.970 1.00 43.74 240 ALA C CA 1
ATOM 9828 C C . ALA C 1 246 ? 40.154 53.636 36.643 1.00 43.76 240 ALA C C 1
ATOM 9829 O O . ALA C 1 246 ? 39.364 54.543 36.501 1.00 43.81 240 ALA C O 1
ATOM 9831 N N . ALA C 1 247 ? 40.511 52.822 35.675 1.00 43.69 241 ALA C N 1
ATOM 9832 C CA . ALA C 1 247 ? 40.045 52.988 34.343 1.00 43.67 241 ALA C CA 1
ATOM 9833 C C . ALA C 1 247 ? 38.600 52.539 34.264 1.00 43.63 241 ALA C C 1
ATOM 9834 O O . ALA C 1 247 ? 37.784 53.260 33.827 1.00 43.65 241 ALA C O 1
ATOM 9836 N N . LEU C 1 248 ? 38.311 51.343 34.717 1.00 43.58 242 LEU C N 1
ATOM 9837 C CA . LEU C 1 248 ? 36.970 50.869 34.889 1.00 43.49 242 LEU C CA 1
ATOM 9838 C C . LEU C 1 248 ? 36.446 51.484 36.159 1.00 43.47 242 LEU C C 1
ATOM 9839 O O . LEU C 1 248 ? 37.227 51.882 36.984 1.00 43.62 242 LEU C O 1
ATOM 9844 N N . ASN C 1 249 ? 35.141 51.538 36.360 1.00 43.35 243 ASN C N 1
ATOM 9845 C CA . ASN C 1 249 ? 34.601 52.038 37.625 1.00 43.10 243 ASN C CA 1
ATOM 9846 C C . ASN C 1 249 ? 33.710 51.025 38.329 1.00 42.85 243 ASN C C 1
ATOM 9847 O O . ASN C 1 249 ? 33.726 50.909 39.526 1.00 42.86 243 ASN C O 1
ATOM 9852 N N . GLU C 1 250 ? 32.872 50.347 37.574 1.00 42.39 244 GLU C N 1
ATOM 9853 C CA . GLU C 1 250 ? 32.023 49.343 38.151 1.00 41.98 244 GLU C CA 1
ATOM 9854 C C . GLU C 1 250 ? 32.738 48.017 38.137 1.00 41.44 244 GLU C C 1
ATOM 9855 O O . GLU C 1 250 ? 33.827 47.927 37.660 1.00 41.49 244 GLU C O 1
ATOM 9861 N N . ARG C 1 251 ? 32.081 46.987 38.639 1.00 40.78 245 ARG C N 1
ATOM 9862 C CA . ARG C 1 251 ? 32.593 45.631 38.589 1.00 40.06 245 ARG C CA 1
ATOM 9863 C C . ARG C 1 251 ? 32.469 45.177 37.147 1.00 39.33 245 ARG C C 1
ATOM 9864 O O . ARG C 1 251 ? 31.370 44.978 36.700 1.00 39.37 245 ARG C O 1
ATOM 9872 N N . THR C 1 252 ? 33.577 45.001 36.440 1.00 38.36 246 THR C N 1
ATOM 9873 C CA . THR C 1 252 ? 33.516 44.644 35.026 1.00 37.30 246 THR C CA 1
ATOM 9874 C C . THR C 1 252 ? 33.755 43.161 34.780 1.00 36.54 246 THR C C 1
ATOM 9875 O O . THR C 1 252 ? 34.804 42.674 35.064 1.00 36.51 246 THR C O 1
ATOM 9879 N N . PRO C 1 253 ? 32.766 42.451 34.253 1.00 35.74 247 PRO C N 1
ATOM 9880 C CA . PRO C 1 253 ? 32.934 41.015 34.052 1.00 35.09 247 PRO C CA 1
ATOM 9881 C C . PRO C 1 253 ? 33.641 40.655 32.746 1.00 34.37 247 PRO C C 1
ATOM 9882 O O . PRO C 1 253 ? 33.485 41.351 31.739 1.00 34.24 247 PRO C O 1
ATOM 9886 N N . ILE C 1 254 ? 34.426 39.582 32.783 1.00 33.52 248 ILE C N 1
ATOM 9887 C CA . ILE C 1 254 ? 34.969 38.980 31.571 1.00 32.77 248 ILE C CA 1
ATOM 9888 C C . ILE C 1 254 ? 33.980 37.910 31.118 1.00 32.11 248 ILE C C 1
ATOM 9889 O O . ILE C 1 254 ? 33.724 36.941 31.839 1.00 32.08 248 ILE C O 1
ATOM 9894 N N . MET C 1 255 ? 33.418 38.103 29.928 1.00 31.25 249 MET C N 1
ATOM 9895 C CA . MET C 1 255 ? 32.314 37.271 29.450 1.00 30.48 249 MET C CA 1
ATOM 9896 C C . MET C 1 255 ? 32.556 36.665 28.066 1.00 29.76 249 MET C C 1
ATOM 9897 O O . MET C 1 255 ? 31.682 35.993 27.514 1.00 29.66 249 MET C O 1
ATOM 9902 N N . GLY C 1 256 ? 33.743 36.907 27.516 1.00 28.84 250 GLY C N 1
ATOM 9903 C CA . GLY C 1 256 ? 34.128 36.360 26.218 1.00 27.80 250 GLY C CA 1
ATOM 9904 C C . GLY C 1 256 ? 35.558 35.855 26.214 1.00 27.02 250 GLY C C 1
ATOM 9905 O O . GLY C 1 256 ? 36.447 36.487 26.785 1.00 26.78 250 GLY C O 1
ATOM 9906 N N . SER C 1 257 ? 35.770 34.706 25.576 1.00 26.32 251 SER C N 1
ATOM 9907 C CA . SER C 1 257 ? 37.103 34.129 25.416 1.00 25.62 251 SER C CA 1
ATOM 9908 C C . SER C 1 257 ? 37.136 33.230 24.184 1.00 25.20 251 SER C C 1
ATOM 9909 O O . SER C 1 257 ? 36.295 32.344 24.040 1.00 25.14 251 SER C O 1
ATOM 9912 N N . ILE C 1 258 ? 38.106 33.461 23.303 1.00 24.56 252 ILE C N 1
ATOM 9913 C CA . ILE C 1 258 ? 38.170 32.758 22.016 1.00 24.16 252 ILE C CA 1
ATOM 9914 C C . ILE C 1 258 ? 39.548 32.896 21.355 1.00 23.77 252 ILE C C 1
ATOM 9915 O O . ILE C 1 258 ? 40.137 33.979 21.358 1.00 23.69 252 ILE C O 1
ATOM 9920 N N . GLY C 1 259 ? 40.056 31.792 20.807 1.00 23.23 253 GLY C N 1
ATOM 9921 C CA . GLY C 1 259 ? 41.304 31.793 20.032 1.00 22.99 253 GLY C CA 1
ATOM 9922 C C . GLY C 1 259 ? 41.232 32.745 18.847 1.00 22.84 253 GLY C C 1
ATOM 9923 O O . GLY C 1 259 ? 40.159 32.937 18.274 1.00 22.77 253 GLY C O 1
ATOM 9924 N N . ASP C 1 260 ? 42.372 33.329 18.479 1.00 22.73 254 ASP C N 1
ATOM 9925 C CA . ASP C 1 260 ? 42.411 34.412 17.484 1.00 22.86 254 ASP C CA 1
ATOM 9926 C C . ASP C 1 260 ? 41.787 34.086 16.121 1.00 22.94 254 ASP C C 1
ATOM 9927 O O . ASP C 1 260 ? 40.991 34.870 15.606 1.00 22.76 254 ASP C O 1
ATOM 9932 N N . GLN C 1 261 ? 42.132 32.931 15.556 1.00 23.18 255 GLN C N 1
ATOM 9933 C CA . GLN C 1 261 ? 41.607 32.543 14.244 1.00 23.56 255 GLN C CA 1
ATOM 9934 C C . GLN C 1 261 ? 40.108 32.266 14.300 1.00 23.36 255 GLN C C 1
ATOM 9935 O O . GLN C 1 261 ? 39.373 32.632 13.381 1.00 23.31 255 GLN C O 1
ATOM 9941 N N . GLN C 1 262 ? 39.661 31.634 15.384 1.00 23.09 256 GLN C N 1
ATOM 9942 C CA . GLN C 1 262 ? 38.230 31.412 15.608 1.00 23.00 256 GLN C CA 1
ATOM 9943 C C . GLN C 1 262 ? 37.488 32.719 15.897 1.00 22.91 256 GLN C C 1
ATOM 9944 O O . GLN C 1 262 ? 36.312 32.863 15.547 1.00 22.59 256 GLN C O 1
ATOM 9950 N N . SER C 1 263 ? 38.178 33.663 16.534 1.00 22.81 257 SER C N 1
ATOM 9951 C CA . SER C 1 263 ? 37.616 34.990 16.787 1.00 23.16 257 SER C CA 1
ATOM 9952 C C . SER C 1 263 ? 37.330 35.726 15.478 1.00 23.29 257 SER C C 1
ATOM 9953 O O . SER C 1 263 ? 36.297 36.379 15.351 1.00 23.20 257 SER C O 1
ATOM 9956 N N . ALA C 1 264 ? 38.244 35.604 14.516 1.00 23.62 258 ALA C N 1
ATOM 9957 C CA . ALA C 1 264 ? 38.076 36.196 13.186 1.00 24.00 258 ALA C CA 1
ATOM 9958 C C . ALA C 1 264 ? 36.905 35.559 12.440 1.00 24.20 258 ALA C C 1
ATOM 9959 O O . ALA C 1 264 ? 36.145 36.251 11.766 1.00 24.41 258 ALA C O 1
ATOM 9961 N N . LEU C 1 265 ? 36.772 34.239 12.572 1.00 24.37 259 LEU C N 1
ATOM 9962 C CA . LEU C 1 265 ? 35.643 33.491 12.022 1.00 24.43 259 LEU C CA 1
ATOM 9963 C C . LEU C 1 265 ? 34.316 33.990 12.594 1.00 24.60 259 LEU C C 1
ATOM 9964 O O . LEU C 1 265 ? 33.359 34.217 11.848 1.00 24.55 259 LEU C O 1
ATOM 9969 N N . PHE C 1 266 ? 34.274 34.162 13.915 1.00 24.73 260 PHE C N 1
ATOM 9970 C CA . PHE C 1 266 ? 33.090 34.666 14.611 1.00 24.88 260 PHE C CA 1
ATOM 9971 C C . PHE C 1 266 ? 32.838 36.143 14.290 1.00 25.08 260 PHE C C 1
ATOM 9972 O O . PHE C 1 266 ? 31.690 36.554 14.092 1.00 25.08 260 PHE C O 1
ATOM 9980 N N . GLY C 1 267 ? 33.914 36.929 14.233 1.00 25.20 261 GLY C N 1
ATOM 9981 C CA . GLY C 1 267 ? 33.833 38.356 13.916 1.00 25.66 261 GLY C CA 1
ATOM 9982 C C . GLY C 1 267 ? 33.400 38.647 12.488 1.00 26.01 261 GLY C C 1
ATOM 9983 O O . GLY C 1 267 ? 32.830 39.705 12.211 1.00 25.84 261 GLY C O 1
ATOM 9984 N N . ASN C 1 268 ? 33.684 37.708 11.586 1.00 26.46 262 ASN C N 1
ATOM 9985 C CA . ASN C 1 268 ? 33.253 37.791 10.190 1.00 27.30 262 ASN C CA 1
ATOM 9986 C C . ASN C 1 268 ? 31.888 37.153 9.924 1.00 27.58 262 ASN C C 1
ATOM 9987 O O . ASN C 1 268 ? 31.521 36.922 8.769 1.00 27.39 262 ASN C O 1
ATOM 9992 N N . MET C 1 269 ? 31.148 36.865 10.996 1.00 27.97 263 MET C N 1
ATOM 9993 C CA . MET C 1 269 ? 29.737 36.445 10.915 1.00 28.40 263 MET C CA 1
ATOM 9994 C C . MET C 1 269 ? 29.509 35.049 10.311 1.00 28.49 263 MET C C 1
ATOM 9995 O O . MET C 1 269 ? 28.406 34.746 9.849 1.00 28.51 263 MET C O 1
ATOM 10000 N N . CYS C 1 270 ? 30.537 34.200 10.325 1.00 28.58 264 CYS C N 1
ATOM 10001 C CA . CYS C 1 270 ? 30.435 32.852 9.754 1.00 28.81 264 CYS C CA 1
ATOM 10002 C C . CYS C 1 270 ? 29.725 31.880 10.704 1.00 28.99 264 CYS C C 1
ATOM 10003 O O . CYS C 1 270 ? 30.330 30.919 11.190 1.00 28.84 264 CYS C O 1
ATOM 10006 N N . PHE C 1 271 ? 28.436 32.120 10.944 1.00 29.33 265 PHE C N 1
ATOM 10007 C CA . PHE C 1 271 ? 27.692 31.396 11.984 1.00 29.76 265 PHE C CA 1
ATOM 10008 C C . PHE C 1 271 ? 27.068 30.070 11.540 1.00 30.10 265 PHE C C 1
ATOM 10009 O O . PHE C 1 271 ? 26.782 29.207 12.375 1.00 30.07 265 PHE C O 1
ATOM 10017 N N . GLU C 1 272 ? 26.851 29.907 10.238 1.00 30.50 266 GLU C N 1
ATOM 10018 C CA . GLU C 1 272 ? 26.306 28.653 9.707 1.00 31.00 266 GLU C CA 1
ATOM 10019 C C . GLU C 1 272 ? 27.329 27.900 8.862 1.00 30.93 266 GLU C C 1
ATOM 10020 O O . GLU C 1 272 ? 28.321 28.482 8.415 1.00 30.93 266 GLU C O 1
ATOM 10026 N N . LYS C 1 273 ? 27.084 26.606 8.654 1.00 31.01 267 LYS C N 1
ATOM 10027 C CA . LYS C 1 273 ? 28.021 25.752 7.922 1.00 31.05 267 LYS C CA 1
ATOM 10028 C C . LYS C 1 273 ? 28.128 26.126 6.443 1.00 31.07 267 LYS C C 1
ATOM 10029 O O . LYS C 1 273 ? 27.137 26.497 5.805 1.00 31.10 267 LYS C O 1
ATOM 10035 N N . GLY C 1 274 ? 29.345 26.034 5.917 1.00 30.94 268 GLY C N 1
ATOM 10036 C CA . GLY C 1 274 ? 29.635 26.442 4.547 1.00 31.07 268 GLY C CA 1
ATOM 10037 C C . GLY C 1 274 ? 30.251 27.826 4.482 1.00 31.02 268 GLY C C 1
ATOM 10038 O O . GLY C 1 274 ? 30.861 28.194 3.476 1.00 31.22 268 GLY C O 1
ATOM 10039 N N . GLU C 1 275 ? 30.091 28.593 5.556 1.00 30.96 269 GLU C N 1
ATOM 10040 C CA . GLU C 1 275 ? 30.625 29.950 5.620 1.00 31.00 269 GLU C CA 1
ATOM 10041 C C . GLU C 1 275 ? 32.053 29.935 6.149 1.00 30.89 269 GLU C C 1
ATOM 10042 O O . GLU C 1 275 ? 32.341 29.308 7.172 1.00 30.74 269 GLU C O 1
ATOM 10048 N N . ALA C 1 276 ? 32.942 30.622 5.438 1.00 30.79 270 ALA C N 1
ATOM 10049 C CA . ALA C 1 276 ? 34.364 30.610 5.766 1.00 30.85 270 ALA C CA 1
ATOM 10050 C C . ALA C 1 276 ? 34.990 31.998 5.809 1.00 30.94 270 ALA C C 1
ATOM 10051 O O . ALA C 1 276 ? 34.484 32.947 5.204 1.00 30.81 270 ALA C O 1
ATOM 10053 N N . LYS C 1 277 ? 36.138 32.080 6.438 1.00 31.00 271 LYS C N 1
ATOM 10054 C CA . LYS C 1 277 ? 36.904 33.293 6.445 1.00 31.30 271 LYS C CA 1
ATOM 10055 C C . LYS C 1 277 ? 38.323 32.976 6.133 1.00 31.54 271 LYS C C 1
ATOM 10056 O O . LYS C 1 277 ? 38.759 31.880 6.372 1.00 31.43 271 LYS C O 1
ATOM 10062 N N . ASN C 1 278 ? 39.005 33.944 5.545 1.00 31.82 272 ASN C N 1
ATOM 10063 C CA . ASN C 1 278 ? 40.420 33.928 5.346 1.00 32.38 272 ASN C CA 1
ATOM 10064 C C . ASN C 1 278 ? 41.041 35.213 5.785 1.00 32.80 272 ASN C C 1
ATOM 10065 O O . ASN C 1 278 ? 40.576 36.256 5.485 1.00 32.90 272 ASN C O 1
ATOM 10070 N N . THR C 1 279 ? 42.126 35.113 6.504 1.00 33.43 273 THR C N 1
ATOM 10071 C CA . THR C 1 279 ? 42.861 36.272 6.881 1.00 34.06 273 THR C CA 1
ATOM 10072 C C . THR C 1 279 ? 44.088 36.328 5.956 1.00 34.39 273 THR C C 1
ATOM 10073 O O . THR C 1 279 ? 44.923 35.460 6.000 1.00 34.56 273 THR C O 1
ATOM 10077 N N . TYR C 1 280 ? 44.161 37.360 5.123 1.00 34.82 274 TYR C N 1
ATOM 10078 C CA . TYR C 1 280 ? 45.301 37.638 4.259 1.00 35.21 274 TYR C CA 1
ATOM 10079 C C . TYR C 1 280 ? 46.231 38.537 5.006 1.00 35.44 274 TYR C C 1
ATOM 10080 O O . TYR C 1 280 ? 46.084 39.703 4.966 1.00 35.69 274 TYR C O 1
ATOM 10089 N N . GLY C 1 281 ? 47.177 37.961 5.700 1.00 35.66 275 GLY C N 1
ATOM 10090 C CA . GLY C 1 281 ? 48.188 38.695 6.417 1.00 35.87 275 GLY C CA 1
ATOM 10091 C C . GLY C 1 281 ? 49.569 38.151 6.079 1.00 36.00 275 GLY C C 1
ATOM 10092 O O . GLY C 1 281 ? 49.906 37.984 4.968 1.00 36.05 275 GLY C O 1
ATOM 10093 N N . THR C 1 282 ? 50.361 37.853 7.071 1.00 36.10 276 THR C N 1
ATOM 10094 C CA . THR C 1 282 ? 51.600 37.195 6.813 1.00 36.20 276 THR C CA 1
ATOM 10095 C C . THR C 1 282 ? 51.511 36.005 7.713 1.00 36.01 276 THR C C 1
ATOM 10096 O O . THR C 1 282 ? 51.870 36.138 8.868 1.00 36.19 276 THR C O 1
ATOM 10100 N N . GLY C 1 283 ? 51.060 34.849 7.251 1.00 35.65 277 GLY C N 1
ATOM 10101 C CA . GLY C 1 283 ? 50.603 34.584 5.926 1.00 35.04 277 GLY C CA 1
ATOM 10102 C C . GLY C 1 283 ? 49.098 34.479 5.862 1.00 34.57 277 GLY C C 1
ATOM 10103 O O . GLY C 1 283 ? 48.449 35.460 5.866 1.00 34.46 277 GLY C O 1
ATOM 10104 N N . CYS C 1 284 ? 48.560 33.285 5.773 1.00 34.16 278 CYS C N 1
ATOM 10105 C CA . CYS C 1 284 ? 47.135 33.101 5.663 1.00 33.79 278 CYS C CA 1
ATOM 10106 C C . CYS C 1 284 ? 46.597 32.027 6.597 1.00 33.07 278 CYS C C 1
ATOM 10107 O O . CYS C 1 284 ? 47.235 31.056 6.802 1.00 32.95 278 CYS C O 1
ATOM 10110 N N . PHE C 1 285 ? 45.417 32.238 7.153 1.00 32.23 279 PHE C N 1
ATOM 10111 C CA . PHE C 1 285 ? 44.702 31.194 7.836 1.00 31.42 279 PHE C CA 1
ATOM 10112 C C . PHE C 1 285 ? 43.281 31.180 7.344 1.00 30.77 279 PHE C C 1
ATOM 10113 O O . PHE C 1 285 ? 42.626 32.130 7.477 1.00 30.55 279 PHE C O 1
ATOM 10121 N N . LEU C 1 286 ? 42.829 30.064 6.837 1.00 30.07 280 LEU C N 1
ATOM 10122 C CA . LEU C 1 286 ? 41.482 29.911 6.398 1.00 29.61 280 LEU C CA 1
ATOM 10123 C C . LEU C 1 286 ? 40.721 28.975 7.307 1.00 29.23 280 LEU C C 1
ATOM 10124 O O . LEU C 1 286 ? 41.161 27.926 7.562 1.00 29.10 280 LEU C O 1
ATOM 10129 N N . LEU C 1 287 ? 39.558 29.395 7.762 1.00 28.93 281 LEU C N 1
ATOM 10130 C CA . LEU C 1 287 ? 38.695 28.554 8.550 1.00 28.73 281 LEU C CA 1
ATOM 10131 C C . LEU C 1 287 ? 37.284 28.469 8.026 1.00 28.77 281 LEU C C 1
ATOM 10132 O O . LEU C 1 287 ? 36.702 29.445 7.705 1.00 28.52 281 LEU C O 1
ATOM 10137 N N . MET C 1 288 ? 36.740 27.279 7.979 1.00 28.90 282 MET C N 1
ATOM 10138 C CA . MET C 1 288 ? 35.385 27.085 7.484 1.00 29.15 282 MET C CA 1
ATOM 10139 C C . MET C 1 288 ? 34.505 26.426 8.536 1.00 29.05 282 MET C C 1
ATOM 10140 O O . MET C 1 288 ? 34.859 25.379 9.083 1.00 28.70 282 MET C O 1
ATOM 10145 N N . ASN C 1 289 ? 33.360 27.047 8.809 1.00 29.08 283 ASN C N 1
ATOM 10146 C CA . ASN C 1 289 ? 32.331 26.443 9.645 1.00 29.31 283 ASN C CA 1
ATOM 10147 C C . ASN C 1 289 ? 31.803 25.186 8.948 1.00 29.61 283 ASN C C 1
ATOM 10148 O O . ASN C 1 289 ? 31.325 25.256 7.813 1.00 29.68 283 ASN C O 1
ATOM 10153 N N . VAL C 1 290 ? 31.915 24.040 9.617 1.00 29.96 284 VAL C N 1
ATOM 10154 C CA . VAL C 1 290 ? 31.484 22.763 9.030 1.00 30.34 284 VAL C CA 1
ATOM 10155 C C . VAL C 1 290 ? 30.225 22.188 9.687 1.00 30.64 284 VAL C C 1
ATOM 10156 O O . VAL C 1 290 ? 29.777 21.098 9.332 1.00 30.80 284 VAL C O 1
ATOM 10160 N N . GLY C 1 291 ? 29.657 22.924 10.636 1.00 31.12 285 GLY C N 1
ATOM 10161 C CA . GLY C 1 291 ? 28.447 22.487 11.328 1.00 31.69 285 GLY C CA 1
ATOM 10162 C C . GLY C 1 291 ? 28.703 21.942 12.719 1.00 32.26 285 GLY C C 1
ATOM 10163 O O . GLY C 1 291 ? 29.793 22.109 13.272 1.00 32.17 285 GLY C O 1
ATOM 10164 N N . GLU C 1 292 ? 27.694 21.275 13.275 1.00 32.71 286 GLU C N 1
ATOM 10165 C CA . GLU C 1 292 ? 27.725 20.822 14.666 1.00 33.30 286 GLU C CA 1
ATOM 10166 C C . GLU C 1 292 ? 28.392 19.462 14.875 1.00 33.58 286 GLU C C 1
ATOM 10167 O O . GLU C 1 292 ? 28.579 19.031 16.012 1.00 33.75 286 GLU C O 1
ATOM 10173 N N . GLU C 1 293 ? 28.752 18.794 13.783 1.00 33.90 287 GLU C N 1
ATOM 10174 C CA . GLU C 1 293 ? 29.481 17.530 13.860 1.00 34.28 287 GLU C CA 1
ATOM 10175 C C . GLU C 1 293 ? 30.906 17.721 13.342 1.00 34.23 287 GLU C C 1
ATOM 10176 O O . GLU C 1 293 ? 31.123 18.413 12.347 1.00 34.53 287 GLU C O 1
ATOM 10182 N N . ALA C 1 294 ? 31.871 17.111 14.026 1.00 34.23 288 ALA C N 1
ATOM 10183 C CA . ALA C 1 294 ? 33.281 17.237 13.662 1.00 34.26 288 ALA C CA 1
ATOM 10184 C C . ALA C 1 294 ? 33.595 16.585 12.315 1.00 34.34 288 ALA C C 1
ATOM 10185 O O . ALA C 1 294 ? 33.147 15.471 12.030 1.00 34.31 288 ALA C O 1
ATOM 10187 N N . ARG C 1 295 ? 34.352 17.304 11.491 1.00 34.33 289 ARG C N 1
ATOM 10188 C CA . ARG C 1 295 ? 34.808 16.811 10.195 1.00 34.45 289 ARG C CA 1
ATOM 10189 C C . ARG C 1 295 ? 36.313 16.598 10.237 1.00 34.41 289 ARG C C 1
ATOM 10190 O O . ARG C 1 295 ? 37.039 17.413 10.800 1.00 34.28 289 ARG C O 1
ATOM 10198 N N . PHE C 1 296 ? 36.779 15.508 9.636 1.00 34.48 290 PHE C N 1
ATOM 10199 C CA . PHE C 1 296 ? 38.204 15.181 9.657 1.00 34.61 290 PHE C CA 1
ATOM 10200 C C . PHE C 1 296 ? 38.833 15.202 8.270 1.00 34.72 290 PHE C C 1
ATOM 10201 O O . PHE C 1 296 ? 38.204 14.813 7.280 1.00 34.82 290 PHE C O 1
ATOM 10209 N N . SER C 1 297 ? 40.080 15.663 8.216 1.00 34.79 291 SER C N 1
ATOM 10210 C CA . SER C 1 297 ? 40.779 15.884 6.955 1.00 34.89 291 SER C CA 1
ATOM 10211 C C . SER C 1 297 ? 41.596 14.679 6.515 1.00 35.11 291 SER C C 1
ATOM 10212 O O . SER C 1 297 ? 42.167 13.959 7.339 1.00 35.09 291 SER C O 1
ATOM 10215 N N . LYS C 1 298 ? 41.647 14.482 5.202 1.00 35.28 292 LYS C N 1
ATOM 10216 C CA . LYS C 1 298 ? 42.458 13.432 4.600 1.00 35.58 292 LYS C CA 1
ATOM 10217 C C . LYS C 1 298 ? 43.642 14.038 3.843 1.00 35.57 292 LYS C C 1
ATOM 10218 O O . LYS C 1 298 ? 44.309 13.349 3.068 1.00 35.69 292 LYS C O 1
ATOM 10224 N N . HIS C 1 299 ? 43.899 15.325 4.084 1.00 35.55 293 HIS C N 1
ATOM 10225 C CA . HIS C 1 299 ? 44.975 16.054 3.404 1.00 35.44 293 HIS C CA 1
ATOM 10226 C C . HIS C 1 299 ? 45.834 16.899 4.353 1.00 35.12 293 HIS C C 1
ATOM 10227 O O . HIS C 1 299 ? 46.597 17.759 3.910 1.00 35.23 293 HIS C O 1
ATOM 10234 N N . GLY C 1 300 ? 45.706 16.648 5.655 1.00 34.66 294 GLY C N 1
ATOM 10235 C CA . GLY C 1 300 ? 46.545 17.303 6.657 1.00 34.00 294 GLY C CA 1
ATOM 10236 C C . GLY C 1 300 ? 46.001 18.598 7.235 1.00 33.51 294 GLY C C 1
ATOM 10237 O O . GLY C 1 300 ? 46.700 19.285 7.982 1.00 33.58 294 GLY C O 1
ATOM 10238 N N . LEU C 1 301 ? 44.760 18.938 6.892 1.00 32.91 295 LEU C N 1
ATOM 10239 C CA . LEU C 1 301 ? 44.105 20.119 7.457 1.00 32.23 295 LEU C CA 1
ATOM 10240 C C . LEU C 1 301 ? 43.674 19.852 8.900 1.00 31.78 295 LEU C C 1
ATOM 10241 O O . LEU C 1 301 ? 43.524 18.698 9.303 1.00 31.63 295 LEU C O 1
ATOM 10246 N N . LEU C 1 302 ? 43.487 20.918 9.674 1.00 31.03 296 LEU C N 1
ATOM 10247 C CA . LEU C 1 302 ? 43.206 20.791 11.102 1.00 30.62 296 LEU C CA 1
ATOM 10248 C C . LEU C 1 302 ? 41.717 20.840 11.414 1.00 30.30 296 LEU C C 1
ATOM 10249 O O . LEU C 1 302 ? 41.011 21.745 10.970 1.00 30.33 296 LEU C O 1
ATOM 10254 N N . SER C 1 303 ? 41.251 19.858 12.180 1.00 29.83 297 SER C N 1
ATOM 10255 C CA . SER C 1 303 ? 39.896 19.871 12.711 1.00 29.54 297 SER C CA 1
ATOM 10256 C C . SER C 1 303 ? 39.915 20.560 14.067 1.00 29.31 297 SER C C 1
ATOM 10257 O O . SER C 1 303 ? 40.701 20.197 14.943 1.00 29.30 297 SER C O 1
ATOM 10260 N N . THR C 1 304 ? 39.058 21.562 14.230 1.00 29.00 298 THR C N 1
ATOM 10261 C CA . THR C 1 304 ? 39.015 22.336 15.465 1.00 28.76 298 THR C CA 1
ATOM 10262 C C . THR C 1 304 ? 37.597 22.769 15.824 1.00 28.65 298 THR C C 1
ATOM 10263 O O . THR C 1 304 ? 36.662 22.596 15.036 1.00 28.64 298 THR C O 1
ATOM 10267 N N . VAL C 1 305 ? 37.449 23.315 17.027 1.00 28.34 299 VAL C N 1
ATOM 10268 C CA . VAL C 1 305 ? 36.206 23.945 17.443 1.00 28.21 299 VAL C CA 1
ATOM 10269 C C . VAL C 1 305 ? 36.166 25.345 16.829 1.00 28.00 299 VAL C C 1
ATOM 10270 O O . VAL C 1 305 ? 37.122 26.110 16.958 1.00 27.81 299 VAL C O 1
ATOM 10274 N N . GLY C 1 306 ? 35.071 25.657 16.138 1.00 27.98 300 GLY C N 1
ATOM 10275 C CA . GLY C 1 306 ? 34.867 26.984 15.559 1.00 28.03 300 GLY C CA 1
ATOM 10276 C C . GLY C 1 306 ? 34.400 27.968 16.612 1.00 28.21 300 GLY C C 1
ATOM 10277 O O . GLY C 1 306 ? 35.034 29.005 16.827 1.00 28.11 300 GLY C O 1
ATOM 10278 N N . PHE C 1 307 ? 33.280 27.642 17.259 1.00 28.38 301 PHE C N 1
ATOM 10279 C CA . PHE C 1 307 ? 32.757 28.416 18.387 1.00 28.62 301 PHE C CA 1
ATOM 10280 C C . PHE C 1 307 ? 31.636 27.695 19.139 1.00 28.92 301 PHE C C 1
ATOM 10281 O O . PHE C 1 307 ? 31.025 26.756 18.621 1.00 29.00 301 PHE C O 1
ATOM 10289 N N . GLN C 1 308 ? 31.392 28.141 20.368 1.00 29.31 302 GLN C N 1
ATOM 10290 C CA . GLN C 1 308 ? 30.281 27.676 21.190 1.00 29.83 302 GLN C CA 1
ATOM 10291 C C . GLN C 1 308 ? 29.795 28.837 22.050 1.00 30.14 302 GLN C C 1
ATOM 10292 O O . GLN C 1 308 ? 30.550 29.381 22.860 1.00 30.10 302 GLN C O 1
ATOM 10298 N N . VAL C 1 309 ? 28.534 29.215 21.858 1.00 30.63 303 VAL C N 1
ATOM 10299 C CA . VAL C 1 309 ? 27.933 30.319 22.598 1.00 31.15 303 VAL C CA 1
ATOM 10300 C C . VAL C 1 309 ? 27.082 29.767 23.736 1.00 31.64 303 VAL C C 1
ATOM 10301 O O . VAL C 1 309 ? 26.100 29.060 23.502 1.00 31.83 303 VAL C O 1
ATOM 10305 N N . GLY C 1 310 ? 27.476 30.088 24.965 1.00 32.19 304 GLY C N 1
ATOM 10306 C CA . GLY C 1 310 ? 26.781 29.612 26.160 1.00 32.95 304 GLY C CA 1
ATOM 10307 C C . GLY C 1 310 ? 27.348 28.306 26.681 1.00 33.45 304 GLY C C 1
ATOM 10308 O O . GLY C 1 310 ? 27.670 27.406 25.902 1.00 33.36 304 GLY C O 1
ATOM 10309 N N . ARG C 1 311 ? 27.469 28.211 28.005 1.00 34.08 305 ARG C N 1
ATOM 10310 C CA . ARG C 1 311 ? 27.944 27.000 28.678 1.00 34.78 305 ARG C CA 1
ATOM 10311 C C . ARG C 1 311 ? 27.195 25.758 28.196 1.00 35.00 305 ARG C C 1
ATOM 10312 O O . ARG C 1 311 ? 27.804 24.753 27.820 1.00 35.07 305 ARG C O 1
ATOM 10320 N N . ASP C 1 312 ? 25.870 25.853 28.204 1.00 35.32 306 ASP C N 1
ATOM 10321 C CA . ASP C 1 312 ? 24.992 24.782 27.760 1.00 35.66 306 ASP C CA 1
ATOM 10322 C C . ASP C 1 312 ? 24.949 24.704 26.233 1.00 35.58 306 ASP C C 1
ATOM 10323 O O . ASP C 1 312 ? 24.725 23.632 25.665 1.00 35.70 306 ASP C O 1
ATOM 10328 N N . GLY C 1 313 ? 25.191 25.847 25.589 1.00 35.42 307 GLY C N 1
ATOM 10329 C CA . GLY C 1 313 ? 24.916 26.058 24.165 1.00 34.99 307 GLY C CA 1
ATOM 10330 C C . GLY C 1 313 ? 25.576 25.172 23.120 1.00 34.63 307 GLY C C 1
ATOM 10331 O O . GLY C 1 313 ? 26.454 24.369 23.439 1.00 34.70 307 GLY C O 1
ATOM 10332 N N . PRO C 1 314 ? 25.153 25.329 21.850 1.00 34.32 308 PRO C N 1
ATOM 10333 C CA . PRO C 1 314 ? 25.581 24.507 20.720 1.00 34.07 308 PRO C CA 1
ATOM 10334 C C . PRO C 1 314 ? 27.008 24.810 20.285 1.00 33.78 308 PRO C C 1
ATOM 10335 O O . PRO C 1 314 ? 27.451 25.959 20.349 1.00 33.86 308 PRO C O 1
ATOM 10339 N N . CYS C 1 315 ? 27.712 23.774 19.840 1.00 33.39 309 CYS C N 1
ATOM 10340 C CA . CYS C 1 315 ? 29.099 23.902 19.421 1.00 33.01 309 CYS C CA 1
ATOM 10341 C C . CYS C 1 315 ? 29.242 23.664 17.922 1.00 32.41 309 CYS C C 1
ATOM 10342 O O . CYS C 1 315 ? 28.803 22.635 17.400 1.00 32.46 309 CYS C O 1
ATOM 10345 N N . TYR C 1 316 ? 29.849 24.631 17.239 1.00 31.64 310 TYR C N 1
ATOM 10346 C CA . TYR C 1 316 ? 30.104 24.536 15.807 1.00 30.99 310 TYR C CA 1
ATOM 10347 C C . TYR C 1 316 ? 31.582 24.272 15.561 1.00 30.44 310 TYR C C 1
ATOM 10348 O O . TYR C 1 316 ? 32.441 24.953 16.121 1.00 30.16 310 TYR C O 1
ATOM 10357 N N . TYR C 1 317 ? 31.866 23.276 14.728 1.00 29.85 311 TYR C N 1
ATOM 10358 C CA . TYR C 1 317 ? 33.238 22.874 14.432 1.00 29.36 311 TYR C CA 1
ATOM 10359 C C . TYR C 1 317 ? 33.759 23.551 13.169 1.00 29.02 311 TYR C C 1
ATOM 10360 O O . TYR C 1 317 ? 32.987 24.127 12.400 1.00 28.91 311 TYR C O 1
ATOM 10369 N N . ALA C 1 318 ? 35.074 23.486 12.969 1.00 28.44 312 ALA C N 1
ATOM 10370 C CA . ALA C 1 318 ? 35.712 24.110 11.814 1.00 28.13 312 ALA C CA 1
ATOM 10371 C C . ALA C 1 318 ? 36.885 23.295 11.274 1.00 28.03 312 ALA C C 1
ATOM 10372 O O . ALA C 1 318 ? 37.484 22.490 11.990 1.00 27.81 312 ALA C O 1
ATOM 10374 N N . LEU C 1 319 ? 37.186 23.503 9.995 1.00 27.90 313 LEU C N 1
ATOM 10375 C CA . LEU C 1 319 ? 38.413 23.001 9.389 1.00 27.75 313 LEU C CA 1
ATOM 10376 C C . LEU C 1 319 ? 39.338 24.185 9.138 1.00 27.84 313 LEU C C 1
ATOM 10377 O O . LEU C 1 319 ? 38.885 25.258 8.729 1.00 27.51 313 LEU C O 1
ATOM 10382 N N . GLU C 1 320 ? 40.627 23.990 9.395 1.00 27.99 314 GLU C N 1
ATOM 10383 C CA . GLU C 1 320 ? 41.599 25.076 9.334 1.00 28.43 314 GLU C CA 1
ATOM 10384 C C . GLU C 1 320 ? 42.763 24.758 8.404 1.00 28.81 314 GLU C C 1
ATOM 10385 O O . GLU C 1 320 ? 43.399 23.709 8.522 1.00 28.75 314 GLU C O 1
ATOM 10391 N N . GLY C 1 321 ? 43.026 25.676 7.479 1.00 29.29 315 GLY C N 1
ATOM 10392 C CA . GLY C 1 321 ? 44.161 25.573 6.569 1.00 30.14 315 GLY C CA 1
ATOM 10393 C C . GLY C 1 321 ? 45.044 26.801 6.657 1.00 30.77 315 GLY C C 1
ATOM 10394 O O . GLY C 1 321 ? 44.593 27.873 7.071 1.00 30.78 315 GLY C O 1
ATOM 10395 N N . ALA C 1 322 ? 46.306 26.649 6.267 1.00 31.43 316 ALA C N 1
ATOM 10396 C CA . ALA C 1 322 ? 47.255 27.755 6.331 1.00 32.30 316 ALA C CA 1
ATOM 10397 C C . ALA C 1 322 ? 48.211 27.798 5.144 1.00 32.85 316 ALA C C 1
ATOM 10398 O O . ALA C 1 322 ? 48.543 26.764 4.561 1.00 33.03 316 ALA C O 1
ATOM 10400 N N . ILE C 1 323 ? 48.622 29.012 4.780 1.00 33.56 317 ILE C N 1
ATOM 10401 C CA . ILE C 1 323 ? 49.737 29.222 3.855 1.00 34.28 317 ILE C CA 1
ATOM 10402 C C . ILE C 1 323 ? 50.741 30.147 4.555 1.00 34.69 317 ILE C C 1
ATOM 10403 O O . ILE C 1 323 ? 50.348 31.110 5.221 1.00 34.62 317 ILE C O 1
ATOM 10408 N N . ALA C 1 324 ? 52.029 29.839 4.415 1.00 35.34 318 ALA C N 1
ATOM 10409 C CA . ALA C 1 324 ? 53.081 30.521 5.176 1.00 35.99 318 ALA C CA 1
ATOM 10410 C C . ALA C 1 324 ? 53.417 31.933 4.692 1.00 36.41 318 ALA C C 1
ATOM 10411 O O . ALA C 1 324 ? 53.512 32.860 5.502 1.00 36.55 318 ALA C O 1
ATOM 10413 N N . CYS C 1 325 ? 53.596 32.095 3.382 1.00 36.91 319 CYS C N 1
ATOM 10414 C CA . CYS C 1 325 ? 54.094 33.353 2.820 1.00 37.39 319 CYS C CA 1
ATOM 10415 C C . CYS C 1 325 ? 53.086 34.055 1.906 1.00 37.56 319 CYS C C 1
ATOM 10416 O O . CYS C 1 325 ? 53.079 33.844 0.689 1.00 37.51 319 CYS C O 1
ATOM 10419 N N . ALA C 1 326 ? 52.241 34.892 2.504 1.00 37.76 320 ALA C N 1
ATOM 10420 C CA . ALA C 1 326 ? 51.274 35.685 1.756 1.00 38.06 320 ALA C CA 1
ATOM 10421 C C . ALA C 1 326 ? 51.738 37.136 1.678 1.00 38.23 320 ALA C C 1
ATOM 10422 O O . ALA C 1 326 ? 52.297 37.559 0.664 1.00 38.28 320 ALA C O 1
ATOM 10424 N N . GLY C 1 327 ? 51.515 37.889 2.754 1.00 38.48 321 GLY C N 1
ATOM 10425 C CA . GLY C 1 327 ? 52.002 39.264 2.863 1.00 38.85 321 GLY C CA 1
ATOM 10426 C C . GLY C 1 327 ? 53.516 39.318 2.918 1.00 39.11 321 GLY C C 1
ATOM 10427 O O . GLY C 1 327 ? 54.122 40.330 2.562 1.00 39.22 321 GLY C O 1
ATOM 10428 N N . ALA C 1 328 ? 54.119 38.216 3.367 1.00 39.41 322 ALA C N 1
ATOM 10429 C CA . ALA C 1 328 ? 55.570 38.051 3.389 1.00 39.78 322 ALA C CA 1
ATOM 10430 C C . ALA C 1 328 ? 56.161 38.090 1.982 1.00 40.02 322 ALA C C 1
ATOM 10431 O O . ALA C 1 328 ? 57.224 38.674 1.773 1.00 40.10 322 ALA C O 1
ATOM 10433 N N . THR C 1 329 ? 55.466 37.467 1.030 1.00 40.28 323 THR C N 1
ATOM 10434 C CA . THR C 1 329 ? 55.880 37.453 -0.375 1.00 40.59 323 THR C CA 1
ATOM 10435 C C . THR C 1 329 ? 55.852 38.864 -0.964 1.00 40.91 323 THR C C 1
ATOM 10436 O O . THR C 1 329 ? 56.763 39.256 -1.696 1.00 40.92 323 THR C O 1
ATOM 10440 N N . VAL C 1 330 ? 54.807 39.618 -0.628 1.00 41.35 324 VAL C N 1
ATOM 10441 C CA . VAL C 1 330 ? 54.662 41.006 -1.065 1.00 41.81 324 VAL C CA 1
ATOM 10442 C C . VAL C 1 330 ? 55.775 41.882 -0.477 1.00 42.15 324 VAL C C 1
ATOM 10443 O O . VAL C 1 330 ? 56.367 42.699 -1.186 1.00 42.17 324 VAL C O 1
ATOM 10447 N N . GLU C 1 331 ? 56.064 41.688 0.808 1.00 42.60 325 GLU C N 1
ATOM 10448 C CA . GLU C 1 331 ? 57.143 42.411 1.484 1.00 43.08 325 GLU C CA 1
ATOM 10449 C C . GLU C 1 331 ? 58.527 41.984 0.991 1.00 43.31 325 GLU C C 1
ATOM 10450 O O . GLU C 1 331 ? 59.453 42.795 0.958 1.00 43.36 325 GLU C O 1
ATOM 10456 N N . TRP C 1 332 ? 58.655 40.714 0.611 1.00 43.66 326 TRP C N 1
ATOM 10457 C CA . TRP C 1 332 ? 59.892 40.174 0.041 1.00 43.95 326 TRP C CA 1
ATOM 10458 C C . TRP C 1 332 ? 60.198 40.795 -1.324 1.00 44.26 326 TRP C C 1
ATOM 10459 O O . TRP C 1 332 ? 61.357 41.076 -1.637 1.00 44.32 326 TRP C O 1
ATOM 10470 N N . MET C 1 333 ? 59.155 41.006 -2.127 1.00 44.59 327 MET C N 1
ATOM 10471 C CA . MET C 1 333 ? 59.289 41.668 -3.427 1.00 45.02 327 MET C CA 1
ATOM 10472 C C . MET C 1 333 ? 59.733 43.123 -3.267 1.00 45.40 327 MET C C 1
ATOM 10473 O O . MET C 1 333 ? 60.428 43.666 -4.127 1.00 45.42 327 MET C O 1
ATOM 10478 N N . ARG C 1 334 ? 59.327 43.736 -2.157 1.00 45.93 328 ARG C N 1
ATOM 10479 C CA . ARG C 1 334 ? 59.652 45.125 -1.848 1.00 46.49 328 ARG C CA 1
ATOM 10480 C C . ARG C 1 334 ? 61.027 45.260 -1.187 1.00 46.73 328 ARG C C 1
ATOM 10481 O O . ARG C 1 334 ? 61.882 46.008 -1.665 1.00 46.85 328 ARG C O 1
ATOM 10489 N N . ARG C 1 335 ? 61.225 44.529 -0.092 1.00 47.10 329 ARG C N 1
ATOM 10490 C CA . ARG C 1 335 ? 62.431 44.633 0.730 1.00 47.45 329 ARG C CA 1
ATOM 10491 C C . ARG C 1 335 ? 63.654 43.965 0.093 1.00 47.62 329 ARG C C 1
ATOM 10492 O O . ARG C 1 335 ? 64.706 44.594 -0.046 1.00 47.65 329 ARG C O 1
ATOM 10500 N N . ASN C 1 336 ? 63.507 42.698 -0.291 1.00 47.82 330 ASN C N 1
ATOM 10501 C CA . ASN C 1 336 ? 64.630 41.901 -0.788 1.00 48.02 330 ASN C CA 1
ATOM 10502 C C . ASN C 1 336 ? 64.936 42.094 -2.271 1.00 48.12 330 ASN C C 1
ATOM 10503 O O . ASN C 1 336 ? 66.102 42.122 -2.669 1.00 48.12 330 ASN C O 1
ATOM 10508 N N . MET C 1 337 ? 63.888 42.225 -3.082 1.00 48.27 331 MET C N 1
ATOM 10509 C CA . MET C 1 337 ? 64.038 42.267 -4.537 1.00 48.47 331 MET C CA 1
ATOM 10510 C C . MET C 1 337 ? 63.951 43.671 -5.133 1.00 48.57 331 MET C C 1
ATOM 10511 O O . MET C 1 337 ? 64.366 43.886 -6.274 1.00 48.58 331 MET C O 1
ATOM 10516 N N . ASN C 1 338 ? 63.413 44.612 -4.357 1.00 48.80 332 ASN C N 1
ATOM 10517 C CA . ASN C 1 338 ? 63.267 46.013 -4.772 1.00 48.94 332 ASN C CA 1
ATOM 10518 C C . ASN C 1 338 ? 62.414 46.181 -6.040 1.00 49.07 332 ASN C C 1
ATOM 10519 O O . ASN C 1 338 ? 62.704 47.020 -6.897 1.00 49.07 332 ASN C O 1
ATOM 10524 N N . LEU C 1 339 ? 61.358 45.375 -6.143 1.00 49.24 333 LEU C N 1
ATOM 10525 C CA . LEU C 1 339 ? 60.468 45.394 -7.307 1.00 49.37 333 LEU C CA 1
ATOM 10526 C C . LEU C 1 339 ? 59.485 46.561 -7.267 1.00 49.51 333 LEU C C 1
ATOM 10527 O O . LEU C 1 339 ? 58.933 46.948 -8.300 1.00 49.55 333 LEU C O 1
ATOM 10532 N N . PHE C 1 340 ? 59.263 47.103 -6.071 1.00 49.66 334 PHE C N 1
ATOM 10533 C CA . PHE C 1 340 ? 58.438 48.297 -5.877 1.00 49.81 334 PHE C CA 1
ATOM 10534 C C . PHE C 1 340 ? 58.770 48.985 -4.553 1.00 49.90 334 PHE C C 1
ATOM 10535 O O . PHE C 1 340 ? 59.362 48.373 -3.659 1.00 49.85 334 PHE C O 1
ATOM 10543 N N . SER C 1 341 ? 58.384 50.255 -4.435 1.00 50.06 335 SER C N 1
ATOM 10544 C CA . SER C 1 341 ? 58.702 51.057 -3.254 1.00 50.22 335 SER C CA 1
ATOM 10545 C C . SER C 1 341 ? 57.542 51.131 -2.255 1.00 50.29 335 SER C C 1
ATOM 10546 O O . SER C 1 341 ? 57.584 50.485 -1.207 1.00 50.32 335 SER C O 1
ATOM 10549 N N . HIS C 1 342 ? 56.517 51.915 -2.581 1.00 50.38 336 HIS C N 1
ATOM 10550 C CA . HIS C 1 342 ? 55.358 52.074 -1.702 1.00 50.43 336 HIS C CA 1
ATOM 10551 C C . HIS C 1 342 ? 54.380 50.915 -1.876 1.00 50.42 336 HIS C C 1
ATOM 10552 O O . HIS C 1 342 ? 54.314 50.304 -2.946 1.00 50.42 336 HIS C O 1
ATOM 10559 N N . ILE C 1 343 ? 53.624 50.624 -0.819 1.00 50.36 337 ILE C N 1
ATOM 10560 C CA . ILE C 1 343 ? 52.667 49.512 -0.805 1.00 50.30 337 ILE C CA 1
ATOM 10561 C C . ILE C 1 343 ? 51.591 49.621 -1.900 1.00 50.21 337 ILE C C 1
ATOM 10562 O O . ILE C 1 343 ? 51.066 48.605 -2.360 1.00 50.22 337 ILE C O 1
ATOM 10567 N N . THR C 1 344 ? 51.288 50.848 -2.323 1.00 50.09 338 THR C N 1
ATOM 10568 C CA . THR C 1 344 ? 50.301 51.085 -3.381 1.00 49.94 338 THR C CA 1
ATOM 10569 C C . THR C 1 344 ? 50.782 50.595 -4.752 1.00 49.82 338 THR C C 1
ATOM 10570 O O . THR C 1 344 ? 49.968 50.294 -5.626 1.00 49.83 338 THR C O 1
ATOM 10574 N N . GLU C 1 345 ? 52.102 50.511 -4.922 1.00 49.65 339 GLU C N 1
ATOM 10575 C CA . GLU C 1 345 ? 52.707 50.081 -6.185 1.00 49.46 339 GLU C CA 1
ATOM 10576 C C . GLU C 1 345 ? 52.506 48.598 -6.482 1.00 49.24 339 GLU C C 1
ATOM 10577 O O . GLU C 1 345 ? 52.546 48.190 -7.644 1.00 49.29 339 GLU C O 1
ATOM 10583 N N . CYS C 1 346 ? 52.295 47.798 -5.437 1.00 48.94 340 CYS C N 1
ATOM 10584 C CA . CYS C 1 346 ? 52.052 46.366 -5.604 1.00 48.64 340 CYS C CA 1
ATOM 10585 C C . CYS C 1 346 ? 50.805 46.118 -6.452 1.00 48.41 340 CYS C C 1
ATOM 10586 O O . CYS C 1 346 ? 50.875 45.433 -7.471 1.00 48.42 340 CYS C O 1
ATOM 10589 N N . GLU C 1 347 ? 49.677 46.693 -6.039 1.00 48.14 341 GLU C N 1
ATOM 10590 C CA . GLU C 1 347 ? 48.439 46.586 -6.810 1.00 47.85 341 GLU C CA 1
ATOM 10591 C C . GLU C 1 347 ? 48.525 47.390 -8.108 1.00 47.64 341 GLU C C 1
ATOM 10592 O O . GLU C 1 347 ? 48.002 46.963 -9.135 1.00 47.57 341 GLU C O 1
ATOM 10598 N N . LYS C 1 348 ? 49.197 48.540 -8.055 1.00 47.40 342 LYS C N 1
ATOM 10599 C CA . LYS C 1 348 ? 49.356 49.414 -9.223 1.00 47.19 342 LYS C CA 1
ATOM 10600 C C . LYS C 1 348 ? 50.086 48.725 -10.380 1.00 46.99 342 LYS C C 1
ATOM 10601 O O . LYS C 1 348 ? 49.622 48.769 -11.520 1.00 46.95 342 LYS C O 1
ATOM 10607 N N . LEU C 1 349 ? 51.219 48.092 -10.083 1.00 46.75 343 LEU C N 1
ATOM 10608 C CA . LEU C 1 349 ? 52.021 47.426 -11.112 1.00 46.50 343 LEU C CA 1
ATOM 10609 C C . LEU C 1 349 ? 51.371 46.140 -11.617 1.00 46.30 343 LEU C C 1
ATOM 10610 O O . LEU C 1 349 ? 51.457 45.822 -12.803 1.00 46.32 343 LEU C O 1
ATOM 10615 N N . ALA C 1 350 ? 50.713 45.413 -10.717 1.00 46.06 344 ALA C N 1
ATOM 10616 C CA . ALA C 1 350 ? 50.038 44.164 -11.071 1.00 45.84 344 ALA C CA 1
ATOM 10617 C C . ALA C 1 350 ? 48.806 44.388 -11.954 1.00 45.68 344 ALA C C 1
ATOM 10618 O O . ALA C 1 350 ? 48.443 43.518 -12.752 1.00 45.61 344 ALA C O 1
ATOM 10620 N N . ARG C 1 351 ? 48.175 45.553 -11.809 1.00 45.47 345 ARG C N 1
ATOM 10621 C CA . ARG C 1 351 ? 47.026 45.925 -12.639 1.00 45.30 345 ARG C CA 1
ATOM 10622 C C . ARG C 1 351 ? 47.455 46.520 -13.982 1.00 45.05 345 ARG C C 1
ATOM 10623 O O . ARG C 1 351 ? 46.646 46.609 -14.909 1.00 45.00 345 ARG C O 1
ATOM 10631 N N . SER C 1 352 ? 48.723 46.922 -14.078 1.00 44.77 346 SER C N 1
ATOM 10632 C CA . SER C 1 352 ? 49.283 47.493 -15.309 1.00 44.47 346 SER C CA 1
ATOM 10633 C C . SER C 1 352 ? 49.351 46.475 -16.446 1.00 44.21 346 SER C C 1
ATOM 10634 O O . SER C 1 352 ? 49.236 46.836 -17.619 1.00 44.21 346 SER C O 1
ATOM 10637 N N . VAL C 1 353 ? 49.546 45.207 -16.088 1.00 43.79 347 VAL C N 1
ATOM 10638 C CA . VAL C 1 353 ? 49.550 44.111 -17.057 1.00 43.40 347 VAL C CA 1
ATOM 10639 C C . VAL C 1 353 ? 48.244 43.313 -16.991 1.00 43.07 347 VAL C C 1
ATOM 10640 O O . VAL C 1 353 ? 47.710 43.092 -15.901 1.00 43.08 347 VAL C O 1
ATOM 10644 N N . PRO C 1 354 ? 47.717 42.894 -18.161 1.00 42.74 348 PRO C N 1
ATOM 10645 C CA . PRO C 1 354 ? 46.466 42.129 -18.216 1.00 42.42 348 PRO C CA 1
ATOM 10646 C C . PRO C 1 354 ? 46.591 40.718 -17.639 1.00 42.07 348 PRO C C 1
ATOM 10647 O O . PRO C 1 354 ? 45.648 40.221 -17.020 1.00 42.07 348 PRO C O 1
ATOM 10651 N N . GLY C 1 355 ? 47.746 40.090 -17.849 1.00 41.63 349 GLY C N 1
ATOM 10652 C CA . GLY C 1 355 ? 48.005 38.732 -17.375 1.00 41.02 349 GLY C CA 1
ATOM 10653 C C . GLY C 1 355 ? 49.479 38.506 -17.105 1.00 40.55 349 GLY C C 1
ATOM 10654 O O . GLY C 1 355 ? 50.281 39.438 -17.178 1.00 40.49 349 GLY C O 1
ATOM 10655 N N . THR C 1 356 ? 49.837 37.262 -16.796 1.00 40.17 350 THR C N 1
ATOM 10656 C CA . THR C 1 356 ? 51.220 36.921 -16.454 1.00 39.69 350 THR C CA 1
ATOM 10657 C C . THR C 1 356 ? 52.008 36.335 -17.633 1.00 39.37 350 THR C C 1
ATOM 10658 O O . THR C 1 356 ? 53.163 35.931 -17.475 1.00 39.29 350 THR C O 1
ATOM 10662 N N . GLN C 1 357 ? 51.377 36.306 -18.810 1.00 39.00 351 GLN C N 1
ATOM 10663 C CA . GLN C 1 357 ? 51.978 35.786 -20.053 1.00 38.59 351 GLN C CA 1
ATOM 10664 C C . GLN C 1 357 ? 52.378 34.307 -19.992 1.00 38.11 351 GLN C C 1
ATOM 10665 O O . GLN C 1 357 ? 53.049 33.801 -20.896 1.00 38.22 351 GLN C O 1
ATOM 10671 N N . GLY C 1 358 ? 51.966 33.619 -18.932 1.00 37.51 352 GLY C N 1
ATOM 10672 C CA . GLY C 1 358 ? 52.291 32.209 -18.756 1.00 36.67 352 GLY C CA 1
ATOM 10673 C C . GLY C 1 358 ? 53.453 31.954 -17.814 1.00 36.12 352 GLY C C 1
ATOM 10674 O O . GLY C 1 358 ? 54.073 30.889 -17.865 1.00 36.10 352 GLY C O 1
ATOM 10675 N N . ILE C 1 359 ? 53.757 32.931 -16.961 1.00 35.38 353 ILE C N 1
ATOM 10676 C CA . ILE C 1 359 ? 54.735 32.725 -15.893 1.00 34.72 353 ILE C CA 1
ATOM 10677 C C . ILE C 1 359 ? 54.024 32.315 -14.605 1.00 34.24 353 ILE C C 1
ATOM 10678 O O . ILE C 1 359 ? 52.865 32.680 -14.375 1.00 34.03 353 ILE C O 1
ATOM 10683 N N . VAL C 1 360 ? 54.715 31.535 -13.782 1.00 33.59 354 VAL C N 1
ATOM 10684 C CA . VAL C 1 360 ? 54.188 31.147 -12.482 1.00 33.13 354 VAL C CA 1
ATOM 10685 C C . VAL C 1 360 ? 55.256 31.355 -11.420 1.00 32.94 354 VAL C C 1
ATOM 10686 O O . VAL C 1 360 ? 56.397 30.914 -11.573 1.00 32.68 354 VAL C O 1
ATOM 10690 N N . PHE C 1 361 ? 54.866 32.042 -10.353 1.00 32.67 355 PHE C N 1
ATOM 10691 C CA . PHE C 1 361 ? 55.728 32.298 -9.217 1.00 32.70 355 PHE C CA 1
ATOM 10692 C C . PHE C 1 361 ? 55.167 31.514 -8.032 1.00 32.65 355 PHE C C 1
ATOM 10693 O O . PHE C 1 361 ? 54.134 31.879 -7.474 1.00 32.59 355 PHE C O 1
ATOM 10701 N N . VAL C 1 362 ? 55.837 30.420 -7.676 1.00 32.62 356 VAL C N 1
ATOM 10702 C CA . VAL C 1 362 ? 55.461 29.647 -6.495 1.00 32.73 356 VAL C CA 1
ATOM 10703 C C . VAL C 1 362 ? 56.304 30.140 -5.320 1.00 33.02 356 VAL C C 1
ATOM 10704 O O . VAL C 1 362 ? 57.512 29.889 -5.276 1.00 32.97 356 VAL C O 1
ATOM 10708 N N . PRO C 1 363 ? 55.669 30.852 -4.369 1.00 33.32 357 PRO C N 1
ATOM 10709 C CA . PRO C 1 363 ? 56.389 31.496 -3.278 1.00 33.63 357 PRO C CA 1
ATOM 10710 C C . PRO C 1 363 ? 56.542 30.575 -2.070 1.00 33.97 357 PRO C C 1
ATOM 10711 O O . PRO C 1 363 ? 56.260 30.974 -0.937 1.00 34.05 357 PRO C O 1
ATOM 10715 N N . ALA C 1 364 ? 56.994 29.350 -2.324 1.00 34.34 358 ALA C N 1
ATOM 10716 C CA . ALA C 1 364 ? 57.166 28.349 -1.279 1.00 34.83 358 ALA C CA 1
ATOM 10717 C C . ALA C 1 364 ? 58.546 28.456 -0.630 1.00 35.14 358 ALA C C 1
ATOM 10718 O O . ALA C 1 364 ? 59.267 27.464 -0.519 1.00 35.21 358 ALA C O 1
ATOM 10720 N N . PHE C 1 365 ? 58.898 29.665 -0.191 1.00 35.57 359 PHE C N 1
ATOM 10721 C CA . PHE C 1 365 ? 60.194 29.933 0.441 1.00 36.06 359 PHE C CA 1
ATOM 10722 C C . PHE C 1 365 ? 60.421 29.050 1.665 1.00 36.49 359 PHE C C 1
ATOM 10723 O O . PHE C 1 365 ? 61.559 28.696 1.982 1.00 36.63 359 PHE C O 1
ATOM 10731 N N . SER C 1 366 ? 59.328 28.702 2.340 1.00 37.00 360 SER C N 1
ATOM 10732 C CA . SER C 1 366 ? 59.362 27.869 3.538 1.00 37.45 360 SER C CA 1
ATOM 10733 C C . SER C 1 366 ? 58.795 26.473 3.259 1.00 37.79 360 SER C C 1
ATOM 10734 O O . SER C 1 366 ? 58.533 25.701 4.185 1.00 37.92 360 SER C O 1
ATOM 10737 N N . GLY C 1 367 ? 58.620 26.155 1.978 1.00 38.06 361 GLY C N 1
ATOM 10738 C CA . GLY C 1 367 ? 58.003 24.898 1.565 1.00 38.49 361 GLY C CA 1
ATOM 10739 C C . GLY C 1 367 ? 56.500 25.039 1.432 1.00 38.84 361 GLY C C 1
ATOM 10740 O O . GLY C 1 367 ? 55.918 26.022 1.896 1.00 38.83 361 GLY C O 1
ATOM 10741 N N . LEU C 1 368 ? 55.866 24.059 0.793 1.00 39.27 362 LEU C N 1
ATOM 10742 C CA . LEU C 1 368 ? 54.415 24.073 0.652 1.00 39.69 362 LEU C CA 1
ATOM 10743 C C . LEU C 1 368 ? 53.712 23.555 1.900 1.00 39.99 362 LEU C C 1
ATOM 10744 O O . LEU C 1 368 ? 54.216 22.669 2.595 1.00 40.08 362 LEU C O 1
ATOM 10749 N N . LEU C 1 369 ? 52.550 24.137 2.177 1.00 40.37 363 LEU C N 1
ATOM 10750 C CA . LEU C 1 369 ? 51.684 23.706 3.264 1.00 40.75 363 LEU C CA 1
ATOM 10751 C C . LEU C 1 369 ? 50.416 23.127 2.640 1.00 40.99 363 LEU C C 1
ATOM 10752 O O . LEU C 1 369 ? 50.485 22.131 1.916 1.00 41.05 363 LEU C O 1
ATOM 10757 N N . ALA C 1 370 ? 49.271 23.756 2.914 1.00 41.24 364 ALA C N 1
ATOM 10758 C CA . ALA C 1 370 ? 48.004 23.458 2.232 1.00 41.34 364 ALA C CA 1
ATOM 10759 C C . ALA C 1 370 ? 47.677 21.948 2.190 1.00 41.42 364 ALA C C 1
ATOM 10760 O O . ALA C 1 370 ? 47.975 21.237 3.151 1.00 41.56 364 ALA C O 1
ATOM 10762 N N . PRO C 1 371 ? 47.046 21.455 1.100 1.00 41.41 365 PRO C N 1
ATOM 10763 C CA . PRO C 1 371 ? 46.869 20.002 0.991 1.00 41.36 365 PRO C CA 1
ATOM 10764 C C . PRO C 1 371 ? 48.084 19.251 0.431 1.00 41.32 365 PRO C C 1
ATOM 10765 O O . PRO C 1 371 ? 48.023 18.030 0.266 1.00 41.34 365 PRO C O 1
ATOM 10769 N N . TYR C 1 372 ? 49.167 19.970 0.140 1.00 41.21 366 TYR C N 1
ATOM 10770 C CA . TYR C 1 372 ? 50.369 19.358 -0.432 1.00 41.17 366 TYR C CA 1
ATOM 10771 C C . TYR C 1 372 ? 51.646 19.694 0.344 1.00 41.12 366 TYR C C 1
ATOM 10772 O O . TYR C 1 372 ? 52.587 20.272 -0.211 1.00 41.24 366 TYR C O 1
ATOM 10781 N N . TRP C 1 373 ? 51.673 19.327 1.625 1.00 40.96 367 TRP C N 1
ATOM 10782 C CA . TRP C 1 373 ? 52.848 19.553 2.471 1.00 40.91 367 TRP C CA 1
ATOM 10783 C C . TRP C 1 373 ? 54.107 18.911 1.890 1.00 40.60 367 TRP C C 1
ATOM 10784 O O . TRP C 1 373 ? 54.264 17.687 1.895 1.00 40.59 367 TRP C O 1
ATOM 10795 N N . ASP C 1 374 ? 54.986 19.766 1.376 1.00 40.29 368 ASP C N 1
ATOM 10796 C CA . ASP C 1 374 ? 56.217 19.345 0.721 1.00 39.98 368 ASP C CA 1
ATOM 10797 C C . ASP C 1 374 ? 57.369 20.203 1.242 1.00 39.61 368 ASP C C 1
ATOM 10798 O O . ASP C 1 374 ? 57.531 21.352 0.819 1.00 39.70 368 ASP C O 1
ATOM 10803 N N . PRO C 1 375 ? 58.168 19.649 2.177 1.00 39.18 369 PRO C N 1
ATOM 10804 C CA . PRO C 1 375 ? 59.273 20.387 2.797 1.00 38.78 369 PRO C CA 1
ATOM 10805 C C . PRO C 1 375 ? 60.432 20.670 1.839 1.00 38.27 369 PRO C C 1
ATOM 10806 O O . PRO C 1 375 ? 61.218 21.585 2.083 1.00 38.29 369 PRO C O 1
ATOM 10810 N N . SER C 1 376 ? 60.530 19.892 0.762 1.00 37.78 370 SER C N 1
ATOM 10811 C CA . SER C 1 376 ? 61.594 20.070 -0.228 1.00 37.22 370 SER C CA 1
ATOM 10812 C C . SER C 1 376 ? 61.349 21.257 -1.160 1.00 36.71 370 SER C C 1
ATOM 10813 O O . SER C 1 376 ? 62.292 21.802 -1.736 1.00 36.72 370 SER C O 1
ATOM 10816 N N . ALA C 1 377 ? 60.085 21.651 -1.298 1.00 35.99 371 ALA C N 1
ATOM 10817 C CA . ALA C 1 377 ? 59.701 22.752 -2.181 1.00 35.37 371 ALA C CA 1
ATOM 10818 C C . ALA C 1 377 ? 60.295 24.088 -1.739 1.00 34.92 371 ALA C C 1
ATOM 10819 O O . ALA C 1 377 ? 60.349 24.395 -0.546 1.00 34.85 371 ALA C O 1
ATOM 10821 N N . ARG C 1 378 ? 60.752 24.869 -2.714 1.00 34.32 372 ARG C N 1
ATOM 10822 C CA . ARG C 1 378 ? 61.336 26.181 -2.451 1.00 33.82 372 ARG C CA 1
ATOM 10823 C C . ARG C 1 378 ? 60.755 27.254 -3.374 1.00 33.41 372 ARG C C 1
ATOM 10824 O O . ARG C 1 378 ? 59.950 26.949 -4.257 1.00 33.25 372 ARG C O 1
ATOM 10832 N N . GLY C 1 379 ? 61.153 28.505 -3.148 1.00 32.93 373 GLY C N 1
ATOM 10833 C CA . GLY C 1 379 ? 60.724 29.630 -3.975 1.00 32.40 373 GLY C CA 1
ATOM 10834 C C . GLY C 1 379 ? 61.187 29.470 -5.408 1.00 32.03 373 GLY C C 1
ATOM 10835 O O . GLY C 1 379 ? 62.381 29.311 -5.671 1.00 31.93 373 GLY C O 1
ATOM 10836 N N . THR C 1 380 ? 60.236 29.507 -6.336 1.00 31.67 374 THR C N 1
ATOM 10837 C CA . THR C 1 380 ? 60.523 29.236 -7.743 1.00 31.33 374 THR C CA 1
ATOM 10838 C C . THR C 1 380 ? 59.663 30.063 -8.694 1.00 31.08 374 THR C C 1
ATOM 10839 O O . THR C 1 380 ? 58.460 30.235 -8.476 1.00 31.01 374 THR C O 1
ATOM 10843 N N . ILE C 1 381 ? 60.305 30.576 -9.738 1.00 30.79 375 ILE C N 1
ATOM 10844 C CA . ILE C 1 381 ? 59.624 31.275 -10.822 1.00 30.68 375 ILE C CA 1
ATOM 10845 C C . ILE C 1 381 ? 59.922 30.544 -12.125 1.00 30.59 375 ILE C C 1
ATOM 10846 O O . ILE C 1 381 ? 61.082 30.273 -12.440 1.00 30.39 375 ILE C O 1
ATOM 10851 N N . VAL C 1 382 ? 58.869 30.215 -12.868 1.00 30.65 376 VAL C N 1
ATOM 10852 C CA . VAL C 1 382 ? 59.009 29.554 -14.165 1.00 30.80 376 VAL C CA 1
ATOM 10853 C C . VAL C 1 382 ? 58.273 30.314 -15.270 1.00 30.94 376 VAL C C 1
ATOM 10854 O O . VAL C 1 382 ? 57.364 31.095 -14.994 1.00 30.88 376 VAL C O 1
ATOM 10858 N N . GLY C 1 383 ? 58.688 30.083 -16.514 1.00 31.16 377 GLY C N 1
ATOM 10859 C CA . GLY C 1 383 ? 57.997 30.607 -17.694 1.00 31.56 377 GLY C CA 1
ATOM 10860 C C . GLY C 1 383 ? 58.437 31.967 -18.207 1.00 31.84 377 GLY C C 1
ATOM 10861 O O . GLY C 1 383 ? 57.797 32.524 -19.098 1.00 31.90 377 GLY C O 1
ATOM 10862 N N . MET C 1 384 ? 59.528 32.500 -17.662 1.00 32.21 378 MET C N 1
ATOM 10863 C CA . MET C 1 384 ? 59.957 33.865 -17.986 1.00 32.54 378 MET C CA 1
ATOM 10864 C C . MET C 1 384 ? 60.541 34.029 -19.393 1.00 32.78 378 MET C C 1
ATOM 10865 O O . MET C 1 384 ? 61.202 33.131 -19.917 1.00 32.66 378 MET C O 1
ATOM 10870 N N . THR C 1 385 ? 60.266 35.186 -19.992 1.00 33.23 379 THR C N 1
ATOM 10871 C CA . THR C 1 385 ? 60.858 35.592 -21.268 1.00 33.70 379 THR C CA 1
ATOM 10872 C C . THR C 1 385 ? 61.462 36.986 -21.094 1.00 33.95 379 THR C C 1
ATOM 10873 O O . THR C 1 385 ? 61.405 37.555 -20.001 1.00 34.06 379 THR C O 1
ATOM 10877 N N . LEU C 1 386 ? 62.038 37.534 -22.162 1.00 34.32 380 LEU C N 1
ATOM 10878 C CA . LEU C 1 386 ? 62.593 38.888 -22.121 1.00 34.66 380 LEU C CA 1
ATOM 10879 C C . LEU C 1 386 ? 61.503 39.951 -21.962 1.00 34.88 380 LEU C C 1
ATOM 10880 O O . LEU C 1 386 ? 61.779 41.066 -21.518 1.00 35.04 380 LEU C O 1
ATOM 10885 N N . LYS C 1 387 ? 60.270 39.590 -22.316 1.00 35.05 381 LYS C N 1
ATOM 10886 C CA . LYS C 1 387 ? 59.117 40.486 -22.197 1.00 35.24 381 LYS C CA 1
ATOM 10887 C C . LYS C 1 387 ? 58.470 40.448 -20.807 1.00 35.23 381 LYS C C 1
ATOM 10888 O O . LYS C 1 387 ? 57.574 41.245 -20.511 1.00 35.27 381 LYS C O 1
ATOM 10894 N N . THR C 1 388 ? 58.930 39.523 -19.965 1.00 35.11 382 THR C N 1
ATOM 10895 C CA . THR C 1 388 ? 58.501 39.446 -18.568 1.00 34.95 382 THR C CA 1
ATOM 10896 C C . THR C 1 388 ? 59.082 40.615 -17.774 1.00 34.95 382 THR C C 1
ATOM 10897 O O . THR C 1 388 ? 60.302 40.789 -17.708 1.00 34.93 382 THR C O 1
ATOM 10901 N N . THR C 1 389 ? 58.202 41.413 -17.177 1.00 34.80 383 THR C N 1
ATOM 10902 C CA . THR C 1 389 ? 58.619 42.542 -16.352 1.00 34.77 383 THR C CA 1
ATOM 10903 C C . THR C 1 389 ? 58.271 42.289 -14.888 1.00 34.82 383 THR C C 1
ATOM 10904 O O . THR C 1 389 ? 57.666 41.266 -14.554 1.00 34.87 383 THR C O 1
ATOM 10908 N N . ARG C 1 390 ? 58.655 43.227 -14.025 1.00 34.88 384 ARG C N 1
ATOM 10909 C CA . ARG C 1 390 ? 58.330 43.171 -12.600 1.00 34.97 384 ARG C CA 1
ATOM 10910 C C . ARG C 1 390 ? 56.817 43.176 -12.360 1.00 34.95 384 ARG C C 1
ATOM 10911 O O . ARG C 1 390 ? 56.342 42.639 -11.360 1.00 35.00 384 ARG C O 1
ATOM 10919 N N . ALA C 1 391 ? 56.077 43.776 -13.292 1.00 34.90 385 ALA C N 1
ATOM 10920 C CA . ALA C 1 391 ? 54.618 43.829 -13.240 1.00 34.89 385 ALA C CA 1
ATOM 10921 C C . ALA C 1 391 ? 53.999 42.434 -13.336 1.00 34.80 385 ALA C C 1
ATOM 10922 O O . ALA C 1 391 ? 53.049 42.119 -12.613 1.00 34.86 385 ALA C O 1
ATOM 10924 N N . HIS C 1 392 ? 54.546 41.609 -14.227 1.00 34.66 386 HIS C N 1
ATOM 10925 C CA . HIS C 1 392 ? 54.091 40.230 -14.399 1.00 34.56 386 HIS C CA 1
ATOM 10926 C C . HIS C 1 392 ? 54.385 39.389 -13.159 1.00 34.44 386 HIS C C 1
ATOM 10927 O O . HIS C 1 392 ? 53.548 38.590 -12.738 1.00 34.56 386 HIS C O 1
ATOM 10934 N N . VAL C 1 393 ? 55.570 39.587 -12.580 1.00 34.29 387 VAL C N 1
ATOM 10935 C CA . VAL C 1 393 ? 56.016 38.846 -11.394 1.00 34.01 387 VAL C CA 1
ATOM 10936 C C . VAL C 1 393 ? 55.149 39.161 -10.169 1.00 33.93 387 VAL C C 1
ATOM 10937 O O . VAL C 1 393 ? 54.792 38.259 -9.406 1.00 33.83 387 VAL C O 1
ATOM 10941 N N . ILE C 1 394 ? 54.813 40.438 -9.994 1.00 33.79 388 ILE C N 1
ATOM 10942 C CA . ILE C 1 394 ? 53.971 40.871 -8.878 1.00 33.59 388 ILE C CA 1
ATOM 10943 C C . ILE C 1 394 ? 52.574 40.254 -8.974 1.00 33.39 388 ILE C C 1
ATOM 10944 O O . ILE C 1 394 ? 52.065 39.712 -7.988 1.00 33.45 388 ILE C O 1
ATOM 10949 N N . ARG C 1 395 ? 51.976 40.310 -10.165 1.00 33.09 389 ARG C N 1
ATOM 10950 C CA . ARG C 1 395 ? 50.672 39.690 -10.410 1.00 32.83 389 ARG C CA 1
ATOM 10951 C C . ARG C 1 395 ? 50.724 38.174 -10.208 1.00 32.51 389 ARG C C 1
ATOM 10952 O O . ARG C 1 395 ? 49.765 37.578 -9.712 1.00 32.65 389 ARG C O 1
ATOM 10960 N N . ALA C 1 396 ? 51.845 37.564 -10.592 1.00 32.01 390 ALA C N 1
ATOM 10961 C CA . ALA C 1 396 ? 52.050 36.126 -10.422 1.00 31.50 390 ALA C CA 1
ATOM 10962 C C . ALA C 1 396 ? 52.083 35.737 -8.946 1.00 31.13 390 ALA C C 1
ATOM 10963 O O . ALA C 1 396 ? 51.517 34.713 -8.562 1.00 31.08 390 ALA C O 1
ATOM 10965 N N . ALA C 1 397 ? 52.733 36.565 -8.129 1.00 30.76 391 ALA C N 1
ATOM 10966 C CA . ALA C 1 397 ? 52.778 36.365 -6.680 1.00 30.48 391 ALA C CA 1
ATOM 10967 C C . ALA C 1 397 ? 51.378 36.375 -6.071 1.00 30.21 391 ALA C C 1
ATOM 10968 O O . ALA C 1 397 ? 51.057 35.538 -5.224 1.00 30.20 391 ALA C O 1
ATOM 10970 N N . LEU C 1 398 ? 50.551 37.317 -6.523 1.00 29.99 392 LEU C N 1
ATOM 10971 C CA . LEU C 1 398 ? 49.173 37.444 -6.055 1.00 29.68 392 LEU C CA 1
ATOM 10972 C C . LEU C 1 398 ? 48.324 36.249 -6.478 1.00 29.35 392 LEU C C 1
ATOM 10973 O O . LEU C 1 398 ? 47.583 35.694 -5.665 1.00 29.26 392 LEU C O 1
ATOM 10978 N N . GLN C 1 399 ? 48.445 35.853 -7.745 1.00 28.89 393 GLN C N 1
ATOM 10979 C CA . GLN C 1 399 ? 47.747 34.673 -8.260 1.00 28.47 393 GLN C CA 1
ATOM 10980 C C . GLN C 1 399 ? 48.100 33.438 -7.436 1.00 28.18 393 GLN C C 1
ATOM 10981 O O . GLN C 1 399 ? 47.223 32.645 -7.096 1.00 28.09 393 GLN C O 1
ATOM 10987 N N . ALA C 1 400 ? 49.383 33.304 -7.102 1.00 27.75 394 ALA C N 1
ATOM 10988 C CA . ALA C 1 400 ? 49.886 32.178 -6.318 1.00 27.54 394 ALA C CA 1
ATOM 10989 C C . ALA C 1 400 ? 49.231 32.064 -4.942 1.00 27.32 394 ALA C C 1
ATOM 10990 O O . ALA C 1 400 ? 48.939 30.960 -4.487 1.00 27.22 394 ALA C O 1
ATOM 10992 N N . ILE C 1 401 ? 49.008 33.203 -4.286 1.00 27.22 395 ILE C N 1
ATOM 10993 C CA . ILE C 1 401 ? 48.306 33.235 -2.999 1.00 27.13 395 ILE C CA 1
ATOM 10994 C C . ILE C 1 401 ? 46.866 32.747 -3.177 1.00 27.02 395 ILE C C 1
ATOM 10995 O O . ILE C 1 401 ? 46.352 31.991 -2.351 1.00 26.75 395 ILE C O 1
ATOM 11000 N N . ALA C 1 402 ? 46.234 33.176 -4.267 1.00 27.00 396 ALA C N 1
ATOM 11001 C CA . ALA C 1 402 ? 44.863 32.785 -4.581 1.00 27.02 396 ALA C CA 1
ATOM 11002 C C . ALA C 1 402 ? 44.751 31.319 -5.000 1.00 27.02 396 ALA C C 1
ATOM 11003 O O . ALA C 1 402 ? 43.769 30.654 -4.670 1.00 27.01 396 ALA C O 1
ATOM 11005 N N . LEU C 1 403 ? 45.758 30.826 -5.719 1.00 27.25 397 LEU C N 1
ATOM 11006 C CA . LEU C 1 403 ? 45.775 29.445 -6.212 1.00 27.50 397 LEU C CA 1
ATOM 11007 C C . LEU C 1 403 ? 45.965 28.431 -5.084 1.00 27.71 397 LEU C C 1
ATOM 11008 O O . LEU C 1 403 ? 45.313 27.383 -5.072 1.00 27.47 397 LEU C O 1
ATOM 11013 N N . GLN C 1 404 ? 46.858 28.746 -4.146 1.00 27.97 398 GLN C N 1
ATOM 11014 C CA . GLN C 1 404 ? 47.060 27.913 -2.956 1.00 28.31 398 GLN C CA 1
ATOM 11015 C C . GLN C 1 404 ? 45.787 27.906 -2.123 1.00 28.35 398 GLN C C 1
ATOM 11016 O O . GLN C 1 404 ? 45.346 26.856 -1.653 1.00 28.44 398 GLN C O 1
ATOM 11022 N N . LEU C 1 405 ? 45.207 29.093 -1.959 1.00 28.62 399 LEU C N 1
ATOM 11023 C CA . LEU C 1 405 ? 43.944 29.289 -1.256 1.00 28.88 399 LEU C CA 1
ATOM 11024 C C . LEU C 1 405 ? 42.833 28.453 -1.889 1.00 28.79 399 LEU C C 1
ATOM 11025 O O . LEU C 1 405 ? 42.041 27.827 -1.182 1.00 28.70 399 LEU C O 1
ATOM 11030 N N . ASN C 1 406 ? 42.789 28.450 -3.222 1.00 28.66 400 ASN C N 1
ATOM 11031 C CA . ASN C 1 406 ? 41.830 27.647 -3.982 1.00 28.64 400 ASN C CA 1
ATOM 11032 C C . ASN C 1 406 ? 41.949 26.151 -3.681 1.00 28.63 400 ASN C C 1
ATOM 11033 O O . ASN C 1 406 ? 40.942 25.454 -3.541 1.00 28.59 400 ASN C O 1
ATOM 11038 N N . ASP C 1 407 ? 43.186 25.673 -3.577 1.00 28.63 401 ASP C N 1
ATOM 11039 C CA . ASP C 1 407 ? 43.462 24.268 -3.285 1.00 28.69 401 ASP C CA 1
ATOM 11040 C C . ASP C 1 407 ? 43.127 23.877 -1.845 1.00 28.68 401 ASP C C 1
ATOM 11041 O O . ASP C 1 407 ? 42.734 22.736 -1.588 1.00 28.61 401 ASP C O 1
ATOM 11046 N N . VAL C 1 408 ? 43.288 24.824 -0.920 1.00 28.74 402 VAL C N 1
ATOM 11047 C CA . VAL C 1 408 ? 42.884 24.635 0.476 1.00 28.87 402 VAL C CA 1
ATOM 11048 C C . VAL C 1 408 ? 41.373 24.418 0.545 1.00 29.06 402 VAL C C 1
ATOM 11049 O O . VAL C 1 408 ? 40.903 23.421 1.107 1.00 28.93 402 VAL C O 1
ATOM 11053 N N . VAL C 1 409 ? 40.628 25.353 -0.048 1.00 29.21 403 VAL C N 1
ATOM 11054 C CA . VAL C 1 409 ? 39.166 25.304 -0.096 1.00 29.60 403 VAL C CA 1
ATOM 11055 C C . VAL C 1 409 ? 38.672 23.999 -0.726 1.00 29.91 403 VAL C C 1
ATOM 11056 O O . VAL C 1 409 ? 37.777 23.347 -0.183 1.00 29.96 403 VAL C O 1
ATOM 11060 N N . GLY C 1 410 ? 39.270 23.627 -1.859 1.00 30.37 404 GLY C N 1
ATOM 11061 C CA . GLY C 1 410 ? 38.926 22.395 -2.574 1.00 30.81 404 GLY C CA 1
ATOM 11062 C C . GLY C 1 410 ? 39.057 21.145 -1.723 1.00 31.24 404 GLY C C 1
ATOM 11063 O O . GLY C 1 410 ? 38.218 20.244 -1.796 1.00 31.25 404 GLY C O 1
ATOM 11064 N N . SER C 1 411 ? 40.114 21.096 -0.916 1.00 31.59 405 SER C N 1
ATOM 11065 C CA . SER C 1 411 ? 40.332 20.003 0.032 1.00 31.99 405 SER C CA 1
ATOM 11066 C C . SER C 1 411 ? 39.286 20.011 1.143 1.00 32.28 405 SER C C 1
ATOM 11067 O O . SER C 1 411 ? 38.746 18.962 1.499 1.00 32.22 405 SER C O 1
ATOM 11070 N N . MET C 1 412 ? 39.011 21.200 1.678 1.00 32.76 406 MET C N 1
ATOM 11071 C CA . MET C 1 412 ? 38.028 21.383 2.748 1.00 33.24 406 MET C CA 1
ATOM 11072 C C . MET C 1 412 ? 36.639 20.917 2.343 1.00 33.71 406 MET C C 1
ATOM 11073 O O . MET C 1 412 ? 35.985 20.186 3.089 1.00 33.60 406 MET C O 1
ATOM 11078 N N . LYS C 1 413 ? 36.199 21.348 1.162 1.00 34.20 407 LYS C N 1
ATOM 11079 C CA . LYS C 1 413 ? 34.862 21.031 0.656 1.00 34.80 407 LYS C CA 1
ATOM 11080 C C . LYS C 1 413 ? 34.574 19.530 0.637 1.00 35.10 407 LYS C C 1
ATOM 11081 O O . LYS C 1 413 ? 33.486 19.100 1.022 1.00 35.21 407 LYS C O 1
ATOM 11087 N N . ARG C 1 414 ? 35.554 18.740 0.204 1.00 35.67 408 ARG C N 1
ATOM 11088 C CA . ARG C 1 414 ? 35.425 17.283 0.204 1.00 36.17 408 ARG C CA 1
ATOM 11089 C C . ARG C 1 414 ? 35.524 16.696 1.612 1.00 36.32 408 ARG C C 1
ATOM 11090 O O . ARG C 1 414 ? 34.844 15.718 1.928 1.00 36.37 408 ARG C O 1
ATOM 11098 N N . ASP C 1 415 ? 36.366 17.300 2.450 1.00 36.53 409 ASP C N 1
ATOM 11099 C CA . ASP C 1 415 ? 36.510 16.882 3.847 1.00 36.74 409 ASP C CA 1
ATOM 11100 C C . ASP C 1 415 ? 35.240 17.163 4.650 1.00 36.74 409 ASP C C 1
ATOM 11101 O O . ASP C 1 415 ? 34.803 16.330 5.448 1.00 36.79 409 ASP C O 1
ATOM 11106 N N . ALA C 1 416 ? 34.655 18.336 4.421 1.00 36.82 410 ALA C N 1
ATOM 11107 C CA . ALA C 1 416 ? 33.454 18.771 5.131 1.00 36.91 410 ALA C CA 1
ATOM 11108 C C . ALA C 1 416 ? 32.178 18.180 4.540 1.00 37.05 410 ALA C C 1
ATOM 11109 O O . ALA C 1 416 ? 31.165 18.058 5.232 1.00 37.09 410 ALA C O 1
ATOM 11111 N N . GLY C 1 417 ? 32.233 17.816 3.260 1.00 37.15 411 GLY C N 1
ATOM 11112 C CA . GLY C 1 417 ? 31.067 17.301 2.549 1.00 37.27 411 GLY C CA 1
ATOM 11113 C C . GLY C 1 417 ? 30.055 18.386 2.230 1.00 37.29 411 GLY C C 1
ATOM 11114 O O . GLY C 1 417 ? 28.852 18.126 2.176 1.00 37.42 411 GLY C O 1
ATOM 11115 N N . LEU C 1 418 ? 30.543 19.607 2.025 1.00 37.29 412 LEU C N 1
ATOM 11116 C CA . LEU C 1 418 ? 29.677 20.741 1.707 1.00 37.25 412 LEU C CA 1
ATOM 11117 C C . LEU C 1 418 ? 30.364 21.780 0.827 1.00 37.14 412 LEU C C 1
ATOM 11118 O O . LEU C 1 418 ? 31.582 21.743 0.633 1.00 37.05 412 LEU C O 1
ATOM 11123 N N . ASN C 1 419 ? 29.567 22.706 0.304 1.00 36.99 413 ASN C N 1
ATOM 11124 C CA . ASN C 1 419 ? 30.068 23.773 -0.550 1.00 36.97 413 ASN C CA 1
ATOM 11125 C C . ASN C 1 419 ? 30.327 25.068 0.217 1.00 36.86 413 ASN C C 1
ATOM 11126 O O . ASN C 1 419 ? 29.777 25.283 1.301 1.00 36.84 413 ASN C O 1
ATOM 11131 N N . LEU C 1 420 ? 31.175 25.917 -0.358 1.00 36.68 414 LEU C N 1
ATOM 11132 C CA . LEU C 1 420 ? 31.490 27.223 0.207 1.00 36.61 414 LEU C CA 1
ATOM 11133 C C . LEU C 1 420 ? 30.369 28.223 -0.084 1.00 36.59 414 LEU C C 1
ATOM 11134 O O . LEU C 1 420 ? 30.062 28.503 -1.246 1.00 36.52 414 LEU C O 1
ATOM 11139 N N . SER C 1 421 ? 29.761 28.748 0.979 1.00 36.54 415 SER C N 1
ATOM 11140 C CA . SER C 1 421 ? 28.674 29.724 0.863 1.00 36.54 415 SER C CA 1
ATOM 11141 C C . SER C 1 421 ? 29.192 31.061 0.340 1.00 36.44 415 SER C C 1
ATOM 11142 O O . SER C 1 421 ? 28.635 31.626 -0.604 1.00 36.47 415 SER C O 1
ATOM 11145 N N . SER C 1 422 ? 30.257 31.551 0.972 1.00 36.28 416 SER C N 1
ATOM 11146 C CA . SER C 1 422 ? 30.948 32.781 0.587 1.00 36.14 416 SER C CA 1
ATOM 11147 C C . SER C 1 422 ? 32.226 32.887 1.407 1.00 36.01 416 SER C C 1
ATOM 11148 O O . SER C 1 422 ? 32.316 32.312 2.495 1.00 36.07 416 SER C O 1
ATOM 11151 N N . LEU C 1 423 ? 33.210 33.615 0.887 1.00 35.79 417 LEU C N 1
ATOM 11152 C CA . LEU C 1 423 ? 34.446 33.849 1.627 1.00 35.57 417 LEU C CA 1
ATOM 11153 C C . LEU C 1 423 ? 34.511 35.275 2.158 1.00 35.61 417 LEU C C 1
ATOM 11154 O O . LEU C 1 423 ? 34.464 36.241 1.394 1.00 35.62 417 LEU C O 1
ATOM 11159 N N . ARG C 1 424 ? 34.610 35.393 3.476 1.00 35.56 418 ARG C N 1
ATOM 11160 C CA . ARG C 1 424 ? 34.792 36.682 4.124 1.00 35.61 418 ARG C CA 1
ATOM 11161 C C . ARG C 1 424 ? 36.273 36.888 4.398 1.00 35.67 418 ARG C C 1
ATOM 11162 O O . ARG C 1 424 ? 36.950 35.991 4.901 1.00 35.62 418 ARG C O 1
ATOM 11170 N N . VAL C 1 425 ? 36.773 38.065 4.040 1.00 35.75 419 VAL C N 1
ATOM 11171 C CA . VAL C 1 425 ? 38.209 38.329 4.052 1.00 35.96 419 VAL C CA 1
ATOM 11172 C C . VAL C 1 425 ? 38.582 39.464 5.004 1.00 36.15 419 VAL C C 1
ATOM 11173 O O . VAL C 1 425 ? 37.808 40.400 5.205 1.00 36.17 419 VAL C O 1
ATOM 11177 N N . ASP C 1 426 ? 39.766 39.361 5.599 1.00 36.37 420 ASP C N 1
ATOM 11178 C CA . ASP C 1 426 ? 40.327 40.435 6.417 1.00 36.58 420 ASP C CA 1
ATOM 11179 C C . ASP C 1 426 ? 41.858 40.397 6.381 1.00 36.68 420 ASP C C 1
ATOM 11180 O O . ASP C 1 426 ? 42.447 39.630 5.614 1.00 36.58 420 ASP C O 1
ATOM 11185 N N . GLY C 1 427 ? 42.494 41.231 7.200 1.00 36.84 421 GLY C N 1
ATOM 11186 C CA . GLY C 1 427 ? 43.950 41.345 7.206 1.00 37.07 421 GLY C CA 1
ATOM 11187 C C . GLY C 1 427 ? 44.449 42.379 6.214 1.00 37.25 421 GLY C C 1
ATOM 11188 O O . GLY C 1 427 ? 43.655 43.054 5.555 1.00 37.19 421 GLY C O 1
ATOM 11189 N N . GLY C 1 428 ? 45.773 42.486 6.104 1.00 37.46 422 GLY C N 1
ATOM 11190 C CA . GLY C 1 428 ? 46.424 43.494 5.266 1.00 37.74 422 GLY C CA 1
ATOM 11191 C C . GLY C 1 428 ? 46.219 43.350 3.769 1.00 37.89 422 GLY C C 1
ATOM 11192 O O . GLY C 1 428 ? 45.897 44.328 3.091 1.00 38.07 422 GLY C O 1
ATOM 11193 N N . LEU C 1 429 ? 46.407 42.137 3.249 1.00 37.99 423 LEU C N 1
ATOM 11194 C CA . LEU C 1 429 ? 46.260 41.880 1.811 1.00 38.07 423 LEU C CA 1
ATOM 11195 C C . LEU C 1 429 ? 44.813 41.897 1.309 1.00 37.93 423 LEU C C 1
ATOM 11196 O O . LEU C 1 429 ? 44.578 41.873 0.100 1.00 38.09 423 LEU C O 1
ATOM 11201 N N . SER C 1 430 ? 43.851 41.932 2.229 1.00 37.81 424 SER C N 1
ATOM 11202 C CA . SER C 1 430 ? 42.438 42.030 1.853 1.00 37.65 424 SER C CA 1
ATOM 11203 C C . SER C 1 430 ? 42.101 43.421 1.309 1.00 37.56 424 SER C C 1
ATOM 11204 O O . SER C 1 430 ? 41.072 43.606 0.657 1.00 37.63 424 SER C O 1
ATOM 11207 N N . LYS C 1 431 ? 42.977 44.387 1.585 1.00 37.41 425 LYS C N 1
ATOM 11208 C CA . LYS C 1 431 ? 42.866 45.733 1.024 0.50 37.24 425 LYS C CA 1
ATOM 11209 C C . LYS C 1 431 ? 43.382 45.782 -0.415 1.00 37.15 425 LYS C C 1
ATOM 11210 O O . LYS C 1 431 ? 43.034 46.690 -1.174 1.00 37.19 425 LYS C O 1
ATOM 11216 N N . ASN C 1 432 ? 44.214 44.806 -0.779 1.00 36.98 426 ASN C N 1
ATOM 11217 C CA . ASN C 1 432 ? 44.660 44.632 -2.161 1.00 36.66 426 ASN C CA 1
ATOM 11218 C C . ASN C 1 432 ? 43.488 44.150 -3.015 1.00 36.45 426 ASN C C 1
ATOM 11219 O O . ASN C 1 432 ? 43.185 42.955 -3.066 1.00 36.40 426 ASN C O 1
ATOM 11224 N N . GLY C 1 433 ? 42.834 45.107 -3.672 1.00 36.14 427 GLY C N 1
ATOM 11225 C CA . GLY C 1 433 ? 41.617 44.863 -4.443 1.00 35.67 427 GLY C CA 1
ATOM 11226 C C . GLY C 1 433 ? 41.740 43.838 -5.553 1.00 35.38 427 GLY C C 1
ATOM 11227 O O . GLY C 1 433 ? 40.801 43.082 -5.805 1.00 35.35 427 GLY C O 1
ATOM 11228 N N . LEU C 1 434 ? 42.896 43.813 -6.215 1.00 35.05 428 LEU C N 1
ATOM 11229 C CA . LEU C 1 434 ? 43.150 42.864 -7.301 1.00 34.67 428 LEU C CA 1
ATOM 11230 C C . LEU C 1 434 ? 43.183 41.417 -6.811 1.00 34.44 428 LEU C C 1
ATOM 11231 O O . LEU C 1 434 ? 42.611 40.531 -7.449 1.00 34.29 428 LEU C O 1
ATOM 11236 N N . LEU C 1 435 ? 43.851 41.188 -5.682 1.00 34.23 429 LEU C N 1
ATOM 11237 C CA . LEU C 1 435 ? 43.929 39.857 -5.076 1.00 34.06 429 LEU C CA 1
ATOM 11238 C C . LEU C 1 435 ? 42.541 39.287 -4.778 1.00 33.89 429 LEU C C 1
ATOM 11239 O O . LEU C 1 435 ? 42.290 38.101 -5.003 1.00 33.91 429 LEU C O 1
ATOM 11244 N N . MET C 1 436 ? 41.645 40.143 -4.286 1.00 33.72 430 MET C N 1
ATOM 11245 C CA . MET C 1 436 ? 40.267 39.750 -3.990 1.00 33.52 430 MET C CA 1
ATOM 11246 C C . MET C 1 436 ? 39.520 39.329 -5.251 1.00 33.34 430 MET C C 1
ATOM 11247 O O . MET C 1 436 ? 38.803 38.326 -5.250 1.00 33.28 430 MET C O 1
ATOM 11252 N N . GLU C 1 437 ? 39.712 40.094 -6.325 1.00 33.19 431 GLU C N 1
ATOM 11253 C CA . GLU C 1 437 ? 39.106 39.804 -7.623 1.00 32.91 431 GLU C CA 1
ATOM 11254 C C . GLU C 1 437 ? 39.596 38.474 -8.194 1.00 32.62 431 GLU C C 1
ATOM 11255 O O . GLU C 1 437 ? 38.798 37.683 -8.700 1.00 32.62 431 GLU C O 1
ATOM 11261 N N . ILE C 1 438 ? 40.903 38.229 -8.097 1.00 32.27 432 ILE C N 1
ATOM 11262 C CA . ILE C 1 438 ? 41.499 36.969 -8.555 1.00 31.84 432 ILE C CA 1
ATOM 11263 C C . ILE C 1 438 ? 40.947 35.788 -7.753 1.00 31.56 432 ILE C C 1
ATOM 11264 O O . ILE C 1 438 ? 40.625 34.738 -8.317 1.00 31.40 432 ILE C O 1
ATOM 11269 N N . GLN C 1 439 ? 40.819 35.978 -6.441 1.00 31.30 433 GLN C N 1
ATOM 11270 C CA . GLN C 1 439 ? 40.339 34.924 -5.551 1.00 31.16 433 GLN C CA 1
ATOM 11271 C C . GLN C 1 439 ? 38.879 34.559 -5.807 1.00 31.16 433 GLN C C 1
ATOM 11272 O O . GLN C 1 439 ? 38.539 33.376 -5.883 1.00 31.00 433 GLN C O 1
ATOM 11278 N N . ALA C 1 440 ? 38.026 35.575 -5.935 1.00 31.30 434 ALA C N 1
ATOM 11279 C CA . ALA C 1 440 ? 36.608 35.369 -6.226 1.00 31.59 434 ALA C CA 1
ATOM 11280 C C . ALA C 1 440 ? 36.420 34.604 -7.534 1.00 31.80 434 ALA C C 1
ATOM 11281 O O . ALA C 1 440 ? 35.563 33.722 -7.626 1.00 31.80 434 ALA C O 1
ATOM 11283 N N . SER C 1 441 ? 37.239 34.943 -8.530 1.00 32.10 435 SER C N 1
ATOM 11284 C CA . SER C 1 441 ? 37.225 34.276 -9.832 1.00 32.48 435 SER C CA 1
ATOM 11285 C C . SER C 1 441 ? 37.504 32.780 -9.705 1.00 32.53 435 SER C C 1
ATOM 11286 O O . SER C 1 441 ? 36.720 31.961 -10.181 1.00 32.60 435 SER C O 1
ATOM 11289 N N . LEU C 1 442 ? 38.609 32.434 -9.043 1.00 32.74 436 LEU C N 1
ATOM 11290 C CA . LEU C 1 442 ? 39.029 31.038 -8.898 1.00 32.82 436 LEU C CA 1
ATOM 11291 C C . LEU C 1 442 ? 38.052 30.207 -8.069 1.00 32.86 436 LEU C C 1
ATOM 11292 O O . LEU C 1 442 ? 37.749 29.063 -8.422 1.00 32.80 436 LEU C O 1
ATOM 11297 N N . LEU C 1 443 ? 37.562 30.790 -6.976 1.00 33.02 437 LEU C N 1
ATOM 11298 C CA . LEU C 1 443 ? 36.663 30.091 -6.059 1.00 33.20 437 LEU C CA 1
ATOM 11299 C C . LEU C 1 443 ? 35.240 29.970 -6.597 1.00 33.30 437 LEU C C 1
ATOM 11300 O O . LEU C 1 443 ? 34.544 28.993 -6.309 1.00 33.31 437 LEU C O 1
ATOM 11305 N N . GLY C 1 444 ? 34.816 30.962 -7.376 1.00 33.47 438 GLY C N 1
ATOM 11306 C CA . GLY C 1 444 ? 33.470 30.977 -7.945 1.00 33.56 438 GLY C CA 1
ATOM 11307 C C . GLY C 1 444 ? 32.405 31.328 -6.922 1.00 33.66 438 GLY C C 1
ATOM 11308 O O . GLY C 1 444 ? 31.253 30.910 -7.048 1.00 33.85 438 GLY C O 1
ATOM 11309 N N . VAL C 1 445 ? 32.801 32.089 -5.903 1.00 33.62 439 VAL C N 1
ATOM 11310 C CA . VAL C 1 445 ? 31.879 32.584 -4.877 1.00 33.61 439 VAL C CA 1
ATOM 11311 C C . VAL C 1 445 ? 32.131 34.068 -4.622 1.00 33.55 439 VAL C C 1
ATOM 11312 O O . VAL C 1 445 ? 33.183 34.597 -4.994 1.00 33.59 439 VAL C O 1
ATOM 11316 N N . ASP C 1 446 ? 31.167 34.735 -3.990 1.00 33.48 440 ASP C N 1
ATOM 11317 C CA . ASP C 1 446 ? 31.326 36.132 -3.601 1.00 33.45 440 ASP C CA 1
ATOM 11318 C C . ASP C 1 446 ? 32.309 36.286 -2.445 1.00 33.39 440 ASP C C 1
ATOM 11319 O O . ASP C 1 446 ? 32.183 35.616 -1.416 1.00 33.35 440 ASP C O 1
ATOM 11324 N N . ILE C 1 447 ? 33.293 37.160 -2.637 1.00 33.25 441 ILE C N 1
ATOM 11325 C CA . ILE C 1 447 ? 34.183 37.576 -1.561 1.00 33.11 441 ILE C CA 1
ATOM 11326 C C . ILE C 1 447 ? 33.578 38.788 -0.858 1.00 33.00 441 ILE C C 1
ATOM 11327 O O . ILE C 1 447 ? 33.212 39.774 -1.505 1.00 32.97 441 ILE C O 1
ATOM 11332 N N . LEU C 1 448 ? 33.455 38.693 0.464 1.00 32.75 442 LEU C N 1
ATOM 11333 C CA . LEU C 1 448 ? 32.879 39.763 1.272 1.00 32.67 442 LEU C CA 1
ATOM 11334 C C . LEU C 1 448 ? 33.969 40.495 2.050 1.00 32.59 442 LEU C C 1
ATOM 11335 O O . LEU C 1 448 ? 34.665 39.901 2.879 1.00 32.42 442 LEU C O 1
ATOM 11340 N N . VAL C 1 449 ? 34.113 41.786 1.761 1.00 32.48 443 VAL C N 1
ATOM 11341 C CA . VAL C 1 449 ? 35.154 42.620 2.360 1.00 32.50 443 VAL C CA 1
ATOM 11342 C C . VAL C 1 449 ? 34.536 43.614 3.346 1.00 32.54 443 VAL C C 1
ATOM 11343 O O . VAL C 1 449 ? 33.811 44.523 2.937 1.00 32.40 443 VAL C O 1
ATOM 11347 N N . PRO C 1 450 ? 34.811 43.439 4.652 1.00 32.65 444 PRO C N 1
ATOM 11348 C CA . PRO C 1 450 ? 34.305 44.386 5.641 1.00 32.69 444 PRO C CA 1
ATOM 11349 C C . PRO C 1 450 ? 35.093 45.694 5.634 1.00 32.78 444 PRO C C 1
ATOM 11350 O O . PRO C 1 450 ? 36.326 45.678 5.557 1.00 32.86 444 PRO C O 1
ATOM 11354 N N . SER C 1 451 ? 34.378 46.814 5.696 1.00 32.84 445 SER C N 1
ATOM 11355 C CA . SER C 1 451 ? 35.004 48.129 5.831 1.00 32.94 445 SER C CA 1
ATOM 11356 C C . SER C 1 451 ? 35.649 48.252 7.209 1.00 32.95 445 SER C C 1
ATOM 11357 O O . SER C 1 451 ? 36.759 48.771 7.346 1.00 32.97 445 SER C O 1
ATOM 11360 N N . MET C 1 452 ? 34.940 47.755 8.220 1.00 32.96 446 MET C N 1
ATOM 11361 C CA . MET C 1 452 ? 35.445 47.687 9.583 1.00 32.85 446 MET C CA 1
ATOM 11362 C C . MET C 1 452 ? 36.439 46.527 9.684 1.00 32.81 446 MET C C 1
ATOM 11363 O O . MET C 1 452 ? 36.050 45.356 9.691 1.00 32.84 446 MET C O 1
ATOM 11368 N N . HIS C 1 453 ? 37.722 46.869 9.761 1.00 32.75 447 HIS C N 1
ATOM 11369 C CA . HIS C 1 453 ? 38.807 45.891 9.625 1.00 32.68 447 HIS C CA 1
ATOM 11370 C C . HIS C 1 453 ? 39.068 45.012 10.853 1.00 32.43 447 HIS C C 1
ATOM 11371 O O . HIS C 1 453 ? 39.564 43.891 10.715 1.00 32.55 447 HIS C O 1
ATOM 11378 N N . GLU C 1 454 ? 38.722 45.511 12.037 1.00 32.06 448 GLU C N 1
ATOM 11379 C CA . GLU C 1 454 ? 39.065 44.841 13.298 1.00 31.70 448 GLU C CA 1
ATOM 11380 C C . GLU C 1 454 ? 38.156 43.655 13.637 1.00 31.12 448 GLU C C 1
ATOM 11381 O O . GLU C 1 454 ? 37.522 43.620 14.696 1.00 31.04 448 GLU C O 1
ATOM 11387 N N . THR C 1 455 ? 38.121 42.673 12.742 1.00 30.45 449 THR C N 1
ATOM 11388 C CA . THR C 1 455 ? 37.238 41.518 12.896 1.00 29.86 449 THR C CA 1
ATOM 11389 C C . THR C 1 455 ? 37.736 40.497 13.924 1.00 29.16 449 THR C C 1
ATOM 11390 O O . THR C 1 455 ? 36.933 39.781 14.522 1.00 29.09 449 THR C O 1
ATOM 11394 N N . THR C 1 456 ? 39.051 40.437 14.131 1.00 28.39 450 THR C N 1
ATOM 11395 C CA . THR C 1 456 ? 39.627 39.567 15.160 1.00 27.70 450 THR C CA 1
ATOM 11396 C C . THR C 1 456 ? 39.181 40.014 16.555 1.00 26.95 450 THR C C 1
ATOM 11397 O O . THR C 1 456 ? 38.709 39.201 17.352 1.00 26.76 450 THR C O 1
ATOM 11401 N N . ALA C 1 457 ? 39.322 41.309 16.836 1.00 26.07 451 ALA C N 1
ATOM 11402 C CA . ALA C 1 457 ? 38.894 41.873 18.115 1.00 25.36 451 ALA C CA 1
ATOM 11403 C C . ALA C 1 457 ? 37.376 41.834 18.273 1.00 24.90 451 ALA C C 1
ATOM 11404 O O . ALA C 1 457 ? 36.870 41.603 19.373 1.00 24.44 451 ALA C O 1
ATOM 11406 N N . LEU C 1 458 ? 36.657 42.043 17.169 1.00 24.46 452 LEU C N 1
ATOM 11407 C CA . LEU C 1 458 ? 35.191 42.034 17.186 1.00 24.27 452 LEU C CA 1
ATOM 11408 C C . LEU C 1 458 ? 34.622 40.707 17.687 1.00 23.97 452 LEU C C 1
ATOM 11409 O O . LEU C 1 458 ? 33.682 40.701 18.476 1.00 24.10 452 LEU C O 1
ATOM 11414 N N . GLY C 1 459 ? 35.202 39.597 17.233 1.00 23.85 453 GLY C N 1
ATOM 11415 C CA . GLY C 1 459 ? 34.762 38.259 17.632 1.00 23.62 453 GLY C CA 1
ATOM 11416 C C . GLY C 1 459 ? 34.632 38.101 19.137 1.00 23.67 453 GLY C C 1
ATOM 11417 O O . GLY C 1 459 ? 33.602 37.641 19.632 1.00 23.54 453 GLY C O 1
ATOM 11418 N N . ALA C 1 460 ? 35.674 38.506 19.860 1.00 23.40 454 ALA C N 1
ATOM 11419 C CA . ALA C 1 460 ? 35.692 38.426 21.319 1.00 23.50 454 ALA C CA 1
ATOM 11420 C C . ALA C 1 460 ? 34.683 39.380 21.955 1.00 23.35 454 ALA C C 1
ATOM 11421 O O . ALA C 1 460 ? 34.060 39.046 22.964 1.00 23.41 454 ALA C O 1
ATOM 11423 N N . ALA C 1 461 ? 34.524 40.559 21.352 1.00 23.28 455 ALA C N 1
ATOM 11424 C CA . ALA C 1 461 ? 33.570 41.564 21.820 1.00 23.43 455 ALA C CA 1
ATOM 11425 C C . ALA C 1 461 ? 32.124 41.101 21.646 1.00 23.57 455 ALA C C 1
ATOM 11426 O O . ALA C 1 461 ? 31.280 41.362 22.505 1.00 23.71 455 ALA C O 1
ATOM 11428 N N . LEU C 1 462 ? 31.849 40.421 20.533 1.00 23.73 456 LEU C N 1
ATOM 11429 C CA . LEU C 1 462 ? 30.525 39.854 20.265 1.00 23.85 456 LEU C CA 1
ATOM 11430 C C . LEU C 1 462 ? 30.194 38.746 21.262 1.00 24.10 456 LEU C C 1
ATOM 11431 O O . LEU C 1 462 ? 29.076 38.685 21.777 1.00 24.00 456 LEU C O 1
ATOM 11436 N N . CYS C 1 463 ? 31.173 37.883 21.532 1.00 24.32 457 CYS C N 1
ATOM 11437 C CA . CYS C 1 463 ? 31.033 36.828 22.537 1.00 24.72 457 CYS C CA 1
ATOM 11438 C C . CYS C 1 463 ? 30.644 37.413 23.893 1.00 24.90 457 CYS C C 1
ATOM 11439 O O . CYS C 1 463 ? 29.665 36.976 24.503 1.00 25.01 457 CYS C O 1
ATOM 11442 N N . ALA C 1 464 ? 31.406 38.413 24.340 1.00 25.14 458 ALA C N 1
ATOM 11443 C CA . ALA C 1 464 ? 31.159 39.093 25.610 1.00 25.31 458 ALA C CA 1
ATOM 11444 C C . ALA C 1 464 ? 29.843 39.871 25.598 1.00 25.64 458 ALA C C 1
ATOM 11445 O O . ALA C 1 464 ? 29.132 39.906 26.603 1.00 25.67 458 ALA C O 1
ATOM 11447 N N . GLY C 1 465 ? 29.530 40.482 24.457 1.00 26.06 459 GLY C N 1
ATOM 11448 C CA . GLY C 1 465 ? 28.299 41.254 24.287 1.00 26.69 459 GLY C CA 1
ATOM 11449 C C . GLY C 1 465 ? 27.046 40.398 24.322 1.00 27.25 459 GLY C C 1
ATOM 11450 O O . GLY C 1 465 ? 26.030 40.799 24.895 1.00 27.29 459 GLY C O 1
ATOM 11451 N N . LEU C 1 466 ? 27.123 39.219 23.708 1.00 27.72 460 LEU C N 1
ATOM 11452 C CA . LEU C 1 466 ? 26.016 38.264 23.712 1.00 28.31 460 LEU C CA 1
ATOM 11453 C C . LEU C 1 466 ? 25.746 37.748 25.125 1.00 28.73 460 LEU C C 1
ATOM 11454 O O . LEU C 1 466 ? 24.592 37.591 25.526 1.00 28.93 460 LEU C O 1
ATOM 11459 N N . ALA C 1 467 ? 26.820 37.509 25.874 1.00 29.23 461 ALA C N 1
ATOM 11460 C CA . ALA C 1 467 ? 26.727 37.034 27.252 1.00 29.66 461 ALA C CA 1
ATOM 11461 C C . ALA C 1 467 ? 26.227 38.116 28.210 1.00 30.05 461 ALA C C 1
ATOM 11462 O O . ALA C 1 467 ? 25.507 37.817 29.165 1.00 30.11 461 ALA C O 1
ATOM 11464 N N . ALA C 1 468 ? 26.607 39.366 27.946 1.00 30.43 462 ALA C N 1
ATOM 11465 C CA . ALA C 1 468 ? 26.227 40.501 28.790 1.00 30.87 462 ALA C CA 1
ATOM 11466 C C . ALA C 1 468 ? 24.803 40.977 28.522 1.00 31.23 462 ALA C C 1
ATOM 11467 O O . ALA C 1 468 ? 24.142 41.510 29.415 1.00 31.35 462 ALA C O 1
ATOM 11469 N N . GLY C 1 469 ? 24.345 40.790 27.287 1.00 31.48 463 GLY C N 1
ATOM 11470 C CA . GLY C 1 469 ? 23.015 41.230 26.880 1.00 31.78 463 GLY C CA 1
ATOM 11471 C C . GLY C 1 469 ? 23.018 42.504 26.056 1.00 31.97 463 GLY C C 1
ATOM 11472 O O . GLY C 1 469 ? 21.986 43.167 25.932 1.00 32.08 463 GLY C O 1
ATOM 11473 N N . VAL C 1 470 ? 24.180 42.853 25.504 1.00 32.16 464 VAL C N 1
ATOM 11474 C CA . VAL C 1 470 ? 24.303 43.982 24.576 1.00 32.31 464 VAL C CA 1
ATOM 11475 C C . VAL C 1 470 ? 23.631 43.609 23.255 1.00 32.46 464 VAL C C 1
ATOM 11476 O O . VAL C 1 470 ? 22.922 44.420 22.651 1.00 32.63 464 VAL C O 1
ATOM 11480 N N . TRP C 1 471 ? 23.876 42.376 22.817 1.00 32.60 465 TRP C N 1
ATOM 11481 C CA . TRP C 1 471 ? 23.155 41.770 21.705 1.00 32.72 465 TRP C CA 1
ATOM 11482 C C . TRP C 1 471 ? 22.473 40.496 22.210 1.00 32.94 465 TRP C C 1
ATOM 11483 O O . TRP C 1 471 ? 23.032 39.772 23.038 1.00 32.96 465 TRP C O 1
ATOM 11494 N N . THR C 1 472 ? 21.261 40.241 21.723 1.00 33.21 466 THR C N 1
ATOM 11495 C CA . THR C 1 472 ? 20.427 39.147 22.232 1.00 33.41 466 THR C CA 1
ATOM 11496 C C . THR C 1 472 ? 20.595 37.831 21.473 1.00 33.55 466 THR C C 1
ATOM 11497 O O . THR C 1 472 ? 20.457 36.753 22.056 1.00 33.68 466 THR C O 1
ATOM 11501 N N . SER C 1 473 ? 20.891 37.918 20.178 1.00 33.57 467 SER C N 1
ATOM 11502 C CA . SER C 1 473 ? 21.008 36.728 19.338 1.00 33.64 467 SER C CA 1
ATOM 11503 C C . SER C 1 473 ? 22.018 36.921 18.214 1.00 33.59 467 SER C C 1
ATOM 11504 O O . SER C 1 473 ? 22.489 38.033 17.977 1.00 33.64 467 SER C O 1
ATOM 11507 N N . LEU C 1 474 ? 22.346 35.830 17.524 1.00 33.71 468 LEU C N 1
ATOM 11508 C CA . LEU C 1 474 ? 23.232 35.889 16.363 1.00 33.67 468 LEU C CA 1
ATOM 11509 C C . LEU C 1 474 ? 22.571 36.641 15.210 1.00 33.62 468 LEU C C 1
ATOM 11510 O O . LEU C 1 474 ? 23.253 37.267 14.398 1.00 33.60 468 LEU C O 1
ATOM 11515 N N . GLU C 1 475 ? 21.240 36.581 15.160 1.00 33.60 469 GLU C N 1
ATOM 11516 C CA . GLU C 1 475 ? 20.449 37.301 14.164 1.00 33.58 469 GLU C CA 1
ATOM 11517 C C . GLU C 1 475 ? 20.582 38.818 14.331 1.00 33.22 469 GLU C C 1
ATOM 11518 O O . GLU C 1 475 ? 20.757 39.541 13.349 1.00 33.12 469 GLU C O 1
ATOM 11524 N N . GLU C 1 476 ? 20.504 39.288 15.576 1.00 32.95 470 GLU C N 1
ATOM 11525 C CA . GLU C 1 476 ? 20.672 40.710 15.885 1.00 32.73 470 GLU C CA 1
ATOM 11526 C C . GLU C 1 476 ? 22.075 41.190 15.516 1.00 32.30 470 GLU C C 1
ATOM 11527 O O . GLU C 1 476 ? 22.238 42.272 14.953 1.00 32.17 470 GLU C O 1
ATOM 11533 N N . VAL C 1 477 ? 23.076 40.372 15.839 1.00 31.98 471 VAL C N 1
ATOM 11534 C CA . VAL C 1 477 ? 24.474 40.660 15.511 1.00 31.63 471 VAL C CA 1
ATOM 11535 C C . VAL C 1 477 ? 24.664 40.914 14.009 1.00 31.65 471 VAL C C 1
ATOM 11536 O O . VAL C 1 477 ? 25.295 41.899 13.622 1.00 31.34 471 VAL C O 1
ATOM 11540 N N . LYS C 1 478 ? 24.105 40.034 13.177 1.00 31.69 472 LYS C N 1
ATOM 11541 C CA . LYS C 1 478 ? 24.193 40.172 11.719 1.00 31.93 472 LYS C CA 1
ATOM 11542 C C . LYS C 1 478 ? 23.443 41.408 11.217 1.00 32.01 472 LYS C C 1
ATOM 11543 O O . LYS C 1 478 ? 23.897 42.084 10.290 1.00 31.98 472 LYS C O 1
ATOM 11549 N N . ALA C 1 479 ? 22.299 41.693 11.838 1.00 32.29 473 ALA C N 1
ATOM 11550 C CA . ALA C 1 479 ? 21.467 42.841 11.474 1.00 32.44 473 ALA C CA 1
ATOM 11551 C C . ALA C 1 479 ? 22.180 44.163 11.751 1.00 32.64 473 ALA C C 1
ATOM 11552 O O . ALA C 1 479 ? 22.196 45.054 10.900 1.00 32.62 473 ALA C O 1
ATOM 11554 N N . VAL C 1 480 ? 22.778 44.270 12.937 1.00 32.94 474 VAL C N 1
ATOM 11555 C CA . VAL C 1 480 ? 23.547 45.454 13.334 1.00 33.16 474 VAL C CA 1
ATOM 11556 C C . VAL C 1 480 ? 24.731 45.685 12.390 1.00 33.39 474 VAL C C 1
ATOM 11557 O O . VAL C 1 480 ? 24.985 46.818 11.973 1.00 33.23 474 VAL C O 1
ATOM 11561 N N . SER C 1 481 ? 25.437 44.606 12.049 1.00 33.76 475 SER C N 1
ATOM 11562 C CA . SER C 1 481 ? 26.605 44.679 11.169 1.00 34.27 475 SER C CA 1
ATOM 11563 C C . SER C 1 481 ? 26.255 45.195 9.775 1.00 34.67 475 SER C C 1
ATOM 11564 O O . SER C 1 481 ? 26.927 46.085 9.257 1.00 34.68 475 SER C O 1
ATOM 11567 N N . ARG C 1 482 ? 25.204 44.631 9.180 1.00 35.30 476 ARG C N 1
ATOM 11568 C CA . ARG C 1 482 ? 24.727 45.051 7.861 1.00 35.99 476 ARG C CA 1
ATOM 11569 C C . ARG C 1 482 ? 24.334 46.531 7.867 1.00 36.22 476 ARG C C 1
ATOM 11570 O O . ARG C 1 482 ? 24.648 47.267 6.930 1.00 36.36 476 ARG C O 1
ATOM 11578 N N . ARG C 1 483 ? 23.663 46.951 8.937 1.00 36.67 477 ARG C N 1
ATOM 11579 C CA . ARG C 1 483 ? 23.192 48.327 9.091 1.00 37.16 477 ARG C CA 1
ATOM 11580 C C . ARG C 1 483 ? 24.337 49.326 9.266 1.00 37.37 477 ARG C C 1
ATOM 11581 O O . ARG C 1 483 ? 24.358 50.370 8.612 1.00 37.41 477 ARG C O 1
ATOM 11589 N N . GLU C 1 484 ? 25.285 48.993 10.140 1.00 37.63 478 GLU C N 1
ATOM 11590 C CA . GLU C 1 484 ? 26.298 49.954 10.588 1.00 37.98 478 GLU C CA 1
ATOM 11591 C C . GLU C 1 484 ? 27.660 49.834 9.903 1.00 38.22 478 GLU C C 1
ATOM 11592 O O . GLU C 1 484 ? 28.299 50.847 9.613 1.00 38.29 478 GLU C O 1
ATOM 11598 N N . ASN C 1 485 ? 28.104 48.604 9.657 1.00 38.53 479 ASN C N 1
ATOM 11599 C CA . ASN C 1 485 ? 29.415 48.363 9.058 1.00 38.86 479 ASN C CA 1
ATOM 11600 C C . ASN C 1 485 ? 29.304 47.816 7.636 1.00 39.09 479 ASN C C 1
ATOM 11601 O O . ASN C 1 485 ? 29.058 46.626 7.439 1.00 39.22 479 ASN C O 1
ATOM 11606 N N . SER C 1 486 ? 29.492 48.694 6.654 1.00 39.28 480 SER C N 1
ATOM 11607 C CA . SER C 1 486 ? 29.318 48.347 5.239 1.00 39.49 480 SER C CA 1
ATOM 11608 C C . SER C 1 486 ? 30.240 47.219 4.770 1.00 39.59 480 SER C C 1
ATOM 11609 O O . SER C 1 486 ? 31.415 47.168 5.142 1.00 39.67 480 SER C O 1
ATOM 11612 N N . TRP C 1 487 ? 29.687 46.320 3.958 1.00 39.79 481 TRP C N 1
ATOM 11613 C CA . TRP C 1 487 ? 30.440 45.215 3.366 1.00 39.97 481 TRP C CA 1
ATOM 11614 C C . TRP C 1 487 ? 30.505 45.377 1.850 1.00 40.09 481 TRP C C 1
ATOM 11615 O O . TRP C 1 487 ? 29.491 45.655 1.203 1.00 40.02 481 TRP C O 1
ATOM 11626 N N . LYS C 1 488 ? 31.699 45.204 1.289 1.00 40.23 482 LYS C N 1
ATOM 11627 C CA . LYS C 1 488 ? 31.889 45.263 -0.156 1.00 40.39 482 LYS C CA 1
ATOM 11628 C C . LYS C 1 488 ? 31.891 43.852 -0.741 1.00 40.43 482 LYS C C 1
ATOM 11629 O O . LYS C 1 488 ? 32.638 42.983 -0.283 1.00 40.45 482 LYS C O 1
ATOM 11635 N N . THR C 1 489 ? 31.041 43.628 -1.741 1.00 40.43 483 THR C N 1
ATOM 11636 C CA . THR C 1 489 ? 30.926 42.319 -2.382 1.00 40.53 483 THR C CA 1
ATOM 11637 C C . THR C 1 489 ? 31.775 42.261 -3.647 1.00 40.58 483 THR C C 1
ATOM 11638 O O . THR C 1 489 ? 31.644 43.109 -4.534 1.00 40.44 483 THR C O 1
ATOM 11642 N N . VAL C 1 490 ? 32.648 41.260 -3.715 1.00 40.56 484 VAL C N 1
ATOM 11643 C CA . VAL C 1 490 ? 33.527 41.071 -4.866 1.00 40.67 484 VAL C CA 1
ATOM 11644 C C . VAL C 1 490 ? 33.089 39.842 -5.658 1.00 40.78 484 VAL C C 1
ATOM 11645 O O . VAL C 1 490 ? 33.215 38.705 -5.192 1.00 40.70 484 VAL C O 1
ATOM 11649 N N . SER C 1 491 ? 32.559 40.090 -6.852 1.00 40.99 485 SER C N 1
ATOM 11650 C CA . SER C 1 491 ? 32.076 39.035 -7.735 1.00 41.32 485 SER C CA 1
ATOM 11651 C C . SER C 1 491 ? 33.223 38.434 -8.542 1.00 41.48 485 SER C C 1
ATOM 11652 O O . SER C 1 491 ? 34.225 39.109 -8.785 1.00 41.49 485 SER C O 1
ATOM 11655 N N . PRO C 1 492 ? 33.086 37.156 -8.952 1.00 41.78 486 PRO C N 1
ATOM 11656 C CA . PRO C 1 492 ? 34.040 36.567 -9.894 1.00 42.05 486 PRO C CA 1
ATOM 11657 C C . PRO C 1 492 ? 34.007 37.328 -11.220 1.00 42.35 486 PRO C C 1
ATOM 11658 O O . PRO C 1 492 ? 32.977 37.339 -11.901 1.00 42.55 486 PRO C O 1
ATOM 11662 N N . SER C 1 493 ? 35.121 37.970 -11.565 1.00 42.66 487 SER C N 1
ATOM 11663 C CA . SER C 1 493 ? 35.185 38.850 -12.735 1.00 42.89 487 SER C CA 1
ATOM 11664 C C . SER C 1 493 ? 36.113 38.334 -13.837 1.00 43.03 487 SER C C 1
ATOM 11665 O O . SER C 1 493 ? 36.234 38.956 -14.898 1.00 43.08 487 SER C O 1
ATOM 11668 N N . GLY C 1 494 ? 36.764 37.202 -13.581 1.00 43.17 488 GLY C N 1
ATOM 11669 C CA . GLY C 1 494 ? 37.654 36.582 -14.559 1.00 43.31 488 GLY C CA 1
ATOM 11670 C C . GLY C 1 494 ? 36.903 35.708 -15.546 1.00 43.39 488 GLY C C 1
ATOM 11671 O O . GLY C 1 494 ? 35.680 35.578 -15.466 1.00 43.41 488 GLY C O 1
ATOM 11672 N N . SER C 1 495 ? 37.643 35.110 -16.476 1.00 43.49 489 SER C N 1
ATOM 11673 C CA . SER C 1 495 ? 37.066 34.217 -17.478 1.00 43.53 489 SER C CA 1
ATOM 11674 C C . SER C 1 495 ? 37.484 32.764 -17.253 1.00 43.57 489 SER C C 1
ATOM 11675 O O . SER C 1 495 ? 38.510 32.496 -16.624 1.00 43.53 489 SER C O 1
ATOM 11678 N N . ALA C 1 496 ? 36.685 31.839 -17.782 1.00 43.50 490 ALA C N 1
ATOM 11679 C CA . ALA C 1 496 ? 36.899 30.401 -17.610 1.00 43.46 490 ALA C CA 1
ATOM 11680 C C . ALA C 1 496 ? 38.151 29.893 -18.323 1.00 43.44 490 ALA C C 1
ATOM 11681 O O . ALA C 1 496 ? 38.800 28.954 -17.851 1.00 43.39 490 ALA C O 1
ATOM 11683 N N . MET C 1 497 ? 38.484 30.511 -19.455 1.00 43.36 491 MET C N 1
ATOM 11684 C CA . MET C 1 497 ? 39.696 30.157 -20.197 1.00 43.33 491 MET C CA 1
ATOM 11685 C C . MET C 1 497 ? 40.962 30.591 -19.454 1.00 42.97 491 MET C C 1
ATOM 11686 O O . MET C 1 497 ? 41.980 29.905 -19.507 1.00 42.90 491 MET C O 1
ATOM 11691 N N . GLU C 1 498 ? 40.883 31.727 -18.762 1.00 42.66 492 GLU C N 1
ATOM 11692 C CA . GLU C 1 498 ? 41.971 32.206 -17.911 1.00 42.30 492 GLU C CA 1
ATOM 11693 C C . GLU C 1 498 ? 42.052 31.382 -16.629 1.00 41.97 492 GLU C C 1
ATOM 11694 O O . GLU C 1 498 ? 43.141 31.127 -16.115 1.00 41.95 492 GLU C O 1
ATOM 11700 N N . ARG C 1 499 ? 40.888 30.967 -16.133 1.00 41.51 493 ARG C N 1
ATOM 11701 C CA . ARG C 1 499 ? 40.759 30.266 -14.857 1.00 41.06 493 ARG C CA 1
ATOM 11702 C C . ARG C 1 499 ? 41.426 28.890 -14.855 1.00 40.62 493 ARG C C 1
ATOM 11703 O O . ARG C 1 499 ? 42.318 28.634 -14.044 1.00 40.47 493 ARG C O 1
ATOM 11711 N N . GLU C 1 500 ? 40.995 28.013 -15.762 1.00 39.99 494 GLU C N 1
ATOM 11712 C CA . GLU C 1 500 ? 41.533 26.654 -15.825 1.00 39.39 494 GLU C CA 1
ATOM 11713 C C . GLU C 1 500 ? 42.964 26.626 -16.371 1.00 38.84 494 GLU C C 1
ATOM 11714 O O . GLU C 1 500 ? 43.749 25.750 -16.006 1.00 38.80 494 GLU C O 1
ATOM 11720 N N . ALA C 1 501 ? 43.300 27.590 -17.226 1.00 38.03 495 ALA C N 1
ATOM 11721 C CA . ALA C 1 501 ? 44.672 27.741 -17.717 1.00 37.39 495 ALA C CA 1
ATOM 11722 C C . ALA C 1 501 ? 45.619 28.155 -16.593 1.00 36.79 495 ALA C C 1
ATOM 11723 O O . ALA C 1 501 ? 46.756 27.687 -16.535 1.00 36.66 495 ALA C O 1
ATOM 11725 N N . MET C 1 502 ? 45.139 29.028 -15.706 1.00 36.11 496 MET C N 1
ATOM 11726 C CA . MET C 1 502 ? 45.901 29.460 -14.533 1.00 35.57 496 MET C CA 1
ATOM 11727 C C . MET C 1 502 ? 46.160 28.278 -13.601 1.00 34.97 496 MET C C 1
ATOM 11728 O O . MET C 1 502 ? 47.266 28.124 -13.078 1.00 34.79 496 MET C O 1
ATOM 11733 N N . ILE C 1 503 ? 45.131 27.453 -13.408 1.00 34.29 497 ILE C N 1
ATOM 11734 C CA . ILE C 1 503 ? 45.230 26.237 -12.602 1.00 33.77 497 ILE C CA 1
ATOM 11735 C C . ILE C 1 503 ? 46.175 25.226 -13.261 1.00 33.35 497 ILE C C 1
ATOM 11736 O O . ILE C 1 503 ? 47.026 24.643 -12.588 1.00 33.30 497 ILE C O 1
ATOM 11741 N N . ALA C 1 504 ? 46.031 25.042 -14.574 1.00 32.88 498 ALA C N 1
ATOM 11742 C CA . ALA C 1 504 ? 46.890 24.136 -15.344 1.00 32.27 498 ALA C CA 1
ATOM 11743 C C . ALA C 1 504 ? 48.368 24.524 -15.267 1.00 31.89 498 ALA C C 1
ATOM 11744 O O . ALA C 1 504 ? 49.231 23.659 -15.101 1.00 31.67 498 ALA C O 1
ATOM 11746 N N . GLU C 1 505 ? 48.647 25.822 -15.390 1.00 31.40 499 GLU C N 1
ATOM 11747 C CA . GLU C 1 505 ? 50.004 26.355 -15.243 1.00 31.09 499 GLU C CA 1
ATOM 11748 C C . GLU C 1 505 ? 50.526 26.141 -13.821 1.00 30.69 499 GLU C C 1
ATOM 11749 O O . GLU C 1 505 ? 51.689 25.787 -13.630 1.00 30.40 499 GLU C O 1
ATOM 11755 N N . TRP C 1 506 ? 49.648 26.355 -12.841 1.00 30.38 500 TRP C N 1
ATOM 11756 C CA . TRP C 1 506 ? 49.966 26.190 -11.420 1.00 30.28 500 TRP C CA 1
ATOM 11757 C C . TRP C 1 506 ? 50.414 24.763 -11.073 1.00 30.16 500 TRP C C 1
ATOM 11758 O O . TRP C 1 506 ? 51.423 24.581 -10.389 1.00 29.97 500 TRP C O 1
ATOM 11769 N N . ARG C 1 507 ? 49.674 23.763 -11.557 1.00 30.17 501 ARG C N 1
ATOM 11770 C CA . ARG C 1 507 ? 50.015 22.350 -11.330 1.00 30.23 501 ARG C CA 1
ATOM 11771 C C . ARG C 1 507 ? 51.389 21.998 -11.888 1.00 30.13 501 ARG C C 1
ATOM 11772 O O . ARG C 1 507 ? 52.158 21.275 -11.248 1.00 30.19 501 ARG C O 1
ATOM 11780 N N . GLU C 1 508 ? 51.678 22.502 -13.088 1.00 30.01 502 GLU C N 1
ATOM 11781 C CA . GLU C 1 508 ? 52.950 22.253 -13.765 1.00 29.96 502 GLU C CA 1
ATOM 11782 C C . GLU C 1 508 ? 54.109 22.896 -13.014 1.00 29.72 502 GLU C C 1
ATOM 11783 O O . GLU C 1 508 ? 55.178 22.297 -12.877 1.00 29.73 502 GLU C O 1
ATOM 11789 N N . ALA C 1 509 ? 53.883 24.114 -12.530 1.00 29.38 503 ALA C N 1
ATOM 11790 C CA . ALA C 1 509 ? 54.882 24.840 -11.751 1.00 29.20 503 ALA C CA 1
ATOM 11791 C C . ALA C 1 509 ? 55.212 24.122 -10.446 1.00 29.09 503 ALA C C 1
ATOM 11792 O O . ALA C 1 509 ? 56.379 24.059 -10.053 1.00 28.95 503 ALA C O 1
ATOM 11794 N N . LEU C 1 510 ? 54.186 23.576 -9.792 1.00 29.04 504 LEU C N 1
ATOM 11795 C CA . LEU C 1 510 ? 54.359 22.839 -8.533 1.00 29.13 504 LEU C CA 1
ATOM 11796 C C . LEU C 1 510 ? 55.294 21.637 -8.676 1.00 29.17 504 LEU C C 1
ATOM 11797 O O . LEU C 1 510 ? 56.058 21.326 -7.759 1.00 29.14 504 LEU C O 1
ATOM 11802 N N . LYS C 1 511 ? 55.238 20.978 -9.832 1.00 29.30 505 LYS C N 1
ATOM 11803 C CA . LYS C 1 511 ? 56.098 19.829 -10.123 1.00 29.45 505 LYS C CA 1
ATOM 11804 C C . LYS C 1 511 ? 57.577 20.208 -10.277 1.00 29.69 505 LYS C C 1
ATOM 11805 O O . LYS C 1 511 ? 58.448 19.337 -10.301 1.00 29.69 505 LYS C O 1
ATOM 11811 N N . ARG C 1 512 ? 57.849 21.507 -10.371 1.00 29.97 506 ARG C N 1
ATOM 11812 C CA . ARG C 1 512 ? 59.208 22.017 -10.555 1.00 30.37 506 ARG C CA 1
ATOM 11813 C C . ARG C 1 512 ? 59.747 22.722 -9.302 1.00 30.61 506 ARG C C 1
ATOM 11814 O O . ARG C 1 512 ? 60.816 23.342 -9.341 1.00 30.53 506 ARG C O 1
ATOM 11822 N N . THR C 1 513 ? 59.018 22.596 -8.192 1.00 30.97 507 THR C N 1
ATOM 11823 C CA . THR C 1 513 ? 59.336 23.317 -6.950 1.00 31.51 507 THR C CA 1
ATOM 11824 C C . THR C 1 513 ? 60.352 22.622 -6.039 1.00 31.90 507 THR C C 1
ATOM 11825 O O . THR C 1 513 ? 60.959 23.269 -5.183 1.00 31.82 507 THR C O 1
ATOM 11829 N N . LYS C 1 514 ? 60.525 21.313 -6.219 1.00 32.46 508 LYS C N 1
ATOM 11830 C CA . LYS C 1 514 ? 61.405 20.509 -5.362 1.00 33.24 508 LYS C CA 1
ATOM 11831 C C . LYS C 1 514 ? 62.871 20.921 -5.480 1.00 33.67 508 LYS C C 1
ATOM 11832 O O . LYS C 1 514 ? 63.436 20.935 -6.573 1.00 33.71 508 LYS C O 1
ATOM 11838 N N . TRP C 1 515 ? 63.477 21.262 -4.345 1.00 34.44 509 TRP C N 1
ATOM 11839 C CA . TRP C 1 515 ? 64.880 21.676 -4.310 1.00 35.03 509 TRP C CA 1
ATOM 11840 C C . TRP C 1 515 ? 65.593 21.204 -3.039 1.00 35.59 509 TRP C C 1
ATOM 11841 O O . TRP C 1 515 ? 66.822 21.105 -3.012 1.00 35.70 509 TRP C O 1
ATOM 11852 N N . ALA C 1 516 ? 64.804 20.908 -2.004 1.00 36.23 510 ALA C N 1
ATOM 11853 C CA . ALA C 1 516 ? 65.293 20.407 -0.711 1.00 36.76 510 ALA C CA 1
ATOM 11854 C C . ALA C 1 516 ? 66.510 21.273 -0.383 1.00 37.12 510 ALA C C 1
ATOM 11855 O O . ALA C 1 516 ? 66.480 22.488 -0.597 1.00 37.32 510 ALA C O 1
ATOM 11857 N N . LYS C 1 517 ? 67.570 20.650 0.134 1.00 37.55 511 LYS C N 1
ATOM 11858 C CA . LYS C 1 517 ? 68.726 21.348 0.704 1.00 37.85 511 LYS C CA 1
ATOM 11859 C C . LYS C 1 517 ? 70.040 20.697 0.275 1.00 37.99 511 LYS C C 1
ATOM 11860 O O . LYS C 1 517 ? 70.235 20.388 -0.903 1.00 38.12 511 LYS C O 1
ATOM 11866 N N . PHE D 1 5 ? 107.615 57.844 -47.385 1.00 35.42 -1 PHE D N 1
ATOM 11867 C CA . PHE D 1 5 ? 107.561 57.049 -46.121 1.00 35.40 -1 PHE D CA 1
ATOM 11868 C C . PHE D 1 5 ? 106.503 57.585 -45.151 1.00 35.36 -1 PHE D C 1
ATOM 11869 O O . PHE D 1 5 ? 106.768 57.777 -43.958 1.00 35.44 -1 PHE D O 1
ATOM 11871 N N . THR D 1 6 ? 105.304 57.827 -45.676 1.00 35.17 0 THR D N 1
ATOM 11872 C CA . THR D 1 6 ? 104.169 58.252 -44.863 1.00 34.86 0 THR D CA 1
ATOM 11873 C C . THR D 1 6 ? 103.488 57.036 -44.232 1.00 34.68 0 THR D C 1
ATOM 11874 O O . THR D 1 6 ? 103.735 55.897 -44.640 1.00 34.77 0 THR D O 1
ATOM 11876 N N . MET D 1 7 ? 102.640 57.285 -43.236 1.00 34.29 1 MET D N 1
ATOM 11877 C CA . MET D 1 7 ? 101.887 56.224 -42.571 1.00 34.03 1 MET D CA 1
ATOM 11878 C C . MET D 1 7 ? 100.879 55.577 -43.519 1.00 33.74 1 MET D C 1
ATOM 11879 O O . MET D 1 7 ? 100.118 56.272 -44.197 1.00 33.88 1 MET D O 1
ATOM 11884 N N . LYS D 1 8 ? 100.891 54.246 -43.566 1.00 33.39 2 LYS D N 1
ATOM 11885 C CA . LYS D 1 8 ? 99.911 53.486 -44.342 1.00 32.95 2 LYS D CA 1
ATOM 11886 C C . LYS D 1 8 ? 98.646 53.234 -43.527 1.00 32.53 2 LYS D C 1
ATOM 11887 O O . LYS D 1 8 ? 98.705 53.037 -42.309 1.00 32.40 2 LYS D O 1
ATOM 11893 N N . TYR D 1 9 ? 97.505 53.237 -44.211 1.00 31.93 3 TYR D N 1
ATOM 11894 C CA . TYR D 1 9 ? 96.213 53.024 -43.566 1.00 31.36 3 TYR D CA 1
ATOM 11895 C C . TYR D 1 9 ? 95.407 51.920 -44.240 1.00 30.98 3 TYR D C 1
ATOM 11896 O O . TYR D 1 9 ? 95.528 51.687 -45.445 1.00 30.97 3 TYR D O 1
ATOM 11905 N N . VAL D 1 10 ? 94.584 51.248 -43.443 1.00 30.48 4 VAL D N 1
ATOM 11906 C CA . VAL D 1 10 ? 93.668 50.234 -43.942 1.00 30.14 4 VAL D CA 1
ATOM 11907 C C . VAL D 1 10 ? 92.277 50.445 -43.341 1.00 29.75 4 VAL D C 1
ATOM 11908 O O . VAL D 1 10 ? 92.124 50.601 -42.125 1.00 29.79 4 VAL D O 1
ATOM 11912 N N . GLY D 1 11 ? 91.272 50.466 -44.208 1.00 29.42 5 GLY D N 1
ATOM 11913 C CA . GLY D 1 11 ? 89.892 50.659 -43.785 1.00 28.85 5 GLY D CA 1
ATOM 11914 C C . GLY D 1 11 ? 89.179 49.351 -43.518 1.00 28.45 5 GLY D C 1
ATOM 11915 O O . GLY D 1 11 ? 89.512 48.319 -44.105 1.00 28.59 5 GLY D O 1
ATOM 11916 N N . SER D 1 12 ? 88.200 49.401 -42.621 1.00 27.88 6 SER D N 1
ATOM 11917 C CA . SER D 1 12 ? 87.371 48.249 -42.308 1.00 27.47 6 SER D CA 1
ATOM 11918 C C . SER D 1 12 ? 85.907 48.657 -42.204 1.00 27.10 6 SER D C 1
ATOM 11919 O O . SER D 1 12 ? 85.533 49.438 -41.327 1.00 26.95 6 SER D O 1
ATOM 11922 N N . ILE D 1 13 ? 85.091 48.131 -43.112 1.00 26.83 7 ILE D N 1
ATOM 11923 C CA . ILE D 1 13 ? 83.644 48.289 -43.029 1.00 26.74 7 ILE D CA 1
ATOM 11924 C C . ILE D 1 13 ? 83.105 47.200 -42.112 1.00 26.60 7 ILE D C 1
ATOM 11925 O O . ILE D 1 13 ? 83.185 46.009 -42.430 1.00 26.72 7 ILE D O 1
ATOM 11930 N N . ASP D 1 14 ? 82.576 47.625 -40.969 1.00 26.30 8 ASP D N 1
ATOM 11931 C CA . ASP D 1 14 ? 81.987 46.730 -39.985 1.00 26.21 8 ASP D CA 1
ATOM 11932 C C . ASP D 1 14 ? 80.468 46.882 -40.039 1.00 25.89 8 ASP D C 1
ATOM 11933 O O . ASP D 1 14 ? 79.885 47.730 -39.358 1.00 25.75 8 ASP D O 1
ATOM 11938 N N . GLN D 1 15 ? 79.844 46.058 -40.875 1.00 25.83 9 GLN D N 1
ATOM 11939 C CA . GLN D 1 15 ? 78.403 46.098 -41.086 1.00 25.84 9 GLN D CA 1
ATOM 11940 C C . GLN D 1 15 ? 77.709 45.122 -40.139 1.00 25.80 9 GLN D C 1
ATOM 11941 O O . GLN D 1 15 ? 77.607 43.926 -40.422 1.00 25.88 9 GLN D O 1
ATOM 11947 N N . GLY D 1 16 ? 77.239 45.647 -39.010 1.00 25.87 10 GLY D N 1
ATOM 11948 C CA . GLY D 1 16 ? 76.605 44.835 -37.977 1.00 26.05 10 GLY D CA 1
ATOM 11949 C C . GLY D 1 16 ? 75.103 44.710 -38.133 1.00 26.17 10 GLY D C 1
ATOM 11950 O O . GLY D 1 16 ? 74.521 45.195 -39.113 1.00 25.95 10 GLY D O 1
ATOM 11951 N N . THR D 1 17 ? 74.480 44.055 -37.157 1.00 26.23 11 THR D N 1
ATOM 11952 C CA . THR D 1 17 ? 73.034 43.840 -37.147 1.00 26.33 11 THR D CA 1
ATOM 11953 C C . THR D 1 17 ? 72.266 45.157 -36.972 1.00 26.63 11 THR D C 1
ATOM 11954 O O . THR D 1 17 ? 71.291 45.411 -37.683 1.00 26.61 11 THR D O 1
ATOM 11958 N N . THR D 1 18 ? 72.715 45.996 -36.041 1.00 26.81 12 THR D N 1
ATOM 11959 C CA . THR D 1 18 ? 71.984 47.221 -35.703 1.00 27.32 12 THR D CA 1
ATOM 11960 C C . THR D 1 18 ? 72.586 48.508 -36.279 1.00 27.35 12 THR D C 1
ATOM 11961 O O . THR D 1 18 ? 71.913 49.538 -36.327 1.00 27.41 12 THR D O 1
ATOM 11965 N N . SER D 1 19 ? 73.846 48.451 -36.709 1.00 27.59 13 SER D N 1
ATOM 11966 C CA . SER D 1 19 ? 74.518 49.626 -37.274 1.00 27.64 13 SER D CA 1
ATOM 11967 C C . SER D 1 19 ? 75.706 49.280 -38.170 1.00 27.74 13 SER D C 1
ATOM 11968 O O . SER D 1 19 ? 76.276 48.190 -38.077 1.00 27.44 13 SER D O 1
ATOM 11971 N N . THR D 1 20 ? 76.060 50.220 -39.043 1.00 27.74 14 THR D N 1
ATOM 11972 C CA . THR D 1 20 ? 77.251 50.117 -39.876 1.00 27.81 14 THR D CA 1
ATOM 11973 C C . THR D 1 20 ? 78.300 51.096 -39.356 1.00 27.85 14 THR D C 1
ATOM 11974 O O . THR D 1 20 ? 77.973 52.193 -38.899 1.00 27.67 14 THR D O 1
ATOM 11978 N N . ARG D 1 21 ? 79.560 50.678 -39.406 1.00 27.82 15 ARG D N 1
ATOM 11979 C CA . ARG D 1 21 ? 80.669 51.535 -39.013 1.00 28.08 15 ARG D CA 1
ATOM 11980 C C . ARG D 1 21 ? 81.846 51.363 -39.966 1.00 27.80 15 ARG D C 1
ATOM 11981 O O . ARG D 1 21 ? 81.982 50.327 -40.624 1.00 27.76 15 ARG D O 1
ATOM 11989 N N . PHE D 1 22 ? 82.671 52.401 -40.058 1.00 27.47 16 PHE D N 1
ATOM 11990 C CA . PHE D 1 22 ? 83.906 52.338 -40.820 1.00 27.42 16 PHE D CA 1
ATOM 11991 C C . PHE D 1 22 ? 85.041 52.751 -39.908 1.00 27.26 16 PHE D C 1
ATOM 11992 O O . PHE D 1 22 ? 85.024 53.837 -39.328 1.00 27.17 16 PHE D O 1
ATOM 12000 N N . ILE D 1 23 ? 86.013 51.861 -39.765 1.00 27.14 17 ILE D N 1
ATOM 12001 C CA . ILE D 1 23 ? 87.169 52.124 -38.928 1.00 27.05 17 ILE D CA 1
ATOM 12002 C C . ILE D 1 23 ? 88.411 52.130 -39.804 1.00 27.01 17 ILE D C 1
ATOM 12003 O O . ILE D 1 23 ? 88.626 51.213 -40.600 1.00 26.88 17 ILE D O 1
ATOM 12008 N N . ILE D 1 24 ? 89.210 53.184 -39.672 1.00 27.03 18 ILE D N 1
ATOM 12009 C CA . ILE D 1 24 ? 90.494 53.248 -40.351 1.00 27.11 18 ILE D CA 1
ATOM 12010 C C . ILE D 1 24 ? 91.588 52.963 -39.333 1.00 27.14 18 ILE D C 1
ATOM 12011 O O . ILE D 1 24 ? 91.674 53.626 -38.298 1.00 26.86 18 ILE D O 1
ATOM 12016 N N . PHE D 1 25 ? 92.393 51.947 -39.627 1.00 27.30 19 PHE D N 1
ATOM 12017 C CA . PHE D 1 25 ? 93.525 51.569 -38.793 1.00 27.66 19 PHE D CA 1
ATOM 12018 C C . PHE D 1 25 ? 94.823 52.022 -39.444 1.00 27.86 19 PHE D C 1
ATOM 12019 O O . PHE D 1 25 ? 94.926 52.056 -40.671 1.00 28.02 19 PHE D O 1
ATOM 12027 N N . ASP D 1 26 ? 95.812 52.366 -38.624 1.00 28.12 20 ASP D N 1
ATOM 12028 C CA . ASP D 1 26 ? 97.164 52.586 -39.133 1.00 28.27 20 ASP D CA 1
ATOM 12029 C C . ASP D 1 26 ? 98.019 51.333 -38.929 1.00 28.38 20 ASP D C 1
ATOM 12030 O O . ASP D 1 26 ? 97.523 50.318 -38.427 1.00 28.23 20 ASP D O 1
ATOM 12035 N N . GLU D 1 27 ? 99.292 51.405 -39.320 1.00 28.45 21 GLU D N 1
ATOM 12036 C CA . GLU D 1 27 ? 100.203 50.251 -39.259 1.00 28.62 21 GLU D CA 1
ATOM 12037 C C . GLU D 1 27 ? 100.424 49.720 -37.841 1.00 28.53 21 GLU D C 1
ATOM 12038 O O . GLU D 1 27 ? 100.927 48.610 -37.654 1.00 28.49 21 GLU D O 1
ATOM 12044 N N . ARG D 1 28 ? 100.031 50.520 -36.854 1.00 28.46 22 ARG D N 1
ATOM 12045 C CA . ARG D 1 28 ? 100.150 50.164 -35.443 1.00 28.59 22 ARG D CA 1
ATOM 12046 C C . ARG D 1 28 ? 98.963 49.324 -34.969 1.00 28.43 22 ARG D C 1
ATOM 12047 O O . ARG D 1 28 ? 98.931 48.882 -33.817 1.00 28.37 22 ARG D O 1
ATOM 12055 N N . GLN D 1 29 ? 98.003 49.107 -35.869 1.00 28.24 23 GLN D N 1
ATOM 12056 C CA . GLN D 1 29 ? 96.739 48.417 -35.568 1.00 28.13 23 GLN D CA 1
ATOM 12057 C C . GLN D 1 29 ? 95.905 49.191 -34.545 1.00 28.08 23 GLN D C 1
ATOM 12058 O O . GLN D 1 29 ? 95.300 48.610 -33.638 1.00 28.09 23 GLN D O 1
ATOM 12064 N N . ARG D 1 30 ? 95.889 50.511 -34.708 1.00 28.07 24 ARG D N 1
ATOM 12065 C CA . ARG D 1 30 ? 95.134 51.405 -33.840 1.00 28.06 24 ARG D CA 1
ATOM 12066 C C . ARG D 1 30 ? 94.005 52.066 -34.624 1.00 27.95 24 ARG D C 1
ATOM 12067 O O . ARG D 1 30 ? 94.226 52.535 -35.740 1.00 28.11 24 ARG D O 1
ATOM 12075 N N . PRO D 1 31 ? 92.790 52.100 -34.045 1.00 27.90 25 PRO D N 1
ATOM 12076 C CA . PRO D 1 31 ? 91.652 52.753 -34.695 1.00 27.84 25 PRO D CA 1
ATOM 12077 C C . PRO D 1 31 ? 91.785 54.282 -34.640 1.00 27.70 25 PRO D C 1
ATOM 12078 O O . PRO D 1 31 ? 91.540 54.892 -33.596 1.00 27.89 25 PRO D O 1
ATOM 12082 N N . VAL D 1 32 ? 92.180 54.883 -35.761 1.00 27.45 26 VAL D N 1
ATOM 12083 C CA . VAL D 1 32 ? 92.505 56.316 -35.801 1.00 27.35 26 VAL D CA 1
ATOM 12084 C C . VAL D 1 32 ? 91.354 57.203 -36.293 1.00 27.12 26 VAL D C 1
ATOM 12085 O O . VAL D 1 32 ? 91.391 58.425 -36.131 1.00 27.10 26 VAL D O 1
ATOM 12089 N N . SER D 1 33 ? 90.343 56.582 -36.892 1.00 26.99 27 SER D N 1
ATOM 12090 C CA . SER D 1 33 ? 89.148 57.298 -37.333 1.00 26.95 27 SER D CA 1
ATOM 12091 C C . SER D 1 33 ? 87.959 56.353 -37.397 1.00 26.86 27 SER D C 1
ATOM 12092 O O . SER D 1 33 ? 88.068 55.243 -37.921 1.00 27.05 27 SER D O 1
ATOM 12095 N N . VAL D 1 34 ? 86.828 56.804 -36.862 1.00 26.72 28 VAL D N 1
ATOM 12096 C CA . VAL D 1 34 ? 85.611 55.999 -36.815 1.00 26.65 28 VAL D CA 1
ATOM 12097 C C . VAL D 1 34 ? 84.365 56.858 -37.034 1.00 26.45 28 VAL D C 1
ATOM 12098 O O . VAL D 1 34 ? 84.302 58.009 -36.603 1.00 26.21 28 VAL D O 1
ATOM 12102 N N . HIS D 1 35 ? 83.392 56.293 -37.737 1.00 26.31 29 HIS D N 1
ATOM 12103 C CA . HIS D 1 35 ? 82.051 56.853 -37.770 1.00 26.46 29 HIS D CA 1
ATOM 12104 C C . HIS D 1 35 ? 81.048 55.709 -37.786 1.00 26.51 29 HIS D C 1
ATOM 12105 O O . HIS D 1 35 ? 81.366 54.607 -38.234 1.00 26.31 29 HIS D O 1
ATOM 12112 N N . GLN D 1 36 ? 79.848 55.981 -37.283 1.00 26.66 30 GLN D N 1
ATOM 12113 C CA . GLN D 1 36 ? 78.809 54.972 -37.154 1.00 26.95 30 GLN D CA 1
ATOM 12114 C C . GLN D 1 36 ? 77.479 55.528 -37.651 1.00 26.85 30 GLN D C 1
ATOM 12115 O O . GLN D 1 36 ? 77.095 56.648 -37.307 1.00 26.64 30 GLN D O 1
ATOM 12121 N N . VAL D 1 37 ? 76.794 54.738 -38.472 1.00 26.78 31 VAL D N 1
ATOM 12122 C CA . VAL D 1 37 ? 75.452 55.068 -38.946 1.00 26.80 31 VAL D CA 1
ATOM 12123 C C . VAL D 1 37 ? 74.539 53.860 -38.703 1.00 26.91 31 VAL D C 1
ATOM 12124 O O . VAL D 1 37 ? 74.891 52.734 -39.060 1.00 26.96 31 VAL D O 1
ATOM 12128 N N . PRO D 1 38 ? 73.374 54.086 -38.067 1.00 27.02 32 PRO D N 1
ATOM 12129 C CA . PRO D 1 38 ? 72.433 52.995 -37.824 1.00 26.97 32 PRO D CA 1
ATOM 12130 C C . PRO D 1 38 ? 71.503 52.737 -39.012 1.00 26.94 32 PRO D C 1
ATOM 12131 O O . PRO D 1 38 ? 71.376 53.585 -39.902 1.00 27.07 32 PRO D O 1
ATOM 12135 N N . HIS D 1 39 ? 70.873 51.564 -39.025 1.00 26.91 33 HIS D N 1
ATOM 12136 C CA . HIS D 1 39 ? 69.837 51.246 -40.011 1.00 26.90 33 HIS D CA 1
ATOM 12137 C C . HIS D 1 39 ? 68.595 50.654 -39.343 1.00 26.99 33 HIS D C 1
ATOM 12138 O O . HIS D 1 39 ? 68.676 50.080 -38.256 1.00 27.10 33 HIS D O 1
ATOM 12145 N N . THR D 1 40 ? 67.451 50.805 -40.005 1.00 27.02 34 THR D N 1
ATOM 12146 C CA . THR D 1 40 ? 66.153 50.451 -39.433 1.00 27.13 34 THR D CA 1
ATOM 12147 C C . THR D 1 40 ? 65.963 48.939 -39.275 1.00 27.23 34 THR D C 1
ATOM 12148 O O . THR D 1 40 ? 66.259 48.162 -40.186 1.00 27.05 34 THR D O 1
ATOM 12152 N N . GLN D 1 41 ? 65.475 48.543 -38.102 1.00 27.52 35 GLN D N 1
ATOM 12153 C CA . GLN D 1 41 ? 65.207 47.142 -37.786 1.00 27.80 35 GLN D CA 1
ATOM 12154 C C . GLN D 1 41 ? 63.729 46.814 -38.014 1.00 28.08 35 GLN D C 1
ATOM 12155 O O . GLN D 1 41 ? 62.924 46.828 -37.076 1.00 28.06 35 GLN D O 1
ATOM 12161 N N . HIS D 1 42 ? 63.386 46.522 -39.268 1.00 28.27 36 HIS D N 1
ATOM 12162 C CA . HIS D 1 42 ? 62.000 46.278 -39.670 1.00 28.63 36 HIS D CA 1
ATOM 12163 C C . HIS D 1 42 ? 61.480 44.955 -39.120 1.00 28.84 36 HIS D C 1
ATOM 12164 O O . HIS D 1 42 ? 62.142 43.923 -39.245 1.00 28.83 36 HIS D O 1
ATOM 12171 N N . THR D 1 43 ? 60.298 44.996 -38.508 1.00 29.10 37 THR D N 1
ATOM 12172 C CA . THR D 1 43 ? 59.654 43.797 -37.962 1.00 29.43 37 THR D CA 1
ATOM 12173 C C . THR D 1 43 ? 58.181 43.718 -38.395 1.00 29.74 37 THR D C 1
ATOM 12174 O O . THR D 1 43 ? 57.288 44.091 -37.631 1.00 29.72 37 THR D O 1
ATOM 12178 N N . PRO D 1 44 ? 57.925 43.232 -39.628 1.00 30.12 38 PRO D N 1
ATOM 12179 C CA . PRO D 1 44 ? 56.560 43.155 -40.171 1.00 30.43 38 PRO D CA 1
ATOM 12180 C C . PRO D 1 44 ? 55.635 42.196 -39.412 1.00 30.72 38 PRO D C 1
ATOM 12181 O O . PRO D 1 44 ? 54.429 42.440 -39.334 1.00 30.89 38 PRO D O 1
ATOM 12185 N N . HIS D 1 45 ? 56.203 41.117 -38.875 1.00 30.99 39 HIS D N 1
ATOM 12186 C CA . HIS D 1 45 ? 55.464 40.126 -38.091 1.00 31.29 39 HIS D CA 1
ATOM 12187 C C . HIS D 1 45 ? 56.312 39.701 -36.886 1.00 31.29 39 HIS D C 1
ATOM 12188 O O . HIS D 1 45 ? 57.534 39.865 -36.913 1.00 31.30 39 HIS D O 1
ATOM 12195 N N . PRO D 1 46 ? 55.674 39.170 -35.818 1.00 31.33 40 PRO D N 1
ATOM 12196 C CA . PRO D 1 46 ? 56.438 38.681 -34.664 1.00 31.35 40 PRO D CA 1
ATOM 12197 C C . PRO D 1 46 ? 57.421 37.568 -35.037 1.00 31.21 40 PRO D C 1
ATOM 12198 O O . PRO D 1 46 ? 57.033 36.578 -35.660 1.00 31.53 40 PRO D O 1
ATOM 12202 N N . GLY D 1 47 ? 58.684 37.747 -34.661 1.00 30.98 41 GLY D N 1
ATOM 12203 C CA . GLY D 1 47 ? 59.742 36.797 -35.003 1.00 30.62 41 GLY D CA 1
ATOM 12204 C C . GLY D 1 47 ? 60.400 37.072 -36.346 1.00 30.37 41 GLY D C 1
ATOM 12205 O O . GLY D 1 47 ? 61.344 36.380 -36.731 1.00 30.46 41 GLY D O 1
ATOM 12206 N N . TRP D 1 48 ? 59.897 38.076 -37.061 1.00 30.05 42 TRP D N 1
ATOM 12207 C CA . TRP D 1 48 ? 60.457 38.485 -38.348 1.00 29.76 42 TRP D CA 1
ATOM 12208 C C . TRP D 1 48 ? 61.376 39.689 -38.162 1.00 29.34 42 TRP D C 1
ATOM 12209 O O . TRP D 1 48 ? 61.128 40.536 -37.303 1.00 29.53 42 TRP D O 1
ATOM 12220 N N . LEU D 1 49 ? 62.432 39.756 -38.972 1.00 28.81 43 LEU D N 1
ATOM 12221 C CA . LEU D 1 49 ? 63.362 40.891 -38.971 1.00 28.22 43 LEU D CA 1
ATOM 12222 C C . LEU D 1 49 ? 64.027 41.034 -40.338 1.00 27.83 43 LEU D C 1
ATOM 12223 O O . LEU D 1 49 ? 64.586 40.070 -40.866 1.00 27.73 43 LEU D O 1
ATOM 12228 N N . GLU D 1 50 ? 63.958 42.237 -40.904 1.00 27.25 44 GLU D N 1
ATOM 12229 C CA . GLU D 1 50 ? 64.549 42.512 -42.216 1.00 26.90 44 GLU D CA 1
ATOM 12230 C C . GLU D 1 50 ? 65.225 43.880 -42.304 1.00 26.58 44 GLU D C 1
ATOM 12231 O O . GLU D 1 50 ? 64.830 44.827 -41.620 1.00 26.56 44 GLU D O 1
ATOM 12237 N N . HIS D 1 51 ? 66.248 43.965 -43.150 1.00 26.33 45 HIS D N 1
ATOM 12238 C CA . HIS D 1 51 ? 66.987 45.204 -43.372 1.00 26.00 45 HIS D CA 1
ATOM 12239 C C . HIS D 1 51 ? 66.823 45.720 -44.799 1.00 26.00 45 HIS D C 1
ATOM 12240 O O . HIS D 1 51 ? 66.675 44.938 -45.745 1.00 25.98 45 HIS D O 1
ATOM 12247 N N . ASP D 1 52 ? 66.856 47.043 -44.931 1.00 25.93 46 ASP D N 1
ATOM 12248 C CA . ASP D 1 52 ? 66.869 47.732 -46.217 1.00 26.05 46 ASP D CA 1
ATOM 12249 C C . ASP D 1 52 ? 68.297 47.690 -46.763 1.00 26.04 46 ASP D C 1
ATOM 12250 O O . ASP D 1 52 ? 69.186 48.334 -46.202 1.00 25.89 46 ASP D O 1
ATOM 12255 N N . PRO D 1 53 ? 68.525 46.923 -47.850 1.00 26.24 47 PRO D N 1
ATOM 12256 C CA . PRO D 1 53 ? 69.874 46.738 -48.396 1.00 26.40 47 PRO D CA 1
ATOM 12257 C C . PRO D 1 53 ? 70.503 48.046 -48.863 1.00 26.56 47 PRO D C 1
ATOM 12258 O O . PRO D 1 53 ? 71.700 48.260 -48.655 1.00 26.61 47 PRO D O 1
ATOM 12262 N N . MET D 1 54 ? 69.698 48.913 -49.476 1.00 26.65 48 MET D N 1
ATOM 12263 C CA . MET D 1 54 ? 70.173 50.219 -49.933 1.00 26.84 48 MET D CA 1
ATOM 12264 C C . MET D 1 54 ? 70.542 51.150 -48.780 1.00 26.60 48 MET D C 1
ATOM 12265 O O . MET D 1 54 ? 71.493 51.926 -48.890 1.00 26.72 48 MET D O 1
ATOM 12270 N N . GLU D 1 55 ? 69.791 51.064 -47.682 1.00 26.37 49 GLU D N 1
ATOM 12271 C CA . GLU D 1 55 ? 70.092 51.821 -46.466 1.00 26.14 49 GLU D CA 1
ATOM 12272 C C . GLU D 1 55 ? 71.454 51.419 -45.896 1.00 26.06 49 GLU D C 1
ATOM 12273 O O . GLU D 1 55 ? 72.281 52.281 -45.596 1.00 25.94 49 GLU D O 1
ATOM 12279 N N . ILE D 1 56 ? 71.676 50.112 -45.761 1.00 26.08 50 ILE D N 1
ATOM 12280 C CA . ILE D 1 56 ? 72.959 49.572 -45.298 1.00 26.10 50 ILE D CA 1
ATOM 12281 C C . ILE D 1 56 ? 74.122 50.089 -46.154 1.00 26.26 50 ILE D C 1
ATOM 12282 O O . ILE D 1 56 ? 75.130 50.568 -45.622 1.00 26.33 50 ILE D O 1
ATOM 12287 N N . PHE D 1 57 ? 73.965 50.003 -47.474 1.00 26.42 51 PHE D N 1
ATOM 12288 C CA . PHE D 1 57 ? 74.990 50.449 -48.417 1.00 26.62 51 PHE D CA 1
ATOM 12289 C C . PHE D 1 57 ? 75.282 51.945 -48.288 1.00 26.66 51 PHE D C 1
ATOM 12290 O O . PHE D 1 57 ? 76.447 52.353 -48.277 1.00 26.41 51 PHE D O 1
ATOM 12298 N N . ARG D 1 58 ? 74.228 52.754 -48.181 1.00 26.78 52 ARG D N 1
ATOM 12299 C CA . ARG D 1 58 ? 74.379 54.198 -47.984 1.00 27.03 52 ARG D CA 1
ATOM 12300 C C . ARG D 1 58 ? 75.006 54.523 -46.630 1.00 26.94 52 ARG D C 1
ATOM 12301 O O . ARG D 1 58 ? 75.759 55.488 -46.507 1.00 26.84 52 ARG D O 1
ATOM 12309 N N . SER D 1 59 ? 74.697 53.708 -45.624 1.00 26.91 53 SER D N 1
ATOM 12310 C CA . SER D 1 59 ? 75.301 53.853 -44.303 1.00 27.08 53 SER D CA 1
ATOM 12311 C C . SER D 1 59 ? 76.809 53.628 -44.383 1.00 26.94 53 SER D C 1
ATOM 12312 O O . SER D 1 59 ? 77.582 54.402 -43.821 1.00 26.96 53 SER D O 1
ATOM 12315 N N . ALA D 1 60 ? 77.208 52.579 -45.103 1.00 27.07 54 ALA D N 1
ATOM 12316 C CA . ALA D 1 60 ? 78.619 52.259 -45.336 1.00 27.16 54 ALA D CA 1
ATOM 12317 C C . ALA D 1 60 ? 79.361 53.395 -46.040 1.00 27.28 54 ALA D C 1
ATOM 12318 O O . ALA D 1 60 ? 80.469 53.758 -45.643 1.00 27.05 54 ALA D O 1
ATOM 12320 N N . CYS D 1 61 ? 78.745 53.953 -47.081 1.00 27.44 55 CYS D N 1
ATOM 12321 C CA . CYS D 1 61 ? 79.344 55.063 -47.821 1.00 27.75 55 CYS D CA 1
ATOM 12322 C C . CYS D 1 61 ? 79.462 56.328 -46.969 1.00 27.52 55 CYS D C 1
ATOM 12323 O O . CYS D 1 61 ? 80.484 57.015 -47.022 1.00 27.47 55 CYS D O 1
ATOM 12326 N N . LYS D 1 62 ? 78.425 56.617 -46.179 1.00 27.43 56 LYS D N 1
ATOM 12327 C CA . LYS D 1 62 ? 78.444 57.749 -45.244 1.00 27.38 56 LYS D CA 1
ATOM 12328 C C . LYS D 1 62 ? 79.556 57.590 -44.208 1.00 27.51 56 LYS D C 1
ATOM 12329 O O . LYS D 1 62 ? 80.301 58.534 -43.938 1.00 27.22 56 LYS D O 1
ATOM 12335 N N . CYS D 1 63 ? 79.661 56.386 -43.648 1.00 27.62 57 CYS D N 1
ATOM 12336 C CA . CYS D 1 63 ? 80.715 56.043 -42.694 1.00 28.06 57 CYS D CA 1
ATOM 12337 C C . CYS D 1 63 ? 82.110 56.247 -43.282 1.00 28.03 57 CYS D C 1
ATOM 12338 O O . CYS D 1 63 ? 83.004 56.742 -42.602 1.00 28.13 57 CYS D O 1
ATOM 12341 N N . MET D 1 64 ? 82.284 55.870 -44.546 1.00 28.29 58 MET D N 1
ATOM 12342 C CA . MET D 1 64 ? 83.561 56.043 -45.235 1.00 28.45 58 MET D CA 1
ATOM 12343 C C . MET D 1 64 ? 83.895 57.516 -45.458 1.00 28.56 58 MET D C 1
ATOM 12344 O O . MET D 1 64 ? 85.014 57.951 -45.178 1.00 28.31 58 MET D O 1
ATOM 12349 N N . SER D 1 65 ? 82.915 58.275 -45.944 1.00 28.60 59 SER D N 1
ATOM 12350 C CA . SER D 1 65 ? 83.075 59.709 -46.192 1.00 28.81 59 SER D CA 1
ATOM 12351 C C . SER D 1 65 ? 83.495 60.474 -44.932 1.00 28.86 59 SER D C 1
ATOM 12352 O O . SER D 1 65 ? 84.492 61.202 -44.951 1.00 28.71 59 SER D O 1
ATOM 12355 N N . VAL D 1 66 ? 82.749 60.286 -43.842 1.00 29.00 60 VAL D N 1
ATOM 12356 C CA . VAL D 1 66 ? 83.004 60.990 -42.580 1.00 29.21 60 VAL D CA 1
ATOM 12357 C C . VAL D 1 66 ? 84.341 60.585 -41.944 1.00 29.49 60 VAL D C 1
ATOM 12358 O O . VAL D 1 66 ? 85.111 61.447 -41.513 1.00 29.36 60 VAL D O 1
ATOM 12362 N N . ALA D 1 67 ? 84.614 59.281 -41.896 1.00 29.80 61 ALA D N 1
ATOM 12363 C CA . ALA D 1 67 ? 85.852 58.776 -41.290 1.00 30.22 61 ALA D CA 1
ATOM 12364 C C . ALA D 1 67 ? 87.106 59.272 -42.012 1.00 30.52 61 ALA D C 1
ATOM 12365 O O . ALA D 1 67 ? 88.096 59.623 -41.370 1.00 30.64 61 ALA D O 1
ATOM 12367 N N . ILE D 1 68 ? 87.056 59.300 -43.343 1.00 30.89 62 ILE D N 1
ATOM 12368 C CA . ILE D 1 68 ? 88.170 59.801 -44.152 1.00 31.37 62 ILE D CA 1
ATOM 12369 C C . ILE D 1 68 ? 88.402 61.298 -43.904 1.00 31.69 62 ILE D C 1
ATOM 12370 O O . ILE D 1 68 ? 89.547 61.733 -43.760 1.00 31.76 62 ILE D O 1
ATOM 12375 N N . ALA D 1 69 ? 87.314 62.066 -43.828 1.00 32.11 63 ALA D N 1
ATOM 12376 C CA . ALA D 1 69 ? 87.385 63.507 -43.553 1.00 32.53 63 ALA D CA 1
ATOM 12377 C C . ALA D 1 69 ? 87.943 63.803 -42.159 1.00 32.93 63 ALA D C 1
ATOM 12378 O O . ALA D 1 69 ? 88.725 64.743 -41.987 1.00 32.90 63 ALA D O 1
ATOM 12380 N N . LYS D 1 70 ? 87.536 63.000 -41.175 1.00 33.33 64 LYS D N 1
ATOM 12381 C CA . LYS D 1 70 ? 88.088 63.075 -39.821 1.00 33.93 64 LYS D CA 1
ATOM 12382 C C . LYS D 1 70 ? 89.596 62.818 -39.805 1.00 34.24 64 LYS D C 1
ATOM 12383 O O . LYS D 1 70 ? 90.344 63.528 -39.126 1.00 34.34 64 LYS D O 1
ATOM 12389 N N . LEU D 1 71 ? 90.029 61.806 -40.560 1.00 34.70 65 LEU D N 1
ATOM 12390 C CA . LEU D 1 71 ? 91.431 61.373 -40.582 1.00 35.22 65 LEU D CA 1
ATOM 12391 C C . LEU D 1 71 ? 92.374 62.464 -41.090 1.00 35.60 65 LEU D C 1
ATOM 12392 O O . LEU D 1 71 ? 93.378 62.762 -40.442 1.00 35.68 65 LEU D O 1
ATOM 12397 N N . ARG D 1 72 ? 92.052 63.053 -42.243 1.00 36.07 66 ARG D N 1
ATOM 12398 C CA . ARG D 1 72 ? 92.918 64.074 -42.850 1.00 36.61 66 ARG D CA 1
ATOM 12399 C C . ARG D 1 72 ? 92.989 65.378 -42.049 1.00 36.81 66 ARG D C 1
ATOM 12400 O O . ARG D 1 72 ? 93.901 66.183 -42.246 1.00 36.87 66 ARG D O 1
ATOM 12408 N N . GLN D 1 73 ? 92.036 65.570 -41.140 1.00 37.13 67 GLN D N 1
ATOM 12409 C CA . GLN D 1 73 ? 92.095 66.667 -40.180 1.00 37.43 67 GLN D CA 1
ATOM 12410 C C . GLN D 1 73 ? 93.191 66.403 -39.147 1.00 37.53 67 GLN D C 1
ATOM 12411 O O . GLN D 1 73 ? 93.883 67.326 -38.719 1.00 37.50 67 GLN D O 1
ATOM 12417 N N . LYS D 1 74 ? 93.341 65.138 -38.757 1.00 37.64 68 LYS D N 1
ATOM 12418 C CA . LYS D 1 74 ? 94.369 64.737 -37.794 1.00 37.67 68 LYS D CA 1
ATOM 12419 C C . LYS D 1 74 ? 95.693 64.386 -38.477 1.00 37.76 68 LYS D C 1
ATOM 12420 O O . LYS D 1 74 ? 96.751 64.420 -37.847 1.00 37.69 68 LYS D O 1
ATOM 12426 N N . ASP D 1 75 ? 95.624 64.052 -39.764 1.00 37.86 69 ASP D N 1
ATOM 12427 C CA . ASP D 1 75 ? 96.810 63.751 -40.562 1.00 38.03 69 ASP D CA 1
ATOM 12428 C C . ASP D 1 75 ? 96.656 64.313 -41.974 1.00 38.08 69 ASP D C 1
ATOM 12429 O O . ASP D 1 75 ? 96.159 63.634 -42.873 1.00 38.04 69 ASP D O 1
ATOM 12434 N N . ALA D 1 76 ? 97.102 65.553 -42.159 1.00 38.25 70 ALA D N 1
ATOM 12435 C CA . ALA D 1 76 ? 96.990 66.247 -43.443 1.00 38.45 70 ALA D CA 1
ATOM 12436 C C . ALA D 1 76 ? 97.891 65.656 -44.528 1.00 38.64 70 ALA D C 1
ATOM 12437 O O . ALA D 1 76 ? 97.794 66.032 -45.699 1.00 38.54 70 ALA D O 1
ATOM 12439 N N . SER D 1 77 ? 98.761 64.729 -44.130 1.00 38.92 71 SER D N 1
ATOM 12440 C CA . SER D 1 77 ? 99.617 64.004 -45.065 1.00 39.20 71 SER D CA 1
ATOM 12441 C C . SER D 1 77 ? 98.879 62.810 -45.666 1.00 39.33 71 SER D C 1
ATOM 12442 O O . SER D 1 77 ? 99.263 62.310 -46.726 1.00 39.46 71 SER D O 1
ATOM 12445 N N . PHE D 1 78 ? 97.823 62.365 -44.981 1.00 39.40 72 PHE D N 1
ATOM 12446 C CA . PHE D 1 78 ? 96.977 61.264 -45.449 1.00 39.41 72 PHE D CA 1
ATOM 12447 C C . PHE D 1 78 ? 96.443 61.541 -46.852 1.00 39.32 72 PHE D C 1
ATOM 12448 O O . PHE D 1 78 ? 95.876 62.604 -47.119 1.00 39.49 72 PHE D O 1
ATOM 12456 N N . ARG D 1 79 ? 96.643 60.571 -47.738 1.00 39.12 73 ARG D N 1
ATOM 12457 C CA . ARG D 1 79 ? 96.367 60.736 -49.158 1.00 38.93 73 ARG D CA 1
ATOM 12458 C C . ARG D 1 79 ? 95.608 59.534 -49.717 1.00 38.56 73 ARG D C 1
ATOM 12459 O O . ARG D 1 79 ? 94.690 59.695 -50.519 1.00 38.58 73 ARG D O 1
ATOM 12467 N N . LYS D 1 80 ? 95.990 58.333 -49.289 1.00 38.09 74 LYS D N 1
ATOM 12468 C CA . LYS D 1 80 ? 95.322 57.117 -49.746 1.00 37.63 74 LYS D CA 1
ATOM 12469 C C . LYS D 1 80 ? 95.200 56.050 -48.660 1.00 37.15 74 LYS D C 1
ATOM 12470 O O . LYS D 1 80 ? 96.009 55.989 -47.731 1.00 37.13 74 LYS D O 1
ATOM 12476 N N . ILE D 1 81 ? 94.170 55.222 -48.790 1.00 36.57 75 ILE D N 1
ATOM 12477 C CA . ILE D 1 81 ? 94.030 54.019 -47.983 1.00 35.95 75 ILE D CA 1
ATOM 12478 C C . ILE D 1 81 ? 94.533 52.855 -48.831 1.00 35.47 75 ILE D C 1
ATOM 12479 O O . ILE D 1 81 ? 94.125 52.704 -49.985 1.00 35.43 75 ILE D O 1
ATOM 12484 N N . GLU D 1 82 ? 95.431 52.052 -48.263 1.00 34.81 76 GLU D N 1
ATOM 12485 C CA . GLU D 1 82 ? 96.052 50.939 -48.988 1.00 34.20 76 GLU D CA 1
ATOM 12486 C C . GLU D 1 82 ? 95.034 49.908 -49.463 1.00 33.63 76 GLU D C 1
ATOM 12487 O O . GLU D 1 82 ? 95.101 49.443 -50.604 1.00 33.54 76 GLU D O 1
ATOM 12493 N N . ALA D 1 83 ? 94.099 49.559 -48.582 1.00 32.87 77 ALA D N 1
ATOM 12494 C CA . ALA D 1 83 ? 93.069 48.567 -48.880 1.00 32.14 77 ALA D CA 1
ATOM 12495 C C . ALA D 1 83 ? 91.882 48.682 -47.929 1.00 31.57 77 ALA D C 1
ATOM 12496 O O . ALA D 1 83 ? 91.989 49.263 -46.846 1.00 31.44 77 ALA D O 1
ATOM 12498 N N . ILE D 1 84 ? 90.754 48.120 -48.349 1.00 30.83 78 ILE D N 1
ATOM 12499 C CA . ILE D 1 84 ? 89.549 48.074 -47.532 1.00 30.17 78 ILE D CA 1
ATOM 12500 C C . ILE D 1 84 ? 89.204 46.626 -47.193 1.00 29.68 78 ILE D C 1
ATOM 12501 O O . ILE D 1 84 ? 89.216 45.752 -48.063 1.00 29.53 78 ILE D O 1
ATOM 12506 N N . GLY D 1 85 ? 88.921 46.385 -45.916 1.00 29.24 79 GLY D N 1
ATOM 12507 C CA . GLY D 1 85 ? 88.382 45.112 -45.458 1.00 28.58 79 GLY D CA 1
ATOM 12508 C C . GLY D 1 85 ? 86.912 45.259 -45.112 1.00 28.25 79 GLY D C 1
ATOM 12509 O O . GLY D 1 85 ? 86.449 46.355 -44.779 1.00 28.27 79 GLY D O 1
ATOM 12510 N N . ILE D 1 86 ? 86.173 44.157 -45.203 1.00 27.69 80 ILE D N 1
ATOM 12511 C CA . ILE D 1 86 ? 84.754 44.145 -44.857 1.00 27.19 80 ILE D CA 1
ATOM 12512 C C . ILE D 1 86 ? 84.455 43.023 -43.866 1.00 26.72 80 ILE D C 1
ATOM 12513 O O . ILE D 1 86 ? 84.779 41.861 -44.113 1.00 26.66 80 ILE D O 1
ATOM 12518 N N . THR D 1 87 ? 83.856 43.388 -42.736 1.00 26.16 81 THR D N 1
ATOM 12519 C CA . THR D 1 87 ? 83.332 42.406 -41.792 1.00 25.60 81 THR D CA 1
ATOM 12520 C C . THR D 1 87 ? 81.828 42.615 -41.592 1.00 24.98 81 THR D C 1
ATOM 12521 O O . THR D 1 87 ? 81.366 43.748 -41.444 1.00 25.05 81 THR D O 1
ATOM 12525 N N . ASN D 1 88 ? 81.073 41.519 -41.599 1.00 24.12 82 ASN D N 1
ATOM 12526 C CA . ASN D 1 88 ? 79.618 41.602 -41.729 1.00 23.43 82 ASN D CA 1
ATOM 12527 C C . ASN D 1 88 ? 78.826 40.629 -40.868 1.00 22.95 82 ASN D C 1
ATOM 12528 O O . ASN D 1 88 ? 79.269 39.504 -40.610 1.00 23.01 82 ASN D O 1
ATOM 12533 N N . GLN D 1 89 ? 77.640 41.070 -40.453 1.00 22.40 83 GLN D N 1
ATOM 12534 C CA . GLN D 1 89 ? 76.614 40.177 -39.922 1.00 21.83 83 GLN D CA 1
ATOM 12535 C C . GLN D 1 89 ? 76.405 39.034 -40.914 1.00 21.60 83 GLN D C 1
ATOM 12536 O O . GLN D 1 89 ? 76.209 39.264 -42.112 1.00 21.29 83 GLN D O 1
ATOM 12542 N N . ARG D 1 90 ? 76.464 37.805 -40.417 1.00 21.22 84 ARG D N 1
ATOM 12543 C CA . ARG D 1 90 ? 76.390 36.639 -41.289 1.00 21.05 84 ARG D CA 1
ATOM 12544 C C . ARG D 1 90 ? 74.940 36.236 -41.569 1.00 21.04 84 ARG D C 1
ATOM 12545 O O . ARG D 1 90 ? 74.020 36.713 -40.903 1.00 20.74 84 ARG D O 1
ATOM 12553 N N . GLU D 1 91 ? 74.763 35.386 -42.582 1.00 21.18 85 GLU D N 1
ATOM 12554 C CA . GLU D 1 91 ? 73.482 34.748 -42.942 1.00 21.53 85 GLU D CA 1
ATOM 12555 C C . GLU D 1 91 ? 72.412 35.665 -43.537 1.00 21.62 85 GLU D C 1
ATOM 12556 O O . GLU D 1 91 ? 71.638 35.219 -44.389 1.00 21.76 85 GLU D O 1
ATOM 12562 N N . THR D 1 92 ? 72.355 36.918 -43.080 1.00 21.60 86 THR D N 1
ATOM 12563 C CA . THR D 1 92 ? 71.479 37.930 -43.681 1.00 21.72 86 THR D CA 1
ATOM 12564 C C . THR D 1 92 ? 71.677 37.899 -45.195 1.00 22.12 86 THR D C 1
ATOM 12565 O O . THR D 1 92 ? 72.806 37.994 -45.683 1.00 21.86 86 THR D O 1
ATOM 12569 N N . THR D 1 93 ? 70.579 37.744 -45.929 1.00 22.83 87 THR D N 1
ATOM 12570 C CA . THR D 1 93 ? 70.649 37.456 -47.358 1.00 23.61 87 THR D CA 1
ATOM 12571 C C . THR D 1 93 ? 69.932 38.505 -48.199 1.00 24.13 87 THR D C 1
ATOM 12572 O O . THR D 1 93 ? 68.765 38.814 -47.965 1.00 23.97 87 THR D O 1
ATOM 12576 N N . VAL D 1 94 ? 70.656 39.040 -49.178 1.00 24.87 88 VAL D N 1
ATOM 12577 C CA . VAL D 1 94 ? 70.146 40.066 -50.076 1.00 25.71 88 VAL D CA 1
ATOM 12578 C C . VAL D 1 94 ? 69.880 39.441 -51.443 1.00 26.43 88 VAL D C 1
ATOM 12579 O O . VAL D 1 94 ? 70.687 38.657 -51.945 1.00 26.37 88 VAL D O 1
ATOM 12583 N N . ALA D 1 95 ? 68.731 39.778 -52.021 1.00 27.36 89 ALA D N 1
ATOM 12584 C CA . ALA D 1 95 ? 68.410 39.418 -53.396 1.00 28.20 89 ALA D CA 1
ATOM 12585 C C . ALA D 1 95 ? 68.359 40.701 -54.220 1.00 28.72 89 ALA D C 1
ATOM 12586 O O . ALA D 1 95 ? 67.709 41.674 -53.824 1.00 28.86 89 ALA D O 1
ATOM 12588 N N . TRP D 1 96 ? 69.062 40.707 -55.351 1.00 29.58 90 TRP D N 1
ATOM 12589 C CA . TRP D 1 96 ? 69.092 41.878 -56.230 1.00 30.33 90 TRP D CA 1
ATOM 12590 C C . TRP D 1 96 ? 69.176 41.543 -57.721 1.00 31.02 90 TRP D C 1
ATOM 12591 O O . TRP D 1 96 ? 69.404 40.391 -58.100 1.00 31.10 90 TRP D O 1
ATOM 12602 N N . ASP D 1 97 ? 68.983 42.565 -58.551 1.00 31.98 91 ASP D N 1
ATOM 12603 C CA . ASP D 1 97 ? 68.932 42.414 -60.003 1.00 32.90 91 ASP D CA 1
ATOM 12604 C C . ASP D 1 97 ? 70.257 42.818 -60.647 1.00 33.50 91 ASP D C 1
ATOM 12605 O O . ASP D 1 97 ? 70.857 43.828 -60.270 1.00 33.53 91 ASP D O 1
ATOM 12610 N N . ARG D 1 98 ? 70.699 42.021 -61.620 1.00 34.32 92 ARG D N 1
ATOM 12611 C CA . ARG D 1 98 ? 71.960 42.250 -62.334 1.00 35.17 92 ARG D CA 1
ATOM 12612 C C . ARG D 1 98 ? 72.017 43.612 -63.028 1.00 35.43 92 ARG D C 1
ATOM 12613 O O . ARG D 1 98 ? 72.867 44.445 -62.701 1.00 35.49 92 ARG D O 1
ATOM 12621 N N . VAL D 1 99 ? 71.108 43.830 -63.977 1.00 35.88 93 VAL D N 1
ATOM 12622 C CA . VAL D 1 99 ? 71.128 45.035 -64.818 1.00 36.12 93 VAL D CA 1
ATOM 12623 C C . VAL D 1 99 ? 70.717 46.320 -64.089 1.00 36.19 93 VAL D C 1
ATOM 12624 O O . VAL D 1 99 ? 71.371 47.353 -64.250 1.00 36.28 93 VAL D O 1
ATOM 12628 N N . THR D 1 100 ? 69.654 46.255 -63.287 1.00 36.27 94 THR D N 1
ATOM 12629 C CA . THR D 1 100 ? 69.164 47.433 -62.559 1.00 36.29 94 THR D CA 1
ATOM 12630 C C . THR D 1 100 ? 70.066 47.802 -61.377 1.00 36.23 94 THR D C 1
ATOM 12631 O O . THR D 1 100 ? 70.105 48.963 -60.961 1.00 36.33 94 THR D O 1
ATOM 12635 N N . LYS D 1 101 ? 70.778 46.805 -60.846 1.00 36.10 95 LYS D N 1
ATOM 12636 C CA . LYS D 1 101 ? 71.705 46.969 -59.710 1.00 35.98 95 LYS D CA 1
ATOM 12637 C C . LYS D 1 101 ? 70.998 47.338 -58.397 1.00 35.72 95 LYS D C 1
ATOM 12638 O O . LYS D 1 101 ? 71.629 47.834 -57.460 1.00 35.66 95 LYS D O 1
ATOM 12644 N N . GLU D 1 102 ? 69.693 47.074 -58.338 1.00 35.43 96 GLU D N 1
ATOM 12645 C CA . GLU D 1 102 ? 68.857 47.432 -57.193 1.00 35.00 96 GLU D CA 1
ATOM 12646 C C . GLU D 1 102 ? 68.344 46.164 -56.500 1.00 34.56 96 GLU D C 1
ATOM 12647 O O . GLU D 1 102 ? 68.165 45.137 -57.160 1.00 34.54 96 GLU D O 1
ATOM 12653 N N . PRO D 1 103 ? 68.104 46.225 -55.171 1.00 34.16 97 PRO D N 1
ATOM 12654 C CA . PRO D 1 103 ? 67.529 45.079 -54.457 1.00 33.80 97 PRO D CA 1
ATOM 12655 C C . PRO D 1 103 ? 66.090 44.760 -54.874 1.00 33.52 97 PRO D C 1
ATOM 12656 O O . PRO D 1 103 ? 65.356 45.650 -55.305 1.00 33.49 97 PRO D O 1
ATOM 12660 N N . LEU D 1 104 ? 65.705 43.493 -54.734 1.00 33.13 98 LEU D N 1
ATOM 12661 C CA . LEU D 1 104 ? 64.377 43.017 -55.130 1.00 32.84 98 LEU D CA 1
ATOM 12662 C C . LEU D 1 104 ? 63.383 43.002 -53.970 1.00 32.53 98 LEU D C 1
ATOM 12663 O O . LEU D 1 104 ? 62.179 42.817 -54.177 1.00 32.55 98 LEU D O 1
ATOM 12668 N N . CYS D 1 105 ? 63.903 43.195 -52.758 1.00 32.08 99 CYS D N 1
ATOM 12669 C CA . CYS D 1 105 ? 63.120 43.215 -51.518 1.00 31.68 99 CYS D CA 1
ATOM 12670 C C . CYS D 1 105 ? 64.050 43.500 -50.340 1.00 31.29 99 CYS D C 1
ATOM 12671 O O . CYS D 1 105 ? 65.268 43.592 -50.517 1.00 31.26 99 CYS D O 1
ATOM 12674 N N . TYR D 1 106 ? 63.479 43.646 -49.144 1.00 30.86 100 TYR D N 1
ATOM 12675 C CA . TYR D 1 106 ? 64.284 43.773 -47.929 1.00 30.48 100 TYR D CA 1
ATOM 12676 C C . TYR D 1 106 ? 64.987 42.451 -47.629 1.00 29.96 100 TYR D C 1
ATOM 12677 O O . TYR D 1 106 ? 64.500 41.380 -47.999 1.00 29.91 100 TYR D O 1
ATOM 12686 N N . ALA D 1 107 ? 66.133 42.539 -46.961 1.00 29.34 101 ALA D N 1
ATOM 12687 C CA . ALA D 1 107 ? 66.962 41.373 -46.670 1.00 28.84 101 ALA D CA 1
ATOM 12688 C C . ALA D 1 107 ? 66.582 40.723 -45.338 1.00 28.44 101 ALA D C 1
ATOM 12689 O O . ALA D 1 107 ? 66.687 41.365 -44.290 1.00 28.43 101 ALA D O 1
ATOM 12691 N N . PRO D 1 108 ? 66.137 39.449 -45.373 1.00 28.15 102 PRO D N 1
ATOM 12692 C CA . PRO D 1 108 ? 65.863 38.718 -44.134 1.00 28.01 102 PRO D CA 1
ATOM 12693 C C . PRO D 1 108 ? 67.142 38.507 -43.327 1.00 27.88 102 PRO D C 1
ATOM 12694 O O . PRO D 1 108 ? 68.152 38.053 -43.869 1.00 27.72 102 PRO D O 1
ATOM 12698 N N . VAL D 1 109 ? 67.082 38.858 -42.045 1.00 27.83 103 VAL D N 1
ATOM 12699 C CA . VAL D 1 109 ? 68.240 38.851 -41.150 1.00 27.76 103 VAL D CA 1
ATOM 12700 C C . VAL D 1 109 ? 68.468 37.449 -40.569 1.00 27.94 103 VAL D C 1
ATOM 12701 O O . VAL D 1 109 ? 67.543 36.635 -40.524 1.00 27.90 103 VAL D O 1
ATOM 12705 N N . TRP D 1 110 ? 69.698 37.174 -40.134 1.00 28.06 104 TRP D N 1
ATOM 12706 C CA . TRP D 1 110 ? 70.058 35.879 -39.535 1.00 28.36 104 TRP D CA 1
ATOM 12707 C C . TRP D 1 110 ? 69.093 35.465 -38.424 1.00 28.66 104 TRP D C 1
ATOM 12708 O O . TRP D 1 110 ? 68.789 34.284 -38.263 1.00 28.83 104 TRP D O 1
ATOM 12719 N N . ASN D 1 111 ? 68.610 36.467 -37.693 1.00 29.09 105 ASN D N 1
ATOM 12720 C CA . ASN D 1 111 ? 67.677 36.336 -36.577 1.00 29.59 105 ASN D CA 1
ATOM 12721 C C . ASN D 1 111 ? 66.260 35.930 -36.997 1.00 29.56 105 ASN D C 1
ATOM 12722 O O . ASN D 1 111 ? 65.519 35.330 -36.214 1.00 29.61 105 ASN D O 1
ATOM 12727 N N . ASP D 1 112 ? 65.900 36.264 -38.235 1.00 29.66 106 ASP D N 1
ATOM 12728 C CA . ASP D 1 112 ? 64.539 36.112 -38.768 1.00 29.69 106 ASP D CA 1
ATOM 12729 C C . ASP D 1 112 ? 64.024 34.664 -38.772 1.00 29.92 106 ASP D C 1
ATOM 12730 O O . ASP D 1 112 ? 64.790 33.724 -38.992 1.00 29.90 106 ASP D O 1
ATOM 12735 N N . LEU D 1 113 ? 62.720 34.508 -38.539 1.00 30.15 107 LEU D N 1
ATOM 12736 C CA . LEU D 1 113 ? 62.096 33.191 -38.382 1.00 30.55 107 LEU D CA 1
ATOM 12737 C C . LEU D 1 113 ? 61.010 32.856 -39.415 1.00 30.73 107 LEU D C 1
ATOM 12738 O O . LEU D 1 113 ? 60.249 31.902 -39.227 1.00 30.74 107 LEU D O 1
ATOM 12743 N N . ARG D 1 114 ? 60.946 33.620 -40.505 1.00 30.97 108 ARG D N 1
ATOM 12744 C CA . ARG D 1 114 ? 59.947 33.379 -41.557 1.00 31.29 108 ARG D CA 1
ATOM 12745 C C . ARG D 1 114 ? 60.192 32.063 -42.299 1.00 31.46 108 ARG D C 1
ATOM 12746 O O . ARG D 1 114 ? 59.297 31.530 -42.957 1.00 31.52 108 ARG D O 1
ATOM 12754 N N . THR D 1 115 ? 61.412 31.550 -42.172 1.00 31.70 109 THR D N 1
ATOM 12755 C CA . THR D 1 115 ? 61.855 30.356 -42.881 1.00 31.90 109 THR D CA 1
ATOM 12756 C C . THR D 1 115 ? 61.566 29.067 -42.107 1.00 32.19 109 THR D C 1
ATOM 12757 O O . THR D 1 115 ? 61.917 27.977 -42.568 1.00 32.20 109 THR D O 1
ATOM 12761 N N . TYR D 1 116 ? 60.922 29.200 -40.945 1.00 32.51 110 TYR D N 1
ATOM 12762 C CA . TYR D 1 116 ? 60.685 28.075 -40.028 1.00 32.95 110 TYR D CA 1
ATOM 12763 C C . TYR D 1 116 ? 59.957 26.899 -40.675 1.00 33.14 110 TYR D C 1
ATOM 12764 O O . TYR D 1 116 ? 60.330 25.744 -40.458 1.00 33.07 110 TYR D O 1
ATOM 12773 N N . ASP D 1 117 ? 58.923 27.200 -41.460 1.00 33.36 111 ASP D N 1
ATOM 12774 C CA . ASP D 1 117 ? 58.151 26.168 -42.153 1.00 33.66 111 ASP D CA 1
ATOM 12775 C C . ASP D 1 117 ? 58.992 25.458 -43.212 1.00 33.66 111 ASP D C 1
ATOM 12776 O O . ASP D 1 117 ? 58.938 24.235 -43.328 1.00 33.64 111 ASP D O 1
ATOM 12781 N N . ILE D 1 118 ? 59.776 26.232 -43.961 1.00 33.68 112 ILE D N 1
ATOM 12782 C CA . ILE D 1 118 ? 60.705 25.692 -44.958 1.00 33.72 112 ILE D CA 1
ATOM 12783 C C . ILE D 1 118 ? 61.776 24.820 -44.294 1.00 33.80 112 ILE D C 1
ATOM 12784 O O . ILE D 1 118 ? 62.132 23.762 -44.814 1.00 33.70 112 ILE D O 1
ATOM 12789 N N . THR D 1 119 ? 62.262 25.266 -43.137 1.00 33.88 113 THR D N 1
ATOM 12790 C CA . THR D 1 119 ? 63.210 24.500 -42.325 1.00 34.13 113 THR D CA 1
ATOM 12791 C C . THR D 1 119 ? 62.647 23.113 -41.977 1.00 34.14 113 THR D C 1
ATOM 12792 O O . THR D 1 119 ? 63.358 22.108 -42.063 1.00 34.12 113 THR D O 1
ATOM 12796 N N . LYS D 1 120 ? 61.367 23.069 -41.610 1.00 34.08 114 LYS D N 1
ATOM 12797 C CA . LYS D 1 120 ? 60.697 21.813 -41.269 1.00 34.17 114 LYS D CA 1
ATOM 12798 C C . LYS D 1 120 ? 60.493 20.900 -42.478 1.00 34.13 114 LYS D C 1
ATOM 12799 O O . LYS D 1 120 ? 60.626 19.679 -42.361 1.00 34.19 114 LYS D O 1
ATOM 12805 N N . LYS D 1 121 ? 60.179 21.494 -43.630 1.00 34.10 115 LYS D N 1
ATOM 12806 C CA . LYS D 1 121 ? 60.012 20.746 -44.880 1.00 34.10 115 LYS D CA 1
ATOM 12807 C C . LYS D 1 121 ? 61.310 20.045 -45.280 1.00 33.93 115 LYS D C 1
ATOM 12808 O O . LYS D 1 121 ? 61.301 18.863 -45.618 1.00 33.85 115 LYS D O 1
ATOM 12814 N N . VAL D 1 122 ? 62.418 20.785 -45.229 1.00 33.67 116 VAL D N 1
ATOM 12815 C CA . VAL D 1 122 ? 63.738 20.273 -45.609 1.00 33.47 116 VAL D CA 1
ATOM 12816 C C . VAL D 1 122 ? 64.153 19.079 -44.748 1.00 33.42 116 VAL D C 1
ATOM 12817 O O . VAL D 1 122 ? 64.621 18.065 -45.270 1.00 33.39 116 VAL D O 1
ATOM 12821 N N . THR D 1 123 ? 63.965 19.207 -43.435 1.00 33.26 117 THR D N 1
ATOM 12822 C CA . THR D 1 123 ? 64.301 18.150 -42.478 1.00 33.30 117 THR D CA 1
ATOM 12823 C C . THR D 1 123 ? 63.519 16.863 -42.755 1.00 33.33 117 THR D C 1
ATOM 12824 O O . THR D 1 123 ? 64.074 15.765 -42.679 1.00 33.16 117 THR D O 1
ATOM 12828 N N . ALA D 1 124 ? 62.239 17.008 -43.088 1.00 33.35 118 ALA D N 1
ATOM 12829 C CA . ALA D 1 124 ? 61.384 15.862 -43.382 1.00 33.49 118 ALA D CA 1
ATOM 12830 C C . ALA D 1 124 ? 61.666 15.271 -44.765 1.00 33.56 118 ALA D C 1
ATOM 12831 O O . ALA D 1 124 ? 61.930 14.075 -44.891 1.00 33.66 118 ALA D O 1
ATOM 12833 N N . GLU D 1 125 ? 61.625 16.117 -45.791 1.00 33.76 119 GLU D N 1
ATOM 12834 C CA . GLU D 1 125 ? 61.720 15.662 -47.182 1.00 33.98 119 GLU D CA 1
ATOM 12835 C C . GLU D 1 125 ? 63.141 15.298 -47.619 1.00 33.90 119 GLU D C 1
ATOM 12836 O O . GLU D 1 125 ? 63.352 14.249 -48.229 1.00 33.98 119 GLU D O 1
ATOM 12842 N N . LEU D 1 126 ? 64.108 16.158 -47.306 1.00 33.78 120 LEU D N 1
ATOM 12843 C CA . LEU D 1 126 ? 65.492 15.937 -47.728 1.00 33.63 120 LEU D CA 1
ATOM 12844 C C . LEU D 1 126 ? 66.328 15.209 -46.673 1.00 33.51 120 LEU D C 1
ATOM 12845 O O . LEU D 1 126 ? 67.255 14.468 -47.010 1.00 33.42 120 LEU D O 1
ATOM 12850 N N . GLY D 1 127 ? 65.989 15.415 -45.403 1.00 33.44 121 GLY D N 1
ATOM 12851 C CA . GLY D 1 127 ? 66.738 14.826 -44.295 1.00 33.39 121 GLY D CA 1
ATOM 12852 C C . GLY D 1 127 ? 66.194 13.510 -43.772 1.00 33.39 121 GLY D C 1
ATOM 12853 O O . GLY D 1 127 ? 66.904 12.772 -43.086 1.00 33.47 121 GLY D O 1
ATOM 12854 N N . GLY D 1 128 ? 64.936 13.216 -44.095 1.00 33.32 122 GLY D N 1
ATOM 12855 C CA . GLY D 1 128 ? 64.256 12.025 -43.585 1.00 33.18 122 GLY D CA 1
ATOM 12856 C C . GLY D 1 128 ? 64.015 12.096 -42.088 1.00 33.09 122 GLY D C 1
ATOM 12857 O O . GLY D 1 128 ? 64.068 11.080 -41.394 1.00 33.14 122 GLY D O 1
ATOM 12858 N N . GLY D 1 129 ? 63.756 13.305 -41.592 1.00 32.93 123 GLY D N 1
ATOM 12859 C CA . GLY D 1 129 ? 63.560 13.540 -40.161 1.00 32.70 123 GLY D CA 1
ATOM 12860 C C . GLY D 1 129 ? 64.836 13.916 -39.429 1.00 32.53 123 GLY D C 1
ATOM 12861 O O . GLY D 1 129 ? 64.815 14.158 -38.220 1.00 32.59 123 GLY D O 1
ATOM 12862 N N . ASP D 1 130 ? 65.946 13.966 -40.163 1.00 32.34 124 ASP D N 1
ATOM 12863 C CA . ASP D 1 130 ? 67.252 14.277 -39.586 1.00 32.13 124 ASP D CA 1
ATOM 12864 C C . ASP D 1 130 ? 67.730 15.667 -40.010 1.00 31.86 124 ASP D C 1
ATOM 12865 O O . ASP D 1 130 ? 68.128 15.877 -41.159 1.00 31.80 124 ASP D O 1
ATOM 12870 N N . SER D 1 131 ? 67.696 16.605 -39.066 1.00 31.67 125 SER D N 1
ATOM 12871 C CA . SER D 1 131 ? 68.129 17.985 -39.300 1.00 31.50 125 SER D CA 1
ATOM 12872 C C . SER D 1 131 ? 69.634 18.104 -39.551 1.00 31.32 125 SER D C 1
ATOM 12873 O O . SER D 1 131 ? 70.107 19.132 -40.034 1.00 31.15 125 SER D O 1
ATOM 12876 N N . MET D 1 132 ? 70.373 17.047 -39.222 1.00 31.20 126 MET D N 1
ATOM 12877 C CA . MET D 1 132 ? 71.827 17.018 -39.379 1.00 31.12 126 MET D CA 1
ATOM 12878 C C . MET D 1 132 ? 72.279 16.232 -40.618 1.00 30.88 126 MET D C 1
ATOM 12879 O O . MET D 1 132 ? 73.437 15.812 -40.700 1.00 30.87 126 MET D O 1
ATOM 12884 N N . PHE D 1 133 ? 71.378 16.061 -41.587 1.00 30.68 127 PHE D N 1
ATOM 12885 C CA . PHE D 1 133 ? 71.644 15.208 -42.756 1.00 30.47 127 PHE D CA 1
ATOM 12886 C C . PHE D 1 133 ? 72.800 15.678 -43.649 1.00 30.34 127 PHE D C 1
ATOM 12887 O O . PHE D 1 133 ? 73.489 14.861 -44.262 1.00 30.32 127 PHE D O 1
ATOM 12895 N N . ALA D 1 134 ? 73.005 16.992 -43.715 1.00 30.07 128 ALA D N 1
ATOM 12896 C CA . ALA D 1 134 ? 74.037 17.576 -44.569 1.00 29.82 128 ALA D CA 1
ATOM 12897 C C . ALA D 1 134 ? 75.188 18.181 -43.761 1.00 29.57 128 ALA D C 1
ATOM 12898 O O . ALA D 1 134 ? 76.018 18.912 -44.304 1.00 29.67 128 ALA D O 1
ATOM 12900 N N . SER D 1 135 ? 75.241 17.854 -42.469 1.00 29.27 129 SER D N 1
ATOM 12901 C CA . SER D 1 135 ? 76.241 18.416 -41.559 1.00 29.05 129 SER D CA 1
ATOM 12902 C C . SER D 1 135 ? 77.678 18.056 -41.943 1.00 28.80 129 SER D C 1
ATOM 12903 O O . SER D 1 135 ? 78.588 18.855 -41.751 1.00 28.75 129 SER D O 1
ATOM 12906 N N . LYS D 1 136 ? 77.874 16.859 -42.491 1.00 28.56 130 LYS D N 1
ATOM 12907 C CA . LYS D 1 136 ? 79.202 16.418 -42.927 1.00 28.48 130 LYS D CA 1
ATOM 12908 C C . LYS D 1 136 ? 79.666 17.135 -44.195 1.00 28.18 130 LYS D C 1
ATOM 12909 O O . LYS D 1 136 ? 80.861 17.170 -44.496 1.00 28.11 130 LYS D O 1
ATOM 12915 N N . ILE D 1 137 ? 78.713 17.707 -44.927 1.00 27.86 131 ILE D N 1
ATOM 12916 C CA . ILE D 1 137 ? 79.019 18.546 -46.080 1.00 27.72 131 ILE D CA 1
ATOM 12917 C C . ILE D 1 137 ? 79.222 19.997 -45.638 1.00 27.45 131 ILE D C 1
ATOM 12918 O O . ILE D 1 137 ? 80.279 20.581 -45.885 1.00 27.49 131 ILE D O 1
ATOM 12923 N N . THR D 1 138 ? 78.212 20.560 -44.973 1.00 27.08 132 THR D N 1
ATOM 12924 C CA . THR D 1 138 ? 78.176 21.993 -44.652 1.00 26.85 132 THR D CA 1
ATOM 12925 C C . THR D 1 138 ? 78.775 22.352 -43.296 1.00 26.69 132 THR D C 1
ATOM 12926 O O . THR D 1 138 ? 79.230 23.479 -43.097 1.00 26.60 132 THR D O 1
ATOM 12930 N N . GLY D 1 139 ? 78.752 21.398 -42.368 1.00 26.44 133 GLY D N 1
ATOM 12931 C CA . GLY D 1 139 ? 79.134 21.645 -40.980 1.00 26.61 133 GLY D CA 1
ATOM 12932 C C . GLY D 1 139 ? 77.966 22.162 -40.161 1.00 26.69 133 GLY D C 1
ATOM 12933 O O . GLY D 1 139 ? 78.105 22.422 -38.963 1.00 26.58 133 GLY D O 1
ATOM 12934 N N . LEU D 1 140 ? 76.811 22.298 -40.812 1.00 26.65 134 LEU D N 1
ATOM 12935 C CA . LEU D 1 140 ? 75.646 22.945 -40.217 1.00 26.91 134 LEU D CA 1
ATOM 12936 C C . LEU D 1 140 ? 74.428 22.028 -40.154 1.00 27.04 134 LEU D C 1
ATOM 12937 O O . LEU D 1 140 ? 74.263 21.152 -41.007 1.00 27.03 134 LEU D O 1
ATOM 12942 N N . PRO D 1 141 ? 73.573 22.226 -39.133 1.00 27.20 135 PRO D N 1
ATOM 12943 C CA . PRO D 1 141 ? 72.251 21.615 -39.110 1.00 27.39 135 PRO D CA 1
ATOM 12944 C C . PRO D 1 141 ? 71.264 22.448 -39.920 1.00 27.44 135 PRO D C 1
ATOM 12945 O O . PRO D 1 141 ? 71.544 23.614 -40.224 1.00 27.31 135 PRO D O 1
ATOM 12949 N N . VAL D 1 142 ? 70.126 21.854 -40.270 1.00 27.75 136 VAL D N 1
ATOM 12950 C CA . VAL D 1 142 ? 69.035 22.609 -40.878 1.00 28.04 136 VAL D CA 1
ATOM 12951 C C . VAL D 1 142 ? 68.487 23.550 -39.809 1.00 28.24 136 VAL D C 1
ATOM 12952 O O . VAL D 1 142 ? 68.082 23.115 -38.726 1.00 28.20 136 VAL D O 1
ATOM 12956 N N . SER D 1 143 ? 68.519 24.844 -40.109 1.00 28.52 137 SER D N 1
ATOM 12957 C CA . SER D 1 143 ? 68.069 25.863 -39.171 1.00 28.66 137 SER D CA 1
ATOM 12958 C C . SER D 1 143 ? 67.612 27.110 -39.910 1.00 28.69 137 SER D C 1
ATOM 12959 O O . SER D 1 143 ? 68.020 27.356 -41.048 1.00 28.64 137 SER D O 1
ATOM 12962 N N . THR D 1 144 ? 66.770 27.895 -39.244 1.00 28.66 138 THR D N 1
ATOM 12963 C CA . THR D 1 144 ? 66.202 29.118 -39.807 1.00 28.65 138 THR D CA 1
ATOM 12964 C C . THR D 1 144 ? 67.266 30.151 -40.187 1.00 28.63 138 THR D C 1
ATOM 12965 O O . THR D 1 144 ? 67.033 30.999 -41.050 1.00 28.66 138 THR D O 1
ATOM 12969 N N . TYR D 1 145 ? 68.433 30.057 -39.553 1.00 28.53 139 TYR D N 1
ATOM 12970 C CA . TYR D 1 145 ? 69.508 31.041 -39.714 1.00 28.66 139 TYR D CA 1
ATOM 12971 C C . TYR D 1 145 ? 70.085 31.128 -41.127 1.00 28.24 139 TYR D C 1
ATOM 12972 O O . TYR D 1 145 ? 70.206 32.218 -41.688 1.00 28.34 139 TYR D O 1
ATOM 12981 N N . PHE D 1 146 ? 70.416 29.978 -41.703 1.00 27.82 140 PHE D N 1
ATOM 12982 C CA . PHE D 1 146 ? 71.322 29.921 -42.853 1.00 27.37 140 PHE D CA 1
ATOM 12983 C C . PHE D 1 146 ? 70.720 30.352 -44.191 1.00 27.21 140 PHE D C 1
ATOM 12984 O O . PHE D 1 146 ? 69.519 30.209 -44.423 1.00 27.06 140 PHE D O 1
ATOM 12992 N N . ALA D 1 147 ? 71.587 30.886 -45.052 1.00 27.05 141 ALA D N 1
ATOM 12993 C CA . ALA D 1 147 ? 71.194 31.673 -46.227 1.00 27.08 141 ALA D CA 1
ATOM 12994 C C . ALA D 1 147 ? 70.292 30.976 -47.241 1.00 27.13 141 ALA D C 1
ATOM 12995 O O . ALA D 1 147 ? 69.337 31.576 -47.730 1.00 26.97 141 ALA D O 1
ATOM 12997 N N . ALA D 1 148 ? 70.599 29.717 -47.554 1.00 27.26 142 ALA D N 1
ATOM 12998 C CA . ALA D 1 148 ? 69.842 28.945 -48.547 1.00 27.47 142 ALA D CA 1
ATOM 12999 C C . ALA D 1 148 ? 68.336 28.910 -48.272 1.00 27.74 142 ALA D C 1
ATOM 13000 O O . ALA D 1 148 ? 67.528 28.926 -49.202 1.00 27.82 142 ALA D O 1
ATOM 13002 N N . PHE D 1 149 ? 67.970 28.864 -46.994 1.00 27.94 143 PHE D N 1
ATOM 13003 C CA . PHE D 1 149 ? 66.568 28.810 -46.591 1.00 28.23 143 PHE D CA 1
ATOM 13004 C C . PHE D 1 149 ? 65.880 30.164 -46.744 1.00 28.44 143 PHE D C 1
ATOM 13005 O O . PHE D 1 149 ? 64.688 30.224 -47.052 1.00 28.37 143 PHE D O 1
ATOM 13013 N N . LYS D 1 150 ? 66.636 31.241 -46.539 1.00 28.63 144 LYS D N 1
ATOM 13014 C CA . LYS D 1 150 ? 66.150 32.593 -46.820 1.00 29.11 144 LYS D CA 1
ATOM 13015 C C . LYS D 1 150 ? 65.999 32.804 -48.325 1.00 29.39 144 LYS D C 1
ATOM 13016 O O . LYS D 1 150 ? 65.046 33.449 -48.773 1.00 29.44 144 LYS D O 1
ATOM 13022 N N . MET D 1 151 ? 66.943 32.252 -49.089 1.00 29.66 145 MET D N 1
ATOM 13023 C CA . MET D 1 151 ? 66.921 32.306 -50.553 1.00 30.10 145 MET D CA 1
ATOM 13024 C C . MET D 1 151 ? 65.676 31.629 -51.119 1.00 30.49 145 MET D C 1
ATOM 13025 O O . MET D 1 151 ? 65.035 32.156 -52.035 1.00 30.57 145 MET D O 1
ATOM 13030 N N . ARG D 1 152 ? 65.344 30.461 -50.571 1.00 30.80 146 ARG D N 1
ATOM 13031 C CA . ARG D 1 152 ? 64.174 29.707 -51.016 1.00 31.29 146 ARG D CA 1
ATOM 13032 C C . ARG D 1 152 ? 62.869 30.398 -50.625 1.00 31.40 146 ARG D C 1
ATOM 13033 O O . ARG D 1 152 ? 61.904 30.366 -51.390 1.00 31.19 146 ARG D O 1
ATOM 13041 N N . TRP D 1 153 ? 62.842 31.022 -49.447 1.00 31.53 147 TRP D N 1
ATOM 13042 C CA . TRP D 1 153 ? 61.668 31.785 -49.022 1.00 31.85 147 TRP D CA 1
ATOM 13043 C C . TRP D 1 153 ? 61.377 32.932 -49.986 1.00 31.99 147 TRP D C 1
ATOM 13044 O O . TRP D 1 153 ? 60.224 33.150 -50.361 1.00 31.93 147 TRP D O 1
ATOM 13055 N N . MET D 1 154 ? 62.427 33.652 -50.379 1.00 32.22 148 MET D N 1
ATOM 13056 C CA . MET D 1 154 ? 62.299 34.793 -51.284 1.00 32.52 148 MET D CA 1
ATOM 13057 C C . MET D 1 154 ? 61.891 34.374 -52.696 1.00 32.88 148 MET D C 1
ATOM 13058 O O . MET D 1 154 ? 61.119 35.074 -53.355 1.00 32.94 148 MET D O 1
ATOM 13063 N N . LEU D 1 155 ? 62.402 33.228 -53.144 1.00 33.17 149 LEU D N 1
ATOM 13064 C CA . LEU D 1 155 ? 62.032 32.657 -54.440 1.00 33.60 149 LEU D CA 1
ATOM 13065 C C . LEU D 1 155 ? 60.568 32.215 -54.472 1.00 33.87 149 LEU D C 1
ATOM 13066 O O . LEU D 1 155 ? 59.923 32.257 -55.522 1.00 33.97 149 LEU D O 1
ATOM 13071 N N . GLU D 1 156 ? 60.057 31.798 -53.315 1.00 34.24 150 GLU D N 1
ATOM 13072 C CA . GLU D 1 156 ? 58.699 31.268 -53.201 1.00 34.62 150 GLU D CA 1
ATOM 13073 C C . GLU D 1 156 ? 57.653 32.315 -52.806 1.00 34.82 150 GLU D C 1
ATOM 13074 O O . GLU D 1 156 ? 56.463 32.133 -53.073 1.00 34.81 150 GLU D O 1
ATOM 13080 N N . ASN D 1 157 ? 58.094 33.408 -52.183 1.00 35.01 151 ASN D N 1
ATOM 13081 C CA . ASN D 1 157 ? 57.164 34.382 -51.600 1.00 35.32 151 ASN D CA 1
ATOM 13082 C C . ASN D 1 157 ? 57.262 35.820 -52.123 1.00 35.44 151 ASN D C 1
ATOM 13083 O O . ASN D 1 157 ? 56.402 36.650 -51.813 1.00 35.49 151 ASN D O 1
ATOM 13088 N N . VAL D 1 158 ? 58.297 36.111 -52.909 1.00 35.67 152 VAL D N 1
ATOM 13089 C CA . VAL D 1 158 ? 58.491 37.452 -53.476 1.00 35.90 152 VAL D CA 1
ATOM 13090 C C . VAL D 1 158 ? 58.508 37.397 -55.010 1.00 36.15 152 VAL D C 1
ATOM 13091 O O . VAL D 1 158 ? 59.475 36.906 -55.601 1.00 36.20 152 VAL D O 1
ATOM 13095 N N . PRO D 1 159 ? 57.436 37.903 -55.656 1.00 36.45 153 PRO D N 1
ATOM 13096 C CA . PRO D 1 159 ? 57.274 37.866 -57.117 1.00 36.60 153 PRO D CA 1
ATOM 13097 C C . PRO D 1 159 ? 58.445 38.469 -57.898 1.00 36.77 153 PRO D C 1
ATOM 13098 O O . PRO D 1 159 ? 58.839 37.920 -58.930 1.00 36.80 153 PRO D O 1
ATOM 13102 N N . ALA D 1 160 ? 58.990 39.580 -57.402 1.00 37.04 154 ALA D N 1
ATOM 13103 C CA . ALA D 1 160 ? 60.139 40.245 -58.023 1.00 37.25 154 ALA D CA 1
ATOM 13104 C C . ALA D 1 160 ? 61.386 39.358 -58.051 1.00 37.40 154 ALA D C 1
ATOM 13105 O O . ALA D 1 160 ? 62.160 39.400 -59.008 1.00 37.41 154 ALA D O 1
ATOM 13107 N N . VAL D 1 161 ? 61.571 38.561 -57.000 1.00 37.66 155 VAL D N 1
ATOM 13108 C CA . VAL D 1 161 ? 62.668 37.591 -56.931 1.00 37.85 155 VAL D CA 1
ATOM 13109 C C . VAL D 1 161 ? 62.381 36.400 -57.849 1.00 38.08 155 VAL D C 1
ATOM 13110 O O . VAL D 1 161 ? 63.268 35.929 -58.567 1.00 38.14 155 VAL D O 1
ATOM 13114 N N . ALA D 1 162 ? 61.133 35.934 -57.823 1.00 38.39 156 ALA D N 1
ATOM 13115 C CA . ALA D 1 162 ? 60.687 34.797 -58.629 1.00 38.65 156 ALA D CA 1
ATOM 13116 C C . ALA D 1 162 ? 60.911 35.001 -60.129 1.00 38.83 156 ALA D C 1
ATOM 13117 O O . ALA D 1 162 ? 61.385 34.094 -60.816 1.00 38.90 156 ALA D O 1
ATOM 13119 N N . ASP D 1 163 ? 60.583 36.193 -60.625 1.00 39.05 157 ASP D N 1
ATOM 13120 C CA . ASP D 1 163 ? 60.686 36.486 -62.055 1.00 39.19 157 ASP D CA 1
ATOM 13121 C C . ASP D 1 163 ? 62.103 36.867 -62.488 1.00 39.23 157 ASP D C 1
ATOM 13122 O O . ASP D 1 163 ? 62.478 36.654 -63.644 1.00 39.27 157 ASP D O 1
ATOM 13127 N N . ALA D 1 164 ? 62.882 37.430 -61.564 1.00 39.18 158 ALA D N 1
ATOM 13128 C CA . ALA D 1 164 ? 64.286 37.758 -61.827 1.00 39.17 158 ALA D CA 1
ATOM 13129 C C . ALA D 1 164 ? 65.121 36.494 -62.024 1.00 39.22 158 ALA D C 1
ATOM 13130 O O . ALA D 1 164 ? 66.126 36.508 -62.740 1.00 39.30 158 ALA D O 1
ATOM 13132 N N . CYS D 1 165 ? 64.694 35.408 -61.380 1.00 39.20 159 CYS D N 1
ATOM 13133 C CA . CYS D 1 165 ? 65.281 34.086 -61.576 1.00 39.26 159 CYS D CA 1
ATOM 13134 C C . CYS D 1 165 ? 64.962 33.556 -62.976 1.00 39.17 159 CYS D C 1
ATOM 13135 O O . CYS D 1 165 ? 65.767 32.841 -63.578 1.00 39.24 159 CYS D O 1
ATOM 13138 N N . ARG D 1 166 ? 63.784 33.919 -63.481 1.00 39.09 160 ARG D N 1
ATOM 13139 C CA . ARG D 1 166 ? 63.338 33.536 -64.821 1.00 38.98 160 ARG D CA 1
ATOM 13140 C C . ARG D 1 166 ? 64.124 34.273 -65.910 1.00 38.70 160 ARG D C 1
ATOM 13141 O O . ARG D 1 166 ? 64.483 33.680 -66.927 1.00 38.73 160 ARG D O 1
ATOM 13149 N N . ARG D 1 167 ? 64.390 35.560 -65.686 1.00 38.41 161 ARG D N 1
ATOM 13150 C CA . ARG D 1 167 ? 65.144 36.384 -66.637 1.00 38.09 161 ARG D CA 1
ATOM 13151 C C . ARG D 1 167 ? 66.646 36.108 -66.598 1.00 37.72 161 ARG D C 1
ATOM 13152 O O . ARG D 1 167 ? 67.379 36.493 -67.513 1.00 37.74 161 ARG D O 1
ATOM 13160 N N . GLY D 1 168 ? 67.097 35.449 -65.533 1.00 37.21 162 GLY D N 1
ATOM 13161 C CA . GLY D 1 168 ? 68.517 35.187 -65.324 1.00 36.54 162 GLY D CA 1
ATOM 13162 C C . GLY D 1 168 ? 69.265 36.434 -64.890 1.00 35.99 162 GLY D C 1
ATOM 13163 O O . GLY D 1 168 ? 70.451 36.588 -65.188 1.00 36.06 162 GLY D O 1
ATOM 13164 N N . THR D 1 169 ? 68.564 37.324 -64.191 1.00 35.37 163 THR D N 1
ATOM 13165 C CA . THR D 1 169 ? 69.149 38.571 -63.699 1.00 34.67 163 THR D CA 1
ATOM 13166 C C . THR D 1 169 ? 69.244 38.591 -62.170 1.00 34.05 163 THR D C 1
ATOM 13167 O O . THR D 1 169 ? 69.701 39.573 -61.584 1.00 33.98 163 THR D O 1
ATOM 13171 N N . LEU D 1 170 ? 68.818 37.503 -61.533 1.00 33.22 164 LEU D N 1
ATOM 13172 C CA . LEU D 1 170 ? 68.841 37.405 -60.075 1.00 32.39 164 LEU D CA 1
ATOM 13173 C C . LEU D 1 170 ? 70.245 37.139 -59.531 1.00 31.89 164 LEU D C 1
ATOM 13174 O O . LEU D 1 170 ? 70.986 36.307 -60.062 1.00 31.85 164 LEU D O 1
ATOM 13179 N N . CYS D 1 171 ? 70.594 37.868 -58.474 1.00 31.23 165 CYS D N 1
ATOM 13180 C CA . CYS D 1 171 ? 71.808 37.633 -57.707 1.00 30.60 165 CYS D CA 1
ATOM 13181 C C . CYS D 1 171 ? 71.434 37.438 -56.243 1.00 29.99 165 CYS D C 1
ATOM 13182 O O . CYS D 1 171 ? 70.701 38.247 -55.673 1.00 29.90 165 CYS D O 1
ATOM 13185 N N . PHE D 1 172 ? 71.922 36.351 -55.647 1.00 29.22 166 PHE D N 1
ATOM 13186 C CA . PHE D 1 172 ? 71.832 36.156 -54.203 1.00 28.48 166 PHE D CA 1
ATOM 13187 C C . PHE D 1 172 ? 73.184 36.456 -53.566 1.00 28.01 166 PHE D C 1
ATOM 13188 O O . PHE D 1 172 ? 74.231 36.215 -54.171 1.00 28.13 166 PHE D O 1
ATOM 13196 N N . GLY D 1 173 ? 73.164 36.979 -52.345 1.00 27.47 167 GLY D N 1
ATOM 13197 C CA . GLY D 1 173 ? 74.405 37.272 -51.640 1.00 26.45 167 GLY D CA 1
ATOM 13198 C C . GLY D 1 173 ? 74.228 37.625 -50.182 1.00 25.79 167 GLY D C 1
ATOM 13199 O O . GLY D 1 173 ? 73.236 38.245 -49.795 1.00 25.71 167 GLY D O 1
ATOM 13200 N N . THR D 1 174 ? 75.200 37.217 -49.372 1.00 25.07 168 THR D N 1
ATOM 13201 C CA . THR D 1 174 ? 75.292 37.677 -47.993 1.00 24.53 168 THR D CA 1
ATOM 13202 C C . THR D 1 174 ? 75.794 39.124 -47.999 1.00 24.25 168 THR D C 1
ATOM 13203 O O . THR D 1 174 ? 76.149 39.652 -49.057 1.00 24.02 168 THR D O 1
ATOM 13207 N N . ILE D 1 175 ? 75.811 39.766 -46.833 1.00 23.97 169 ILE D N 1
ATOM 13208 C CA . ILE D 1 175 ? 76.091 41.205 -46.747 1.00 23.86 169 ILE D CA 1
ATOM 13209 C C . ILE D 1 175 ? 77.437 41.616 -47.366 1.00 23.78 169 ILE D C 1
ATOM 13210 O O . ILE D 1 175 ? 77.522 42.648 -48.035 1.00 23.62 169 ILE D O 1
ATOM 13215 N N . ASP D 1 176 ? 78.472 40.803 -47.158 1.00 23.76 170 ASP D N 1
ATOM 13216 C CA . ASP D 1 176 ? 79.782 41.046 -47.766 1.00 23.85 170 ASP D CA 1
ATOM 13217 C C . ASP D 1 176 ? 79.678 41.139 -49.291 1.00 23.94 170 ASP D C 1
ATOM 13218 O O . ASP D 1 176 ? 80.248 42.042 -49.900 1.00 23.98 170 ASP D O 1
ATOM 13223 N N . THR D 1 177 ? 78.938 40.203 -49.882 1.00 24.11 171 THR D N 1
ATOM 13224 C CA . THR D 1 177 ? 78.718 40.148 -51.327 1.00 24.54 171 THR D CA 1
ATOM 13225 C C . THR D 1 177 ? 77.954 41.379 -51.817 1.00 24.94 171 THR D C 1
ATOM 13226 O O . THR D 1 177 ? 78.324 41.985 -52.827 1.00 25.12 171 THR D O 1
ATOM 13230 N N . TRP D 1 178 ? 76.899 41.744 -51.091 1.00 25.41 172 TRP D N 1
ATOM 13231 C CA . TRP D 1 178 ? 76.101 42.927 -51.416 1.00 25.75 172 TRP D CA 1
ATOM 13232 C C . TRP D 1 178 ? 76.926 44.213 -51.349 1.00 26.15 172 TRP D C 1
ATOM 13233 O O . TRP D 1 178 ? 76.841 45.058 -52.244 1.00 26.14 172 TRP D O 1
ATOM 13244 N N . LEU D 1 179 ? 77.715 44.351 -50.285 1.00 26.56 173 LEU D N 1
ATOM 13245 C CA . LEU D 1 179 ? 78.605 45.496 -50.110 1.00 27.09 173 LEU D CA 1
ATOM 13246 C C . LEU D 1 179 ? 79.661 45.588 -51.210 1.00 27.40 173 LEU D C 1
ATOM 13247 O O . LEU D 1 179 ? 79.869 46.659 -51.779 1.00 27.42 173 LEU D O 1
ATOM 13252 N N . MET D 1 180 ? 80.305 44.463 -51.520 1.00 27.89 174 MET D N 1
ATOM 13253 C CA . MET D 1 180 ? 81.334 44.420 -52.564 1.00 28.35 174 MET D CA 1
ATOM 13254 C C . MET D 1 180 ? 80.762 44.616 -53.969 1.00 28.57 174 MET D C 1
ATOM 13255 O O . MET D 1 180 ? 81.428 45.188 -54.832 1.00 28.56 174 MET D O 1
ATOM 13260 N N . TYR D 1 181 ? 79.535 44.145 -54.188 1.00 28.94 175 TYR D N 1
ATOM 13261 C CA . TYR D 1 181 ? 78.850 44.345 -55.468 1.00 29.24 175 TYR D CA 1
ATOM 13262 C C . TYR D 1 181 ? 78.546 45.819 -55.719 1.00 29.41 175 TYR D C 1
ATOM 13263 O O . TYR D 1 181 ? 78.782 46.323 -56.819 1.00 29.43 175 TYR D O 1
ATOM 13272 N N . LYS D 1 182 ? 78.017 46.496 -54.701 1.00 29.56 176 LYS D N 1
ATOM 13273 C CA . LYS D 1 182 ? 77.629 47.900 -54.821 1.00 29.84 176 LYS D CA 1
ATOM 13274 C C . LYS D 1 182 ? 78.820 48.856 -54.767 1.00 30.04 176 LYS D C 1
ATOM 13275 O O . LYS D 1 182 ? 78.818 49.886 -55.443 1.00 30.12 176 LYS D O 1
ATOM 13281 N N . LEU D 1 183 ? 79.826 48.512 -53.963 1.00 30.19 177 LEU D N 1
ATOM 13282 C CA . LEU D 1 183 ? 81.078 49.276 -53.893 1.00 30.56 177 LEU D CA 1
ATOM 13283 C C . LEU D 1 183 ? 81.821 49.295 -55.228 1.00 30.61 177 LEU D C 1
ATOM 13284 O O . LEU D 1 183 ? 82.410 50.311 -55.598 1.00 30.67 177 LEU D O 1
ATOM 13289 N N . SER D 1 184 ? 81.784 48.168 -55.938 1.00 30.72 178 SER D N 1
ATOM 13290 C CA . SER D 1 184 ? 82.530 47.990 -57.185 1.00 30.86 178 SER D CA 1
ATOM 13291 C C . SER D 1 184 ? 81.766 48.429 -58.434 1.00 31.05 178 SER D C 1
ATOM 13292 O O . SER D 1 184 ? 82.300 48.364 -59.543 1.00 31.19 178 SER D O 1
ATOM 13295 N N . GLY D 1 185 ? 80.520 48.861 -58.251 1.00 31.25 179 GLY D N 1
ATOM 13296 C CA . GLY D 1 185 ? 79.677 49.294 -59.364 1.00 31.41 179 GLY D CA 1
ATOM 13297 C C . GLY D 1 185 ? 79.141 48.137 -60.187 1.00 31.51 179 GLY D C 1
ATOM 13298 O O . GLY D 1 185 ? 78.809 48.305 -61.364 1.00 31.55 179 GLY D O 1
ATOM 13299 N N . GLY D 1 186 ? 79.062 46.962 -59.566 1.00 31.35 180 GLY D N 1
ATOM 13300 C CA . GLY D 1 186 ? 78.521 45.771 -60.213 1.00 31.30 180 GLY D CA 1
ATOM 13301 C C . GLY D 1 186 ? 79.552 44.875 -60.876 1.00 31.26 180 GLY D C 1
ATOM 13302 O O . GLY D 1 186 ? 79.199 43.845 -61.453 1.00 31.33 180 GLY D O 1
ATOM 13303 N N . LYS D 1 187 ? 80.823 45.260 -60.792 1.00 31.22 181 LYS D N 1
ATOM 13304 C CA . LYS D 1 187 ? 81.905 44.509 -61.436 1.00 31.17 181 LYS D CA 1
ATOM 13305 C C . LYS D 1 187 ? 82.345 43.287 -60.631 1.00 30.98 181 LYS D C 1
ATOM 13306 O O . LYS D 1 187 ? 82.731 42.265 -61.207 1.00 31.04 181 LYS D O 1
ATOM 13312 N N . ALA D 1 188 ? 82.289 43.396 -59.306 1.00 30.60 182 ALA D N 1
ATOM 13313 C CA . ALA D 1 188 ? 82.696 42.304 -58.423 1.00 30.16 182 ALA D CA 1
ATOM 13314 C C . ALA D 1 188 ? 81.493 41.585 -57.823 1.00 29.76 182 ALA D C 1
ATOM 13315 O O . ALA D 1 188 ? 80.700 42.183 -57.095 1.00 29.85 182 ALA D O 1
ATOM 13317 N N . PHE D 1 189 ? 81.362 40.302 -58.151 1.00 29.34 183 PHE D N 1
ATOM 13318 C CA . PHE D 1 189 ? 80.339 39.442 -57.569 1.00 28.79 183 PHE D CA 1
ATOM 13319 C C . PHE D 1 189 ? 81.032 38.277 -56.866 1.00 28.48 183 PHE D C 1
ATOM 13320 O O . PHE D 1 189 ? 81.225 37.202 -57.440 1.00 28.40 183 PHE D O 1
ATOM 13328 N N . VAL D 1 190 ? 81.415 38.520 -55.615 1.00 28.10 184 VAL D N 1
ATOM 13329 C CA . VAL D 1 190 ? 82.286 37.615 -54.869 1.00 27.66 184 VAL D CA 1
ATOM 13330 C C . VAL D 1 190 ? 81.856 37.437 -53.414 1.00 27.29 184 VAL D C 1
ATOM 13331 O O . VAL D 1 190 ? 81.169 38.286 -52.846 1.00 27.45 184 VAL D O 1
ATOM 13335 N N . THR D 1 191 ? 82.271 36.322 -52.825 1.00 26.92 185 THR D N 1
ATOM 13336 C CA . THR D 1 191 ? 82.106 36.084 -51.395 1.00 26.48 185 THR D CA 1
ATOM 13337 C C . THR D 1 191 ? 83.369 35.439 -50.832 1.00 26.06 185 THR D C 1
ATOM 13338 O O . THR D 1 191 ? 84.194 34.912 -51.581 1.00 25.97 185 THR D O 1
ATOM 13342 N N . ASP D 1 192 ? 83.524 35.497 -49.514 1.00 25.52 186 ASP D N 1
ATOM 13343 C CA . ASP D 1 192 ? 84.651 34.847 -48.855 1.00 24.96 186 ASP D CA 1
ATOM 13344 C C . ASP D 1 192 ? 84.216 33.521 -48.240 1.00 24.68 186 ASP D C 1
ATOM 13345 O O . ASP D 1 192 ? 83.022 33.287 -48.034 1.00 24.40 186 ASP D O 1
ATOM 13350 N N . VAL D 1 193 ? 85.199 32.675 -47.934 1.00 24.35 187 VAL D N 1
ATOM 13351 C CA . VAL D 1 193 ? 84.969 31.332 -47.397 1.00 24.22 187 VAL D CA 1
ATOM 13352 C C . VAL D 1 193 ? 84.193 31.293 -46.077 1.00 23.84 187 VAL D C 1
ATOM 13353 O O . VAL D 1 193 ? 83.401 30.373 -45.862 1.00 23.82 187 VAL D O 1
ATOM 13357 N N . THR D 1 194 ? 84.417 32.275 -45.201 1.00 23.45 188 THR D N 1
ATOM 13358 C CA . THR D 1 194 ? 83.722 32.305 -43.909 1.00 23.12 188 THR D CA 1
ATOM 13359 C C . THR D 1 194 ? 82.235 32.604 -44.082 1.00 22.95 188 THR D C 1
ATOM 13360 O O . THR D 1 194 ? 81.402 31.972 -43.442 1.00 23.05 188 THR D O 1
ATOM 13364 N N . ASN D 1 195 ? 81.907 33.555 -44.956 1.00 22.84 189 ASN D N 1
ATOM 13365 C CA . ASN D 1 195 ? 80.507 33.886 -45.234 1.00 22.69 189 ASN D CA 1
ATOM 13366 C C . ASN D 1 195 ? 79.779 32.804 -46.023 1.00 22.83 189 ASN D C 1
ATOM 13367 O O . ASN D 1 195 ? 78.609 32.513 -45.756 1.00 22.76 189 ASN D O 1
ATOM 13372 N N . ALA D 1 196 ? 80.481 32.206 -46.982 1.00 22.96 190 ALA D N 1
ATOM 13373 C CA . ALA D 1 196 ? 79.924 31.122 -47.787 1.00 23.21 190 ALA D CA 1
ATOM 13374 C C . ALA D 1 196 ? 79.649 29.875 -46.947 1.00 23.23 190 ALA D C 1
ATOM 13375 O O . ALA D 1 196 ? 78.745 29.099 -47.261 1.00 23.36 190 ALA D O 1
ATOM 13377 N N . SER D 1 197 ? 80.415 29.698 -45.870 1.00 23.34 191 SER D N 1
ATOM 13378 C CA . SER D 1 197 ? 80.216 28.566 -44.959 1.00 23.53 191 SER D CA 1
ATOM 13379 C C . SER D 1 197 ? 78.913 28.676 -44.155 1.00 23.54 191 SER D C 1
ATOM 13380 O O . SER D 1 197 ? 78.525 27.733 -43.466 1.00 23.44 191 SER D O 1
ATOM 13383 N N . ARG D 1 198 ? 78.249 29.826 -44.263 1.00 23.71 192 ARG D N 1
ATOM 13384 C CA . ARG D 1 198 ? 77.010 30.103 -43.536 1.00 23.89 192 ARG D CA 1
ATOM 13385 C C . ARG D 1 198 ? 75.787 30.035 -44.449 1.00 24.08 192 ARG D C 1
ATOM 13386 O O . ARG D 1 198 ? 74.669 30.349 -44.029 1.00 24.06 192 ARG D O 1
ATOM 13394 N N . THR D 1 199 ? 76.003 29.625 -45.695 1.00 24.21 193 THR D N 1
ATOM 13395 C CA . THR D 1 199 ? 74.925 29.576 -46.682 1.00 24.61 193 THR D CA 1
ATOM 13396 C C . THR D 1 199 ? 74.149 28.261 -46.668 1.00 24.80 193 THR D C 1
ATOM 13397 O O . THR D 1 199 ? 72.983 28.231 -47.064 1.00 24.78 193 THR D O 1
ATOM 13401 N N . PHE D 1 200 ? 74.797 27.192 -46.194 1.00 24.97 194 PHE D N 1
ATOM 13402 C CA . PHE D 1 200 ? 74.291 25.812 -46.289 1.00 25.23 194 PHE D CA 1
ATOM 13403 C C . PHE D 1 200 ? 74.446 25.288 -47.729 1.00 25.38 194 PHE D C 1
ATOM 13404 O O . PHE D 1 200 ? 73.881 24.259 -48.095 1.00 25.57 194 PHE D O 1
ATOM 13412 N N . LEU D 1 201 ? 75.242 25.995 -48.530 1.00 25.71 195 LEU D N 1
ATOM 13413 C CA . LEU D 1 201 ? 75.452 25.642 -49.938 1.00 26.01 195 LEU D CA 1
ATOM 13414 C C . LEU D 1 201 ? 76.920 25.380 -50.287 1.00 26.29 195 LEU D C 1
ATOM 13415 O O . LEU D 1 201 ? 77.241 25.044 -51.430 1.00 26.27 195 LEU D O 1
ATOM 13420 N N . MET D 1 202 ? 77.805 25.535 -49.304 1.00 26.51 196 MET D N 1
ATOM 13421 C CA . MET D 1 202 ? 79.231 25.278 -49.497 1.00 26.74 196 MET D CA 1
ATOM 13422 C C . MET D 1 202 ? 79.674 24.019 -48.755 1.00 26.93 196 MET D C 1
ATOM 13423 O O . MET D 1 202 ? 79.265 23.786 -47.611 1.00 26.84 196 MET D O 1
ATOM 13428 N N . ASP D 1 203 ? 80.501 23.208 -49.412 1.00 27.02 197 ASP D N 1
ATOM 13429 C CA . ASP D 1 203 ? 81.155 22.085 -48.746 1.00 27.30 197 ASP D CA 1
ATOM 13430 C C . ASP D 1 203 ? 82.268 22.639 -47.864 1.00 27.41 197 ASP D C 1
ATOM 13431 O O . ASP D 1 203 ? 83.128 23.387 -48.333 1.00 27.43 197 ASP D O 1
ATOM 13436 N N . LEU D 1 204 ? 82.232 22.272 -46.586 1.00 27.72 198 LEU D N 1
ATOM 13437 C CA . LEU D 1 204 ? 83.142 22.816 -45.583 1.00 28.00 198 LEU D CA 1
ATOM 13438 C C . LEU D 1 204 ? 84.603 22.526 -45.927 1.00 28.22 198 LEU D C 1
ATOM 13439 O O . LEU D 1 204 ? 85.439 23.435 -45.923 1.00 27.94 198 LEU D O 1
ATOM 13444 N N . ARG D 1 205 ? 84.886 21.258 -46.232 1.00 28.62 199 ARG D N 1
ATOM 13445 C CA . ARG D 1 205 ? 86.241 20.770 -46.508 1.00 29.11 199 ARG D CA 1
ATOM 13446 C C . ARG D 1 205 ? 86.877 21.379 -47.761 1.00 29.47 199 ARG D C 1
ATOM 13447 O O . ARG D 1 205 ? 87.999 21.888 -47.710 1.00 29.62 199 ARG D O 1
ATOM 13455 N N . THR D 1 206 ? 86.158 21.322 -48.879 1.00 29.80 200 THR D N 1
ATOM 13456 C CA . THR D 1 206 ? 86.703 21.747 -50.170 1.00 30.21 200 THR D CA 1
ATOM 13457 C C . THR D 1 206 ? 86.563 23.246 -50.416 1.00 30.29 200 THR D C 1
ATOM 13458 O O . THR D 1 206 ? 87.321 23.820 -51.202 1.00 30.41 200 THR D O 1
ATOM 13462 N N . ARG D 1 207 ? 85.593 23.864 -49.742 1.00 30.51 201 ARG D N 1
ATOM 13463 C CA . ARG D 1 207 ? 85.297 25.299 -49.871 1.00 30.70 201 ARG D CA 1
ATOM 13464 C C . ARG D 1 207 ? 84.831 25.701 -51.275 1.00 30.70 201 ARG D C 1
ATOM 13465 O O . ARG D 1 207 ? 85.195 26.760 -51.791 1.00 30.68 201 ARG D O 1
ATOM 13473 N N . LYS D 1 208 ? 84.022 24.835 -51.878 1.00 30.77 202 LYS D N 1
ATOM 13474 C CA . LYS D 1 208 ? 83.387 25.117 -53.157 1.00 30.90 202 LYS D CA 1
ATOM 13475 C C . LYS D 1 208 ? 81.887 24.888 -53.015 1.00 30.70 202 LYS D C 1
ATOM 13476 O O . LYS D 1 208 ? 81.451 24.153 -52.123 1.00 30.64 202 LYS D O 1
ATOM 13482 N N . TRP D 1 209 ? 81.101 25.522 -53.883 1.00 30.55 203 TRP D N 1
ATOM 13483 C CA . TRP D 1 209 ? 79.654 25.310 -53.900 1.00 30.52 203 TRP D CA 1
ATOM 13484 C C . TRP D 1 209 ? 79.334 23.831 -54.097 1.00 30.67 203 TRP D C 1
ATOM 13485 O O . TRP D 1 209 ? 80.043 23.126 -54.821 1.00 30.67 203 TRP D O 1
ATOM 13496 N N . SER D 1 210 ? 78.281 23.368 -53.431 1.00 30.77 204 SER D N 1
ATOM 13497 C CA . SER D 1 210 ? 77.808 21.996 -53.572 1.00 31.02 204 SER D CA 1
ATOM 13498 C C . SER D 1 210 ? 76.673 21.935 -54.595 1.00 31.20 204 SER D C 1
ATOM 13499 O O . SER D 1 210 ? 75.573 22.411 -54.317 1.00 31.17 204 SER D O 1
ATOM 13502 N N . PRO D 1 211 ? 76.942 21.361 -55.790 1.00 31.44 205 PRO D N 1
ATOM 13503 C CA . PRO D 1 211 ? 75.896 21.177 -56.800 1.00 31.52 205 PRO D CA 1
ATOM 13504 C C . PRO D 1 211 ? 74.720 20.367 -56.255 1.00 31.57 205 PRO D C 1
ATOM 13505 O O . PRO D 1 211 ? 73.564 20.726 -56.488 1.00 31.59 205 PRO D O 1
ATOM 13509 N N . GLU D 1 212 ? 75.035 19.298 -55.525 1.00 31.64 206 GLU D N 1
ATOM 13510 C CA . GLU D 1 212 ? 74.049 18.451 -54.852 1.00 31.83 206 GLU D CA 1
ATOM 13511 C C . GLU D 1 212 ? 73.063 19.257 -53.999 1.00 31.73 206 GLU D C 1
ATOM 13512 O O . GLU D 1 212 ? 71.848 19.144 -54.173 1.00 31.71 206 GLU D O 1
ATOM 13518 N N . LEU D 1 213 ? 73.593 20.072 -53.090 1.00 31.78 207 LEU D N 1
ATOM 13519 C CA . LEU D 1 213 ? 72.762 20.838 -52.159 1.00 31.72 207 LEU D CA 1
ATOM 13520 C C . LEU D 1 213 ? 71.993 21.967 -52.833 1.00 31.79 207 LEU D C 1
ATOM 13521 O O . LEU D 1 213 ? 70.862 22.268 -52.446 1.00 31.71 207 LEU D O 1
ATOM 13526 N N . CYS D 1 214 ? 72.611 22.586 -53.836 1.00 32.01 208 CYS D N 1
ATOM 13527 C CA . CYS D 1 214 ? 71.971 23.656 -54.601 1.00 32.31 208 CYS D CA 1
ATOM 13528 C C . CYS D 1 214 ? 70.731 23.167 -55.356 1.00 32.70 208 CYS D C 1
ATOM 13529 O O . CYS D 1 214 ? 69.716 23.864 -55.403 1.00 32.83 208 CYS D O 1
ATOM 13532 N N . GLU D 1 215 ? 70.810 21.967 -55.928 1.00 33.01 209 GLU D N 1
ATOM 13533 C CA . GLU D 1 215 ? 69.674 21.383 -56.647 1.00 33.40 209 GLU D CA 1
ATOM 13534 C C . GLU D 1 215 ? 68.594 20.841 -55.707 1.00 33.42 209 GLU D C 1
ATOM 13535 O O . GLU D 1 215 ? 67.400 21.009 -55.970 1.00 33.63 209 GLU D O 1
ATOM 13541 N N . LYS D 1 216 ? 69.014 20.202 -54.617 1.00 33.52 210 LYS D N 1
ATOM 13542 C CA . LYS D 1 216 ? 68.083 19.669 -53.621 1.00 33.55 210 LYS D CA 1
ATOM 13543 C C . LYS D 1 216 ? 67.241 20.772 -52.977 1.00 33.68 210 LYS D C 1
ATOM 13544 O O . LYS D 1 216 ? 66.063 20.568 -52.681 1.00 33.58 210 LYS D O 1
ATOM 13550 N N . LEU D 1 217 ? 67.851 21.940 -52.781 1.00 33.84 211 LEU D N 1
ATOM 13551 C CA . LEU D 1 217 ? 67.154 23.108 -52.244 1.00 34.10 211 LEU D CA 1
ATOM 13552 C C . LEU D 1 217 ? 66.627 24.029 -53.350 1.00 34.28 211 LEU D C 1
ATOM 13553 O O . LEU D 1 217 ? 66.151 25.134 -53.072 1.00 34.44 211 LEU D O 1
ATOM 13558 N N . LYS D 1 218 ? 66.717 23.559 -54.596 1.00 34.54 212 LYS D N 1
ATOM 13559 C CA . LYS D 1 218 ? 66.193 24.265 -55.778 1.00 34.69 212 LYS D CA 1
ATOM 13560 C C . LYS D 1 218 ? 66.700 25.706 -55.919 1.00 34.76 212 LYS D C 1
ATOM 13561 O O . LYS D 1 218 ? 65.946 26.614 -56.284 1.00 34.80 212 LYS D O 1
ATOM 13567 N N . ILE D 1 219 ? 67.983 25.906 -55.629 1.00 34.70 213 ILE D N 1
ATOM 13568 C CA . ILE D 1 219 ? 68.620 27.209 -55.794 1.00 34.68 213 ILE D CA 1
ATOM 13569 C C . ILE D 1 219 ? 69.631 27.138 -56.941 1.00 34.60 213 ILE D C 1
ATOM 13570 O O . ILE D 1 219 ? 70.624 26.412 -56.851 1.00 34.62 213 ILE D O 1
ATOM 13575 N N . PRO D 1 220 ? 69.366 27.882 -58.033 1.00 34.59 214 PRO D N 1
ATOM 13576 C CA . PRO D 1 220 ? 70.229 27.875 -59.214 1.00 34.50 214 PRO D CA 1
ATOM 13577 C C . PRO D 1 220 ? 71.600 28.472 -58.913 1.00 34.52 214 PRO D C 1
ATOM 13578 O O . PRO D 1 220 ? 71.691 29.520 -58.267 1.00 34.50 214 PRO D O 1
ATOM 13582 N N . MET D 1 221 ? 72.650 27.802 -59.380 1.00 34.47 215 MET D N 1
ATOM 13583 C CA . MET D 1 221 ? 74.029 28.206 -59.088 1.00 34.49 215 MET D CA 1
ATOM 13584 C C . MET D 1 221 ? 74.440 29.537 -59.720 1.00 34.18 215 MET D C 1
ATOM 13585 O O . MET D 1 221 ? 75.330 30.214 -59.204 1.00 34.13 215 MET D O 1
ATOM 13590 N N . GLU D 1 222 ? 73.790 29.913 -60.823 1.00 33.84 216 GLU D N 1
ATOM 13591 C CA . GLU D 1 222 ? 74.118 31.160 -61.526 1.00 33.51 216 GLU D CA 1
ATOM 13592 C C . GLU D 1 222 ? 73.822 32.422 -60.702 1.00 33.10 216 GLU D C 1
ATOM 13593 O O . GLU D 1 222 ? 74.349 33.494 -60.996 1.00 33.26 216 GLU D O 1
ATOM 13599 N N . THR D 1 223 ? 72.983 32.280 -59.677 1.00 32.56 217 THR D N 1
ATOM 13600 C CA . THR D 1 223 ? 72.656 33.377 -58.761 1.00 32.03 217 THR D CA 1
ATOM 13601 C C . THR D 1 223 ? 73.734 33.576 -57.691 1.00 31.67 217 THR D C 1
ATOM 13602 O O . THR D 1 223 ? 73.702 34.558 -56.944 1.00 31.43 217 THR D O 1
ATOM 13606 N N . LEU D 1 224 ? 74.681 32.643 -57.623 1.00 31.21 218 LEU D N 1
ATOM 13607 C CA . LEU D 1 224 ? 75.678 32.634 -56.553 1.00 30.78 218 LEU D CA 1
ATOM 13608 C C . LEU D 1 224 ? 77.012 33.271 -56.956 1.00 30.60 218 LEU D C 1
ATOM 13609 O O . LEU D 1 224 ? 77.459 33.117 -58.096 1.00 30.62 218 LEU D O 1
ATOM 13614 N N . PRO D 1 225 ? 77.647 33.998 -56.017 1.00 30.28 219 PRO D N 1
ATOM 13615 C CA . PRO D 1 225 ? 78.945 34.635 -56.256 1.00 30.08 219 PRO D CA 1
ATOM 13616 C C . PRO D 1 225 ? 80.119 33.655 -56.274 1.00 29.90 219 PRO D C 1
ATOM 13617 O O . PRO D 1 225 ? 79.960 32.480 -55.932 1.00 29.84 219 PRO D O 1
ATOM 13621 N N . GLU D 1 226 ? 81.285 34.156 -56.675 1.00 29.74 220 GLU D N 1
ATOM 13622 C CA . GLU D 1 226 ? 82.522 33.386 -56.674 1.00 29.67 220 GLU D CA 1
ATOM 13623 C C . GLU D 1 226 ? 83.108 33.350 -55.261 1.00 29.34 220 GLU D C 1
ATOM 13624 O O . GLU D 1 226 ? 83.225 34.387 -54.608 1.00 29.18 220 GLU D O 1
ATOM 13630 N N . ILE D 1 227 ? 83.466 32.156 -54.797 1.00 29.05 221 ILE D N 1
ATOM 13631 C CA . ILE D 1 227 ? 84.095 32.002 -53.488 1.00 28.84 221 ILE D CA 1
ATOM 13632 C C . ILE D 1 227 ? 85.598 32.251 -53.592 1.00 28.79 221 ILE D C 1
ATOM 13633 O O . ILE D 1 227 ? 86.285 31.633 -54.409 1.00 28.91 221 ILE D O 1
ATOM 13638 N N . ARG D 1 228 ? 86.092 33.168 -52.763 1.00 28.56 222 ARG D N 1
ATOM 13639 C CA . ARG D 1 228 ? 87.527 33.398 -52.605 1.00 28.43 222 ARG D CA 1
ATOM 13640 C C . ARG D 1 228 ? 87.896 33.278 -51.122 1.00 28.22 222 ARG D C 1
ATOM 13641 O O . ARG D 1 228 ? 87.019 33.067 -50.281 1.00 28.12 222 ARG D O 1
ATOM 13649 N N . SER D 1 229 ? 89.183 33.396 -50.805 1.00 28.00 223 SER D N 1
ATOM 13650 C CA . SER D 1 229 ? 89.637 33.366 -49.411 1.00 27.79 223 SER D CA 1
ATOM 13651 C C . SER D 1 229 ? 89.276 34.670 -48.690 1.00 27.81 223 SER D C 1
ATOM 13652 O O . SER D 1 229 ? 88.559 35.507 -49.239 1.00 27.68 223 SER D O 1
ATOM 13655 N N . ASN D 1 230 ? 89.768 34.833 -47.463 1.00 27.84 224 ASN D N 1
ATOM 13656 C CA . ASN D 1 230 ? 89.526 36.050 -46.685 1.00 28.09 224 ASN D CA 1
ATOM 13657 C C . ASN D 1 230 ? 90.501 37.187 -46.992 1.00 28.41 224 ASN D C 1
ATOM 13658 O O . ASN D 1 230 ? 90.262 38.330 -46.604 1.00 28.20 224 ASN D O 1
ATOM 13663 N N . SER D 1 231 ? 91.592 36.869 -47.688 1.00 29.05 225 SER D N 1
ATOM 13664 C CA . SER D 1 231 ? 92.676 37.826 -47.920 1.00 29.62 225 SER D CA 1
ATOM 13665 C C . SER D 1 231 ? 93.230 37.758 -49.347 1.00 30.10 225 SER D C 1
ATOM 13666 O O . SER D 1 231 ? 94.124 36.961 -49.641 1.00 30.10 225 SER D O 1
ATOM 13669 N N . GLU D 1 232 ? 92.676 38.597 -50.222 1.00 30.66 226 GLU D N 1
ATOM 13670 C CA . GLU D 1 232 ? 93.121 38.747 -51.614 1.00 31.26 226 GLU D CA 1
ATOM 13671 C C . GLU D 1 232 ? 92.284 39.831 -52.293 1.00 31.75 226 GLU D C 1
ATOM 13672 O O . GLU D 1 232 ? 91.354 40.359 -51.688 1.00 31.75 226 GLU D O 1
ATOM 13678 N N . LEU D 1 233 ? 92.610 40.157 -53.543 1.00 32.34 227 LEU D N 1
ATOM 13679 C CA . LEU D 1 233 ? 91.857 41.163 -54.290 1.00 32.91 227 LEU D CA 1
ATOM 13680 C C . LEU D 1 233 ? 90.444 40.673 -54.603 1.00 33.27 227 LEU D C 1
ATOM 13681 O O . LEU D 1 233 ? 90.264 39.636 -55.246 1.00 33.37 227 LEU D O 1
ATOM 13686 N N . PHE D 1 234 ? 89.452 41.422 -54.128 1.00 33.72 228 PHE D N 1
ATOM 13687 C CA . PHE D 1 234 ? 88.048 41.139 -54.420 1.00 34.24 228 PHE D CA 1
ATOM 13688 C C . PHE D 1 234 ? 87.535 42.056 -55.525 1.00 34.78 228 PHE D C 1
ATOM 13689 O O . PHE D 1 234 ? 86.671 41.671 -56.314 1.00 34.81 228 PHE D O 1
ATOM 13697 N N . GLY D 1 235 ? 88.080 43.269 -55.564 1.00 35.50 229 GLY D N 1
ATOM 13698 C CA . GLY D 1 235 ? 87.698 44.288 -56.537 1.00 36.51 229 GLY D CA 1
ATOM 13699 C C . GLY D 1 235 ? 88.189 45.655 -56.099 1.00 37.18 229 GLY D C 1
ATOM 13700 O O . GLY D 1 235 ? 89.057 45.760 -55.229 1.00 37.23 229 GLY D O 1
ATOM 13701 N N . TYR D 1 236 ? 87.632 46.699 -56.707 1.00 37.88 230 TYR D N 1
ATOM 13702 C CA . TYR D 1 236 ? 87.978 48.082 -56.383 1.00 38.66 230 TYR D CA 1
ATOM 13703 C C . TYR D 1 236 ? 86.714 48.892 -56.125 1.00 39.16 230 TYR D C 1
ATOM 13704 O O . TYR D 1 236 ? 85.672 48.625 -56.722 1.00 39.26 230 TYR D O 1
ATOM 13713 N N . VAL D 1 237 ? 86.807 49.882 -55.242 1.00 39.91 231 VAL D N 1
ATOM 13714 C CA . VAL D 1 237 ? 85.686 50.789 -54.990 1.00 40.65 231 VAL D CA 1
ATOM 13715 C C . VAL D 1 237 ? 85.585 51.812 -56.127 1.00 41.26 231 VAL D C 1
ATOM 13716 O O . VAL D 1 237 ? 86.574 52.459 -56.479 1.00 41.34 231 VAL D O 1
ATOM 13720 N N . GLU D 1 238 ? 84.387 51.933 -56.698 1.00 42.06 232 GLU D N 1
ATOM 13721 C CA . GLU D 1 238 ? 84.128 52.801 -57.851 1.00 42.82 232 GLU D CA 1
ATOM 13722 C C . GLU D 1 238 ? 82.788 53.534 -57.744 1.00 43.38 232 GLU D C 1
ATOM 13723 O O . GLU D 1 238 ? 82.468 54.375 -58.587 1.00 43.40 232 GLU D O 1
ATOM 13729 N N . THR D 1 239 ? 82.015 53.294 -56.703 1.00 44.11 233 THR D N 1
ATOM 13730 C CA . THR D 1 239 ? 80.622 53.716 -56.674 1.00 44.87 233 THR D CA 1
ATOM 13731 C C . THR D 1 239 ? 80.285 55.194 -56.831 1.00 45.36 233 THR D C 1
ATOM 13732 O O . THR D 1 239 ? 79.398 55.543 -57.597 1.00 45.50 233 THR D O 1
ATOM 13736 N N . ASP D 1 240 ? 80.985 56.048 -56.113 1.00 45.93 234 ASP D N 1
ATOM 13737 C CA . ASP D 1 240 ? 80.663 57.475 -56.092 1.00 46.45 234 ASP D CA 1
ATOM 13738 C C . ASP D 1 240 ? 79.387 57.788 -55.275 1.00 46.71 234 ASP D C 1
ATOM 13739 O O . ASP D 1 240 ? 78.882 58.877 -55.287 1.00 46.81 234 ASP D O 1
ATOM 13744 N N . GLU D 1 241 ? 78.888 56.814 -54.536 1.00 47.07 235 GLU D N 1
ATOM 13745 C CA . GLU D 1 241 ? 77.767 57.049 -53.649 1.00 47.35 235 GLU D CA 1
ATOM 13746 C C . GLU D 1 241 ? 78.220 57.858 -52.453 1.00 47.58 235 GLU D C 1
ATOM 13747 O O . GLU D 1 241 ? 79.323 57.718 -51.975 1.00 47.54 235 GLU D O 1
ATOM 13753 N N . CYS D 1 242 ? 77.364 58.758 -52.040 1.00 47.88 236 CYS D N 1
ATOM 13754 C CA . CYS D 1 242 ? 77.489 59.533 -50.840 1.00 48.31 236 CYS D CA 1
ATOM 13755 C C . CYS D 1 242 ? 78.817 60.134 -50.722 1.00 48.37 236 CYS D C 1
ATOM 13756 O O . CYS D 1 242 ? 79.423 60.114 -49.679 1.00 48.48 236 CYS D O 1
ATOM 13759 N N . GLY D 1 243 ? 79.326 60.687 -51.757 1.00 48.50 237 GLY D N 1
ATOM 13760 C CA . GLY D 1 243 ? 80.666 61.142 -51.573 1.00 48.60 237 GLY D CA 1
ATOM 13761 C C . GLY D 1 243 ? 81.322 60.319 -52.594 1.00 48.67 237 GLY D C 1
ATOM 13762 O O . GLY D 1 243 ? 81.755 59.192 -52.382 1.00 48.64 237 GLY D O 1
ATOM 13763 N N . VAL D 1 244 ? 81.468 61.016 -53.692 1.00 48.70 238 VAL D N 1
ATOM 13764 C CA . VAL D 1 244 ? 81.617 60.515 -55.004 1.00 48.74 238 VAL D CA 1
ATOM 13765 C C . VAL D 1 244 ? 83.021 59.994 -55.204 1.00 48.75 238 VAL D C 1
ATOM 13766 O O . VAL D 1 244 ? 83.695 60.408 -56.073 1.00 48.80 238 VAL D O 1
ATOM 13770 N N . ALA D 1 245 ? 83.439 59.138 -54.271 1.00 48.77 239 ALA D N 1
ATOM 13771 C CA . ALA D 1 245 ? 84.627 58.231 -54.231 1.00 48.68 239 ALA D CA 1
ATOM 13772 C C . ALA D 1 245 ? 85.887 59.014 -54.226 1.00 48.59 239 ALA D C 1
ATOM 13773 O O . ALA D 1 245 ? 86.955 58.477 -54.275 1.00 48.61 239 ALA D O 1
ATOM 13775 N N . ALA D 1 246 ? 85.695 60.305 -54.235 1.00 48.47 240 ALA D N 1
ATOM 13776 C CA . ALA D 1 246 ? 86.752 61.273 -54.170 1.00 48.31 240 ALA D CA 1
ATOM 13777 C C . ALA D 1 246 ? 87.446 61.259 -52.843 1.00 48.18 240 ALA D C 1
ATOM 13778 O O . ALA D 1 246 ? 88.606 61.534 -52.761 1.00 48.23 240 ALA D O 1
ATOM 13780 N N . ALA D 1 247 ? 86.741 60.943 -51.779 1.00 47.96 241 ALA D N 1
ATOM 13781 C CA . ALA D 1 247 ? 87.390 60.898 -50.492 1.00 47.72 241 ALA D CA 1
ATOM 13782 C C . ALA D 1 247 ? 88.551 59.889 -50.488 1.00 47.49 241 ALA D C 1
ATOM 13783 O O . ALA D 1 247 ? 89.599 60.167 -49.969 1.00 47.48 241 ALA D O 1
ATOM 13785 N N . LEU D 1 248 ? 88.362 58.745 -51.106 1.00 47.28 242 LEU D N 1
ATOM 13786 C CA . LEU D 1 248 ? 89.400 57.730 -51.242 1.00 47.03 242 LEU D CA 1
ATOM 13787 C C . LEU D 1 248 ? 90.573 58.235 -52.075 1.00 46.88 242 LEU D C 1
ATOM 13788 O O . LEU D 1 248 ? 91.651 57.771 -51.920 1.00 47.00 242 LEU D O 1
ATOM 13793 N N . ASN D 1 249 ? 90.323 59.166 -52.996 1.00 46.59 243 ASN D N 1
ATOM 13794 C CA . ASN D 1 249 ? 91.355 59.847 -53.806 1.00 46.09 243 ASN D CA 1
ATOM 13795 C C . ASN D 1 249 ? 91.874 59.054 -54.948 1.00 45.68 243 ASN D C 1
ATOM 13796 O O . ASN D 1 249 ? 91.898 59.541 -56.059 1.00 45.67 243 ASN D O 1
ATOM 13801 N N . GLU D 1 250 ? 92.273 57.822 -54.672 1.00 45.04 244 GLU D N 1
ATOM 13802 C CA . GLU D 1 250 ? 92.738 56.924 -55.704 1.00 44.44 244 GLU D CA 1
ATOM 13803 C C . GLU D 1 250 ? 91.932 55.652 -55.726 1.00 43.79 244 GLU D C 1
ATOM 13804 O O . GLU D 1 250 ? 91.206 55.407 -54.820 1.00 43.82 244 GLU D O 1
ATOM 13810 N N . ARG D 1 251 ? 91.990 54.875 -56.791 1.00 42.94 245 ARG D N 1
ATOM 13811 C CA . ARG D 1 251 ? 91.212 53.635 -56.820 1.00 42.10 245 ARG D CA 1
ATOM 13812 C C . ARG D 1 251 ? 91.687 52.677 -55.728 1.00 41.30 245 ARG D C 1
ATOM 13813 O O . ARG D 1 251 ? 92.788 52.125 -55.805 1.00 41.34 245 ARG D O 1
ATOM 13821 N N . THR D 1 252 ? 90.848 52.503 -54.712 1.00 40.23 246 THR D N 1
ATOM 13822 C CA . THR D 1 252 ? 91.194 51.717 -53.531 1.00 39.06 246 THR D CA 1
ATOM 13823 C C . THR D 1 252 ? 90.640 50.295 -53.628 1.00 38.14 246 THR D C 1
ATOM 13824 O O . THR D 1 252 ? 89.429 50.108 -53.767 1.00 38.09 246 THR D O 1
ATOM 13828 N N . PRO D 1 253 ? 91.531 49.287 -53.555 1.00 37.17 247 PRO D N 1
ATOM 13829 C CA . PRO D 1 253 ? 91.117 47.891 -53.677 1.00 36.40 247 PRO D CA 1
ATOM 13830 C C . PRO D 1 253 ? 90.433 47.341 -52.424 1.00 35.61 247 PRO D C 1
ATOM 13831 O O . PRO D 1 253 ? 90.789 47.714 -51.304 1.00 35.48 247 PRO D O 1
ATOM 13835 N N . ILE D 1 254 ? 89.446 46.474 -52.634 1.00 34.73 248 ILE D N 1
ATOM 13836 C CA . ILE D 1 254 ? 88.838 45.696 -51.560 1.00 33.92 248 ILE D CA 1
ATOM 13837 C C . ILE D 1 254 ? 89.637 44.400 -51.448 1.00 33.35 248 ILE D C 1
ATOM 13838 O O . ILE D 1 254 ? 89.631 43.584 -52.372 1.00 33.22 248 ILE D O 1
ATOM 13843 N N . MET D 1 255 ? 90.331 44.226 -50.326 1.00 32.81 249 MET D N 1
ATOM 13844 C CA . MET D 1 255 ? 91.281 43.120 -50.178 1.00 32.27 249 MET D CA 1
ATOM 13845 C C . MET D 1 255 ? 91.026 42.230 -48.955 1.00 31.75 249 MET D C 1
ATOM 13846 O O . MET D 1 255 ? 91.800 41.308 -48.681 1.00 31.70 249 MET D O 1
ATOM 13851 N N . GLY D 1 256 ? 89.939 42.504 -48.238 1.00 31.07 250 GLY D N 1
ATOM 13852 C CA . GLY D 1 256 ? 89.563 41.729 -47.058 1.00 30.25 250 GLY D CA 1
ATOM 13853 C C . GLY D 1 256 ? 88.062 41.537 -46.946 1.00 29.61 250 GLY D C 1
ATOM 13854 O O . GLY D 1 256 ? 87.294 42.482 -47.117 1.00 29.59 250 GLY D O 1
ATOM 13855 N N . SER D 1 257 ? 87.648 40.304 -46.668 1.00 28.92 251 SER D N 1
ATOM 13856 C CA . SER D 1 257 ? 86.235 39.973 -46.484 1.00 28.25 251 SER D CA 1
ATOM 13857 C C . SER D 1 257 ? 86.115 38.777 -45.549 1.00 27.70 251 SER D C 1
ATOM 13858 O O . SER D 1 257 ? 86.705 37.728 -45.804 1.00 27.61 251 SER D O 1
ATOM 13861 N N . ILE D 1 258 ? 85.360 38.944 -44.465 1.00 27.19 252 ILE D N 1
ATOM 13862 C CA . ILE D 1 258 ? 85.287 37.937 -43.400 1.00 26.70 252 ILE D CA 1
ATOM 13863 C C . ILE D 1 258 ? 84.061 38.149 -42.500 1.00 26.46 252 ILE D C 1
ATOM 13864 O O . ILE D 1 258 ? 83.754 39.278 -42.124 1.00 26.49 252 ILE D O 1
ATOM 13869 N N . GLY D 1 259 ? 83.359 37.059 -42.181 1.00 26.03 253 GLY D N 1
ATOM 13870 C CA . GLY D 1 259 ? 82.195 37.094 -41.287 1.00 25.58 253 GLY D CA 1
ATOM 13871 C C . GLY D 1 259 ? 82.568 37.664 -39.931 1.00 25.24 253 GLY D C 1
ATOM 13872 O O . GLY D 1 259 ? 83.676 37.426 -39.450 1.00 25.10 253 GLY D O 1
ATOM 13873 N N . ASP D 1 260 ? 81.652 38.416 -39.319 1.00 24.83 254 ASP D N 1
ATOM 13874 C CA . ASP D 1 260 ? 81.969 39.185 -38.103 1.00 24.47 254 ASP D CA 1
ATOM 13875 C C . ASP D 1 260 ? 82.542 38.379 -36.935 1.00 24.28 254 ASP D C 1
ATOM 13876 O O . ASP D 1 260 ? 83.511 38.806 -36.301 1.00 24.03 254 ASP D O 1
ATOM 13881 N N . GLN D 1 261 ? 81.959 37.214 -36.667 1.00 24.08 255 GLN D N 1
ATOM 13882 C CA . GLN D 1 261 ? 82.434 36.365 -35.575 1.00 24.05 255 GLN D CA 1
ATOM 13883 C C . GLN D 1 261 ? 83.829 35.808 -35.866 1.00 23.88 255 GLN D C 1
ATOM 13884 O O . GLN D 1 261 ? 84.677 35.752 -34.976 1.00 23.80 255 GLN D O 1
ATOM 13890 N N . GLN D 1 262 ? 84.065 35.429 -37.121 1.00 23.71 256 GLN D N 1
ATOM 13891 C CA . GLN D 1 262 ? 85.390 34.992 -37.565 1.00 23.58 256 GLN D CA 1
ATOM 13892 C C . GLN D 1 262 ? 86.396 36.142 -37.587 1.00 23.62 256 GLN D C 1
ATOM 13893 O O . GLN D 1 262 ? 87.590 35.932 -37.362 1.00 23.44 256 GLN D O 1
ATOM 13899 N N . SER D 1 263 ? 85.912 37.352 -37.862 1.00 23.51 257 SER D N 1
ATOM 13900 C CA . SER D 1 263 ? 86.769 38.534 -37.872 1.00 23.89 257 SER D CA 1
ATOM 13901 C C . SER D 1 263 ? 87.281 38.873 -36.473 1.00 23.93 257 SER D C 1
ATOM 13902 O O . SER D 1 263 ? 88.432 39.286 -36.313 1.00 23.93 257 SER D O 1
ATOM 13905 N N . ALA D 1 264 ? 86.425 38.697 -35.467 1.00 24.03 258 ALA D N 1
ATOM 13906 C CA . ALA D 1 264 ? 86.816 38.922 -34.078 1.00 24.43 258 ALA D CA 1
ATOM 13907 C C . ALA D 1 264 ? 87.834 37.876 -33.612 1.00 24.51 258 ALA D C 1
ATOM 13908 O O . ALA D 1 264 ? 88.720 38.183 -32.820 1.00 24.61 258 ALA D O 1
ATOM 13910 N N . LEU D 1 265 ? 87.694 36.650 -34.114 1.00 24.88 259 LEU D N 1
ATOM 13911 C CA . LEU D 1 265 ? 88.656 35.574 -33.867 1.00 25.16 259 LEU D CA 1
ATOM 13912 C C . LEU D 1 265 ? 90.022 35.925 -34.459 1.00 25.42 259 LEU D C 1
ATOM 13913 O O . LEU D 1 265 ? 91.055 35.754 -33.804 1.00 25.45 259 LEU D O 1
ATOM 13918 N N . PHE D 1 266 ? 90.016 36.424 -35.695 1.00 25.54 260 PHE D N 1
ATOM 13919 C CA . PHE D 1 266 ? 91.239 36.831 -36.386 1.00 25.99 260 PHE D CA 1
ATOM 13920 C C . PHE D 1 266 ? 91.835 38.094 -35.756 1.00 26.09 260 PHE D C 1
ATOM 13921 O O . PHE D 1 266 ? 93.051 38.198 -35.594 1.00 25.94 260 PHE D O 1
ATOM 13929 N N . GLY D 1 267 ? 90.967 39.040 -35.400 1.00 26.36 261 GLY D N 1
ATOM 13930 C CA . GLY D 1 267 ? 91.378 40.288 -34.755 1.00 26.82 261 GLY D CA 1
ATOM 13931 C C . GLY D 1 267 ? 91.946 40.095 -33.358 1.00 27.19 261 GLY D C 1
ATOM 13932 O O . GLY D 1 267 ? 92.712 40.932 -32.873 1.00 27.23 261 GLY D O 1
ATOM 13933 N N . ASN D 1 268 ? 91.562 38.997 -32.709 1.00 27.52 262 ASN D N 1
ATOM 13934 C CA . ASN D 1 268 ? 92.093 38.648 -31.390 1.00 28.02 262 ASN D CA 1
ATOM 13935 C C . ASN D 1 268 ? 93.299 37.711 -31.451 1.00 28.27 262 ASN D C 1
ATOM 13936 O O . ASN D 1 268 ? 93.706 37.149 -30.433 1.00 28.41 262 ASN D O 1
ATOM 13941 N N . MET D 1 269 ? 93.864 37.553 -32.648 1.00 28.60 263 MET D N 1
ATOM 13942 C CA . MET D 1 269 ? 95.106 36.792 -32.867 1.00 29.02 263 MET D CA 1
ATOM 13943 C C . MET D 1 269 ? 94.977 35.302 -32.530 1.00 29.10 263 MET D C 1
ATOM 13944 O O . MET D 1 269 ? 95.937 34.675 -32.079 1.00 28.85 263 MET D O 1
ATOM 13949 N N . CYS D 1 270 ? 93.792 34.740 -32.759 1.00 29.29 264 CYS D N 1
ATOM 13950 C CA . CYS D 1 270 ? 93.542 33.330 -32.463 1.00 29.57 264 CYS D CA 1
ATOM 13951 C C . CYS D 1 270 ? 93.923 32.463 -33.664 1.00 29.78 264 CYS D C 1
ATOM 13952 O O . CYS D 1 270 ? 93.072 31.806 -34.273 1.00 29.88 264 CYS D O 1
ATOM 13955 N N . PHE D 1 271 ? 95.218 32.462 -33.979 1.00 30.10 265 PHE D N 1
ATOM 13956 C CA . PHE D 1 271 ? 95.740 31.898 -35.228 1.00 30.50 265 PHE D CA 1
ATOM 13957 C C . PHE D 1 271 ? 96.020 30.395 -35.205 1.00 30.85 265 PHE D C 1
ATOM 13958 O O . PHE D 1 271 ? 96.244 29.793 -36.258 1.00 30.97 265 PHE D O 1
ATOM 13966 N N . GLU D 1 272 ? 96.006 29.786 -34.023 1.00 31.19 266 GLU D N 1
ATOM 13967 C CA . GLU D 1 272 ? 96.293 28.350 -33.919 1.00 31.66 266 GLU D CA 1
ATOM 13968 C C . GLU D 1 272 ? 95.404 27.577 -32.940 1.00 31.67 266 GLU D C 1
ATOM 13969 O O . GLU D 1 272 ? 94.692 28.168 -32.123 1.00 31.64 266 GLU D O 1
ATOM 13975 N N . LYS D 1 273 ? 95.462 26.249 -33.054 1.00 31.84 267 LYS D N 1
ATOM 13976 C CA . LYS D 1 273 ? 94.678 25.307 -32.250 1.00 31.94 267 LYS D CA 1
ATOM 13977 C C . LYS D 1 273 ? 94.530 25.702 -30.784 1.00 31.87 267 LYS D C 1
ATOM 13978 O O . LYS D 1 273 ? 95.513 26.041 -30.124 1.00 31.92 267 LYS D O 1
ATOM 13984 N N . GLY D 1 274 ? 93.296 25.650 -30.286 1.00 31.69 268 GLY D N 1
ATOM 13985 C CA . GLY D 1 274 ? 93.017 25.880 -28.869 1.00 31.55 268 GLY D CA 1
ATOM 13986 C C . GLY D 1 274 ? 92.612 27.297 -28.501 1.00 31.41 268 GLY D C 1
ATOM 13987 O O . GLY D 1 274 ? 91.966 27.513 -27.474 1.00 31.52 268 GLY D O 1
ATOM 13988 N N . GLU D 1 275 ? 92.993 28.263 -29.332 1.00 31.26 269 GLU D N 1
ATOM 13989 C CA . GLU D 1 275 ? 92.681 29.668 -29.075 1.00 31.20 269 GLU D CA 1
ATOM 13990 C C . GLU D 1 275 ? 91.239 29.984 -29.461 1.00 31.01 269 GLU D C 1
ATOM 13991 O O . GLU D 1 275 ? 90.773 29.580 -30.529 1.00 30.92 269 GLU D O 1
ATOM 13997 N N . ALA D 1 276 ? 90.539 30.695 -28.579 1.00 30.78 270 ALA D N 1
ATOM 13998 C CA . ALA D 1 276 ? 89.115 30.967 -28.756 1.00 30.63 270 ALA D CA 1
ATOM 13999 C C . ALA D 1 276 ? 88.730 32.419 -28.492 1.00 30.55 270 ALA D C 1
ATOM 14000 O O . ALA D 1 276 ? 89.507 33.193 -27.930 1.00 30.30 270 ALA D O 1
ATOM 14002 N N . LYS D 1 277 ? 87.513 32.766 -28.902 1.00 30.49 271 LYS D N 1
ATOM 14003 C CA . LYS D 1 277 ? 86.986 34.115 -28.761 1.00 30.58 271 LYS D CA 1
ATOM 14004 C C . LYS D 1 277 ? 85.523 34.077 -28.317 1.00 30.71 271 LYS D C 1
ATOM 14005 O O . LYS D 1 277 ? 84.735 33.278 -28.825 1.00 30.40 271 LYS D O 1
ATOM 14011 N N . ASN D 1 278 ? 85.177 34.947 -27.369 1.00 30.83 272 ASN D N 1
ATOM 14012 C CA . ASN D 1 278 ? 83.807 35.086 -26.880 1.00 31.31 272 ASN D CA 1
ATOM 14013 C C . ASN D 1 278 ? 83.299 36.512 -27.113 1.00 31.49 272 ASN D C 1
ATOM 14014 O O . ASN D 1 278 ? 83.783 37.459 -26.486 1.00 31.48 272 ASN D O 1
ATOM 14019 N N . THR D 1 279 ? 82.328 36.657 -28.016 1.00 31.79 273 THR D N 1
ATOM 14020 C CA . THR D 1 279 ? 81.864 37.978 -28.462 1.00 32.17 273 THR D CA 1
ATOM 14021 C C . THR D 1 279 ? 80.461 38.337 -27.969 1.00 32.61 273 THR D C 1
ATOM 14022 O O . THR D 1 279 ? 79.604 37.467 -27.804 1.00 32.57 273 THR D O 1
ATOM 14026 N N . TYR D 1 280 ? 80.243 39.631 -27.739 1.00 33.15 274 TYR D N 1
ATOM 14027 C CA . TYR D 1 280 ? 78.930 40.150 -27.364 1.00 33.59 274 TYR D CA 1
ATOM 14028 C C . TYR D 1 280 ? 78.393 41.145 -28.396 1.00 33.60 274 TYR D C 1
ATOM 14029 O O . TYR D 1 280 ? 79.142 41.955 -28.946 1.00 33.69 274 TYR D O 1
ATOM 14038 N N . GLY D 1 281 ? 77.090 41.063 -28.650 1.00 33.56 275 GLY D N 1
ATOM 14039 C CA . GLY D 1 281 ? 76.400 41.963 -29.577 1.00 33.55 275 GLY D CA 1
ATOM 14040 C C . GLY D 1 281 ? 74.908 41.685 -29.576 1.00 33.58 275 GLY D C 1
ATOM 14041 O O . GLY D 1 281 ? 74.349 41.281 -28.552 1.00 33.80 275 GLY D O 1
ATOM 14042 N N . THR D 1 282 ? 74.263 41.904 -30.722 1.00 33.58 276 THR D N 1
ATOM 14043 C CA . THR D 1 282 ? 72.855 41.540 -30.908 1.00 33.42 276 THR D CA 1
ATOM 14044 C C . THR D 1 282 ? 72.697 40.028 -30.718 1.00 33.34 276 THR D C 1
ATOM 14045 O O . THR D 1 282 ? 71.717 39.563 -30.128 1.00 33.36 276 THR D O 1
ATOM 14049 N N . GLY D 1 283 ? 73.678 39.278 -31.218 1.00 33.06 277 GLY D N 1
ATOM 14050 C CA . GLY D 1 283 ? 73.870 37.874 -30.858 1.00 32.82 277 GLY D CA 1
ATOM 14051 C C . GLY D 1 283 ? 75.181 37.712 -30.106 1.00 32.63 277 GLY D C 1
ATOM 14052 O O . GLY D 1 283 ? 76.046 38.588 -30.165 1.00 32.79 277 GLY D O 1
ATOM 14053 N N . CYS D 1 284 ? 75.327 36.597 -29.392 1.00 32.42 278 CYS D N 1
ATOM 14054 C CA . CYS D 1 284 ? 76.550 36.303 -28.641 1.00 32.07 278 CYS D CA 1
ATOM 14055 C C . CYS D 1 284 ? 77.102 34.924 -29.008 1.00 31.75 278 CYS D C 1
ATOM 14056 O O . CYS D 1 284 ? 76.354 33.949 -29.078 1.00 31.62 278 CYS D O 1
ATOM 14059 N N . PHE D 1 285 ? 78.411 34.855 -29.251 1.00 31.24 279 PHE D N 1
ATOM 14060 C CA . PHE D 1 285 ? 79.023 33.665 -29.847 1.00 30.78 279 PHE D CA 1
ATOM 14061 C C . PHE D 1 285 ? 80.382 33.311 -29.244 1.00 30.58 279 PHE D C 1
ATOM 14062 O O . PHE D 1 285 ? 81.134 34.189 -28.811 1.00 30.64 279 PHE D O 1
ATOM 14070 N N . LEU D 1 286 ? 80.680 32.015 -29.230 1.00 30.24 280 LEU D N 1
ATOM 14071 C CA . LEU D 1 286 ? 82.002 31.504 -28.879 1.00 30.02 280 LEU D CA 1
ATOM 14072 C C . LEU D 1 286 ? 82.558 30.694 -30.047 1.00 29.77 280 LEU D C 1
ATOM 14073 O O . LEU D 1 286 ? 81.935 29.729 -30.495 1.00 29.74 280 LEU D O 1
ATOM 14078 N N . LEU D 1 287 ? 83.725 31.101 -30.539 1.00 29.53 281 LEU D N 1
ATOM 14079 C CA . LEU D 1 287 ? 84.396 30.406 -31.635 1.00 29.40 281 LEU D CA 1
ATOM 14080 C C . LEU D 1 287 ? 85.779 29.931 -31.211 1.00 29.37 281 LEU D C 1
ATOM 14081 O O . LEU D 1 287 ? 86.553 30.700 -30.644 1.00 29.22 281 LEU D O 1
ATOM 14086 N N . MET D 1 288 ? 86.079 28.665 -31.491 1.00 29.53 282 MET D N 1
ATOM 14087 C CA . MET D 1 288 ? 87.389 28.088 -31.199 1.00 29.81 282 MET D CA 1
ATOM 14088 C C . MET D 1 288 ? 88.093 27.627 -32.471 1.00 29.58 282 MET D C 1
ATOM 14089 O O . MET D 1 288 ? 87.534 26.857 -33.254 1.00 29.54 282 MET D O 1
ATOM 14094 N N . ASN D 1 289 ? 89.320 28.104 -32.662 1.00 29.46 283 ASN D N 1
ATOM 14095 C CA . ASN D 1 289 ? 90.206 27.604 -33.706 1.00 29.36 283 ASN D CA 1
ATOM 14096 C C . ASN D 1 289 ? 90.536 26.135 -33.429 1.00 29.43 283 ASN D C 1
ATOM 14097 O O . ASN D 1 289 ? 91.056 25.806 -32.359 1.00 29.30 283 ASN D O 1
ATOM 14102 N N . VAL D 1 290 ? 90.223 25.260 -34.385 1.00 29.42 284 VAL D N 1
ATOM 14103 C CA . VAL D 1 290 ? 90.458 23.817 -34.225 1.00 29.62 284 VAL D CA 1
ATOM 14104 C C . VAL D 1 290 ? 91.606 23.284 -35.093 1.00 29.89 284 VAL D C 1
ATOM 14105 O O . VAL D 1 290 ? 91.993 22.118 -34.972 1.00 29.94 284 VAL D O 1
ATOM 14109 N N . GLY D 1 291 ? 92.145 24.142 -35.958 1.00 30.12 285 GLY D N 1
ATOM 14110 C CA . GLY D 1 291 ? 93.277 23.784 -36.810 1.00 30.35 285 GLY D CA 1
ATOM 14111 C C . GLY D 1 291 ? 92.924 23.621 -38.276 1.00 30.55 285 GLY D C 1
ATOM 14112 O O . GLY D 1 291 ? 91.832 23.995 -38.710 1.00 30.57 285 GLY D O 1
ATOM 14113 N N . GLU D 1 292 ? 93.854 23.043 -39.033 1.00 30.77 286 GLU D N 1
ATOM 14114 C CA . GLU D 1 292 ? 93.711 22.891 -40.484 1.00 30.99 286 GLU D CA 1
ATOM 14115 C C . GLU D 1 292 ? 92.819 21.717 -40.907 1.00 31.12 286 GLU D C 1
ATOM 14116 O O . GLU D 1 292 ? 92.600 21.500 -42.101 1.00 31.18 286 GLU D O 1
ATOM 14122 N N . GLU D 1 293 ? 92.312 20.968 -39.929 1.00 31.29 287 GLU D N 1
ATOM 14123 C CA . GLU D 1 293 ? 91.367 19.878 -40.185 1.00 31.43 287 GLU D CA 1
ATOM 14124 C C . GLU D 1 293 ? 90.005 20.183 -39.568 1.00 31.27 287 GLU D C 1
ATOM 14125 O O . GLU D 1 293 ? 89.893 20.367 -38.352 1.00 31.30 287 GLU D O 1
ATOM 14131 N N . ALA D 1 294 ? 88.977 20.233 -40.413 1.00 31.19 288 ALA D N 1
ATOM 14132 C CA . ALA D 1 294 ? 87.609 20.494 -39.969 1.00 31.15 288 ALA D CA 1
ATOM 14133 C C . ALA D 1 294 ? 87.147 19.463 -38.941 1.00 31.17 288 ALA D C 1
ATOM 14134 O O . ALA D 1 294 ? 87.324 18.258 -39.134 1.00 31.20 288 ALA D O 1
ATOM 14136 N N . ARG D 1 295 ? 86.576 19.950 -37.843 1.00 31.12 289 ARG D N 1
ATOM 14137 C CA . ARG D 1 295 ? 86.067 19.081 -36.785 1.00 31.16 289 ARG D CA 1
ATOM 14138 C C . ARG D 1 295 ? 84.550 19.164 -36.717 1.00 31.09 289 ARG D C 1
ATOM 14139 O O . ARG D 1 295 ? 83.980 20.257 -36.697 1.00 30.92 289 ARG D O 1
ATOM 14147 N N . PHE D 1 296 ? 83.904 18.001 -36.688 1.00 31.11 290 PHE D N 1
ATOM 14148 C CA . PHE D 1 296 ? 82.446 17.925 -36.682 1.00 31.30 290 PHE D CA 1
ATOM 14149 C C . PHE D 1 296 ? 81.901 17.590 -35.297 1.00 31.62 290 PHE D C 1
ATOM 14150 O O . PHE D 1 296 ? 82.528 16.858 -34.530 1.00 31.52 290 PHE D O 1
ATOM 14158 N N . SER D 1 297 ? 80.730 18.143 -34.991 1.00 32.01 291 SER D N 1
ATOM 14159 C CA . SER D 1 297 ? 80.160 18.077 -33.651 1.00 32.43 291 SER D CA 1
ATOM 14160 C C . SER D 1 297 ? 79.068 17.024 -33.528 1.00 32.77 291 SER D C 1
ATOM 14161 O O . SER D 1 297 ? 78.261 16.839 -34.441 1.00 32.90 291 SER D O 1
ATOM 14164 N N . LYS D 1 298 ? 79.053 16.342 -32.387 1.00 33.15 292 LYS D N 1
ATOM 14165 C CA . LYS D 1 298 ? 77.959 15.442 -32.031 1.00 33.42 292 LYS D CA 1
ATOM 14166 C C . LYS D 1 298 ? 77.138 16.072 -30.902 1.00 33.46 292 LYS D C 1
ATOM 14167 O O . LYS D 1 298 ? 76.412 15.381 -30.182 1.00 33.61 292 LYS D O 1
ATOM 14173 N N . HIS D 1 299 ? 77.264 17.393 -30.765 1.00 33.40 293 HIS D N 1
ATOM 14174 C CA . HIS D 1 299 ? 76.567 18.164 -29.735 1.00 33.30 293 HIS D CA 1
ATOM 14175 C C . HIS D 1 299 ? 75.718 19.287 -30.339 1.00 33.03 293 HIS D C 1
ATOM 14176 O O . HIS D 1 299 ? 75.186 20.137 -29.617 1.00 33.11 293 HIS D O 1
ATOM 14183 N N . GLY D 1 300 ? 75.595 19.285 -31.664 1.00 32.53 294 GLY D N 1
ATOM 14184 C CA . GLY D 1 300 ? 74.809 20.293 -32.373 1.00 31.87 294 GLY D CA 1
ATOM 14185 C C . GLY D 1 300 ? 75.532 21.608 -32.605 1.00 31.32 294 GLY D C 1
ATOM 14186 O O . GLY D 1 300 ? 74.962 22.530 -33.191 1.00 31.37 294 GLY D O 1
ATOM 14187 N N . LEU D 1 301 ? 76.782 21.698 -32.146 1.00 30.71 295 LEU D N 1
ATOM 14188 C CA . LEU D 1 301 ? 77.615 22.881 -32.373 1.00 30.16 295 LEU D CA 1
ATOM 14189 C C . LEU D 1 301 ? 77.929 23.030 -33.857 1.00 29.67 295 LEU D C 1
ATOM 14190 O O . LEU D 1 301 ? 77.837 22.064 -34.618 1.00 29.61 295 LEU D O 1
ATOM 14195 N N . LEU D 1 302 ? 78.302 24.241 -34.260 1.00 29.13 296 LEU D N 1
ATOM 14196 C CA . LEU D 1 302 ? 78.534 24.544 -35.669 1.00 28.65 296 LEU D CA 1
ATOM 14197 C C . LEU D 1 302 ? 79.991 24.362 -36.080 1.00 28.54 296 LEU D C 1
ATOM 14198 O O . LEU D 1 302 ? 80.900 24.891 -35.438 1.00 28.53 296 LEU D O 1
ATOM 14203 N N . SER D 1 303 ? 80.199 23.601 -37.150 1.00 28.28 297 SER D N 1
ATOM 14204 C CA . SER D 1 303 ? 81.507 23.469 -37.777 1.00 28.15 297 SER D CA 1
ATOM 14205 C C . SER D 1 303 ? 81.608 24.479 -38.914 1.00 28.03 297 SER D C 1
ATOM 14206 O O . SER D 1 303 ? 80.818 24.442 -39.860 1.00 28.12 297 SER D O 1
ATOM 14209 N N . THR D 1 304 ? 82.578 25.381 -38.814 1.00 27.94 298 THR D N 1
ATOM 14210 C CA . THR D 1 304 ? 82.679 26.505 -39.744 1.00 27.83 298 THR D CA 1
ATOM 14211 C C . THR D 1 304 ? 84.133 26.815 -40.114 1.00 27.86 298 THR D C 1
ATOM 14212 O O . THR D 1 304 ? 85.068 26.260 -39.524 1.00 27.86 298 THR D O 1
ATOM 14216 N N . VAL D 1 305 ? 84.311 27.683 -41.106 1.00 27.90 299 VAL D N 1
ATOM 14217 C CA . VAL D 1 305 ? 85.633 28.175 -41.491 1.00 28.02 299 VAL D CA 1
ATOM 14218 C C . VAL D 1 305 ? 86.066 29.257 -40.506 1.00 28.31 299 VAL D C 1
ATOM 14219 O O . VAL D 1 305 ? 85.324 30.207 -40.262 1.00 28.36 299 VAL D O 1
ATOM 14223 N N . GLY D 1 306 ? 87.256 29.099 -39.932 1.00 28.51 300 GLY D N 1
ATOM 14224 C CA . GLY D 1 306 ? 87.836 30.118 -39.061 1.00 29.05 300 GLY D CA 1
ATOM 14225 C C . GLY D 1 306 ? 88.374 31.258 -39.902 1.00 29.41 300 GLY D C 1
ATOM 14226 O O . GLY D 1 306 ? 87.890 32.386 -39.813 1.00 29.26 300 GLY D O 1
ATOM 14227 N N . PHE D 1 307 ? 89.372 30.946 -40.728 1.00 29.88 301 PHE D N 1
ATOM 14228 C CA . PHE D 1 307 ? 89.944 31.893 -41.686 1.00 30.33 301 PHE D CA 1
ATOM 14229 C C . PHE D 1 307 ? 90.798 31.193 -42.744 1.00 30.63 301 PHE D C 1
ATOM 14230 O O . PHE D 1 307 ? 91.229 30.051 -42.559 1.00 30.72 301 PHE D O 1
ATOM 14238 N N . GLN D 1 308 ? 91.023 31.889 -43.856 1.00 31.00 302 GLN D N 1
ATOM 14239 C CA . GLN D 1 308 ? 91.993 31.483 -44.866 1.00 31.40 302 GLN D CA 1
ATOM 14240 C C . GLN D 1 308 ? 92.651 32.722 -45.463 1.00 31.73 302 GLN D C 1
ATOM 14241 O O . GLN D 1 308 ? 91.973 33.589 -46.023 1.00 31.80 302 GLN D O 1
ATOM 14247 N N . VAL D 1 309 ? 93.973 32.799 -45.336 1.00 32.08 303 VAL D N 1
ATOM 14248 C CA . VAL D 1 309 ? 94.733 33.942 -45.829 1.00 32.53 303 VAL D CA 1
ATOM 14249 C C . VAL D 1 309 ? 95.342 33.605 -47.191 1.00 32.87 303 VAL D C 1
ATOM 14250 O O . VAL D 1 309 ? 96.366 32.925 -47.273 1.00 32.90 303 VAL D O 1
ATOM 14254 N N . GLY D 1 310 ? 94.694 34.077 -48.255 1.00 33.15 304 GLY D N 1
ATOM 14255 C CA . GLY D 1 310 ? 95.129 33.797 -49.625 1.00 33.66 304 GLY D CA 1
ATOM 14256 C C . GLY D 1 310 ? 94.523 32.523 -50.185 1.00 34.05 304 GLY D C 1
ATOM 14257 O O . GLY D 1 310 ? 94.169 31.613 -49.431 1.00 34.03 304 GLY D O 1
ATOM 14258 N N . ARG D 1 311 ? 94.401 32.462 -51.510 1.00 34.43 305 ARG D N 1
ATOM 14259 C CA . ARG D 1 311 ? 93.866 31.284 -52.200 1.00 34.96 305 ARG D CA 1
ATOM 14260 C C . ARG D 1 311 ? 94.726 30.042 -51.943 1.00 35.05 305 ARG D C 1
ATOM 14261 O O . ARG D 1 311 ? 94.201 28.937 -51.785 1.00 35.06 305 ARG D O 1
ATOM 14269 N N . ASP D 1 312 ? 96.041 30.241 -51.889 1.00 35.27 306 ASP D N 1
ATOM 14270 C CA . ASP D 1 312 ? 96.992 29.156 -51.646 1.00 35.40 306 ASP D CA 1
ATOM 14271 C C . ASP D 1 312 ? 97.267 28.947 -50.158 1.00 35.34 306 ASP D C 1
ATOM 14272 O O . ASP D 1 312 ? 97.972 28.007 -49.775 1.00 35.55 306 ASP D O 1
ATOM 14277 N N . GLY D 1 313 ? 96.706 29.824 -49.327 1.00 35.07 307 GLY D N 1
ATOM 14278 C CA . GLY D 1 313 ? 96.878 29.749 -47.881 1.00 34.75 307 GLY D CA 1
ATOM 14279 C C . GLY D 1 313 ? 96.123 28.591 -47.256 1.00 34.48 307 GLY D C 1
ATOM 14280 O O . GLY D 1 313 ? 95.052 28.214 -47.743 1.00 34.55 307 GLY D O 1
ATOM 14281 N N . PRO D 1 314 ? 96.681 28.010 -46.176 1.00 34.28 308 PRO D N 1
ATOM 14282 C CA . PRO D 1 314 ? 96.016 26.919 -45.463 1.00 34.00 308 PRO D CA 1
ATOM 14283 C C . PRO D 1 314 ? 94.745 27.414 -44.780 1.00 33.69 308 PRO D C 1
ATOM 14284 O O . PRO D 1 314 ? 94.741 28.493 -44.182 1.00 33.61 308 PRO D O 1
ATOM 14288 N N . CYS D 1 315 ? 93.677 26.633 -44.889 1.00 33.30 309 CYS D N 1
ATOM 14289 C CA . CYS D 1 315 ? 92.400 26.996 -44.294 1.00 33.05 309 CYS D CA 1
ATOM 14290 C C . CYS D 1 315 ? 92.309 26.502 -42.855 1.00 32.61 309 CYS D C 1
ATOM 14291 O O . CYS D 1 315 ? 92.473 25.312 -42.583 1.00 32.56 309 CYS D O 1
ATOM 14294 N N . TYR D 1 316 ? 92.058 27.431 -41.941 1.00 32.14 310 TYR D N 1
ATOM 14295 C CA . TYR D 1 316 ? 91.872 27.102 -40.536 1.00 31.77 310 TYR D CA 1
ATOM 14296 C C . TYR D 1 316 ? 90.392 27.022 -40.199 1.00 31.31 310 TYR D C 1
ATOM 14297 O O . TYR D 1 316 ? 89.604 27.873 -40.616 1.00 31.31 310 TYR D O 1
ATOM 14306 N N . TYR D 1 317 ? 90.018 25.980 -39.462 1.00 30.62 311 TYR D N 1
ATOM 14307 C CA . TYR D 1 317 ? 88.616 25.725 -39.156 1.00 30.00 311 TYR D CA 1
ATOM 14308 C C . TYR D 1 317 ? 88.253 26.107 -37.728 1.00 29.55 311 TYR D C 1
ATOM 14309 O O . TYR D 1 317 ? 89.129 26.319 -36.885 1.00 29.28 311 TYR D O 1
ATOM 14318 N N . ALA D 1 318 ? 86.954 26.208 -37.469 1.00 29.03 312 ALA D N 1
ATOM 14319 C CA . ALA D 1 318 ? 86.465 26.607 -36.160 1.00 28.77 312 ALA D CA 1
ATOM 14320 C C . ALA D 1 318 ? 85.249 25.799 -35.729 1.00 28.64 312 ALA D C 1
ATOM 14321 O O . ALA D 1 318 ? 84.531 25.238 -36.560 1.00 28.36 312 ALA D O 1
ATOM 14323 N N . LEU D 1 319 ? 85.052 25.724 -34.417 1.00 28.59 313 LEU D N 1
ATOM 14324 C CA . LEU D 1 319 ? 83.799 25.261 -33.845 1.00 28.63 313 LEU D CA 1
ATOM 14325 C C . LEU D 1 319 ? 83.088 26.467 -33.264 1.00 28.85 313 LEU D C 1
ATOM 14326 O O . LEU D 1 319 ? 83.728 27.373 -32.730 1.00 28.67 313 LEU D O 1
ATOM 14331 N N . GLU D 1 320 ? 81.766 26.480 -33.381 1.00 29.10 314 GLU D N 1
ATOM 14332 C CA . GLU D 1 320 ? 80.983 27.642 -32.996 1.00 29.62 314 GLU D CA 1
ATOM 14333 C C . GLU D 1 320 ? 79.816 27.272 -32.093 1.00 30.00 314 GLU D C 1
ATOM 14334 O O . GLU D 1 320 ? 79.002 26.407 -32.424 1.00 29.93 314 GLU D O 1
ATOM 14340 N N . GLY D 1 321 ? 79.759 27.939 -30.946 1.00 30.61 315 GLY D N 1
ATOM 14341 C CA . GLY D 1 321 ? 78.647 27.820 -30.017 1.00 31.42 315 GLY D CA 1
ATOM 14342 C C . GLY D 1 321 ? 78.107 29.198 -29.704 1.00 32.08 315 GLY D C 1
ATOM 14343 O O . GLY D 1 321 ? 78.821 30.198 -29.809 1.00 32.04 315 GLY D O 1
ATOM 14344 N N . ALA D 1 322 ? 76.839 29.256 -29.321 1.00 32.86 316 ALA D N 1
ATOM 14345 C CA . ALA D 1 322 ? 76.193 30.531 -29.054 1.00 33.64 316 ALA D CA 1
ATOM 14346 C C . ALA D 1 322 ? 75.338 30.467 -27.801 1.00 34.17 316 ALA D C 1
ATOM 14347 O O . ALA D 1 322 ? 74.840 29.403 -27.427 1.00 34.14 316 ALA D O 1
ATOM 14349 N N . ILE D 1 323 ? 75.199 31.615 -27.149 1.00 34.91 317 ILE D N 1
ATOM 14350 C CA . ILE D 1 323 ? 74.268 31.771 -26.045 1.00 35.74 317 ILE D CA 1
ATOM 14351 C C . ILE D 1 323 ? 73.332 32.929 -26.369 1.00 36.29 317 ILE D C 1
ATOM 14352 O O . ILE D 1 323 ? 73.775 34.056 -26.605 1.00 36.31 317 ILE D O 1
ATOM 14357 N N . ALA D 1 324 ? 72.039 32.629 -26.420 1.00 37.04 318 ALA D N 1
ATOM 14358 C CA . ALA D 1 324 ? 71.023 33.660 -26.520 1.00 37.75 318 ALA D CA 1
ATOM 14359 C C . ALA D 1 324 ? 70.888 34.311 -25.151 1.00 38.24 318 ALA D C 1
ATOM 14360 O O . ALA D 1 324 ? 71.020 33.639 -24.127 1.00 38.46 318 ALA D O 1
ATOM 14362 N N . CYS D 1 325 ? 70.644 35.620 -25.140 1.00 38.82 319 CYS D N 1
ATOM 14363 C CA . CYS D 1 325 ? 70.453 36.388 -23.903 1.00 39.21 319 CYS D CA 1
ATOM 14364 C C . CYS D 1 325 ? 71.680 36.372 -22.978 1.00 39.38 319 CYS D C 1
ATOM 14365 O O . CYS D 1 325 ? 71.746 35.584 -22.028 1.00 39.34 319 CYS D O 1
ATOM 14368 N N . ALA D 1 326 ? 72.650 37.235 -23.271 1.00 39.59 320 ALA D N 1
ATOM 14369 C CA . ALA D 1 326 ? 73.798 37.438 -22.390 1.00 39.74 320 ALA D CA 1
ATOM 14370 C C . ALA D 1 326 ? 73.781 38.869 -21.864 1.00 39.92 320 ALA D C 1
ATOM 14371 O O . ALA D 1 326 ? 73.533 39.097 -20.677 1.00 40.03 320 ALA D O 1
ATOM 14373 N N . GLY D 1 327 ? 74.040 39.828 -22.753 1.00 40.02 321 GLY D N 1
ATOM 14374 C CA . GLY D 1 327 ? 73.871 41.246 -22.443 1.00 40.17 321 GLY D CA 1
ATOM 14375 C C . GLY D 1 327 ? 72.396 41.597 -22.351 1.00 40.26 321 GLY D C 1
ATOM 14376 O O . GLY D 1 327 ? 72.025 42.620 -21.774 1.00 40.27 321 GLY D O 1
ATOM 14377 N N . ALA D 1 328 ? 71.560 40.738 -22.929 1.00 40.37 322 ALA D N 1
ATOM 14378 C CA . ALA D 1 328 ? 70.112 40.862 -22.835 1.00 40.52 322 ALA D CA 1
ATOM 14379 C C . ALA D 1 328 ? 69.607 40.476 -21.443 1.00 40.61 322 ALA D C 1
ATOM 14380 O O . ALA D 1 328 ? 68.584 40.989 -20.992 1.00 40.55 322 ALA D O 1
ATOM 14382 N N . THR D 1 329 ? 70.329 39.576 -20.774 1.00 40.79 323 THR D N 1
ATOM 14383 C CA . THR D 1 329 ? 69.991 39.146 -19.415 1.00 40.97 323 THR D CA 1
ATOM 14384 C C . THR D 1 329 ? 70.156 40.291 -18.412 1.00 41.21 323 THR D C 1
ATOM 14385 O O . THR D 1 329 ? 69.249 40.566 -17.621 1.00 41.11 323 THR D O 1
ATOM 14389 N N . VAL D 1 330 ? 71.311 40.955 -18.457 1.00 41.45 324 VAL D N 1
ATOM 14390 C CA . VAL D 1 330 ? 71.590 42.084 -17.563 1.00 41.76 324 VAL D CA 1
ATOM 14391 C C . VAL D 1 330 ? 70.709 43.299 -17.869 1.00 41.89 324 VAL D C 1
ATOM 14392 O O . VAL D 1 330 ? 70.307 44.022 -16.956 1.00 41.96 324 VAL D O 1
ATOM 14396 N N . GLU D 1 331 ? 70.399 43.509 -19.148 1.00 42.15 325 GLU D N 1
ATOM 14397 C CA . GLU D 1 331 ? 69.513 44.600 -19.558 1.00 42.38 325 GLU D CA 1
ATOM 14398 C C . GLU D 1 331 ? 68.053 44.295 -19.205 1.00 42.47 325 GLU D C 1
ATOM 14399 O O . GLU D 1 331 ? 67.244 45.208 -19.028 1.00 42.45 325 GLU D O 1
ATOM 14405 N N . TRP D 1 332 ? 67.731 43.007 -19.098 1.00 42.57 326 TRP D N 1
ATOM 14406 C CA . TRP D 1 332 ? 66.413 42.567 -18.645 1.00 42.75 326 TRP D CA 1
ATOM 14407 C C . TRP D 1 332 ? 66.245 42.803 -17.144 1.00 42.94 326 TRP D C 1
ATOM 14408 O O . TRP D 1 332 ? 65.173 43.206 -16.694 1.00 43.01 326 TRP D O 1
ATOM 14419 N N . MET D 1 333 ? 67.307 42.554 -16.379 1.00 43.25 327 MET D N 1
ATOM 14420 C CA . MET D 1 333 ? 67.291 42.771 -14.930 1.00 43.57 327 MET D CA 1
ATOM 14421 C C . MET D 1 333 ? 67.169 44.254 -14.585 1.00 43.92 327 MET D C 1
ATOM 14422 O O . MET D 1 333 ? 66.530 44.616 -13.594 1.00 43.94 327 MET D O 1
ATOM 14427 N N . ARG D 1 334 ? 67.781 45.099 -15.413 1.00 44.23 328 ARG D N 1
ATOM 14428 C CA . ARG D 1 334 ? 67.759 46.547 -15.221 1.00 44.68 328 ARG D CA 1
ATOM 14429 C C . ARG D 1 334 ? 66.421 47.158 -15.641 1.00 44.76 328 ARG D C 1
ATOM 14430 O O . ARG D 1 334 ? 65.731 47.768 -14.823 1.00 44.83 328 ARG D O 1
ATOM 14438 N N . ARG D 1 335 ? 66.066 46.987 -16.914 1.00 44.98 329 ARG D N 1
ATOM 14439 C CA . ARG D 1 335 ? 64.866 47.603 -17.484 1.00 45.22 329 ARG D CA 1
ATOM 14440 C C . ARG D 1 335 ? 63.576 46.943 -16.989 1.00 45.30 329 ARG D C 1
ATOM 14441 O O . ARG D 1 335 ? 62.749 47.599 -16.352 1.00 45.26 329 ARG D O 1
ATOM 14449 N N . ASN D 1 336 ? 63.423 45.649 -17.273 1.00 45.43 330 ASN D N 1
ATOM 14450 C CA . ASN D 1 336 ? 62.181 44.923 -16.995 1.00 45.55 330 ASN D CA 1
ATOM 14451 C C . ASN D 1 336 ? 61.883 44.707 -15.511 1.00 45.65 330 ASN D C 1
ATOM 14452 O O . ASN D 1 336 ? 60.738 44.847 -15.078 1.00 45.64 330 ASN D O 1
ATOM 14457 N N . MET D 1 337 ? 62.914 44.376 -14.737 1.00 45.76 331 MET D N 1
ATOM 14458 C CA . MET D 1 337 ? 62.732 43.981 -13.339 1.00 45.94 331 MET D CA 1
ATOM 14459 C C . MET D 1 337 ? 63.034 45.076 -12.316 1.00 46.11 331 MET D C 1
ATOM 14460 O O . MET D 1 337 ? 62.608 44.977 -11.162 1.00 46.07 331 MET D O 1
ATOM 14465 N N . ASN D 1 338 ? 63.762 46.110 -12.741 1.00 46.37 332 ASN D N 1
ATOM 14466 C CA . ASN D 1 338 ? 64.206 47.191 -11.854 1.00 46.66 332 ASN D CA 1
ATOM 14467 C C . ASN D 1 338 ? 64.986 46.659 -10.644 1.00 46.81 332 ASN D C 1
ATOM 14468 O O . ASN D 1 338 ? 64.679 46.981 -9.492 1.00 46.81 332 ASN D O 1
ATOM 14473 N N . LEU D 1 339 ? 65.985 45.824 -10.921 1.00 47.09 333 LEU D N 1
ATOM 14474 C CA . LEU D 1 339 ? 66.849 45.272 -9.879 1.00 47.35 333 LEU D CA 1
ATOM 14475 C C . LEU D 1 339 ? 68.024 46.203 -9.594 1.00 47.56 333 LEU D C 1
ATOM 14476 O O . LEU D 1 339 ? 68.581 46.193 -8.497 1.00 47.53 333 LEU D O 1
ATOM 14481 N N . PHE D 1 340 ? 68.394 46.997 -10.597 1.00 47.89 334 PHE D N 1
ATOM 14482 C CA . PHE D 1 340 ? 69.426 48.025 -10.462 1.00 48.18 334 PHE D CA 1
ATOM 14483 C C . PHE D 1 340 ? 69.212 49.137 -11.489 1.00 48.40 334 PHE D C 1
ATOM 14484 O O . PHE D 1 340 ? 68.363 49.013 -12.375 1.00 48.45 334 PHE D O 1
ATOM 14492 N N . SER D 1 341 ? 69.973 50.222 -11.360 1.00 48.66 335 SER D N 1
ATOM 14493 C CA . SER D 1 341 ? 69.857 51.358 -12.274 1.00 48.94 335 SER D CA 1
ATOM 14494 C C . SER D 1 341 ? 71.156 51.620 -13.038 1.00 49.10 335 SER D C 1
ATOM 14495 O O . SER D 1 341 ? 71.165 51.614 -14.271 1.00 49.14 335 SER D O 1
ATOM 14498 N N . HIS D 1 342 ? 72.243 51.848 -12.302 1.00 49.34 336 HIS D N 1
ATOM 14499 C CA . HIS D 1 342 ? 73.555 52.097 -12.900 1.00 49.53 336 HIS D CA 1
ATOM 14500 C C . HIS D 1 342 ? 74.094 50.856 -13.608 1.00 49.54 336 HIS D C 1
ATOM 14501 O O . HIS D 1 342 ? 73.875 49.731 -13.157 1.00 49.57 336 HIS D O 1
ATOM 14508 N N . ILE D 1 343 ? 74.799 51.075 -14.716 1.00 49.52 337 ILE D N 1
ATOM 14509 C CA . ILE D 1 343 ? 75.443 49.990 -15.465 1.00 49.51 337 ILE D CA 1
ATOM 14510 C C . ILE D 1 343 ? 76.513 49.264 -14.646 1.00 49.45 337 ILE D C 1
ATOM 14511 O O . ILE D 1 343 ? 76.817 48.097 -14.904 1.00 49.42 337 ILE D O 1
ATOM 14516 N N . THR D 1 344 ? 77.067 49.964 -13.658 1.00 49.34 338 THR D N 1
ATOM 14517 C CA . THR D 1 344 ? 78.074 49.405 -12.759 1.00 49.23 338 THR D CA 1
ATOM 14518 C C . THR D 1 344 ? 77.447 48.624 -11.601 1.00 49.10 338 THR D C 1
ATOM 14519 O O . THR D 1 344 ? 78.099 47.764 -11.003 1.00 49.09 338 THR D O 1
ATOM 14523 N N . GLU D 1 345 ? 76.184 48.925 -11.297 1.00 48.93 339 GLU D N 1
ATOM 14524 C CA . GLU D 1 345 ? 75.461 48.293 -10.186 1.00 48.75 339 GLU D CA 1
ATOM 14525 C C . GLU D 1 345 ? 75.268 46.783 -10.337 1.00 48.53 339 GLU D C 1
ATOM 14526 O O . GLU D 1 345 ? 75.084 46.078 -9.341 1.00 48.51 339 GLU D O 1
ATOM 14532 N N . CYS D 1 346 ? 75.301 46.298 -11.578 1.00 48.24 340 CYS D N 1
ATOM 14533 C CA . CYS D 1 346 ? 75.198 44.865 -11.855 1.00 47.99 340 CYS D CA 1
ATOM 14534 C C . CYS D 1 346 ? 76.362 44.103 -11.225 1.00 47.78 340 CYS D C 1
ATOM 14535 O O . CYS D 1 346 ? 76.156 43.096 -10.550 1.00 47.85 340 CYS D O 1
ATOM 14538 N N . GLU D 1 347 ? 77.578 44.599 -11.438 1.00 47.48 341 GLU D N 1
ATOM 14539 C CA . GLU D 1 347 ? 78.776 43.988 -10.868 1.00 47.22 341 GLU D CA 1
ATOM 14540 C C . GLU D 1 347 ? 78.916 44.306 -9.376 1.00 47.03 341 GLU D C 1
ATOM 14541 O O . GLU D 1 347 ? 79.471 43.509 -8.617 1.00 47.01 341 GLU D O 1
ATOM 14547 N N . LYS D 1 348 ? 78.409 45.470 -8.971 1.00 46.76 342 LYS D N 1
ATOM 14548 C CA . LYS D 1 348 ? 78.480 45.926 -7.581 1.00 46.54 342 LYS D CA 1
ATOM 14549 C C . LYS D 1 348 ? 77.630 45.068 -6.642 1.00 46.32 342 LYS D C 1
ATOM 14550 O O . LYS D 1 348 ? 78.128 44.575 -5.628 1.00 46.29 342 LYS D O 1
ATOM 14556 N N . LEU D 1 349 ? 76.354 44.898 -6.987 1.00 45.96 343 LEU D N 1
ATOM 14557 C CA . LEU D 1 349 ? 75.418 44.124 -6.169 1.00 45.71 343 LEU D CA 1
ATOM 14558 C C . LEU D 1 349 ? 75.763 42.637 -6.128 1.00 45.51 343 LEU D C 1
ATOM 14559 O O . LEU D 1 349 ? 75.579 41.981 -5.101 1.00 45.50 343 LEU D O 1
ATOM 14564 N N . ALA D 1 350 ? 76.271 42.117 -7.244 1.00 45.28 344 ALA D N 1
ATOM 14565 C CA . ALA D 1 350 ? 76.622 40.703 -7.355 1.00 45.13 344 ALA D CA 1
ATOM 14566 C C . ALA D 1 350 ? 77.814 40.313 -6.476 1.00 45.00 344 ALA D C 1
ATOM 14567 O O . ALA D 1 350 ? 77.803 39.250 -5.854 1.00 45.01 344 ALA D O 1
ATOM 14569 N N . ARG D 1 351 ? 78.827 41.178 -6.414 1.00 44.85 345 ARG D N 1
ATOM 14570 C CA . ARG D 1 351 ? 80.006 40.926 -5.578 1.00 44.66 345 ARG D CA 1
ATOM 14571 C C . ARG D 1 351 ? 79.728 41.180 -4.091 1.00 44.54 345 ARG D C 1
ATOM 14572 O O . ARG D 1 351 ? 80.460 40.693 -3.225 1.00 44.52 345 ARG D O 1
ATOM 14580 N N . SER D 1 352 ? 78.665 41.933 -3.807 1.00 44.37 346 SER D N 1
ATOM 14581 C CA . SER D 1 352 ? 78.265 42.256 -2.433 1.00 44.15 346 SER D CA 1
ATOM 14582 C C . SER D 1 352 ? 77.920 41.011 -1.614 1.00 43.89 346 SER D C 1
ATOM 14583 O O . SER D 1 352 ? 78.149 40.975 -0.404 1.00 43.93 346 SER D O 1
ATOM 14586 N N . VAL D 1 353 ? 77.359 40.004 -2.281 1.00 43.53 347 VAL D N 1
ATOM 14587 C CA . VAL D 1 353 ? 77.148 38.686 -1.681 1.00 43.11 347 VAL D CA 1
ATOM 14588 C C . VAL D 1 353 ? 78.262 37.730 -2.121 1.00 42.83 347 VAL D C 1
ATOM 14589 O O . VAL D 1 353 ? 78.734 37.821 -3.256 1.00 42.77 347 VAL D O 1
ATOM 14593 N N . PRO D 1 354 ? 78.692 36.819 -1.223 1.00 42.50 348 PRO D N 1
ATOM 14594 C CA . PRO D 1 354 ? 79.777 35.891 -1.557 1.00 42.28 348 PRO D CA 1
ATOM 14595 C C . PRO D 1 354 ? 79.381 34.845 -2.602 1.00 42.03 348 PRO D C 1
ATOM 14596 O O . PRO D 1 354 ? 80.233 34.385 -3.366 1.00 42.08 348 PRO D O 1
ATOM 14600 N N . GLY D 1 355 ? 78.101 34.482 -2.629 1.00 41.67 349 GLY D N 1
ATOM 14601 C CA . GLY D 1 355 ? 77.591 33.493 -3.571 1.00 41.12 349 GLY D CA 1
ATOM 14602 C C . GLY D 1 355 ? 76.103 33.631 -3.833 1.00 40.78 349 GLY D C 1
ATOM 14603 O O . GLY D 1 355 ? 75.533 34.714 -3.679 1.00 40.74 349 GLY D O 1
ATOM 14604 N N . THR D 1 356 ? 75.481 32.522 -4.228 1.00 40.44 350 THR D N 1
ATOM 14605 C CA . THR D 1 356 ? 74.058 32.493 -4.576 1.00 40.02 350 THR D CA 1
ATOM 14606 C C . THR D 1 356 ? 73.194 31.910 -3.456 1.00 39.79 350 THR D C 1
ATOM 14607 O O . THR D 1 356 ? 71.974 32.102 -3.442 1.00 39.80 350 THR D O 1
ATOM 14611 N N . GLN D 1 357 ? 73.840 31.200 -2.530 1.00 39.43 351 GLN D N 1
ATOM 14612 C CA . GLN D 1 357 ? 73.188 30.590 -1.361 1.00 39.06 351 GLN D CA 1
ATOM 14613 C C . GLN D 1 357 ? 72.064 29.606 -1.730 1.00 38.70 351 GLN D C 1
ATOM 14614 O O . GLN D 1 357 ? 70.971 29.640 -1.157 1.00 38.62 351 GLN D O 1
ATOM 14620 N N . GLY D 1 358 ? 72.349 28.735 -2.696 1.00 38.15 352 GLY D N 1
ATOM 14621 C CA . GLY D 1 358 ? 71.431 27.659 -3.064 1.00 37.53 352 GLY D CA 1
ATOM 14622 C C . GLY D 1 358 ? 70.560 27.910 -4.282 1.00 37.02 352 GLY D C 1
ATOM 14623 O O . GLY D 1 358 ? 70.064 26.961 -4.895 1.00 37.07 352 GLY D O 1
ATOM 14624 N N . ILE D 1 359 ? 70.370 29.179 -4.639 1.00 36.45 353 ILE D N 1
ATOM 14625 C CA . ILE D 1 359 ? 69.498 29.530 -5.764 1.00 35.87 353 ILE D CA 1
ATOM 14626 C C . ILE D 1 359 ? 70.200 29.367 -7.115 1.00 35.52 353 ILE D C 1
ATOM 14627 O O . ILE D 1 359 ? 71.418 29.534 -7.216 1.00 35.40 353 ILE D O 1
ATOM 14632 N N . VAL D 1 360 ? 69.427 29.013 -8.140 1.00 34.91 354 VAL D N 1
ATOM 14633 C CA . VAL D 1 360 ? 69.928 28.975 -9.514 1.00 34.35 354 VAL D CA 1
ATOM 14634 C C . VAL D 1 360 ? 68.986 29.757 -10.427 1.00 34.05 354 VAL D C 1
ATOM 14635 O O . VAL D 1 360 ? 67.766 29.583 -10.373 1.00 34.02 354 VAL D O 1
ATOM 14639 N N . PHE D 1 361 ? 69.567 30.621 -11.253 1.00 33.56 355 PHE D N 1
ATOM 14640 C CA . PHE D 1 361 ? 68.820 31.428 -12.209 1.00 33.30 355 PHE D CA 1
ATOM 14641 C C . PHE D 1 361 ? 69.259 31.054 -13.620 1.00 33.04 355 PHE D C 1
ATOM 14642 O O . PHE D 1 361 ? 70.327 31.458 -14.074 1.00 32.97 355 PHE D O 1
ATOM 14650 N N . VAL D 1 362 ? 68.434 30.259 -14.298 1.00 32.70 356 VAL D N 1
ATOM 14651 C CA . VAL D 1 362 ? 68.685 29.893 -15.689 1.00 32.50 356 VAL D CA 1
ATOM 14652 C C . VAL D 1 362 ? 67.971 30.910 -16.585 1.00 32.42 356 VAL D C 1
ATOM 14653 O O . VAL D 1 362 ? 66.741 30.903 -16.664 1.00 32.24 356 VAL D O 1
ATOM 14657 N N . PRO D 1 363 ? 68.740 31.787 -17.260 1.00 32.39 357 PRO D N 1
ATOM 14658 C CA . PRO D 1 363 ? 68.162 32.878 -18.033 1.00 32.48 357 PRO D CA 1
ATOM 14659 C C . PRO D 1 363 ? 67.881 32.494 -19.489 1.00 32.57 357 PRO D C 1
ATOM 14660 O O . PRO D 1 363 ? 68.208 33.250 -20.405 1.00 32.64 357 PRO D O 1
ATOM 14664 N N . ALA D 1 364 ? 67.271 31.329 -19.688 1.00 32.69 358 ALA D N 1
ATOM 14665 C CA . ALA D 1 364 ? 66.943 30.840 -21.023 1.00 32.88 358 ALA D CA 1
ATOM 14666 C C . ALA D 1 364 ? 65.623 31.439 -21.511 1.00 33.08 358 ALA D C 1
ATOM 14667 O O . ALA D 1 364 ? 64.658 30.718 -21.778 1.00 33.04 358 ALA D O 1
ATOM 14669 N N . PHE D 1 365 ? 65.598 32.765 -21.633 1.00 33.31 359 PHE D N 1
ATOM 14670 C CA . PHE D 1 365 ? 64.393 33.508 -22.006 1.00 33.64 359 PHE D CA 1
ATOM 14671 C C . PHE D 1 365 ? 63.869 33.137 -23.390 1.00 34.02 359 PHE D C 1
ATOM 14672 O O . PHE D 1 365 ? 62.657 33.087 -23.609 1.00 34.12 359 PHE D O 1
ATOM 14680 N N . SER D 1 366 ? 64.790 32.886 -24.318 1.00 34.47 360 SER D N 1
ATOM 14681 C CA . SER D 1 366 ? 64.441 32.460 -25.669 1.00 34.95 360 SER D CA 1
ATOM 14682 C C . SER D 1 366 ? 64.902 31.023 -25.914 1.00 35.16 360 SER D C 1
ATOM 14683 O O . SER D 1 366 ? 65.350 30.677 -27.010 1.00 35.25 360 SER D O 1
ATOM 14686 N N . GLY D 1 367 ? 64.789 30.192 -24.882 1.00 35.49 361 GLY D N 1
ATOM 14687 C CA . GLY D 1 367 ? 65.200 28.795 -24.961 1.00 35.88 361 GLY D CA 1
ATOM 14688 C C . GLY D 1 367 ? 66.688 28.599 -24.748 1.00 36.20 361 GLY D C 1
ATOM 14689 O O . GLY D 1 367 ? 67.472 29.548 -24.843 1.00 36.22 361 GLY D O 1
ATOM 14690 N N . LEU D 1 368 ? 67.076 27.363 -24.450 1.00 36.47 362 LEU D N 1
ATOM 14691 C CA . LEU D 1 368 ? 68.484 27.013 -24.321 1.00 36.85 362 LEU D CA 1
ATOM 14692 C C . LEU D 1 368 ? 69.071 26.737 -25.696 1.00 37.15 362 LEU D C 1
ATOM 14693 O O . LEU D 1 368 ? 68.526 25.944 -26.465 1.00 37.12 362 LEU D O 1
ATOM 14698 N N . LEU D 1 369 ? 70.174 27.411 -26.003 1.00 37.59 363 LEU D N 1
ATOM 14699 C CA . LEU D 1 369 ? 70.898 27.178 -27.245 1.00 37.99 363 LEU D CA 1
ATOM 14700 C C . LEU D 1 369 ? 72.007 26.165 -26.955 1.00 38.17 363 LEU D C 1
ATOM 14701 O O . LEU D 1 369 ? 71.729 25.093 -26.409 1.00 38.21 363 LEU D O 1
ATOM 14706 N N . ALA D 1 370 ? 73.248 26.495 -27.322 1.00 38.32 364 ALA D N 1
ATOM 14707 C CA . ALA D 1 370 ? 74.430 25.735 -26.892 1.00 38.51 364 ALA D CA 1
ATOM 14708 C C . ALA D 1 370 ? 74.359 24.230 -27.254 1.00 38.67 364 ALA D C 1
ATOM 14709 O O . ALA D 1 370 ? 73.708 23.872 -28.241 1.00 38.78 364 ALA D O 1
ATOM 14711 N N . PRO D 1 371 ? 75.032 23.346 -26.480 1.00 38.80 365 PRO D N 1
ATOM 14712 C CA . PRO D 1 371 ? 74.885 21.915 -26.770 1.00 38.87 365 PRO D CA 1
ATOM 14713 C C . PRO D 1 371 ? 73.590 21.291 -26.241 1.00 38.95 365 PRO D C 1
ATOM 14714 O O . PRO D 1 371 ? 73.417 20.073 -26.328 1.00 39.02 365 PRO D O 1
ATOM 14718 N N . TYR D 1 372 ? 72.695 22.115 -25.699 1.00 39.09 366 TYR D N 1
ATOM 14719 C CA . TYR D 1 372 ? 71.435 21.625 -25.146 1.00 39.13 366 TYR D CA 1
ATOM 14720 C C . TYR D 1 372 ? 70.283 21.686 -26.145 1.00 38.98 366 TYR D C 1
ATOM 14721 O O . TYR D 1 372 ? 69.513 20.735 -26.253 1.00 39.13 366 TYR D O 1
ATOM 14730 N N . TRP D 1 373 ? 70.190 22.799 -26.874 1.00 38.87 367 TRP D N 1
ATOM 14731 C CA . TRP D 1 373 ? 69.095 23.069 -27.819 1.00 38.66 367 TRP D CA 1
ATOM 14732 C C . TRP D 1 373 ? 67.714 22.643 -27.302 1.00 38.24 367 TRP D C 1
ATOM 14733 O O . TRP D 1 373 ? 67.241 21.531 -27.566 1.00 38.34 367 TRP D O 1
ATOM 14744 N N . ASP D 1 374 ? 67.089 23.539 -26.546 1.00 37.71 368 ASP D N 1
ATOM 14745 C CA . ASP D 1 374 ? 65.734 23.338 -26.056 1.00 37.14 368 ASP D CA 1
ATOM 14746 C C . ASP D 1 374 ? 64.981 24.662 -26.154 1.00 36.64 368 ASP D C 1
ATOM 14747 O O . ASP D 1 374 ? 65.080 25.502 -25.256 1.00 36.66 368 ASP D O 1
ATOM 14752 N N . PRO D 1 375 ? 64.238 24.859 -27.262 1.00 36.03 369 PRO D N 1
ATOM 14753 C CA . PRO D 1 375 ? 63.456 26.080 -27.462 1.00 35.58 369 PRO D CA 1
ATOM 14754 C C . PRO D 1 375 ? 62.264 26.200 -26.508 1.00 35.03 369 PRO D C 1
ATOM 14755 O O . PRO D 1 375 ? 61.653 27.266 -26.425 1.00 35.12 369 PRO D O 1
ATOM 14759 N N . SER D 1 376 ? 61.945 25.117 -25.801 1.00 34.35 370 SER D N 1
ATOM 14760 C CA . SER D 1 376 ? 60.843 25.114 -24.840 1.00 33.78 370 SER D CA 1
ATOM 14761 C C . SER D 1 376 ? 61.279 25.605 -23.458 1.00 33.20 370 SER D C 1
ATOM 14762 O O . SER D 1 376 ? 60.438 25.958 -22.626 1.00 32.99 370 SER D O 1
ATOM 14765 N N . ALA D 1 377 ? 62.591 25.618 -23.222 1.00 32.46 371 ALA D N 1
ATOM 14766 C CA . ALA D 1 377 ? 63.151 26.114 -21.967 1.00 31.93 371 ALA D CA 1
ATOM 14767 C C . ALA D 1 377 ? 62.868 27.601 -21.799 1.00 31.60 371 ALA D C 1
ATOM 14768 O O . ALA D 1 377 ? 62.920 28.366 -22.763 1.00 31.39 371 ALA D O 1
ATOM 14770 N N . ARG D 1 378 ? 62.553 28.000 -20.572 1.00 31.14 372 ARG D N 1
ATOM 14771 C CA . ARG D 1 378 ? 62.276 29.400 -20.268 1.00 30.82 372 ARG D CA 1
ATOM 14772 C C . ARG D 1 378 ? 63.095 29.862 -19.063 1.00 30.52 372 ARG D C 1
ATOM 14773 O O . ARG D 1 378 ? 63.717 29.045 -18.387 1.00 30.38 372 ARG D O 1
ATOM 14781 N N . GLY D 1 379 ? 63.102 31.171 -18.812 1.00 30.23 373 GLY D N 1
ATOM 14782 C CA . GLY D 1 379 ? 63.836 31.746 -17.684 1.00 29.81 373 GLY D CA 1
ATOM 14783 C C . GLY D 1 379 ? 63.320 31.247 -16.347 1.00 29.56 373 GLY D C 1
ATOM 14784 O O . GLY D 1 379 ? 62.156 31.461 -16.009 1.00 29.51 373 GLY D O 1
ATOM 14785 N N . THR D 1 380 ? 64.179 30.566 -15.592 1.00 29.49 374 THR D N 1
ATOM 14786 C CA . THR D 1 380 ? 63.772 29.970 -14.318 1.00 29.50 374 THR D CA 1
ATOM 14787 C C . THR D 1 380 ? 64.635 30.416 -13.152 1.00 29.49 374 THR D C 1
ATOM 14788 O O . THR D 1 380 ? 65.830 30.664 -13.310 1.00 29.47 374 THR D O 1
ATOM 14792 N N . ILE D 1 381 ? 64.010 30.519 -11.984 1.00 29.48 375 ILE D N 1
ATOM 14793 C CA . ILE D 1 381 ? 64.731 30.634 -10.722 1.00 29.62 375 ILE D CA 1
ATOM 14794 C C . ILE D 1 381 ? 64.195 29.561 -9.780 1.00 29.74 375 ILE D C 1
ATOM 14795 O O . ILE D 1 381 ? 62.982 29.399 -9.646 1.00 29.59 375 ILE D O 1
ATOM 14800 N N . VAL D 1 382 ? 65.103 28.817 -9.151 1.00 29.98 376 VAL D N 1
ATOM 14801 C CA . VAL D 1 382 ? 64.733 27.795 -8.170 1.00 30.39 376 VAL D CA 1
ATOM 14802 C C . VAL D 1 382 ? 65.515 27.973 -6.870 1.00 30.74 376 VAL D C 1
ATOM 14803 O O . VAL D 1 382 ? 66.607 28.542 -6.869 1.00 30.76 376 VAL D O 1
ATOM 14807 N N . GLY D 1 383 ? 64.940 27.495 -5.770 1.00 31.12 377 GLY D N 1
ATOM 14808 C CA . GLY D 1 383 ? 65.634 27.450 -4.484 1.00 31.78 377 GLY D CA 1
ATOM 14809 C C . GLY D 1 383 ? 65.615 28.727 -3.667 1.00 32.15 377 GLY D C 1
ATOM 14810 O O . GLY D 1 383 ? 66.403 28.872 -2.729 1.00 32.38 377 GLY D O 1
ATOM 14811 N N . MET D 1 384 ? 64.716 29.648 -4.007 1.00 32.49 378 MET D N 1
ATOM 14812 C CA . MET D 1 384 ? 64.613 30.916 -3.283 1.00 32.99 378 MET D CA 1
ATOM 14813 C C . MET D 1 384 ? 64.062 30.723 -1.873 1.00 33.29 378 MET D C 1
ATOM 14814 O O . MET D 1 384 ? 63.170 29.904 -1.645 1.00 33.18 378 MET D O 1
ATOM 14819 N N . THR D 1 385 ? 64.624 31.479 -0.936 1.00 33.85 379 THR D N 1
ATOM 14820 C CA . THR D 1 385 ? 64.128 31.541 0.435 1.00 34.33 379 THR D CA 1
ATOM 14821 C C . THR D 1 385 ? 63.810 32.998 0.758 1.00 34.62 379 THR D C 1
ATOM 14822 O O . THR D 1 385 ? 64.042 33.883 -0.068 1.00 34.68 379 THR D O 1
ATOM 14826 N N . LEU D 1 386 ? 63.275 33.248 1.951 1.00 35.08 380 LEU D N 1
ATOM 14827 C CA . LEU D 1 386 ? 63.033 34.618 2.406 1.00 35.53 380 LEU D CA 1
ATOM 14828 C C . LEU D 1 386 ? 64.348 35.386 2.582 1.00 35.77 380 LEU D C 1
ATOM 14829 O O . LEU D 1 386 ? 64.353 36.616 2.654 1.00 35.87 380 LEU D O 1
ATOM 14834 N N . LYS D 1 387 ? 65.454 34.644 2.637 1.00 36.18 381 LYS D N 1
ATOM 14835 C CA . LYS D 1 387 ? 66.798 35.214 2.751 1.00 36.49 381 LYS D CA 1
ATOM 14836 C C . LYS D 1 387 ? 67.359 35.713 1.414 1.00 36.57 381 LYS D C 1
ATOM 14837 O O . LYS D 1 387 ? 68.274 36.541 1.392 1.00 36.71 381 LYS D O 1
ATOM 14843 N N . THR D 1 388 ? 66.810 35.210 0.308 1.00 36.58 382 THR D N 1
ATOM 14844 C CA . THR D 1 388 ? 67.261 35.575 -1.039 1.00 36.57 382 THR D CA 1
ATOM 14845 C C . THR D 1 388 ? 66.950 37.040 -1.365 1.00 36.64 382 THR D C 1
ATOM 14846 O O . THR D 1 388 ? 65.828 37.508 -1.149 1.00 36.63 382 THR D O 1
ATOM 14850 N N . THR D 1 389 ? 67.955 37.754 -1.872 1.00 36.72 383 THR D N 1
ATOM 14851 C CA . THR D 1 389 ? 67.795 39.143 -2.312 1.00 36.75 383 THR D CA 1
ATOM 14852 C C . THR D 1 389 ? 68.149 39.287 -3.793 1.00 36.85 383 THR D C 1
ATOM 14853 O O . THR D 1 389 ? 68.641 38.341 -4.416 1.00 36.77 383 THR D O 1
ATOM 14857 N N . ARG D 1 390 ? 67.903 40.477 -4.343 1.00 36.88 384 ARG D N 1
ATOM 14858 C CA . ARG D 1 390 ? 68.255 40.808 -5.730 1.00 37.06 384 ARG D CA 1
ATOM 14859 C C . ARG D 1 390 ? 69.743 40.610 -6.033 1.00 37.07 384 ARG D C 1
ATOM 14860 O O . ARG D 1 390 ? 70.117 40.354 -7.179 1.00 37.08 384 ARG D O 1
ATOM 14868 N N . ALA D 1 391 ? 70.576 40.729 -4.999 1.00 37.04 385 ALA D N 1
ATOM 14869 C CA . ALA D 1 391 ? 72.018 40.513 -5.108 1.00 36.99 385 ALA D CA 1
ATOM 14870 C C . ALA D 1 391 ? 72.348 39.067 -5.473 1.00 36.94 385 ALA D C 1
ATOM 14871 O O . ALA D 1 391 ? 73.215 38.817 -6.317 1.00 36.91 385 ALA D O 1
ATOM 14873 N N . HIS D 1 392 ? 71.650 38.127 -4.834 1.00 36.81 386 HIS D N 1
ATOM 14874 C CA . HIS D 1 392 ? 71.794 36.699 -5.121 1.00 36.66 386 HIS D CA 1
ATOM 14875 C C . HIS D 1 392 ? 71.376 36.370 -6.553 1.00 36.46 386 HIS D C 1
ATOM 14876 O O . HIS D 1 392 ? 72.026 35.567 -7.224 1.00 36.37 386 HIS D O 1
ATOM 14883 N N . VAL D 1 393 ? 70.292 37.001 -7.007 1.00 36.20 387 VAL D N 1
ATOM 14884 C CA . VAL D 1 393 ? 69.738 36.779 -8.345 1.00 35.99 387 VAL D CA 1
ATOM 14885 C C . VAL D 1 393 ? 70.656 37.333 -9.439 1.00 35.89 387 VAL D C 1
ATOM 14886 O O . VAL D 1 393 ? 70.910 36.659 -10.439 1.00 35.66 387 VAL D O 1
ATOM 14890 N N . ILE D 1 394 ? 71.151 38.554 -9.239 1.00 35.88 388 ILE D N 1
ATOM 14891 C CA . ILE D 1 394 ? 72.062 39.190 -10.195 1.00 35.86 388 ILE D CA 1
ATOM 14892 C C . ILE D 1 394 ? 73.337 38.358 -10.381 1.00 35.81 388 ILE D C 1
ATOM 14893 O O . ILE D 1 394 ? 73.766 38.119 -11.514 1.00 35.80 388 ILE D O 1
ATOM 14898 N N . ARG D 1 395 ? 73.917 37.901 -9.271 1.00 35.70 389 ARG D N 1
ATOM 14899 C CA . ARG D 1 395 ? 75.083 37.016 -9.313 1.00 35.64 389 ARG D CA 1
ATOM 14900 C C . ARG D 1 395 ? 74.745 35.671 -9.957 1.00 35.52 389 ARG D C 1
ATOM 14901 O O . ARG D 1 395 ? 75.552 35.119 -10.710 1.00 35.56 389 ARG D O 1
ATOM 14909 N N . ALA D 1 396 ? 73.551 35.158 -9.664 1.00 35.44 390 ALA D N 1
ATOM 14910 C CA . ALA D 1 396 ? 73.074 33.905 -10.250 1.00 35.31 390 ALA D CA 1
ATOM 14911 C C . ALA D 1 396 ? 72.971 33.996 -11.770 1.00 35.23 390 ALA D C 1
ATOM 14912 O O . ALA D 1 396 ? 73.264 33.027 -12.470 1.00 35.24 390 ALA D O 1
ATOM 14914 N N . ALA D 1 397 ? 72.562 35.164 -12.266 1.00 35.14 391 ALA D N 1
ATOM 14915 C CA . ALA D 1 397 ? 72.481 35.434 -13.701 1.00 35.10 391 ALA D CA 1
ATOM 14916 C C . ALA D 1 397 ? 73.857 35.377 -14.358 1.00 35.06 391 ALA D C 1
ATOM 14917 O O . ALA D 1 397 ? 74.030 34.733 -15.396 1.00 34.89 391 ALA D O 1
ATOM 14919 N N . LEU D 1 398 ? 74.827 36.051 -13.742 1.00 35.07 392 LEU D N 1
ATOM 14920 C CA . LEU D 1 398 ? 76.199 36.086 -14.244 1.00 35.14 392 LEU D CA 1
ATOM 14921 C C . LEU D 1 398 ? 76.854 34.706 -14.195 1.00 35.13 392 LEU D C 1
ATOM 14922 O O . LEU D 1 398 ? 77.517 34.297 -15.148 1.00 35.19 392 LEU D O 1
ATOM 14927 N N . GLN D 1 399 ? 76.652 33.990 -13.090 1.00 34.97 393 GLN D N 1
ATOM 14928 C CA . GLN D 1 399 ? 77.173 32.629 -12.944 1.00 34.89 393 GLN D CA 1
ATOM 14929 C C . GLN D 1 399 ? 76.584 31.669 -13.980 1.00 34.45 393 GLN D C 1
ATOM 14930 O O . GLN D 1 399 ? 77.290 30.797 -14.487 1.00 34.44 393 GLN D O 1
ATOM 14936 N N . ALA D 1 400 ? 75.300 31.843 -14.293 1.00 33.90 394 ALA D N 1
ATOM 14937 C CA . ALA D 1 400 ? 74.619 31.023 -15.297 1.00 33.41 394 ALA D CA 1
ATOM 14938 C C . ALA D 1 400 ? 75.152 31.273 -16.705 1.00 33.07 394 ALA D C 1
ATOM 14939 O O . ALA D 1 400 ? 75.248 30.343 -17.509 1.00 32.90 394 ALA D O 1
ATOM 14941 N N . ILE D 1 401 ? 75.482 32.532 -16.997 1.00 32.69 395 ILE D N 1
ATOM 14942 C CA . ILE D 1 401 ? 76.154 32.894 -18.246 1.00 32.34 395 ILE D CA 1
ATOM 14943 C C . ILE D 1 401 ? 77.460 32.101 -18.365 1.00 31.99 395 ILE D C 1
ATOM 14944 O O . ILE D 1 401 ? 77.719 31.472 -19.392 1.00 32.01 395 ILE D O 1
ATOM 14949 N N . ALA D 1 402 ? 78.251 32.114 -17.292 1.00 31.62 396 ALA D N 1
ATOM 14950 C CA . ALA D 1 402 ? 79.518 31.381 -17.224 1.00 31.16 396 ALA D CA 1
ATOM 14951 C C . ALA D 1 402 ? 79.337 29.866 -17.301 1.00 30.80 396 ALA D C 1
ATOM 14952 O O . ALA D 1 402 ? 80.163 29.171 -17.896 1.00 30.73 396 ALA D O 1
ATOM 14954 N N . LEU D 1 403 ? 78.258 29.364 -16.699 1.00 30.49 397 LEU D N 1
ATOM 14955 C CA . LEU D 1 403 ? 77.953 27.930 -16.697 1.00 30.10 397 LEU D CA 1
ATOM 14956 C C . LEU D 1 403 ? 77.507 27.423 -18.069 1.00 29.96 397 LEU D C 1
ATOM 14957 O O . LEU D 1 403 ? 77.821 26.293 -18.447 1.00 29.79 397 LEU D O 1
ATOM 14962 N N . GLN D 1 404 ? 76.769 28.258 -18.799 1.00 29.93 398 GLN D N 1
ATOM 14963 C CA . GLN D 1 404 ? 76.406 27.965 -20.186 1.00 29.88 398 GLN D CA 1
ATOM 14964 C C . GLN D 1 404 ? 77.657 27.926 -21.055 1.00 29.61 398 GLN D C 1
ATOM 14965 O O . GLN D 1 404 ? 77.818 27.030 -21.884 1.00 29.55 398 GLN D O 1
ATOM 14971 N N . LEU D 1 405 ? 78.540 28.901 -20.843 1.00 29.51 399 LEU D N 1
ATOM 14972 C CA . LEU D 1 405 ? 79.813 28.989 -21.551 1.00 29.46 399 LEU D CA 1
ATOM 14973 C C . LEU D 1 405 ? 80.642 27.726 -21.321 1.00 29.27 399 LEU D C 1
ATOM 14974 O O . LEU D 1 405 ? 81.226 27.179 -22.258 1.00 29.24 399 LEU D O 1
ATOM 14979 N N . ASN D 1 406 ? 80.670 27.267 -20.070 1.00 29.07 400 ASN D N 1
ATOM 14980 C CA . ASN D 1 406 ? 81.388 26.052 -19.692 1.00 28.92 400 ASN D CA 1
ATOM 14981 C C . ASN D 1 406 ? 80.900 24.800 -20.427 1.00 28.92 400 ASN D C 1
ATOM 14982 O O . ASN D 1 406 ? 81.707 23.960 -20.830 1.00 28.95 400 ASN D O 1
ATOM 14987 N N . ASP D 1 407 ? 79.584 24.688 -20.604 1.00 29.05 401 ASP D N 1
ATOM 14988 C CA . ASP D 1 407 ? 78.986 23.556 -21.319 1.00 29.25 401 ASP D CA 1
ATOM 14989 C C . ASP D 1 407 ? 79.362 23.532 -22.803 1.00 29.13 401 ASP D C 1
ATOM 14990 O O . ASP D 1 407 ? 79.569 22.459 -23.373 1.00 29.11 401 ASP D O 1
ATOM 14995 N N . VAL D 1 408 ? 79.453 24.714 -23.413 1.00 29.23 402 VAL D N 1
ATOM 14996 C CA . VAL D 1 408 ? 79.861 24.842 -24.817 1.00 29.37 402 VAL D CA 1
ATOM 14997 C C . VAL D 1 408 ? 81.333 24.460 -24.999 1.00 29.49 402 VAL D C 1
ATOM 14998 O O . VAL D 1 408 ? 81.677 23.701 -25.909 1.00 29.44 402 VAL D O 1
ATOM 15002 N N . VAL D 1 409 ? 82.191 24.988 -24.128 1.00 29.73 403 VAL D N 1
ATOM 15003 C CA . VAL D 1 409 ? 83.622 24.678 -24.155 1.00 29.98 403 VAL D CA 1
ATOM 15004 C C . VAL D 1 409 ? 83.851 23.183 -23.912 1.00 30.21 403 VAL D C 1
ATOM 15005 O O . VAL D 1 409 ? 84.663 22.553 -24.595 1.00 30.16 403 VAL D O 1
ATOM 15009 N N . GLY D 1 410 ? 83.112 22.625 -22.954 1.00 30.61 404 GLY D N 1
ATOM 15010 C CA . GLY D 1 410 ? 83.139 21.190 -22.675 1.00 31.12 404 GLY D CA 1
ATOM 15011 C C . GLY D 1 410 ? 82.755 20.353 -23.884 1.00 31.56 404 GLY D C 1
ATOM 15012 O O . GLY D 1 410 ? 83.328 19.290 -24.115 1.00 31.59 404 GLY D O 1
ATOM 15013 N N . SER D 1 411 ? 81.784 20.838 -24.656 1.00 32.00 405 SER D N 1
ATOM 15014 C CA . SER D 1 411 ? 81.382 20.179 -25.899 1.00 32.52 405 SER D CA 1
ATOM 15015 C C . SER D 1 411 ? 82.441 20.333 -26.990 1.00 32.77 405 SER D C 1
ATOM 15016 O O . SER D 1 411 ? 82.742 19.374 -27.704 1.00 32.84 405 SER D O 1
ATOM 15019 N N . MET D 1 412 ? 83.004 21.536 -27.104 1.00 33.19 406 MET D N 1
ATOM 15020 C CA . MET D 1 412 ? 84.055 21.830 -28.082 1.00 33.69 406 MET D CA 1
ATOM 15021 C C . MET D 1 412 ? 85.318 21.011 -27.865 1.00 34.07 406 MET D C 1
ATOM 15022 O O . MET D 1 412 ? 85.878 20.464 -28.815 1.00 34.09 406 MET D O 1
ATOM 15027 N N . LYS D 1 413 ? 85.761 20.939 -26.612 1.00 34.62 407 LYS D N 1
ATOM 15028 C CA . LYS D 1 413 ? 86.960 20.188 -26.244 1.00 35.10 407 LYS D CA 1
ATOM 15029 C C . LYS D 1 413 ? 86.844 18.708 -26.605 1.00 35.44 407 LYS D C 1
ATOM 15030 O O . LYS D 1 413 ? 87.824 18.097 -27.036 1.00 35.59 407 LYS D O 1
ATOM 15036 N N . ARG D 1 414 ? 85.645 18.146 -26.436 1.00 35.90 408 ARG D N 1
ATOM 15037 C CA . ARG D 1 414 ? 85.355 16.773 -26.858 1.00 36.47 408 ARG D CA 1
ATOM 15038 C C . ARG D 1 414 ? 85.424 16.636 -28.378 1.00 36.69 408 ARG D C 1
ATOM 15039 O O . ARG D 1 414 ? 86.072 15.724 -28.894 1.00 36.74 408 ARG D O 1
ATOM 15047 N N . ASP D 1 415 ? 84.749 17.548 -29.080 1.00 37.02 409 ASP D N 1
ATOM 15048 C CA . ASP D 1 415 ? 84.660 17.522 -30.542 1.00 37.28 409 ASP D CA 1
ATOM 15049 C C . ASP D 1 415 ? 86.010 17.775 -31.213 1.00 37.39 409 ASP D C 1
ATOM 15050 O O . ASP D 1 415 ? 86.429 17.006 -32.080 1.00 37.45 409 ASP D O 1
ATOM 15055 N N . ALA D 1 416 ? 86.681 18.851 -30.801 1.00 37.57 410 ALA D N 1
ATOM 15056 C CA . ALA D 1 416 ? 87.968 19.251 -31.372 1.00 37.70 410 ALA D CA 1
ATOM 15057 C C . ALA D 1 416 ? 89.108 18.322 -30.960 1.00 37.86 410 ALA D C 1
ATOM 15058 O O . ALA D 1 416 ? 90.133 18.246 -31.640 1.00 37.90 410 ALA D O 1
ATOM 15060 N N . GLY D 1 417 ? 88.923 17.625 -29.842 1.00 38.06 411 GLY D N 1
ATOM 15061 C CA . GLY D 1 417 ? 89.926 16.699 -29.327 1.00 38.34 411 GLY D CA 1
ATOM 15062 C C . GLY D 1 417 ? 91.150 17.381 -28.745 1.00 38.51 411 GLY D C 1
ATOM 15063 O O . GLY D 1 417 ? 92.224 16.782 -28.684 1.00 38.65 411 GLY D O 1
ATOM 15064 N N . LEU D 1 418 ? 90.993 18.635 -28.323 1.00 38.67 412 LEU D N 1
ATOM 15065 C CA . LEU D 1 418 ? 92.087 19.369 -27.684 1.00 38.84 412 LEU D CA 1
ATOM 15066 C C . LEU D 1 418 ? 91.614 20.419 -26.677 1.00 38.86 412 LEU D C 1
ATOM 15067 O O . LEU D 1 418 ? 90.441 20.798 -26.652 1.00 38.86 412 LEU D O 1
ATOM 15072 N N . ASN D 1 419 ? 92.557 20.880 -25.861 1.00 38.93 413 ASN D N 1
ATOM 15073 C CA . ASN D 1 419 ? 92.296 21.825 -24.783 1.00 38.99 413 ASN D CA 1
ATOM 15074 C C . ASN D 1 419 ? 92.098 23.254 -25.285 1.00 38.98 413 ASN D C 1
ATOM 15075 O O . ASN D 1 419 ? 92.588 23.626 -26.354 1.00 38.89 413 ASN D O 1
ATOM 15080 N N . LEU D 1 420 ? 91.365 24.041 -24.503 1.00 38.98 414 LEU D N 1
ATOM 15081 C CA . LEU D 1 420 ? 91.255 25.476 -24.711 1.00 39.03 414 LEU D CA 1
ATOM 15082 C C . LEU D 1 420 ? 92.535 26.137 -24.205 1.00 38.95 414 LEU D C 1
ATOM 15083 O O . LEU D 1 420 ? 92.843 26.073 -23.013 1.00 38.98 414 LEU D O 1
ATOM 15088 N N . SER D 1 421 ? 93.284 26.750 -25.120 1.00 38.88 415 SER D N 1
ATOM 15089 C CA . SER D 1 421 ? 94.527 27.443 -24.778 1.00 38.79 415 SER D CA 1
ATOM 15090 C C . SER D 1 421 ? 94.255 28.683 -23.929 1.00 38.69 415 SER D C 1
ATOM 15091 O O . SER D 1 421 ? 94.868 28.871 -22.875 1.00 38.79 415 SER D O 1
ATOM 15094 N N . SER D 1 422 ? 93.329 29.515 -24.401 1.00 38.52 416 SER D N 1
ATOM 15095 C CA . SER D 1 422 ? 92.932 30.746 -23.723 1.00 38.34 416 SER D CA 1
ATOM 15096 C C . SER D 1 422 ? 91.621 31.266 -24.311 1.00 38.17 416 SER D C 1
ATOM 15097 O O . SER D 1 422 ? 91.237 30.878 -25.419 1.00 38.19 416 SER D O 1
ATOM 15100 N N . LEU D 1 423 ? 90.941 32.137 -23.569 1.00 37.86 417 LEU D N 1
ATOM 15101 C CA . LEU D 1 423 ? 89.688 32.726 -24.034 1.00 37.65 417 LEU D CA 1
ATOM 15102 C C . LEU D 1 423 ? 89.746 34.248 -24.082 1.00 37.65 417 LEU D C 1
ATOM 15103 O O . LEU D 1 423 ? 89.776 34.917 -23.047 1.00 37.57 417 LEU D O 1
ATOM 15108 N N . ARG D 1 424 ? 89.747 34.786 -25.296 1.00 37.62 418 ARG D N 1
ATOM 15109 C CA . ARG D 1 424 ? 89.771 36.229 -25.500 1.00 37.79 418 ARG D CA 1
ATOM 15110 C C . ARG D 1 424 ? 88.333 36.722 -25.603 1.00 37.90 418 ARG D C 1
ATOM 15111 O O . ARG D 1 424 ? 87.572 36.273 -26.462 1.00 37.94 418 ARG D O 1
ATOM 15119 N N . VAL D 1 425 ? 87.959 37.624 -24.700 1.00 38.09 419 VAL D N 1
ATOM 15120 C CA . VAL D 1 425 ? 86.581 38.108 -24.620 1.00 38.37 419 VAL D CA 1
ATOM 15121 C C . VAL D 1 425 ? 86.464 39.553 -25.101 1.00 38.68 419 VAL D C 1
ATOM 15122 O O . VAL D 1 425 ? 87.348 40.374 -24.850 1.00 38.61 419 VAL D O 1
ATOM 15126 N N . ASP D 1 426 ? 85.366 39.853 -25.789 1.00 39.07 420 ASP D N 1
ATOM 15127 C CA . ASP D 1 426 ? 85.173 41.163 -26.406 1.00 39.55 420 ASP D CA 1
ATOM 15128 C C . ASP D 1 426 ? 83.702 41.537 -26.525 1.00 39.73 420 ASP D C 1
ATOM 15129 O O . ASP D 1 426 ? 82.875 40.724 -26.937 1.00 39.91 420 ASP D O 1
ATOM 15134 N N . GLY D 1 427 ? 83.386 42.775 -26.158 1.00 39.92 421 GLY D N 1
ATOM 15135 C CA . GLY D 1 427 ? 82.019 43.277 -26.233 1.00 40.16 421 GLY D CA 1
ATOM 15136 C C . GLY D 1 427 ? 81.496 43.798 -24.910 1.00 40.34 421 GLY D C 1
ATOM 15137 O O . GLY D 1 427 ? 82.273 44.133 -24.011 1.00 40.45 421 GLY D O 1
ATOM 15138 N N . GLY D 1 428 ? 80.170 43.853 -24.800 1.00 40.46 422 GLY D N 1
ATOM 15139 C CA . GLY D 1 428 ? 79.483 44.422 -23.642 1.00 40.50 422 GLY D CA 1
ATOM 15140 C C . GLY D 1 428 ? 79.881 43.841 -22.300 1.00 40.49 422 GLY D C 1
ATOM 15141 O O . GLY D 1 428 ? 80.435 44.548 -21.459 1.00 40.54 422 GLY D O 1
ATOM 15142 N N . LEU D 1 429 ? 79.614 42.551 -22.108 1.00 40.45 423 LEU D N 1
ATOM 15143 C CA . LEU D 1 429 ? 79.818 41.892 -20.813 1.00 40.49 423 LEU D CA 1
ATOM 15144 C C . LEU D 1 429 ? 81.278 41.674 -20.402 1.00 40.44 423 LEU D C 1
ATOM 15145 O O . LEU D 1 429 ? 81.546 41.303 -19.256 1.00 40.41 423 LEU D O 1
ATOM 15150 N N . SER D 1 430 ? 82.215 41.900 -21.322 1.00 40.37 424 SER D N 1
ATOM 15151 C CA . SER D 1 430 ? 83.641 41.721 -21.027 1.00 40.38 424 SER D CA 1
ATOM 15152 C C . SER D 1 430 ? 84.173 42.738 -20.009 1.00 40.38 424 SER D C 1
ATOM 15153 O O . SER D 1 430 ? 85.223 42.519 -19.400 1.00 40.32 424 SER D O 1
ATOM 15156 N N . LYS D 1 431 ? 83.444 43.840 -19.825 1.00 40.37 425 LYS D N 1
ATOM 15157 C CA . LYS D 1 431 ? 83.822 44.857 -18.840 0.50 40.39 425 LYS D CA 1
ATOM 15158 C C . LYS D 1 431 ? 83.383 44.472 -17.419 1.00 40.43 425 LYS D C 1
ATOM 15159 O O . LYS D 1 431 ? 83.897 45.015 -16.437 1.00 40.61 425 LYS D O 1
ATOM 15165 N N . ASN D 1 432 ? 82.439 43.534 -17.320 1.00 40.33 426 ASN D N 1
ATOM 15166 C CA . ASN D 1 432 ? 82.013 42.998 -16.027 1.00 40.18 426 ASN D CA 1
ATOM 15167 C C . ASN D 1 432 ? 83.096 42.089 -15.448 1.00 40.03 426 ASN D C 1
ATOM 15168 O O . ASN D 1 432 ? 83.153 40.894 -15.754 1.00 39.90 426 ASN D O 1
ATOM 15173 N N . GLY D 1 433 ? 83.954 42.677 -14.615 1.00 39.79 427 GLY D N 1
ATOM 15174 C CA . GLY D 1 433 ? 85.094 41.982 -14.019 1.00 39.52 427 GLY D CA 1
ATOM 15175 C C . GLY D 1 433 ? 84.744 40.713 -13.267 1.00 39.37 427 GLY D C 1
ATOM 15176 O O . GLY D 1 433 ? 85.429 39.698 -13.409 1.00 39.35 427 GLY D O 1
ATOM 15177 N N . LEU D 1 434 ? 83.676 40.768 -12.471 1.00 39.24 428 LEU D N 1
ATOM 15178 C CA . LEU D 1 434 ? 83.230 39.613 -11.687 1.00 39.07 428 LEU D CA 1
ATOM 15179 C C . LEU D 1 434 ? 82.836 38.437 -12.577 1.00 38.88 428 LEU D C 1
ATOM 15180 O O . LEU D 1 434 ? 83.215 37.297 -12.304 1.00 38.85 428 LEU D O 1
ATOM 15185 N N . LEU D 1 435 ? 82.086 38.723 -13.641 1.00 38.66 429 LEU D N 1
ATOM 15186 C CA . LEU D 1 435 ? 81.692 37.701 -14.610 1.00 38.41 429 LEU D CA 1
ATOM 15187 C C . LEU D 1 435 ? 82.915 37.009 -15.214 1.00 38.29 429 LEU D C 1
ATOM 15188 O O . LEU D 1 435 ? 82.924 35.788 -15.373 1.00 38.31 429 LEU D O 1
ATOM 15193 N N . MET D 1 436 ? 83.943 37.795 -15.530 1.00 38.07 430 MET D N 1
ATOM 15194 C CA . MET D 1 436 ? 85.190 37.273 -16.089 1.00 37.86 430 MET D CA 1
ATOM 15195 C C . MET D 1 436 ? 85.935 36.373 -15.100 1.00 37.65 430 MET D C 1
ATOM 15196 O O . MET D 1 436 ? 86.558 35.390 -15.501 1.00 37.57 430 MET D O 1
ATOM 15201 N N . GLU D 1 437 ? 85.860 36.717 -13.814 1.00 37.48 431 GLU D N 1
ATOM 15202 C CA . GLU D 1 437 ? 86.486 35.935 -12.743 1.00 37.31 431 GLU D CA 1
ATOM 15203 C C . GLU D 1 437 ? 85.814 34.574 -12.571 1.00 37.14 431 GLU D C 1
ATOM 15204 O O . GLU D 1 437 ? 86.493 33.546 -12.480 1.00 36.98 431 GLU D O 1
ATOM 15210 N N . ILE D 1 438 ? 84.482 34.578 -12.533 1.00 36.93 432 ILE D N 1
ATOM 15211 C CA . ILE D 1 438 ? 83.686 33.349 -12.467 1.00 36.77 432 ILE D CA 1
ATOM 15212 C C . ILE D 1 438 ? 83.935 32.496 -13.712 1.00 36.66 432 ILE D C 1
ATOM 15213 O O . ILE D 1 438 ? 84.131 31.281 -13.618 1.00 36.60 432 ILE D O 1
ATOM 15218 N N . GLN D 1 439 ? 83.943 33.154 -14.869 1.00 36.53 433 GLN D N 1
ATOM 15219 C CA . GLN D 1 439 ? 84.141 32.500 -16.158 1.00 36.50 433 GLN D CA 1
ATOM 15220 C C . GLN D 1 439 ? 85.515 31.832 -16.251 1.00 36.30 433 GLN D C 1
ATOM 15221 O O . GLN D 1 439 ? 85.630 30.712 -16.748 1.00 36.18 433 GLN D O 1
ATOM 15227 N N . ALA D 1 440 ? 86.545 32.524 -15.762 1.00 36.04 434 ALA D N 1
ATOM 15228 C CA . ALA D 1 440 ? 87.910 31.992 -15.747 1.00 35.93 434 ALA D CA 1
ATOM 15229 C C . ALA D 1 440 ? 88.048 30.813 -14.786 1.00 35.82 434 ALA D C 1
ATOM 15230 O O . ALA D 1 440 ? 88.746 29.843 -15.083 1.00 35.78 434 ALA D O 1
ATOM 15232 N N . SER D 1 441 ? 87.369 30.903 -13.645 1.00 35.69 435 SER D N 1
ATOM 15233 C CA . SER D 1 441 ? 87.406 29.855 -12.626 1.00 35.70 435 SER D CA 1
ATOM 15234 C C . SER D 1 441 ? 86.763 28.542 -13.084 1.00 35.73 435 SER D C 1
ATOM 15235 O O . SER D 1 441 ? 87.300 27.465 -12.818 1.00 35.74 435 SER D O 1
ATOM 15238 N N . LEU D 1 442 ? 85.626 28.638 -13.774 1.00 35.75 436 LEU D N 1
ATOM 15239 C CA . LEU D 1 442 ? 84.899 27.457 -14.252 1.00 35.74 436 LEU D CA 1
ATOM 15240 C C . LEU D 1 442 ? 85.602 26.749 -15.407 1.00 35.82 436 LEU D C 1
ATOM 15241 O O . LEU D 1 442 ? 85.673 25.518 -15.437 1.00 35.76 436 LEU D O 1
ATOM 15246 N N . LEU D 1 443 ? 86.108 27.529 -16.359 1.00 35.77 437 LEU D N 1
ATOM 15247 C CA . LEU D 1 443 ? 86.797 26.973 -17.523 1.00 35.88 437 LEU D CA 1
ATOM 15248 C C . LEU D 1 443 ? 88.191 26.457 -17.178 1.00 35.82 437 LEU D C 1
ATOM 15249 O O . LEU D 1 443 ? 88.678 25.512 -17.800 1.00 35.83 437 LEU D O 1
ATOM 15254 N N . GLY D 1 444 ? 88.824 27.083 -16.189 1.00 35.80 438 GLY D N 1
ATOM 15255 C CA . GLY D 1 444 ? 90.190 26.738 -15.799 1.00 35.73 438 GLY D CA 1
ATOM 15256 C C . GLY D 1 444 ? 91.229 27.270 -16.770 1.00 35.71 438 GLY D C 1
ATOM 15257 O O . GLY D 1 444 ? 92.331 26.725 -16.871 1.00 35.85 438 GLY D O 1
ATOM 15258 N N . VAL D 1 445 ? 90.873 28.335 -17.486 1.00 35.50 439 VAL D N 1
ATOM 15259 C CA . VAL D 1 445 ? 91.778 28.981 -18.440 1.00 35.28 439 VAL D CA 1
ATOM 15260 C C . VAL D 1 445 ? 91.820 30.489 -18.210 1.00 35.08 439 VAL D C 1
ATOM 15261 O O . VAL D 1 445 ? 90.943 31.050 -17.547 1.00 35.11 439 VAL D O 1
ATOM 15265 N N . ASP D 1 446 ? 92.846 31.137 -18.756 1.00 34.78 440 ASP D N 1
ATOM 15266 C CA . ASP D 1 446 ? 92.937 32.590 -18.723 1.00 34.59 440 ASP D CA 1
ATOM 15267 C C . ASP D 1 446 ? 91.885 33.224 -19.612 1.00 34.43 440 ASP D C 1
ATOM 15268 O O . ASP D 1 446 ? 91.525 32.679 -20.658 1.00 34.26 440 ASP D O 1
ATOM 15273 N N . ILE D 1 447 ? 91.397 34.378 -19.175 1.00 34.28 441 ILE D N 1
ATOM 15274 C CA . ILE D 1 447 ? 90.527 35.203 -19.994 1.00 34.24 441 ILE D CA 1
ATOM 15275 C C . ILE D 1 447 ? 91.205 36.543 -20.263 1.00 34.20 441 ILE D C 1
ATOM 15276 O O . ILE D 1 447 ? 91.626 37.241 -19.334 1.00 34.22 441 ILE D O 1
ATOM 15281 N N . LEU D 1 448 ? 91.330 36.871 -21.547 1.00 34.10 442 LEU D N 1
ATOM 15282 C CA . LEU D 1 448 ? 92.010 38.085 -21.987 1.00 33.99 442 LEU D CA 1
ATOM 15283 C C . LEU D 1 448 ? 91.006 39.138 -22.434 1.00 33.89 442 LEU D C 1
ATOM 15284 O O . LEU D 1 448 ? 90.209 38.900 -23.349 1.00 33.73 442 LEU D O 1
ATOM 15289 N N . VAL D 1 449 ? 91.049 40.296 -21.781 1.00 33.70 443 VAL D N 1
ATOM 15290 C CA . VAL D 1 449 ? 90.227 41.437 -22.174 1.00 33.66 443 VAL D CA 1
ATOM 15291 C C . VAL D 1 449 ? 91.119 42.484 -22.842 1.00 33.54 443 VAL D C 1
ATOM 15292 O O . VAL D 1 449 ? 91.953 43.100 -22.174 1.00 33.51 443 VAL D O 1
ATOM 15296 N N . PRO D 1 450 ? 90.957 42.679 -24.166 1.00 33.54 444 PRO D N 1
ATOM 15297 C CA . PRO D 1 450 ? 91.740 43.672 -24.904 1.00 33.50 444 PRO D CA 1
ATOM 15298 C C . PRO D 1 450 ? 91.371 45.109 -24.540 1.00 33.51 444 PRO D C 1
ATOM 15299 O O . PRO D 1 450 ? 90.202 45.401 -24.272 1.00 33.54 444 PRO D O 1
ATOM 15303 N N . SER D 1 451 ? 92.372 45.987 -24.528 1.00 33.50 445 SER D N 1
ATOM 15304 C CA . SER D 1 451 ? 92.164 47.417 -24.305 1.00 33.57 445 SER D CA 1
ATOM 15305 C C . SER D 1 451 ? 91.645 48.095 -25.571 1.00 33.40 445 SER D C 1
ATOM 15306 O O . SER D 1 451 ? 90.949 49.108 -25.500 1.00 33.48 445 SER D O 1
ATOM 15309 N N . MET D 1 452 ? 91.997 47.530 -26.724 1.00 33.38 446 MET D N 1
ATOM 15310 C CA . MET D 1 452 ? 91.547 48.035 -28.019 1.00 33.16 446 MET D CA 1
ATOM 15311 C C . MET D 1 452 ? 90.161 47.465 -28.327 1.00 33.05 446 MET D C 1
ATOM 15312 O O . MET D 1 452 ? 90.004 46.252 -28.487 1.00 33.03 446 MET D O 1
ATOM 15317 N N . HIS D 1 453 ? 89.158 48.340 -28.412 1.00 32.83 447 HIS D N 1
ATOM 15318 C CA . HIS D 1 453 ? 87.761 47.895 -28.512 1.00 32.66 447 HIS D CA 1
ATOM 15319 C C . HIS D 1 453 ? 87.212 47.752 -29.942 1.00 32.10 447 HIS D C 1
ATOM 15320 O O . HIS D 1 453 ? 85.997 47.662 -30.143 1.00 32.16 447 HIS D O 1
ATOM 15327 N N . GLU D 1 454 ? 88.106 47.713 -30.926 1.00 31.37 448 GLU D N 1
ATOM 15328 C CA . GLU D 1 454 ? 87.699 47.535 -32.321 1.00 30.73 448 GLU D CA 1
ATOM 15329 C C . GLU D 1 454 ? 88.278 46.251 -32.919 1.00 30.25 448 GLU D C 1
ATOM 15330 O O . GLU D 1 454 ? 88.607 46.196 -34.106 1.00 29.99 448 GLU D O 1
ATOM 15336 N N . THR D 1 455 ? 88.381 45.216 -32.087 1.00 29.74 449 THR D N 1
ATOM 15337 C CA . THR D 1 455 ? 88.985 43.943 -32.490 1.00 29.48 449 THR D CA 1
ATOM 15338 C C . THR D 1 455 ? 88.228 43.230 -33.621 1.00 29.04 449 THR D C 1
ATOM 15339 O O . THR D 1 455 ? 88.848 42.596 -34.475 1.00 29.03 449 THR D O 1
ATOM 15343 N N . THR D 1 456 ? 86.899 43.346 -33.628 1.00 28.58 450 THR D N 1
ATOM 15344 C CA . THR D 1 456 ? 86.077 42.789 -34.705 1.00 28.11 450 THR D CA 1
ATOM 15345 C C . THR D 1 456 ? 86.422 43.458 -36.037 1.00 27.65 450 THR D C 1
ATOM 15346 O O . THR D 1 456 ? 86.639 42.781 -37.043 1.00 27.47 450 THR D O 1
ATOM 15350 N N . ALA D 1 457 ? 86.482 44.788 -36.027 1.00 27.27 451 ALA D N 1
ATOM 15351 C CA . ALA D 1 457 ? 86.831 45.561 -37.215 1.00 26.86 451 ALA D CA 1
ATOM 15352 C C . ALA D 1 457 ? 88.270 45.307 -37.670 1.00 26.67 451 ALA D C 1
ATOM 15353 O O . ALA D 1 457 ? 88.553 45.312 -38.870 1.00 26.52 451 ALA D O 1
ATOM 15355 N N . LEU D 1 458 ? 89.169 45.079 -36.713 1.00 26.44 452 LEU D N 1
ATOM 15356 C CA . LEU D 1 458 ? 90.582 44.833 -37.024 1.00 26.14 452 LEU D CA 1
ATOM 15357 C C . LEU D 1 458 ? 90.795 43.574 -37.864 1.00 25.94 452 LEU D C 1
ATOM 15358 O O . LEU D 1 458 ? 91.646 43.559 -38.753 1.00 25.99 452 LEU D O 1
ATOM 15363 N N . GLY D 1 459 ? 90.017 42.530 -37.585 1.00 25.83 453 GLY D N 1
ATOM 15364 C CA . GLY D 1 459 ? 90.114 41.265 -38.315 1.00 25.42 453 GLY D CA 1
ATOM 15365 C C . GLY D 1 459 ? 90.039 41.447 -39.821 1.00 25.22 453 GLY D C 1
ATOM 15366 O O . GLY D 1 459 ? 90.859 40.900 -40.560 1.00 24.98 453 GLY D O 1
ATOM 15367 N N . ALA D 1 460 ? 89.054 42.225 -40.267 1.00 25.11 454 ALA D N 1
ATOM 15368 C CA . ALA D 1 460 ? 88.894 42.560 -41.682 1.00 24.91 454 ALA D CA 1
ATOM 15369 C C . ALA D 1 460 ? 90.054 43.413 -42.194 1.00 24.85 454 ALA D C 1
ATOM 15370 O O . ALA D 1 460 ? 90.524 43.223 -43.317 1.00 24.89 454 ALA D O 1
ATOM 15372 N N . ALA D 1 461 ? 90.514 44.346 -41.364 1.00 24.80 455 ALA D N 1
ATOM 15373 C CA . ALA D 1 461 ? 91.636 45.215 -41.721 1.00 24.99 455 ALA D CA 1
ATOM 15374 C C . ALA D 1 461 ? 92.943 44.435 -41.887 1.00 25.06 455 ALA D C 1
ATOM 15375 O O . ALA D 1 461 ? 93.731 44.734 -42.783 1.00 24.97 455 ALA D O 1
ATOM 15377 N N . LEU D 1 462 ? 93.160 43.439 -41.028 1.00 25.33 456 LEU D N 1
ATOM 15378 C CA . LEU D 1 462 ? 94.355 42.592 -41.105 1.00 25.56 456 LEU D CA 1
ATOM 15379 C C . LEU D 1 462 ? 94.357 41.755 -42.381 1.00 25.86 456 LEU D C 1
ATOM 15380 O O . LEU D 1 462 ? 95.387 41.632 -43.041 1.00 25.76 456 LEU D O 1
ATOM 15385 N N . CYS D 1 463 ? 93.196 41.192 -42.721 1.00 26.29 457 CYS D N 1
ATOM 15386 C CA . CYS D 1 463 ? 93.016 40.452 -43.973 1.00 26.85 457 CYS D CA 1
ATOM 15387 C C . CYS D 1 463 ? 93.374 41.302 -45.192 1.00 27.10 457 CYS D C 1
ATOM 15388 O O . CYS D 1 463 ? 94.118 40.858 -46.072 1.00 27.09 457 CYS D O 1
ATOM 15391 N N . ALA D 1 464 ? 92.836 42.520 -45.233 1.00 27.34 458 ALA D N 1
ATOM 15392 C CA . ALA D 1 464 ? 93.116 43.466 -46.307 1.00 27.58 458 ALA D CA 1
ATOM 15393 C C . ALA D 1 464 ? 94.574 43.928 -46.281 1.00 27.87 458 ALA D C 1
ATOM 15394 O O . ALA D 1 464 ? 95.223 44.009 -47.327 1.00 27.95 458 ALA D O 1
ATOM 15396 N N . GLY D 1 465 ? 95.080 44.206 -45.079 1.00 28.08 459 GLY D N 1
ATOM 15397 C CA . GLY D 1 465 ? 96.455 44.665 -44.876 1.00 28.53 459 GLY D CA 1
ATOM 15398 C C . GLY D 1 465 ? 97.517 43.666 -45.303 1.00 28.84 459 GLY D C 1
ATOM 15399 O O . GLY D 1 465 ? 98.530 44.049 -45.897 1.00 28.84 459 GLY D O 1
ATOM 15400 N N . LEU D 1 466 ? 97.286 42.389 -44.996 1.00 29.16 460 LEU D N 1
ATOM 15401 C CA . LEU D 1 466 ? 98.190 41.310 -45.408 1.00 29.54 460 LEU D CA 1
ATOM 15402 C C . LEU D 1 466 ? 98.199 41.145 -46.925 1.00 29.87 460 LEU D C 1
ATOM 15403 O O . LEU D 1 466 ? 99.248 40.903 -47.523 1.00 30.07 460 LEU D O 1
ATOM 15408 N N . ALA D 1 467 ? 97.025 41.289 -47.536 1.00 30.13 461 ALA D N 1
ATOM 15409 C CA . ALA D 1 467 ? 96.876 41.190 -48.987 1.00 30.50 461 ALA D CA 1
ATOM 15410 C C . ALA D 1 467 ? 97.487 42.385 -49.722 1.00 30.75 461 ALA D C 1
ATOM 15411 O O . ALA D 1 467 ? 97.945 42.252 -50.858 1.00 30.87 461 ALA D O 1
ATOM 15413 N N . ALA D 1 468 ? 97.491 43.543 -49.066 1.00 31.02 462 ALA D N 1
ATOM 15414 C CA . ALA D 1 468 ? 98.017 44.778 -49.655 1.00 31.45 462 ALA D CA 1
ATOM 15415 C C . ALA D 1 468 ? 99.524 44.937 -49.461 1.00 31.63 462 ALA D C 1
ATOM 15416 O O . ALA D 1 468 ? 100.194 45.579 -50.272 1.00 31.71 462 ALA D O 1
ATOM 15418 N N . GLY D 1 469 ? 100.047 44.355 -48.384 1.00 31.94 463 GLY D N 1
ATOM 15419 C CA . GLY D 1 469 ? 101.469 44.458 -48.057 1.00 32.16 463 GLY D CA 1
ATOM 15420 C C . GLY D 1 469 ? 101.764 45.440 -46.937 1.00 32.40 463 GLY D C 1
ATOM 15421 O O . GLY D 1 469 ? 102.905 45.879 -46.776 1.00 32.41 463 GLY D O 1
ATOM 15422 N N . VAL D 1 470 ? 100.730 45.788 -46.171 1.00 32.56 464 VAL D N 1
ATOM 15423 C CA . VAL D 1 470 ? 100.868 46.645 -44.992 1.00 32.71 464 VAL D CA 1
ATOM 15424 C C . VAL D 1 470 ? 101.668 45.911 -43.915 1.00 32.92 464 VAL D C 1
ATOM 15425 O O . VAL D 1 470 ? 102.604 46.468 -43.337 1.00 32.89 464 VAL D O 1
ATOM 15429 N N . TRP D 1 471 ? 101.283 44.663 -43.652 1.00 33.25 465 TRP D N 1
ATOM 15430 C CA . TRP D 1 471 ? 102.044 43.770 -42.781 1.00 33.51 465 TRP D CA 1
ATOM 15431 C C . TRP D 1 471 ? 102.499 42.557 -43.589 1.00 33.96 465 TRP D C 1
ATOM 15432 O O . TRP D 1 471 ? 101.759 42.058 -44.441 1.00 33.99 465 TRP D O 1
ATOM 15443 N N . THR D 1 472 ? 103.719 42.095 -43.321 1.00 34.44 466 THR D N 1
ATOM 15444 C CA . THR D 1 472 ? 104.371 41.067 -44.143 1.00 34.98 466 THR D CA 1
ATOM 15445 C C . THR D 1 472 ? 103.920 39.638 -43.843 1.00 35.12 466 THR D C 1
ATOM 15446 O O . THR D 1 472 ? 103.899 38.791 -44.738 1.00 35.26 466 THR D O 1
ATOM 15450 N N . SER D 1 473 ? 103.573 39.372 -42.586 1.00 35.29 467 SER D N 1
ATOM 15451 C CA . SER D 1 473 ? 103.227 38.021 -42.145 1.00 35.42 467 SER D CA 1
ATOM 15452 C C . SER D 1 473 ? 102.388 38.032 -40.871 1.00 35.45 467 SER D C 1
ATOM 15453 O O . SER D 1 473 ? 102.223 39.076 -40.233 1.00 35.44 467 SER D O 1
ATOM 15456 N N . LEU D 1 474 ? 101.868 36.862 -40.507 1.00 35.46 468 LEU D N 1
ATOM 15457 C CA . LEU D 1 474 ? 101.116 36.691 -39.265 1.00 35.45 468 LEU D CA 1
ATOM 15458 C C . LEU D 1 474 ? 102.019 36.880 -38.046 1.00 35.47 468 LEU D C 1
ATOM 15459 O O . LEU D 1 474 ? 101.546 37.223 -36.959 1.00 35.42 468 LEU D O 1
ATOM 15464 N N . GLU D 1 475 ? 103.320 36.665 -38.244 1.00 35.38 469 GLU D N 1
ATOM 15465 C CA . GLU D 1 475 ? 104.317 36.874 -37.201 1.00 35.33 469 GLU D CA 1
ATOM 15466 C C . GLU D 1 475 ? 104.484 38.359 -36.870 1.00 35.10 469 GLU D C 1
ATOM 15467 O O . GLU D 1 475 ? 104.519 38.734 -35.695 1.00 35.13 469 GLU D O 1
ATOM 15473 N N . GLU D 1 476 ? 104.588 39.191 -37.906 1.00 34.81 470 GLU D N 1
ATOM 15474 C CA . GLU D 1 476 ? 104.693 40.641 -37.731 1.00 34.56 470 GLU D CA 1
ATOM 15475 C C . GLU D 1 476 ? 103.418 41.207 -37.110 1.00 34.21 470 GLU D C 1
ATOM 15476 O O . GLU D 1 476 ? 103.484 42.039 -36.203 1.00 34.21 470 GLU D O 1
ATOM 15482 N N . VAL D 1 477 ? 102.268 40.745 -37.601 1.00 33.84 471 VAL D N 1
ATOM 15483 C CA . VAL D 1 477 ? 100.962 41.155 -37.079 1.00 33.51 471 VAL D CA 1
ATOM 15484 C C . VAL D 1 477 ? 100.911 40.973 -35.562 1.00 33.39 471 VAL D C 1
ATOM 15485 O O . VAL D 1 477 ? 100.542 41.897 -34.835 1.00 33.25 471 VAL D O 1
ATOM 15489 N N . LYS D 1 478 ? 101.310 39.788 -35.098 1.00 33.09 472 LYS D N 1
ATOM 15490 C CA . LYS D 1 478 ? 101.362 39.482 -33.670 1.00 33.06 472 LYS D CA 1
ATOM 15491 C C . LYS D 1 478 ? 102.359 40.372 -32.928 1.00 32.93 472 LYS D C 1
ATOM 15492 O O . LYS D 1 478 ? 102.070 40.847 -31.828 1.00 33.01 472 LYS D O 1
ATOM 15498 N N . ALA D 1 479 ? 103.523 40.591 -33.537 1.00 32.83 473 ALA D N 1
ATOM 15499 C CA . ALA D 1 479 ? 104.579 41.413 -32.944 1.00 32.78 473 ALA D CA 1
ATOM 15500 C C . ALA D 1 479 ? 104.128 42.858 -32.730 1.00 32.75 473 ALA D C 1
ATOM 15501 O O . ALA D 1 479 ? 104.348 43.427 -31.660 1.00 32.67 473 ALA D O 1
ATOM 15503 N N . VAL D 1 480 ? 103.488 43.435 -33.747 1.00 32.67 474 VAL D N 1
ATOM 15504 C CA . VAL D 1 480 ? 102.951 44.797 -33.671 1.00 32.74 474 VAL D CA 1
ATOM 15505 C C . VAL D 1 480 ? 101.798 44.877 -32.663 1.00 32.79 474 VAL D C 1
ATOM 15506 O O . VAL D 1 480 ? 101.740 45.806 -31.850 1.00 32.62 474 VAL D O 1
ATOM 15510 N N . SER D 1 481 ? 100.900 43.892 -32.714 1.00 32.88 475 SER D N 1
ATOM 15511 C CA . SER D 1 481 ? 99.773 43.796 -31.781 1.00 33.16 475 SER D CA 1
ATOM 15512 C C . SER D 1 481 ? 100.239 43.811 -30.325 1.00 33.44 475 SER D C 1
ATOM 15513 O O . SER D 1 481 ? 99.671 44.524 -29.495 1.00 33.39 475 SER D O 1
ATOM 15516 N N . ARG D 1 482 ? 101.277 43.028 -30.030 1.00 33.75 476 ARG D N 1
ATOM 15517 C CA . ARG D 1 482 ? 101.853 42.959 -28.689 1.00 34.20 476 ARG D CA 1
ATOM 15518 C C . ARG D 1 482 ? 102.360 44.321 -28.204 1.00 34.27 476 ARG D C 1
ATOM 15519 O O . ARG D 1 482 ? 102.080 44.720 -27.074 1.00 34.30 476 ARG D O 1
ATOM 15527 N N . ARG D 1 483 ? 103.097 45.024 -29.066 1.00 34.56 477 ARG D N 1
ATOM 15528 C CA . ARG D 1 483 ? 103.690 46.323 -28.721 1.00 34.83 477 ARG D CA 1
ATOM 15529 C C . ARG D 1 483 ? 102.643 47.397 -28.446 1.00 34.85 477 ARG D C 1
ATOM 15530 O O . ARG D 1 483 ? 102.822 48.239 -27.563 1.00 34.92 477 ARG D O 1
ATOM 15538 N N . GLU D 1 484 ? 101.555 47.360 -29.211 1.00 34.88 478 GLU D N 1
ATOM 15539 C CA . GLU D 1 484 ? 100.620 48.479 -29.293 1.00 34.88 478 GLU D CA 1
ATOM 15540 C C . GLU D 1 484 ? 99.364 48.309 -28.450 1.00 35.04 478 GLU D C 1
ATOM 15541 O O . GLU D 1 484 ? 98.950 49.235 -27.748 1.00 34.96 478 GLU D O 1
ATOM 15547 N N . ASN D 1 485 ? 98.758 47.130 -28.533 1.00 35.15 479 ASN D N 1
ATOM 15548 C CA . ASN D 1 485 ? 97.467 46.891 -27.908 1.00 35.40 479 ASN D CA 1
ATOM 15549 C C . ASN D 1 485 ? 97.572 45.962 -26.708 1.00 35.57 479 ASN D C 1
ATOM 15550 O O . ASN D 1 485 ? 97.707 44.746 -26.852 1.00 35.52 479 ASN D O 1
ATOM 15555 N N . SER D 1 486 ? 97.524 46.560 -25.522 1.00 35.86 480 SER D N 1
ATOM 15556 C CA . SER D 1 486 ? 97.632 45.822 -24.272 1.00 36.20 480 SER D CA 1
ATOM 15557 C C . SER D 1 486 ? 96.329 45.097 -23.946 1.00 36.33 480 SER D C 1
ATOM 15558 O O . SER D 1 486 ? 95.284 45.367 -24.548 1.00 36.38 480 SER D O 1
ATOM 15561 N N . TRP D 1 487 ? 96.409 44.167 -22.999 1.00 36.42 481 TRP D N 1
ATOM 15562 C CA . TRP D 1 487 ? 95.244 43.454 -22.495 1.00 36.58 481 TRP D CA 1
ATOM 15563 C C . TRP D 1 487 ? 95.448 43.089 -21.028 1.00 36.82 481 TRP D C 1
ATOM 15564 O O . TRP D 1 487 ? 96.585 42.923 -20.575 1.00 36.83 481 TRP D O 1
ATOM 15575 N N . LYS D 1 488 ? 94.348 42.975 -20.290 1.00 37.02 482 LYS D N 1
ATOM 15576 C CA . LYS D 1 488 ? 94.400 42.474 -18.918 1.00 37.26 482 LYS D CA 1
ATOM 15577 C C . LYS D 1 488 ? 93.975 41.007 -18.870 1.00 37.35 482 LYS D C 1
ATOM 15578 O O . LYS D 1 488 ? 93.073 40.587 -19.601 1.00 37.27 482 LYS D O 1
ATOM 15584 N N . THR D 1 489 ? 94.647 40.230 -18.024 1.00 37.52 483 THR D N 1
ATOM 15585 C CA . THR D 1 489 ? 94.393 38.795 -17.939 1.00 37.71 483 THR D CA 1
ATOM 15586 C C . THR D 1 489 ? 93.714 38.434 -16.623 1.00 37.79 483 THR D C 1
ATOM 15587 O O . THR D 1 489 ? 94.213 38.766 -15.543 1.00 37.68 483 THR D O 1
ATOM 15591 N N . VAL D 1 490 ? 92.569 37.766 -16.724 1.00 37.86 484 VAL D N 1
ATOM 15592 C CA . VAL D 1 490 ? 91.876 37.250 -15.550 1.00 38.08 484 VAL D CA 1
ATOM 15593 C C . VAL D 1 490 ? 92.154 35.756 -15.430 1.00 38.23 484 VAL D C 1
ATOM 15594 O O . VAL D 1 490 ? 91.755 34.964 -16.289 1.00 38.16 484 VAL D O 1
ATOM 15598 N N . SER D 1 491 ? 92.849 35.386 -14.359 1.00 38.54 485 SER D N 1
ATOM 15599 C CA . SER D 1 491 ? 93.240 34.002 -14.120 1.00 38.93 485 SER D CA 1
ATOM 15600 C C . SER D 1 491 ? 92.192 33.265 -13.288 1.00 39.20 485 SER D C 1
ATOM 15601 O O . SER D 1 491 ? 91.465 33.894 -12.512 1.00 39.15 485 SER D O 1
ATOM 15604 N N . PRO D 1 492 ? 92.105 31.929 -13.451 1.00 39.54 486 PRO D N 1
ATOM 15605 C CA . PRO D 1 492 ? 91.207 31.105 -12.637 1.00 39.92 486 PRO D CA 1
ATOM 15606 C C . PRO D 1 492 ? 91.516 31.210 -11.145 1.00 40.31 486 PRO D C 1
ATOM 15607 O O . PRO D 1 492 ? 92.685 31.300 -10.758 1.00 40.44 486 PRO D O 1
ATOM 15611 N N . SER D 1 493 ? 90.467 31.209 -10.327 1.00 40.76 487 SER D N 1
ATOM 15612 C CA . SER D 1 493 ? 90.604 31.257 -8.874 1.00 41.28 487 SER D CA 1
ATOM 15613 C C . SER D 1 493 ? 89.633 30.291 -8.203 1.00 41.62 487 SER D C 1
ATOM 15614 O O . SER D 1 493 ? 88.470 30.188 -8.597 1.00 41.74 487 SER D O 1
ATOM 15617 N N . GLY D 1 494 ? 90.118 29.588 -7.186 1.00 42.09 488 GLY D N 1
ATOM 15618 C CA . GLY D 1 494 ? 89.320 28.574 -6.505 1.00 42.61 488 GLY D CA 1
ATOM 15619 C C . GLY D 1 494 ? 89.843 27.179 -6.780 1.00 42.97 488 GLY D C 1
ATOM 15620 O O . GLY D 1 494 ? 91.047 26.987 -6.968 1.00 43.12 488 GLY D O 1
ATOM 15621 N N . SER D 1 495 ? 88.937 26.204 -6.813 1.00 43.31 489 SER D N 1
ATOM 15622 C CA . SER D 1 495 ? 89.329 24.800 -6.925 1.00 43.60 489 SER D CA 1
ATOM 15623 C C . SER D 1 495 ? 88.358 23.949 -7.744 1.00 43.75 489 SER D C 1
ATOM 15624 O O . SER D 1 495 ? 87.385 24.461 -8.303 1.00 43.82 489 SER D O 1
ATOM 15627 N N . ALA D 1 496 ? 88.640 22.649 -7.804 1.00 43.96 490 ALA D N 1
ATOM 15628 C CA . ALA D 1 496 ? 87.849 21.698 -8.582 1.00 44.14 490 ALA D CA 1
ATOM 15629 C C . ALA D 1 496 ? 86.481 21.406 -7.965 1.00 44.30 490 ALA D C 1
ATOM 15630 O O . ALA D 1 496 ? 85.478 21.377 -8.678 1.00 44.35 490 ALA D O 1
ATOM 15632 N N . MET D 1 497 ? 86.442 21.193 -6.649 1.00 44.45 491 MET D N 1
ATOM 15633 C CA . MET D 1 497 ? 85.189 20.848 -5.968 1.00 44.59 491 MET D CA 1
ATOM 15634 C C . MET D 1 497 ? 84.201 22.017 -5.900 1.00 44.46 491 MET D C 1
ATOM 15635 O O . MET D 1 497 ? 82.990 21.808 -5.978 1.00 44.53 491 MET D O 1
ATOM 15640 N N . GLU D 1 498 ? 84.718 23.236 -5.758 1.00 44.29 492 GLU D N 1
ATOM 15641 C CA . GLU D 1 498 ? 83.880 24.439 -5.791 1.00 44.13 492 GLU D CA 1
ATOM 15642 C C . GLU D 1 498 ? 83.265 24.618 -7.180 1.00 43.95 492 GLU D C 1
ATOM 15643 O O . GLU D 1 498 ? 82.100 25.006 -7.310 1.00 44.00 492 GLU D O 1
ATOM 15649 N N . ARG D 1 499 ? 84.060 24.321 -8.206 1.00 43.66 493 ARG D N 1
ATOM 15650 C CA . ARG D 1 499 ? 83.607 24.318 -9.594 1.00 43.37 493 ARG D CA 1
ATOM 15651 C C . ARG D 1 499 ? 82.604 23.188 -9.846 1.00 43.10 493 ARG D C 1
ATOM 15652 O O . ARG D 1 499 ? 81.577 23.398 -10.495 1.00 43.02 493 ARG D O 1
ATOM 15660 N N . GLU D 1 500 ? 82.902 21.998 -9.325 1.00 42.71 494 GLU D N 1
ATOM 15661 C CA . GLU D 1 500 ? 82.036 20.829 -9.511 1.00 42.37 494 GLU D CA 1
ATOM 15662 C C . GLU D 1 500 ? 80.724 20.933 -8.728 1.00 42.01 494 GLU D C 1
ATOM 15663 O O . GLU D 1 500 ? 79.695 20.413 -9.167 1.00 42.01 494 GLU D O 1
ATOM 15669 N N . ALA D 1 501 ? 80.766 21.606 -7.579 1.00 41.59 495 ALA D N 1
ATOM 15670 C CA . ALA D 1 501 ? 79.566 21.848 -6.777 1.00 41.25 495 ALA D CA 1
ATOM 15671 C C . ALA D 1 501 ? 78.577 22.731 -7.534 1.00 40.95 495 ALA D C 1
ATOM 15672 O O . ALA D 1 501 ? 77.366 22.492 -7.504 1.00 40.87 495 ALA D O 1
ATOM 15674 N N . MET D 1 502 ? 79.111 23.742 -8.218 1.00 40.57 496 MET D N 1
ATOM 15675 C CA . MET D 1 502 ? 78.316 24.674 -9.011 1.00 40.21 496 MET D CA 1
ATOM 15676 C C . MET D 1 502 ? 77.690 23.987 -10.225 1.00 39.83 496 MET D C 1
ATOM 15677 O O . MET D 1 502 ? 76.520 24.214 -10.535 1.00 39.77 496 MET D O 1
ATOM 15682 N N . ILE D 1 503 ? 78.474 23.144 -10.896 1.00 39.36 497 ILE D N 1
ATOM 15683 C CA . ILE D 1 503 ? 78.032 22.446 -12.107 1.00 38.92 497 ILE D CA 1
ATOM 15684 C C . ILE D 1 503 ? 76.914 21.443 -11.808 1.00 38.69 497 ILE D C 1
ATOM 15685 O O . ILE D 1 503 ? 75.908 21.402 -12.520 1.00 38.56 497 ILE D O 1
ATOM 15690 N N . ALA D 1 504 ? 77.091 20.655 -10.747 1.00 38.39 498 ALA D N 1
ATOM 15691 C CA . ALA D 1 504 ? 76.090 19.677 -10.315 1.00 38.13 498 ALA D CA 1
ATOM 15692 C C . ALA D 1 504 ? 74.755 20.339 -9.964 1.00 37.89 498 ALA D C 1
ATOM 15693 O O . ALA D 1 504 ? 73.689 19.813 -10.289 1.00 37.89 498 ALA D O 1
ATOM 15695 N N . GLU D 1 505 ? 74.831 21.494 -9.306 1.00 37.60 499 GLU D N 1
ATOM 15696 C CA . GLU D 1 505 ? 73.654 22.281 -8.940 1.00 37.37 499 GLU D CA 1
ATOM 15697 C C . GLU D 1 505 ? 72.975 22.857 -10.188 1.00 37.02 499 GLU D C 1
ATOM 15698 O O . GLU D 1 505 ? 71.744 22.863 -10.293 1.00 36.87 499 GLU D O 1
ATOM 15704 N N . TRP D 1 506 ? 73.798 23.330 -11.121 1.00 36.61 500 TRP D N 1
ATOM 15705 C CA . TRP D 1 506 ? 73.354 23.865 -12.410 1.00 36.36 500 TRP D CA 1
ATOM 15706 C C . TRP D 1 506 ? 72.649 22.800 -13.253 1.00 36.44 500 TRP D C 1
ATOM 15707 O O . TRP D 1 506 ? 71.589 23.057 -13.827 1.00 36.37 500 TRP D O 1
ATOM 15718 N N . ARG D 1 507 ? 73.243 21.608 -13.303 1.00 36.61 501 ARG D N 1
ATOM 15719 C CA . ARG D 1 507 ? 72.711 20.474 -14.061 1.00 36.89 501 ARG D CA 1
ATOM 15720 C C . ARG D 1 507 ? 71.318 20.070 -13.573 1.00 36.87 501 ARG D C 1
ATOM 15721 O O . ARG D 1 507 ? 70.432 19.772 -14.377 1.00 36.92 501 ARG D O 1
ATOM 15729 N N . GLU D 1 508 ? 71.141 20.069 -12.253 1.00 36.89 502 GLU D N 1
ATOM 15730 C CA . GLU D 1 508 ? 69.875 19.705 -11.619 1.00 36.89 502 GLU D CA 1
ATOM 15731 C C . GLU D 1 508 ? 68.784 20.733 -11.916 1.00 36.64 502 GLU D C 1
ATOM 15732 O O . GLU D 1 508 ? 67.630 20.372 -12.162 1.00 36.68 502 GLU D O 1
ATOM 15738 N N . ALA D 1 509 ? 69.167 22.008 -11.897 1.00 36.32 503 ALA D N 1
ATOM 15739 C CA . ALA D 1 509 ? 68.253 23.121 -12.155 1.00 36.01 503 ALA D CA 1
ATOM 15740 C C . ALA D 1 509 ? 67.733 23.136 -13.590 1.00 35.81 503 ALA D C 1
ATOM 15741 O O . ALA D 1 509 ? 66.579 23.500 -13.830 1.00 35.66 503 ALA D O 1
ATOM 15743 N N . LEU D 1 510 ? 68.587 22.738 -14.533 1.00 35.64 504 LEU D N 1
ATOM 15744 C CA . LEU D 1 510 ? 68.232 22.693 -15.956 1.00 35.54 504 LEU D CA 1
ATOM 15745 C C . LEU D 1 510 ? 67.059 21.759 -16.254 1.00 35.47 504 LEU D C 1
ATOM 15746 O O . LEU D 1 510 ? 66.338 21.954 -17.235 1.00 35.48 504 LEU D O 1
ATOM 15751 N N . LYS D 1 511 ? 66.875 20.754 -15.400 1.00 35.38 505 LYS D N 1
ATOM 15752 C CA . LYS D 1 511 ? 65.777 19.793 -15.531 1.00 35.31 505 LYS D CA 1
ATOM 15753 C C . LYS D 1 511 ? 64.416 20.432 -15.251 1.00 35.21 505 LYS D C 1
ATOM 15754 O O . LYS D 1 511 ? 63.377 19.898 -15.646 1.00 35.12 505 LYS D O 1
ATOM 15760 N N . ARG D 1 512 ? 64.435 21.577 -14.571 1.00 35.01 506 ARG D N 1
ATOM 15761 C CA . ARG D 1 512 ? 63.217 22.268 -14.157 1.00 34.94 506 ARG D CA 1
ATOM 15762 C C . ARG D 1 512 ? 62.869 23.457 -15.065 1.00 34.80 506 ARG D C 1
ATOM 15763 O O . ARG D 1 512 ? 61.984 24.252 -14.739 1.00 34.78 506 ARG D O 1
ATOM 15771 N N . THR D 1 513 ? 63.548 23.553 -16.208 1.00 34.77 507 THR D N 1
ATOM 15772 C CA . THR D 1 513 ? 63.453 24.732 -17.083 1.00 34.81 507 THR D CA 1
ATOM 15773 C C . THR D 1 513 ? 62.462 24.615 -18.246 1.00 34.95 507 THR D C 1
ATOM 15774 O O . THR D 1 513 ? 62.056 25.626 -18.822 1.00 34.81 507 THR D O 1
ATOM 15778 N N . LYS D 1 514 ? 62.085 23.387 -18.592 1.00 35.19 508 LYS D N 1
ATOM 15779 C CA . LYS D 1 514 ? 61.206 23.136 -19.738 1.00 35.47 508 LYS D CA 1
ATOM 15780 C C . LYS D 1 514 ? 59.788 23.622 -19.438 1.00 35.64 508 LYS D C 1
ATOM 15781 O O . LYS D 1 514 ? 59.220 23.277 -18.400 1.00 35.71 508 LYS D O 1
ATOM 15787 N N . TRP D 1 515 ? 59.225 24.432 -20.336 1.00 35.92 509 TRP D N 1
ATOM 15788 C CA . TRP D 1 515 ? 57.948 25.099 -20.059 1.00 36.24 509 TRP D CA 1
ATOM 15789 C C . TRP D 1 515 ? 57.055 25.383 -21.270 1.00 36.72 509 TRP D C 1
ATOM 15790 O O . TRP D 1 515 ? 55.859 25.087 -21.236 1.00 36.88 509 TRP D O 1
ATOM 15801 N N . ALA D 1 516 ? 57.631 25.975 -22.316 1.00 37.27 510 ALA D N 1
ATOM 15802 C CA . ALA D 1 516 ? 56.862 26.475 -23.462 1.00 37.89 510 ALA D CA 1
ATOM 15803 C C . ALA D 1 516 ? 55.942 25.427 -24.084 1.00 38.26 510 ALA D C 1
ATOM 15804 O O . ALA D 1 516 ? 56.336 24.272 -24.262 1.00 38.47 510 ALA D O 1
ATOM 15806 N N . LYS D 1 517 ? 54.721 25.856 -24.408 1.00 38.77 511 LYS D N 1
ATOM 15807 C CA . LYS D 1 517 ? 53.642 24.993 -24.920 1.00 39.11 511 LYS D CA 1
ATOM 15808 C C . LYS D 1 517 ? 52.956 24.188 -23.814 1.00 39.23 511 LYS D C 1
ATOM 15809 O O . LYS D 1 517 ? 53.541 23.921 -22.763 1.00 39.36 511 LYS D O 1
#